Protein AF-0000000073370937 (afdb_homodimer)

Foldseek 3Di:
DLVVVLVQLLPDWFPVSVVVVLVPDPQSVDPVQKAFQQNDFVCCVQLQPQDPALLLLVLLVQLVLLQQALVQQCVVVVHDLLDPPHDQAQVSSCVVRPVCLLVCLDPVVQVVQQLQWEWEWGHALQQIKIKIWHQGFWDAQQCCSVAVRHAQPQVCCSRRHGDDGGSRSNSNQQVQFDQSWKKKWFDGPVLPHWIFIKIKGWDDDDPVCVVPPPDGGMIMGDDPNTGDTDHDQWDQSPRPPDTDGGGMMMMGHRGDHPDSDQPQVVSLQSSQQQQAAASGKHWRAYDCVNPVPDPDGIDIHGHVNSVLVPVCQWWPDKWKKWWFAPLWGIKMKMKTFTFLDGPPDFSVVSLVVLCVRRVVVQFQEFEDANRGGLAGAHLCCVCALQVLQLCSSTMHMYMYRHRTDPVLVVQFGDPSSYYGDPDPSVVVVSNVCSVVCCVDVNVVVSVQLVCLLVFDFDQCQVVVVVVLVPDDCPDPLNVLCCQLAVPDDDDDPPDPPPPPPPPPPPPPDQQQADQWWPAKAWPPQPDPQAEDEAQGKDKTKIFTRHDFCQQPDSPNRKDKDKWWDDKDAPDPPPDPPDPDPPTPSVFWIWMWITDDSGMIMIMIHGDNVHDAFMKIKMKMWMAGPDRDIHIDIHMYGYHHRPPPPVVPPVPPVCSNRLHQATEGEDEPVCQVSSCRSNSDHDDLQFAWFFDARRLRTHHIYGYLNHVLLVVVCVVDDDPVVNVVLSVQLSVQLRVVLRSQSSVCSVVPDWDDDPVDPSRTDDSRNVSRVVCRPPVSNCSSPDDPVNVVVVVVD/DLVVVLVQLLPDWFPVSVVVCLVPDPQSVDPVQKAFQQNDFVCCVLLQPQDPALLLLVLLVQLVLLQQALVQQCVVVVHDLLDPPHDQAQVSSCVVRPVCLLVCLDPVVQVVQQLQWEWEWGHALQQIKIKIWHPGFWDAQQCCSVAVRHAQPQVCCSRRHGDDGRSRSNSNQQVQFDQSWKKKWFDGNVLPHWIFIKIKGWDDDDPVCVVPPPDTGMIMGDDPNTGDTDDDQWDPSVRPPDTDGGGMMMMGHRGDHPDSPQPQVVSQQSSQQQQAAASGKHWRAYDCVNPVPDPDGIDIHGHLPSVLVVPCQWWPDKWKKWWAAPLWGIKMKMKTFTFLDGPPDFSVVSLVVLCVRRVVVQFQEFEDANRGGLAGAHLCCVCALQVLQLRSSTMHMYMYSNRTDPVLVVQFGDPSSYYGDPDDSVVVVSNVCSVVCCVDVNVVLSVQLVCLLVFPFDQCLVVVVVVLVVDDCPDPLVVLCCVLQVPDDDDDPPDPPPPPPPPPPPPPPQQDADAWWPAKAWDPQPDPQAEDEAQGKDKTKIFTRHDFCQQPDSPNRKDKDKWWDDKDAPDPPDDPPGPPPPTCSVFWIWMWITDDSGMIMIMIHGDPVHDAFMKIKMKMWIAGPDRDTHIDIHMYGYHHRPVCPVVVPVPPVCSNNLRQATEGEDEPVCQVSSCRRNSDGDDLQFQWFFGARRLHTRHIYGYLNHVLLVVVCVVPDDPVVNVVLSVQLSVQLRVVLRSQSSVCSVVPDWDDDPVDPSRTNHSRNVSRVCCRPPVSSCSSPDDPVNVVVVVVD

Secondary structure (DSSP, 8-state):
-HHHHHHHHHH--SHHHHHHHHHH-HHHH-GGGEEEGGG-TTTHHHHTTS-S-HHHHHHHHHHHHHHHHHHHHHHHTT--TTSTTS-SSHHHHHHHH-TTGGGTTSHHHHHHHHTTEEEEEES-TTS-EEEEEE-S----GGGGGGTTT-SS--TTTT-TTSS--SS-GGGGGGGGSGGG-EEEEEE-TTS-S-EEEEEEEE----HHHHHH-S---EEEE-BTTB--EE--S-EEEEETTEEE-SEEEEEETT---S--S-HHHHHHHHHHHHBSS-SS-EEEE--TTT-TT-S--EEEE--HHHHHHH-TTTEEEEEEEEEEETTTEEEEEEEEEEPSS-TTS-HHHHHHHHHHHH-TT--SEEEEETTEEEEEE-THIIIIIS--GGGTTTEEEEEE-TTB-HHHHHHHB-TTSSSB--SHHHHHHHHHHHHHHTTSHHHHHHHHHHHT-----B--HHHHHHHHHTS-TT-HHHHHHHHHH----------------------------BSS-S-EEES-TTSPSEEEETT--EEEEEEE-BPTTTTT-SSS---EEEEEEEEE----S----------HHHHEEEEEEPPBTTEEEEEEEE-TT--TT-EEEEEEEEE-STT-EEEEEEEEEEE---------S-----GGG--PPEEEEE-GGGHHHHHHHH-----TT--EEEEEETTEEEEEEEETT-HHHHHHHTT--SHHHHHHHHHHHHHHHHHHHHHHHHHHHHTTEEEEETT-TTPPBPHHHHHHHHIIIIIHHHHHH--HHHHHHHHH-/-HHHHHHHHHH--SHHHHHHHHHH-HHHH-GGGEEEGGG-TTTHHHHTTS-S-HHHHHHHHHHHHHHHHHHHHHHHTT--TTSTTS-SSHHHHHHHH-GGGGGTTSHHHHHHHHTTEEEEEES-TTS-EEEEEE-S----GGGGGGTTT--S--TTTT-TTSS--SS-GGGGGGGGSGGG-EEEEEE-TTS-S-EEEEEEEE----HHHHHH-S---EEEE-BTTB--EE--S-EEEEETTEEE-SEEEEEETT---S--S-HHHHHHHHHHHHBSS-SS-EEEE--TTT-TT-S--EEEE--HHHHHHH-TTTEEEEEEEEEEETTTEEEEEEEEEEPSS-TTS-HHHHHHHHHHHH-TT--SEEEEETTEEEEEE-THIIIIIS--GGGTTTEEEEEE-TTB-HHHHHHHB-TTSSSB--SHHHHHHHHHHHHHHTTSHHHHHHHHHHHS--S-EE--HHHHHHHHHTS-TT-HHHHHHHHHH----------------------------BSS-S-EEES-TTS-SEEEETT--EEEEEEE-BPTTTTT-SSS---EEEEEEEEE---SS----------HHHHEEEEEEPPBTTEEEEEEEE-TT--TT-EEEEEEEEE-STT-EEEEEEEEEEE---------S-----GGG--S-EEEEE-GGGHHHHHHHH-----TT--EEEEEETTEEEEEEEETT-HHHHHHHHT--SHHHHHHHHHHHHHHHHHHHHHHHHHHHHTTEEEEETT-TTPPBPHHHHHHHHIIIIIHHHHHH--HHHHHHHHH-

Structure (mmCIF, N/CA/C/O backbone):
data_AF-0000000073370937-model_v1
#
loop_
_entity.id
_entity.type
_entity.pdbx_description
1 polymer 'Histidine kinase-, DNA gyrase B-, and HSP90-like ATPase'
#
loop_
_atom_site.group_PDB
_atom_site.id
_atom_site.type_symbol
_atom_site.label_atom_id
_atom_site.label_alt_id
_atom_site.label_comp_id
_atom_site.label_asym_id
_atom_site.label_entity_id
_atom_site.label_seq_id
_atom_site.pdbx_PDB_ins_code
_atom_site.Cartn_x
_atom_site.Cartn_y
_atom_site.Cartn_z
_atom_site.occupancy
_atom_site.B_iso_or_equiv
_atom_site.auth_seq_id
_atom_site.auth_comp_id
_atom_site.auth_asym_id
_atom_site.auth_atom_id
_atom_site.pdbx_PDB_model_num
ATOM 1 N N . MET A 1 1 ? 4.414 -44.469 16.094 1 88.12 1 MET A N 1
ATOM 2 C CA . MET A 1 1 ? 5.527 -43.594 15.727 1 88.12 1 MET A CA 1
ATOM 3 C C . MET A 1 1 ? 5.027 -42.312 15.016 1 88.12 1 MET A C 1
ATOM 5 O O . MET A 1 1 ? 5.27 -41.219 15.484 1 88.12 1 MET A O 1
ATOM 9 N N . LEU A 1 2 ? 4.105 -42.5 14.125 1 95.38 2 LEU A N 1
ATOM 10 C CA . LEU A 1 2 ? 3.646 -41.344 13.367 1 95.38 2 LEU A CA 1
ATOM 11 C C . LEU A 1 2 ? 2.676 -40.5 14.188 1 95.38 2 LEU A C 1
ATOM 13 O O . LEU A 1 2 ? 2.639 -39.281 14.055 1 95.38 2 LEU A O 1
ATOM 17 N N . LYS A 1 3 ? 1.903 -41.094 15.016 1 97.19 3 LYS A N 1
ATOM 18 C CA . LYS A 1 3 ? 1.039 -40.344 15.922 1 97.19 3 LYS A CA 1
ATOM 19 C C . LYS A 1 3 ? 1.857 -39.469 16.859 1 97.19 3 LYS A C 1
ATOM 21 O O . LYS A 1 3 ? 1.508 -38.312 17.078 1 97.19 3 LYS A O 1
ATOM 26 N N . ALA A 1 4 ? 2.914 -40 17.375 1 96.94 4 ALA A N 1
ATOM 27 C CA . ALA A 1 4 ? 3.795 -39.25 18.266 1 96.94 4 ALA A CA 1
ATOM 28 C C . ALA A 1 4 ? 4.434 -38.062 17.531 1 96.94 4 ALA A C 1
ATOM 30 O O . ALA A 1 4 ? 4.605 -36.969 18.109 1 96.94 4 ALA A O 1
ATOM 31 N N . LEU A 1 5 ? 4.766 -38.344 16.328 1 97.81 5 LEU A N 1
ATOM 32 C CA . LEU A 1 5 ? 5.328 -37.25 15.531 1 97.81 5 LEU A CA 1
ATOM 33 C C . LEU A 1 5 ? 4.309 -36.125 15.328 1 97.81 5 LEU A C 1
ATOM 35 O O . LEU A 1 5 ? 4.637 -34.969 15.484 1 97.81 5 LEU A O 1
ATOM 39 N N . PHE A 1 6 ? 3.129 -36.5 14.961 1 98 6 PHE A N 1
ATOM 40 C CA . PHE A 1 6 ? 2.062 -35.531 14.805 1 98 6 PHE A CA 1
ATOM 41 C C . PHE A 1 6 ? 1.898 -34.719 16.078 1 98 6 PHE A C 1
ATOM 43 O O . PHE A 1 6 ? 1.843 -33.469 16.016 1 98 6 PHE A O 1
ATOM 50 N N . GLU A 1 7 ? 1.893 -35.344 17.203 1 98.06 7 GLU A N 1
ATOM 51 C CA . GLU A 1 7 ? 1.684 -34.688 18.469 1 98.06 7 GLU A CA 1
ATOM 52 C C . GLU A 1 7 ? 2.836 -33.75 18.797 1 98.06 7 GLU A C 1
ATOM 54 O O . GLU A 1 7 ? 2.619 -32.656 19.344 1 98.06 7 GLU A O 1
ATOM 59 N N . SER A 1 8 ? 3.959 -34.156 18.484 1 98.06 8 SER A N 1
ATOM 60 C CA . SER A 1 8 ? 5.117 -33.312 18.719 1 98.06 8 SER A CA 1
ATOM 61 C C . SER A 1 8 ? 5.035 -32.031 17.875 1 98.06 8 SER A C 1
ATOM 63 O O . SER A 1 8 ? 5.316 -30.953 18.375 1 98.06 8 SER A O 1
ATOM 65 N N . ILE A 1 9 ? 4.668 -32.219 16.625 1 98.56 9 ILE A N 1
ATOM 66 C CA . ILE A 1 9 ? 4.539 -31.047 15.75 1 98.56 9 ILE A CA 1
ATOM 67 C C . ILE A 1 9 ? 3.406 -30.156 16.25 1 98.56 9 ILE A C 1
ATOM 69 O O . ILE A 1 9 ? 3.576 -28.938 16.359 1 98.56 9 ILE A O 1
ATOM 73 N N . TYR A 1 10 ? 2.26 -30.734 16.578 1 98.44 10 TYR A N 1
ATOM 74 C CA . TYR A 1 10 ? 1.071 -30 17 1 98.44 10 TYR A CA 1
ATOM 75 C C . TYR A 1 10 ? 1.335 -29.219 18.281 1 98.44 10 TYR A C 1
ATOM 77 O O . TYR A 1 10 ? 0.795 -28.125 18.469 1 98.44 10 TYR A O 1
ATOM 85 N N . ASN A 1 11 ? 2.209 -29.703 19.094 1 97.31 11 ASN A N 1
ATOM 86 C CA . ASN A 1 11 ? 2.438 -29.094 20.406 1 97.31 11 ASN A CA 1
ATOM 87 C C . ASN A 1 11 ? 3.477 -27.984 20.344 1 97.31 11 ASN A C 1
ATOM 89 O O . ASN A 1 11 ? 3.664 -27.25 21.312 1 97.31 11 ASN A O 1
ATOM 93 N N . CYS A 1 12 ? 4.133 -27.859 19.219 1 98.06 12 CYS A N 1
ATOM 94 C CA . CYS A 1 12 ? 5.004 -26.703 19.031 1 98.06 12 CYS A CA 1
ATOM 95 C C . CYS A 1 12 ? 4.203 -25.406 19.109 1 98.06 12 CYS A C 1
ATOM 97 O O . CYS A 1 12 ? 3.082 -25.344 18.594 1 98.06 12 CYS A O 1
ATOM 99 N N . LYS A 1 13 ? 4.855 -24.422 19.688 1 96.12 13 LYS A N 1
ATOM 100 C CA . LYS A 1 13 ? 4.137 -23.156 19.891 1 96.12 13 LYS A CA 1
ATOM 101 C C . LYS A 1 13 ? 4.637 -22.078 18.953 1 96.12 13 LYS A C 1
ATOM 103 O O . LYS A 1 13 ? 3.887 -21.172 18.594 1 96.12 13 LYS A O 1
ATOM 108 N N . THR A 1 14 ? 5.895 -22.203 18.578 1 96.31 14 THR A N 1
ATOM 109 C CA . THR A 1 14 ? 6.508 -21.156 17.75 1 96.31 14 THR A CA 1
ATOM 110 C C . THR A 1 14 ? 7.324 -21.766 16.625 1 96.31 14 THR A C 1
ATOM 112 O O . THR A 1 14 ? 7.531 -22.984 16.578 1 96.31 14 THR A O 1
ATOM 115 N N . GLU A 1 15 ? 7.789 -20.875 15.75 1 96.5 15 GLU A N 1
ATOM 116 C CA . GLU A 1 15 ? 8.664 -21.328 14.664 1 96.5 15 GLU A CA 1
ATOM 117 C C . GLU A 1 15 ? 9.969 -21.891 15.203 1 96.5 15 GLU A C 1
ATOM 119 O O . GLU A 1 15 ? 10.516 -22.844 14.648 1 96.5 15 GLU A O 1
ATOM 124 N N . LEU A 1 16 ? 10.453 -21.359 16.266 1 96.12 16 LEU A N 1
ATOM 125 C CA . LEU A 1 16 ? 11.688 -21.844 16.875 1 96.12 16 LEU A CA 1
ATOM 126 C C . LEU A 1 16 ? 11.508 -23.266 17.391 1 96.12 16 LEU A C 1
ATOM 128 O O . LEU A 1 16 ? 12.414 -24.094 17.281 1 96.12 16 LEU A O 1
ATOM 132 N N . ASP A 1 17 ? 10.328 -23.5 17.969 1 97.81 17 ASP A N 1
ATOM 133 C CA . ASP A 1 17 ? 10.039 -24.859 18.438 1 97.81 17 ASP A CA 1
ATOM 134 C C . ASP A 1 17 ? 10.07 -25.844 17.281 1 97.81 17 ASP A C 1
ATOM 136 O O . ASP A 1 17 ? 10.617 -26.938 17.406 1 97.81 17 ASP A O 1
ATOM 140 N N . VAL A 1 18 ? 9.539 -25.422 16.172 1 98.38 18 VAL A N 1
ATOM 141 C CA . VAL A 1 18 ? 9.477 -26.297 15.008 1 98.38 18 VAL A CA 1
ATOM 142 C C . VAL A 1 18 ? 10.891 -26.531 14.461 1 98.38 18 VAL A C 1
ATOM 144 O O . VAL A 1 18 ? 11.242 -27.656 14.109 1 98.38 18 VAL A O 1
ATOM 147 N N . ASP A 1 19 ? 11.711 -25.484 14.453 1 97.06 19 ASP A N 1
ATOM 148 C CA . ASP A 1 19 ? 13.102 -25.609 14.023 1 97.06 19 ASP A CA 1
ATOM 149 C C . ASP A 1 19 ? 13.852 -26.641 14.859 1 97.06 19 ASP A C 1
ATOM 151 O O . ASP A 1 19 ? 14.555 -27.5 14.312 1 97.06 19 ASP A O 1
ATOM 155 N N . LYS A 1 20 ? 13.648 -26.531 16.109 1 97.44 20 LYS A N 1
ATOM 156 C CA . LYS A 1 20 ? 14.297 -27.469 17.016 1 97.44 20 LYS A CA 1
ATOM 157 C C . LYS A 1 20 ? 13.828 -28.891 16.75 1 97.44 20 LYS A C 1
ATOM 159 O O . LYS A 1 20 ? 14.641 -29.828 16.719 1 97.44 20 LYS A O 1
ATOM 164 N N . LEU A 1 21 ? 12.586 -29 16.562 1 98.06 21 LEU A N 1
ATOM 165 C CA . LEU A 1 21 ? 12.039 -30.328 16.312 1 98.06 21 LEU A CA 1
ATOM 166 C C . LEU A 1 21 ? 12.578 -30.891 15.008 1 98.06 21 LEU A C 1
ATOM 168 O O . LEU A 1 21 ? 12.922 -32.094 14.93 1 98.06 21 LEU A O 1
ATOM 172 N N . ILE A 1 22 ? 12.609 -30.125 14 1 97.5 22 ILE A N 1
ATOM 173 C CA . ILE A 1 22 ? 13.094 -30.547 12.695 1 97.5 22 ILE A CA 1
ATOM 174 C C . ILE A 1 22 ? 14.547 -31 12.805 1 97.5 22 ILE A C 1
ATOM 176 O O . ILE A 1 22 ? 14.953 -31.969 12.172 1 97.5 22 ILE A O 1
ATOM 180 N N . SER A 1 23 ? 15.352 -30.375 13.602 1 95 23 SER A N 1
ATOM 181 C CA . SER A 1 23 ? 16.766 -30.688 13.758 1 95 23 SER A CA 1
ATOM 182 C C . SER A 1 23 ? 16.969 -32.031 14.484 1 95 23 SER A C 1
ATOM 184 O O . SER A 1 23 ? 17.984 -32.688 14.281 1 95 23 SER A O 1
ATOM 186 N N . VAL A 1 24 ? 16.031 -32.469 15.312 1 95.62 24 VAL A N 1
ATOM 187 C CA . VAL A 1 24 ? 16.234 -33.625 16.172 1 95.62 24 VAL A CA 1
ATOM 188 C C . VAL A 1 24 ? 15.492 -34.812 15.617 1 95.62 24 VAL A C 1
ATOM 190 O O . VAL A 1 24 ? 15.938 -35.969 15.781 1 95.62 24 VAL A O 1
ATOM 193 N N . ASP A 1 25 ? 14.398 -34.594 14.945 1 95.25 25 ASP A N 1
ATOM 194 C CA . ASP A 1 25 ? 13.57 -35.719 14.484 1 95.25 25 ASP A CA 1
ATOM 195 C C . ASP A 1 25 ? 14.141 -36.312 13.203 1 95.25 25 ASP A C 1
ATOM 197 O O . ASP A 1 25 ? 14.477 -35.594 12.258 1 95.25 25 ASP A O 1
ATOM 201 N N . PHE A 1 26 ? 14.078 -37.594 13.172 1 94.25 26 PHE A N 1
ATOM 202 C CA . PHE A 1 26 ? 14.695 -38.375 12.094 1 94.25 26 PHE A CA 1
ATOM 203 C C . PHE A 1 26 ? 13.977 -38.125 10.773 1 94.25 26 PHE A C 1
ATOM 205 O O . PHE A 1 26 ? 14.617 -37.938 9.734 1 94.25 26 PHE A O 1
ATOM 212 N N . HIS A 1 27 ? 12.703 -38.094 10.766 1 96.06 27 HIS A N 1
ATOM 213 C CA . HIS A 1 27 ? 11.93 -37.938 9.539 1 96.06 27 HIS A CA 1
ATOM 214 C C . HIS A 1 27 ? 11.977 -36.469 9.031 1 96.06 27 HIS A C 1
ATOM 216 O O . HIS A 1 27 ? 12.031 -36.25 7.824 1 96.06 27 HIS A O 1
ATOM 222 N N . LEU A 1 28 ? 12 -35.531 9.906 1 97.19 28 LEU A N 1
ATOM 223 C CA . LEU A 1 28 ? 11.914 -34.125 9.555 1 97.19 28 LEU A CA 1
ATOM 224 C C . LEU A 1 28 ? 13.258 -33.594 9.078 1 97.19 28 LEU A C 1
ATOM 226 O O . LEU A 1 28 ? 13.312 -32.625 8.305 1 97.19 28 LEU A O 1
ATOM 230 N N . SER A 1 29 ? 14.336 -34.188 9.5 1 94.94 29 SER A N 1
ATOM 231 C CA . SER A 1 29 ? 15.664 -33.688 9.172 1 94.94 29 SER A CA 1
ATOM 232 C C . SER A 1 29 ? 16.109 -34.156 7.781 1 94.94 29 SER A C 1
ATOM 234 O O . SER A 1 29 ? 17.047 -33.625 7.207 1 94.94 29 SER A O 1
ATOM 236 N N . LYS A 1 30 ? 15.43 -35.125 7.246 1 95 30 LYS A N 1
ATOM 237 C CA . LYS A 1 30 ? 15.781 -35.688 5.941 1 95 30 LYS A CA 1
ATOM 238 C C . LYS A 1 30 ? 15.258 -34.812 4.812 1 95 30 LYS A C 1
ATOM 240 O O . LYS A 1 30 ? 14.047 -34.656 4.637 1 95 30 LYS A O 1
ATOM 245 N N . ALA A 1 31 ? 16.172 -34.406 3.957 1 92.25 31 ALA A N 1
ATOM 246 C CA . ALA A 1 31 ? 15.805 -33.5 2.85 1 92.25 31 ALA A CA 1
ATOM 247 C C . ALA A 1 31 ? 14.945 -34.25 1.825 1 92.25 31 ALA A C 1
ATOM 249 O O . ALA A 1 31 ? 14.078 -33.625 1.189 1 92.25 31 ALA A O 1
ATOM 250 N N . GLU A 1 32 ? 15.062 -35.469 1.718 1 94.94 32 GLU A N 1
ATOM 251 C CA . GLU A 1 32 ? 14.367 -36.281 0.713 1 94.94 32 GLU A CA 1
ATOM 252 C C . GLU A 1 32 ? 12.883 -36.406 1.031 1 94.94 32 GLU A C 1
ATOM 254 O O . GLU A 1 32 ? 12.086 -36.781 0.172 1 94.94 32 GLU A O 1
ATOM 259 N N . ASN A 1 33 ? 12.555 -36.062 2.285 1 97.81 33 ASN A N 1
ATOM 260 C CA . ASN A 1 33 ? 11.156 -36.188 2.705 1 97.81 33 ASN A CA 1
ATOM 261 C C . ASN A 1 33 ? 10.352 -34.938 2.375 1 97.81 33 ASN A C 1
ATOM 263 O O . ASN A 1 33 ? 9.148 -34.906 2.625 1 97.81 33 ASN A O 1
ATOM 267 N N . TRP A 1 34 ? 10.953 -34 1.83 1 97.81 34 TRP A N 1
ATOM 268 C CA . TRP A 1 34 ? 10.281 -32.719 1.559 1 97.81 34 TRP A CA 1
ATOM 269 C C . TRP A 1 34 ? 10.055 -32.531 0.062 1 97.81 34 TRP A C 1
ATOM 271 O O . TRP A 1 34 ? 10.984 -32.656 -0.734 1 97.81 34 TRP A O 1
ATOM 281 N N . PHE A 1 35 ? 8.805 -32.312 -0.277 1 97.81 35 PHE A N 1
ATOM 282 C CA . PHE A 1 35 ? 8.383 -32.188 -1.668 1 97.81 35 PHE A CA 1
ATOM 283 C C . PHE A 1 35 ? 7.758 -30.828 -1.938 1 97.81 35 PHE A C 1
ATOM 285 O O . PHE A 1 35 ? 7.016 -30.297 -1.104 1 97.81 35 PHE A O 1
ATOM 292 N N . PRO A 1 36 ? 8.047 -30.203 -3.092 1 96.19 36 PRO A N 1
ATOM 293 C CA . PRO A 1 36 ? 7.461 -28.906 -3.404 1 96.19 36 PRO A CA 1
ATOM 294 C C . PRO A 1 36 ? 5.938 -28.953 -3.512 1 96.19 36 PRO A C 1
ATOM 296 O O . PRO A 1 36 ? 5.383 -29.891 -4.082 1 96.19 36 PRO A O 1
ATOM 299 N N . ILE A 1 37 ? 5.293 -28.016 -2.916 1 95.19 37 ILE A N 1
ATOM 300 C CA . ILE A 1 37 ? 3.848 -27.875 -3.049 1 95.19 37 ILE A CA 1
ATOM 301 C C . ILE A 1 37 ? 3.475 -27.75 -4.523 1 95.19 37 ILE A C 1
ATOM 303 O O . ILE A 1 37 ? 4.125 -27.016 -5.273 1 95.19 37 ILE A O 1
ATOM 307 N N . GLY A 1 38 ? 2.443 -28.5 -4.965 1 90 38 GLY A N 1
ATOM 308 C CA . GLY A 1 38 ? 2.012 -28.469 -6.352 1 90 38 GLY A CA 1
ATOM 309 C C . GLY A 1 38 ? 2.992 -29.141 -7.293 1 90 38 GLY A C 1
ATOM 310 O O . GLY A 1 38 ? 2.867 -29.031 -8.516 1 90 38 GLY A O 1
ATOM 311 N N . GLN A 1 39 ? 4.031 -29.734 -6.773 1 89 39 GLN A N 1
ATOM 312 C CA . GLN A 1 39 ? 5.074 -30.422 -7.527 1 89 39 GLN A CA 1
ATOM 313 C C . GLN A 1 39 ? 5.82 -29.469 -8.445 1 89 39 GLN A C 1
ATOM 315 O O . GLN A 1 39 ? 6.121 -29.797 -9.594 1 89 39 GLN A O 1
ATOM 320 N N . ASN A 1 40 ? 5.934 -28.281 -7.945 1 88.75 40 ASN A N 1
ATOM 321 C CA . ASN A 1 40 ? 6.578 -27.219 -8.711 1 88.75 40 ASN A CA 1
ATOM 322 C C . ASN A 1 40 ? 7.414 -26.312 -7.816 1 88.75 40 ASN A C 1
ATOM 324 O O . ASN A 1 40 ? 6.879 -25.656 -6.922 1 88.75 40 ASN A O 1
ATOM 328 N N . GLU A 1 41 ? 8.727 -26.234 -8.102 1 88.88 41 GLU A N 1
ATOM 329 C CA . GLU A 1 41 ? 9.625 -25.422 -7.289 1 88.88 41 GLU A CA 1
ATOM 330 C C . GLU A 1 41 ? 9.414 -23.938 -7.539 1 88.88 41 GLU A C 1
ATOM 332 O O . GLU A 1 41 ? 9.906 -23.094 -6.789 1 88.88 41 GLU A O 1
ATOM 337 N N . SER A 1 42 ? 8.594 -23.609 -8.461 1 86.81 42 SER A N 1
ATOM 338 C CA . SER A 1 42 ? 8.305 -22.203 -8.734 1 86.81 42 SER A CA 1
ATOM 339 C C . SER A 1 42 ? 6.992 -21.766 -8.086 1 86.81 42 SER A C 1
ATOM 341 O O . SER A 1 42 ? 6.406 -20.75 -8.477 1 86.81 42 SER A O 1
ATOM 343 N N . ASN A 1 43 ? 6.582 -22.547 -7.07 1 89.5 43 ASN A N 1
ATOM 344 C CA . ASN A 1 43 ? 5.293 -22.281 -6.434 1 89.5 43 ASN A CA 1
ATOM 345 C C . ASN A 1 43 ? 5.312 -20.984 -5.645 1 89.5 43 ASN A C 1
ATOM 347 O O . ASN A 1 43 ? 4.262 -20.469 -5.254 1 89.5 43 ASN A O 1
ATOM 351 N N . PHE A 1 44 ? 6.555 -20.406 -5.422 1 86.69 44 PHE A N 1
ATOM 352 C CA . PHE A 1 44 ? 6.688 -19.156 -4.695 1 86.69 44 PHE A CA 1
ATOM 353 C C . PHE A 1 44 ? 5.957 -18.031 -5.418 1 86.69 44 PHE A C 1
ATOM 355 O O . PHE A 1 44 ? 5.473 -17.078 -4.789 1 86.69 44 PHE A O 1
ATOM 362 N N . SER A 1 45 ? 5.863 -18.078 -6.738 1 83 45 SER A N 1
ATOM 363 C CA . SER A 1 45 ? 5.223 -17.031 -7.531 1 83 45 SER A CA 1
ATOM 364 C C . SER A 1 45 ? 3.736 -16.922 -7.211 1 83 45 SER A C 1
ATOM 366 O O . SER A 1 45 ? 3.174 -15.828 -7.203 1 83 45 SER A O 1
ATOM 368 N N . ILE A 1 46 ? 3.143 -18.031 -6.91 1 84.62 46 ILE A N 1
ATOM 369 C CA . ILE A 1 46 ? 1.717 -18.078 -6.602 1 84.62 46 ILE A CA 1
ATOM 370 C C . ILE A 1 46 ? 1.499 -17.766 -5.121 1 84.62 46 ILE A C 1
ATOM 372 O O . ILE A 1 46 ? 0.676 -16.922 -4.773 1 84.62 46 ILE A O 1
ATOM 376 N N . ILE A 1 47 ? 2.287 -18.359 -4.328 1 87.38 47 ILE A N 1
ATOM 377 C CA . ILE A 1 47 ? 2.08 -18.312 -2.887 1 87.38 47 ILE A CA 1
ATOM 378 C C . ILE A 1 47 ? 2.389 -16.906 -2.367 1 87.38 47 ILE A C 1
ATOM 380 O O . ILE A 1 47 ? 1.654 -16.375 -1.532 1 87.38 47 ILE A O 1
ATOM 384 N N . GLU A 1 48 ? 3.373 -16.312 -2.906 1 84.56 48 GLU A N 1
ATOM 385 C CA . GLU A 1 48 ? 3.83 -15.016 -2.402 1 84.56 48 GLU A CA 1
ATOM 386 C C . GLU A 1 48 ? 3.02 -13.867 -3.004 1 84.56 48 GLU A C 1
ATOM 388 O O . GLU A 1 48 ? 3.133 -12.727 -2.562 1 84.56 48 GLU A O 1
ATOM 393 N N . ASN A 1 49 ? 2.15 -14.141 -3.932 1 78.31 49 ASN A N 1
ATOM 394 C CA . ASN A 1 49 ? 1.387 -13.094 -4.602 1 78.31 49 ASN A CA 1
ATOM 395 C C . ASN A 1 49 ? -0.077 -13.102 -4.168 1 78.31 49 ASN A C 1
ATOM 397 O O . ASN A 1 49 ? -0.893 -12.352 -4.707 1 78.31 49 ASN A O 1
ATOM 401 N N . GLN A 1 50 ? -0.444 -13.781 -3.209 1 76.81 50 GLN A N 1
ATOM 402 C CA . GLN A 1 50 ? -1.853 -13.977 -2.881 1 76.81 50 GLN A CA 1
ATOM 403 C C . GLN A 1 50 ? -2.389 -12.82 -2.047 1 76.81 50 GLN A C 1
ATOM 405 O O . GLN A 1 50 ? -3.436 -12.25 -2.369 1 76.81 50 GLN A O 1
ATOM 410 N N . GLN A 1 51 ? -1.699 -12.57 -0.978 1 77.06 51 GLN A N 1
ATOM 411 C CA . GLN A 1 51 ? -2.201 -11.555 -0.058 1 77.06 51 GLN A CA 1
ATOM 412 C C . GLN A 1 51 ? -1.059 -10.719 0.521 1 77.06 51 GLN A C 1
ATOM 414 O O . GLN A 1 51 ? 0.009 -11.258 0.829 1 77.06 51 GLN A O 1
ATOM 419 N N . SER A 1 52 ? -1.388 -9.453 0.644 1 78.38 52 SER A N 1
ATOM 420 C CA . SER A 1 52 ? -0.392 -8.602 1.287 1 78.38 52 SER A CA 1
ATOM 421 C C . SER A 1 52 ? -0.689 -8.43 2.773 1 78.38 52 SER A C 1
ATOM 423 O O . SER A 1 52 ? 0.176 -8 3.539 1 78.38 52 SER A O 1
ATOM 425 N N . ASN A 1 53 ? -1.949 -8.836 3.195 1 83.25 53 ASN A N 1
ATOM 426 C CA . ASN A 1 53 ? -2.408 -8.641 4.566 1 83.25 53 ASN A CA 1
ATOM 427 C C . ASN A 1 53 ? -2.652 -9.977 5.266 1 83.25 53 ASN A C 1
ATOM 429 O O . ASN A 1 53 ? -3.426 -10.805 4.781 1 83.25 53 ASN A O 1
ATOM 433 N N . PRO A 1 54 ? -2.102 -10.156 6.465 1 87.56 54 PRO A N 1
ATOM 434 C CA . PRO A 1 54 ? -2.244 -11.438 7.168 1 87.56 54 PRO A CA 1
ATOM 435 C C . PRO A 1 54 ? -3.688 -11.727 7.57 1 87.56 54 PRO A C 1
ATOM 437 O O . PRO A 1 54 ? -4.105 -12.891 7.586 1 87.56 54 PRO A O 1
ATOM 440 N N . ILE A 1 55 ? -4.473 -10.789 7.902 1 87.5 55 ILE A N 1
ATOM 441 C CA . ILE A 1 55 ? -5.859 -10.992 8.312 1 87.5 55 ILE A CA 1
ATOM 442 C C . ILE A 1 55 ? -6.691 -11.445 7.117 1 87.5 55 ILE A C 1
ATOM 444 O O . ILE A 1 55 ? -7.484 -12.383 7.227 1 87.5 55 ILE A O 1
ATOM 448 N N . ALA A 1 56 ? -6.484 -10.758 6.059 1 85.75 56 ALA A N 1
ATOM 449 C CA . ALA A 1 56 ? -7.195 -11.156 4.844 1 85.75 56 ALA A CA 1
ATOM 450 C C . ALA A 1 56 ? -6.855 -12.602 4.465 1 85.75 56 ALA A C 1
ATOM 452 O O . ALA A 1 56 ? -7.727 -13.352 4.012 1 85.75 56 ALA A O 1
ATOM 453 N N . ALA A 1 57 ? -5.637 -12.977 4.637 1 89.81 57 ALA A N 1
ATOM 454 C CA . ALA A 1 57 ? -5.211 -14.344 4.352 1 89.81 57 ALA A CA 1
ATOM 455 C C . ALA A 1 57 ? -5.91 -15.336 5.277 1 89.81 57 ALA A C 1
ATOM 457 O O . ALA A 1 57 ? -6.293 -16.438 4.848 1 89.81 57 ALA A O 1
ATOM 458 N N . LEU A 1 58 ? -6.07 -14.961 6.504 1 91.62 58 LEU A N 1
ATOM 459 C CA . LEU A 1 58 ? -6.762 -15.812 7.469 1 91.62 58 LEU A CA 1
ATOM 460 C C . LEU A 1 58 ? -8.234 -15.953 7.113 1 91.62 58 LEU A C 1
ATOM 462 O O . LEU A 1 58 ? -8.82 -17.031 7.277 1 91.62 58 LEU A O 1
ATOM 466 N N . VAL A 1 59 ? -8.812 -14.906 6.684 1 91.56 59 VAL A N 1
ATOM 467 C CA . VAL A 1 59 ? -10.211 -14.922 6.27 1 91.56 59 VAL A CA 1
ATOM 468 C C . VAL A 1 59 ? -10.414 -15.969 5.18 1 91.56 59 VAL A C 1
ATOM 470 O O . VAL A 1 59 ? -11.438 -16.672 5.16 1 91.56 59 VAL A O 1
ATOM 473 N N . GLU A 1 60 ? -9.461 -16.141 4.32 1 90.94 60 GLU A N 1
ATOM 474 C CA . GLU A 1 60 ? -9.555 -17.141 3.268 1 90.94 60 GLU A CA 1
ATOM 475 C C . GLU A 1 60 ? -9.578 -18.547 3.852 1 90.94 60 GLU A C 1
ATOM 477 O O . GLU A 1 60 ? -10.289 -19.422 3.35 1 90.94 60 GLU A O 1
ATOM 482 N N . LYS A 1 61 ? -8.836 -18.75 4.918 1 94 61 LYS A N 1
ATOM 483 C CA . LYS A 1 61 ? -8.867 -20.047 5.582 1 94 61 LYS A CA 1
ATOM 484 C C . LYS A 1 61 ? -10.227 -20.312 6.223 1 94 61 LYS A C 1
ATOM 486 O O . LYS A 1 61 ? -10.734 -21.438 6.168 1 94 61 LYS A O 1
ATOM 491 N N . VAL A 1 62 ? -10.797 -19.328 6.77 1 94.81 62 VAL A N 1
ATOM 492 C CA . VAL A 1 62 ? -12.109 -19.453 7.391 1 94.81 62 VAL A CA 1
ATOM 493 C C . VAL A 1 62 ? -13.164 -19.734 6.324 1 94.81 62 VAL A C 1
ATOM 495 O O . VAL A 1 62 ? -14.031 -20.594 6.504 1 94.81 62 VAL A O 1
ATOM 498 N N . THR A 1 63 ? -13.023 -19.062 5.281 1 93.5 63 THR A N 1
ATOM 499 C CA . THR A 1 63 ? -13.945 -19.266 4.168 1 93.5 63 THR A CA 1
ATOM 500 C C . THR A 1 63 ? -13.836 -20.703 3.641 1 93.5 63 THR A C 1
ATOM 502 O O . THR A 1 63 ? -14.844 -21.328 3.332 1 93.5 63 THR A O 1
ATOM 505 N N . ASN A 1 64 ? -12.664 -21.188 3.574 1 93.69 64 ASN A N 1
ATOM 506 C CA . ASN A 1 64 ? -12.469 -22.578 3.172 1 93.69 64 ASN A CA 1
ATOM 507 C C . ASN A 1 64 ? -13.117 -23.531 4.16 1 93.69 64 ASN A C 1
ATOM 509 O O . ASN A 1 64 ? -13.625 -24.594 3.762 1 93.69 64 ASN A O 1
ATOM 513 N N . SER A 1 65 ? -13.039 -23.156 5.422 1 96.88 65 SER A N 1
ATOM 514 C CA . SER A 1 65 ? -13.688 -23.969 6.441 1 96.88 65 SER A CA 1
ATOM 515 C C . SER A 1 65 ? -15.203 -24.016 6.238 1 96.88 65 SER A C 1
ATOM 517 O O . SER A 1 65 ? -15.812 -25.078 6.332 1 96.88 65 SER A O 1
ATOM 519 N N . ILE A 1 66 ? -15.734 -22.938 5.938 1 96.38 66 ILE A N 1
ATOM 520 C CA . ILE A 1 66 ? -17.172 -22.844 5.672 1 96.38 66 ILE A CA 1
ATOM 521 C C . ILE A 1 66 ? -17.516 -23.688 4.449 1 96.38 66 ILE A C 1
ATOM 523 O O . ILE A 1 66 ? -18.469 -24.484 4.488 1 96.38 66 ILE A O 1
ATOM 527 N N . ASP A 1 67 ? -16.781 -23.578 3.416 1 95.56 67 ASP A N 1
ATOM 528 C CA . ASP A 1 67 ? -16.984 -24.359 2.201 1 95.56 67 ASP A CA 1
ATOM 529 C C . ASP A 1 67 ? -16.938 -25.859 2.498 1 95.56 67 ASP A C 1
ATOM 531 O O . ASP A 1 67 ? -17.766 -26.625 1.997 1 95.56 67 ASP A O 1
ATOM 535 N N . ALA A 1 68 ? -15.953 -26.234 3.311 1 96.62 68 ALA A N 1
ATOM 536 C CA . ALA A 1 68 ? -15.766 -27.641 3.633 1 96.62 68 ALA A CA 1
ATOM 537 C C . ALA A 1 68 ? -16.984 -28.219 4.344 1 96.62 68 ALA A C 1
ATOM 539 O O . ALA A 1 68 ? -17.375 -29.359 4.109 1 96.62 68 ALA A O 1
ATOM 540 N N . ILE A 1 69 ? -17.609 -27.438 5.176 1 97.81 69 ILE A N 1
ATOM 541 C CA . ILE A 1 69 ? -18.797 -27.891 5.895 1 97.81 69 ILE A CA 1
ATOM 542 C C . ILE A 1 69 ? -19.969 -28.016 4.93 1 97.81 69 ILE A C 1
ATOM 544 O O . ILE A 1 69 ? -20.719 -29 4.969 1 97.81 69 ILE A O 1
ATOM 548 N N . LEU A 1 70 ? -20.109 -27.078 4.098 1 96.88 70 LEU A N 1
ATOM 549 C CA . LEU A 1 70 ? -21.172 -27.156 3.107 1 96.88 70 LEU A CA 1
ATOM 550 C C . LEU A 1 70 ? -21 -28.344 2.186 1 96.88 70 LEU A C 1
ATOM 552 O O . LEU A 1 70 ? -21.969 -29.047 1.865 1 96.88 70 LEU A O 1
ATOM 556 N N . MET A 1 71 ? -19.812 -28.609 1.804 1 96.25 71 MET A N 1
ATOM 557 C CA . MET A 1 71 ? -19.5 -29.766 0.973 1 96.25 71 MET A CA 1
ATOM 558 C C . MET A 1 71 ? -19.844 -31.062 1.69 1 96.25 71 MET A C 1
ATOM 560 O O . MET A 1 71 ? -20.453 -31.953 1.099 1 96.25 71 MET A O 1
ATOM 564 N N . LYS A 1 72 ? -19.453 -31.172 2.922 1 97.5 72 LYS A N 1
ATOM 565 C CA . LYS A 1 72 ? -19.797 -32.344 3.723 1 97.5 72 LYS A CA 1
ATOM 566 C C . LYS A 1 72 ? -21.297 -32.594 3.748 1 97.5 72 LYS A C 1
ATOM 568 O O . LYS A 1 72 ? -21.766 -33.688 3.484 1 97.5 72 LYS A O 1
ATOM 573 N N . LYS A 1 73 ? -22 -31.531 4.023 1 97 73 LYS A N 1
ATOM 574 C CA . LYS A 1 73 ? -23.453 -31.641 4.141 1 97 73 LYS A CA 1
ATOM 575 C C . LYS A 1 73 ? -24.094 -32.031 2.811 1 97 73 LYS A C 1
ATOM 577 O O . LYS A 1 73 ? -25.047 -32.812 2.779 1 97 73 LYS A O 1
ATOM 582 N N . CYS A 1 74 ? -23.562 -31.594 1.795 1 96.81 74 CYS A N 1
ATOM 583 C CA . CYS A 1 74 ? -24.062 -31.953 0.472 1 96.81 74 CYS A CA 1
ATOM 584 C C . CYS A 1 74 ? -23.859 -33.438 0.213 1 96.81 74 CYS A C 1
ATOM 586 O O . CYS A 1 74 ? -24.781 -34.156 -0.204 1 96.81 74 CYS A O 1
ATOM 588 N N . ILE A 1 75 ? -22.719 -33.938 0.516 1 96.12 75 ILE A N 1
ATOM 589 C CA . ILE A 1 75 ? -22.391 -35.344 0.3 1 96.12 75 ILE A CA 1
ATOM 590 C C . ILE A 1 75 ? -23.219 -36.219 1.239 1 96.12 75 ILE A C 1
ATOM 592 O O . ILE A 1 75 ? -23.734 -37.25 0.831 1 96.12 75 ILE A O 1
ATOM 596 N N . GLU A 1 76 ? -23.375 -35.781 2.428 1 95.81 76 GLU A N 1
ATOM 597 C CA . GLU A 1 76 ? -24.188 -36.5 3.402 1 95.81 76 GLU A CA 1
ATOM 598 C C . GLU A 1 76 ? -25.641 -36.625 2.947 1 95.81 76 GLU A C 1
ATOM 600 O O . GLU A 1 76 ? -26.312 -37.594 3.266 1 95.81 76 GLU A O 1
ATOM 605 N N . ALA A 1 77 ? -26.016 -35.656 2.25 1 94.81 77 ALA A N 1
ATOM 606 C CA . ALA A 1 77 ? -27.391 -35.656 1.75 1 94.81 77 ALA A CA 1
ATOM 607 C C . ALA A 1 77 ? -27.516 -36.5 0.497 1 94.81 77 ALA A C 1
ATOM 609 O O . ALA A 1 77 ? -28.609 -36.594 -0.084 1 94.81 77 ALA A O 1
ATOM 610 N N . GLY A 1 78 ? -26.422 -37.062 0.043 1 93.69 78 GLY A N 1
ATOM 611 C CA . GLY A 1 78 ? -26.453 -37.938 -1.116 1 93.69 78 GLY A CA 1
ATOM 612 C C . GLY A 1 78 ? -26.438 -37.188 -2.434 1 93.69 78 GLY A C 1
ATOM 613 O O . GLY A 1 78 ? -26.844 -37.719 -3.465 1 93.69 78 GLY A O 1
ATOM 614 N N . LEU A 1 79 ? -26 -36 -2.328 1 95 79 LEU A N 1
ATOM 615 C CA . LEU A 1 79 ? -25.969 -35.188 -3.525 1 95 79 LEU A CA 1
ATOM 616 C C . LEU A 1 79 ? -24.547 -35.031 -4.059 1 95 79 LEU A C 1
ATOM 618 O O . LEU A 1 79 ? -23.594 -34.969 -3.283 1 95 79 LEU A O 1
ATOM 622 N N . ASP A 1 80 ? -24.516 -35 -5.375 1 94.25 80 ASP A N 1
ATOM 623 C CA . ASP A 1 80 ? -23.266 -34.625 -6.027 1 94.25 80 ASP A CA 1
ATOM 624 C C . ASP A 1 80 ? -23.109 -33.125 -6.098 1 94.25 80 ASP A C 1
ATOM 626 O O . ASP A 1 80 ? -23.938 -32.438 -6.711 1 94.25 80 ASP A O 1
ATOM 630 N N . PRO A 1 81 ? -22.062 -32.656 -5.461 1 93 81 PRO A N 1
ATOM 631 C CA . PRO A 1 81 ? -21.875 -31.188 -5.406 1 93 81 PRO A CA 1
ATOM 632 C C . PRO A 1 81 ? -21.875 -30.547 -6.793 1 93 81 PRO A C 1
ATOM 634 O O . PRO A 1 81 ? -22.188 -29.359 -6.926 1 93 81 PRO A O 1
ATOM 637 N N . LYS A 1 82 ? -21.531 -31.203 -7.871 1 90.56 82 LYS A N 1
ATOM 638 C CA . LYS A 1 82 ? -21.438 -30.656 -9.219 1 90.56 82 LYS A CA 1
ATOM 639 C C . LYS A 1 82 ? -22.734 -30.875 -10 1 90.56 82 LYS A C 1
ATOM 641 O O . LYS A 1 82 ? -22.875 -30.391 -11.117 1 90.56 82 LYS A O 1
ATOM 646 N N . ALA A 1 83 ? -23.609 -31.531 -9.352 1 90.38 83 ALA A N 1
ATOM 647 C CA . ALA A 1 83 ? -24.844 -31.906 -10.039 1 90.38 83 ALA A CA 1
ATOM 648 C C . ALA A 1 83 ? -25.797 -30.719 -10.125 1 90.38 83 ALA A C 1
ATOM 650 O O . ALA A 1 83 ? -25.672 -29.75 -9.367 1 90.38 83 ALA A O 1
ATOM 651 N N . LYS A 1 84 ? -26.656 -30.859 -11.047 1 87.19 84 LYS A N 1
ATOM 652 C CA . LYS A 1 84 ? -27.672 -29.812 -11.258 1 87.19 84 LYS A CA 1
ATOM 653 C C . LYS A 1 84 ? -28.609 -29.703 -10.07 1 87.19 84 LYS A C 1
ATOM 655 O O . LYS A 1 84 ? -29.156 -28.625 -9.797 1 87.19 84 LYS A O 1
ATOM 660 N N . ASN A 1 85 ? -28.766 -30.719 -9.406 1 90.12 85 ASN A N 1
ATOM 661 C CA . ASN A 1 85 ? -29.719 -30.719 -8.289 1 90.12 85 ASN A CA 1
ATOM 662 C C . ASN A 1 85 ? -29.047 -30.234 -7 1 90.12 85 ASN A C 1
ATOM 664 O O . ASN A 1 85 ? -29.703 -30.141 -5.961 1 90.12 85 ASN A O 1
ATOM 668 N N . ALA A 1 86 ? -27.766 -30 -7.035 1 93.88 86 ALA A N 1
ATOM 669 C CA . ALA A 1 86 ? -27.094 -29.391 -5.891 1 93.88 86 ALA A CA 1
ATOM 670 C C . ALA A 1 86 ? -27.531 -27.938 -5.711 1 93.88 86 ALA A C 1
ATOM 672 O O . ALA A 1 86 ? -28 -27.297 -6.66 1 93.88 86 ALA A O 1
ATOM 673 N N . PRO A 1 87 ? -27.422 -27.453 -4.453 1 94 87 PRO A N 1
ATOM 674 C CA . PRO A 1 87 ? -27.797 -26.047 -4.25 1 94 87 PRO A CA 1
ATOM 675 C C . PRO A 1 87 ? -27.047 -25.094 -5.188 1 94 87 PRO A C 1
ATOM 677 O O . PRO A 1 87 ? -25.859 -25.312 -5.473 1 94 87 PRO A O 1
ATOM 680 N N . LYS A 1 88 ? -27.688 -24.062 -5.613 1 89.81 88 LYS A N 1
ATOM 681 C CA . LYS A 1 88 ? -27.109 -23.156 -6.598 1 89.81 88 LYS A CA 1
ATOM 682 C C . LYS A 1 88 ? -26.578 -21.891 -5.93 1 89.81 88 LYS A C 1
ATOM 684 O O . LYS A 1 88 ? -26.047 -21 -6.602 1 89.81 88 LYS A O 1
ATOM 689 N N . SER A 1 89 ? -26.75 -21.812 -4.703 1 91.31 89 SER A N 1
ATOM 690 C CA . SER A 1 89 ? -26.219 -20.703 -3.934 1 91.31 89 SER A CA 1
ATOM 691 C C . SER A 1 89 ? -25.906 -21.109 -2.5 1 91.31 89 SER A C 1
ATOM 693 O O . SER A 1 89 ? -26.375 -22.156 -2.031 1 91.31 89 SER A O 1
ATOM 695 N N . MET A 1 90 ? -25.172 -20.344 -1.833 1 93 90 MET A N 1
ATOM 696 C CA . MET A 1 90 ? -24.844 -20.625 -0.439 1 93 90 MET A CA 1
ATOM 697 C C . MET A 1 90 ? -26.078 -20.531 0.443 1 93 90 MET A C 1
ATOM 699 O O . MET A 1 90 ? -26.266 -21.312 1.371 1 93 90 MET A O 1
ATOM 703 N N . ASP A 1 91 ? -26.922 -19.625 0.109 1 88.5 91 ASP A N 1
ATOM 704 C CA . ASP A 1 91 ? -28.172 -19.469 0.864 1 88.5 91 ASP A CA 1
ATOM 705 C C . ASP A 1 91 ? -29.047 -20.703 0.732 1 88.5 91 ASP A C 1
ATOM 707 O O . ASP A 1 91 ? -29.594 -21.188 1.724 1 88.5 91 ASP A O 1
ATOM 711 N N . GLU A 1 92 ? -29.078 -21.172 -0.441 1 92.31 92 GLU A N 1
ATOM 712 C CA . GLU A 1 92 ? -29.859 -22.375 -0.675 1 92.31 92 GLU A CA 1
ATOM 713 C C . GLU A 1 92 ? -29.266 -23.562 0.088 1 92.31 92 GLU A C 1
ATOM 715 O O . GLU A 1 92 ? -30 -24.375 0.653 1 92.31 92 GLU A O 1
ATOM 720 N N . ALA A 1 93 ? -28 -23.625 0.107 1 95.81 93 ALA A N 1
ATOM 721 C CA . ALA A 1 93 ? -27.328 -24.719 0.817 1 95.81 93 ALA A CA 1
ATOM 722 C C . ALA A 1 93 ? -27.641 -24.672 2.311 1 95.81 93 ALA A C 1
ATOM 724 O O . ALA A 1 93 ? -27.938 -25.703 2.922 1 95.81 93 ALA A O 1
ATOM 725 N N . VAL A 1 94 ? -27.594 -23.5 2.885 1 93.5 94 VAL A N 1
ATOM 726 C CA . VAL A 1 94 ? -27.844 -23.359 4.316 1 93.5 94 VAL A CA 1
ATOM 727 C C . VAL A 1 94 ? -29.297 -23.719 4.625 1 93.5 94 VAL A C 1
ATOM 729 O O . VAL A 1 94 ? -29.562 -24.438 5.602 1 93.5 94 VAL A O 1
ATOM 732 N N . GLU A 1 95 ? -30.172 -23.312 3.801 1 91.25 95 GLU A N 1
ATOM 733 C CA . GLU A 1 95 ? -31.578 -23.641 3.994 1 91.25 95 GLU A CA 1
ATOM 734 C C . GLU A 1 95 ? -31.828 -25.141 3.896 1 91.25 95 GLU A C 1
ATOM 736 O O . GLU A 1 95 ? -32.594 -25.703 4.668 1 91.25 95 GLU A O 1
ATOM 741 N N . LEU A 1 96 ? -31.125 -25.672 3.029 1 93.88 96 LEU A N 1
ATOM 742 C CA . LEU A 1 96 ? -31.328 -27.094 2.775 1 93.88 96 LEU A CA 1
ATOM 743 C C . LEU A 1 96 ? -30.641 -27.953 3.838 1 93.88 96 LEU A C 1
ATOM 745 O O . LEU A 1 96 ? -31.203 -28.938 4.32 1 93.88 96 LEU A O 1
ATOM 749 N N . PHE A 1 97 ? -29.484 -27.594 4.23 1 95.94 97 PHE A N 1
ATOM 750 C CA . PHE A 1 97 ? -28.641 -28.484 5.023 1 95.94 97 PHE A CA 1
ATOM 751 C C . PHE A 1 97 ? -28.797 -28.188 6.512 1 95.94 97 PHE A C 1
ATOM 753 O O . PHE A 1 97 ? -28.469 -29.031 7.352 1 95.94 97 PHE A O 1
ATOM 760 N N . PHE A 1 98 ? -29.203 -27 6.805 1 94.69 98 PHE A N 1
ATOM 761 C CA . PHE A 1 98 ? -29.281 -26.594 8.203 1 94.69 98 PHE A CA 1
ATOM 762 C C . PHE A 1 98 ? -30.688 -26.141 8.555 1 94.69 98 PHE A C 1
ATOM 764 O O . PHE A 1 98 ? -31 -24.953 8.5 1 94.69 98 PHE A O 1
ATOM 771 N N . VAL A 1 99 ? -31.391 -26.969 9.094 1 87.62 99 VAL A N 1
ATOM 772 C CA . VAL A 1 99 ? -32.781 -26.734 9.391 1 87.62 99 VAL A CA 1
ATOM 773 C C . VAL A 1 99 ? -32.938 -25.688 10.484 1 87.62 99 VAL A C 1
ATOM 775 O O . VAL A 1 99 ? -33.875 -24.875 10.469 1 87.62 99 VAL A O 1
ATOM 778 N N . ASP A 1 100 ? -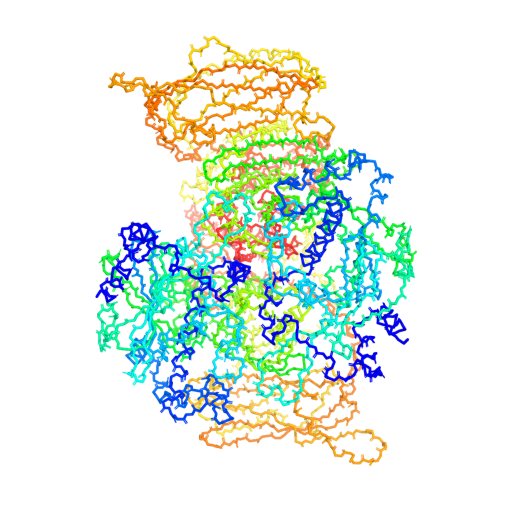31.953 -25.594 11.344 1 86.94 100 ASP A N 1
ATOM 779 C CA . ASP A 1 100 ? -32.031 -24.703 12.508 1 86.94 100 ASP A CA 1
ATOM 780 C C . ASP A 1 100 ? -31.391 -23.359 12.211 1 86.94 100 ASP A C 1
ATOM 782 O O . ASP A 1 100 ? -31.156 -22.562 13.125 1 86.94 100 ASP A O 1
ATOM 786 N N . ASN A 1 101 ? -31.078 -23.078 10.977 1 89.56 101 ASN A N 1
ATOM 787 C CA . ASN A 1 101 ? -30.312 -21.875 10.656 1 89.56 101 ASN A CA 1
ATOM 788 C C . ASN A 1 101 ? -31.062 -20.609 11.07 1 89.56 101 ASN A C 1
ATOM 790 O O . ASN A 1 101 ? -30.453 -19.609 11.414 1 89.56 101 ASN A O 1
ATOM 794 N N . LYS A 1 102 ? -32.312 -20.594 11.164 1 82.5 102 LYS A N 1
ATOM 795 C CA . LYS A 1 102 ? -33.125 -19.438 11.523 1 82.5 102 LYS A CA 1
ATOM 796 C C . LYS A 1 102 ? -32.969 -19.094 13.008 1 82.5 102 LYS A C 1
ATOM 798 O O . LYS A 1 102 ? -33.25 -17.969 13.422 1 82.5 102 LYS A O 1
ATOM 803 N N . ASN A 1 103 ? -32.469 -20.078 13.727 1 86.38 103 ASN A N 1
ATOM 804 C CA . ASN A 1 103 ? -32.344 -19.891 15.164 1 86.38 103 ASN A CA 1
ATOM 805 C C . ASN A 1 103 ? -30.938 -19.391 15.539 1 86.38 103 ASN A C 1
ATOM 807 O O . ASN A 1 103 ? -30.641 -19.219 16.719 1 86.38 103 ASN A O 1
ATOM 811 N N . TRP A 1 104 ? -30.203 -19.156 14.594 1 88.88 104 TRP A N 1
ATOM 812 C CA . TRP A 1 104 ? -28.844 -18.766 14.914 1 88.88 104 TRP A CA 1
ATOM 813 C C . TRP A 1 104 ? -28.781 -17.328 15.414 1 88.88 104 TRP A C 1
ATOM 815 O O . TRP A 1 104 ? -27.703 -16.844 15.805 1 88.88 104 TRP A O 1
ATOM 825 N N . ASP A 1 105 ? -29.828 -16.688 15.539 1 81.69 105 ASP A N 1
ATOM 826 C CA . ASP A 1 105 ? -29.906 -15.398 16.203 1 81.69 105 ASP A CA 1
ATOM 827 C C . ASP A 1 105 ? -29.844 -15.555 17.719 1 81.69 105 ASP A C 1
ATOM 829 O O . ASP A 1 105 ? -29.469 -14.617 18.422 1 81.69 105 ASP A O 1
ATOM 833 N N . LEU A 1 106 ? -30.25 -16.734 18.031 1 86.81 106 LEU A N 1
ATOM 834 C CA . LEU A 1 106 ? -30.125 -17.031 19.453 1 86.81 106 LEU A CA 1
ATOM 835 C C . LEU A 1 106 ? -28.703 -17.438 19.812 1 86.81 106 LEU A C 1
ATOM 837 O O . LEU A 1 106 ? -28.078 -18.234 19.109 1 86.81 106 LEU A O 1
ATOM 841 N N . ASN A 1 107 ? -28.328 -16.984 20.812 1 88.81 107 ASN A N 1
ATOM 842 C CA . ASN A 1 107 ? -26.938 -17.156 21.203 1 88.81 107 ASN A CA 1
ATOM 843 C C . ASN A 1 107 ? -26.594 -18.625 21.391 1 88.81 107 ASN A C 1
ATOM 845 O O . ASN A 1 107 ? -25.562 -19.109 20.906 1 88.81 107 ASN A O 1
ATOM 849 N N . SER A 1 108 ? -27.391 -19.266 22.094 1 91.38 108 SER A N 1
ATOM 850 C CA . SER A 1 108 ? -27.094 -20.672 22.422 1 91.38 108 SER A CA 1
ATOM 851 C C . SER A 1 108 ? -26.984 -21.516 21.156 1 91.38 108 SER A C 1
ATOM 853 O O . SER A 1 108 ? -26.031 -22.281 21 1 91.38 108 SER A O 1
ATOM 855 N N . THR A 1 109 ? -27.906 -21.344 20.281 1 93 109 THR A N 1
ATOM 856 C CA . THR A 1 109 ? -27.906 -22.125 19.047 1 93 109 THR A CA 1
ATOM 857 C C . THR A 1 109 ? -26.734 -21.703 18.156 1 93 109 THR A C 1
ATOM 859 O O . THR A 1 109 ? -26.109 -22.547 17.5 1 93 109 THR A O 1
ATOM 862 N N . ARG A 1 110 ? -26.469 -20.484 18.141 1 93.94 110 ARG A N 1
ATOM 863 C CA . ARG A 1 110 ? -25.344 -19.969 17.375 1 93.94 110 ARG A CA 1
ATOM 864 C C . ARG A 1 110 ? -24.031 -20.531 17.891 1 93.94 110 ARG A C 1
ATOM 866 O O . ARG A 1 110 ? -23.188 -20.953 17.094 1 93.94 110 ARG A O 1
ATOM 873 N N . ARG A 1 111 ? -23.891 -20.531 19.109 1 95.25 111 ARG A N 1
ATOM 874 C CA . ARG A 1 111 ? -22.672 -21.031 19.734 1 95.25 111 ARG A CA 1
ATOM 875 C C . ARG A 1 111 ? -22.469 -22.516 19.438 1 95.25 111 ARG A C 1
ATOM 877 O O . ARG A 1 111 ? -21.344 -22.953 19.156 1 95.25 111 ARG A O 1
ATOM 884 N N . LYS A 1 112 ? -23.531 -23.141 19.516 1 95.06 112 LYS A N 1
ATOM 885 C CA . LYS A 1 112 ? -23.453 -24.562 19.234 1 95.06 112 LYS A CA 1
ATOM 886 C C . LYS A 1 112 ? -23 -24.812 17.797 1 95.06 112 LYS A C 1
ATOM 888 O O . LYS A 1 112 ? -22.109 -25.641 17.547 1 95.06 112 LYS A O 1
ATOM 893 N N . GLN A 1 113 ? -23.547 -24.125 16.922 1 95.81 113 GLN A N 1
ATOM 894 C CA . GLN A 1 113 ? -23.156 -24.266 15.523 1 95.81 113 GLN A CA 1
ATOM 895 C C . GLN A 1 113 ? -21.703 -23.828 15.312 1 95.81 113 GLN A C 1
ATOM 897 O O . GLN A 1 113 ? -20.984 -24.406 14.516 1 95.81 113 GLN A O 1
ATOM 902 N N . ALA A 1 114 ? -21.281 -22.828 16 1 97.25 114 ALA A N 1
ATOM 903 C CA . ALA A 1 114 ? -19.953 -22.25 15.852 1 97.25 114 ALA A CA 1
ATOM 904 C C . ALA A 1 114 ? -18.875 -23.266 16.266 1 97.25 114 ALA A C 1
ATOM 906 O O . ALA A 1 114 ? -17.703 -23.109 15.891 1 97.25 114 ALA A O 1
ATOM 907 N N . GLU A 1 115 ? -19.234 -24.234 17.031 1 97.56 115 GLU A N 1
ATOM 908 C CA . GLU A 1 115 ? -18.266 -25.25 17.438 1 97.56 115 GLU A CA 1
ATOM 909 C C . GLU A 1 115 ? -17.719 -26.016 16.25 1 97.56 115 GLU A C 1
ATOM 911 O O . GLU A 1 115 ? -16.656 -26.641 16.328 1 97.56 115 GLU A O 1
ATOM 916 N N . ASP A 1 116 ? -18.375 -25.891 15.148 1 97.62 116 ASP A N 1
ATOM 917 C CA . ASP A 1 116 ? -17.953 -26.609 13.945 1 97.62 116 ASP A CA 1
ATOM 918 C C . ASP A 1 116 ? -16.797 -25.891 13.258 1 97.62 116 ASP A C 1
ATOM 920 O O . ASP A 1 116 ? -16.125 -26.453 12.406 1 97.62 116 ASP A O 1
ATOM 924 N N . ILE A 1 117 ? -16.578 -24.656 13.539 1 98.38 117 ILE A N 1
ATOM 925 C CA . ILE A 1 117 ? -15.445 -23.891 13.047 1 98.38 117 ILE A CA 1
ATOM 926 C C . ILE A 1 117 ? -14.82 -23.094 14.188 1 98.38 117 ILE A C 1
ATOM 928 O O . ILE A 1 117 ? -15.469 -22.219 14.766 1 98.38 117 ILE A O 1
ATOM 932 N N . GLN A 1 118 ? -13.57 -23.359 14.453 1 98.25 118 GLN A N 1
ATOM 933 C CA . GLN A 1 118 ? -12.898 -22.719 15.578 1 98.25 118 GLN A CA 1
ATOM 934 C C . GLN A 1 118 ? -11.547 -22.156 15.156 1 98.25 118 GLN A C 1
ATOM 936 O O . GLN A 1 118 ? -10.789 -22.812 14.438 1 98.25 118 GLN A O 1
ATOM 941 N N . ILE A 1 119 ? -11.312 -20.984 15.531 1 97.06 119 ILE A N 1
ATOM 942 C CA . ILE A 1 119 ? -10 -20.359 15.422 1 97.06 119 ILE A CA 1
ATOM 943 C C . ILE A 1 119 ? -9.391 -20.172 16.812 1 97.06 119 ILE A C 1
ATOM 945 O O . ILE A 1 119 ? -9.914 -19.406 17.625 1 97.06 119 ILE A O 1
ATOM 949 N N . ILE A 1 120 ? -8.281 -20.797 17.016 1 95.94 120 ILE A N 1
ATOM 950 C CA . ILE A 1 120 ? -7.715 -20.875 18.359 1 95.94 120 ILE A CA 1
ATOM 951 C C . ILE A 1 120 ? -6.305 -20.297 18.375 1 95.94 120 ILE A C 1
ATOM 953 O O . ILE A 1 120 ? -5.484 -20.625 17.516 1 95.94 120 ILE A O 1
ATOM 957 N N . ALA A 1 121 ? -6.121 -19.453 19.281 1 94 121 ALA A N 1
ATOM 958 C CA . ALA A 1 121 ? -4.777 -18.906 19.469 1 94 121 ALA A CA 1
ATOM 959 C C . ALA A 1 121 ? -3.939 -19.844 20.344 1 94 121 ALA A C 1
ATOM 961 O O . ALA A 1 121 ? -4.445 -20.406 21.328 1 94 121 ALA A O 1
ATOM 962 N N . ASP A 1 122 ? -2.686 -19.938 19.938 1 93.56 122 ASP A N 1
ATOM 963 C CA . ASP A 1 122 ? -1.731 -20.75 20.688 1 93.56 122 ASP A CA 1
ATOM 964 C C . ASP A 1 122 ? -0.359 -20.094 20.734 1 93.56 122 ASP A C 1
ATOM 966 O O . ASP A 1 122 ? -0.082 -19.172 19.969 1 93.56 122 ASP A O 1
ATOM 970 N N . GLY A 1 123 ? 0.325 -20.469 21.734 1 92.25 123 GLY A N 1
ATOM 971 C CA . GLY A 1 123 ? 1.665 -19.922 21.875 1 92.25 123 GLY A CA 1
ATOM 972 C C . GLY A 1 123 ? 1.688 -18.594 22.609 1 92.25 123 GLY A C 1
ATOM 973 O O . GLY A 1 123 ? 0.666 -18.141 23.125 1 92.25 123 GLY A O 1
ATOM 974 N N . PRO A 1 124 ? 2.957 -17.969 22.594 1 89.62 124 PRO A N 1
ATOM 975 C CA . PRO A 1 124 ? 3.088 -16.672 23.281 1 89.62 124 PRO A CA 1
ATOM 976 C C . PRO A 1 124 ? 2.312 -15.562 22.578 1 89.62 124 PRO A C 1
ATOM 978 O O . PRO A 1 124 ? 2.098 -15.609 21.375 1 89.62 124 PRO A O 1
ATOM 981 N N . THR A 1 125 ? 1.924 -14.555 23.312 1 85.38 125 THR A N 1
ATOM 982 C CA . THR A 1 125 ? 1.043 -13.492 22.844 1 85.38 125 THR A CA 1
ATOM 983 C C . THR A 1 125 ? 1.722 -12.664 21.766 1 85.38 125 THR A C 1
ATOM 985 O O . THR A 1 125 ? 1.053 -12.109 20.891 1 85.38 125 THR A O 1
ATOM 988 N N . ARG A 1 126 ? 3.059 -12.562 21.75 1 81.31 126 ARG A N 1
ATOM 989 C CA . ARG A 1 126 ? 3.752 -11.734 20.766 1 81.31 126 ARG A CA 1
ATOM 990 C C . ARG A 1 126 ? 4.152 -12.547 19.547 1 81.31 126 ARG A C 1
ATOM 992 O O . ARG A 1 126 ? 4.59 -11.984 18.531 1 81.31 126 ARG A O 1
ATOM 999 N N . GLN A 1 127 ? 4.082 -13.867 19.625 1 87.19 127 GLN A N 1
ATOM 1000 C CA . GLN A 1 127 ? 4.371 -14.797 18.531 1 87.19 127 GLN A CA 1
ATOM 1001 C C . GLN A 1 127 ? 3.303 -15.883 18.453 1 87.19 127 GLN A C 1
ATOM 1003 O O . GLN A 1 127 ? 3.621 -17.078 18.438 1 87.19 127 GLN A O 1
ATOM 1008 N N . SER A 1 128 ? 2.193 -15.406 18.219 1 90.75 128 SER A N 1
ATOM 1009 C CA . SER A 1 128 ? 1.042 -16.297 18.312 1 90.75 128 SER A CA 1
ATOM 1010 C C . SER A 1 128 ? 0.994 -17.266 17.125 1 90.75 128 SER A C 1
ATOM 1012 O O . SER A 1 128 ? 1.29 -16.875 15.992 1 90.75 128 SER A O 1
ATOM 1014 N N . SER A 1 129 ? 0.702 -18.469 17.422 1 95.38 129 SER A N 1
ATOM 1015 C CA . SER A 1 129 ? 0.263 -19.438 16.422 1 95.38 129 SER A CA 1
ATOM 1016 C C . SER A 1 129 ? -1.258 -19.5 16.344 1 95.38 129 SER A C 1
ATOM 1018 O O . SER A 1 129 ? -1.95 -19.188 17.312 1 95.38 129 SER A O 1
ATOM 1020 N N . VAL A 1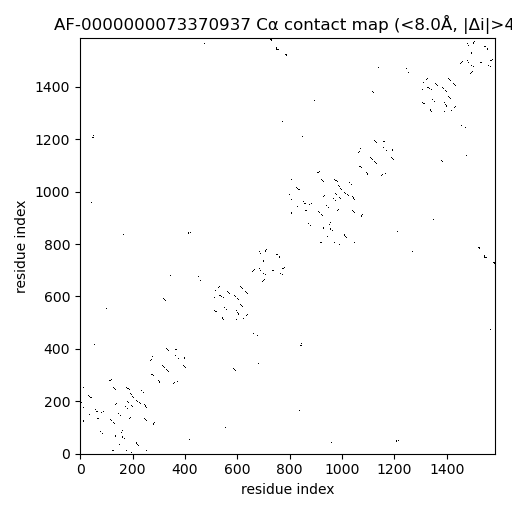 130 ? -1.756 -19.812 15.227 1 95.81 130 VAL A N 1
ATOM 1021 C CA . VAL A 1 130 ? -3.197 -19.828 15 1 95.81 130 VAL A CA 1
ATOM 1022 C C . VAL A 1 130 ? -3.633 -21.219 14.539 1 95.81 130 VAL A C 1
ATOM 1024 O O . VAL A 1 130 ? -3.062 -21.766 13.602 1 95.81 130 VAL A O 1
ATOM 1027 N N . ILE A 1 131 ? -4.578 -21.719 15.219 1 97.5 131 ILE A N 1
ATOM 1028 C CA . ILE A 1 131 ? -5.152 -23.016 14.859 1 97.5 131 ILE A CA 1
ATOM 1029 C C . ILE A 1 131 ? -6.555 -22.812 14.281 1 97.5 131 ILE A C 1
ATOM 1031 O O . ILE A 1 131 ? -7.379 -22.109 14.875 1 97.5 131 ILE A O 1
ATOM 1035 N N . ILE A 1 132 ? -6.785 -23.406 13.18 1 97.62 132 ILE A N 1
ATOM 1036 C CA . ILE A 1 132 ? -8.117 -23.391 12.586 1 97.62 132 ILE A CA 1
ATOM 1037 C C . ILE A 1 132 ? -8.648 -24.812 12.469 1 97.62 132 ILE A C 1
ATOM 1039 O O . ILE A 1 132 ? -7.977 -25.688 11.906 1 97.62 132 ILE A O 1
ATOM 1043 N N . TYR A 1 133 ? -9.773 -25.016 13.016 1 98.44 133 TYR A N 1
ATOM 1044 C CA . TYR A 1 133 ? -10.453 -26.297 12.922 1 98.44 133 TYR A CA 1
ATOM 1045 C C . TYR A 1 133 ? -11.797 -26.156 12.211 1 98.44 133 TYR A C 1
ATOM 1047 O O . TYR A 1 133 ? -12.531 -25.188 12.445 1 98.44 133 TYR A O 1
ATOM 1055 N N . ASP A 1 134 ? -12.07 -27.109 11.383 1 98.38 134 ASP A N 1
ATOM 1056 C CA . ASP A 1 134 ? -13.422 -27.203 10.836 1 98.38 134 ASP A CA 1
ATOM 1057 C C . ASP A 1 134 ? -13.906 -28.656 10.828 1 98.38 134 ASP A C 1
ATOM 1059 O O . ASP A 1 134 ? -13.117 -29.578 10.625 1 98.38 134 ASP A O 1
ATOM 1063 N N . ASN A 1 135 ? -15.102 -28.797 11.125 1 98.12 135 ASN A N 1
ATOM 1064 C CA . ASN A 1 135 ? -15.773 -30.078 11.031 1 98.12 135 ASN A CA 1
ATOM 1065 C C . ASN A 1 135 ? -16.359 -30.312 9.641 1 98.12 135 ASN A C 1
ATOM 1067 O O . ASN A 1 135 ? -17.516 -30.688 9.508 1 98.12 135 ASN A O 1
ATOM 1071 N N . GLY A 1 136 ? -15.578 -30.047 8.711 1 97.88 136 GLY A N 1
ATOM 1072 C CA . GLY A 1 136 ? -15.992 -30.172 7.324 1 97.88 136 GLY A CA 1
ATOM 1073 C C . GLY A 1 136 ? -15.703 -31.547 6.738 1 97.88 136 GLY A C 1
ATOM 1074 O O . GLY A 1 136 ? -15.672 -32.531 7.461 1 97.88 136 GLY A O 1
ATOM 1075 N N . GLU A 1 137 ? -15.523 -31.609 5.434 1 96.25 137 GLU A N 1
ATOM 1076 C CA . GLU A 1 137 ? -15.391 -32.844 4.66 1 96.25 137 GLU A CA 1
ATOM 1077 C C . GLU A 1 137 ? -14.156 -33.625 5.082 1 96.25 137 GLU A C 1
ATOM 1079 O O . GLU A 1 137 ? -14.195 -34.875 5.152 1 96.25 137 GLU A O 1
ATOM 1084 N N . GLY A 1 138 ? -13.086 -32.906 5.453 1 96.94 138 GLY A N 1
ATOM 1085 C CA . GLY A 1 138 ? -11.828 -33.594 5.66 1 96.94 138 GLY A CA 1
ATOM 1086 C C . GLY A 1 138 ? -11.328 -34.312 4.414 1 96.94 138 GLY A C 1
ATOM 1087 O O . GLY A 1 138 ? -12.039 -34.375 3.412 1 96.94 138 GLY A O 1
ATOM 1088 N N . GLN A 1 139 ? -10.164 -34.812 4.535 1 96.62 139 GLN A N 1
ATOM 1089 C CA . GLN A 1 139 ? -9.578 -35.531 3.4 1 96.62 139 GLN A CA 1
ATOM 1090 C C . GLN A 1 139 ? -8.828 -36.781 3.854 1 96.62 139 GLN A C 1
ATOM 1092 O O . GLN A 1 139 ? -8.266 -36.812 4.953 1 96.62 139 GLN A O 1
ATOM 1097 N N . HIS A 1 140 ? -8.836 -37.75 2.963 1 97.38 140 HIS A N 1
ATOM 1098 C CA . HIS A 1 140 ? -7.918 -38.875 3.133 1 97.38 140 HIS A CA 1
ATOM 1099 C C . HIS A 1 140 ? -6.48 -38.469 2.846 1 97.38 140 HIS A C 1
ATOM 1101 O O . HIS A 1 140 ? -6.238 -37.562 2.025 1 97.38 140 HIS A O 1
ATOM 1107 N N . PRO A 1 141 ? -5.57 -39.094 3.49 1 97.31 141 PRO A N 1
ATOM 1108 C CA . PRO A 1 141 ? -4.168 -38.719 3.283 1 97.31 141 PRO A CA 1
ATOM 1109 C C . PRO A 1 141 ? -3.768 -38.719 1.809 1 97.31 141 PRO A C 1
ATOM 1111 O O . PRO A 1 141 ? -3.018 -37.844 1.362 1 97.31 141 PRO A O 1
ATOM 1114 N N . GLU A 1 142 ? -4.301 -39.594 1.052 1 95.88 142 GLU A N 1
ATOM 1115 C CA . GLU A 1 142 ? -3.941 -39.75 -0.355 1 95.88 142 GLU A CA 1
ATOM 1116 C C . GLU A 1 142 ? -4.422 -38.562 -1.18 1 95.88 142 GLU A C 1
ATOM 1118 O O . GLU A 1 142 ? -3.941 -38.344 -2.293 1 95.88 142 GLU A O 1
ATOM 1123 N N . ASN A 1 143 ? -5.367 -37.844 -0.592 1 94.88 143 ASN A N 1
ATOM 1124 C CA . ASN A 1 143 ? -5.969 -36.75 -1.345 1 94.88 143 ASN A CA 1
ATOM 1125 C C . ASN A 1 143 ? -5.336 -35.406 -0.992 1 94.88 143 ASN A C 1
ATOM 1127 O O . ASN A 1 143 ? -5.688 -34.375 -1.569 1 94.88 143 ASN A O 1
ATOM 1131 N N . PHE A 1 144 ? -4.395 -35.344 -0.13 1 96.44 144 PHE A N 1
ATOM 1132 C CA . PHE A 1 144 ? -3.785 -34.094 0.294 1 96.44 144 PHE A CA 1
ATOM 1133 C C . PHE A 1 144 ? -3.166 -33.375 -0.893 1 96.44 144 PHE A C 1
ATOM 1135 O O . PHE A 1 144 ? -3.338 -32.156 -1.043 1 96.44 144 PHE A O 1
ATOM 1142 N N . GLU A 1 145 ? -2.514 -34.094 -1.739 1 94.5 145 GLU A N 1
ATOM 1143 C CA . GLU A 1 145 ? -1.763 -33.5 -2.844 1 94.5 145 GLU A CA 1
ATOM 1144 C C . GLU A 1 145 ? -2.699 -32.938 -3.912 1 94.5 145 GLU A C 1
ATOM 1146 O O . GLU A 1 145 ? -2.326 -32.031 -4.66 1 94.5 145 GLU A O 1
ATOM 1151 N N . SER A 1 146 ? -3.865 -33.438 -3.959 1 91.5 146 SER A N 1
ATOM 1152 C CA . SER A 1 146 ? -4.812 -32.969 -4.969 1 91.5 146 SER A CA 1
ATOM 1153 C C . SER A 1 146 ? -5.785 -31.938 -4.387 1 91.5 146 SER A C 1
ATOM 1155 O O . SER A 1 146 ? -6.617 -31.391 -5.109 1 91.5 146 SER A O 1
ATOM 1157 N N . THR A 1 147 ? -5.684 -31.688 -3.08 1 91.94 147 THR A N 1
ATOM 1158 C CA . THR A 1 147 ? -6.594 -30.75 -2.434 1 91.94 147 THR A CA 1
ATOM 1159 C C . THR A 1 147 ? -5.816 -29.656 -1.697 1 91.94 147 THR A C 1
ATOM 1161 O O . THR A 1 147 ? -5.438 -28.656 -2.293 1 91.94 147 THR A O 1
ATOM 1164 N N . PHE A 1 148 ? -5.27 -30 -0.467 1 92.94 148 PHE A N 1
ATOM 1165 C CA . PHE A 1 148 ? -4.625 -29.031 0.407 1 92.94 148 PHE A CA 1
ATOM 1166 C C . PHE A 1 148 ? -3.348 -28.5 -0.226 1 92.94 148 PHE A C 1
ATOM 1168 O O . PHE A 1 148 ? -2.977 -27.344 -0.005 1 92.94 148 PHE A O 1
ATOM 1175 N N . LEU A 1 149 ? -2.684 -29.359 -0.931 1 93.75 149 LEU A N 1
ATOM 1176 C CA . LEU A 1 149 ? -1.325 -29.062 -1.371 1 93.75 149 LEU A CA 1
ATOM 1177 C C . LEU A 1 149 ? -1.279 -28.828 -2.879 1 93.75 149 LEU A C 1
ATOM 1179 O O . LEU A 1 149 ? -0.215 -28.938 -3.494 1 93.75 149 LEU A O 1
ATOM 1183 N N . SER A 1 150 ? -2.455 -28.672 -3.414 1 88.62 150 SER A N 1
ATOM 1184 C CA . SER A 1 150 ? -2.543 -28.391 -4.848 1 88.62 150 SER A CA 1
ATOM 1185 C C . SER A 1 150 ? -2.637 -26.906 -5.121 1 88.62 150 SER A C 1
ATOM 1187 O O . SER A 1 150 ? -3.061 -26.125 -4.258 1 88.62 150 SER A O 1
ATOM 1189 N N . LEU A 1 151 ? -2.107 -26.578 -6.32 1 84.69 151 LEU A N 1
ATOM 1190 C CA . LEU A 1 151 ? -2.213 -25.203 -6.785 1 84.69 151 LEU A CA 1
ATOM 1191 C C . LEU A 1 151 ? -2.906 -25.125 -8.141 1 84.69 151 LEU A C 1
ATOM 1193 O O . LEU A 1 151 ? -2.643 -25.953 -9.016 1 84.69 151 LEU A O 1
ATOM 1197 N N . MET A 1 152 ? -3.941 -24.375 -8.391 1 78.12 152 MET A N 1
ATOM 1198 C CA . MET A 1 152 ? -4.547 -24.047 -9.68 1 78.12 152 MET A CA 1
ATOM 1199 C C . MET A 1 152 ? -5.41 -25.188 -10.188 1 78.12 152 MET A C 1
ATOM 1201 O O . MET A 1 152 ? -5.523 -25.391 -11.398 1 78.12 152 MET A O 1
ATOM 1205 N N . ARG A 1 153 ? -5.957 -26.078 -9.461 1 75.31 153 ARG A N 1
ATOM 1206 C CA . ARG A 1 153 ? -6.746 -27.203 -9.938 1 75.31 153 ARG A CA 1
ATOM 1207 C C . ARG A 1 153 ? -8.211 -26.828 -10.117 1 75.31 153 ARG A C 1
ATOM 1209 O O . ARG A 1 153 ? -8.953 -27.5 -10.82 1 75.31 153 ARG A O 1
ATOM 1216 N N . GLY A 1 154 ? -8.633 -25.75 -9.75 1 71.12 154 GLY A N 1
ATOM 1217 C CA . GLY A 1 154 ? -9.984 -25.266 -9.977 1 71.12 154 GLY A CA 1
ATOM 1218 C C . GLY A 1 154 ? -11.047 -26.172 -9.398 1 71.12 154 GLY A C 1
ATOM 1219 O O . GLY A 1 154 ? -12.125 -26.328 -9.977 1 71.12 154 GLY A O 1
ATOM 1220 N N . ASN A 1 155 ? -10.906 -26.844 -8.336 1 74 155 ASN A N 1
ATOM 1221 C CA . ASN A 1 155 ? -11.781 -27.859 -7.758 1 74 155 ASN A CA 1
ATOM 1222 C C . ASN A 1 155 ? -13.18 -27.312 -7.48 1 74 155 ASN A C 1
ATOM 1224 O O . ASN A 1 155 ? -14.164 -28.047 -7.566 1 74 155 ASN A O 1
ATOM 1228 N N . LYS A 1 156 ? -13.297 -26.125 -7.309 1 78.94 156 LYS A N 1
ATOM 1229 C CA . LYS A 1 156 ? -14.57 -25.578 -6.84 1 78.94 156 LYS A CA 1
ATOM 1230 C C . LYS A 1 156 ? -15.203 -24.672 -7.887 1 78.94 156 LYS A C 1
ATOM 1232 O O . LYS A 1 156 ? -16.219 -24.031 -7.621 1 78.94 156 LYS A O 1
ATOM 1237 N N . ASN A 1 157 ? -14.695 -24.641 -9.055 1 82.88 157 ASN A N 1
ATOM 1238 C CA . ASN A 1 157 ? -15.188 -23.734 -10.094 1 82.88 157 ASN A CA 1
ATOM 1239 C C . ASN A 1 157 ? -16.594 -24.125 -10.547 1 82.88 157 ASN A C 1
ATOM 1241 O O . ASN A 1 157 ? -17.344 -23.281 -11.047 1 82.88 157 ASN A O 1
ATOM 1245 N N . GLU A 1 158 ? -17.047 -25.328 -10.32 1 85.94 158 GLU A N 1
ATOM 1246 C CA . GLU A 1 158 ? -18.344 -25.812 -10.781 1 85.94 158 GLU A CA 1
ATOM 1247 C C . GLU A 1 158 ? -19.312 -26 -9.617 1 85.94 158 GLU A C 1
ATOM 1249 O O . GLU A 1 158 ? -20.391 -26.562 -9.781 1 85.94 158 GLU A O 1
ATOM 1254 N N . ILE A 1 159 ? -18.875 -25.625 -8.445 1 91.44 159 ILE A N 1
ATOM 1255 C CA . ILE A 1 159 ? -19.719 -25.781 -7.254 1 91.44 159 ILE A CA 1
ATOM 1256 C C . ILE A 1 159 ? -20.219 -24.406 -6.812 1 91.44 159 ILE A C 1
ATOM 1258 O O . ILE A 1 159 ? -19.5 -23.625 -6.195 1 91.44 159 ILE A O 1
ATOM 1262 N N . HIS A 1 160 ? -21.391 -24.125 -6.969 1 89.44 160 HIS A N 1
ATOM 1263 C CA . HIS A 1 160 ? -21.953 -22.781 -6.871 1 89.44 160 HIS A CA 1
ATOM 1264 C C . HIS A 1 160 ? -22.281 -22.438 -5.426 1 89.44 160 HIS A C 1
ATOM 1266 O O . HIS A 1 160 ? -22.391 -21.25 -5.082 1 89.44 160 HIS A O 1
ATOM 1272 N N . PHE A 1 161 ? -22.469 -23.422 -4.625 1 93.38 161 PHE A N 1
ATOM 1273 C CA . PHE A 1 161 ? -22.922 -23.125 -3.273 1 93.38 161 PHE A CA 1
ATOM 1274 C C . PHE A 1 161 ? -21.734 -22.969 -2.324 1 93.38 161 PHE A C 1
ATOM 1276 O O . PHE A 1 161 ? -21.891 -23.031 -1.104 1 93.38 161 PHE A O 1
ATOM 1283 N N . VAL A 1 162 ? -20.531 -22.812 -2.818 1 92.75 162 VAL A N 1
ATOM 1284 C CA . VAL A 1 162 ? -19.344 -22.516 -2.021 1 92.75 162 VAL A CA 1
ATOM 1285 C C . VAL A 1 162 ? -18.703 -21.234 -2.533 1 92.75 162 VAL A C 1
ATOM 1287 O O . VAL A 1 162 ? -18.938 -20.812 -3.672 1 92.75 162 VAL A O 1
ATOM 1290 N N . GLN A 1 163 ? -17.906 -20.594 -1.722 1 87.12 163 GLN A N 1
ATOM 1291 C CA . GLN A 1 163 ? -17.297 -19.312 -2.037 1 87.12 163 GLN A CA 1
ATOM 1292 C C . GLN A 1 163 ? -16.047 -19.484 -2.912 1 87.12 163 GLN A C 1
ATOM 1294 O O . GLN A 1 163 ? -15.812 -18.703 -3.828 1 87.12 163 GLN A O 1
ATOM 1299 N N . GLY A 1 164 ? -15.305 -20.438 -2.65 1 80.31 164 GLY A N 1
ATOM 1300 C CA . GLY A 1 164 ? -14.023 -20.656 -3.297 1 80.31 164 GLY A CA 1
ATOM 1301 C C . GLY A 1 164 ? -14.133 -20.844 -4.797 1 80.31 164 GLY A C 1
ATOM 1302 O O . GLY A 1 164 ? -15.031 -21.547 -5.273 1 80.31 164 GLY A O 1
ATOM 1303 N N . LYS A 1 165 ? -13.289 -20.172 -5.555 1 73.44 165 LYS A N 1
ATOM 1304 C CA . LYS A 1 165 ? -13.289 -20.344 -7.004 1 73.44 165 LYS A CA 1
ATOM 1305 C C . LYS A 1 165 ? -11.867 -20.406 -7.547 1 73.44 165 LYS A C 1
ATOM 1307 O O . LYS A 1 165 ? -11.625 -20.953 -8.617 1 73.44 165 LYS A O 1
ATOM 1312 N N . TYR A 1 166 ? -10.867 -20.016 -6.82 1 65.31 166 TYR A N 1
ATOM 1313 C CA . TYR A 1 166 ? -9.547 -19.828 -7.41 1 65.31 166 TYR A CA 1
ATOM 1314 C C . TYR A 1 166 ? -8.578 -20.906 -6.957 1 65.31 166 TYR A C 1
ATOM 1316 O O . TYR A 1 166 ? -7.539 -21.125 -7.586 1 65.31 166 TYR A O 1
ATOM 1324 N N . ASN A 1 167 ? -8.844 -21.766 -6.016 1 63.47 167 ASN A N 1
ATOM 1325 C CA . ASN A 1 167 ? -8.023 -22.859 -5.473 1 63.47 167 ASN A CA 1
ATOM 1326 C C . ASN A 1 167 ? -6.629 -22.375 -5.094 1 63.47 167 ASN A C 1
ATOM 1328 O O . ASN A 1 167 ? -5.633 -23.047 -5.375 1 63.47 167 ASN A O 1
ATOM 1332 N N . MET A 1 168 ? -6.418 -21.156 -4.66 1 65.94 168 MET A N 1
ATOM 1333 C CA . MET A 1 168 ? -5.113 -20.625 -4.289 1 65.94 168 MET A CA 1
ATOM 1334 C C . MET A 1 168 ? -5.168 -19.953 -2.914 1 65.94 168 MET A C 1
ATOM 1336 O O . MET A 1 168 ? -4.141 -19.812 -2.25 1 65.94 168 MET A O 1
ATOM 1340 N N . GLY A 1 169 ? -6.246 -19.562 -2.521 1 61.81 169 GLY A N 1
ATOM 1341 C CA . GLY A 1 169 ? -6.379 -18.688 -1.375 1 61.81 169 GLY A CA 1
ATOM 1342 C C . GLY A 1 169 ? -5.824 -19.281 -0.094 1 61.81 169 GLY A C 1
ATOM 1343 O O . GLY A 1 169 ? -5.27 -18.562 0.742 1 61.81 169 GLY A O 1
ATOM 1344 N N . GLY A 1 170 ? -5.82 -20.578 0.024 1 73.38 170 GLY A N 1
ATOM 1345 C CA . GLY A 1 170 ? -5.367 -21.156 1.272 1 73.38 170 GLY A CA 1
ATOM 1346 C C . GLY A 1 170 ? -3.861 -21.094 1.454 1 73.38 170 GLY A C 1
ATOM 1347 O O . GLY A 1 170 ? -3.363 -21.156 2.58 1 73.38 170 GLY A O 1
ATOM 1348 N N . SER A 1 171 ? -3.17 -20.797 0.349 1 84.81 171 SER A N 1
ATOM 1349 C CA . SER A 1 171 ? -1.714 -20.781 0.438 1 84.81 171 SER A CA 1
ATOM 1350 C C . SER A 1 171 ? -1.192 -19.391 0.795 1 84.81 171 SER A C 1
ATOM 1352 O O . SER A 1 171 ? -0.03 -19.25 1.177 1 84.81 171 SER A O 1
ATOM 1354 N N . GLY A 1 172 ? -2.023 -18.422 0.713 1 86.19 172 GLY A N 1
ATOM 1355 C CA . GLY A 1 172 ? -1.605 -17.062 0.988 1 86.19 172 GLY A CA 1
ATOM 1356 C C . GLY A 1 172 ? -1.151 -16.844 2.42 1 86.19 172 GLY A C 1
ATOM 1357 O O . GLY A 1 172 ? -0.312 -15.984 2.691 1 86.19 172 GLY A O 1
ATOM 1358 N N . ALA A 1 173 ? -1.616 -17.656 3.312 1 91.31 173 ALA A N 1
ATOM 1359 C CA . ALA A 1 173 ? -1.306 -17.484 4.727 1 91.31 173 ALA A CA 1
ATOM 1360 C C . ALA A 1 173 ? 0.102 -17.969 5.047 1 91.31 173 ALA A C 1
ATOM 1362 O O . ALA A 1 173 ? 0.688 -17.594 6.062 1 91.31 173 ALA A O 1
ATOM 1363 N N . ILE A 1 174 ? 0.693 -18.781 4.211 1 93.94 174 ILE A N 1
ATOM 1364 C CA . ILE A 1 174 ? 1.977 -19.422 4.469 1 93.94 174 ILE A CA 1
ATOM 1365 C C . ILE A 1 174 ? 3.066 -18.359 4.609 1 93.94 174 ILE A C 1
ATOM 1367 O O . ILE A 1 174 ? 3.949 -18.469 5.465 1 93.94 174 ILE A O 1
ATOM 1371 N N . VAL A 1 175 ? 2.936 -17.312 3.869 1 89.88 175 VAL A N 1
ATOM 1372 C CA . VAL A 1 175 ? 3.992 -16.297 3.803 1 89.88 175 VAL A CA 1
ATOM 1373 C C . VAL A 1 175 ? 4.055 -15.531 5.117 1 89.88 175 VAL A C 1
ATOM 1375 O O . VAL A 1 175 ? 5.059 -14.875 5.414 1 89.88 175 VAL A O 1
ATOM 1378 N N . PHE A 1 176 ? 3.025 -15.602 5.887 1 90.5 176 PHE A N 1
ATOM 1379 C CA . PHE A 1 176 ? 2.98 -14.859 7.141 1 90.5 176 PHE A CA 1
ATOM 1380 C C . PHE A 1 176 ? 3.32 -15.766 8.32 1 90.5 176 PHE A C 1
ATOM 1382 O O . PHE A 1 176 ? 3.287 -15.336 9.469 1 90.5 176 PHE A O 1
ATOM 1389 N N . CYS A 1 177 ? 3.516 -17.016 8.016 1 94.88 177 CYS A N 1
ATOM 1390 C CA . CYS A 1 177 ? 3.996 -17.953 9.023 1 94.88 177 CYS A CA 1
ATOM 1391 C C . CYS A 1 177 ? 5.508 -17.859 9.188 1 94.88 177 CYS A C 1
ATOM 1393 O O . CYS A 1 177 ? 6.227 -17.641 8.203 1 94.88 177 CYS A O 1
ATOM 1395 N N . GLY A 1 178 ? 5.93 -18.078 10.352 1 92.94 178 GLY A N 1
ATOM 1396 C CA . GLY A 1 178 ? 7.367 -18.156 10.562 1 92.94 178 GLY A CA 1
ATOM 1397 C C . GLY A 1 178 ? 8.023 -19.25 9.734 1 92.94 178 GLY A C 1
ATOM 1398 O O . GLY A 1 178 ? 7.73 -20.438 9.906 1 92.94 178 GLY A O 1
ATOM 1399 N N . LYS A 1 179 ? 8.844 -18.844 8.844 1 93.69 179 LYS A N 1
ATOM 1400 C CA . LYS A 1 179 ? 9.578 -19.719 7.945 1 93.69 179 LYS A CA 1
ATOM 1401 C C . LYS A 1 179 ? 8.633 -20.609 7.137 1 93.69 179 LYS A C 1
ATOM 1403 O O . LYS A 1 179 ? 8.977 -21.734 6.797 1 93.69 179 LYS A O 1
ATOM 1408 N N . GLY A 1 180 ? 7.379 -20.156 7.047 1 94.56 180 GLY A N 1
ATOM 1409 C CA . GLY A 1 180 ? 6.391 -20.859 6.238 1 94.56 180 GLY A CA 1
ATOM 1410 C C . GLY A 1 180 ? 5.824 -22.094 6.922 1 94.56 180 GLY A C 1
ATOM 1411 O O . GLY A 1 180 ? 5.148 -22.906 6.289 1 94.56 180 GLY A O 1
ATOM 1412 N N . TYR A 1 181 ? 5.996 -22.281 8.242 1 98.06 181 TYR A N 1
ATOM 1413 C CA . TYR A 1 181 ? 5.574 -23.484 8.945 1 98.06 181 TYR A CA 1
ATOM 1414 C C . TYR A 1 181 ? 4.059 -23.516 9.109 1 98.06 181 TYR A C 1
ATOM 1416 O O . TYR A 1 181 ? 3.477 -22.641 9.75 1 98.06 181 TYR A O 1
ATOM 1424 N N . GLN A 1 182 ? 3.51 -24.531 8.602 1 97.94 182 GLN A N 1
ATOM 1425 C CA . GLN A 1 182 ? 2.076 -24.781 8.703 1 97.94 182 GLN A CA 1
ATOM 1426 C C . GLN A 1 182 ? 1.789 -26.281 8.766 1 97.94 182 GLN A C 1
ATOM 1428 O O . GLN A 1 182 ? 2.182 -27.031 7.871 1 97.94 182 GLN A O 1
ATOM 1433 N N . LEU A 1 183 ? 1.117 -26.656 9.82 1 98.62 183 LEU A N 1
ATOM 1434 C CA . LEU A 1 183 ? 0.675 -28.031 9.961 1 98.62 183 LEU A CA 1
ATOM 1435 C C . LEU A 1 183 ? -0.726 -28.219 9.391 1 98.62 183 LEU A C 1
ATOM 1437 O O . LEU A 1 183 ? -1.631 -27.438 9.688 1 98.62 183 LEU A O 1
ATOM 1441 N N . ILE A 1 184 ? -0.857 -29.172 8.547 1 98.31 184 ILE A N 1
ATOM 1442 C CA . ILE A 1 184 ? -2.168 -29.547 8.031 1 98.31 184 ILE A CA 1
ATOM 1443 C C . ILE A 1 184 ? -2.492 -30.984 8.438 1 98.31 184 ILE A C 1
ATOM 1445 O O . ILE A 1 184 ? -1.716 -31.906 8.156 1 98.31 184 ILE A O 1
ATOM 1449 N N . ALA A 1 185 ? -3.586 -31.203 9.055 1 98.56 185 ALA A N 1
ATOM 1450 C CA . ALA A 1 185 ? -4.047 -32.531 9.445 1 98.56 185 ALA A CA 1
ATOM 1451 C C . ALA A 1 185 ? -5.539 -32.688 9.188 1 98.56 185 ALA A C 1
ATOM 1453 O O . ALA A 1 185 ? -6.309 -31.734 9.32 1 98.56 185 ALA A O 1
ATOM 1454 N N . SER A 1 186 ? -5.922 -33.875 8.852 1 98.31 186 SER A N 1
ATOM 1455 C CA . SER A 1 186 ? -7.309 -34.062 8.422 1 98.31 186 SER A CA 1
ATOM 1456 C C . SER A 1 186 ? -7.727 -35.531 8.453 1 98.31 186 SER A C 1
ATOM 1458 O O . SER A 1 186 ? -6.883 -36.406 8.359 1 98.31 186 SER A O 1
ATOM 1460 N N . LYS A 1 187 ? -8.93 -35.719 8.664 1 98.12 187 LYS A N 1
ATOM 1461 C CA . LYS A 1 187 ? -9.617 -37 8.531 1 98.12 187 LYS A CA 1
ATOM 1462 C C . LYS A 1 187 ? -10.984 -36.812 7.875 1 98.12 187 LYS A C 1
ATOM 1464 O O . LYS A 1 187 ? -11.773 -35.969 8.281 1 98.12 187 LYS A O 1
ATOM 1469 N N . ARG A 1 188 ? -11.195 -37.656 6.895 1 97.69 188 ARG A N 1
ATOM 1470 C CA . ARG A 1 188 ? -12.438 -37.469 6.141 1 97.69 188 ARG A CA 1
ATOM 1471 C C . ARG A 1 188 ? -13.648 -37.844 7 1 97.69 188 ARG A C 1
ATOM 1473 O O . ARG A 1 188 ? -13.578 -38.75 7.836 1 97.69 188 ARG A O 1
ATOM 1480 N N . PHE A 1 189 ? -14.828 -37.281 6.77 1 96.75 189 PHE A N 1
ATOM 1481 C CA . PHE A 1 189 ? -16.016 -37.375 7.617 1 96.75 189 PHE A CA 1
ATOM 1482 C C . PHE A 1 189 ? -16.625 -38.75 7.559 1 96.75 189 PHE A C 1
ATOM 1484 O O . PHE A 1 189 ? -17.406 -39.125 8.438 1 96.75 189 PHE A O 1
ATOM 1491 N N . ASP A 1 190 ? -16.375 -39.531 6.508 1 91.56 190 ASP A N 1
ATOM 1492 C CA . ASP A 1 190 ? -16.969 -40.844 6.367 1 91.56 190 ASP A CA 1
ATOM 1493 C C . ASP A 1 190 ? -16.391 -41.844 7.383 1 91.56 190 ASP A C 1
ATOM 1495 O O . ASP A 1 190 ? -16.891 -42.938 7.539 1 91.56 190 ASP A O 1
ATOM 1499 N N . GLY A 1 191 ? -15.32 -41.531 8.023 1 85.25 191 GLY A N 1
ATOM 1500 C CA . GLY A 1 191 ? -14.727 -42.312 9.086 1 85.25 191 GLY A CA 1
ATOM 1501 C C . GLY A 1 191 ? -13.922 -43.5 8.578 1 85.25 191 GLY A C 1
ATOM 1502 O O . GLY A 1 191 ? -13.406 -44.281 9.367 1 85.25 191 GLY A O 1
ATOM 1503 N N . LEU A 1 192 ? -13.859 -43.75 7.305 1 87.88 192 LEU A N 1
ATOM 1504 C CA . LEU A 1 192 ? -13.25 -44.969 6.719 1 87.88 192 LEU A CA 1
ATOM 1505 C C . LEU A 1 192 ? -11.742 -44.781 6.555 1 87.88 192 LEU A C 1
ATOM 1507 O O . LEU A 1 192 ? -11 -45.75 6.492 1 87.88 192 LEU A O 1
ATOM 1511 N N . GLY A 1 193 ? -11.234 -43.656 6.672 1 90.81 193 GLY A N 1
ATOM 1512 C CA . GLY A 1 193 ? -9.836 -43.438 6.371 1 90.81 193 GLY A CA 1
ATOM 1513 C C . GLY A 1 193 ? -9.016 -43.031 7.586 1 90.81 193 GLY A C 1
ATOM 1514 O O . GLY A 1 193 ? -9.547 -42.969 8.695 1 90.81 193 GLY A O 1
ATOM 1515 N N . LYS A 1 194 ? -7.684 -43.031 7.383 1 97.06 194 LYS A N 1
ATOM 1516 C CA . LYS A 1 194 ? -6.727 -42.656 8.422 1 97.06 194 LYS A CA 1
ATOM 1517 C C . LYS A 1 194 ? -6.676 -41.156 8.625 1 97.06 194 LYS A C 1
ATOM 1519 O O . LYS A 1 194 ? -7.141 -40.375 7.773 1 97.06 194 LYS A O 1
ATOM 1524 N N . PHE A 1 195 ? -6.207 -40.812 9.75 1 97.88 195 PHE A N 1
ATOM 1525 C CA . PHE A 1 195 ? -5.836 -39.438 10.039 1 97.88 195 PHE A CA 1
ATOM 1526 C C . PHE A 1 195 ? -4.5 -39.094 9.383 1 97.88 195 PHE A C 1
ATOM 1528 O O . PHE A 1 195 ? -3.48 -39.719 9.672 1 97.88 195 PHE A O 1
ATOM 1535 N N . GLY A 1 196 ? -4.562 -38.188 8.453 1 98.44 196 GLY A N 1
ATOM 1536 C CA . GLY A 1 196 ? -3.355 -37.75 7.758 1 98.44 196 GLY A CA 1
ATOM 1537 C C . GLY A 1 196 ? -2.867 -36.375 8.195 1 98.44 196 GLY A C 1
ATOM 1538 O O . GLY A 1 196 ? -3.662 -35.531 8.609 1 98.44 196 GLY A O 1
ATOM 1539 N N . PHE A 1 197 ? -1.506 -36.188 8.102 1 98.75 197 PHE A N 1
ATOM 1540 C CA . PHE A 1 197 ? -0.97 -34.875 8.414 1 98.75 197 PHE A CA 1
ATOM 1541 C C . PHE A 1 197 ? 0.277 -34.594 7.59 1 98.75 197 PHE A C 1
ATOM 1543 O O . PHE A 1 197 ? 0.879 -35.5 7.023 1 98.75 197 PHE A O 1
ATOM 1550 N N . THR A 1 198 ? 0.608 -33.344 7.465 1 98.56 198 THR A N 1
ATOM 1551 C CA . THR A 1 198 ? 1.848 -32.906 6.84 1 98.56 198 THR A CA 1
ATOM 1552 C C . THR A 1 198 ? 2.289 -31.547 7.418 1 98.56 198 THR A C 1
ATOM 1554 O O . THR A 1 198 ? 1.542 -30.906 8.164 1 98.56 198 THR A O 1
ATOM 1557 N N . LEU A 1 199 ? 3.535 -31.219 7.176 1 98.62 199 LEU A N 1
ATOM 1558 C CA . LEU A 1 199 ? 4.125 -29.953 7.598 1 98.62 199 LEU A CA 1
ATOM 1559 C C . LEU A 1 199 ? 4.699 -29.188 6.402 1 98.62 199 LEU A C 1
ATOM 1561 O O . LEU A 1 199 ? 5.469 -29.75 5.621 1 98.62 199 LEU A O 1
ATOM 1565 N N . VAL A 1 200 ? 4.215 -28.016 6.285 1 98.12 200 VAL A N 1
ATOM 1566 C CA . VAL A 1 200 ? 4.695 -27.141 5.215 1 98.12 200 VAL A CA 1
ATOM 1567 C C . VAL A 1 200 ? 5.793 -26.234 5.746 1 98.12 200 VAL A C 1
ATOM 1569 O O . VAL A 1 200 ? 5.727 -25.766 6.891 1 98.12 200 VAL A O 1
ATOM 1572 N N . ARG A 1 201 ? 6.773 -25.906 4.918 1 97.56 201 ARG A N 1
ATOM 1573 C CA . ARG A 1 201 ? 7.852 -24.984 5.27 1 97.56 201 ARG A CA 1
ATOM 1574 C C . ARG A 1 201 ? 8.414 -24.312 4.027 1 97.56 201 ARG A C 1
ATOM 1576 O O . ARG A 1 201 ? 8.133 -24.719 2.904 1 97.56 201 ARG A O 1
ATOM 1583 N N . GLU A 1 202 ? 9.094 -23.344 4.309 1 95.62 202 GLU A N 1
ATOM 1584 C CA . GLU A 1 202 ? 9.945 -22.75 3.281 1 95.62 202 GLU A CA 1
ATOM 1585 C C . GLU A 1 202 ? 11.258 -23.516 3.154 1 95.62 202 GLU A C 1
ATOM 1587 O O . GLU A 1 202 ? 11.922 -23.797 4.156 1 95.62 202 GLU A O 1
ATOM 1592 N N . HIS A 1 203 ? 11.602 -23.812 1.94 1 95.62 203 HIS A N 1
ATOM 1593 C CA . HIS A 1 203 ? 12.844 -24.562 1.729 1 95.62 203 HIS A CA 1
ATOM 1594 C C . HIS A 1 203 ? 14.055 -23.719 2.133 1 95.62 203 HIS A C 1
ATOM 1596 O O . HIS A 1 203 ? 14.242 -22.609 1.635 1 95.62 203 HIS A O 1
ATOM 1602 N N . PRO A 1 204 ? 14.781 -24.266 3.076 1 92.19 204 PRO A N 1
ATOM 1603 C CA . PRO A 1 204 ? 16.016 -23.578 3.418 1 92.19 204 PRO A CA 1
ATOM 1604 C C . PRO A 1 204 ? 17.094 -23.734 2.35 1 92.19 204 PRO A C 1
ATOM 1606 O O . PRO A 1 204 ? 17.641 -24.828 2.164 1 92.19 204 PRO A O 1
ATOM 1609 N N . LEU A 1 205 ? 17.453 -22.719 1.704 1 90 205 LEU A N 1
ATOM 1610 C CA . LEU A 1 205 ? 18.438 -22.797 0.634 1 90 205 LEU A CA 1
ATOM 1611 C C . LEU A 1 205 ? 19.828 -23.125 1.19 1 90 205 LEU A C 1
ATOM 1613 O O . LEU A 1 205 ? 20.25 -22.562 2.191 1 90 205 LEU A O 1
ATOM 1617 N N . SER A 1 206 ? 20.422 -24.078 0.542 1 89.12 206 SER A N 1
ATOM 1618 C CA . SER A 1 206 ? 21.812 -24.359 0.832 1 89.12 206 SER A CA 1
ATOM 1619 C C . SER A 1 206 ? 22.734 -23.266 0.286 1 89.12 206 SER A C 1
ATOM 1621 O O . SER A 1 206 ? 22.281 -22.406 -0.479 1 89.12 206 SER A O 1
ATOM 1623 N N . LYS A 1 207 ? 23.938 -23.281 0.648 1 86.38 207 LYS A N 1
ATOM 1624 C CA . LYS A 1 207 ? 24.906 -22.312 0.162 1 86.38 207 LYS A CA 1
ATOM 1625 C C . LYS A 1 207 ? 25.047 -22.375 -1.357 1 86.38 207 LYS A C 1
ATOM 1627 O O . LYS A 1 207 ? 25.109 -21.344 -2.023 1 86.38 207 LYS A O 1
ATOM 1632 N N . ASP A 1 208 ? 24.969 -23.625 -1.806 1 87.12 208 ASP A N 1
ATOM 1633 C CA . ASP A 1 208 ? 25.094 -23.828 -3.246 1 87.12 208 ASP A CA 1
ATOM 1634 C C . ASP A 1 208 ? 23.859 -23.297 -3.975 1 87.12 208 ASP A C 1
ATOM 1636 O O . ASP A 1 208 ? 23.984 -22.641 -5.02 1 87.12 208 ASP A O 1
ATOM 1640 N N . GLU A 1 209 ? 22.75 -23.516 -3.369 1 86.69 209 GLU A N 1
ATOM 1641 C CA . GLU A 1 209 ? 21.5 -23.062 -3.982 1 86.69 209 GLU A CA 1
ATOM 1642 C C . GLU A 1 209 ? 21.406 -21.531 -3.982 1 86.69 209 GLU A C 1
ATOM 1644 O O . GLU A 1 209 ? 20.844 -20.953 -4.902 1 86.69 209 GLU A O 1
ATOM 1649 N N . LEU A 1 210 ? 21.969 -20.922 -3.035 1 84.44 210 LEU A N 1
ATOM 1650 C CA . LEU A 1 210 ? 21.953 -19.469 -2.914 1 84.44 210 LEU A CA 1
ATOM 1651 C C . LEU A 1 210 ? 22.734 -18.828 -4.051 1 84.44 210 LEU A C 1
ATOM 1653 O O . LEU A 1 210 ? 22.422 -17.703 -4.465 1 84.44 210 LEU A O 1
ATOM 1657 N N . GLU A 1 211 ? 23.688 -19.578 -4.484 1 82.81 211 GLU A N 1
ATOM 1658 C CA . GLU A 1 211 ? 24.516 -19.062 -5.57 1 82.81 211 GLU A CA 1
ATOM 1659 C C . GLU A 1 211 ? 23.812 -19.219 -6.918 1 82.81 211 GLU A C 1
ATOM 1661 O O . GLU A 1 211 ? 24.062 -18.438 -7.844 1 82.81 211 GLU A O 1
ATOM 1666 N N . ILE A 1 212 ? 22.953 -20.141 -6.883 1 84.31 212 ILE A N 1
ATOM 1667 C CA . ILE A 1 212 ? 22.391 -20.5 -8.18 1 84.31 212 ILE A CA 1
ATOM 1668 C C . ILE A 1 212 ? 20.953 -19.953 -8.289 1 84.31 212 ILE A C 1
ATOM 1670 O O . ILE A 1 212 ? 20.562 -19.453 -9.336 1 84.31 212 ILE A O 1
ATOM 1674 N N . LYS A 1 213 ? 20.219 -20.109 -7.242 1 85.38 213 LYS A N 1
ATOM 1675 C CA . LYS A 1 213 ? 18.797 -19.797 -7.293 1 85.38 213 LYS A CA 1
ATOM 1676 C C . LYS A 1 213 ? 18.516 -18.406 -6.719 1 85.38 213 LYS A C 1
ATOM 1678 O O . LYS A 1 213 ? 19.125 -18.016 -5.715 1 85.38 213 LYS A O 1
ATOM 1683 N N . LYS A 1 214 ? 17.594 -17.688 -7.398 1 82.62 214 LYS A N 1
ATOM 1684 C CA . LYS A 1 214 ? 17.188 -16.375 -6.934 1 82.62 214 LYS A CA 1
ATOM 1685 C C . LYS A 1 214 ? 16.141 -16.469 -5.84 1 82.62 214 LYS A C 1
ATOM 1687 O O . LYS A 1 214 ? 16.047 -15.602 -4.973 1 82.62 214 LYS A O 1
ATOM 1692 N N . ASN A 1 215 ? 15.289 -17.547 -5.91 1 85.62 215 ASN A N 1
ATOM 1693 C CA . ASN A 1 215 ? 14.18 -17.703 -4.969 1 85.62 215 ASN A CA 1
ATOM 1694 C C . ASN A 1 215 ? 14.102 -19.125 -4.43 1 85.62 215 ASN A C 1
ATOM 1696 O O . ASN A 1 215 ? 14.539 -20.078 -5.094 1 85.62 215 ASN A O 1
ATOM 1700 N N . THR A 1 216 ? 13.531 -19.141 -3.262 1 90.88 216 THR A N 1
ATOM 1701 C CA . THR A 1 216 ? 13.227 -20.453 -2.676 1 90.88 216 THR A CA 1
ATOM 1702 C C . THR A 1 216 ? 11.812 -20.891 -3.023 1 90.88 216 THR A C 1
ATOM 1704 O O . THR A 1 216 ? 11.156 -20.281 -3.873 1 90.88 216 THR A O 1
ATOM 1707 N N . TRP A 1 217 ? 11.375 -22.031 -2.545 1 92.94 217 TRP A N 1
ATOM 1708 C CA . TRP A 1 217 ? 10.031 -22.547 -2.756 1 92.94 217 TRP A CA 1
ATOM 1709 C C . TRP A 1 217 ? 9.453 -23.109 -1.464 1 92.94 217 TRP A C 1
ATOM 1711 O O . TRP A 1 217 ? 10.117 -23.109 -0.425 1 92.94 217 TRP A O 1
ATOM 1721 N N . TYR A 1 218 ? 8.219 -23.453 -1.521 1 95.75 218 TYR A N 1
ATOM 1722 C CA . TYR A 1 218 ? 7.539 -24.031 -0.371 1 95.75 218 TYR A CA 1
ATOM 1723 C C . TYR A 1 218 ? 7.316 -25.531 -0.568 1 95.75 218 TYR A C 1
ATOM 1725 O O . TYR A 1 218 ? 6.984 -25.969 -1.669 1 95.75 218 TYR A O 1
ATOM 1733 N N . GLU A 1 219 ? 7.547 -26.266 0.516 1 98.06 219 GLU A N 1
ATOM 1734 C CA . GLU A 1 219 ? 7.504 -27.719 0.423 1 98.06 219 GLU A CA 1
ATOM 1735 C C . GLU A 1 219 ? 6.773 -28.328 1.616 1 98.06 219 GLU A C 1
ATOM 1737 O O . GLU A 1 219 ? 6.477 -27.625 2.59 1 98.06 219 GLU A O 1
ATOM 1742 N N . TYR A 1 220 ? 6.367 -29.578 1.459 1 98.25 220 TYR A N 1
ATOM 1743 C CA . TYR A 1 220 ? 5.641 -30.281 2.508 1 98.25 220 TYR A CA 1
ATOM 1744 C C . TYR A 1 220 ? 6.266 -31.641 2.785 1 98.25 220 TYR A C 1
ATOM 1746 O O . TYR A 1 220 ? 7.023 -32.156 1.965 1 98.25 220 TYR A O 1
ATOM 1754 N N . LEU A 1 221 ? 5.934 -32.219 3.918 1 98.62 221 LEU A N 1
ATOM 1755 C CA . LEU A 1 221 ? 6.531 -33.438 4.445 1 98.62 221 LEU A CA 1
ATOM 1756 C C . LEU A 1 221 ? 5.793 -34.656 3.932 1 98.62 221 LEU A C 1
ATOM 1758 O O . LEU A 1 221 ? 4.566 -34.75 4.004 1 98.62 221 LEU A O 1
ATOM 1762 N N . LYS A 1 222 ? 6.566 -35.562 3.404 1 98.19 222 LYS A N 1
ATOM 1763 C CA . LYS A 1 222 ? 6.156 -36.938 3.184 1 98.19 222 LYS A CA 1
ATOM 1764 C C . LYS A 1 222 ? 7.117 -37.906 3.865 1 98.19 222 LYS A C 1
ATOM 1766 O O . LYS A 1 222 ? 8.305 -37.625 4.008 1 98.19 222 LYS A O 1
ATOM 1771 N N . ILE A 1 223 ? 6.59 -38.969 4.266 1 97.62 223 ILE A N 1
ATOM 1772 C CA . ILE A 1 223 ? 7.398 -40.031 4.812 1 97.62 223 ILE A CA 1
ATOM 1773 C C . ILE A 1 223 ? 7.188 -41.312 3.986 1 97.62 223 ILE A C 1
ATOM 1775 O O . ILE A 1 223 ? 6.051 -41.75 3.783 1 97.62 223 ILE A O 1
ATOM 1779 N N . ASP A 1 224 ? 8.273 -41.844 3.412 1 95.12 224 ASP A N 1
ATOM 1780 C CA . ASP A 1 224 ? 8.234 -42.969 2.5 1 95.12 224 ASP A CA 1
ATOM 1781 C C . ASP A 1 224 ? 7.34 -42.688 1.295 1 95.12 224 ASP A C 1
ATOM 1783 O O . ASP A 1 224 ? 6.508 -43.531 0.916 1 95.12 224 ASP A O 1
ATOM 1787 N N . ASN A 1 225 ? 7.336 -41.438 0.899 1 95.69 225 ASN A N 1
ATOM 1788 C CA . ASN A 1 225 ? 6.68 -40.906 -0.3 1 95.69 225 ASN A CA 1
ATOM 1789 C C . ASN A 1 225 ? 5.168 -40.812 -0.12 1 95.69 225 ASN A C 1
ATOM 1791 O O . ASN A 1 225 ? 4.426 -40.719 -1.1 1 95.69 225 ASN A O 1
ATOM 1795 N N . ASN A 1 226 ? 4.75 -40.938 1.106 1 97.44 226 ASN A N 1
ATOM 1796 C CA . ASN A 1 226 ? 3.33 -40.781 1.412 1 97.44 226 ASN A CA 1
ATOM 1797 C C . ASN A 1 226 ? 3.078 -39.75 2.48 1 97.44 226 ASN A C 1
ATOM 1799 O O . ASN A 1 226 ? 3.961 -39.438 3.287 1 97.44 226 ASN A O 1
ATOM 1803 N N . ILE A 1 227 ? 1.898 -39.219 2.404 1 98.44 227 ILE A N 1
ATOM 1804 C CA . ILE A 1 227 ? 1.47 -38.375 3.518 1 98.44 227 ILE A CA 1
ATOM 1805 C C . ILE A 1 227 ? 1.409 -39.219 4.797 1 98.44 227 ILE A C 1
ATOM 1807 O O . ILE A 1 227 ? 0.713 -40.219 4.852 1 98.44 227 ILE A O 1
ATOM 1811 N N . PRO A 1 228 ? 2.156 -38.812 5.812 1 98.5 228 PRO A N 1
ATOM 1812 C CA . PRO A 1 228 ? 2.102 -39.594 7.051 1 98.5 228 PRO A CA 1
ATOM 1813 C C . PRO A 1 228 ? 0.695 -39.688 7.637 1 98.5 228 PRO A C 1
ATOM 1815 O O . PRO A 1 228 ? -0.061 -38.719 7.57 1 98.5 228 PRO A O 1
ATOM 1818 N N . SER A 1 229 ? 0.318 -40.906 8.102 1 98.38 229 SER A N 1
ATOM 1819 C CA . SER A 1 229 ? -1.036 -41.125 8.594 1 98.38 229 SER A CA 1
ATOM 1820 C C . SER A 1 229 ? -1.062 -42.219 9.648 1 98.38 229 SER A C 1
ATOM 1822 O O . SER A 1 229 ? -0.123 -43.031 9.75 1 98.38 229 SER A O 1
ATOM 1824 N N . PHE A 1 230 ? -2.047 -42.25 10.492 1 97.75 230 PHE A N 1
ATOM 1825 C CA . PHE A 1 230 ? -2.25 -43.281 11.516 1 97.75 230 PHE A CA 1
ATOM 1826 C C . PHE A 1 230 ? -3.734 -43.438 11.82 1 97.75 230 PHE A C 1
ATOM 1828 O O . PHE A 1 230 ? -4.551 -42.594 11.453 1 97.75 230 PHE A O 1
ATOM 1835 N N . ASP A 1 231 ? -4.062 -44.5 12.375 1 95.75 231 ASP A N 1
ATOM 1836 C CA . ASP A 1 231 ? -5.449 -44.781 12.734 1 95.75 231 ASP A CA 1
ATOM 1837 C C . ASP A 1 231 ? -5.82 -44.125 14.062 1 95.75 231 ASP A C 1
ATOM 1839 O O . ASP A 1 231 ? -5.039 -44.156 15.016 1 95.75 231 ASP A O 1
ATOM 1843 N N . THR A 1 232 ? -7.023 -43.469 14.008 1 93.94 232 THR A N 1
ATOM 1844 C CA . THR A 1 232 ? -7.582 -42.906 15.234 1 93.94 232 THR A CA 1
ATOM 1845 C C . THR A 1 232 ? -9.07 -42.625 15.07 1 93.94 232 THR A C 1
ATOM 1847 O O . THR A 1 232 ? -9.531 -42.281 13.969 1 93.94 232 THR A O 1
ATOM 1850 N N . THR A 1 233 ? -9.695 -42.781 16.188 1 92.56 233 THR A N 1
ATOM 1851 C CA . THR A 1 233 ? -11.117 -42.438 16.188 1 92.56 233 THR A CA 1
ATOM 1852 C C . THR A 1 233 ? -11.344 -41.062 16.828 1 92.56 233 THR A C 1
ATOM 1854 O O . THR A 1 233 ? -12.281 -40.344 16.469 1 92.56 233 THR A O 1
ATOM 1857 N N . LYS A 1 234 ? -10.516 -40.781 17.781 1 93.88 234 LYS A N 1
ATOM 1858 C CA . LYS A 1 234 ? -10.617 -39.5 18.484 1 93.88 234 LYS A CA 1
ATOM 1859 C C . LYS A 1 234 ? -9.242 -39 18.891 1 93.88 234 LYS A C 1
ATOM 1861 O O . LYS A 1 234 ? -8.336 -39.781 19.188 1 93.88 234 LYS A O 1
ATOM 1866 N N . LEU A 1 235 ? -9.156 -37.688 18.875 1 96.12 235 LEU A N 1
ATOM 1867 C CA . LEU A 1 235 ? -7.926 -37 19.297 1 96.12 235 LEU A CA 1
ATOM 1868 C C . LEU A 1 235 ? -8.234 -35.75 20.094 1 96.12 235 LEU A C 1
ATOM 1870 O O . LEU A 1 235 ? -9.133 -34.969 19.734 1 96.12 235 LEU A O 1
ATOM 1874 N N . ASP A 1 236 ? -7.504 -35.594 21.141 1 96.5 236 ASP A N 1
ATOM 1875 C CA . ASP A 1 236 ? -7.645 -34.375 21.922 1 96.5 236 ASP A CA 1
ATOM 1876 C C . ASP A 1 236 ? -6.723 -33.281 21.375 1 96.5 236 ASP A C 1
ATOM 1878 O O . ASP A 1 236 ? -5.535 -33.25 21.703 1 96.5 236 ASP A O 1
ATOM 1882 N N . LEU A 1 237 ? -7.332 -32.438 20.656 1 96.75 237 LEU A N 1
ATOM 1883 C CA . LEU A 1 237 ? -6.582 -31.312 20.094 1 96.75 237 LEU A CA 1
ATOM 1884 C C . LEU A 1 237 ? -6.93 -30.016 20.812 1 96.75 237 LEU A C 1
ATOM 1886 O O . LEU A 1 237 ? -6.699 -28.922 20.281 1 96.75 237 LEU A O 1
ATOM 1890 N N . LYS A 1 238 ? -7.594 -30.141 21.984 1 94.25 238 LYS A N 1
ATOM 1891 C CA . LYS A 1 238 ? -7.961 -29.016 22.859 1 94.25 238 LYS A CA 1
ATOM 1892 C C . LYS A 1 238 ? -8.945 -28.078 22.156 1 94.25 238 LYS A C 1
ATOM 1894 O O . LYS A 1 238 ? -8.828 -26.859 22.25 1 94.25 238 LYS A O 1
ATOM 1899 N N . LEU A 1 239 ? -9.789 -28.688 21.422 1 96.56 239 LEU A N 1
ATOM 1900 C CA . LEU A 1 239 ? -10.883 -27.953 20.797 1 96.56 239 LEU A CA 1
ATOM 1901 C C . LEU A 1 239 ? -11.938 -27.578 21.828 1 96.56 239 LEU A C 1
ATOM 1903 O O . LEU A 1 239 ? -12.023 -28.203 22.891 1 96.56 239 LEU A O 1
ATOM 1907 N N . LEU A 1 240 ? -12.625 -26.531 21.609 1 96 240 LEU A N 1
ATOM 1908 C CA . LEU A 1 240 ? -13.68 -26.094 22.516 1 96 240 LEU A CA 1
ATOM 1909 C C . LEU A 1 240 ? -14.883 -27.031 22.453 1 96 240 LEU A C 1
ATOM 1911 O O . LEU A 1 240 ? -15.5 -27.188 21.391 1 96 240 LEU A O 1
ATOM 1915 N N . ASN A 1 241 ? -15.18 -27.719 23.578 1 95.56 241 ASN A N 1
ATOM 1916 C CA . ASN A 1 241 ? -16.391 -28.5 23.828 1 95.56 241 ASN A CA 1
ATOM 1917 C C . ASN A 1 241 ? -16.453 -29.734 22.938 1 95.56 241 ASN A C 1
ATOM 1919 O O . ASN A 1 241 ? -17.547 -30.25 22.656 1 95.56 241 ASN A O 1
ATOM 1923 N N . ARG A 1 242 ? -15.203 -30.141 22.438 1 95.5 242 ARG A N 1
ATOM 1924 C CA . ARG A 1 242 ? -15.25 -31.328 21.594 1 95.5 242 ARG A CA 1
ATOM 1925 C C . ARG A 1 242 ? -13.859 -31.922 21.406 1 95.5 242 ARG A C 1
ATOM 1927 O O . ARG A 1 242 ? -12.852 -31.234 21.609 1 95.5 242 ARG A O 1
ATOM 1934 N N . GLU A 1 243 ? -13.914 -33.156 21.016 1 96.62 243 GLU A N 1
ATOM 1935 C CA . GLU A 1 243 ? -12.719 -33.844 20.547 1 96.62 243 GLU A CA 1
ATOM 1936 C C . GLU A 1 243 ? -12.711 -33.938 19.016 1 96.62 243 GLU A C 1
ATOM 1938 O O . GLU A 1 243 ? -13.766 -33.906 18.391 1 96.62 243 GLU A O 1
ATOM 1943 N N . PHE A 1 244 ? -11.594 -34.062 18.516 1 97.69 244 PHE A N 1
ATOM 1944 C CA . PHE A 1 244 ? -11.469 -34.25 17.078 1 97.69 244 PHE A CA 1
ATOM 1945 C C . PHE A 1 244 ? -11.867 -35.656 16.656 1 97.69 244 PHE A C 1
ATOM 1947 O O . PHE A 1 244 ? -11.32 -36.625 17.156 1 97.69 244 PHE A O 1
ATOM 1954 N N . THR A 1 245 ? -12.75 -35.719 15.812 1 96.81 245 THR A N 1
ATOM 1955 C CA . THR A 1 245 ? -13.133 -37 15.227 1 96.81 245 THR A CA 1
ATOM 1956 C C . THR A 1 245 ? -12.875 -37 13.727 1 96.81 245 THR A C 1
ATOM 1958 O O . THR A 1 245 ? -12.242 -37.906 13.195 1 96.81 245 THR A O 1
ATOM 1961 N N . THR A 1 246 ? -13.391 -35.969 13.117 1 97.19 246 THR A N 1
ATOM 1962 C CA . THR A 1 246 ? -13.203 -35.781 11.688 1 97.19 246 THR A CA 1
ATOM 1963 C C . THR A 1 246 ? -13.094 -34.281 11.359 1 97.19 246 THR A C 1
ATOM 1965 O O . THR A 1 246 ? -13.305 -33.438 12.227 1 97.19 246 THR A O 1
ATOM 1968 N N . GLY A 1 247 ? -12.703 -34.062 10.117 1 98 247 GLY A N 1
ATOM 1969 C CA . GLY A 1 247 ? -12.516 -32.688 9.68 1 98 247 GLY A CA 1
ATOM 1970 C C . GLY A 1 247 ? -11.062 -32.312 9.414 1 98 247 GLY A C 1
ATOM 1971 O O . GLY A 1 247 ? -10.281 -33.188 8.992 1 98 247 GLY A O 1
ATOM 1972 N N . THR A 1 248 ? -10.773 -31 9.516 1 98.19 248 THR A N 1
ATOM 1973 C CA . THR A 1 248 ? -9.438 -30.531 9.195 1 98.19 248 THR A CA 1
ATOM 1974 C C . THR A 1 248 ? -8.93 -29.578 10.281 1 98.19 248 THR A C 1
ATOM 1976 O O . THR A 1 248 ? -9.703 -28.766 10.812 1 98.19 248 THR A O 1
ATOM 1979 N N . VAL A 1 249 ? -7.652 -29.719 10.602 1 98.31 249 VAL A N 1
ATOM 1980 C CA . VAL A 1 249 ? -6.977 -28.797 11.516 1 98.31 249 VAL A CA 1
ATOM 1981 C C . VAL A 1 249 ? -5.719 -28.234 10.852 1 98.31 249 VAL A C 1
ATOM 1983 O O . VAL A 1 249 ? -4.93 -28.984 10.273 1 98.31 249 VAL A O 1
ATOM 1986 N N . ILE A 1 250 ? -5.633 -26.984 10.875 1 98.06 250 ILE A N 1
ATOM 1987 C CA . ILE A 1 250 ? -4.461 -26.281 10.367 1 98.06 250 ILE A CA 1
ATOM 1988 C C . ILE A 1 250 ? -3.836 -25.453 11.484 1 98.06 250 ILE A C 1
ATOM 1990 O O . ILE A 1 250 ? -4.535 -24.719 12.188 1 98.06 250 ILE A O 1
ATOM 1994 N N . LYS A 1 251 ? -2.584 -25.609 11.703 1 98.12 251 LYS A N 1
ATOM 1995 C CA . LYS A 1 251 ? -1.852 -24.797 12.672 1 98.12 251 LYS A CA 1
ATOM 1996 C C . LYS A 1 251 ? -0.762 -23.984 11.992 1 98.12 251 LYS A C 1
ATOM 1998 O O . LYS A 1 251 ? 0.126 -24.531 11.336 1 98.12 251 LYS A O 1
ATOM 2003 N N . MET A 1 252 ? -0.851 -22.734 12.094 1 97.44 252 MET A N 1
ATOM 2004 C CA . MET A 1 252 ? 0.088 -21.781 11.516 1 97.44 252 MET A CA 1
ATOM 2005 C C . MET A 1 252 ? 1.003 -21.203 12.594 1 97.44 252 MET A C 1
ATOM 2007 O O . MET A 1 252 ? 0.543 -20.484 13.484 1 97.44 252 MET A O 1
ATOM 2011 N N . TYR A 1 253 ? 2.273 -21.438 12.438 1 97.38 253 TYR A N 1
ATOM 2012 C CA . TYR A 1 253 ? 3.205 -21.125 13.523 1 97.38 253 TYR A CA 1
ATOM 2013 C C . TYR A 1 253 ? 3.75 -19.719 13.391 1 97.38 253 TYR A C 1
ATOM 2015 O O . TYR A 1 253 ? 4.16 -19.297 12.305 1 97.38 253 TYR A O 1
ATOM 2023 N N . SER A 1 254 ? 3.744 -19 14.516 1 94.75 254 SER A N 1
ATOM 2024 C CA . SER A 1 254 ? 4.258 -17.641 14.578 1 94.75 254 SER A CA 1
ATOM 2025 C C . SER A 1 254 ? 3.658 -16.766 13.484 1 94.75 254 SER A C 1
ATOM 2027 O O . SER A 1 254 ? 4.387 -16.094 12.742 1 94.75 254 SER A O 1
ATOM 2029 N N . TYR A 1 255 ? 2.354 -16.766 13.477 1 93.19 255 TYR A N 1
ATOM 2030 C CA . TYR A 1 255 ? 1.616 -16.047 12.445 1 93.19 255 TYR A CA 1
ATOM 2031 C C . TYR A 1 255 ? 1.69 -14.539 12.68 1 93.19 255 TYR A C 1
ATOM 2033 O O . TYR A 1 255 ? 1.393 -14.062 13.773 1 93.19 255 TYR A O 1
ATOM 2041 N N . GLN A 1 256 ? 2.111 -13.805 11.664 1 84.62 256 GLN A N 1
ATOM 2042 C CA . GLN A 1 256 ? 2.383 -12.375 11.781 1 84.62 256 GLN A CA 1
ATOM 2043 C C . GLN A 1 256 ? 1.089 -11.562 11.789 1 84.62 256 GLN A C 1
ATOM 2045 O O . GLN A 1 256 ? 0.588 -11.172 10.727 1 84.62 256 GLN A O 1
ATOM 2050 N N . MET A 1 257 ? 0.372 -11.445 12.922 1 76.75 257 MET A N 1
ATOM 2051 C CA . MET A 1 257 ? -0.815 -10.609 13.039 1 76.75 257 MET A CA 1
ATOM 2052 C C . MET A 1 257 ? -0.508 -9.336 13.82 1 76.75 257 MET A C 1
ATOM 2054 O O . MET A 1 257 ? 0.28 -9.359 14.773 1 76.75 257 MET A O 1
ATOM 2058 N N . LYS A 1 258 ? -0.812 -8.164 13.156 1 60.22 258 LYS A N 1
ATOM 2059 C CA . LYS A 1 258 ? -0.593 -6.902 13.867 1 60.22 258 LYS A CA 1
ATOM 2060 C C . LYS A 1 258 ? -1.579 -6.742 15.023 1 60.22 258 LYS A C 1
ATOM 2062 O O . LYS A 1 258 ? -2.721 -7.203 14.938 1 60.22 258 LYS A O 1
ATOM 2067 N N . GLY A 1 259 ? -1.262 -6.312 16.359 1 54.69 259 GLY A N 1
ATOM 2068 C CA . GLY A 1 259 ? -2.141 -5.766 17.375 1 54.69 259 GLY A CA 1
ATOM 2069 C C . GLY A 1 259 ? -2.279 -6.668 18.594 1 54.69 259 GLY A C 1
ATOM 2070 O O . GLY A 1 259 ? -2.887 -7.738 18.5 1 54.69 259 GLY A O 1
ATOM 2071 N N . VAL A 1 260 ? -1.288 -6.883 19.219 1 51 260 VAL A N 1
ATOM 2072 C CA . VAL A 1 260 ? -1.173 -7.812 20.328 1 51 260 VAL A CA 1
ATOM 2073 C C . VAL A 1 260 ? -2.365 -7.641 21.281 1 51 260 VAL A C 1
ATOM 2075 O O . VAL A 1 260 ? -2.6 -8.477 22.156 1 51 260 VAL A O 1
ATOM 2078 N N . SER A 1 261 ? -3.088 -6.527 21.547 1 56.91 261 SER A N 1
ATOM 2079 C CA . SER A 1 261 ? -3.857 -6.68 22.781 1 56.91 261 SER A CA 1
ATOM 2080 C C . SER A 1 261 ? -5.086 -7.555 22.562 1 56.91 261 SER A C 1
ATOM 2082 O O . SER A 1 261 ? -5.996 -7.176 21.812 1 56.91 261 SER A O 1
ATOM 2084 N N . GLY A 1 262 ? -5.109 -8.883 23.062 1 71.5 262 GLY A N 1
ATOM 2085 C CA . GLY A 1 262 ? -6.164 -9.883 23.016 1 71.5 262 GLY A CA 1
ATOM 2086 C C . GLY A 1 262 ? -6.406 -10.438 21.625 1 71.5 262 GLY A C 1
ATOM 2087 O O . GLY A 1 262 ? -7.234 -9.914 20.875 1 71.5 262 GLY A O 1
ATOM 2088 N N . PHE A 1 263 ? -5.828 -11.461 21.188 1 80.19 263 PHE A N 1
ATOM 2089 C CA . PHE A 1 263 ? -5.844 -12.078 19.875 1 80.19 263 PHE A CA 1
ATOM 2090 C C . PHE A 1 263 ? -7.27 -12.383 19.438 1 80.19 263 PHE A C 1
ATOM 2092 O O . PHE A 1 263 ? -7.695 -11.953 18.359 1 80.19 263 PHE A O 1
ATOM 2099 N N . ALA A 1 264 ? -8.023 -13.016 20.312 1 85.38 264 ALA A N 1
ATOM 2100 C CA . ALA A 1 264 ? -9.359 -13.484 19.938 1 85.38 264 ALA A CA 1
ATOM 2101 C C . ALA A 1 264 ? -10.312 -12.312 19.719 1 85.38 264 ALA A C 1
ATOM 2103 O O . ALA A 1 264 ? -11.117 -12.32 18.781 1 85.38 264 ALA A O 1
ATOM 2104 N N . GLN A 1 265 ? -10.148 -11.375 20.547 1 85.25 265 GLN A N 1
ATOM 2105 C CA . GLN A 1 265 ? -11.039 -10.219 20.438 1 85.25 265 GLN A CA 1
ATOM 2106 C C . GLN A 1 265 ? -10.711 -9.383 19.219 1 85.25 265 GLN A C 1
ATOM 2108 O O . GLN A 1 265 ? -11.617 -8.953 18.484 1 85.25 265 GLN A O 1
ATOM 2113 N N . ASP A 1 266 ? -9.484 -9.227 19.047 1 86.19 266 ASP A N 1
ATOM 2114 C CA . ASP A 1 266 ? -9.047 -8.453 17.891 1 86.19 266 ASP A CA 1
ATOM 2115 C C . ASP A 1 266 ? -9.414 -9.164 16.594 1 86.19 266 ASP A C 1
ATOM 2117 O O . ASP A 1 266 ? -9.922 -8.539 15.656 1 86.19 266 ASP A O 1
ATOM 2121 N N . LEU A 1 267 ? -9.203 -10.406 16.594 1 90.31 267 LEU A N 1
ATOM 2122 C CA . LEU A 1 267 ? -9.531 -11.211 15.414 1 90.31 267 LEU A CA 1
ATOM 2123 C C . LEU A 1 267 ? -11.039 -11.211 15.164 1 90.31 267 LEU A C 1
ATOM 2125 O O . LEU A 1 267 ? -11.477 -11.133 14.016 1 90.31 267 LEU A O 1
ATOM 2129 N N . ASN A 1 268 ? -11.727 -11.281 16.25 1 92.56 268 ASN A N 1
ATOM 2130 C CA . ASN A 1 268 ? -13.18 -11.281 16.156 1 92.56 268 ASN A CA 1
ATOM 2131 C C . ASN A 1 268 ? -13.703 -10.031 15.453 1 92.56 268 ASN A C 1
ATOM 2133 O O . ASN A 1 268 ? -14.547 -10.117 14.555 1 92.56 268 ASN A O 1
ATOM 2137 N N . GLN A 1 269 ? -13.18 -9 15.844 1 90.44 269 GLN A N 1
ATOM 2138 C CA . GLN A 1 269 ? -13.617 -7.738 15.266 1 90.44 269 GLN A CA 1
ATOM 2139 C C . GLN A 1 269 ? -13.25 -7.66 13.781 1 90.44 269 GLN A C 1
ATOM 2141 O O . GLN A 1 269 ? -14.07 -7.25 12.953 1 90.44 269 GLN A O 1
ATOM 2146 N N . ASN A 1 270 ? -12.094 -8.055 13.477 1 91.81 270 ASN A N 1
ATOM 2147 C CA . ASN A 1 270 ? -11.656 -8.062 12.086 1 91.81 270 ASN A CA 1
ATOM 2148 C C . ASN A 1 270 ? -12.516 -8.992 11.234 1 91.81 270 ASN A C 1
ATOM 2150 O O . ASN A 1 270 ? -12.977 -8.617 10.156 1 91.81 270 ASN A O 1
ATOM 2154 N N . LEU A 1 271 ? -12.773 -10.141 11.742 1 94.56 271 LEU A N 1
ATOM 2155 C CA . LEU A 1 271 ? -13.531 -11.141 10.992 1 94.56 271 LEU A CA 1
ATOM 2156 C C . LEU A 1 271 ? -14.961 -10.672 10.75 1 94.56 271 LEU A C 1
ATOM 2158 O O . LEU A 1 271 ? -15.523 -10.922 9.688 1 94.56 271 LEU A O 1
ATOM 2162 N N . ASN A 1 272 ? -15.477 -10.039 11.734 1 94.81 272 ASN A N 1
ATOM 2163 C CA . ASN A 1 272 ? -16.828 -9.523 11.555 1 94.81 272 ASN A CA 1
ATOM 2164 C C . ASN A 1 272 ? -16.906 -8.531 10.398 1 94.81 272 ASN A C 1
ATOM 2166 O O . ASN A 1 272 ? -17.891 -8.5 9.664 1 94.81 272 ASN A O 1
ATOM 2170 N N . GLU A 1 273 ? -15.906 -7.785 10.25 1 94.12 273 GLU A N 1
ATOM 2171 C CA . GLU A 1 273 ? -15.898 -6.801 9.172 1 94.12 273 GLU A CA 1
ATOM 2172 C C . GLU A 1 273 ? -15.656 -7.465 7.824 1 94.12 273 GLU A C 1
ATOM 2174 O O . GLU A 1 273 ? -16.359 -7.191 6.852 1 94.12 273 GLU A O 1
ATOM 2179 N N . PHE A 1 274 ? -14.711 -8.406 7.766 1 94.69 274 PHE A N 1
ATOM 2180 C CA . PHE A 1 274 ? -14.344 -9.039 6.508 1 94.69 274 PHE A CA 1
ATOM 2181 C C . PHE A 1 274 ? -15.398 -10.047 6.074 1 94.69 274 PHE A C 1
ATOM 2183 O O . PHE A 1 274 ? -15.547 -10.328 4.883 1 94.69 274 PHE A O 1
ATOM 2190 N N . LEU A 1 275 ? -15.984 -10.633 7.07 1 96.06 275 LEU A N 1
ATOM 2191 C CA . LEU A 1 275 ? -17.125 -11.508 6.832 1 96.06 275 LEU A CA 1
ATOM 2192 C C . LEU A 1 275 ? -18.438 -10.82 7.23 1 96.06 275 LEU A C 1
ATOM 2194 O O . LEU A 1 275 ? -19.016 -11.141 8.273 1 96.06 275 LEU A O 1
ATOM 2198 N N . PHE A 1 276 ? -18.922 -10.047 6.371 1 96 276 PHE A N 1
ATOM 2199 C CA . PHE A 1 276 ? -20.062 -9.195 6.66 1 96 276 PHE A CA 1
ATOM 2200 C C . PHE A 1 276 ? -21.297 -10.031 6.977 1 96 276 PHE A C 1
ATOM 2202 O O . PHE A 1 276 ? -22.047 -9.719 7.91 1 96 276 PHE A O 1
ATOM 2209 N N . LYS A 1 277 ? -21.531 -11.016 6.18 1 94.19 277 LYS A N 1
ATOM 2210 C CA . LYS A 1 277 ? -22.656 -11.93 6.395 1 94.19 277 LYS A CA 1
ATOM 2211 C C . LYS A 1 277 ? -22.25 -13.375 6.113 1 94.19 277 LYS A C 1
ATOM 2213 O O . LYS A 1 277 ? -22.703 -13.969 5.137 1 94.19 277 LYS A O 1
ATOM 2218 N N . PRO A 1 278 ? -21.438 -13.938 7.016 1 95 278 PRO A N 1
ATOM 2219 C CA . PRO A 1 278 ? -21.078 -15.344 6.82 1 95 278 PRO A CA 1
ATOM 2220 C C . PRO A 1 278 ? -22.281 -16.281 6.957 1 95 278 PRO A C 1
ATOM 2222 O O . PRO A 1 278 ? -23.219 -15.984 7.707 1 95 278 PRO A O 1
ATOM 2225 N N . VAL A 1 279 ? -22.234 -17.375 6.277 1 94.12 279 VAL A N 1
ATOM 2226 C CA . VAL A 1 279 ? -23.391 -18.281 6.289 1 94.12 279 VAL A CA 1
ATOM 2227 C C . VAL A 1 279 ? -23.312 -19.188 7.512 1 94.12 279 VAL A C 1
ATOM 2229 O O . VAL A 1 279 ? -24.312 -19.781 7.906 1 94.12 279 VAL A O 1
ATOM 2232 N N . LEU A 1 280 ? -22.125 -19.25 8.094 1 96.56 280 LEU A N 1
ATOM 2233 C CA . LEU A 1 280 ? -21.953 -20.047 9.312 1 96.56 280 LEU A CA 1
ATOM 2234 C C . LEU A 1 280 ? -21.234 -19.25 10.383 1 96.56 280 LEU A C 1
ATOM 2236 O O . LEU A 1 280 ? -20.312 -18.484 10.086 1 96.56 280 LEU A O 1
ATOM 2240 N N . PRO A 1 281 ? -21.594 -19.469 11.57 1 96.69 281 PRO A N 1
ATOM 2241 C CA . PRO A 1 281 ? -20.859 -18.828 12.664 1 96.69 281 PRO A CA 1
ATOM 2242 C C . PRO A 1 281 ? -19.531 -19.516 12.961 1 96.69 281 PRO A C 1
ATOM 2244 O O . PRO A 1 281 ? -19.375 -20.703 12.664 1 96.69 281 PRO A O 1
ATOM 2247 N N . VAL A 1 282 ? -18.641 -18.812 13.578 1 97.19 282 VAL A N 1
ATOM 2248 C CA . VAL A 1 282 ? -17.281 -19.266 13.875 1 97.19 282 VAL A CA 1
ATOM 2249 C C . VAL A 1 282 ? -16.891 -18.844 15.289 1 97.19 282 VAL A C 1
ATOM 2251 O O . VAL A 1 282 ? -17.312 -17.781 15.758 1 97.19 282 VAL A O 1
ATOM 2254 N N . PHE A 1 283 ? -16.078 -19.672 15.906 1 97.12 283 PHE A N 1
ATOM 2255 C CA . PHE A 1 283 ? -15.523 -19.297 17.203 1 97.12 283 PHE A CA 1
ATOM 2256 C C . PHE A 1 283 ? -14.125 -18.719 17.047 1 97.12 283 PHE A C 1
ATOM 2258 O O . PHE A 1 283 ? -13.312 -19.219 16.281 1 97.12 283 PHE A O 1
ATOM 2265 N N . THR A 1 284 ? -13.852 -17.656 17.75 1 95.62 284 THR A N 1
ATOM 2266 C CA . THR A 1 284 ? -12.492 -17.219 18.062 1 95.62 284 THR A CA 1
ATOM 2267 C C . THR A 1 284 ? -12.164 -17.5 19.531 1 95.62 284 THR A C 1
ATOM 2269 O O . THR A 1 284 ? -12.938 -17.125 20.422 1 95.62 284 THR A O 1
ATOM 2272 N N . ILE A 1 285 ? -11.07 -18.109 19.75 1 95.62 285 ILE A N 1
ATOM 2273 C CA . ILE A 1 285 ? -10.805 -18.641 21.078 1 95.62 285 ILE A CA 1
ATOM 2274 C C . ILE A 1 285 ? -9.383 -18.281 21.516 1 95.62 285 ILE A C 1
ATOM 2276 O O . ILE A 1 285 ? -8.445 -18.422 20.719 1 95.62 285 ILE A O 1
ATOM 2280 N N . ASP A 1 286 ? -9.328 -17.844 22.688 1 93.38 286 ASP A N 1
ATOM 2281 C CA . ASP A 1 286 ? -8.062 -17.719 23.391 1 93.38 286 ASP A CA 1
ATOM 2282 C C . ASP A 1 286 ? -8.016 -18.609 24.625 1 93.38 286 ASP A C 1
ATOM 2284 O O . ASP A 1 286 ? -8.984 -19.312 24.922 1 93.38 286 ASP A O 1
ATOM 2288 N N . THR A 1 287 ? -6.879 -18.688 25.203 1 88.81 287 THR A N 1
ATOM 2289 C CA . THR A 1 287 ? -6.746 -19.578 26.344 1 88.81 287 THR A CA 1
ATOM 2290 C C . THR A 1 287 ? -6.453 -18.797 27.625 1 88.81 287 THR A C 1
ATOM 2292 O O . THR A 1 287 ? -5.992 -17.656 27.547 1 88.81 287 THR A O 1
ATOM 2295 N N . LYS A 1 288 ? -6.695 -19.422 28.641 1 87.88 288 LYS A N 1
ATOM 2296 C CA . LYS A 1 288 ? -6.43 -18.812 29.938 1 87.88 288 LYS A CA 1
ATOM 2297 C C . LYS A 1 288 ? -4.93 -18.672 30.188 1 87.88 288 LYS A C 1
ATOM 2299 O O . LYS A 1 288 ? -4.496 -17.75 30.891 1 87.88 288 LYS A O 1
ATOM 2304 N N . GLU A 1 289 ? -4.273 -19.469 29.656 1 87.69 289 GLU A N 1
ATOM 2305 C CA . GLU A 1 289 ? -2.82 -19.406 29.781 1 87.69 289 GLU A CA 1
ATOM 2306 C C . GLU A 1 289 ? -2.266 -18.141 29.141 1 87.69 289 GLU A C 1
ATOM 2308 O O . GLU A 1 289 ? -1.358 -17.516 29.688 1 87.69 289 GLU A O 1
ATOM 2313 N N . ARG A 1 290 ? -2.803 -17.812 28.094 1 88.38 290 ARG A N 1
ATOM 2314 C CA . ARG A 1 290 ? -2.336 -16.656 27.344 1 88.38 290 ARG A CA 1
ATOM 2315 C C . ARG A 1 290 ? -2.855 -15.359 27.953 1 88.38 290 ARG A C 1
ATOM 2317 O O . ARG A 1 290 ? -2.131 -14.367 28.031 1 88.38 290 ARG A O 1
ATOM 2324 N N . TYR A 1 291 ? -4.133 -15.453 28.406 1 88.12 291 TYR A N 1
ATOM 2325 C CA . TYR A 1 291 ? -4.758 -14.281 29 1 88.12 291 TYR A CA 1
ATOM 2326 C C . TYR A 1 291 ? -5.508 -14.648 30.266 1 88.12 291 TYR A C 1
ATOM 2328 O O . TYR A 1 291 ? -6.734 -14.742 30.266 1 88.12 291 TYR A O 1
ATOM 2336 N N . PRO A 1 292 ? -4.82 -14.727 31.328 1 87.25 292 PRO A N 1
ATOM 2337 C CA . PRO A 1 292 ? -5.41 -15.203 32.562 1 87.25 292 PRO A CA 1
ATOM 2338 C C . PRO A 1 292 ? -6.477 -14.258 33.125 1 87.25 292 PRO A C 1
ATOM 2340 O O . PRO A 1 292 ? -7.402 -14.695 33.812 1 87.25 292 PRO A O 1
ATOM 2343 N N . ASN A 1 293 ? -6.434 -13.07 32.781 1 86.12 293 ASN A N 1
ATOM 2344 C CA . ASN A 1 293 ? -7.344 -12.094 33.375 1 86.12 293 ASN A CA 1
ATOM 2345 C C . ASN A 1 293 ? -8.484 -11.75 32.406 1 86.12 293 ASN A C 1
ATOM 2347 O O . ASN A 1 293 ? -9.352 -10.938 32.75 1 86.12 293 ASN A O 1
ATOM 2351 N N . ASN A 1 294 ? -8.375 -12.344 31.312 1 84.81 294 ASN A N 1
ATOM 2352 C CA . ASN A 1 294 ? -9.453 -12.102 30.359 1 84.81 294 ASN A CA 1
ATOM 2353 C C . ASN A 1 294 ? -10.664 -12.984 30.656 1 84.81 294 ASN A C 1
ATOM 2355 O O . ASN A 1 294 ? -10.547 -14.211 30.688 1 84.81 294 ASN A O 1
ATOM 2359 N N . LYS A 1 295 ? -11.773 -12.305 30.859 1 84.69 295 LYS A N 1
ATOM 2360 C CA . LYS A 1 295 ? -12.992 -13.039 31.203 1 84.69 295 LYS A CA 1
ATOM 2361 C C . LYS A 1 295 ? -13.711 -13.531 29.953 1 84.69 295 LYS A C 1
ATOM 2363 O O . LYS A 1 295 ? -14.57 -14.414 30.031 1 84.69 295 LYS A O 1
ATOM 2368 N N . VAL A 1 296 ? -13.391 -13.023 28.875 1 87.88 296 VAL A N 1
ATOM 2369 C CA . VAL A 1 296 ? -14.047 -13.406 27.625 1 87.88 296 VAL A CA 1
ATOM 2370 C C . VAL A 1 296 ? -13.023 -14.016 26.672 1 87.88 296 VAL A C 1
ATOM 2372 O O . VAL A 1 296 ? -12.406 -13.305 25.875 1 87.88 296 VAL A O 1
ATOM 2375 N N . LEU A 1 297 ? -12.977 -15.312 26.734 1 91.38 297 LEU A N 1
ATOM 2376 C CA . LEU A 1 297 ? -11.961 -16.031 25.953 1 91.38 297 LEU A CA 1
ATOM 2377 C C . LEU A 1 297 ? -12.547 -16.609 24.688 1 91.38 297 LEU A C 1
ATOM 2379 O O . LEU A 1 297 ? -11.812 -16.938 23.75 1 91.38 297 LEU A O 1
ATOM 2383 N N . GLU A 1 298 ? -13.859 -16.734 24.719 1 93.19 298 GLU A N 1
ATOM 2384 C CA . GLU A 1 298 ? -14.57 -17.312 23.578 1 93.19 298 GLU A CA 1
ATOM 2385 C C . GLU A 1 298 ? -15.625 -16.359 23.047 1 93.19 298 GLU A C 1
ATOM 2387 O O . GLU A 1 298 ? -16.469 -15.875 23.797 1 93.19 298 GLU A O 1
ATOM 2392 N N . THR A 1 299 ? -15.484 -16.109 21.844 1 92.12 299 THR A N 1
ATOM 2393 C CA . THR A 1 299 ? -16.469 -15.234 21.219 1 92.12 299 THR A CA 1
ATOM 2394 C C . THR A 1 299 ? -16.891 -15.773 19.844 1 92.12 299 THR A C 1
ATOM 2396 O O . THR A 1 299 ? -16.109 -16.453 19.188 1 92.12 299 THR A O 1
ATOM 2399 N N . THR A 1 300 ? -18.125 -15.508 19.5 1 94.94 300 THR A N 1
ATOM 2400 C CA . THR A 1 300 ? -18.625 -15.977 18.203 1 94.94 300 THR A CA 1
ATOM 2401 C C . THR A 1 300 ? -18.594 -14.859 17.172 1 94.94 300 THR A C 1
ATOM 2403 O O . THR A 1 300 ? -18.766 -13.688 17.516 1 94.94 300 THR A O 1
ATOM 2406 N N . VAL A 1 301 ? -18.203 -15.25 16.016 1 95.31 301 VAL A N 1
ATOM 2407 C CA . VAL A 1 301 ? -18.281 -14.391 14.844 1 95.31 301 VAL A CA 1
ATOM 2408 C C . VAL A 1 301 ? -19.438 -14.828 13.945 1 95.31 301 VAL A C 1
ATOM 2410 O O . VAL A 1 301 ? -19.469 -15.977 13.484 1 95.31 301 VAL A O 1
ATOM 2413 N N . TYR A 1 302 ? -20.406 -13.914 13.758 1 95.06 302 TYR A N 1
ATOM 2414 C CA . TYR A 1 302 ? -21.5 -14.234 12.844 1 95.06 302 TYR A CA 1
ATOM 2415 C C . TYR A 1 302 ? -21.859 -13.039 11.969 1 95.06 302 TYR A C 1
ATOM 2417 O O . TYR A 1 302 ? -23.031 -12.781 11.695 1 95.06 302 TYR A O 1
ATOM 2425 N N . GLY A 1 303 ? -20.812 -12.242 11.672 1 94.56 303 GLY A N 1
ATOM 2426 C CA . GLY A 1 303 ? -20.938 -11.195 10.68 1 94.56 303 GLY A CA 1
ATOM 2427 C C . GLY A 1 303 ? -21.25 -9.836 11.281 1 94.56 303 GLY A C 1
ATOM 2428 O O . GLY A 1 303 ? -21.906 -9.742 12.32 1 94.56 303 GLY A O 1
ATOM 2429 N N . LEU A 1 304 ? -20.844 -8.828 10.602 1 95.62 304 LEU A N 1
ATOM 2430 C CA . LEU A 1 304 ? -21.094 -7.449 11.016 1 95.62 304 LEU A CA 1
ATOM 2431 C C . LEU A 1 304 ? -22.578 -7.094 10.859 1 95.62 304 LEU A C 1
ATOM 2433 O O . LEU A 1 304 ? -23.125 -6.324 11.648 1 95.62 304 LEU A O 1
ATOM 2437 N N . GLN A 1 305 ? -23.219 -7.688 9.867 1 93.75 305 GLN A N 1
ATOM 2438 C CA . GLN A 1 305 ? -24.625 -7.402 9.617 1 93.75 305 GLN A CA 1
ATOM 2439 C C . GLN A 1 305 ? -25.469 -7.711 10.844 1 93.75 305 GLN A C 1
ATOM 2441 O O . GLN A 1 305 ? -26.297 -6.898 11.258 1 93.75 305 GLN A O 1
ATOM 2446 N N . ARG A 1 306 ? -25.266 -8.789 11.383 1 89.69 306 ARG A N 1
ATOM 2447 C CA . ARG A 1 306 ? -26.016 -9.188 12.562 1 89.69 306 ARG A CA 1
ATOM 2448 C C . ARG A 1 306 ? -25.828 -8.188 13.703 1 89.69 306 ARG A C 1
ATOM 2450 O O . ARG A 1 306 ? -26.797 -7.801 14.367 1 89.69 306 ARG A O 1
ATOM 2457 N N . ARG A 1 307 ? -24.641 -7.852 13.906 1 90.81 307 ARG A N 1
ATOM 2458 C CA . ARG A 1 307 ? -24.344 -6.895 14.969 1 90.81 307 ARG A CA 1
ATOM 2459 C C . ARG A 1 307 ? -25.047 -5.566 14.734 1 90.81 307 ARG A C 1
ATOM 2461 O O . ARG A 1 307 ? -25.594 -4.973 15.664 1 90.81 307 ARG A O 1
ATOM 2468 N N . LEU A 1 308 ? -24.984 -5.164 13.547 1 93.25 308 LEU A N 1
ATOM 2469 C CA . LEU A 1 308 ? -25.625 -3.906 13.172 1 93.25 308 LEU A CA 1
ATOM 2470 C C . LEU A 1 308 ? -27.125 -3.975 13.391 1 93.25 308 LEU A C 1
ATOM 2472 O O . LEU A 1 308 ? -27.734 -3.008 13.852 1 93.25 308 LEU A O 1
ATOM 2476 N N . GLU A 1 309 ? -27.766 -5.047 13.172 1 87.56 309 GLU A N 1
ATOM 2477 C CA . GLU A 1 309 ? -29.219 -5.172 13.234 1 87.56 309 GLU A CA 1
ATOM 2478 C C . GLU A 1 309 ? -29.672 -5.52 14.641 1 87.56 309 GLU A C 1
ATOM 2480 O O . GLU A 1 309 ? -30.828 -5.273 15 1 87.56 309 GLU A O 1
ATOM 2485 N N . GLU A 1 310 ? -28.766 -5.984 15.422 1 84.62 310 GLU A N 1
ATOM 2486 C CA . GLU A 1 310 ? -29.125 -6.359 16.781 1 84.62 310 GLU A CA 1
ATOM 2487 C C . GLU A 1 310 ? -28.797 -5.234 17.766 1 84.62 310 GLU A C 1
ATOM 2489 O O . GLU A 1 310 ? -29.453 -5.105 18.812 1 84.62 310 GLU A O 1
ATOM 2494 N N . GLU A 1 311 ? -27.781 -4.559 17.5 1 82 311 GLU A N 1
ATOM 2495 C CA . GLU A 1 311 ? -27.328 -3.539 18.453 1 82 311 GLU A CA 1
ATOM 2496 C C . GLU A 1 311 ? -28.109 -2.236 18.266 1 82 311 GLU A C 1
ATOM 2498 O O . GLU A 1 311 ? -27.562 -1.251 17.766 1 82 311 GLU A O 1
ATOM 2503 N N . LYS A 1 312 ? -29.156 -2.131 18.891 1 84.62 312 LYS A N 1
ATOM 2504 C CA . LYS A 1 312 ? -30.062 -0.998 18.75 1 84.62 312 LYS A CA 1
ATOM 2505 C C . LYS A 1 312 ? -29.547 0.22 19.516 1 84.62 312 LYS A C 1
ATOM 2507 O O . LYS A 1 312 ? -30.016 1.34 19.281 1 84.62 312 LYS A O 1
ATOM 2512 N N . ASP A 1 313 ? -28.547 -0.03 20.266 1 87.62 313 ASP A N 1
ATOM 2513 C CA . ASP A 1 313 ? -28.016 1.071 21.062 1 87.62 313 ASP A CA 1
ATOM 2514 C C . ASP A 1 313 ? -27.234 2.055 20.188 1 87.62 313 ASP A C 1
ATOM 2516 O O . ASP A 1 313 ? -27.172 3.248 20.5 1 87.62 313 ASP A O 1
ATOM 2520 N N . TYR A 1 314 ? -26.672 1.494 19.156 1 90.81 314 TYR A N 1
ATOM 2521 C CA . TYR A 1 314 ? -25.812 2.357 18.359 1 90.81 314 TYR A CA 1
ATOM 2522 C C . TYR A 1 314 ? -26.438 2.633 17 1 90.81 314 TYR A C 1
ATOM 2524 O O . TYR A 1 314 ? -26.172 3.676 16.391 1 90.81 314 TYR A O 1
ATOM 2532 N N . VAL A 1 315 ? -27.219 1.758 16.516 1 92.44 315 VAL A N 1
ATOM 2533 C CA . VAL A 1 315 ? -27.797 1.898 15.18 1 92.44 315 VAL A CA 1
ATOM 2534 C C . VAL A 1 315 ? -29.172 2.559 15.281 1 92.44 315 VAL A C 1
ATOM 2536 O O . VAL A 1 315 ? -30.047 2.08 16 1 92.44 315 VAL A O 1
ATOM 2539 N N . GLU A 1 316 ? -29.359 3.668 14.602 1 88.38 316 GLU A N 1
ATOM 2540 C CA . GLU A 1 316 ? -30.609 4.414 14.57 1 88.38 316 GLU A CA 1
ATOM 2541 C C . GLU A 1 316 ? -31.609 3.775 13.609 1 88.38 316 GLU A C 1
ATOM 2543 O O . GLU A 1 316 ? -32.781 3.598 13.953 1 88.38 316 GLU A O 1
ATOM 2548 N N . ASP A 1 317 ? -31.109 3.547 12.484 1 88 317 ASP A N 1
ATOM 2549 C CA . ASP A 1 317 ? -31.969 3.018 11.43 1 88 317 ASP A CA 1
ATOM 2550 C C . ASP A 1 317 ? -31.141 2.422 10.289 1 88 317 ASP A C 1
ATOM 2552 O O . ASP A 1 317 ? -29.922 2.602 10.242 1 88 317 ASP A O 1
ATOM 2556 N N . TRP A 1 318 ? -31.828 1.53 9.539 1 91 318 TRP A N 1
ATOM 2557 C CA . TRP A 1 318 ? -31.203 1.067 8.305 1 91 318 TRP A CA 1
ATOM 2558 C C . TRP A 1 318 ? -32.219 0.856 7.207 1 91 318 TRP A C 1
ATOM 2560 O O . TRP A 1 318 ? -33.438 0.717 7.488 1 91 318 TRP A O 1
ATOM 2570 N N . PHE A 1 319 ? -31.859 0.993 5.988 1 89.69 319 PHE A N 1
ATOM 2571 C CA . PHE A 1 319 ? -32.719 0.774 4.824 1 89.69 319 PHE A CA 1
ATOM 2572 C C . PHE A 1 319 ? -31.922 0.178 3.672 1 89.69 319 PHE A C 1
ATOM 2574 O O . PHE A 1 319 ? -30.688 0.202 3.686 1 89.69 319 PHE A O 1
ATOM 2581 N N . SER A 1 320 ? -32.625 -0.453 2.811 1 91.56 320 SER A N 1
ATOM 2582 C CA . SER A 1 320 ? -31.969 -1.068 1.663 1 91.56 320 SER A CA 1
ATOM 2583 C C . SER A 1 320 ? -32.656 -0.685 0.359 1 91.56 320 SER A C 1
ATOM 2585 O O . SER A 1 320 ? -33.844 -0.322 0.358 1 91.56 320 SER A O 1
ATOM 2587 N N . GLU A 1 321 ? -31.891 -0.633 -0.689 1 91 321 GLU A N 1
ATOM 2588 C CA . GLU A 1 321 ? -32.344 -0.447 -2.062 1 91 321 GLU A CA 1
ATOM 2589 C C . GLU A 1 321 ? -31.734 -1.492 -2.994 1 91 321 GLU A C 1
ATOM 2591 O O . GLU A 1 321 ? -30.562 -1.846 -2.859 1 91 321 GLU A O 1
ATOM 2596 N N . GLU A 1 322 ? -32.531 -2.064 -3.812 1 91.62 322 GLU A N 1
ATOM 2597 C CA . GLU A 1 322 ? -32.062 -3.008 -4.828 1 91.62 322 GLU A CA 1
ATOM 2598 C C . GLU A 1 322 ? -31.984 -2.342 -6.199 1 91.62 322 GLU A C 1
ATOM 2600 O O . GLU A 1 322 ? -32.938 -1.685 -6.641 1 91.62 322 GLU A O 1
ATOM 2605 N N . TYR A 1 323 ? -30.906 -2.475 -6.781 1 91.38 323 TYR A N 1
ATOM 2606 C CA . TYR A 1 323 ? -30.641 -1.878 -8.086 1 91.38 323 TYR A CA 1
ATOM 2607 C C . TYR A 1 323 ? -30.5 -2.951 -9.156 1 91.38 323 TYR A C 1
ATOM 2609 O O . TYR A 1 323 ? -29.734 -3.906 -8.992 1 91.38 323 TYR A O 1
ATOM 2617 N N . GLU A 1 324 ? -31.266 -2.879 -10.148 1 89.88 324 GLU A N 1
ATOM 2618 C CA . GLU A 1 324 ? -31.125 -3.695 -11.352 1 89.88 324 GLU A CA 1
ATOM 2619 C C . GLU A 1 324 ? -30.766 -2.842 -12.562 1 89.88 324 GLU A C 1
ATOM 2621 O O . GLU A 1 324 ? -31.516 -1.934 -12.938 1 89.88 324 GLU A O 1
ATOM 2626 N N . ASP A 1 325 ? -29.609 -3.107 -13.102 1 88.88 325 ASP A N 1
ATOM 2627 C CA . ASP A 1 325 ? -29.062 -2.283 -14.172 1 88.88 325 ASP A CA 1
ATOM 2628 C C . ASP A 1 325 ? -28.359 -3.143 -15.227 1 88.88 325 ASP A C 1
ATOM 2630 O O . ASP A 1 325 ? -27.766 -4.176 -14.891 1 88.88 325 ASP A O 1
ATOM 2634 N N . VAL A 1 326 ? -28.453 -2.656 -16.453 1 84.25 326 VAL A N 1
ATOM 2635 C CA . VAL A 1 326 ? -27.812 -3.361 -17.562 1 84.25 326 VAL A CA 1
ATOM 2636 C C . VAL A 1 326 ? -26.312 -3.41 -17.359 1 84.25 326 VAL A C 1
ATOM 2638 O O . VAL A 1 326 ? -25.656 -4.371 -17.75 1 84.25 326 VAL A O 1
ATOM 2641 N N . LEU A 1 327 ? -25.828 -2.471 -16.672 1 85 327 LEU A N 1
ATOM 2642 C CA . LEU A 1 327 ? -24.391 -2.342 -16.469 1 85 327 LEU A CA 1
ATOM 2643 C C . LEU A 1 327 ? -23.844 -3.502 -15.633 1 85 327 LEU A C 1
ATOM 2645 O O . LEU A 1 327 ? -22.891 -4.16 -16.016 1 85 327 LEU A O 1
ATOM 2649 N N . PHE A 1 328 ? -24.469 -3.816 -14.555 1 91.81 328 PHE A N 1
ATOM 2650 C CA . PHE A 1 328 ? -23.859 -4.754 -13.617 1 91.81 328 PHE A CA 1
ATOM 2651 C C . PHE A 1 328 ? -24.844 -5.852 -13.242 1 91.81 328 PHE A C 1
ATOM 2653 O O . PHE A 1 328 ? -24.484 -6.82 -12.57 1 91.81 328 PHE A O 1
ATOM 2660 N N . GLY A 1 329 ? -26.109 -5.785 -13.609 1 91 329 GLY A N 1
ATOM 2661 C CA . GLY A 1 329 ? -27.125 -6.734 -13.18 1 91 329 GLY A CA 1
ATOM 2662 C C . GLY A 1 329 ? -27.859 -6.301 -11.93 1 91 329 GLY A C 1
ATOM 2663 O O . GLY A 1 329 ? -28.438 -5.215 -11.891 1 91 329 GLY A O 1
ATOM 2664 N N . LYS A 1 330 ? -27.75 -7.125 -10.969 1 92.12 330 LYS A N 1
ATOM 2665 C CA . LYS A 1 330 ? -28.5 -6.836 -9.742 1 92.12 330 LYS A CA 1
ATOM 2666 C C . LYS A 1 330 ? -27.547 -6.617 -8.562 1 92.12 330 LYS A C 1
ATOM 2668 O O . LYS A 1 330 ? -26.547 -7.32 -8.438 1 92.12 330 LYS A O 1
ATOM 2673 N N . MET A 1 331 ? -27.891 -5.609 -7.809 1 93.44 331 MET A N 1
ATOM 2674 C CA . MET A 1 331 ? -27.156 -5.387 -6.57 1 93.44 331 MET A CA 1
ATOM 2675 C C . MET A 1 331 ? -28.047 -4.793 -5.496 1 93.44 331 MET A C 1
ATOM 2677 O O . MET A 1 331 ? -29.031 -4.105 -5.809 1 93.44 331 MET A O 1
ATOM 2681 N N . LYS A 1 332 ? -27.75 -5.09 -4.273 1 94.12 332 LYS A N 1
ATOM 2682 C CA . LYS A 1 332 ? -28.484 -4.562 -3.129 1 94.12 332 LYS A CA 1
ATOM 2683 C C . LYS A 1 332 ? -27.594 -3.686 -2.256 1 94.12 332 LYS A C 1
ATOM 2685 O O . LYS A 1 332 ? -26.5 -4.094 -1.878 1 94.12 332 LYS A O 1
ATOM 2690 N N . VAL A 1 333 ? -28.047 -2.504 -2.062 1 95.69 333 VAL A N 1
ATOM 2691 C CA . VAL A 1 333 ? -27.312 -1.561 -1.23 1 95.69 333 VAL A CA 1
ATOM 2692 C C . VAL A 1 333 ? -28.062 -1.337 0.083 1 95.69 333 VAL A C 1
ATOM 2694 O O . VAL A 1 333 ? -29.25 -1.007 0.083 1 95.69 333 VAL A O 1
ATOM 2697 N N . THR A 1 334 ? -27.406 -1.565 1.222 1 95.38 334 THR A N 1
ATOM 2698 C CA . THR A 1 334 ? -27.969 -1.335 2.545 1 95.38 334 THR A CA 1
ATOM 2699 C C . THR A 1 334 ? -27.188 -0.257 3.289 1 95.38 334 THR A C 1
ATOM 2701 O O . THR A 1 334 ? -25.953 -0.313 3.361 1 95.38 334 THR A O 1
ATOM 2704 N N . CYS A 1 335 ? -27.875 0.678 3.785 1 95.44 335 CYS A N 1
ATOM 2705 C CA . CYS A 1 335 ? -27.281 1.767 4.551 1 95.44 335 CYS A CA 1
ATOM 2706 C C . CYS A 1 335 ? -27.641 1.663 6.027 1 95.44 335 CYS A C 1
ATOM 2708 O O . CYS A 1 335 ? -28.828 1.564 6.371 1 95.44 335 CYS A O 1
ATOM 2710 N N . TYR A 1 336 ? -26.641 1.663 6.898 1 94.81 336 TYR A N 1
ATOM 2711 C CA . TYR A 1 336 ? -26.828 1.671 8.344 1 94.81 336 TYR A CA 1
ATOM 2712 C C . TYR A 1 336 ? -26.469 3.027 8.938 1 94.81 336 TYR A C 1
ATOM 2714 O O . TYR A 1 336 ? -25.344 3.514 8.742 1 94.81 336 TYR A O 1
ATOM 2722 N N . LEU A 1 337 ? -27.469 3.588 9.578 1 93.5 337 LEU A N 1
ATOM 2723 C CA . LEU A 1 337 ? -27.297 4.895 10.203 1 93.5 337 LEU A CA 1
ATOM 2724 C C . LEU A 1 337 ? -27.109 4.758 11.703 1 93.5 337 LEU A C 1
ATOM 2726 O O . LEU A 1 337 ? -27.922 4.137 12.391 1 93.5 337 LEU A O 1
ATOM 2730 N N . PHE A 1 338 ? -26 5.352 12.164 1 92.88 338 PHE A N 1
ATOM 2731 C CA . PHE A 1 338 ? -25.734 5.293 13.594 1 92.88 338 PHE A CA 1
ATOM 2732 C C . PHE A 1 338 ? -26.312 6.508 14.305 1 92.88 338 PHE A C 1
ATOM 2734 O O . PHE A 1 338 ? -26.469 7.57 13.703 1 92.88 338 PHE A O 1
ATOM 2741 N N . LYS A 1 339 ? -26.609 6.285 15.609 1 87.94 339 LYS A N 1
ATOM 2742 C CA . LYS A 1 339 ? -27.031 7.379 16.469 1 87.94 339 LYS A CA 1
ATOM 2743 C C . LYS A 1 339 ? -25.906 8.359 16.734 1 87.94 339 LYS A C 1
ATOM 2745 O O . LYS A 1 339 ? -24.75 7.957 16.875 1 87.94 339 LYS A O 1
ATOM 2750 N N . ALA A 1 340 ? -26.297 9.57 16.812 1 79.5 340 ALA A N 1
ATOM 2751 C CA . ALA A 1 340 ? -25.297 10.594 17.094 1 79.5 340 ALA A CA 1
ATOM 2752 C C . ALA A 1 340 ? -24.828 10.508 18.547 1 79.5 340 ALA A C 1
ATOM 2754 O O . ALA A 1 340 ? -23.672 10.797 18.859 1 79.5 340 ALA A O 1
ATOM 2755 N N . LYS A 1 341 ? -25.766 10.109 19.406 1 79.94 341 LYS A N 1
ATOM 2756 C CA . LYS A 1 341 ? -25.453 10.008 20.828 1 79.94 341 LYS A CA 1
ATOM 2757 C C . LYS A 1 341 ? -26.188 8.828 21.469 1 79.94 341 LYS A C 1
ATOM 2759 O O . LYS A 1 341 ? -27.406 8.711 21.359 1 79.94 341 LYS A O 1
ATOM 2764 N N . GLN A 1 342 ? -25.406 7.988 22.047 1 81.94 342 GLN A N 1
ATOM 2765 C CA . GLN A 1 342 ? -25.969 6.891 22.828 1 81.94 342 GLN A CA 1
ATOM 2766 C C . GLN A 1 342 ? -26.375 7.352 24.234 1 81.94 342 GLN A C 1
ATOM 2768 O O . GLN A 1 342 ? -25.734 8.242 24.797 1 81.94 342 GLN A O 1
ATOM 2773 N N . ASP A 1 343 ? -27.359 6.711 24.719 1 78.56 343 ASP A N 1
ATOM 2774 C CA . ASP A 1 343 ? -27.844 7.07 26.047 1 78.56 343 ASP A CA 1
ATOM 2775 C C . ASP A 1 343 ? -26.734 6.906 27.094 1 78.56 343 ASP A C 1
ATOM 2777 O O . ASP A 1 343 ? -26.094 5.859 27.156 1 78.56 343 ASP A O 1
ATOM 2781 N N . GLY A 1 344 ? -26.5 7.941 27.781 1 75 344 GLY A N 1
ATOM 2782 C CA . GLY A 1 344 ? -25.547 7.895 28.875 1 75 344 GLY A CA 1
ATOM 2783 C C . GLY A 1 344 ? -24.125 8.234 28.438 1 75 344 GLY A C 1
ATOM 2784 O O . GLY A 1 344 ? -23.203 8.25 29.266 1 75 344 GLY A O 1
ATOM 2785 N N . LYS A 1 345 ? -23.922 8.453 27.203 1 80.88 345 LYS A N 1
ATOM 2786 C CA . LYS A 1 345 ? -22.578 8.773 26.734 1 80.88 345 LYS A CA 1
ATOM 2787 C C . LYS A 1 345 ? -22.562 10.109 25.984 1 80.88 345 LYS A C 1
ATOM 2789 O O . LYS A 1 345 ? -23.594 10.602 25.562 1 80.88 345 LYS A O 1
ATOM 2794 N N . THR A 1 346 ? -21.375 10.602 25.922 1 75.31 346 THR A N 1
ATOM 2795 C CA . THR A 1 346 ? -21.188 11.82 25.141 1 75.31 346 THR A CA 1
ATOM 2796 C C . THR A 1 346 ? -21.094 11.492 23.656 1 75.31 346 THR A C 1
ATOM 2798 O O . THR A 1 346 ? -20.938 10.328 23.281 1 75.31 346 THR A O 1
ATOM 2801 N N . VAL A 1 347 ? -21.219 12.492 22.797 1 74.19 347 VAL A N 1
ATOM 2802 C CA . VAL A 1 347 ? -21.094 12.336 21.359 1 74.19 347 VAL A CA 1
ATOM 2803 C C . VAL A 1 347 ? -19.688 11.828 21.016 1 74.19 347 VAL A C 1
ATOM 2805 O O . VAL A 1 347 ? -19.531 10.961 20.156 1 74.19 347 VAL A O 1
ATOM 2808 N N . LYS A 1 348 ? -18.656 12.383 21.703 1 72.31 348 LYS A N 1
ATOM 2809 C CA . LYS A 1 348 ? -17.281 11.969 21.469 1 72.31 348 LYS A CA 1
ATOM 2810 C C . LYS A 1 348 ? -17.078 10.5 21.812 1 72.31 348 LYS A C 1
ATOM 2812 O O . LYS A 1 348 ? -16.453 9.758 21.062 1 72.31 348 LYS A O 1
ATOM 2817 N N . GLU A 1 349 ? -17.641 10.172 22.891 1 79.38 349 GLU A N 1
ATOM 2818 C CA . GLU A 1 349 ? -17.531 8.781 23.328 1 79.38 349 GLU A CA 1
ATOM 2819 C C . GLU A 1 349 ? -18.297 7.848 22.391 1 79.38 349 GLU A C 1
ATOM 2821 O O . GLU A 1 349 ? -17.828 6.758 22.062 1 79.38 349 GLU A O 1
ATOM 2826 N N . THR A 1 350 ? -19.469 8.312 22.016 1 83.56 350 THR A N 1
ATOM 2827 C CA . THR A 1 350 ? -20.297 7.516 21.109 1 83.56 350 THR A CA 1
ATOM 2828 C C . THR A 1 350 ? -19.578 7.305 19.781 1 83.56 350 THR A C 1
ATOM 2830 O O . THR A 1 350 ? -19.531 6.184 19.266 1 83.56 350 THR A O 1
ATOM 2833 N N . LYS A 1 351 ? -18.984 8.352 19.359 1 81.25 351 LYS A N 1
ATOM 2834 C CA . LYS A 1 351 ? -18.234 8.289 18.094 1 81.25 351 LYS A CA 1
ATOM 2835 C C . LYS A 1 351 ? -17.047 7.336 18.203 1 81.25 351 LYS A C 1
ATOM 2837 O O . LYS A 1 351 ? -16.812 6.527 17.312 1 81.25 351 LYS A O 1
ATOM 2842 N N . ALA A 1 352 ? -16.359 7.422 19.219 1 83.62 352 ALA A N 1
ATOM 2843 C CA . ALA A 1 352 ? -15.219 6.547 19.469 1 83.62 352 ALA A CA 1
ATOM 2844 C C . ALA A 1 352 ? -15.648 5.086 19.547 1 83.62 352 ALA A C 1
ATOM 2846 O O . ALA A 1 352 ? -14.977 4.199 19.016 1 83.62 352 ALA A O 1
ATOM 2847 N N . ASP A 1 353 ? -16.734 4.906 20.156 1 89.44 353 ASP A N 1
ATOM 2848 C CA . ASP A 1 353 ? -17.25 3.551 20.281 1 89.44 353 ASP A CA 1
ATOM 2849 C C . ASP A 1 353 ? -17.641 2.99 18.906 1 89.44 353 ASP A C 1
ATOM 2851 O O . ASP A 1 353 ? -17.312 1.845 18.594 1 89.44 353 ASP A O 1
ATOM 2855 N N . ILE A 1 354 ? -18.344 3.791 18.172 1 91.69 354 ILE A N 1
ATOM 2856 C CA . ILE A 1 354 ? -18.766 3.371 16.844 1 91.69 354 ILE A CA 1
ATOM 2857 C C . ILE A 1 354 ? -17.562 3.031 15.992 1 91.69 354 ILE A C 1
ATOM 2859 O O . ILE A 1 354 ? -17.531 2.006 15.305 1 91.69 354 ILE A O 1
ATOM 2863 N N . GLN A 1 355 ? -16.531 3.848 16.016 1 88.38 355 GLN A N 1
ATOM 2864 C CA . GLN A 1 355 ? -15.305 3.617 15.25 1 88.38 355 GLN A CA 1
ATOM 2865 C C . GLN A 1 355 ? -14.633 2.316 15.68 1 88.38 355 GLN A C 1
ATOM 2867 O O . GLN A 1 355 ? -14.227 1.517 14.828 1 88.38 355 GLN A O 1
ATOM 2872 N N . ARG A 1 356 ? -14.555 2.1 16.906 1 86.62 356 ARG A N 1
ATOM 2873 C CA . ARG A 1 356 ? -13.883 0.926 17.453 1 86.62 356 ARG A CA 1
ATOM 2874 C C . ARG A 1 356 ? -14.664 -0.346 17.141 1 86.62 356 ARG A C 1
ATOM 2876 O O . ARG A 1 356 ? -14.078 -1.374 16.797 1 86.62 356 ARG A O 1
ATOM 2883 N N . ARG A 1 357 ? -15.93 -0.246 17.125 1 90.31 357 ARG A N 1
ATOM 2884 C CA . ARG A 1 357 ? -16.766 -1.442 17.062 1 90.31 357 ARG A CA 1
ATOM 2885 C C . ARG A 1 357 ? -17.109 -1.811 15.625 1 90.31 357 ARG A C 1
ATOM 2887 O O . ARG A 1 357 ? -17.25 -2.99 15.297 1 90.31 357 ARG A O 1
ATOM 2894 N N . PHE A 1 358 ? -17.188 -0.771 14.844 1 93.25 358 PHE A N 1
ATOM 2895 C CA . PHE A 1 358 ? -17.781 -1.068 13.555 1 93.25 358 PHE A CA 1
ATOM 2896 C C . PHE A 1 358 ? -16.859 -0.653 12.414 1 93.25 358 PHE A C 1
ATOM 2898 O O . PHE A 1 358 ? -17.047 -1.062 11.273 1 93.25 358 PHE A O 1
ATOM 2905 N N . PHE A 1 359 ? -15.828 0.166 12.695 1 91.88 359 PHE A N 1
ATOM 2906 C CA . PHE A 1 359 ? -14.953 0.694 11.648 1 91.88 359 PHE A CA 1
ATOM 2907 C C . PHE A 1 359 ? -13.484 0.459 12 1 91.88 359 PHE A C 1
ATOM 2909 O O . PHE A 1 359 ? -12.664 1.37 11.891 1 91.88 359 PHE A O 1
ATOM 2916 N N . LYS A 1 360 ? -13.227 -0.696 12.438 1 86.12 360 LYS A N 1
ATOM 2917 C CA . LYS A 1 360 ? -11.867 -1.014 12.859 1 86.12 360 LYS A CA 1
ATOM 2918 C C . LYS A 1 360 ? -10.883 -0.882 11.703 1 86.12 360 LYS A C 1
ATOM 2920 O O . LYS A 1 360 ? -9.766 -0.397 11.883 1 86.12 360 LYS A O 1
ATOM 2925 N N . ASN A 1 361 ? -11.297 -1.274 10.562 1 84.81 361 ASN A N 1
ATOM 2926 C CA . ASN A 1 361 ? -10.43 -1.259 9.383 1 84.81 361 ASN A CA 1
ATOM 2927 C C . ASN A 1 361 ? -10.75 -0.08 8.469 1 84.81 361 ASN A C 1
ATOM 2929 O O . ASN A 1 361 ? -10.383 -0.085 7.293 1 84.81 361 ASN A O 1
ATOM 2933 N N . ASN A 1 362 ? -11.516 0.834 8.961 1 84.75 362 ASN A N 1
ATOM 2934 C CA . ASN A 1 362 ? -11.883 2.062 8.266 1 84.75 362 ASN A CA 1
ATOM 2935 C C . ASN A 1 362 ? -12.617 1.77 6.957 1 84.75 362 ASN A C 1
ATOM 2937 O O . ASN A 1 362 ? -12.352 2.412 5.938 1 84.75 362 ASN A O 1
ATOM 2941 N N . MET A 1 363 ? -13.445 0.719 6.965 1 91.56 363 MET A N 1
ATOM 2942 C CA . MET A 1 363 ? -14.273 0.381 5.816 1 91.56 363 MET A CA 1
ATOM 2943 C C . MET A 1 363 ? -15.68 0.962 5.969 1 91.56 363 MET A C 1
ATOM 2945 O O . MET A 1 363 ? -16.5 0.417 6.703 1 91.56 363 MET A O 1
ATOM 2949 N N . SER A 1 364 ? -15.93 2.105 5.285 1 93.38 364 SER A N 1
ATOM 2950 C CA . SER A 1 364 ? -17.234 2.768 5.41 1 93.38 364 SER A CA 1
ATOM 2951 C C . SER A 1 364 ? -18.203 2.271 4.352 1 93.38 364 SER A C 1
ATOM 2953 O O . SER A 1 364 ? -19.422 2.342 4.543 1 93.38 364 SER A O 1
ATOM 2955 N N . THR A 1 365 ? -17.719 1.856 3.236 1 95.06 365 THR A N 1
ATOM 2956 C CA . THR A 1 365 ? -18.5 1.198 2.197 1 95.06 365 THR A CA 1
ATOM 2957 C C . THR A 1 365 ? -17.906 -0.164 1.853 1 95.06 365 THR A C 1
ATOM 2959 O O . THR A 1 365 ? -16.766 -0.252 1.396 1 95.06 365 THR A O 1
ATOM 2962 N N . LEU A 1 366 ? -18.703 -1.168 2.066 1 96.88 366 LEU A N 1
ATOM 2963 C CA . LEU A 1 366 ? -18.25 -2.541 1.864 1 96.88 366 LEU A CA 1
ATOM 2964 C C . LEU A 1 366 ? -18.859 -3.135 0.6 1 96.88 366 LEU A C 1
ATOM 2966 O O . LEU A 1 366 ? -20.047 -2.934 0.326 1 96.88 366 LEU A O 1
ATOM 2970 N N . PHE A 1 367 ? -18.031 -3.801 -0.144 1 96.06 367 PHE A N 1
ATOM 2971 C CA . PHE A 1 367 ? -18.5 -4.609 -1.263 1 96.06 367 PHE A CA 1
ATOM 2972 C C . PHE A 1 367 ? -18.422 -6.094 -0.927 1 96.06 367 PHE A C 1
ATOM 2974 O O . PHE A 1 367 ? -17.328 -6.66 -0.837 1 96.06 367 PHE A O 1
ATOM 2981 N N . SER A 1 368 ? -19.578 -6.641 -0.748 1 95.19 368 SER A N 1
ATOM 2982 C CA . SER A 1 368 ? -19.609 -8.023 -0.28 1 95.19 368 SER A CA 1
ATOM 2983 C C . SER A 1 368 ? -20.125 -8.961 -1.368 1 95.19 368 SER A C 1
ATOM 2985 O O . SER A 1 368 ? -20.922 -8.562 -2.213 1 95.19 368 SER A O 1
ATOM 2987 N N . MET A 1 369 ? -19.609 -10.156 -1.372 1 92.12 369 MET A N 1
ATOM 2988 C CA . MET A 1 369 ? -20.078 -11.273 -2.18 1 92.12 369 MET A CA 1
ATOM 2989 C C . MET A 1 369 ? -20.281 -12.516 -1.318 1 92.12 369 MET A C 1
ATOM 2991 O O . MET A 1 369 ? -19.359 -12.969 -0.646 1 92.12 369 MET A O 1
ATOM 2995 N N . ASN A 1 370 ? -21.484 -12.938 -1.302 1 90.81 370 ASN A N 1
ATOM 2996 C CA . ASN A 1 370 ? -21.828 -14.07 -0.454 1 90.81 370 ASN A CA 1
ATOM 2997 C C . ASN A 1 370 ? -21.406 -13.836 0.996 1 90.81 370 ASN A C 1
ATOM 2999 O O . ASN A 1 370 ? -20.906 -14.75 1.65 1 90.81 370 ASN A O 1
ATOM 3003 N N . GLY A 1 371 ? -21.484 -12.641 1.337 1 93.12 371 GLY A N 1
ATOM 3004 C CA . GLY A 1 371 ? -21.25 -12.289 2.73 1 93.12 371 GLY A CA 1
ATOM 3005 C C . GLY A 1 371 ? -19.797 -11.938 3.023 1 93.12 371 GLY A C 1
ATOM 3006 O O . GLY A 1 371 ? -19.484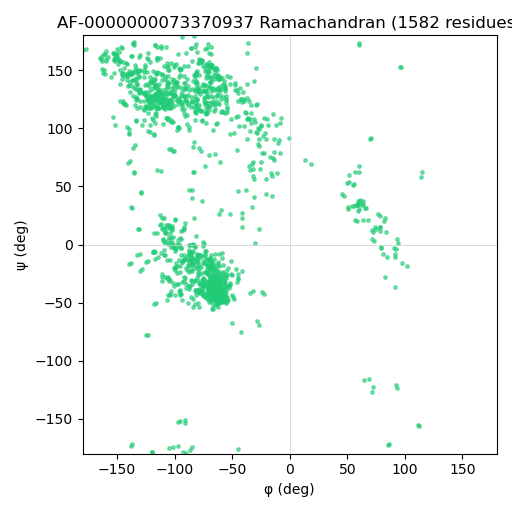 -11.445 4.105 1 93.12 371 GLY A O 1
ATOM 3007 N N . GLN A 1 372 ? -18.859 -12.156 2.146 1 93.12 372 GLN A N 1
ATOM 3008 C CA . GLN A 1 372 ? -17.469 -11.805 2.324 1 93.12 372 GLN A CA 1
ATOM 3009 C C . GLN A 1 372 ? -17.125 -10.484 1.626 1 93.12 372 GLN A C 1
ATOM 3011 O O . GLN A 1 372 ? -17.594 -10.242 0.508 1 93.12 372 GLN A O 1
ATOM 3016 N N . VAL A 1 373 ? -16.344 -9.695 2.291 1 94.56 373 VAL A N 1
ATOM 3017 C CA . VAL A 1 373 ? -15.977 -8.398 1.729 1 94.56 373 VAL A CA 1
ATOM 3018 C C . VAL A 1 373 ? -14.812 -8.578 0.752 1 94.56 373 VAL A C 1
ATOM 3020 O O . VAL A 1 373 ? -13.789 -9.172 1.097 1 94.56 373 VAL A O 1
ATOM 3023 N N . HIS A 1 374 ? -14.961 -8.062 -0.465 1 91.75 374 HIS A N 1
ATOM 3024 C CA . HIS A 1 374 ? -13.961 -8.18 -1.517 1 91.75 374 HIS A CA 1
ATOM 3025 C C . HIS A 1 374 ? -13.328 -6.832 -1.832 1 91.75 374 HIS A C 1
ATOM 3027 O O . HIS A 1 374 ? -12.383 -6.754 -2.621 1 91.75 374 HIS A O 1
ATOM 3033 N N . GLY A 1 375 ? -13.859 -5.836 -1.248 1 91.38 375 GLY A N 1
ATOM 3034 C CA . GLY A 1 375 ? -13.352 -4.484 -1.428 1 91.38 375 GLY A CA 1
ATOM 3035 C C . GLY A 1 375 ? -14.078 -3.457 -0.579 1 91.38 375 GLY A C 1
ATOM 3036 O O . GLY A 1 375 ? -15.125 -3.76 0.012 1 91.38 375 GLY A O 1
ATOM 3037 N N . HIS A 1 376 ? -13.531 -2.268 -0.509 1 93.69 376 HIS A N 1
ATOM 3038 C CA . HIS A 1 376 ? -14.172 -1.248 0.309 1 93.69 376 HIS A CA 1
ATOM 3039 C C . HIS A 1 376 ? -13.727 0.152 -0.098 1 93.69 376 HIS A C 1
ATOM 3041 O O . HIS A 1 376 ? -12.734 0.307 -0.812 1 93.69 376 HIS A O 1
ATOM 3047 N N . TYR A 1 377 ? -14.562 1.104 0.248 1 92.19 377 TYR A N 1
ATOM 3048 C CA . TYR A 1 377 ? -14.18 2.51 0.276 1 92.19 377 TYR A CA 1
ATOM 3049 C C . TYR A 1 377 ? -14.031 3.008 1.709 1 92.19 377 TYR A C 1
ATOM 3051 O O . TYR A 1 377 ? -14.695 2.502 2.619 1 92.19 377 TYR A O 1
ATOM 3059 N N . THR A 1 378 ? -13.211 3.982 1.896 1 87.5 378 THR A N 1
ATOM 3060 C CA . THR A 1 378 ? -13.086 4.645 3.189 1 87.5 378 THR A CA 1
ATOM 3061 C C . THR A 1 378 ? -14.141 5.734 3.346 1 87.5 378 THR A C 1
ATOM 3063 O O . THR A 1 378 ? -15 5.906 2.475 1 87.5 378 THR A O 1
ATOM 3066 N N . SER A 1 379 ? -14.016 6.484 4.469 1 87.06 379 SER A N 1
ATOM 3067 C CA . SER A 1 379 ? -14.977 7.551 4.742 1 87.06 379 SER A CA 1
ATOM 3068 C C . SER A 1 379 ? -14.891 8.656 3.691 1 87.06 379 SER A C 1
ATOM 3070 O O . SER A 1 379 ? -15.789 9.492 3.592 1 87.06 379 SER A O 1
ATOM 3072 N N . GLU A 1 380 ? -13.891 8.539 2.867 1 81.44 380 GLU A N 1
ATOM 3073 C CA . GLU A 1 380 ? -13.734 9.5 1.776 1 81.44 380 GLU A CA 1
ATOM 3074 C C . GLU A 1 380 ? -14.93 9.453 0.83 1 81.44 380 GLU A C 1
ATOM 3076 O O . GLU A 1 380 ? -15.383 10.492 0.344 1 81.44 380 GLU A O 1
ATOM 3081 N N . PHE A 1 381 ? -15.453 8.32 0.625 1 90.19 381 PHE A N 1
ATOM 3082 C CA . PHE A 1 381 ? -16.609 8.195 -0.261 1 90.19 381 PHE A CA 1
ATOM 3083 C C . PHE A 1 381 ? -17.797 8.953 0.3 1 90.19 381 PHE A C 1
ATOM 3085 O O . PHE A 1 381 ? -18.562 9.57 -0.451 1 90.19 381 PHE A O 1
ATOM 3092 N N . ILE A 1 382 ? -18.031 8.961 1.549 1 90.38 382 ILE A N 1
ATOM 3093 C CA . ILE A 1 382 ? -19.156 9.617 2.203 1 90.38 382 ILE A CA 1
ATOM 3094 C C . ILE A 1 382 ? -18.969 11.133 2.164 1 90.38 382 ILE A C 1
ATOM 3096 O O . ILE A 1 382 ? -19.906 11.867 1.827 1 90.38 382 ILE A O 1
ATOM 3100 N N . THR A 1 383 ? -17.766 11.578 2.408 1 82.25 383 THR A N 1
ATOM 3101 C CA . THR A 1 383 ? -17.531 13.008 2.561 1 82.25 383 THR A CA 1
ATOM 3102 C C . THR A 1 383 ? -17.281 13.664 1.203 1 82.25 383 THR A C 1
ATOM 3104 O O . THR A 1 383 ? -17.719 14.789 0.958 1 82.25 383 THR A O 1
ATOM 3107 N N . ARG A 1 384 ? -16.625 12.984 0.294 1 78.81 384 ARG A N 1
ATOM 3108 C CA . ARG A 1 384 ? -16.266 13.578 -0.994 1 78.81 384 ARG A CA 1
ATOM 3109 C C . ARG A 1 384 ? -17.188 13.047 -2.102 1 78.81 384 ARG A C 1
ATOM 3111 O O . ARG A 1 384 ? -17.562 13.797 -3 1 78.81 384 ARG A O 1
ATOM 3118 N N . GLY A 1 385 ? -17.406 11.789 -2.018 1 84.31 385 GLY A N 1
ATOM 3119 C CA . GLY A 1 385 ? -18.281 11.227 -3.021 1 84.31 385 GLY A CA 1
ATOM 3120 C C . GLY A 1 385 ? -19.719 11.703 -2.889 1 84.31 385 GLY A C 1
ATOM 3121 O O . GLY A 1 385 ? -20.25 12.375 -3.777 1 84.31 385 GLY A O 1
ATOM 3122 N N . LEU A 1 386 ? -20.234 11.477 -1.702 1 89.25 386 LEU A N 1
ATOM 3123 C CA . LEU A 1 386 ? -21.625 11.82 -1.443 1 89.25 386 LEU A CA 1
ATOM 3124 C C . LEU A 1 386 ? -21.75 13.258 -0.939 1 89.25 386 LEU A C 1
ATOM 3126 O O . LEU A 1 386 ? -22.828 13.844 -0.99 1 89.25 386 LEU A O 1
ATOM 3130 N N . LYS A 1 387 ? -20.609 13.82 -0.371 1 81.06 387 LYS A N 1
ATOM 3131 C CA . LYS A 1 387 ? -20.547 15.164 0.195 1 81.06 387 LYS A CA 1
ATOM 3132 C C . LYS A 1 387 ? -21.422 15.273 1.435 1 81.06 387 LYS A C 1
ATOM 3134 O O . LYS A 1 387 ? -22.109 16.281 1.623 1 81.06 387 LYS A O 1
ATOM 3139 N N . TYR A 1 388 ? -21.562 14.148 2.186 1 85.38 388 TYR A N 1
ATOM 3140 C CA . TYR A 1 388 ? -22.312 14.109 3.438 1 85.38 388 TYR A CA 1
ATOM 3141 C C . TYR A 1 388 ? -21.375 14.164 4.637 1 85.38 388 TYR A C 1
ATOM 3143 O O . TYR A 1 388 ? -21.156 13.148 5.301 1 85.38 388 TYR A O 1
ATOM 3151 N N . ASN A 1 389 ? -20.891 15.312 5.027 1 77.25 389 ASN A N 1
ATOM 3152 C CA . ASN A 1 389 ? -19.891 15.5 6.066 1 77.25 389 ASN A CA 1
ATOM 3153 C C . ASN A 1 389 ? -20.422 15.109 7.441 1 77.25 389 ASN A C 1
ATOM 3155 O O . ASN A 1 389 ? -19.688 14.547 8.258 1 77.25 389 ASN A O 1
ATOM 3159 N N . LEU A 1 390 ? -21.75 15.336 7.645 1 77.62 390 LEU A N 1
ATOM 3160 C CA . LEU A 1 390 ? -22.328 15.078 8.961 1 77.62 390 LEU A CA 1
ATOM 3161 C C . LEU A 1 390 ? -22.516 13.586 9.188 1 77.62 390 LEU A C 1
ATOM 3163 O O . LEU A 1 390 ? -22.734 13.148 10.32 1 77.62 390 LEU A O 1
ATOM 3167 N N . LEU A 1 391 ? -22.328 12.812 8.094 1 87.19 391 LEU A N 1
ATOM 3168 C CA . LEU A 1 391 ? -22.578 11.375 8.211 1 87.19 391 LEU A CA 1
ATOM 3169 C C . LEU A 1 391 ? -21.266 10.594 8.172 1 87.19 391 LEU A C 1
ATOM 3171 O O . LEU A 1 391 ? -21.281 9.367 8.227 1 87.19 391 LEU A O 1
ATOM 3175 N N . LYS A 1 392 ? -20.172 11.195 8.094 1 84.56 392 LYS A N 1
ATOM 3176 C CA . LYS A 1 392 ? -18.844 10.602 7.938 1 84.56 392 LYS A CA 1
ATOM 3177 C C . LYS A 1 392 ? -18.641 9.469 8.938 1 84.56 392 LYS A C 1
ATOM 3179 O O . LYS A 1 392 ? -18.234 8.367 8.562 1 84.56 392 LYS A O 1
ATOM 3184 N N . ASP A 1 393 ? -18.969 9.664 10.203 1 83.81 393 ASP A N 1
ATOM 3185 C CA . ASP A 1 393 ? -18.688 8.703 11.273 1 83.81 393 ASP A CA 1
ATOM 3186 C C . ASP A 1 393 ? -19.938 7.902 11.641 1 83.81 393 ASP A C 1
ATOM 3188 O O . ASP A 1 393 ? -19.906 7.117 12.586 1 83.81 393 ASP A O 1
ATOM 3192 N N . TYR A 1 394 ? -21.016 8.117 10.828 1 90.19 394 TYR A N 1
ATOM 3193 C CA . TYR A 1 394 ? -22.281 7.574 11.312 1 90.19 394 TYR A CA 1
ATOM 3194 C C . TYR A 1 394 ? -23 6.793 10.219 1 90.19 394 TYR A C 1
ATOM 3196 O O . TYR A 1 394 ? -24.203 6.508 10.336 1 90.19 394 TYR A O 1
ATOM 3204 N N . LEU A 1 395 ? -22.281 6.531 9.219 1 94.25 395 LEU A N 1
ATOM 3205 C CA . LEU A 1 395 ? -22.922 5.84 8.102 1 94.25 395 LEU A CA 1
ATOM 3206 C C . LEU A 1 395 ? -22.062 4.676 7.617 1 94.25 395 LEU A C 1
ATOM 3208 O O . LEU A 1 395 ? -20.859 4.836 7.391 1 94.25 395 LEU A O 1
ATOM 3212 N N . LEU A 1 396 ? -22.641 3.479 7.527 1 97.19 396 LEU A N 1
ATOM 3213 C CA . LEU A 1 396 ? -22.047 2.293 6.922 1 97.19 396 LEU A CA 1
ATOM 3214 C C . LEU A 1 396 ? -22.875 1.808 5.742 1 97.19 396 LEU A C 1
ATOM 3216 O O . LEU A 1 396 ? -24.094 1.649 5.863 1 97.19 396 LEU A O 1
ATOM 3220 N N . ILE A 1 397 ? -22.234 1.639 4.609 1 97.06 397 ILE A N 1
ATOM 3221 C CA . ILE A 1 397 ? -22.938 1.199 3.408 1 97.06 397 ILE A CA 1
ATOM 3222 C C . ILE A 1 397 ? -22.438 -0.18 2.992 1 97.06 397 ILE A C 1
ATOM 3224 O O . ILE A 1 397 ? -21.219 -0.384 2.842 1 97.06 397 ILE A O 1
ATOM 3228 N N . ASN A 1 398 ? -23.281 -1.115 2.852 1 97.19 398 ASN A N 1
ATOM 3229 C CA . ASN A 1 398 ? -22.938 -2.418 2.291 1 97.19 398 ASN A CA 1
ATOM 3230 C C . ASN A 1 398 ? -23.516 -2.588 0.884 1 97.19 398 ASN A C 1
ATOM 3232 O O . ASN A 1 398 ? -24.719 -2.451 0.674 1 97.19 398 ASN A O 1
ATOM 3236 N N . VAL A 1 399 ? -22.688 -2.83 -0.031 1 96.88 399 VAL A N 1
ATOM 3237 C CA . VAL A 1 399 ? -23.062 -3.154 -1.399 1 96.88 399 VAL A CA 1
ATOM 3238 C C . VAL A 1 399 ? -22.922 -4.656 -1.637 1 96.88 399 VAL A C 1
ATOM 3240 O O . VAL A 1 399 ? -21.812 -5.168 -1.769 1 96.88 399 VAL A O 1
ATOM 3243 N N . ASP A 1 400 ? -24.031 -5.332 -1.699 1 96 400 ASP A N 1
ATOM 3244 C CA . ASP A 1 400 ? -24.047 -6.77 -1.97 1 96 400 ASP A CA 1
ATOM 3245 C C . ASP A 1 400 ? -23.938 -7.047 -3.467 1 96 400 ASP A C 1
ATOM 3247 O O . ASP A 1 400 ? -24.891 -6.828 -4.215 1 96 400 ASP A O 1
ATOM 3251 N N . CYS A 1 401 ? -22.859 -7.633 -3.822 1 95.38 401 CYS A N 1
ATOM 3252 C CA . CYS A 1 401 ? -22.547 -7.824 -5.23 1 95.38 401 CYS A CA 1
ATOM 3253 C C . CYS A 1 401 ? -22.75 -9.273 -5.645 1 95.38 401 CYS A C 1
ATOM 3255 O O . CYS A 1 401 ? -22.281 -9.703 -6.703 1 95.38 401 CYS A O 1
ATOM 3257 N N . THR A 1 402 ? -23.406 -10.023 -4.934 1 92.31 402 THR A N 1
ATOM 3258 C CA . THR A 1 402 ? -23.578 -11.461 -5.141 1 92.31 402 THR A CA 1
ATOM 3259 C C . THR A 1 402 ? -24.297 -11.742 -6.461 1 92.31 402 THR A C 1
ATOM 3261 O O . THR A 1 402 ? -23.938 -12.68 -7.18 1 92.31 402 THR A O 1
ATOM 3264 N N . LYS A 1 403 ? -25.234 -10.93 -6.816 1 91.31 403 LYS A N 1
ATOM 3265 C CA . LYS A 1 403 ? -26.078 -11.211 -7.977 1 91.31 403 LYS A CA 1
ATOM 3266 C C . LYS A 1 403 ? -25.656 -10.375 -9.18 1 91.31 403 LYS A C 1
ATOM 3268 O O . LYS A 1 403 ? -26.359 -10.32 -10.188 1 91.31 403 LYS A O 1
ATOM 3273 N N . MET A 1 404 ? -24.531 -9.82 -9.094 1 92.12 404 MET A N 1
ATOM 3274 C CA . MET A 1 404 ? -24 -9.07 -10.234 1 92.12 404 MET A CA 1
ATOM 3275 C C . MET A 1 404 ? -23.609 -10.016 -11.359 1 92.12 404 MET A C 1
ATOM 3277 O O . MET A 1 404 ? -23.281 -11.18 -11.117 1 92.12 404 MET A O 1
ATOM 3281 N N . LYS A 1 405 ? -23.656 -9.367 -12.539 1 88.88 405 LYS A N 1
ATOM 3282 C CA . LYS A 1 405 ? -23.203 -10.125 -13.695 1 88.88 405 LYS A CA 1
ATOM 3283 C C . LYS A 1 405 ? -21.734 -10.531 -13.539 1 88.88 405 LYS A C 1
ATOM 3285 O O . LYS A 1 405 ? -20.922 -9.75 -13.031 1 88.88 405 LYS A O 1
ATOM 3290 N N . TYR A 1 406 ? -21.469 -11.695 -13.992 1 84.25 406 TYR A N 1
ATOM 3291 C CA . TYR A 1 406 ? -20.125 -12.25 -13.875 1 84.25 406 TYR A CA 1
ATOM 3292 C C . TYR A 1 406 ? -19.094 -11.336 -14.523 1 84.25 406 TYR A C 1
ATOM 3294 O O . TYR A 1 406 ? -18.031 -11.062 -13.938 1 84.25 406 TYR A O 1
ATOM 3302 N N . GLU A 1 407 ? -19.391 -10.82 -15.703 1 83.25 407 GLU A N 1
ATOM 3303 C CA . GLU A 1 407 ? -18.453 -10.008 -16.469 1 83.25 407 GLU A CA 1
ATOM 3304 C C . GLU A 1 407 ? -18.094 -8.727 -15.711 1 83.25 407 GLU A C 1
ATOM 3306 O O . GLU A 1 407 ? -16.953 -8.266 -15.781 1 83.25 407 GLU A O 1
ATOM 3311 N N . PHE A 1 408 ? -19.047 -8.305 -15.008 1 88.38 408 PHE A N 1
ATOM 3312 C CA . PHE A 1 408 ? -18.797 -7.078 -14.25 1 88.38 408 PHE A CA 1
ATOM 3313 C C . PHE A 1 408 ? -17.984 -7.367 -12.992 1 88.38 408 PHE A C 1
ATOM 3315 O O . PHE A 1 408 ? -17.047 -6.645 -12.68 1 88.38 408 PHE A O 1
ATOM 3322 N N . ARG A 1 409 ? -18.297 -8.398 -12.398 1 88.75 409 ARG A N 1
ATOM 3323 C CA . ARG A 1 409 ? -17.625 -8.766 -11.148 1 88.75 409 ARG A CA 1
ATOM 3324 C C . ARG A 1 409 ? -16.156 -9.062 -11.383 1 88.75 409 ARG A C 1
ATOM 3326 O O . ARG A 1 409 ? -15.297 -8.672 -10.586 1 88.75 409 ARG A O 1
ATOM 3333 N N . LYS A 1 410 ? -15.977 -9.68 -12.367 1 84.06 410 LYS A N 1
ATOM 3334 C CA . LYS A 1 410 ? -14.602 -10.055 -12.68 1 84.06 410 LYS A CA 1
ATOM 3335 C C . LYS A 1 410 ? -13.719 -8.82 -12.875 1 84.06 410 LYS A C 1
ATOM 3337 O O . LYS A 1 410 ? -12.547 -8.836 -12.508 1 84.06 410 LYS A O 1
ATOM 3342 N N . ASP A 1 411 ? -14.266 -7.812 -13.406 1 85.94 411 ASP A N 1
ATOM 3343 C CA . ASP A 1 411 ? -13.516 -6.594 -13.688 1 85.94 411 ASP A CA 1
ATOM 3344 C C . ASP A 1 411 ? -13.484 -5.68 -12.461 1 85.94 411 ASP A C 1
ATOM 3346 O O . ASP A 1 411 ? -12.75 -4.688 -12.445 1 85.94 411 ASP A O 1
ATOM 3350 N N . LEU A 1 412 ? -14.227 -6.094 -11.539 1 87.88 412 LEU A N 1
ATOM 3351 C CA . LEU A 1 412 ? -14.344 -5.246 -10.359 1 87.88 412 LEU A CA 1
ATOM 3352 C C . LEU A 1 412 ? -13.367 -5.695 -9.273 1 87.88 412 LEU A C 1
ATOM 3354 O O . LEU A 1 412 ? -12.719 -4.867 -8.633 1 87.88 412 LEU A O 1
ATOM 3358 N N . PHE A 1 413 ? -13.227 -6.98 -9.148 1 86.69 413 PHE A N 1
ATOM 3359 C CA . PHE A 1 413 ? -12.516 -7.496 -7.988 1 86.69 413 PHE A CA 1
ATOM 3360 C C . PHE A 1 413 ? -11.227 -8.203 -8.406 1 86.69 413 PHE A C 1
ATOM 3362 O O . PHE A 1 413 ? -11.172 -8.812 -9.477 1 86.69 413 PHE A O 1
ATOM 3369 N N . MET A 1 414 ? -10.258 -8.109 -7.512 1 79.88 414 MET A N 1
ATOM 3370 C CA . MET A 1 414 ? -9.062 -8.93 -7.645 1 79.88 414 MET A CA 1
ATOM 3371 C C . MET A 1 414 ? -9.32 -10.352 -7.16 1 79.88 414 MET A C 1
ATOM 3373 O O . MET A 1 414 ? -10.18 -10.578 -6.305 1 79.88 414 MET A O 1
ATOM 3377 N N . ALA A 1 415 ? -8.484 -11.219 -7.715 1 74 415 ALA A N 1
ATOM 3378 C CA . ALA A 1 415 ? -8.594 -12.602 -7.258 1 74 415 ALA A CA 1
ATOM 3379 C C . ALA A 1 415 ? -8.148 -12.742 -5.809 1 74 415 ALA A C 1
ATOM 3381 O O . ALA A 1 415 ? -8.57 -13.664 -5.105 1 74 415 ALA A O 1
ATOM 3382 N N . SER A 1 416 ? -7.41 -11.789 -5.344 1 70.94 416 SER A N 1
ATOM 3383 C CA . SER A 1 416 ? -6.938 -11.812 -3.965 1 70.94 416 SER A CA 1
ATOM 3384 C C . SER A 1 416 ? -8.016 -11.336 -3 1 70.94 416 SER A C 1
ATOM 3386 O O . SER A 1 416 ? -7.906 -11.531 -1.788 1 70.94 416 SER A O 1
ATOM 3388 N N . ARG A 1 417 ? -9.094 -10.789 -3.424 1 67.06 417 ARG A N 1
ATOM 3389 C CA . ARG A 1 417 ? -10.273 -10.367 -2.668 1 67.06 417 ARG A CA 1
ATOM 3390 C C . ARG A 1 417 ? -9.898 -9.312 -1.631 1 67.06 417 ARG A C 1
ATOM 3392 O O . ARG A 1 417 ? -10.477 -9.273 -0.542 1 67.06 417 ARG A O 1
ATOM 3399 N N . ASP A 1 418 ? -8.953 -8.539 -1.857 1 72.88 418 ASP A N 1
ATOM 3400 C CA . ASP A 1 418 ? -8.531 -7.59 -0.831 1 72.88 418 ASP A CA 1
ATOM 3401 C C . ASP A 1 418 ? -8.727 -6.148 -1.303 1 72.88 418 ASP A C 1
ATOM 3403 O O . ASP A 1 418 ? -8.688 -5.215 -0.497 1 72.88 418 ASP A O 1
ATOM 3407 N N . ARG A 1 419 ? -8.977 -6.055 -2.559 1 78.75 419 ARG A N 1
ATOM 3408 C CA . ARG A 1 419 ? -9.141 -4.699 -3.078 1 78.75 419 ARG A CA 1
ATOM 3409 C C . ARG A 1 419 ? -9.875 -4.707 -4.414 1 78.75 419 ARG A C 1
ATOM 3411 O O . ARG A 1 419 ? -10 -5.754 -5.055 1 78.75 419 ARG A O 1
ATOM 3418 N N . LEU A 1 420 ? -10.352 -3.545 -4.773 1 86.31 420 LEU A N 1
ATOM 3419 C CA . LEU A 1 420 ? -10.953 -3.342 -6.086 1 86.31 420 LEU A CA 1
ATOM 3420 C C . LEU A 1 420 ? -9.883 -3.104 -7.145 1 86.31 420 LEU A C 1
ATOM 3422 O O . LEU A 1 420 ? -8.812 -2.564 -6.844 1 86.31 420 LEU A O 1
ATOM 3426 N N . LYS A 1 421 ? -10.18 -3.529 -8.328 1 82.75 421 LYS A N 1
ATOM 3427 C CA . LYS A 1 421 ? -9.32 -3.189 -9.461 1 82.75 421 LYS A CA 1
ATOM 3428 C C . LYS A 1 421 ? -9.422 -1.706 -9.797 1 82.75 421 LYS A C 1
ATOM 3430 O O . LYS A 1 421 ? -10.484 -1.101 -9.648 1 82.75 421 LYS A O 1
ATOM 3435 N N . ASN A 1 422 ? -8.328 -1.122 -10.117 1 77.81 422 ASN A N 1
ATOM 3436 C CA . ASN A 1 422 ? -8.344 0.26 -10.586 1 77.81 422 ASN A CA 1
ATOM 3437 C C . ASN A 1 422 ? -8.633 0.341 -12.078 1 77.81 422 ASN A C 1
ATOM 3439 O O . ASN A 1 422 ? -7.801 0.828 -12.852 1 77.81 422 ASN A O 1
ATOM 3443 N N . GLY A 1 423 ? -9.898 -0.151 -12.469 1 78.06 423 GLY A N 1
ATOM 3444 C CA . GLY A 1 423 ? -10.281 -0.151 -13.867 1 78.06 423 GLY A CA 1
ATOM 3445 C C . GLY A 1 423 ? -11.516 0.682 -14.148 1 78.06 423 GLY A C 1
ATOM 3446 O O . GLY A 1 423 ? -12.039 1.348 -13.258 1 78.06 423 GLY A O 1
ATOM 3447 N N . ALA A 1 424 ? -11.883 0.669 -15.359 1 80.19 424 ALA A N 1
ATOM 3448 C CA . ALA A 1 424 ? -13.016 1.465 -15.844 1 80.19 424 ALA A CA 1
ATOM 3449 C C . ALA A 1 424 ? -14.312 1.058 -15.148 1 80.19 424 ALA A C 1
ATOM 3451 O O . ALA A 1 424 ? -15.109 1.913 -14.766 1 80.19 424 ALA A O 1
ATOM 3452 N N . LYS A 1 425 ? -14.492 -0.19 -14.922 1 85.81 425 LYS A N 1
ATOM 3453 C CA . LYS A 1 425 ? -15.727 -0.675 -14.32 1 85.81 425 LYS A CA 1
ATOM 3454 C C . LYS A 1 425 ? -15.836 -0.252 -12.859 1 85.81 425 LYS A C 1
ATOM 3456 O O . LYS A 1 425 ? -16.922 0.053 -12.375 1 85.81 425 LYS A O 1
ATOM 3461 N N . ALA A 1 426 ? -14.75 -0.264 -12.203 1 88.06 426 ALA A N 1
ATOM 3462 C CA . ALA A 1 426 ? -14.75 0.198 -10.812 1 88.06 426 ALA A CA 1
ATOM 3463 C C . ALA A 1 426 ? -15.141 1.67 -10.727 1 88.06 426 ALA A C 1
ATOM 3465 O O . ALA A 1 426 ? -15.914 2.064 -9.852 1 88.06 426 ALA A O 1
ATOM 3466 N N . GLU A 1 427 ? -14.672 2.443 -11.617 1 85.56 427 GLU A N 1
ATOM 3467 C CA . GLU A 1 427 ? -15.008 3.863 -11.656 1 85.56 427 GLU A CA 1
ATOM 3468 C C . GLU A 1 427 ? -16.484 4.066 -11.992 1 85.56 427 GLU A C 1
ATOM 3470 O O . GLU A 1 427 ? -17.141 4.938 -11.422 1 85.56 427 GLU A O 1
ATOM 3475 N N . GLU A 1 428 ? -16.953 3.295 -12.883 1 90.44 428 GLU A N 1
ATOM 3476 C CA . GLU A 1 428 ? -18.359 3.377 -13.266 1 90.44 428 GLU A CA 1
ATOM 3477 C C . GLU A 1 428 ? -19.281 3.041 -12.094 1 90.44 428 GLU A C 1
ATOM 3479 O O . GLU A 1 428 ? -20.281 3.709 -11.875 1 90.44 428 GLU A O 1
ATOM 3484 N N . LEU A 1 429 ? -18.906 2.072 -11.391 1 93.5 429 LEU A N 1
ATOM 3485 C CA . LEU A 1 429 ? -19.703 1.688 -10.234 1 93.5 429 LEU A CA 1
ATOM 3486 C C . LEU A 1 429 ? -19.688 2.783 -9.172 1 93.5 429 LEU A C 1
ATOM 3488 O O . LEU A 1 429 ? -20.734 3.098 -8.586 1 93.5 429 LEU A O 1
ATOM 3492 N N . ARG A 1 430 ? -18.562 3.285 -8.93 1 92.25 430 ARG A N 1
ATOM 3493 C CA . ARG A 1 430 ? -18.438 4.363 -7.957 1 92.25 430 ARG A CA 1
ATOM 3494 C C . ARG A 1 430 ? -19.328 5.547 -8.328 1 92.25 430 ARG A C 1
ATOM 3496 O O . ARG A 1 430 ? -20.047 6.086 -7.484 1 92.25 430 ARG A O 1
ATOM 3503 N N . ASP A 1 431 ? -19.297 5.918 -9.57 1 91.81 431 ASP A N 1
ATOM 3504 C CA . ASP A 1 431 ? -20.125 7.023 -10.062 1 91.81 431 ASP A CA 1
ATOM 3505 C C . ASP A 1 431 ? -21.609 6.684 -9.977 1 91.81 431 ASP A C 1
ATOM 3507 O O . ASP A 1 431 ? -22.422 7.539 -9.617 1 91.81 431 ASP A O 1
ATOM 3511 N N . TYR A 1 432 ? -21.922 5.496 -10.273 1 93.81 432 TYR A N 1
ATOM 3512 C CA . TYR A 1 432 ? -23.297 5.035 -10.188 1 93.81 432 TYR A CA 1
ATOM 3513 C C . TYR A 1 432 ? -23.812 5.152 -8.758 1 93.81 432 TYR A C 1
ATOM 3515 O O . TYR A 1 432 ? -24.891 5.711 -8.523 1 93.81 432 TYR A O 1
ATOM 3523 N N . LEU A 1 433 ? -23.062 4.684 -7.859 1 95.06 433 LEU A N 1
ATOM 3524 C CA . LEU A 1 433 ? -23.453 4.703 -6.453 1 95.06 433 LEU A CA 1
ATOM 3525 C C . LEU A 1 433 ? -23.609 6.137 -5.953 1 95.06 433 LEU A C 1
ATOM 3527 O O . LEU A 1 433 ? -24.562 6.457 -5.246 1 95.06 433 LEU A O 1
ATOM 3531 N N . ARG A 1 434 ? -22.688 6.941 -6.297 1 92.75 434 ARG A N 1
ATOM 3532 C CA . ARG A 1 434 ? -22.766 8.352 -5.918 1 92.75 434 ARG A CA 1
ATOM 3533 C C . ARG A 1 434 ? -24.062 8.977 -6.402 1 92.75 434 ARG A C 1
ATOM 3535 O O . ARG A 1 434 ? -24.797 9.594 -5.617 1 92.75 434 ARG A O 1
ATOM 3542 N N . LYS A 1 435 ? -24.406 8.773 -7.633 1 90.25 435 LYS A N 1
ATOM 3543 C CA . LYS A 1 435 ? -25.594 9.367 -8.25 1 90.25 435 LYS A CA 1
ATOM 3544 C C . LYS A 1 435 ? -26.875 8.836 -7.621 1 90.25 435 LYS A C 1
ATOM 3546 O O . LYS A 1 435 ? -27.797 9.602 -7.324 1 90.25 435 LYS A O 1
ATOM 3551 N N . LYS A 1 436 ? -26.891 7.629 -7.336 1 91.88 436 LYS A N 1
ATOM 3552 C CA . LYS A 1 436 ? -28.125 7.012 -6.867 1 91.88 436 LYS A CA 1
ATOM 3553 C C . LYS A 1 436 ? -28.328 7.254 -5.375 1 91.88 436 LYS A C 1
ATOM 3555 O O . LYS A 1 436 ? -29.453 7.52 -4.93 1 91.88 436 LYS A O 1
ATOM 3560 N N . LEU A 1 437 ? -27.312 7.195 -4.641 1 93.06 437 LEU A N 1
ATOM 3561 C CA . LEU A 1 437 ? -27.438 7.363 -3.197 1 93.06 437 LEU A CA 1
ATOM 3562 C C . LEU A 1 437 ? -27.781 8.805 -2.844 1 93.06 437 LEU A C 1
ATOM 3564 O O . LEU A 1 437 ? -28.469 9.062 -1.854 1 93.06 437 LEU A O 1
ATOM 3568 N N . THR A 1 438 ? -27.359 9.727 -3.576 1 89.62 438 THR A N 1
ATOM 3569 C CA . THR A 1 438 ? -27.656 11.133 -3.324 1 89.62 438 THR A CA 1
ATOM 3570 C C . THR A 1 438 ? -29.125 11.43 -3.664 1 89.62 438 THR A C 1
ATOM 3572 O O . THR A 1 438 ? -29.641 12.477 -3.283 1 89.62 438 THR A O 1
ATOM 3575 N N . LYS A 1 439 ? -29.828 10.531 -4.348 1 84.69 439 LYS A N 1
ATOM 3576 C CA . LYS A 1 439 ? -31.234 10.688 -4.664 1 84.69 439 LYS A CA 1
ATOM 3577 C C . LYS A 1 439 ? -32.094 9.742 -3.828 1 84.69 439 LYS A C 1
ATOM 3579 O O . LYS A 1 439 ? -33.312 9.641 -4.039 1 84.69 439 LYS A O 1
ATOM 3584 N N . SER A 1 440 ? -31.422 9.156 -2.881 1 88.5 440 SER A N 1
ATOM 3585 C CA . SER A 1 440 ? -32.125 8.172 -2.057 1 88.5 440 SER A CA 1
ATOM 3586 C C . SER A 1 440 ? -32.531 8.773 -0.711 1 88.5 440 SER A C 1
ATOM 3588 O O . SER A 1 440 ? -32.438 9.984 -0.509 1 88.5 440 SER A O 1
ATOM 3590 N N . LYS A 1 441 ? -33.062 7.859 0.089 1 89 441 LYS A N 1
ATOM 3591 C CA . LYS A 1 441 ? -33.438 8.219 1.457 1 89 441 LYS A CA 1
ATOM 3592 C C . LYS A 1 441 ? -32.25 8.82 2.205 1 89 441 LYS A C 1
ATOM 3594 O O . LYS A 1 441 ? -32.438 9.578 3.16 1 89 441 LYS A O 1
ATOM 3599 N N . LEU A 1 442 ? -31.141 8.523 1.774 1 90.69 442 LEU A N 1
ATOM 3600 C CA . LEU A 1 442 ? -29.938 9 2.438 1 90.69 442 LEU A CA 1
ATOM 3601 C C . LEU A 1 442 ? -29.844 10.523 2.359 1 90.69 442 LEU A C 1
ATOM 3603 O O . LEU A 1 442 ? -29.344 11.164 3.285 1 90.69 442 LEU A O 1
ATOM 3607 N N . ASP A 1 443 ? -30.266 11.039 1.274 1 88.12 443 ASP A N 1
ATOM 3608 C CA . ASP A 1 443 ? -30.266 12.492 1.131 1 88.12 443 ASP A CA 1
ATOM 3609 C C . ASP A 1 443 ? -31.203 13.141 2.145 1 88.12 443 ASP A C 1
ATOM 3611 O O . ASP A 1 443 ? -30.875 14.188 2.723 1 88.12 443 ASP A O 1
ATOM 3615 N N . GLU A 1 444 ? -32.344 12.508 2.316 1 84.75 444 GLU A N 1
ATOM 3616 C CA . GLU A 1 444 ? -33.281 13 3.312 1 84.75 444 GLU A CA 1
ATOM 3617 C C . GLU A 1 444 ? -32.688 12.953 4.715 1 84.75 444 GLU A C 1
ATOM 3619 O O . GLU A 1 444 ? -32.875 13.891 5.504 1 84.75 444 GLU A O 1
ATOM 3624 N N . ILE A 1 445 ? -32.031 11.961 4.906 1 87.12 445 ILE A N 1
ATOM 3625 C CA . ILE A 1 445 ? -31.406 11.789 6.211 1 87.12 445 ILE A CA 1
ATOM 3626 C C . ILE A 1 445 ? -30.344 12.875 6.414 1 87.12 445 ILE A C 1
ATOM 3628 O O . ILE A 1 445 ? -30.266 13.469 7.488 1 87.12 445 ILE A O 1
ATOM 3632 N N . ASN A 1 446 ? -29.578 13.062 5.461 1 84.94 446 ASN A N 1
ATOM 3633 C CA . ASN A 1 446 ? -28.547 14.102 5.523 1 84.94 446 ASN A CA 1
ATOM 3634 C C . ASN A 1 446 ? -29.172 15.477 5.773 1 84.94 446 ASN A C 1
ATOM 3636 O O . ASN A 1 446 ? -28.656 16.25 6.59 1 84.94 446 ASN A O 1
ATOM 3640 N N . LYS A 1 447 ? -30.297 15.766 5.121 1 77.06 447 LYS A N 1
ATOM 3641 C CA . LYS A 1 447 ? -31 17.031 5.297 1 77.06 447 LYS A CA 1
ATOM 3642 C C . LYS A 1 447 ? -31.562 17.156 6.707 1 77.06 447 LYS A C 1
ATOM 3644 O O . LYS A 1 447 ? -31.469 18.219 7.328 1 77.06 447 LYS A O 1
ATOM 3649 N N . ARG A 1 448 ? -32.125 16.078 7.152 1 77 448 ARG A N 1
ATOM 3650 C CA . ARG A 1 448 ? -32.656 16.062 8.5 1 77 448 ARG A CA 1
ATOM 3651 C C . ARG A 1 448 ? -31.578 16.344 9.539 1 77 448 ARG A C 1
ATOM 3653 O O . ARG A 1 448 ? -31.812 17.109 10.492 1 77 448 ARG A O 1
ATOM 3660 N N . ARG A 1 449 ? -30.531 15.719 9.352 1 75.69 449 ARG A N 1
ATOM 3661 C CA . ARG A 1 449 ? -29.422 15.93 10.273 1 75.69 449 ARG A CA 1
ATOM 3662 C C . ARG A 1 449 ? -28.953 17.375 10.242 1 75.69 449 ARG A C 1
ATOM 3664 O O . ARG A 1 449 ? -28.562 17.938 11.273 1 75.69 449 ARG A O 1
ATOM 3671 N N . LYS A 1 450 ? -29.062 17.938 9.172 1 66.38 450 LYS A N 1
ATOM 3672 C CA . LYS A 1 450 ? -28.688 19.344 8.992 1 66.38 450 LYS A CA 1
ATOM 3673 C C . LYS A 1 450 ? -29.688 20.266 9.664 1 66.38 450 LYS A C 1
ATOM 3675 O O . LYS A 1 450 ? -29.281 21.234 10.328 1 66.38 450 LYS A O 1
ATOM 3680 N N . ASP A 1 451 ? -30.969 19.953 9.398 1 63.34 451 ASP A N 1
ATOM 3681 C CA . ASP A 1 451 ? -32.031 20.812 9.852 1 63.34 451 ASP A CA 1
ATOM 3682 C C . ASP A 1 451 ? -32.25 20.688 11.359 1 63.34 451 ASP A C 1
ATOM 3684 O O . ASP A 1 451 ? -32.781 21.594 12 1 63.34 451 ASP A O 1
ATOM 3688 N N . SER A 1 452 ? -32.094 19.609 11.852 1 56.41 452 SER A N 1
ATOM 3689 C CA . SER A 1 452 ? -32.375 19.359 13.266 1 56.41 452 SER A CA 1
ATOM 3690 C C . SER A 1 452 ? -31.531 20.266 14.156 1 56.41 452 SER A C 1
ATOM 3692 O O . SER A 1 452 ? -31.812 20.406 15.352 1 56.41 452 SER A O 1
ATOM 3694 N N . ILE A 1 453 ? -30.641 20.969 13.609 1 49.59 453 ILE A N 1
ATOM 3695 C CA . ILE A 1 453 ? -29.859 21.891 14.438 1 49.59 453 ILE A CA 1
ATOM 3696 C C . ILE A 1 453 ? -30.609 23.203 14.602 1 49.59 453 ILE A C 1
ATOM 3698 O O . ILE A 1 453 ? -30.672 24.016 13.68 1 49.59 453 ILE A O 1
ATOM 3702 N N . GLY A 1 454 ? -31.922 23.125 14.773 1 44.59 454 GLY A N 1
ATOM 3703 C CA . GLY A 1 454 ? -33 24.109 14.875 1 44.59 454 GLY A CA 1
ATOM 3704 C C . GLY A 1 454 ? -32.594 25.312 15.727 1 44.59 454 GLY A C 1
ATOM 3705 O O . GLY A 1 454 ? -33.469 25.906 16.375 1 44.59 454 GLY A O 1
ATOM 3706 N N . LEU A 1 455 ? -31.422 25.656 15.938 1 47.22 455 LEU A N 1
ATOM 3707 C CA . LEU A 1 455 ? -31.172 26.828 16.781 1 47.22 455 LEU A CA 1
ATOM 3708 C C . LEU A 1 455 ? -31.406 28.125 16 1 47.22 455 LEU A C 1
ATOM 3710 O O . LEU A 1 455 ? -31.266 28.141 14.773 1 47.22 455 LEU A O 1
ATOM 3714 N N . GLU A 1 456 ? -32.219 29.062 16.578 1 44.69 456 GLU A N 1
ATOM 3715 C CA . GLU A 1 456 ? -32.469 30.391 16.016 1 44.69 456 GLU A CA 1
ATOM 3716 C C . GLU A 1 456 ? -31.203 30.938 15.352 1 44.69 456 GLU A C 1
ATOM 3718 O O . GLU A 1 456 ? -30.109 30.875 15.93 1 44.69 456 GLU A O 1
ATOM 3723 N N . SER A 1 457 ? -31.25 30.984 14.055 1 48.53 457 SER A N 1
ATOM 3724 C CA . SER A 1 457 ? -30.109 31.5 13.281 1 48.53 457 SER A CA 1
ATOM 3725 C C . SER A 1 457 ? -30.266 32.969 12.984 1 48.53 457 SER A C 1
ATOM 3727 O O . SER A 1 457 ? -31.391 33.469 12.805 1 48.53 457 SER A O 1
ATOM 3729 N N . GLU A 1 458 ? -29.422 33.906 13.453 1 49.59 458 GLU A N 1
ATOM 3730 C CA . GLU A 1 458 ? -29.391 35.312 13.062 1 49.59 458 GLU A CA 1
ATOM 3731 C C . GLU A 1 458 ? -29 35.469 11.602 1 49.59 458 GLU A C 1
ATOM 3733 O O . GLU A 1 458 ? -28.094 34.75 11.117 1 49.59 458 GLU A O 1
ATOM 3738 N N . ASP A 1 459 ? -29.922 36 10.789 1 45.41 459 ASP A N 1
ATOM 3739 C CA . ASP A 1 459 ? -29.656 36.344 9.398 1 45.41 459 ASP A CA 1
ATOM 3740 C C . ASP A 1 459 ? -28.375 37.156 9.266 1 45.41 459 ASP A C 1
ATOM 3742 O O . ASP A 1 459 ? -28.297 38.281 9.789 1 45.41 459 ASP A O 1
ATOM 3746 N N . THR A 1 460 ? -27.281 36.656 8.992 1 49.88 460 THR A N 1
ATOM 3747 C CA . THR A 1 460 ? -25.953 37.281 8.938 1 49.88 460 THR A CA 1
ATOM 3748 C C . THR A 1 460 ? -25.75 38 7.609 1 49.88 460 THR A C 1
ATOM 3750 O O . THR A 1 460 ? -24.641 38.438 7.293 1 49.88 460 THR A O 1
ATOM 3753 N N . SER A 1 461 ? -26.781 38.094 6.789 1 48.62 461 SER A N 1
ATOM 3754 C CA . SER A 1 461 ? -26.641 38.719 5.48 1 48.62 461 SER A CA 1
ATOM 3755 C C . SER A 1 461 ? -26.156 40.156 5.609 1 48.62 461 SER A C 1
ATOM 3757 O O . SER A 1 461 ? -25.297 40.594 4.836 1 48.62 461 SER A O 1
ATOM 3759 N N . GLU A 1 462 ? -26.766 40.844 6.477 1 46.88 462 GLU A N 1
ATOM 3760 C CA . GLU A 1 462 ? -26.375 42.25 6.66 1 46.88 462 GLU A CA 1
ATOM 3761 C C . GLU A 1 462 ? -24.938 42.375 7.133 1 46.88 462 GLU A C 1
ATOM 3763 O O . GLU A 1 462 ? -24.234 43.344 6.809 1 46.88 462 GLU A O 1
ATOM 3768 N N . LEU A 1 463 ? -24.578 41.375 7.809 1 50.75 463 LEU A N 1
ATOM 3769 C CA . LEU A 1 463 ? -23.203 41.312 8.312 1 50.75 463 LEU A CA 1
ATOM 3770 C C . LEU A 1 463 ? -22.203 41.281 7.16 1 50.75 463 LEU A C 1
ATOM 3772 O O . LEU A 1 463 ? -21.188 42 7.199 1 50.75 463 LEU A O 1
ATOM 3776 N N . ILE A 1 464 ? -22.422 40.562 6.266 1 50.03 464 ILE A N 1
ATOM 3777 C CA . ILE A 1 464 ? -21.547 40.406 5.109 1 50.03 464 ILE A CA 1
ATOM 3778 C C . ILE A 1 464 ? -21.484 41.719 4.332 1 50.03 464 ILE A C 1
ATOM 3780 O O . ILE A 1 464 ? -20.422 42.125 3.867 1 50.03 464 ILE A O 1
ATOM 3784 N N . LYS A 1 465 ? -22.719 42.281 4.211 1 52.53 465 LYS A N 1
ATOM 3785 C CA . LYS A 1 465 ? -22.766 43.562 3.502 1 52.53 465 LYS A CA 1
ATOM 3786 C C . LYS A 1 465 ? -21.875 44.594 4.176 1 52.53 465 LYS A C 1
ATOM 3788 O O . LYS A 1 465 ? -21.141 45.344 3.504 1 52.53 465 LYS A O 1
ATOM 3793 N N . SER A 1 466 ? -21.969 44.656 5.453 1 52.78 466 SER A N 1
ATOM 3794 C CA . SER A 1 466 ? -21.125 45.594 6.195 1 52.78 466 SER A CA 1
ATOM 3795 C C . SER A 1 466 ? -19.656 45.219 6.121 1 52.78 466 SER A C 1
ATOM 3797 O O . SER A 1 466 ? -18.781 46.094 6.039 1 52.78 466 SER A O 1
ATOM 3799 N N . PHE A 1 467 ? -19.5 43.969 6.148 1 54 467 PHE A N 1
ATOM 3800 C CA . PHE A 1 467 ? -18.141 43.438 6.039 1 54 467 PHE A CA 1
ATOM 3801 C C . PHE A 1 467 ? -17.578 43.688 4.652 1 54 467 PHE A C 1
ATOM 3803 O O . PHE A 1 467 ? -16.406 44.062 4.52 1 54 467 PHE A O 1
ATOM 3810 N N . ALA A 1 468 ? -18.359 43.438 3.703 1 55.31 468 ALA A N 1
ATOM 3811 C CA . ALA A 1 468 ? -17.969 43.625 2.312 1 55.31 468 ALA A CA 1
ATOM 3812 C C . ALA A 1 468 ? -17.672 45.094 2.012 1 55.31 468 ALA A C 1
ATOM 3814 O O . ALA A 1 468 ? -16.844 45.406 1.156 1 55.31 468 ALA A O 1
ATOM 3815 N N . LYS A 1 469 ? -18.422 45.969 2.672 1 54.97 469 LYS A N 1
ATOM 3816 C CA . LYS A 1 469 ? -18.266 47.375 2.443 1 54.97 469 LYS A CA 1
ATOM 3817 C C . LYS A 1 469 ? -16.859 47.844 2.832 1 54.97 469 LYS A C 1
ATOM 3819 O O . LYS A 1 469 ? -16.328 48.812 2.252 1 54.97 469 LYS A O 1
ATOM 3824 N N . ASN A 1 470 ? -16.328 47.156 3.785 1 50.91 470 ASN A N 1
ATOM 3825 C CA . ASN A 1 470 ? -15.023 47.562 4.266 1 50.91 470 ASN A CA 1
ATOM 3826 C C . ASN A 1 470 ? -13.898 46.844 3.547 1 50.91 470 ASN A C 1
ATOM 3828 O O . ASN A 1 470 ? -12.719 47.031 3.848 1 50.91 470 ASN A O 1
ATOM 3832 N N . LEU A 1 471 ? -14.227 45.906 2.785 1 55.84 471 LEU A N 1
ATOM 3833 C CA . LEU A 1 471 ? -13.227 45.188 2.016 1 55.84 471 LEU A CA 1
ATOM 3834 C C . LEU A 1 471 ? -13.078 45.75 0.616 1 55.84 471 LEU A C 1
ATOM 3836 O O . LEU A 1 471 ? -14.062 46.219 0.019 1 55.84 471 LEU A O 1
ATOM 3840 N N . SER A 1 472 ? -11.867 46.031 0.279 1 53.81 472 SER A N 1
ATOM 3841 C CA . SER A 1 472 ? -11.672 46.5 -1.091 1 53.81 472 SER A CA 1
ATOM 3842 C C . SER A 1 472 ? -12.227 45.5 -2.1 1 53.81 472 SER A C 1
ATOM 3844 O O . SER A 1 472 ? -12.055 44.281 -1.938 1 53.81 472 SER A O 1
ATOM 3846 N N . LYS A 1 473 ? -13.07 45.906 -2.859 1 55.19 473 LYS A N 1
ATOM 3847 C CA . LYS A 1 473 ? -13.688 45.094 -3.908 1 55.19 473 LYS A CA 1
ATOM 3848 C C . LYS A 1 473 ? -12.656 44.219 -4.629 1 55.19 473 LYS A C 1
ATOM 3850 O O . LYS A 1 473 ? -12.992 43.188 -5.195 1 55.19 473 LYS A O 1
ATOM 3855 N N . ASP A 1 474 ? -11.531 44.656 -4.523 1 51.97 474 ASP A N 1
ATOM 3856 C CA . ASP A 1 474 ? -10.477 44 -5.262 1 51.97 474 ASP A CA 1
ATOM 3857 C C . ASP A 1 474 ? -9.773 42.969 -4.387 1 51.97 474 ASP A C 1
ATOM 3859 O O . ASP A 1 474 ? -8.828 42.312 -4.828 1 51.97 474 ASP A O 1
ATOM 3863 N N . SER A 1 475 ? -10.281 42.844 -3.348 1 60.31 475 SER A N 1
ATOM 3864 C CA . SER A 1 475 ? -9.539 41.969 -2.438 1 60.31 475 SER A CA 1
ATOM 3865 C C . SER A 1 475 ? -9.883 40.5 -2.664 1 60.31 475 SER A C 1
ATOM 3867 O O . SER A 1 475 ? -11.008 40.156 -3.057 1 60.31 475 SER A O 1
ATOM 3869 N N . ASP A 1 476 ? -8.883 39.781 -2.711 1 60.78 476 ASP A N 1
ATOM 3870 C CA . ASP A 1 476 ? -9.07 38.312 -2.879 1 60.78 476 ASP A CA 1
ATOM 3871 C C . ASP A 1 476 ? -10.055 37.781 -1.855 1 60.78 476 ASP A C 1
ATOM 3873 O O . ASP A 1 476 ? -10.805 36.844 -2.146 1 60.78 476 ASP A O 1
ATOM 3877 N N . LEU A 1 477 ? -10.164 38.469 -0.768 1 60.88 477 LEU A N 1
ATOM 3878 C CA . LEU A 1 477 ? -11.125 38.062 0.253 1 60.88 477 LEU A CA 1
ATOM 3879 C C . LEU A 1 477 ? -12.555 38.344 -0.203 1 60.88 477 LEU A C 1
ATOM 3881 O O . LEU A 1 477 ? -13.453 37.5 0.024 1 60.88 477 LEU A O 1
ATOM 3885 N N . PHE A 1 478 ? -12.617 39.531 -0.783 1 60.34 478 PHE A N 1
ATOM 3886 C CA . PHE A 1 478 ? -13.93 39.906 -1.312 1 60.34 478 PHE A CA 1
ATOM 3887 C C . PHE A 1 478 ? -14.359 38.906 -2.383 1 60.34 478 PHE A C 1
ATOM 3889 O O . PHE A 1 478 ? -15.516 38.438 -2.395 1 60.34 478 PHE A O 1
ATOM 3896 N N . LYS A 1 479 ? -13.484 38.594 -3.068 1 61 479 LYS A N 1
ATOM 3897 C CA . LYS A 1 479 ? -13.789 37.625 -4.121 1 61 479 LYS A CA 1
ATOM 3898 C C . LYS A 1 479 ? -14.148 36.25 -3.531 1 61 479 LYS A C 1
ATOM 3900 O O . LYS A 1 479 ? -15.055 35.594 -4.023 1 61 479 LYS A O 1
ATOM 3905 N N . LEU A 1 480 ? -13.336 35.969 -2.656 1 62.25 480 LEU A N 1
ATOM 3906 C CA . LEU A 1 480 ? -13.617 34.688 -1.977 1 62.25 480 LEU A CA 1
ATOM 3907 C C . LEU A 1 480 ? -15.008 34.719 -1.363 1 62.25 480 LEU A C 1
ATOM 3909 O O . LEU A 1 480 ? -15.75 33.719 -1.469 1 62.25 480 LEU A O 1
ATOM 3913 N N . LEU A 1 481 ? -15.305 35.906 -0.757 1 59.66 481 LEU A N 1
ATOM 3914 C CA . LEU A 1 481 ? -16.609 36.062 -0.129 1 59.66 481 LEU A CA 1
ATOM 3915 C C . LEU A 1 481 ? -17.719 36.031 -1.175 1 59.66 481 LEU A C 1
ATOM 3917 O O . LEU A 1 481 ? -18.766 35.438 -0.969 1 59.66 481 LEU A O 1
ATOM 3921 N N . GLN A 1 482 ? -17.219 36.719 -2.217 1 55 482 GLN A N 1
ATOM 3922 C CA . GLN A 1 482 ? -18.172 36.781 -3.312 1 55 482 GLN A CA 1
ATOM 3923 C C . GLN A 1 482 ? -18.406 35.406 -3.924 1 55 482 GLN A C 1
ATOM 3925 O O . GLN A 1 482 ? -19.547 35.062 -4.246 1 55 482 GLN A O 1
ATOM 3930 N N . ASN A 1 483 ? -17.266 34.906 -4.117 1 53 483 ASN A N 1
ATOM 3931 C CA . ASN A 1 483 ? -17.328 33.594 -4.762 1 53 483 ASN A CA 1
ATOM 3932 C C . ASN A 1 483 ? -17.984 32.562 -3.857 1 53 483 ASN A C 1
ATOM 3934 O O . ASN A 1 483 ? -18.672 31.641 -4.34 1 53 483 ASN A O 1
ATOM 3938 N N . THR A 1 484 ? -17.469 32.719 -2.721 1 50.19 484 THR A N 1
ATOM 3939 C CA . THR A 1 484 ? -18 31.734 -1.792 1 50.19 484 THR A CA 1
ATOM 3940 C C . THR A 1 484 ? -19.422 32.094 -1.354 1 50.19 484 THR A C 1
ATOM 3942 O O . THR A 1 484 ? -20.266 31.234 -1.179 1 50.19 484 THR A O 1
ATOM 3945 N N . LEU A 1 485 ? -19.578 33.688 -1.213 1 49.69 485 LEU A N 1
ATOM 3946 C CA . LEU A 1 485 ? -20.844 34.156 -0.666 1 49.69 485 LEU A CA 1
ATOM 3947 C C . LEU A 1 485 ? -21.734 34.719 -1.766 1 49.69 485 LEU A C 1
ATOM 3949 O O . LEU A 1 485 ? -22.922 34.969 -1.545 1 49.69 485 LEU A O 1
ATOM 3953 N N . LYS A 1 486 ? -21.5 34.625 -3.217 1 43.69 486 LYS A N 1
ATOM 3954 C CA . LYS A 1 486 ? -22.172 35.219 -4.367 1 43.69 486 LYS A CA 1
ATOM 3955 C C . LYS A 1 486 ? -23.016 36.438 -3.947 1 43.69 486 LYS A C 1
ATOM 3957 O O . LYS A 1 486 ? -24.234 36.312 -3.795 1 43.69 486 LYS A O 1
ATOM 3962 N N . LEU A 1 487 ? -22.516 37.562 -3.549 1 37.19 487 LEU A N 1
ATOM 3963 C CA . LEU A 1 487 ? -23.234 38.781 -3.252 1 37.19 487 LEU A CA 1
ATOM 3964 C C . LEU A 1 487 ? -23.984 39.281 -4.484 1 37.19 487 LEU A C 1
ATOM 3966 O O . LEU A 1 487 ? -23.375 39.594 -5.512 1 37.19 487 LEU A O 1
ATOM 3970 N N . GLU A 1 488 ? -25.109 38.812 -5.164 1 35.72 488 GLU A N 1
ATOM 3971 C CA . GLU A 1 488 ? -26.016 39.25 -6.219 1 35.72 488 GLU A CA 1
ATOM 3972 C C . GLU A 1 488 ? -26.094 40.781 -6.27 1 35.72 488 GLU A C 1
ATOM 3974 O O . GLU A 1 488 ? -26.266 41.438 -5.234 1 35.72 488 GLU A O 1
ATOM 3979 N N . GLU A 1 489 ? -25.312 41.5 -7.305 1 33.88 489 GLU A N 1
ATOM 3980 C CA . GLU A 1 489 ? -25.953 42.75 -7.648 1 33.88 489 GLU A CA 1
ATOM 3981 C C . GLU A 1 489 ? -27.484 42.625 -7.629 1 33.88 489 GLU A C 1
ATOM 3983 O O . GLU A 1 489 ? -28.016 41.531 -7.773 1 33.88 489 GLU A O 1
ATOM 3988 N N . ARG A 1 490 ? -28.219 43.75 -7.789 1 32.66 490 ARG A N 1
ATOM 3989 C CA . ARG A 1 490 ? -29.656 44.031 -7.719 1 32.66 490 ARG A CA 1
ATOM 3990 C C . ARG A 1 490 ? -30.438 43.219 -8.742 1 32.66 490 ARG A C 1
ATOM 3992 O O . ARG A 1 490 ? -30.578 43.625 -9.891 1 32.66 490 ARG A O 1
ATOM 3999 N N . ALA A 1 491 ? -30.109 42.125 -9.141 1 32.09 491 ALA A N 1
ATOM 4000 C CA . ALA A 1 491 ? -31.25 41.781 -10.008 1 32.09 491 ALA A CA 1
ATOM 4001 C C . ALA A 1 491 ? -32.562 42.062 -9.297 1 32.09 491 ALA A C 1
ATOM 4003 O O . ALA A 1 491 ? -32.656 41.969 -8.07 1 32.09 491 ALA A O 1
ATOM 4004 N N . LYS A 1 492 ? -33.438 42.656 -10.148 1 29.7 492 LYS A N 1
ATOM 4005 C CA . LYS A 1 492 ? -34.844 43 -9.914 1 29.7 492 LYS A CA 1
ATOM 4006 C C . LYS A 1 492 ? -35.562 41.969 -9.07 1 29.7 492 LYS A C 1
ATOM 4008 O O . LYS A 1 492 ? -35.219 40.781 -9.141 1 29.7 492 LYS A O 1
ATOM 4013 N N . GLU A 1 493 ? -36.281 42.531 -8.242 1 27.66 493 GLU A N 1
ATOM 4014 C CA . GLU A 1 493 ? -37.25 42.031 -7.289 1 27.66 493 GLU A CA 1
ATOM 4015 C C . GLU A 1 493 ? -38.062 40.875 -7.875 1 27.66 493 GLU A C 1
ATOM 4017 O O . GLU A 1 493 ? -38.875 41.094 -8.781 1 27.66 493 GLU A O 1
ATOM 4022 N N . LYS A 1 494 ? -37.469 39.969 -8.469 1 30.73 494 LYS A N 1
ATOM 4023 C CA . LYS A 1 494 ? -38.531 39.062 -8.836 1 30.73 494 LYS A CA 1
ATOM 4024 C C . LYS A 1 494 ? -39.562 38.938 -7.699 1 30.73 494 LYS A C 1
ATOM 4026 O O . LYS A 1 494 ? -39.188 38.906 -6.527 1 30.73 494 LYS A O 1
ATOM 4031 N N . PRO A 1 495 ? -40.812 39.188 -8.023 1 28.59 495 PRO A N 1
ATOM 4032 C CA . PRO A 1 495 ? -41.906 39.25 -7.055 1 28.59 495 PRO A CA 1
ATOM 4033 C C . PRO A 1 495 ? -41.875 38.094 -6.047 1 28.59 495 PRO A C 1
ATOM 4035 O O . PRO A 1 495 ? -41.344 37.031 -6.355 1 28.59 495 PRO A O 1
ATOM 4038 N N . GLU A 1 496 ? -41.844 38.531 -4.84 1 28.83 496 GLU A N 1
ATOM 4039 C CA . GLU A 1 496 ? -42.062 37.781 -3.6 1 28.83 496 GLU A CA 1
ATOM 4040 C C . GLU A 1 496 ? -43.031 36.625 -3.803 1 28.83 496 GLU A C 1
ATOM 4042 O O . GLU A 1 496 ? -44.219 36.844 -4.059 1 28.83 496 GLU A O 1
ATOM 4047 N N . LYS A 1 497 ? -42.719 35.719 -4.77 1 30.27 497 LYS A N 1
ATOM 4048 C CA . LYS A 1 497 ? -43.781 34.719 -4.715 1 30.27 497 LYS A CA 1
ATOM 4049 C C . LYS A 1 497 ? -44.188 34.438 -3.275 1 30.27 497 LYS A C 1
ATOM 4051 O O . LYS A 1 497 ? -43.344 34.312 -2.393 1 30.27 497 LYS A O 1
ATOM 4056 N N . LYS A 1 498 ? -45.375 34.781 -2.955 1 28.77 498 LYS A N 1
ATOM 4057 C CA . LYS A 1 498 ? -46.156 34.625 -1.747 1 28.77 498 LYS A CA 1
ATOM 4058 C C . LYS A 1 498 ? -45.875 33.281 -1.083 1 28.77 498 LYS A C 1
ATOM 4060 O O . LYS A 1 498 ? -45.812 32.25 -1.758 1 28.77 498 LYS A O 1
ATOM 4065 N N . GLN A 1 499 ? -45.188 33.438 -0.008 1 28.39 499 GLN A N 1
ATOM 4066 C CA . GLN A 1 499 ? -45.031 32.375 0.989 1 28.39 499 GLN A CA 1
ATOM 4067 C C . GLN A 1 499 ? -46.281 31.531 1.104 1 28.39 499 GLN A C 1
ATOM 4069 O O . GLN A 1 499 ? -47.344 32.031 1.514 1 28.39 499 GLN A O 1
ATOM 4074 N N . THR A 1 500 ? -46.594 30.859 0.003 1 29.91 500 THR A N 1
ATOM 4075 C CA . THR A 1 500 ? -47.781 30.016 0.192 1 29.91 500 THR A CA 1
ATOM 4076 C C . THR A 1 500 ? -47.875 29.547 1.641 1 29.91 500 THR A C 1
ATOM 4078 O O . THR A 1 500 ? -46.875 29.234 2.268 1 29.91 500 THR A O 1
ATOM 4081 N N . LEU A 1 501 ? -48.781 30.141 2.361 1 29.3 501 LEU A N 1
ATOM 4082 C CA . LEU A 1 501 ? -49.281 29.859 3.703 1 29.3 501 LEU A CA 1
ATOM 4083 C C . LEU A 1 501 ? -49.031 28.406 4.09 1 29.3 501 LEU A C 1
ATOM 4085 O O . LEU A 1 501 ? -49.219 27.5 3.273 1 29.3 501 LEU A O 1
ATOM 4089 N N . ASN A 1 502 ? -48.094 28.297 5.023 1 29.2 502 ASN A N 1
ATOM 4090 C CA . ASN A 1 502 ? -47.844 27.062 5.766 1 29.2 502 ASN A CA 1
ATOM 4091 C C . ASN A 1 502 ? -49.094 26.25 5.977 1 29.2 502 ASN A C 1
ATOM 4093 O O . ASN A 1 502 ? -49.969 26.641 6.762 1 29.2 502 ASN A O 1
ATOM 4097 N N . ARG A 1 503 ? -49.719 25.875 4.926 1 34.69 503 ARG A N 1
ATOM 4098 C CA . ARG A 1 503 ? -50.875 25.047 5.246 1 34.69 503 ARG A CA 1
ATOM 4099 C C . ARG A 1 503 ? -50.594 24.141 6.438 1 34.69 503 ARG A C 1
ATOM 4101 O O . ARG A 1 503 ? -49.5 23.609 6.562 1 34.69 503 ARG A O 1
ATOM 4108 N N . PRO A 1 504 ? -51.188 24.422 7.574 1 33.69 504 PRO A N 1
ATOM 4109 C CA . PRO A 1 504 ? -51 23.578 8.758 1 33.69 504 PRO A CA 1
ATOM 4110 C C . PRO A 1 504 ? -50.625 22.141 8.406 1 33.69 504 PRO A C 1
ATOM 4112 O O . PRO A 1 504 ? -51.156 21.578 7.449 1 33.69 504 PRO A O 1
ATOM 4115 N N . ALA A 1 505 ? -49.344 21.844 8.562 1 35.34 505 ALA A N 1
ATOM 4116 C CA . ALA A 1 505 ? -48.938 20.438 8.43 1 35.34 505 ALA A CA 1
ATOM 4117 C C . ALA A 1 505 ? -50.094 19.5 8.805 1 35.34 505 ALA A C 1
ATOM 4119 O O . ALA A 1 505 ? -50.625 19.578 9.914 1 35.34 505 ALA A O 1
ATOM 4120 N N . LYS A 1 506 ? -50.812 19.25 7.984 1 39.38 506 LYS A N 1
ATOM 4121 C CA . LYS A 1 506 ? -51.875 18.281 8.25 1 39.38 506 LYS A CA 1
ATOM 4122 C C . LYS A 1 506 ? -51.406 17.188 9.203 1 39.38 506 LYS A C 1
ATOM 4124 O O . LYS A 1 506 ? -50.281 16.688 9.078 1 39.38 506 LYS A O 1
ATOM 4129 N N . GLU A 1 507 ? -51.656 17.203 10.539 1 39.19 507 GLU A N 1
ATOM 4130 C CA . GLU A 1 507 ? -51.438 16.156 11.531 1 39.19 507 GLU A CA 1
ATOM 4131 C C . GLU A 1 507 ? -51.375 14.773 10.875 1 39.19 507 GLU A C 1
ATOM 4133 O O . GLU A 1 507 ? -52.344 14.32 10.273 1 39.19 507 GLU A O 1
ATOM 4138 N N . GLN A 1 508 ? -50.188 14.398 10.242 1 47.62 508 GLN A N 1
ATOM 4139 C CA . GLN A 1 508 ? -50.031 13.086 9.633 1 47.62 508 GLN A CA 1
ATOM 4140 C C . GLN A 1 508 ? -50.562 11.984 10.562 1 47.62 508 GLN A C 1
ATOM 4142 O O . GLN A 1 508 ? -50.25 11.992 11.758 1 47.62 508 GLN A O 1
ATOM 4147 N N . VAL A 1 509 ? -51.469 11.375 10.398 1 58.28 509 VAL A N 1
ATOM 4148 C CA . VAL A 1 509 ? -51.969 10.203 11.109 1 58.28 509 VAL A CA 1
ATOM 4149 C C . VAL A 1 509 ? -50.844 9.203 11.32 1 58.28 509 VAL A C 1
ATOM 4151 O O . VAL A 1 509 ? -50.062 8.914 10.398 1 58.28 509 VAL A O 1
ATOM 4154 N N . PRO A 1 510 ? -50.281 8.945 12.656 1 74.19 510 PRO A N 1
ATOM 4155 C CA . PRO A 1 510 ? -49.219 7.977 12.992 1 74.19 510 PRO A CA 1
ATOM 4156 C C . PRO A 1 510 ? -49.375 6.668 12.219 1 74.19 510 PRO A C 1
ATOM 4158 O O . PRO A 1 510 ? -50.469 6.125 12.117 1 74.19 510 PRO A O 1
ATOM 4161 N N . PHE A 1 511 ? -48.344 6.258 11.461 1 80.62 511 PHE A N 1
ATOM 4162 C CA . PHE A 1 511 ? -48.281 5.004 10.727 1 80.62 511 PHE A CA 1
ATOM 4163 C C . PHE A 1 511 ? -48.25 3.812 11.672 1 80.62 511 PHE A C 1
ATOM 4165 O O . PHE A 1 511 ? -47.375 3.748 12.555 1 80.62 511 PHE A O 1
ATOM 4172 N N . LYS A 1 512 ? -49.188 3.012 11.688 1 81.69 512 LYS A N 1
ATOM 4173 C CA . LYS A 1 512 ? -49.188 1.771 12.453 1 81.69 512 LYS A CA 1
ATOM 4174 C C . LYS A 1 512 ? -48.781 0.581 11.594 1 81.69 512 LYS A C 1
ATOM 4176 O O . LYS A 1 512 ? -49.594 0.018 10.867 1 81.69 512 LYS A O 1
ATOM 4181 N N . PRO A 1 513 ? -47.562 0.175 11.734 1 87 513 PRO A N 1
ATOM 4182 C CA . PRO A 1 513 ? -47.062 -0.879 10.859 1 87 513 PRO A CA 1
ATOM 4183 C C . PRO A 1 513 ? -47.625 -2.256 11.188 1 87 513 PRO A C 1
ATOM 4185 O O . PRO A 1 513 ? -47.844 -2.564 12.359 1 87 513 PRO A O 1
ATOM 4188 N N . GLU A 1 514 ? -47.875 -3.051 10.141 1 88.94 514 GLU A N 1
ATOM 4189 C CA . GLU A 1 514 ? -48.25 -4.457 10.258 1 88.94 514 GLU A CA 1
ATOM 4190 C C . GLU A 1 514 ? -47.094 -5.371 9.883 1 88.94 514 GLU A C 1
ATOM 4192 O O . GLU A 1 514 ? -46.219 -4.98 9.109 1 88.94 514 GLU A O 1
ATOM 4197 N N . ARG A 1 515 ? -47.125 -6.508 10.43 1 90.31 515 ARG A N 1
ATOM 4198 C CA . ARG A 1 515 ? -46.062 -7.461 10.156 1 90.31 515 ARG A CA 1
ATOM 4199 C C . ARG A 1 515 ? -46.094 -7.902 8.695 1 90.31 515 ARG A C 1
ATOM 4201 O O . ARG A 1 515 ? -45.031 -8.125 8.102 1 90.31 515 ARG A O 1
ATOM 4208 N N . PHE A 1 516 ? -47.25 -8.148 8.266 1 91.62 516 PHE A N 1
ATOM 4209 C CA . PHE A 1 516 ? -47.438 -8.484 6.863 1 91.62 516 PHE A CA 1
ATOM 4210 C C . PHE A 1 516 ? -48.344 -7.469 6.18 1 91.62 516 PHE A C 1
ATOM 4212 O O . PHE A 1 516 ? -49.25 -6.898 6.809 1 91.62 516 PHE A O 1
ATOM 4219 N N . PRO A 1 517 ? -48.125 -7.266 4.945 1 91.5 517 PRO A N 1
ATOM 4220 C CA . PRO A 1 517 ? -48.969 -6.289 4.25 1 91.5 517 PRO A CA 1
ATOM 4221 C C . PRO A 1 517 ? -50.406 -6.754 4.102 1 91.5 517 PRO A C 1
ATOM 4223 O O . PRO A 1 517 ? -50.656 -7.934 3.84 1 91.5 517 PRO A O 1
ATOM 4226 N N . SER A 1 518 ? -51.25 -5.855 4.234 1 90.25 518 SER A N 1
ATOM 4227 C CA . SER A 1 518 ? -52.656 -6.145 3.992 1 90.25 518 SER A CA 1
ATOM 4228 C C . SER A 1 518 ? -53.125 -5.59 2.646 1 90.25 518 SER A C 1
ATOM 4230 O O . SER A 1 518 ? -54.156 -5.992 2.123 1 90.25 518 SER A O 1
ATOM 4232 N N . PHE A 1 519 ? -52.312 -4.797 2.154 1 90.75 519 PHE A N 1
ATOM 4233 C CA . PHE A 1 519 ? -52.594 -4.242 0.837 1 90.75 519 PHE A CA 1
ATOM 4234 C C . PHE A 1 519 ? -51.312 -3.711 0.184 1 90.75 519 PHE A C 1
ATOM 4236 O O . PHE A 1 519 ? -50.312 -3.547 0.85 1 90.75 519 PHE A O 1
ATOM 4243 N N . PHE A 1 520 ? -51.469 -3.488 -1.036 1 93.19 520 PHE A N 1
ATOM 4244 C CA . PHE A 1 520 ? -50.406 -2.924 -1.872 1 93.19 520 PHE A CA 1
ATOM 4245 C C . PHE A 1 520 ? -51 -2.174 -3.059 1 93.19 520 PHE A C 1
ATOM 4247 O O . PHE A 1 520 ? -51.562 -2.783 -3.965 1 93.19 520 PHE A O 1
ATOM 4254 N N . LYS A 1 521 ? -50.844 -0.828 -2.959 1 91.69 521 LYS A N 1
ATOM 4255 C CA . LYS A 1 521 ? -51.531 -0.028 -3.969 1 91.69 521 LYS A CA 1
ATOM 4256 C C . LYS A 1 521 ? -50.688 1.15 -4.414 1 91.69 521 LYS A C 1
ATOM 4258 O O . LYS A 1 521 ? -49.938 1.722 -3.615 1 91.69 521 LYS A O 1
ATOM 4263 N N . LEU A 1 522 ? -50.812 1.421 -5.574 1 90.56 522 LEU A N 1
ATOM 4264 C CA . LEU A 1 522 ? -50.125 2.592 -6.133 1 90.56 522 LEU A CA 1
ATOM 4265 C C . LEU A 1 522 ? -50.75 3.879 -5.609 1 90.56 522 LEU A C 1
ATOM 4267 O O . LEU A 1 522 ? -52 3.994 -5.555 1 90.56 522 LEU A O 1
ATOM 4271 N N . GLN A 1 523 ? -49.875 4.77 -5.27 1 84.38 523 GLN A N 1
ATOM 4272 C CA . GLN A 1 523 ? -50.344 6.082 -4.844 1 84.38 523 GLN A CA 1
ATOM 4273 C C . GLN A 1 523 ? -50.719 6.938 -6.047 1 84.38 523 GLN A C 1
ATOM 4275 O O . GLN A 1 523 ? -50 7.004 -7.035 1 84.38 523 GLN A O 1
ATOM 4280 N N . HIS A 1 524 ? -51.938 7.664 -5.961 1 75.38 524 HIS A N 1
ATOM 4281 C CA . HIS A 1 524 ? -52.406 8.609 -6.965 1 75.38 524 HIS A CA 1
ATOM 4282 C C . HIS A 1 524 ? -52.594 7.922 -8.312 1 75.38 524 HIS A C 1
ATOM 4284 O O . HIS A 1 524 ? -51.812 8.117 -9.234 1 75.38 524 HIS A O 1
ATOM 4290 N N . LYS A 1 525 ? -53.562 7.016 -8.461 1 64.69 525 LYS A N 1
ATOM 4291 C CA . LYS A 1 525 ? -53.844 6.199 -9.633 1 64.69 525 LYS A CA 1
ATOM 4292 C C . LYS A 1 525 ? -54.312 7.066 -10.797 1 64.69 525 LYS A C 1
ATOM 4294 O O . LYS A 1 525 ? -54.406 6.598 -11.938 1 64.69 525 LYS A O 1
ATOM 4299 N N . ALA A 1 526 ? -54.781 8.352 -10.656 1 60.09 526 ALA A N 1
ATOM 4300 C CA . ALA A 1 526 ? -55.594 9.109 -11.617 1 60.09 526 ALA A CA 1
ATOM 4301 C C . ALA A 1 526 ? -54.875 9.211 -12.961 1 60.09 526 ALA A C 1
ATOM 4303 O O . ALA A 1 526 ? -55.531 9.391 -14 1 60.09 526 ALA A O 1
ATOM 4304 N N . ASN A 1 527 ? -53.531 8.977 -13.094 1 64.94 527 ASN A N 1
ATOM 4305 C CA . ASN A 1 527 ? -52.906 9.297 -14.367 1 64.94 527 ASN A CA 1
ATOM 4306 C C . ASN A 1 527 ? -52.375 8.039 -15.07 1 64.94 527 ASN A C 1
ATOM 4308 O O . ASN A 1 527 ? -51.188 7.805 -15.125 1 64.94 527 ASN A O 1
ATOM 4312 N N . SER A 1 528 ? -53.062 7.172 -15.453 1 74.12 528 SER A N 1
ATOM 4313 C CA . SER A 1 528 ? -52.656 6.02 -16.25 1 74.12 528 SER A CA 1
ATOM 4314 C C . SER A 1 528 ? -52.906 6.258 -17.734 1 74.12 528 SER A C 1
ATOM 4316 O O . SER A 1 528 ? -54 6.688 -18.125 1 74.12 528 SER A O 1
ATOM 4318 N N . PRO A 1 529 ? -51.688 6.074 -18.609 1 84.25 529 PRO A N 1
ATOM 4319 C CA . PRO A 1 529 ? -50.344 5.547 -18.375 1 84.25 529 PRO A CA 1
ATOM 4320 C C . PRO A 1 529 ? -49.406 6.59 -17.781 1 84.25 529 PRO A C 1
ATOM 4322 O O . PRO A 1 529 ? -49.531 7.781 -18.078 1 84.25 529 PRO A O 1
ATOM 4325 N N . ILE A 1 530 ? -48.656 6.219 -17.078 1 88.06 530 ILE A N 1
ATOM 4326 C CA . ILE A 1 530 ? -47.656 7.082 -16.453 1 88.06 530 ILE A CA 1
ATOM 4327 C C . ILE A 1 530 ? -46.531 7.355 -17.422 1 88.06 530 ILE A C 1
ATOM 4329 O O . ILE A 1 530 ? -45.875 6.426 -17.906 1 88.06 530 ILE A O 1
ATOM 4333 N N . PRO A 1 531 ? -46.281 8.555 -17.766 1 85.44 531 PRO A N 1
ATOM 4334 C CA . PRO A 1 531 ? -45.219 8.875 -18.703 1 85.44 531 PRO A CA 1
ATOM 4335 C C . PRO A 1 531 ? -43.812 8.734 -18.094 1 85.44 531 PRO A C 1
ATOM 4337 O O . PRO A 1 531 ? -43.594 9.203 -16.984 1 85.44 531 PRO A O 1
ATOM 4340 N N . VAL A 1 532 ? -43 8.109 -18.781 1 86 532 VAL A N 1
ATOM 4341 C CA . VAL A 1 532 ? -41.594 7.984 -18.391 1 86 532 VAL A CA 1
ATOM 4342 C C . VAL A 1 532 ? -40.688 8.438 -19.547 1 86 532 VAL A C 1
ATOM 4344 O O . VAL A 1 532 ? -40.781 7.875 -20.656 1 86 532 VAL A O 1
ATOM 4347 N N . PRO A 1 533 ? -39.969 9.453 -19.375 1 84.31 533 PRO A N 1
ATOM 4348 C CA . PRO A 1 533 ? -39.094 9.906 -20.453 1 84.31 533 PRO A CA 1
ATOM 4349 C C . PRO A 1 533 ? -38 8.898 -20.781 1 84.31 533 PRO A C 1
ATOM 4351 O O . PRO A 1 533 ? -37.469 8.227 -19.891 1 84.31 533 PRO A O 1
ATOM 4354 N N . VAL A 1 534 ? -37.625 8.898 -22.047 1 81 534 VAL A N 1
ATOM 4355 C CA . VAL A 1 534 ? -36.5 8.086 -22.484 1 81 534 VAL A CA 1
ATOM 4356 C C . VAL A 1 534 ? -35.219 8.578 -21.812 1 81 534 VAL A C 1
ATOM 4358 O O . VAL A 1 534 ? -34.938 9.773 -21.812 1 81 534 VAL A O 1
ATOM 4361 N N . GLY A 1 535 ? -34.594 7.684 -21.156 1 76.06 535 GLY A N 1
ATOM 4362 C CA . GLY A 1 535 ? -33.344 8.031 -20.5 1 76.06 535 GLY A CA 1
ATOM 4363 C C . GLY A 1 535 ? -33.562 8.648 -19.125 1 76.06 535 GLY A C 1
ATOM 4364 O O . GLY A 1 535 ? -32.594 8.891 -18.391 1 76.06 535 GLY A O 1
ATOM 4365 N N . GLY A 1 536 ? -34.781 8.961 -18.875 1 80.88 536 GLY A N 1
ATOM 4366 C CA . GLY A 1 536 ? -35.125 9.555 -17.578 1 80.88 536 GLY A CA 1
ATOM 4367 C C . GLY A 1 536 ? -35.562 8.531 -16.547 1 80.88 536 GLY A C 1
ATOM 4368 O O . GLY A 1 536 ? -35.438 7.328 -16.781 1 80.88 536 GLY A O 1
ATOM 4369 N N . GLU A 1 537 ? -35.844 9.039 -15.398 1 86.31 537 GLU A N 1
ATOM 4370 C CA . GLU A 1 537 ? -36.281 8.172 -14.312 1 86.31 537 GLU A CA 1
ATOM 4371 C C . GLU A 1 537 ? -37.625 8.609 -13.773 1 86.31 537 GLU A C 1
ATOM 4373 O O . GLU A 1 537 ? -37.969 9.797 -13.812 1 86.31 537 GLU A O 1
ATOM 4378 N N . LYS A 1 538 ? -38.406 7.684 -13.531 1 85.81 538 LYS A N 1
ATOM 4379 C CA . LYS A 1 538 ? -39.688 7.93 -12.859 1 85.81 538 LYS A CA 1
ATOM 4380 C C . LYS A 1 538 ? -39.844 7.062 -11.617 1 85.81 538 LYS A C 1
ATOM 4382 O O . LYS A 1 538 ? -39.594 5.852 -11.664 1 85.81 538 LYS A O 1
ATOM 4387 N N . THR A 1 539 ? -40.188 7.703 -10.602 1 89.56 539 THR A N 1
ATOM 4388 C CA . THR A 1 539 ? -40.375 6.992 -9.336 1 89.56 539 THR A CA 1
ATOM 4389 C C . THR A 1 539 ? -41.844 6.84 -9.023 1 89.56 539 THR A C 1
ATOM 4391 O O . THR A 1 539 ? -42.594 7.824 -9.016 1 89.56 539 THR A O 1
ATOM 4394 N N . LEU A 1 540 ? -42.25 5.637 -8.844 1 90.19 540 LEU A N 1
ATOM 4395 C CA . LEU A 1 540 ? -43.594 5.309 -8.422 1 90.19 540 LEU A CA 1
ATOM 4396 C C . LEU A 1 540 ? -43.656 5 -6.934 1 90.19 540 LEU A C 1
ATOM 4398 O O . LEU A 1 540 ? -42.781 4.324 -6.406 1 90.19 540 LEU A O 1
ATOM 4402 N N . ARG A 1 541 ? -44.688 5.445 -6.363 1 90.5 541 ARG A N 1
ATOM 4403 C CA . ARG A 1 541 ? -44.844 5.223 -4.93 1 90.5 541 ARG A CA 1
ATOM 4404 C C . ARG A 1 541 ? -46.031 4.312 -4.656 1 90.5 541 ARG A C 1
ATOM 4406 O O . ARG A 1 541 ? -47.125 4.535 -5.18 1 90.5 541 ARG A O 1
ATOM 4413 N N . PHE A 1 542 ? -45.844 3.371 -3.861 1 92.06 542 PHE A N 1
ATOM 4414 C CA . PHE A 1 542 ? -46.875 2.424 -3.471 1 92.06 542 PHE A CA 1
ATOM 4415 C C . PHE A 1 542 ? -47.156 2.492 -1.971 1 92.06 542 PHE A C 1
ATOM 4417 O O . PHE A 1 542 ? -46.219 2.619 -1.178 1 92.06 542 PHE A O 1
ATOM 4424 N N . GLU A 1 543 ? -48.281 2.379 -1.662 1 91.69 543 GLU A N 1
ATOM 4425 C CA . GLU A 1 543 ? -48.688 2.391 -0.259 1 91.69 543 GLU A CA 1
ATOM 4426 C C . GLU A 1 543 ? -48.938 0.976 0.263 1 91.69 543 GLU A C 1
ATOM 4428 O O . GLU A 1 543 ? -49.5 0.134 -0.438 1 91.69 543 GLU A O 1
ATOM 4433 N N . THR A 1 544 ? -48.438 0.778 1.43 1 91.81 544 THR A N 1
ATOM 4434 C CA . THR A 1 544 ? -48.625 -0.479 2.146 1 91.81 544 THR A CA 1
ATOM 4435 C C . THR A 1 544 ? -48.625 -0.251 3.654 1 91.81 544 THR A C 1
ATOM 4437 O O . THR A 1 544 ? -48.312 0.852 4.117 1 91.81 544 THR A O 1
ATOM 4440 N N . ASP A 1 545 ? -49 -1.223 4.383 1 91 545 ASP A N 1
ATOM 4441 C CA . ASP A 1 545 ? -49 -1.059 5.832 1 91 545 ASP A CA 1
ATOM 4442 C C . ASP A 1 545 ? -47.938 -1.956 6.484 1 91 545 ASP A C 1
ATOM 4444 O O . ASP A 1 545 ? -47.969 -2.16 7.699 1 91 545 ASP A O 1
ATOM 4448 N N . VAL A 1 546 ? -47.062 -2.408 5.75 1 89.81 546 VAL A N 1
ATOM 4449 C CA . VAL A 1 546 ? -46.062 -3.334 6.277 1 89.81 546 VAL A CA 1
ATOM 4450 C C . VAL A 1 546 ? -44.969 -2.557 7.02 1 89.81 546 VAL A C 1
ATOM 4452 O O . VAL A 1 546 ? -44.75 -1.377 6.742 1 89.81 546 VAL A O 1
ATOM 4455 N N . GLU A 1 547 ? -44.344 -3.258 7.887 1 88.5 547 GLU A N 1
ATOM 4456 C CA . GLU A 1 547 ? -43.281 -2.654 8.688 1 88.5 547 GLU A CA 1
ATOM 4457 C C . GLU A 1 547 ? -42.062 -2.32 7.836 1 88.5 547 GLU A C 1
ATOM 4459 O O . GLU A 1 547 ? -41.844 -2.91 6.77 1 88.5 547 GLU A O 1
ATOM 4464 N N . ASP A 1 548 ? -41.312 -1.493 8.508 1 86.25 548 ASP A N 1
ATOM 4465 C CA . ASP A 1 548 ? -40.062 -1.157 7.859 1 86.25 548 ASP A CA 1
ATOM 4466 C C . ASP A 1 548 ? -39.094 -2.35 7.871 1 86.25 548 ASP A C 1
ATOM 4468 O O . ASP A 1 548 ? -39.312 -3.307 8.617 1 86.25 548 ASP A O 1
ATOM 4472 N N . HIS A 1 549 ? -38.219 -2.621 7.004 1 85.19 549 HIS A N 1
ATOM 4473 C CA . HIS A 1 549 ? -37.188 -3.645 6.871 1 85.19 549 HIS A CA 1
ATOM 4474 C C . HIS A 1 549 ? -37.781 -4.969 6.406 1 85.19 549 HIS A C 1
ATOM 4476 O O . HIS A 1 549 ? -37.188 -6.027 6.613 1 85.19 549 HIS A O 1
ATOM 4482 N N . TYR A 1 550 ? -39 -4.883 5.988 1 88.81 550 TYR A N 1
ATOM 4483 C CA . TYR A 1 550 ? -39.75 -6.059 5.559 1 88.81 550 TYR A CA 1
ATOM 4484 C C . TYR A 1 550 ? -38.906 -6.941 4.648 1 88.81 550 TYR A C 1
ATOM 4486 O O . TYR A 1 550 ? -39 -8.172 4.715 1 88.81 550 TYR A O 1
ATOM 4494 N N . PHE A 1 551 ? -38.094 -6.379 3.938 1 86.38 551 PHE A N 1
ATOM 4495 C CA . PHE A 1 551 ? -37.312 -7.129 2.945 1 86.38 551 PHE A CA 1
ATOM 4496 C C . PHE A 1 551 ? -36.031 -7.68 3.549 1 86.38 551 PHE A C 1
ATOM 4498 O O . PHE A 1 551 ? -35.406 -8.562 2.969 1 86.38 551 PHE A O 1
ATOM 4505 N N . ASP A 1 552 ? -35.656 -7.254 4.672 1 81.38 552 ASP A N 1
ATOM 4506 C CA . ASP A 1 552 ? -34.312 -7.535 5.188 1 81.38 552 ASP A CA 1
ATOM 4507 C C . ASP A 1 552 ? -34.406 -8.328 6.488 1 81.38 552 ASP A C 1
ATOM 4509 O O . ASP A 1 552 ? -33.375 -8.766 7.008 1 81.38 552 ASP A O 1
ATOM 4513 N N . ARG A 1 553 ? -35.594 -8.477 6.938 1 78.38 553 ARG A N 1
ATOM 4514 C CA . ARG A 1 553 ? -35.719 -9.148 8.227 1 78.38 553 ARG A CA 1
ATOM 4515 C C . ARG A 1 553 ? -35.406 -10.633 8.109 1 78.38 553 ARG A C 1
ATOM 4517 O O . ARG A 1 553 ? -35.469 -11.203 7.016 1 78.38 553 ARG A O 1
ATOM 4524 N N . THR A 1 554 ? -35 -11.188 9.094 1 69.5 554 THR A N 1
ATOM 4525 C CA . THR A 1 554 ? -34.531 -12.578 9.125 1 69.5 554 THR A CA 1
ATOM 4526 C C . THR A 1 554 ? -35.75 -13.531 9.078 1 69.5 554 THR A C 1
ATOM 4528 O O . THR A 1 554 ? -35.688 -14.547 8.375 1 69.5 554 THR A O 1
ATOM 4531 N N . ASP A 1 555 ? -36.719 -13.07 9.82 1 72.62 555 ASP A N 1
ATOM 4532 C CA . ASP A 1 555 ? -37.875 -13.938 9.922 1 72.62 555 ASP A CA 1
ATOM 4533 C C . ASP A 1 555 ? -38.906 -13.594 8.852 1 72.62 555 ASP A C 1
ATOM 4535 O O . ASP A 1 555 ? -39.469 -12.492 8.852 1 72.62 555 ASP A O 1
ATOM 4539 N N . ASN A 1 556 ? -39.156 -14.438 8.031 1 79.81 556 ASN A N 1
ATOM 4540 C CA . ASN A 1 556 ? -40.156 -14.32 6.992 1 79.81 556 ASN A CA 1
ATOM 4541 C C . ASN A 1 556 ? -40 -13.023 6.203 1 79.81 556 ASN A C 1
ATOM 4543 O O . ASN A 1 556 ? -40.906 -12.188 6.195 1 79.81 556 ASN A O 1
ATOM 4547 N N . PRO A 1 557 ? -38.875 -12.953 5.652 1 83.25 557 PRO A N 1
ATOM 4548 C CA . PRO A 1 557 ? -38.688 -11.742 4.855 1 83.25 557 PRO A CA 1
ATOM 4549 C C . PRO A 1 557 ? -39.656 -11.648 3.682 1 83.25 557 PRO A C 1
ATOM 4551 O O . PRO A 1 557 ? -40.094 -12.672 3.143 1 83.25 557 PRO A O 1
ATOM 4554 N N . GLY A 1 558 ? -40.094 -10.375 3.404 1 87.62 558 GLY A N 1
ATOM 4555 C CA . GLY A 1 558 ? -40.906 -10.117 2.225 1 87.62 558 GLY A CA 1
ATOM 4556 C C . GLY A 1 558 ? -40.094 -9.984 0.956 1 87.62 558 GLY A C 1
ATOM 4557 O O . GLY A 1 558 ? -38.875 -10.133 0.983 1 87.62 558 GLY A O 1
ATOM 4558 N N . ASP A 1 559 ? -40.781 -9.906 -0.042 1 88.88 559 ASP A N 1
ATOM 4559 C CA . ASP A 1 559 ? -40.156 -9.773 -1.349 1 88.88 559 ASP A CA 1
ATOM 4560 C C . ASP A 1 559 ? -41.031 -8.93 -2.291 1 88.88 559 ASP A C 1
ATOM 4562 O O . ASP A 1 559 ? -42.25 -8.945 -2.199 1 88.88 559 ASP A O 1
ATOM 4566 N N . LEU A 1 560 ? -40.375 -8.109 -2.986 1 90.81 560 LEU A N 1
ATOM 4567 C CA . LEU A 1 560 ? -41.031 -7.324 -4.027 1 90.81 560 LEU A CA 1
ATOM 4568 C C . LEU A 1 560 ? -40.5 -7.707 -5.406 1 90.81 560 LEU A C 1
ATOM 4570 O O . LEU A 1 560 ? -39.312 -7.559 -5.688 1 90.81 560 LEU A O 1
ATOM 4574 N N . GLN A 1 561 ? -41.344 -8.195 -6.203 1 89.25 561 GLN A N 1
ATOM 4575 C CA . GLN A 1 561 ? -41 -8.594 -7.562 1 89.25 561 GLN A CA 1
ATOM 4576 C C . GLN A 1 561 ? -41.625 -7.656 -8.594 1 89.25 561 GLN A C 1
ATOM 4578 O O . GLN A 1 561 ? -42.781 -7.254 -8.453 1 89.25 561 GLN A O 1
ATOM 4583 N N . VAL A 1 562 ? -40.875 -7.262 -9.484 1 90.31 562 VAL A N 1
ATOM 4584 C CA . VAL A 1 562 ? -41.344 -6.434 -10.594 1 90.31 562 VAL A CA 1
ATOM 4585 C C . VAL A 1 562 ? -41.094 -7.164 -11.914 1 90.31 562 VAL A C 1
ATOM 4587 O O . VAL A 1 562 ? -40 -7.602 -12.211 1 90.31 562 VAL A O 1
ATOM 4590 N N . SER A 1 563 ? -42.125 -7.332 -12.586 1 85.62 563 SER A N 1
ATOM 4591 C CA . SER A 1 563 ? -42.031 -8.016 -13.867 1 85.62 563 SER A CA 1
ATOM 4592 C C . SER A 1 563 ? -42.656 -7.188 -14.984 1 85.62 563 SER A C 1
ATOM 4594 O O . SER A 1 563 ? -43.562 -6.395 -14.734 1 85.62 563 SER A O 1
ATOM 4596 N N . ILE A 1 564 ? -42.125 -7.398 -16.078 1 84.38 564 ILE A N 1
ATOM 4597 C CA . ILE A 1 564 ? -42.719 -6.789 -17.266 1 84.38 564 ILE A CA 1
ATOM 4598 C C . ILE A 1 564 ? -43.688 -7.758 -17.922 1 84.38 564 ILE A C 1
ATOM 4600 O O . ILE A 1 564 ? -43.312 -8.859 -18.328 1 84.38 564 ILE A O 1
ATOM 4604 N N . LEU A 1 565 ? -44.812 -7.293 -17.984 1 82.81 565 LEU A N 1
ATOM 4605 C CA . LEU A 1 565 ? -45.844 -8.164 -18.516 1 82.81 565 LEU A CA 1
ATOM 4606 C C . LEU A 1 565 ? -45.938 -8.047 -20.047 1 82.81 565 LEU A C 1
ATOM 4608 O O . LEU A 1 565 ? -46 -9.055 -20.75 1 82.81 565 LEU A O 1
ATOM 4612 N N . ARG A 1 566 ? -46.031 -6.742 -20.5 1 80.94 566 ARG A N 1
ATOM 4613 C CA . ARG A 1 566 ? -46.219 -6.492 -21.922 1 80.94 566 ARG A CA 1
ATOM 4614 C C . ARG A 1 566 ? -45.5 -5.215 -22.359 1 80.94 566 ARG A C 1
ATOM 4616 O O . ARG A 1 566 ? -45.438 -4.254 -21.594 1 80.94 566 ARG A O 1
ATOM 4623 N N . VAL A 1 567 ? -45 -5.344 -23.484 1 82.25 567 VAL A N 1
ATOM 4624 C CA . VAL A 1 567 ? -44.406 -4.168 -24.125 1 82.25 567 VAL A CA 1
ATOM 4625 C C . VAL A 1 567 ? -45.062 -3.93 -25.484 1 82.25 567 VAL A C 1
ATOM 4627 O O . VAL A 1 567 ? -45.094 -4.816 -26.344 1 82.25 567 VAL A O 1
ATOM 4630 N N . LYS A 1 568 ? -45.812 -2.826 -25.625 1 80.19 568 LYS A N 1
ATOM 4631 C CA . LYS A 1 568 ? -46.375 -2.416 -26.891 1 80.19 568 LYS A CA 1
ATOM 4632 C C . LYS A 1 568 ? -45.469 -1.426 -27.625 1 80.19 568 LYS A C 1
ATOM 4634 O O . LYS A 1 568 ? -45.281 -0.297 -27.156 1 80.19 568 LYS A O 1
ATOM 4639 N N . ARG A 1 569 ? -45.031 -1.744 -28.734 1 80.06 569 ARG A N 1
ATOM 4640 C CA . ARG A 1 569 ? -44.125 -0.89 -29.5 1 80.06 569 ARG A CA 1
ATOM 4641 C C . ARG A 1 569 ? -44.906 -0.099 -30.547 1 80.06 569 ARG A C 1
ATOM 4643 O O . ARG A 1 569 ? -45.875 -0.6 -31.125 1 80.06 569 ARG A O 1
ATOM 4650 N N . THR A 1 570 ? -45.031 1.336 -30.844 1 64.38 570 THR A N 1
ATOM 4651 C CA . THR A 1 570 ? -45.656 2.152 -31.859 1 64.38 570 THR A CA 1
ATOM 4652 C C . THR A 1 570 ? -45.094 1.842 -33.25 1 64.38 570 THR A C 1
ATOM 4654 O O . THR A 1 570 ? -45.531 2.389 -34.25 1 64.38 570 THR A O 1
ATOM 4657 N N . ASP A 1 571 ? -44.281 1.701 -33.719 1 49.56 571 ASP A N 1
ATOM 4658 C CA . ASP A 1 571 ? -43.906 1.653 -35.156 1 49.56 571 ASP A CA 1
ATOM 4659 C C . ASP A 1 571 ? -44.969 0.888 -35.938 1 49.56 571 ASP A C 1
ATOM 4661 O O . ASP A 1 571 ? -45.562 -0.079 -35.469 1 49.56 571 ASP A O 1
ATOM 4665 N N . SER A 1 572 ? -45.688 1.674 -37.188 1 39.84 572 SER A N 1
ATOM 4666 C CA . SER A 1 572 ? -46.531 1.465 -38.344 1 39.84 572 SER A CA 1
ATOM 4667 C C . SER A 1 572 ? -46.344 0.058 -38.906 1 39.84 572 SER A C 1
ATOM 4669 O O . SER A 1 572 ? -47.094 -0.366 -39.781 1 39.84 572 SER A O 1
ATOM 4671 N N . ASN A 1 573 ? -45.219 -0.45 -39.469 1 36.53 573 ASN A N 1
ATOM 4672 C CA . ASN A 1 573 ? -45.469 -1.621 -40.312 1 36.53 573 ASN A CA 1
ATOM 4673 C C . ASN A 1 573 ? -46.219 -2.703 -39.531 1 36.53 573 ASN A C 1
ATOM 4675 O O . ASN A 1 573 ? -45.969 -2.916 -38.344 1 36.53 573 ASN A O 1
ATOM 4679 N N . GLY A 1 574 ? -47.406 -3.078 -39.938 1 35.69 574 GLY A N 1
ATOM 4680 C CA . GLY A 1 574 ? -48.562 -3.912 -39.625 1 35.69 574 GLY A CA 1
ATOM 4681 C C . GLY A 1 574 ? -48.219 -5.09 -38.719 1 35.69 574 GLY A C 1
ATOM 4682 O O . GLY A 1 574 ? -49.062 -5.906 -38.375 1 35.69 574 GLY A O 1
ATOM 4683 N N . GLY A 1 575 ? -47.031 -5.871 -38.875 1 32.22 575 GLY A N 1
ATOM 4684 C CA . GLY A 1 575 ? -47.094 -7.207 -38.312 1 32.22 575 GLY A CA 1
ATOM 4685 C C . GLY A 1 575 ? -47.094 -7.211 -36.812 1 32.22 575 GLY A C 1
ATOM 4686 O O . GLY A 1 575 ? -46.562 -6.293 -36.188 1 32.22 575 GLY A O 1
ATOM 4687 N N . ASN A 1 576 ? -48.031 -7.684 -36.125 1 34.12 576 ASN A N 1
ATOM 4688 C CA . ASN A 1 576 ? -48.125 -8.164 -34.75 1 34.12 576 ASN A CA 1
ATOM 4689 C C . ASN A 1 576 ? -46.812 -8.773 -34.25 1 34.12 576 ASN A C 1
ATOM 4691 O O . ASN A 1 576 ? -46.562 -9.953 -34.469 1 34.12 576 ASN A O 1
ATOM 4695 N N . GLU A 1 577 ? -45.625 -8.281 -34.5 1 32.5 577 GLU A N 1
ATOM 4696 C CA . GLU A 1 577 ? -44.562 -9.117 -33.969 1 32.5 577 GLU A CA 1
ATOM 4697 C C . GLU A 1 577 ? -44.719 -9.344 -32.469 1 32.5 577 GLU A C 1
ATOM 4699 O O . GLU A 1 577 ? -45 -8.398 -31.703 1 32.5 577 GLU A O 1
ATOM 4704 N N . LYS A 1 578 ? -44.969 -10.477 -32.062 1 33 578 LYS A N 1
ATOM 4705 C CA . LYS A 1 578 ? -44.938 -11.023 -30.719 1 33 578 LYS A CA 1
ATOM 4706 C C . LYS A 1 578 ? -43.75 -10.492 -29.922 1 33 578 LYS A C 1
ATOM 4708 O O . LYS A 1 578 ? -42.625 -10.492 -30.422 1 33 578 LYS A O 1
ATOM 4713 N N . GLY A 1 579 ? -43.844 -9.539 -29.016 1 36.72 579 GLY A N 1
ATOM 4714 C CA . GLY A 1 579 ? -42.906 -9.055 -28.031 1 36.72 579 GLY A CA 1
ATOM 4715 C C . GLY A 1 579 ? -41.906 -10.102 -27.609 1 36.72 579 GLY A C 1
ATOM 4716 O O . GLY A 1 579 ? -42.25 -11.234 -27.281 1 36.72 579 GLY A O 1
ATOM 4717 N N . ASN A 1 580 ? -40.656 -10.133 -28.125 1 36.62 580 ASN A N 1
ATOM 4718 C CA . ASN A 1 580 ? -39.562 -10.961 -27.641 1 36.62 580 ASN A CA 1
ATOM 4719 C C . ASN A 1 580 ? -39.469 -10.938 -26.125 1 36.62 580 ASN A C 1
ATOM 4721 O O . ASN A 1 580 ? -39.781 -9.922 -25.5 1 36.62 580 ASN A O 1
ATOM 4725 N N . THR A 1 581 ? -39.375 -12.008 -25.391 1 41.16 581 THR A N 1
ATOM 4726 C CA . THR A 1 581 ? -39.25 -12.422 -24 1 41.16 581 THR A CA 1
ATOM 4727 C C . THR A 1 581 ? -38.094 -11.703 -23.312 1 41.16 581 THR A C 1
ATOM 4729 O O . THR A 1 581 ? -37.031 -12.281 -23.125 1 41.16 581 THR A O 1
ATOM 4732 N N . LYS A 1 582 ? -37.594 -10.445 -23.688 1 48.97 582 LYS A N 1
ATOM 4733 C CA . LYS A 1 582 ? -36.531 -9.906 -22.859 1 48.97 582 LYS A CA 1
ATOM 4734 C C . LYS A 1 582 ? -36.969 -9.781 -21.406 1 48.97 582 LYS A C 1
ATOM 4736 O O . LYS A 1 582 ? -38.094 -9.398 -21.125 1 48.97 582 LYS A O 1
ATOM 4741 N N . GLU A 1 583 ? -36.156 -10.359 -20.578 1 50.53 583 GLU A N 1
ATOM 4742 C CA . GLU A 1 583 ? -36.344 -10.281 -19.125 1 50.53 583 GLU A CA 1
ATOM 4743 C C . GLU A 1 583 ? -36.406 -8.836 -18.656 1 50.53 583 GLU A C 1
ATOM 4745 O O . GLU A 1 583 ? -35.844 -7.938 -19.297 1 50.53 583 GLU A O 1
ATOM 4750 N N . PRO A 1 584 ? -37.312 -8.523 -17.797 1 50.62 584 PRO A N 1
ATOM 4751 C CA . PRO A 1 584 ? -37.469 -7.16 -17.266 1 50.62 584 PRO A CA 1
ATOM 4752 C C . PRO A 1 584 ? -36.125 -6.441 -17.125 1 50.62 584 PRO A C 1
ATOM 4754 O O . PRO A 1 584 ? -36 -5.266 -17.484 1 50.62 584 PRO A O 1
ATOM 4757 N N . GLY A 1 585 ? -35.062 -6.875 -16.719 1 58.09 585 GLY A N 1
ATOM 4758 C CA . GLY A 1 585 ? -33.781 -6.23 -16.469 1 58.09 585 GLY A CA 1
ATOM 4759 C C . GLY A 1 585 ? -33.094 -5.762 -17.734 1 58.09 585 GLY A C 1
ATOM 4760 O O . GLY A 1 585 ? -32.219 -4.914 -17.688 1 58.09 585 GLY A O 1
ATOM 4761 N N . GLU A 1 586 ? -33.5 -6.059 -18.828 1 64.88 586 GLU A N 1
ATOM 4762 C CA . GLU A 1 586 ? -32.812 -5.699 -20.078 1 64.88 586 GLU A CA 1
ATOM 4763 C C . GLU A 1 586 ? -33.469 -4.473 -20.703 1 64.88 586 GLU A C 1
ATOM 4765 O O . GLU A 1 586 ? -32.812 -3.719 -21.422 1 64.88 586 GLU A O 1
ATOM 4770 N N . LEU A 1 587 ? -34.688 -4.227 -20.359 1 72.44 587 LEU A N 1
ATOM 4771 C CA . LEU A 1 587 ? -35.375 -3.121 -21 1 72.44 587 LEU A CA 1
ATOM 4772 C C . LEU A 1 587 ? -35.5 -1.929 -20.062 1 72.44 587 LEU A C 1
ATOM 4774 O O . LEU A 1 587 ? -35.5 -0.778 -20.5 1 72.44 587 LEU A O 1
ATOM 4778 N N . LEU A 1 588 ? -35.531 -2.348 -18.797 1 82.94 588 LEU A N 1
ATOM 4779 C CA . LEU A 1 588 ? -35.781 -1.328 -17.781 1 82.94 588 LEU A CA 1
ATOM 4780 C C . LEU A 1 588 ? -34.844 -1.52 -16.594 1 82.94 588 LEU A C 1
ATOM 4782 O O . LEU A 1 588 ? -34.719 -2.633 -16.078 1 82.94 588 LEU A O 1
ATOM 4786 N N . ASN A 1 589 ? -34.25 -0.429 -16.344 1 86.25 589 ASN A N 1
ATOM 4787 C CA . ASN A 1 589 ? -33.562 -0.419 -15.047 1 86.25 589 ASN A CA 1
ATOM 4788 C C . ASN A 1 589 ? -34.531 -0.171 -13.906 1 86.25 589 ASN A C 1
ATOM 4790 O O . ASN A 1 589 ? -35.406 0.687 -14.008 1 86.25 589 ASN A O 1
ATOM 4794 N N . ILE A 1 590 ? -34.469 -0.921 -12.906 1 88.88 590 ILE A N 1
ATOM 4795 C CA . ILE A 1 590 ? -35.438 -0.85 -11.812 1 88.88 590 ILE A CA 1
ATOM 4796 C C . ILE A 1 590 ? -34.688 -0.659 -10.492 1 88.88 590 ILE A C 1
ATOM 4798 O O . ILE A 1 590 ? -33.688 -1.333 -10.227 1 88.88 590 ILE A O 1
ATOM 4802 N N . ILE A 1 591 ? -35.156 0.252 -9.797 1 89.81 591 ILE A N 1
ATOM 4803 C CA . ILE A 1 591 ? -34.688 0.458 -8.43 1 89.81 591 ILE A CA 1
ATOM 4804 C C . ILE A 1 591 ? -35.844 0.211 -7.457 1 89.81 591 ILE A C 1
ATOM 4806 O O . ILE A 1 591 ? -36.906 0.804 -7.598 1 89.81 591 ILE A O 1
ATOM 4810 N N . LYS A 1 592 ? -35.656 -0.643 -6.5 1 90.56 592 LYS A N 1
ATOM 4811 C CA . LYS A 1 592 ? -36.656 -0.946 -5.473 1 90.56 592 LYS A CA 1
ATOM 4812 C C . LYS A 1 592 ? -36.188 -0.496 -4.094 1 90.56 592 LYS A C 1
ATOM 4814 O O . LYS A 1 592 ? -35.062 -0.849 -3.672 1 90.56 592 LYS A O 1
ATOM 4819 N N . SER A 1 593 ? -36.969 0.195 -3.5 1 89.69 593 SER A N 1
ATOM 4820 C CA . SER A 1 593 ? -36.625 0.626 -2.146 1 89.69 593 SER A CA 1
ATOM 4821 C C . SER A 1 593 ? -37.344 -0.219 -1.101 1 89.69 593 SER A C 1
ATOM 4823 O O . SER A 1 593 ? -38.406 -0.766 -1.366 1 89.69 593 SER A O 1
ATOM 4825 N N . SER A 1 594 ? -36.75 -0.288 0.047 1 89.12 594 SER A N 1
ATOM 4826 C CA . SER A 1 594 ? -37.438 -0.91 1.178 1 89.12 594 SER A CA 1
ATOM 4827 C C . SER A 1 594 ?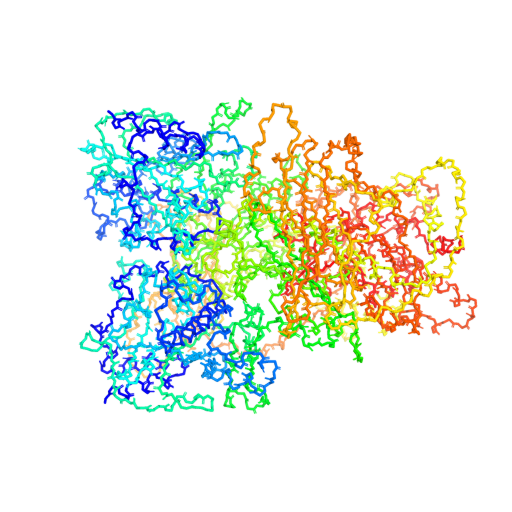 -38.562 -0.026 1.699 1 89.12 594 SER A C 1
ATOM 4829 O O . SER A 1 594 ? -38.594 1.184 1.462 1 89.12 594 SER A O 1
ATOM 4831 N N . PRO A 1 595 ? -39.531 -0.68 2.307 1 89.81 595 PRO A N 1
ATOM 4832 C CA . PRO A 1 595 ? -40.625 0.115 2.867 1 89.81 595 PRO A CA 1
ATOM 4833 C C . PRO A 1 595 ? -40.125 1.162 3.867 1 89.81 595 PRO A C 1
ATOM 4835 O O . PRO A 1 595 ? -39.219 0.9 4.641 1 89.81 595 PRO A O 1
ATOM 4838 N N . ASP A 1 596 ? -40.75 2.258 3.686 1 88.38 596 ASP A N 1
ATOM 4839 C CA . ASP A 1 596 ? -40.5 3.371 4.598 1 88.38 596 ASP A CA 1
ATOM 4840 C C . ASP A 1 596 ? -41.812 4.008 5.059 1 88.38 596 ASP A C 1
ATOM 4842 O O . ASP A 1 596 ? -42.438 4.766 4.312 1 88.38 596 ASP A O 1
ATOM 4846 N N . LYS A 1 597 ? -42.156 3.76 6.262 1 87.12 597 LYS A N 1
ATOM 4847 C CA . LYS A 1 597 ? -43.406 4.293 6.848 1 87.12 597 LYS A CA 1
ATOM 4848 C C . LYS A 1 597 ? -44.594 4.121 5.902 1 87.12 597 LYS A C 1
ATOM 4850 O O . LYS A 1 597 ? -45.312 5.078 5.629 1 87.12 597 LYS A O 1
ATOM 4855 N N . GLY A 1 598 ? -44.562 2.912 5.355 1 88.31 598 GLY A N 1
ATOM 4856 C CA . GLY A 1 598 ? -45.719 2.514 4.59 1 88.31 598 GLY A CA 1
ATOM 4857 C C . GLY A 1 598 ? -45.594 2.814 3.107 1 88.31 598 GLY A C 1
ATOM 4858 O O . GLY A 1 598 ? -46.562 2.635 2.348 1 88.31 598 GLY A O 1
ATOM 4859 N N . THR A 1 599 ? -44.469 3.268 2.752 1 89.69 599 THR A N 1
ATOM 4860 C CA . THR A 1 599 ? -44.312 3.596 1.34 1 89.69 599 THR A CA 1
ATOM 4861 C C . THR A 1 599 ? -43.156 2.805 0.732 1 89.69 599 THR A C 1
ATOM 4863 O O . THR A 1 599 ? -42.094 2.686 1.338 1 89.69 599 THR A O 1
ATOM 4866 N N . ILE A 1 600 ? -43.406 2.189 -0.42 1 91.19 600 ILE A N 1
ATOM 4867 C CA . ILE A 1 600 ? -42.375 1.527 -1.226 1 91.19 600 ILE A CA 1
ATOM 4868 C C . ILE A 1 600 ? -42.219 2.258 -2.557 1 91.19 600 ILE A C 1
ATOM 4870 O O . ILE A 1 600 ? -43.219 2.549 -3.236 1 91.19 600 ILE A O 1
ATOM 4874 N N . LYS A 1 601 ? -41.031 2.555 -2.83 1 90.06 601 LYS A N 1
ATOM 4875 C CA . LYS A 1 601 ? -40.781 3.268 -4.074 1 90.06 601 LYS A CA 1
ATOM 4876 C C . LYS A 1 601 ? -40.156 2.344 -5.117 1 90.06 601 LYS A C 1
ATOM 4878 O O . LYS A 1 601 ? -39.281 1.525 -4.789 1 90.06 601 LYS A O 1
ATOM 4883 N N . ILE A 1 602 ? -40.562 2.434 -6.316 1 91.12 602 ILE A N 1
ATOM 4884 C CA . ILE A 1 602 ? -39.969 1.754 -7.469 1 91.12 602 ILE A CA 1
ATOM 4885 C C . ILE A 1 602 ? -39.594 2.779 -8.539 1 91.12 602 ILE A C 1
ATOM 4887 O O . ILE A 1 602 ? -40.469 3.521 -9.023 1 91.12 602 ILE A O 1
ATOM 4891 N N . THR A 1 603 ? -38.406 2.779 -8.75 1 90.5 603 THR A N 1
ATOM 4892 C CA . THR A 1 603 ? -37.938 3.699 -9.781 1 90.5 603 THR A CA 1
ATOM 4893 C C . THR A 1 603 ? -37.625 2.949 -11.078 1 90.5 603 THR A C 1
ATOM 4895 O O . THR A 1 603 ? -36.969 1.91 -11.055 1 90.5 603 THR A O 1
ATOM 4898 N N . LEU A 1 604 ? -38.125 3.486 -12.164 1 88.94 604 LEU A N 1
ATOM 4899 C CA . LEU A 1 604 ? -37.969 2.865 -13.477 1 88.94 604 LEU A CA 1
ATOM 4900 C C . LEU A 1 604 ? -37.188 3.777 -14.422 1 88.94 604 LEU A C 1
ATOM 4902 O O . LEU A 1 604 ? -37.438 4.98 -14.477 1 88.94 604 LEU A O 1
ATOM 4906 N N . ASN A 1 605 ? -36.219 3.141 -14.953 1 86.56 605 ASN A N 1
ATOM 4907 C CA . ASN A 1 605 ? -35.406 3.836 -15.93 1 86.56 605 ASN A CA 1
ATOM 4908 C C . ASN A 1 605 ? -35.312 3.055 -17.234 1 86.56 605 ASN A C 1
ATOM 4910 O O . ASN A 1 605 ? -34.656 2.01 -17.281 1 86.56 605 ASN A O 1
ATOM 4914 N N . PRO A 1 606 ? -36.031 3.576 -18.281 1 81.81 606 PRO A N 1
ATOM 4915 C CA . PRO A 1 606 ? -35.969 2.869 -19.562 1 81.81 606 PRO A CA 1
ATOM 4916 C C . PRO A 1 606 ? -34.594 2.912 -20.203 1 81.81 606 PRO A C 1
ATOM 4918 O O . PRO A 1 606 ? -33.906 3.943 -20.156 1 81.81 606 PRO A O 1
ATOM 4921 N N . ASP A 1 607 ? -34.219 1.733 -20.484 1 72.75 607 ASP A N 1
ATOM 4922 C CA . ASP A 1 607 ? -32.969 1.626 -21.219 1 72.75 607 ASP A CA 1
ATOM 4923 C C . ASP A 1 607 ? -33.125 2.172 -22.641 1 72.75 607 ASP A C 1
ATOM 4925 O O . ASP A 1 607 ? -34.25 2.434 -23.094 1 72.75 607 ASP A O 1
ATOM 4929 N N . THR A 1 608 ? -32.094 2.338 -23.359 1 62.72 608 THR A N 1
ATOM 4930 C CA . THR A 1 608 ? -31.984 2.996 -24.656 1 62.72 608 THR A CA 1
ATOM 4931 C C . THR A 1 608 ? -32.75 2.219 -25.719 1 62.72 608 THR A C 1
ATOM 4933 O O . THR A 1 608 ? -33.062 2.764 -26.781 1 62.72 608 THR A O 1
ATOM 4936 N N . ASP A 1 609 ? -33.156 1.043 -25.469 1 70.44 609 ASP A N 1
ATOM 4937 C CA . ASP A 1 609 ? -33.844 0.313 -26.531 1 70.44 609 ASP A CA 1
ATOM 4938 C C . ASP A 1 609 ? -35.312 0.733 -26.641 1 70.44 609 ASP A C 1
ATOM 4940 O O . ASP A 1 609 ? -35.969 0.469 -27.656 1 70.44 609 ASP A O 1
ATOM 4944 N N . LEU A 1 610 ? -35.75 1.406 -25.625 1 79.12 610 LEU A N 1
ATOM 4945 C CA . LEU A 1 610 ? -37.156 1.844 -25.641 1 79.12 610 LEU A CA 1
ATOM 4946 C C . LEU A 1 610 ? -37.312 3.184 -26.344 1 79.12 610 LEU A C 1
ATOM 4948 O O . LEU A 1 610 ? -36.438 4.043 -26.25 1 79.12 610 LEU A O 1
ATOM 4952 N N . ARG A 1 611 ? -38.281 3.221 -27.203 1 79.12 611 ARG A N 1
ATOM 4953 C CA . ARG A 1 611 ? -38.531 4.418 -28 1 79.12 611 ARG A CA 1
ATOM 4954 C C . ARG A 1 611 ? -39.781 5.152 -27.531 1 79.12 611 ARG A C 1
ATOM 4956 O O . ARG A 1 611 ? -40.594 4.59 -26.797 1 79.12 611 ARG A O 1
ATOM 4963 N N . GLN A 1 612 ? -39.844 6.242 -28.094 1 82.31 612 GLN A N 1
ATOM 4964 C CA . GLN A 1 612 ? -41 7.074 -27.812 1 82.31 612 GLN A CA 1
ATOM 4965 C C . GLN A 1 612 ? -42.281 6.395 -28.266 1 82.31 612 GLN A C 1
ATOM 4967 O O . GLN A 1 612 ? -42.375 5.891 -29.391 1 82.31 612 GLN A O 1
ATOM 4972 N N . GLY A 1 613 ? -43.125 6.457 -27.328 1 83.19 613 GLY A N 1
ATOM 4973 C CA . GLY A 1 613 ? -44.438 5.898 -27.672 1 83.19 613 GLY A CA 1
ATOM 4974 C C . GLY A 1 613 ? -44.625 4.477 -27.188 1 83.19 613 GLY A C 1
ATOM 4975 O O . GLY A 1 613 ? -45.75 3.977 -27.141 1 83.19 613 GLY A O 1
ATOM 4976 N N . ASP A 1 614 ? -43.531 3.885 -26.859 1 85.31 614 ASP A N 1
ATOM 4977 C CA . ASP A 1 614 ? -43.656 2.529 -26.344 1 85.31 614 ASP A CA 1
ATOM 4978 C C . ASP A 1 614 ? -44.406 2.52 -25 1 85.31 614 ASP A C 1
ATOM 4980 O O . ASP A 1 614 ? -44.344 3.479 -24.234 1 85.31 614 ASP A O 1
ATOM 4984 N N . GLU A 1 615 ? -45.156 1.481 -24.953 1 88.38 615 GLU A N 1
ATOM 4985 C CA . GLU A 1 615 ? -45.906 1.282 -23.703 1 88.38 615 GLU A CA 1
ATOM 4986 C C . GLU A 1 615 ? -45.469 -0.003 -23 1 88.38 615 GLU A C 1
ATOM 4988 O O . GLU A 1 615 ? -45.219 -1.019 -23.656 1 88.38 615 GLU A O 1
ATOM 4993 N N . ILE A 1 616 ? -45.344 0.142 -21.734 1 87.56 616 ILE A N 1
ATOM 4994 C CA . ILE A 1 616 ? -44.906 -1.002 -20.938 1 87.56 616 ILE A CA 1
ATOM 4995 C C . ILE A 1 616 ? -45.875 -1.251 -19.797 1 87.56 616 ILE A C 1
ATOM 4997 O O . ILE A 1 616 ? -46.312 -0.311 -19.125 1 87.56 616 ILE A O 1
ATOM 5001 N N . GLU A 1 617 ? -46.219 -2.482 -19.75 1 89.19 617 GLU A N 1
ATOM 5002 C CA . GLU A 1 617 ? -47.031 -2.936 -18.609 1 89.19 617 GLU A CA 1
ATOM 5003 C C . GLU A 1 617 ? -46.156 -3.648 -17.578 1 89.19 617 GLU A C 1
ATOM 5005 O O . GLU A 1 617 ? -45.5 -4.664 -17.891 1 89.19 617 GLU A O 1
ATOM 5010 N N . ILE A 1 618 ? -46.188 -3.025 -16.406 1 89.75 618 ILE A N 1
ATOM 5011 C CA . ILE A 1 618 ? -45.375 -3.566 -15.336 1 89.75 618 ILE A CA 1
ATOM 5012 C C . ILE A 1 618 ? -46.25 -4.07 -14.195 1 89.75 618 ILE A C 1
ATOM 5014 O O . ILE A 1 618 ? -47.25 -3.445 -13.852 1 89.75 618 ILE A O 1
ATOM 5018 N N . GLN A 1 619 ? -45.875 -5.16 -13.758 1 90.31 619 GLN A N 1
ATOM 5019 C CA . GLN A 1 619 ? -46.531 -5.727 -12.594 1 90.31 619 GLN A CA 1
ATOM 5020 C C . GLN A 1 619 ? -45.625 -5.734 -11.375 1 90.31 619 GLN A C 1
ATOM 5022 O O . GLN A 1 619 ? -44.531 -6.297 -11.43 1 90.31 619 GLN A O 1
ATOM 5027 N N . ALA A 1 620 ? -46.062 -5.133 -10.375 1 90.44 620 ALA A N 1
ATOM 5028 C CA . ALA A 1 620 ? -45.375 -5.18 -9.086 1 90.44 620 ALA A CA 1
ATOM 5029 C C . ALA A 1 620 ? -46.094 -6.113 -8.117 1 90.44 620 ALA A C 1
ATOM 5031 O O . ALA A 1 620 ? -47.312 -5.965 -7.883 1 90.44 620 ALA A O 1
ATOM 5032 N N . SER A 1 621 ? -45.344 -7.043 -7.633 1 91.44 621 SER A N 1
ATOM 5033 C CA . SER A 1 621 ? -45.938 -8.039 -6.734 1 91.44 621 SER A CA 1
ATOM 5034 C C . SER A 1 621 ? -45.25 -8.023 -5.379 1 91.44 621 SER A C 1
ATOM 5036 O O . SER A 1 621 ? -44.031 -8.312 -5.285 1 91.44 621 SER A O 1
ATOM 5038 N N . LEU A 1 622 ? -45.969 -7.715 -4.387 1 91.69 622 LEU A N 1
ATOM 5039 C CA . LEU A 1 622 ? -45.469 -7.723 -3.016 1 91.69 622 LEU A CA 1
ATOM 5040 C C . LEU A 1 622 ? -45.906 -8.984 -2.283 1 91.69 622 LEU A C 1
ATOM 5042 O O . LEU A 1 622 ? -47.094 -9.289 -2.23 1 91.69 622 LEU A O 1
ATOM 5046 N N . LYS A 1 623 ? -44.969 -9.617 -1.704 1 91.19 623 LYS A N 1
ATOM 5047 C CA . LYS A 1 623 ? -45.25 -10.852 -0.985 1 91.19 623 LYS A CA 1
ATOM 5048 C C . LYS A 1 623 ? -46 -10.57 0.321 1 91.19 623 LYS A C 1
ATOM 5050 O O . LYS A 1 623 ? -45.594 -9.68 1.084 1 91.19 623 LYS A O 1
ATOM 5055 N N . GLY A 1 624 ? -47.062 -11.242 0.54 1 88.88 624 GLY A N 1
ATOM 5056 C CA . GLY A 1 624 ? -47.812 -11.141 1.784 1 88.88 624 GLY A CA 1
ATOM 5057 C C . GLY A 1 624 ? -47.469 -12.234 2.777 1 88.88 624 GLY A C 1
ATOM 5058 O O . GLY A 1 624 ? -46.344 -12.719 2.807 1 88.88 624 GLY A O 1
ATOM 5059 N N . ALA A 1 625 ? -48.531 -12.453 3.582 1 84.88 625 ALA A N 1
ATOM 5060 C CA . ALA A 1 625 ? -48.375 -13.555 4.523 1 84.88 625 ALA A CA 1
ATOM 5061 C C . ALA A 1 625 ? -48.438 -14.898 3.807 1 84.88 625 ALA A C 1
ATOM 5063 O O . ALA A 1 625 ? -49.281 -15.117 2.945 1 84.88 625 ALA A O 1
ATOM 5064 N N . GLY A 1 626 ? -47.594 -15.797 4.031 1 79.75 626 GLY A N 1
ATOM 5065 C CA . GLY A 1 626 ? -47.562 -17.094 3.361 1 79.75 626 GLY A CA 1
ATOM 5066 C C . GLY A 1 626 ? -47.125 -17 1.91 1 79.75 626 GLY A C 1
ATOM 5067 O O . GLY A 1 626 ? -46.062 -16.422 1.602 1 79.75 626 GLY A O 1
ATOM 5068 N N . GLU A 1 627 ? -47.938 -17.562 1.035 1 77.81 627 GLU A N 1
ATOM 5069 C CA . GLU A 1 627 ? -47.594 -17.594 -0.381 1 77.81 627 GLU A CA 1
ATOM 5070 C C . GLU A 1 627 ? -48.438 -16.625 -1.191 1 77.81 627 GLU A C 1
ATOM 5072 O O . GLU A 1 627 ? -48.375 -16.625 -2.424 1 77.81 627 GLU A O 1
ATOM 5077 N N . ASP A 1 628 ? -49.062 -15.711 -0.492 1 84.62 628 ASP A N 1
ATOM 5078 C CA . ASP A 1 628 ? -49.938 -14.766 -1.173 1 84.62 628 ASP A CA 1
ATOM 5079 C C . ASP A 1 628 ? -49.188 -13.531 -1.636 1 84.62 628 ASP A C 1
ATOM 5081 O O . ASP A 1 628 ? -48.188 -13.125 -0.996 1 84.62 628 ASP A O 1
ATOM 5085 N N . PHE A 1 629 ? -49.594 -13.086 -2.805 1 92.06 629 PHE A N 1
ATOM 5086 C CA . PHE A 1 629 ? -48.969 -11.867 -3.342 1 92.06 629 PHE A CA 1
ATOM 5087 C C . PHE A 1 629 ? -50.031 -10.812 -3.604 1 92.06 629 PHE A C 1
ATOM 5089 O O . PHE A 1 629 ? -51.156 -11.125 -4.059 1 92.06 629 PHE A O 1
ATOM 5096 N N . PHE A 1 630 ? -49.719 -9.602 -3.221 1 91.19 630 PHE A N 1
ATOM 5097 C CA . PHE A 1 630 ? -50.5 -8.438 -3.645 1 91.19 630 PHE A CA 1
ATOM 5098 C C . PHE A 1 630 ? -49.938 -7.875 -4.949 1 91.19 630 PHE A C 1
ATOM 5100 O O . PHE A 1 630 ? -48.719 -7.621 -5.062 1 91.19 630 PHE A O 1
ATOM 5107 N N . GLN A 1 631 ? -50.75 -7.73 -5.844 1 90.56 631 GLN A N 1
ATOM 5108 C CA . GLN A 1 631 ? -50.312 -7.32 -7.168 1 90.56 631 GLN A CA 1
ATOM 5109 C C . GLN A 1 631 ? -50.906 -5.969 -7.559 1 90.56 631 GLN A C 1
ATOM 5111 O O . GLN A 1 631 ? -52.031 -5.672 -7.246 1 90.56 631 GLN A O 1
ATOM 5116 N N . GLU A 1 632 ? -50.125 -5.195 -8.094 1 91.31 632 GLU A N 1
ATOM 5117 C CA . GLU A 1 632 ? -50.5 -3.918 -8.695 1 91.31 632 GLU A CA 1
ATOM 5118 C C . GLU A 1 632 ? -49.906 -3.775 -10.094 1 91.31 632 GLU A C 1
ATOM 5120 O O . GLU A 1 632 ? -48.719 -4.055 -10.32 1 91.31 632 GLU A O 1
ATOM 5125 N N . ILE A 1 633 ? -50.688 -3.428 -11 1 90.25 633 ILE A N 1
ATOM 5126 C CA . ILE A 1 633 ? -50.25 -3.273 -12.391 1 90.25 633 ILE A CA 1
ATOM 5127 C C . ILE A 1 633 ? -50.188 -1.791 -12.75 1 90.25 633 ILE A C 1
ATOM 5129 O O . ILE A 1 633 ? -51.094 -1.027 -12.445 1 90.25 633 ILE A O 1
ATOM 5133 N N . VAL A 1 634 ? -49.188 -1.473 -13.328 1 90.62 634 VAL A N 1
ATOM 5134 C CA . VAL A 1 634 ? -48.969 -0.089 -13.734 1 90.62 634 VAL A CA 1
ATOM 5135 C C . VAL A 1 634 ? -48.656 -0.029 -15.227 1 90.62 634 VAL A C 1
ATOM 5137 O O . VAL A 1 634 ? -47.938 -0.891 -15.758 1 90.62 634 VAL A O 1
ATOM 5140 N N . PHE A 1 635 ? -49.125 0.983 -15.797 1 88.88 635 PHE A N 1
ATOM 5141 C CA . PHE A 1 635 ? -48.906 1.203 -17.219 1 88.88 635 PHE A CA 1
ATOM 5142 C C . PHE A 1 635 ? -48 2.404 -17.453 1 88.88 635 PHE A C 1
ATOM 5144 O O . PHE A 1 635 ? -48.281 3.504 -16.969 1 88.88 635 PHE A O 1
ATOM 5151 N N . LEU A 1 636 ? -47.031 2.092 -18.141 1 88.94 636 LEU A N 1
ATOM 5152 C CA . LEU A 1 636 ? -46.062 3.145 -18.453 1 88.94 636 LEU A CA 1
ATOM 5153 C C . LEU A 1 636 ? -46.125 3.496 -19.938 1 88.94 636 LEU A C 1
ATOM 5155 O O . LEU A 1 636 ? -46.312 2.619 -20.781 1 88.94 636 LEU A O 1
ATOM 5159 N N . LYS A 1 637 ? -45.906 4.734 -20.266 1 88.12 637 LYS A N 1
ATOM 5160 C CA . LYS A 1 637 ? -45.75 5.219 -21.641 1 88.12 637 LYS A CA 1
ATOM 5161 C C . LYS A 1 637 ? -44.438 5.988 -21.797 1 88.12 637 LYS A C 1
ATOM 5163 O O . LYS A 1 637 ? -44.188 6.941 -21.062 1 88.12 637 LYS A O 1
ATOM 5168 N N . ILE A 1 638 ? -43.75 5.434 -22.625 1 87.81 638 ILE A N 1
ATOM 5169 C CA . ILE A 1 638 ? -42.469 6.074 -22.875 1 87.81 638 ILE A CA 1
ATOM 5170 C C . ILE A 1 638 ? -42.688 7.348 -23.688 1 87.81 638 ILE A C 1
ATOM 5172 O O . ILE A 1 638 ? -43.312 7.316 -24.75 1 87.81 638 ILE A O 1
ATOM 5176 N N . VAL A 1 639 ? -42.344 8.438 -23.266 1 85.19 639 VAL A N 1
ATOM 5177 C CA . VAL A 1 639 ? -42.531 9.727 -23.922 1 85.19 639 VAL A CA 1
ATOM 5178 C C . VAL A 1 639 ? -41.156 10.336 -24.266 1 85.19 639 VAL A C 1
ATOM 5180 O O . VAL A 1 639 ? -40.125 9.812 -23.875 1 85.19 639 VAL A O 1
ATOM 5183 N N . ASP A 1 640 ? -41.375 11.25 -25.266 1 74.25 640 ASP A N 1
ATOM 5184 C CA . ASP A 1 640 ? -40.156 11.945 -25.688 1 74.25 640 ASP A CA 1
ATOM 5185 C C . ASP A 1 640 ? -39.5 12.641 -24.5 1 74.25 640 ASP A C 1
ATOM 5187 O O . ASP A 1 640 ? -40.156 13.023 -23.547 1 74.25 640 ASP A O 1
ATOM 5191 N N . PRO A 1 641 ? -38.469 12.453 -24.719 1 62.59 641 PRO A N 1
ATOM 5192 C CA . PRO A 1 641 ? -37.781 13.164 -23.641 1 62.59 641 PRO A CA 1
ATOM 5193 C C . PRO A 1 641 ? -38.344 14.57 -23.422 1 62.59 641 PRO A C 1
ATOM 5195 O O . PRO A 1 641 ? -38.688 15.258 -24.375 1 62.59 641 PRO A O 1
ATOM 5198 N N . GLU A 1 642 ? -39.438 14.75 -22.703 1 51.88 642 GLU A N 1
ATOM 5199 C CA . GLU A 1 642 ? -39.781 16.156 -22.484 1 51.88 642 GLU A CA 1
ATOM 5200 C C . GLU A 1 642 ? -38.688 17.078 -22.984 1 51.88 642 GLU A C 1
ATOM 5202 O O . GLU A 1 642 ? -37.5 16.781 -22.875 1 51.88 642 GLU A O 1
ATOM 5207 N N . GLN A 1 643 ? -39.156 17.891 -24.359 1 41.22 643 GLN A N 1
ATOM 5208 C CA . GLN A 1 643 ? -38.156 18.906 -24.719 1 41.22 643 GLN A CA 1
ATOM 5209 C C . GLN A 1 643 ? -37.312 19.297 -23.531 1 41.22 643 GLN A C 1
ATOM 5211 O O . GLN A 1 643 ? -37.844 19.688 -22.484 1 41.22 643 GLN A O 1
ATOM 5216 N N . LYS A 1 644 ? -36.469 18.688 -23.656 1 40.16 644 LYS A N 1
ATOM 5217 C CA . LYS A 1 644 ? -35.531 19.109 -22.594 1 40.16 644 LYS A CA 1
ATOM 5218 C C . LYS A 1 644 ? -35.625 20.609 -22.344 1 40.16 644 LYS A C 1
ATOM 5220 O O . LYS A 1 644 ? -35.406 21.406 -23.266 1 40.16 644 LYS A O 1
ATOM 5225 N N . LYS A 1 645 ? -36.656 21.234 -21.828 1 35.41 645 LYS A N 1
ATOM 5226 C CA . LYS A 1 645 ? -36.219 22.594 -21.516 1 35.41 645 LYS A CA 1
ATOM 5227 C C . LYS A 1 645 ? -34.719 22.672 -21.453 1 35.41 645 LYS A C 1
ATOM 5229 O O . LYS A 1 645 ? -34.031 21.719 -21.047 1 35.41 645 LYS A O 1
ATOM 5234 N N . GLU A 1 646 ? -34.125 23.281 -22.656 1 33.66 646 GLU A N 1
ATOM 5235 C CA . GLU A 1 646 ? -32.688 23.453 -22.531 1 33.66 646 GLU A CA 1
ATOM 5236 C C . GLU A 1 646 ? -32.219 23.266 -21.078 1 33.66 646 GLU A C 1
ATOM 5238 O O . GLU A 1 646 ? -32.812 23.844 -20.156 1 33.66 646 GLU A O 1
ATOM 5243 N N . PRO A 1 647 ? -31.906 22.062 -20.812 1 32.38 647 PRO A N 1
ATOM 5244 C CA . PRO A 1 647 ? -31.5 22.141 -19.406 1 32.38 647 PRO A CA 1
ATOM 5245 C C . PRO A 1 647 ? -31.062 23.531 -19 1 32.38 647 PRO A C 1
ATOM 5247 O O . PRO A 1 647 ? -30.359 24.219 -19.75 1 32.38 647 PRO A O 1
ATOM 5250 N N . ALA A 1 648 ? -31.891 24.328 -18.484 1 33.09 648 ALA A N 1
ATOM 5251 C CA . ALA A 1 648 ? -31.25 25.562 -18.031 1 33.09 648 ALA A CA 1
ATOM 5252 C C . ALA A 1 648 ? -29.75 25.375 -17.844 1 33.09 648 ALA A C 1
ATOM 5254 O O . ALA A 1 648 ? -29.297 24.266 -17.547 1 33.09 648 ALA A O 1
ATOM 5255 N N . PRO A 1 649 ? -28.844 25.969 -18.766 1 31.58 649 PRO A N 1
ATOM 5256 C CA . PRO A 1 649 ? -27.422 25.719 -18.516 1 31.58 649 PRO A CA 1
ATOM 5257 C C . PRO A 1 649 ? -27.156 25.109 -17.141 1 31.58 649 PRO A C 1
ATOM 5259 O O . PRO A 1 649 ? -27.891 25.391 -16.188 1 31.58 649 PRO A O 1
ATOM 5262 N N . GLU A 1 650 ? -26.922 23.859 -17.203 1 31.52 650 GLU A N 1
ATOM 5263 C CA . GLU A 1 650 ? -26.562 23.359 -15.883 1 31.52 650 GLU A CA 1
ATOM 5264 C C . GLU A 1 650 ? -26.172 24.5 -14.953 1 31.52 650 GLU A C 1
ATOM 5266 O O . GLU A 1 650 ? -25.266 25.281 -15.258 1 31.52 650 GLU A O 1
ATOM 5271 N N . GLU A 1 651 ? -27.109 25.203 -14.508 1 29.39 651 GLU A N 1
ATOM 5272 C CA . GLU A 1 651 ? -26.703 26.25 -13.57 1 29.39 651 GLU A CA 1
ATOM 5273 C C . GLU A 1 651 ? -25.391 25.891 -12.875 1 29.39 651 GLU A C 1
ATOM 5275 O O . GLU A 1 651 ? -25.281 24.828 -12.258 1 29.39 651 GLU A O 1
ATOM 5280 N N . THR A 1 652 ? -24.172 25.922 -13.672 1 30.75 652 THR A N 1
ATOM 5281 C CA . THR A 1 652 ? -22.984 25.938 -12.828 1 30.75 652 THR A CA 1
ATOM 5282 C C . THR A 1 652 ? -23.359 26.156 -11.367 1 30.75 652 THR A C 1
ATOM 5284 O O . THR A 1 652 ? -24.172 27.016 -11.055 1 30.75 652 THR A O 1
ATOM 5287 N N . GLU A 1 653 ? -23.562 25.031 -10.805 1 31.34 653 GLU A N 1
ATOM 5288 C CA . GLU A 1 653 ? -23.922 25.219 -9.398 1 31.34 653 GLU A CA 1
ATOM 5289 C C . GLU A 1 653 ? -23.578 26.625 -8.922 1 31.34 653 GLU A C 1
ATOM 5291 O O . GLU A 1 653 ? -22.406 27 -8.852 1 31.34 653 GLU A O 1
ATOM 5296 N N . SER A 1 654 ? -24.156 27.594 -9.578 1 30.8 654 SER A N 1
ATOM 5297 C CA . SER A 1 654 ? -24.016 28.984 -9.172 1 30.8 654 SER A CA 1
ATOM 5298 C C . SER A 1 654 ? -23.891 29.109 -7.66 1 30.8 654 SER A C 1
ATOM 5300 O O . SER A 1 654 ? -24.797 28.719 -6.922 1 30.8 654 SER A O 1
ATOM 5302 N N . PHE A 1 655 ? -22.766 28.625 -7.266 1 31.72 655 PHE A N 1
ATOM 5303 C CA . PHE A 1 655 ? -22.391 29.016 -5.914 1 31.72 655 PHE A CA 1
ATOM 5304 C C . PHE A 1 655 ? -23.016 30.359 -5.539 1 31.72 655 PHE A C 1
ATOM 5306 O O . PHE A 1 655 ? -22.422 31.156 -4.816 1 31.72 655 PHE A O 1
ATOM 5313 N N . ASP A 1 656 ? -23.969 30.703 -6.402 1 34.38 656 ASP A N 1
ATOM 5314 C CA . ASP A 1 656 ? -24.5 32.062 -6.391 1 34.38 656 ASP A CA 1
ATOM 5315 C C . ASP A 1 656 ? -24.906 32.469 -4.977 1 34.38 656 ASP A C 1
ATOM 5317 O O . ASP A 1 656 ? -24.672 33.625 -4.574 1 34.38 656 ASP A O 1
ATOM 5321 N N . ASN A 1 657 ? -26.031 31.75 -4.457 1 34.53 657 ASN A N 1
ATOM 5322 C CA . ASN A 1 657 ? -26.672 32.281 -3.262 1 34.53 657 ASN A CA 1
ATOM 5323 C C . ASN A 1 657 ? -26.078 31.703 -1.991 1 34.53 657 ASN A C 1
ATOM 5325 O O . ASN A 1 657 ? -26.797 31.344 -1.064 1 34.53 657 ASN A O 1
ATOM 5329 N N . ILE A 1 658 ? -24.984 31.188 -2.066 1 40.31 658 ILE A N 1
ATOM 5330 C CA . ILE A 1 658 ? -24.625 30.594 -0.78 1 40.31 658 ILE A CA 1
ATOM 5331 C C . ILE A 1 658 ? -24.359 31.688 0.24 1 40.31 658 ILE A C 1
ATOM 5333 O O . ILE A 1 658 ? -23.453 32.5 0.064 1 40.31 658 ILE A O 1
ATOM 5337 N N . GLY A 1 659 ? -25.469 32.344 0.802 1 50.84 659 GLY A N 1
ATOM 5338 C CA . GLY A 1 659 ? -25.375 33.281 1.902 1 50.84 659 GLY A CA 1
ATOM 5339 C C . GLY A 1 659 ? -24.344 32.906 2.945 1 50.84 659 GLY A C 1
ATOM 5340 O O . GLY A 1 659 ? -23.672 31.875 2.805 1 50.84 659 GLY A O 1
ATOM 5341 N N . LEU A 1 660 ? -23.969 33.812 3.799 1 61.28 660 LEU A N 1
ATOM 5342 C CA . LEU A 1 660 ? -23.109 33.562 4.953 1 61.28 660 LEU A CA 1
ATOM 5343 C C . LEU A 1 660 ? -23.703 32.469 5.832 1 61.28 660 LEU A C 1
ATOM 5345 O O . LEU A 1 660 ? -24.922 32.344 5.949 1 61.28 660 LEU A O 1
ATOM 5349 N N . PRO A 1 661 ? -22.922 31.625 6.199 1 76.5 661 PRO A N 1
ATOM 5350 C CA . PRO A 1 661 ? -23.422 30.625 7.145 1 76.5 661 PRO A CA 1
ATOM 5351 C C . PRO A 1 661 ? -24.188 31.25 8.312 1 76.5 661 PRO A C 1
ATOM 5353 O O . PRO A 1 661 ? -23.812 32.312 8.805 1 76.5 661 PRO A O 1
ATOM 5356 N N . GLU A 1 662 ? -25.281 30.734 8.609 1 75.56 662 GLU A N 1
ATOM 5357 C CA . GLU A 1 662 ? -26.078 31.219 9.734 1 75.56 662 GLU A CA 1
ATOM 5358 C C . GLU A 1 662 ? -25.312 31.094 11.047 1 75.56 662 GLU A C 1
ATOM 5360 O O . GLU A 1 662 ? -24.594 30.125 11.266 1 75.56 662 GLU A O 1
ATOM 5365 N N . LEU A 1 663 ? -25.391 32.25 11.773 1 84.06 663 LEU A N 1
ATOM 5366 C CA . LEU A 1 663 ? -24.812 32.25 13.117 1 84.06 663 LEU A CA 1
ATOM 5367 C C . LEU A 1 663 ? -25.812 31.734 14.141 1 84.06 663 LEU A C 1
ATOM 5369 O O . LEU A 1 663 ? -26.906 32.281 14.266 1 84.06 663 LEU A O 1
ATOM 5373 N N . VAL A 1 664 ? -25.484 30.641 14.797 1 82.75 664 VAL A N 1
ATOM 5374 C CA . VAL A 1 664 ? -26.359 30.078 15.82 1 82.75 664 VAL A CA 1
ATOM 5375 C C . VAL A 1 664 ? -25.656 30.109 17.172 1 82.75 664 VAL A C 1
ATOM 5377 O O . VAL A 1 664 ? -24.625 29.453 17.359 1 82.75 664 VAL A O 1
ATOM 5380 N N . LYS A 1 665 ? -26.188 30.953 18.078 1 87 665 LYS A N 1
ATOM 5381 C CA . LYS A 1 665 ? -25.656 30.984 19.438 1 87 665 LYS A CA 1
ATOM 5382 C C . LYS A 1 665 ? -26.188 29.828 20.266 1 87 665 LYS A C 1
ATOM 5384 O O . LYS A 1 665 ? -27.391 29.531 20.234 1 87 665 LYS A O 1
ATOM 5389 N N . VAL A 1 666 ? -25.328 29.141 20.969 1 88.94 666 VAL A N 1
ATOM 5390 C CA . VAL A 1 666 ? -25.734 27.984 21.781 1 88.94 666 VAL A CA 1
ATOM 5391 C C . VAL A 1 666 ? -25.344 28.219 23.234 1 88.94 666 VAL A C 1
ATOM 5393 O O . VAL A 1 666 ? -24.188 28.516 23.531 1 88.94 666 VAL A O 1
ATOM 5396 N N . SER A 1 667 ? -26.328 28.156 24.078 1 88.62 667 SER A N 1
ATOM 5397 C CA . SER A 1 667 ? -26.078 28.25 25.5 1 88.62 667 SER A CA 1
ATOM 5398 C C . SER A 1 667 ? -26 26.859 26.141 1 88.62 667 SER A C 1
ATOM 5400 O O . SER A 1 667 ? -26.344 25.859 25.516 1 88.62 667 SER A O 1
ATOM 5402 N N . LYS A 1 668 ? -25.469 26.828 27.328 1 89.5 668 LYS A N 1
ATOM 5403 C CA . LYS A 1 668 ? -25.266 25.578 28.062 1 89.5 668 LYS A CA 1
ATOM 5404 C C . LYS A 1 668 ? -26.562 24.766 28.125 1 89.5 668 LYS A C 1
ATOM 5406 O O . LYS A 1 668 ? -26.531 23.531 27.984 1 89.5 668 LYS A O 1
ATOM 5411 N N . GLU A 1 669 ? -27.656 25.406 28.219 1 84.31 669 GLU A N 1
ATOM 5412 C CA . GLU A 1 669 ? -28.953 24.734 28.328 1 84.31 669 GLU A CA 1
ATOM 5413 C C . GLU A 1 669 ? -29.328 24.016 27.031 1 84.31 669 GLU A C 1
ATOM 5415 O O . GLU A 1 669 ? -30.141 23.094 27.047 1 84.31 669 GLU A O 1
ATOM 5420 N N . GLN A 1 670 ? -28.672 24.406 26 1 85.06 670 GLN A N 1
ATOM 5421 C CA . GLN A 1 670 ? -29.047 23.891 24.688 1 85.06 670 GLN A CA 1
ATOM 5422 C C . GLN A 1 670 ? -28.047 22.828 24.219 1 85.06 670 GLN A C 1
ATOM 5424 O O . GLN A 1 670 ? -28.203 22.266 23.125 1 85.06 670 GLN A O 1
ATOM 5429 N N . TRP A 1 671 ? -27.062 22.516 25.031 1 85.19 671 TRP A N 1
ATOM 5430 C CA . TRP A 1 671 ? -26 21.594 24.641 1 85.19 671 TRP A CA 1
ATOM 5431 C C . TRP A 1 671 ? -26.578 20.219 24.312 1 85.19 671 TRP A C 1
ATOM 5433 O O . TRP A 1 671 ? -26.281 19.641 23.266 1 85.19 671 TRP A O 1
ATOM 5443 N N . ASP A 1 672 ? -27.359 19.797 25.094 1 76.88 672 ASP A N 1
ATOM 5444 C CA . ASP A 1 672 ? -27.938 18.453 24.953 1 76.88 672 ASP A CA 1
ATOM 5445 C C . ASP A 1 672 ? -28.797 18.359 23.703 1 76.88 672 ASP A C 1
ATOM 5447 O O . ASP A 1 672 ? -28.766 17.344 23 1 76.88 672 ASP A O 1
ATOM 5451 N N . GLU A 1 673 ? -29.469 19.375 23.5 1 73.75 673 GLU A N 1
ATOM 5452 C CA . GLU A 1 673 ? -30.344 19.391 22.328 1 73.75 673 GLU A CA 1
ATOM 5453 C C . GLU A 1 673 ? -29.547 19.344 21.031 1 73.75 673 GLU A C 1
ATOM 5455 O O . GLU A 1 673 ? -29.875 18.594 20.109 1 73.75 673 GLU A O 1
ATOM 5460 N N . VAL A 1 674 ? -28.484 20.078 20.984 1 77.31 674 VAL A N 1
ATOM 5461 C CA . VAL A 1 674 ? -27.641 20.125 19.797 1 77.31 674 VAL A CA 1
ATOM 5462 C C . VAL A 1 674 ? -26.938 18.781 19.609 1 77.31 674 VAL A C 1
ATOM 5464 O O . VAL A 1 674 ? -26.812 18.297 18.484 1 77.31 674 VAL A O 1
ATOM 5467 N N . GLU A 1 675 ? -26.531 18.203 20.641 1 74.94 675 GLU A N 1
ATOM 5468 C CA . GLU A 1 675 ? -25.828 16.938 20.594 1 74.94 675 GLU A CA 1
ATOM 5469 C C . GLU A 1 675 ? -26.734 15.812 20.094 1 74.94 675 GLU A C 1
ATOM 5471 O O . GLU A 1 675 ? -26.328 15 19.266 1 74.94 675 GLU A O 1
ATOM 5476 N N . ILE A 1 676 ? -27.938 15.797 20.594 1 63.81 676 ILE A N 1
ATOM 5477 C CA . ILE A 1 676 ? -28.891 14.742 20.25 1 63.81 676 ILE A CA 1
ATOM 5478 C C . ILE A 1 676 ? -29.328 14.883 18.797 1 63.81 676 ILE A C 1
ATOM 5480 O O . ILE A 1 676 ? -29.422 13.891 18.078 1 63.81 676 ILE A O 1
ATOM 5484 N N . LYS A 1 677 ? -29.453 16.125 18.438 1 61.34 677 LYS A N 1
ATOM 5485 C CA . LYS A 1 677 ? -30.078 16.375 17.141 1 61.34 677 LYS A CA 1
ATOM 5486 C C . LYS A 1 677 ? -29.031 16.344 16.016 1 61.34 677 LYS A C 1
ATOM 5488 O O . LYS A 1 677 ? -29.328 15.883 14.914 1 61.34 677 LYS A O 1
ATOM 5493 N N . SER A 1 678 ? -27.859 16.891 16.328 1 63.47 678 SER A N 1
ATOM 5494 C CA . SER A 1 678 ? -26.922 17.109 15.227 1 63.47 678 SER A CA 1
ATOM 5495 C C . SER A 1 678 ? -25.656 16.281 15.406 1 63.47 678 SER A C 1
ATOM 5497 O O . SER A 1 678 ? -24.812 16.219 14.5 1 63.47 678 SER A O 1
ATOM 5499 N N . GLY A 1 679 ? -25.594 15.656 16.562 1 63.81 679 GLY A N 1
ATOM 5500 C CA . GLY A 1 679 ? -24.391 14.867 16.828 1 63.81 679 GLY A CA 1
ATOM 5501 C C . GLY A 1 679 ? -23.172 15.719 17.094 1 63.81 679 GLY A C 1
ATOM 5502 O O . GLY A 1 679 ? -22.047 15.219 17.047 1 63.81 679 GLY A O 1
ATOM 5503 N N . ILE A 1 680 ? -23.344 17.016 17.281 1 70.56 680 ILE A N 1
ATOM 5504 C CA . ILE A 1 680 ? -22.234 17.938 17.578 1 70.56 680 ILE A CA 1
ATOM 5505 C C . ILE A 1 680 ? -22.031 18 19.094 1 70.56 680 ILE A C 1
ATOM 5507 O O . ILE A 1 680 ? -22.922 18.406 19.828 1 70.56 680 ILE A O 1
ATOM 5511 N N . SER A 1 681 ? -20.953 17.484 19.531 1 75.62 681 SER A N 1
ATOM 5512 C CA . SER A 1 681 ? -20.641 17.547 20.953 1 75.62 681 SER A CA 1
ATOM 5513 C C . SER A 1 681 ? -20.234 18.953 21.375 1 75.62 681 SER A C 1
ATOM 5515 O O . SER A 1 681 ? -19.359 19.562 20.75 1 75.62 681 SER A O 1
ATOM 5517 N N . MET A 1 682 ? -21.016 19.484 22.375 1 80.31 682 MET A N 1
ATOM 5518 C CA . MET A 1 682 ? -20.672 20.797 22.906 1 80.31 682 MET A CA 1
ATOM 5519 C C . MET A 1 682 ? -20.438 20.719 24.422 1 80.31 682 MET A C 1
ATOM 5521 O O . MET A 1 682 ? -21.141 20.016 25.125 1 80.31 682 MET A O 1
ATOM 5525 N N . ASN A 1 683 ? -19.406 21.125 24.859 1 85.88 683 ASN A N 1
ATOM 5526 C CA . ASN A 1 683 ? -19.047 21.266 26.266 1 85.88 683 ASN A CA 1
ATOM 5527 C C . ASN A 1 683 ? -18.312 22.562 26.531 1 85.88 683 ASN A C 1
ATOM 5529 O O . ASN A 1 683 ? -18.266 23.453 25.672 1 85.88 683 ASN A O 1
ATOM 5533 N N . TYR A 1 684 ? -17.844 22.719 27.719 1 87.75 684 TYR A N 1
ATOM 5534 C CA . TYR A 1 684 ? -17.188 23.969 28.094 1 87.75 684 TYR A CA 1
ATOM 5535 C C . TYR A 1 684 ? -15.945 24.219 27.25 1 87.75 684 TYR A C 1
ATOM 5537 O O . TYR A 1 684 ? -15.547 25.359 27.062 1 87.75 684 TYR A O 1
ATOM 5545 N N . ASP A 1 685 ? -15.477 23.156 26.641 1 85.75 685 ASP A N 1
ATOM 5546 C CA . ASP A 1 685 ? -14.234 23.281 25.891 1 85.75 685 ASP A CA 1
ATOM 5547 C C . ASP A 1 685 ? -14.516 23.578 24.422 1 85.75 685 ASP A C 1
ATOM 5549 O O . ASP A 1 685 ? -13.625 24.016 23.688 1 85.75 685 ASP A O 1
ATOM 5553 N N . THR A 1 686 ? -15.797 23.344 24.047 1 88.75 686 THR A N 1
ATOM 5554 C CA . THR A 1 686 ? -16.172 23.562 22.656 1 88.75 686 THR A CA 1
ATOM 5555 C C . THR A 1 686 ? -16.516 25.031 22.422 1 88.75 686 THR A C 1
ATOM 5557 O O . THR A 1 686 ? -17.391 25.594 23.094 1 88.75 686 THR A O 1
ATOM 5560 N N . VAL A 1 687 ? -15.836 25.703 21.469 1 90.62 687 VAL A N 1
ATOM 5561 C CA . VAL A 1 687 ? -16.062 27.109 21.203 1 90.62 687 VAL A CA 1
ATOM 5562 C C . VAL A 1 687 ? -17.062 27.266 20.047 1 90.62 687 VAL A C 1
ATOM 5564 O O . VAL A 1 687 ? -17.984 28.094 20.125 1 90.62 687 VAL A O 1
ATOM 5567 N N . LEU A 1 688 ? -16.875 26.422 19.016 1 90.81 688 LEU A N 1
ATOM 5568 C CA . LEU A 1 688 ? -17.766 26.531 17.859 1 90.81 688 LEU A CA 1
ATOM 5569 C C . LEU A 1 688 ? -17.891 25.188 17.156 1 90.81 688 LEU A C 1
ATOM 5571 O O . LEU A 1 688 ? -17.062 24.297 17.344 1 90.81 688 LEU A O 1
ATOM 5575 N N . ALA A 1 689 ? -18.906 25.016 16.406 1 86.25 689 ALA A N 1
ATOM 5576 C CA . ALA A 1 689 ? -19.125 23.859 15.555 1 86.25 689 ALA A CA 1
ATOM 5577 C C . ALA A 1 689 ? -19.703 24.281 14.203 1 86.25 689 ALA A C 1
ATOM 5579 O O . ALA A 1 689 ? -20.891 24.594 14.102 1 86.25 689 ALA A O 1
ATOM 5580 N N . PRO A 1 690 ? -18.812 24.359 13.172 1 86.81 690 PRO A N 1
ATOM 5581 C CA . PRO A 1 690 ? -19.328 24.641 11.828 1 86.81 690 PRO A CA 1
ATOM 5582 C C . PRO A 1 690 ? -20.016 23.438 11.188 1 86.81 690 PRO A C 1
ATOM 5584 O O . PRO A 1 690 ? -19.578 22.297 11.391 1 86.81 690 PRO A O 1
ATOM 5587 N N . VAL A 1 691 ? -21.062 23.656 10.609 1 78.94 691 VAL A N 1
ATOM 5588 C CA . VAL A 1 691 ? -21.797 22.609 9.914 1 78.94 691 VAL A CA 1
ATOM 5589 C C . VAL A 1 691 ? -21.812 22.906 8.414 1 78.94 691 VAL A C 1
ATOM 5591 O O . VAL A 1 691 ? -22.281 23.969 7.992 1 78.94 691 VAL A O 1
ATOM 5594 N N . ALA A 1 692 ? -21.188 21.984 7.609 1 75.12 692 ALA A N 1
ATOM 5595 C CA . ALA A 1 692 ? -21.109 22.172 6.164 1 75.12 692 ALA A CA 1
ATOM 5596 C C . ALA A 1 692 ? -21.844 21.062 5.422 1 75.12 692 ALA A C 1
ATOM 5598 O O . ALA A 1 692 ? -21.984 19.938 5.941 1 75.12 692 ALA A O 1
ATOM 5599 N N . SER A 1 693 ? -22.453 21.391 4.414 1 66.25 693 SER A N 1
ATOM 5600 C CA . SER A 1 693 ? -22.984 20.453 3.436 1 66.25 693 SER A CA 1
ATOM 5601 C C . SER A 1 693 ? -22.109 20.391 2.188 1 66.25 693 SER A C 1
ATOM 5603 O O . SER A 1 693 ? -22.094 21.328 1.39 1 66.25 693 SER A O 1
ATOM 5605 N N . GLY A 1 694 ? -21.422 19.281 2.115 1 62.41 694 GLY A N 1
ATOM 5606 C CA . GLY A 1 694 ? -20.406 19.281 1.067 1 62.41 694 GLY A CA 1
ATOM 5607 C C . GLY A 1 694 ? -19.312 20.312 1.288 1 62.41 694 GLY A C 1
ATOM 5608 O O . GLY A 1 694 ? -18.656 20.297 2.326 1 62.41 694 GLY A O 1
ATOM 5609 N N . ASP A 1 695 ? -19.312 21.203 0.331 1 62.53 695 ASP A N 1
ATOM 5610 C CA . ASP A 1 695 ? -18.25 22.203 0.396 1 62.53 695 ASP A CA 1
ATOM 5611 C C . ASP A 1 695 ? -18.812 23.547 0.875 1 62.53 695 ASP A C 1
ATOM 5613 O O . ASP A 1 695 ? -18.047 24.5 1.046 1 62.53 695 ASP A O 1
ATOM 5617 N N . ILE A 1 696 ? -20.141 23.547 1.285 1 65.62 696 ILE A N 1
ATOM 5618 C CA . ILE A 1 696 ? -20.766 24.812 1.646 1 65.62 696 ILE A CA 1
ATOM 5619 C C . ILE A 1 696 ? -21.016 24.859 3.152 1 65.62 696 ILE A C 1
ATOM 5621 O O . ILE A 1 696 ? -21.672 23.969 3.707 1 65.62 696 ILE A O 1
ATOM 5625 N N . LEU A 1 697 ? -20.391 25.844 3.721 1 79.31 697 LEU A N 1
ATOM 5626 C CA . LEU A 1 697 ? -20.625 26.094 5.137 1 79.31 697 LEU A CA 1
ATOM 5627 C C . LEU A 1 697 ? -22.016 26.703 5.355 1 79.31 697 LEU A C 1
ATOM 5629 O O . LEU A 1 697 ? -22.297 27.797 4.875 1 79.31 697 LEU A O 1
ATOM 5633 N N . GLU A 1 698 ? -22.953 25.969 6.043 1 73.5 698 GLU A N 1
ATOM 5634 C CA . GLU A 1 698 ? -24.328 26.406 6.191 1 73.5 698 GLU A CA 1
ATOM 5635 C C . GLU A 1 698 ? -24.531 27.141 7.512 1 73.5 698 GLU A C 1
ATOM 5637 O O . GLU A 1 698 ? -25.172 28.203 7.551 1 73.5 698 GLU A O 1
ATOM 5642 N N . LYS A 1 699 ? -23.969 26.594 8.562 1 79.06 699 LYS A N 1
ATOM 5643 C CA . LYS A 1 699 ? -24.203 27.141 9.898 1 79.06 699 LYS A CA 1
ATOM 5644 C C . LYS A 1 699 ? -22.922 27.109 10.734 1 79.06 699 LYS A C 1
ATOM 5646 O O . LYS A 1 699 ? -22.078 26.234 10.547 1 79.06 699 LYS A O 1
ATOM 5651 N N . ILE A 1 700 ? -22.766 28.109 11.555 1 86.69 700 ILE A N 1
ATOM 5652 C CA . ILE A 1 700 ? -21.719 28.125 12.57 1 86.69 700 ILE A CA 1
ATOM 5653 C C . ILE A 1 700 ? -22.344 28.234 13.961 1 86.69 700 ILE A C 1
ATOM 5655 O O . ILE A 1 700 ? -22.922 29.281 14.297 1 86.69 700 ILE A O 1
ATOM 5659 N N . TYR A 1 701 ? -22.297 27.172 14.719 1 86.06 701 TYR A N 1
ATOM 5660 C CA . TYR A 1 701 ? -22.734 27.188 16.109 1 86.06 701 TYR A CA 1
ATOM 5661 C C . TYR A 1 701 ? -21.656 27.734 17.031 1 86.06 701 TYR A C 1
ATOM 5663 O O . TYR A 1 701 ? -20.531 27.219 17.031 1 86.06 701 TYR A O 1
ATOM 5671 N N . ILE A 1 702 ? -21.875 28.812 17.766 1 90.19 702 ILE A N 1
ATOM 5672 C CA . ILE A 1 702 ? -20.906 29.391 18.688 1 90.19 702 ILE A CA 1
ATOM 5673 C C . ILE A 1 702 ? -21.391 29.172 20.125 1 90.19 702 ILE A C 1
ATOM 5675 O O . ILE A 1 702 ? -22.5 29.562 20.469 1 90.19 702 ILE A O 1
ATOM 5679 N N . ASN A 1 703 ? -20.594 28.594 20.938 1 91.81 703 ASN A N 1
ATOM 5680 C CA . ASN A 1 703 ? -20.875 28.297 22.344 1 91.81 703 ASN A CA 1
ATOM 5681 C C . ASN A 1 703 ? -20.625 29.516 23.219 1 91.81 703 ASN A C 1
ATOM 5683 O O . ASN A 1 703 ? -19.469 29.844 23.516 1 91.81 703 ASN A O 1
ATOM 5687 N N . ILE A 1 704 ? -21.688 30.172 23.734 1 89.94 704 ILE A N 1
ATOM 5688 C CA . ILE A 1 704 ? -21.547 31.422 24.5 1 89.94 704 ILE A CA 1
ATOM 5689 C C . ILE A 1 704 ? -21.156 31.109 25.938 1 89.94 704 ILE A C 1
ATOM 5691 O O . ILE A 1 704 ? -20.828 32 26.703 1 89.94 704 ILE A O 1
ATOM 5695 N N . ASP A 1 705 ? -21.172 29.797 26.297 1 91.38 705 ASP A N 1
ATOM 5696 C CA . ASP A 1 705 ? -20.766 29.375 27.641 1 91.38 705 ASP A CA 1
ATOM 5697 C C . ASP A 1 705 ? -19.469 28.562 27.578 1 91.38 705 ASP A C 1
ATOM 5699 O O . ASP A 1 705 ? -19.266 27.656 28.391 1 91.38 705 ASP A O 1
ATOM 5703 N N . SER A 1 706 ? -18.672 28.766 26.562 1 91.44 706 SER A N 1
ATOM 5704 C CA . SER A 1 706 ? -17.359 28.125 26.484 1 91.44 706 SER A CA 1
ATOM 5705 C C . SER A 1 706 ? -16.438 28.625 27.594 1 91.44 706 SER A C 1
ATOM 5707 O O . SER A 1 706 ? -16.578 29.75 28.062 1 91.44 706 SER A O 1
ATOM 5709 N N . ASN A 1 707 ? -15.523 27.797 28.016 1 88.5 707 ASN A N 1
ATOM 5710 C CA . ASN A 1 707 ? -14.555 28.203 29.016 1 88.5 707 ASN A CA 1
ATOM 5711 C C . ASN A 1 707 ? -13.781 29.438 28.578 1 88.5 707 ASN A C 1
ATOM 5713 O O . ASN A 1 707 ? -13.445 30.297 29.406 1 88.5 707 ASN A O 1
ATOM 5717 N N . VAL A 1 708 ? -13.586 29.531 27.344 1 86.94 708 VAL A N 1
ATOM 5718 C CA . VAL A 1 708 ? -12.828 30.656 26.812 1 86.94 708 VAL A CA 1
ATOM 5719 C C . VAL A 1 708 ? -13.562 31.953 27.109 1 86.94 708 VAL A C 1
ATOM 5721 O O . VAL A 1 708 ? -12.969 32.906 27.625 1 86.94 708 VAL A O 1
ATOM 5724 N N . PHE A 1 709 ? -14.859 32.062 26.922 1 88.25 709 PHE A N 1
ATOM 5725 C CA . PHE A 1 709 ? -15.617 33.281 27.125 1 88.25 709 PHE A CA 1
ATOM 5726 C C . PHE A 1 709 ? -15.859 33.531 28.625 1 88.25 709 PHE A C 1
ATOM 5728 O O . PHE A 1 709 ? -15.734 34.656 29.094 1 88.25 709 PHE A O 1
ATOM 5735 N N . LEU A 1 710 ? -16.125 32.344 29.234 1 87.69 710 LEU A N 1
ATOM 5736 C CA . LEU A 1 710 ? -16.422 32.5 30.656 1 87.69 710 LEU A CA 1
ATOM 5737 C C . LEU A 1 710 ? -15.203 33 31.422 1 87.69 710 LEU A C 1
ATOM 5739 O O . LEU A 1 710 ? -15.344 33.844 32.312 1 87.69 710 LEU A O 1
ATOM 5743 N N . ASN A 1 711 ? -14.07 32.531 31.062 1 83.44 711 ASN A N 1
ATOM 5744 C CA . ASN A 1 711 ? -12.844 33 31.703 1 83.44 711 ASN A CA 1
ATOM 5745 C C . ASN A 1 711 ? -12.57 34.469 31.391 1 83.44 711 ASN A C 1
ATOM 5747 O O . ASN A 1 711 ? -12.078 35.188 32.25 1 83.44 711 ASN A O 1
ATOM 5751 N N . TYR A 1 712 ? -12.867 34.875 30.219 1 83.5 712 TYR A N 1
ATOM 5752 C CA . TYR A 1 712 ? -12.703 36.25 29.844 1 83.5 712 TYR A CA 1
ATOM 5753 C C . TYR A 1 712 ? -13.703 37.156 30.578 1 83.5 712 TYR A C 1
ATOM 5755 O O . TYR A 1 712 ? -13.359 38.25 31.031 1 83.5 712 TYR A O 1
ATOM 5763 N N . ARG A 1 713 ? -14.883 36.688 30.75 1 83.5 713 ARG A N 1
ATOM 5764 C CA . ARG A 1 713 ? -15.977 37.406 31.406 1 83.5 713 ARG A CA 1
ATOM 5765 C C . ARG A 1 713 ? -15.648 37.656 32.875 1 83.5 713 ARG A C 1
ATOM 5767 O O . ARG A 1 713 ? -16.062 38.688 33.438 1 83.5 713 ARG A O 1
ATOM 5774 N N . LYS A 1 714 ? -14.945 36.719 33.375 1 80.62 714 LYS A N 1
ATOM 5775 C CA . LYS A 1 714 ? -14.602 36.844 34.781 1 80.62 714 LYS A CA 1
ATOM 5776 C C . LYS A 1 714 ? -13.758 38.094 35.031 1 80.62 714 LYS A C 1
ATOM 5778 O O . LYS A 1 714 ? -13.773 38.625 36.156 1 80.62 714 LYS A O 1
ATOM 5783 N N . LYS A 1 715 ? -13.062 38.531 34.094 1 75.12 715 LYS A N 1
ATOM 5784 C CA . LYS A 1 715 ? -12.18 39.688 34.25 1 75.12 715 LYS A CA 1
ATOM 5785 C C . LYS A 1 715 ? -12.961 41 34.156 1 75.12 715 LYS A C 1
ATOM 5787 O O . LYS A 1 715 ? -12.43 42.062 34.469 1 75.12 715 LYS A O 1
ATOM 5792 N N . LEU A 1 716 ? -14.25 40.844 33.688 1 78.62 716 LEU A N 1
ATOM 5793 C CA . LEU A 1 716 ? -15.039 42.031 33.438 1 78.62 716 LEU A CA 1
ATOM 5794 C C . LEU A 1 716 ? -16.047 42.281 34.562 1 78.62 716 LEU A C 1
ATOM 5796 O O . LEU A 1 716 ? -16.672 41.312 35.031 1 78.62 716 LEU A O 1
ATOM 5800 N N . LYS A 1 717 ? -16.062 43.438 35.062 1 73.19 717 LYS A N 1
ATOM 5801 C CA . LYS A 1 717 ? -16.922 43.75 36.219 1 73.19 717 LYS A CA 1
ATOM 5802 C C . LYS A 1 717 ? -18.219 44.406 35.75 1 73.19 717 LYS A C 1
ATOM 5804 O O . LYS A 1 717 ? -19.266 44.188 36.344 1 73.19 717 LYS A O 1
ATOM 5809 N N . ASN A 1 718 ? -18.234 45.25 34.625 1 78.19 718 ASN A N 1
ATOM 5810 C CA . ASN A 1 718 ? -19.391 46.031 34.219 1 78.19 718 ASN A CA 1
ATOM 5811 C C . ASN A 1 718 ? -20.219 45.281 33.188 1 78.19 718 ASN A C 1
ATOM 5813 O O . ASN A 1 718 ? -19.672 44.594 32.312 1 78.19 718 ASN A O 1
ATOM 5817 N N . GLU A 1 719 ? -21.594 45.25 33.344 1 77.62 719 GLU A N 1
ATOM 5818 C CA . GLU A 1 719 ? -22.531 44.562 32.469 1 77.62 719 GLU A CA 1
ATOM 5819 C C . GLU A 1 719 ? -22.359 45.031 31.016 1 77.62 719 GLU A C 1
ATOM 5821 O O . GLU A 1 719 ? -22.453 44.219 30.094 1 77.62 719 GLU A O 1
ATOM 5826 N N . ASP A 1 720 ? -22.172 46.312 30.922 1 74.56 720 ASP A N 1
ATOM 5827 C CA . ASP A 1 720 ? -21.984 46.844 29.562 1 74.56 720 ASP A CA 1
ATOM 5828 C C . ASP A 1 720 ? -20.734 46.25 28.922 1 74.56 720 ASP A C 1
ATOM 5830 O O . ASP A 1 720 ? -20.734 45.938 27.734 1 74.56 720 ASP A O 1
ATOM 5834 N N . GLN A 1 721 ? -19.797 46.125 29.734 1 79.69 721 GLN A N 1
ATOM 5835 C CA . GLN A 1 721 ? -18.547 45.562 29.25 1 79.69 721 GLN A CA 1
ATOM 5836 C C . GLN A 1 721 ? -18.734 44.094 28.859 1 79.69 721 GLN A C 1
ATOM 5838 O O . GLN A 1 721 ? -18.125 43.625 27.906 1 79.69 721 GLN A O 1
ATOM 5843 N N . ILE A 1 722 ? -19.609 43.406 29.531 1 83.44 722 ILE A N 1
ATOM 5844 C CA . ILE A 1 722 ? -19.844 42 29.281 1 83.44 722 ILE A CA 1
ATOM 5845 C C . ILE A 1 722 ? -20.562 41.812 27.953 1 83.44 722 ILE A C 1
ATOM 5847 O O . ILE A 1 722 ? -20.234 40.906 27.172 1 83.44 722 ILE A O 1
ATOM 5851 N N . ILE A 1 723 ? -21.516 42.656 27.75 1 80.44 723 ILE A N 1
ATOM 5852 C CA . ILE A 1 723 ? -22.281 42.594 26.516 1 80.44 723 ILE A CA 1
ATOM 5853 C C . ILE A 1 723 ? -21.359 42.875 25.312 1 80.44 723 ILE A C 1
ATOM 5855 O O . ILE A 1 723 ? -21.438 42.156 24.312 1 80.44 723 ILE A O 1
ATOM 5859 N N . VAL A 1 724 ? -20.578 43.781 25.5 1 77.25 724 VAL A N 1
ATOM 5860 C CA . VAL A 1 724 ? -19.625 44.125 24.438 1 77.25 724 VAL A CA 1
ATOM 5861 C C . VAL A 1 724 ? -18.641 42.969 24.234 1 77.25 724 VAL A C 1
ATOM 5863 O O . VAL A 1 724 ? -18.312 42.625 23.094 1 77.25 724 VAL A O 1
ATOM 5866 N N . ALA A 1 725 ? -18.203 42.438 25.328 1 80.31 725 ALA A N 1
ATOM 5867 C CA . ALA A 1 725 ? -17.266 41.312 25.266 1 80.31 725 ALA A CA 1
ATOM 5868 C C . ALA A 1 725 ? -17.906 40.094 24.578 1 80.31 725 ALA A C 1
ATOM 5870 O O . ALA A 1 725 ? -17.234 39.406 23.828 1 80.31 725 ALA A O 1
ATOM 5871 N N . GLN A 1 726 ? -19.125 39.844 24.859 1 84.31 726 GLN A N 1
ATOM 5872 C CA . GLN A 1 726 ? -19.812 38.75 24.219 1 84.31 726 GLN A CA 1
ATOM 5873 C C . GLN A 1 726 ? -19.938 38.969 22.719 1 84.31 726 GLN A C 1
ATOM 5875 O O . GLN A 1 726 ? -19.734 38.031 21.922 1 84.31 726 GLN A O 1
ATOM 5880 N N . LYS A 1 727 ? -20.266 40.188 22.406 1 77.69 727 LYS A N 1
ATOM 5881 C CA . LYS A 1 727 ? -20.344 40.531 20.984 1 77.69 727 LYS A CA 1
ATOM 5882 C C . LYS A 1 727 ? -18.984 40.375 20.312 1 77.69 727 LYS A C 1
ATOM 5884 O O . LYS A 1 727 ? -18.906 39.875 19.188 1 77.69 727 LYS A O 1
ATOM 5889 N N . ARG A 1 728 ? -18.062 40.75 21.047 1 79.88 728 ARG A N 1
ATOM 5890 C CA . ARG A 1 728 ? -16.703 40.625 20.547 1 79.88 728 ARG A CA 1
ATOM 5891 C C . ARG A 1 728 ? -16.328 39.156 20.344 1 79.88 728 ARG A C 1
ATOM 5893 O O . ARG A 1 728 ? -15.773 38.812 19.312 1 79.88 728 ARG A O 1
ATOM 5900 N N . TYR A 1 729 ? -16.672 38.375 21.25 1 85.5 729 TYR A N 1
ATOM 5901 C CA . TYR A 1 729 ? -16.406 36.938 21.219 1 85.5 729 TYR A CA 1
ATOM 5902 C C . TYR A 1 729 ? -17.109 36.312 20.031 1 85.5 729 TYR A C 1
ATOM 5904 O O . TYR A 1 729 ? -16.484 35.594 19.234 1 85.5 729 TYR A O 1
ATOM 5912 N N . ILE A 1 730 ? -18.312 36.594 19.906 1 84.88 730 ILE A N 1
ATOM 5913 C CA . ILE A 1 730 ? -19.125 36 18.859 1 84.88 730 ILE A CA 1
ATOM 5914 C C . ILE A 1 730 ? -18.625 36.438 17.484 1 84.88 730 ILE A C 1
ATOM 5916 O O . ILE A 1 730 ? -18.469 35.625 16.578 1 84.88 730 ILE A O 1
ATOM 5920 N N . ALA A 1 731 ? -18.312 37.688 17.391 1 80.81 731 ALA A N 1
ATOM 5921 C CA . ALA A 1 731 ? -17.844 38.25 16.109 1 80.81 731 ALA A CA 1
ATOM 5922 C C . ALA A 1 731 ? -16.5 37.625 15.734 1 80.81 731 ALA A C 1
ATOM 5924 O O . ALA A 1 731 ? -16.297 37.188 14.594 1 80.81 731 ALA A O 1
ATOM 5925 N N . ALA A 1 732 ? -15.656 37.562 16.688 1 82.75 732 ALA A N 1
ATOM 5926 C CA . ALA A 1 732 ? -14.32 37.031 16.422 1 82.75 732 ALA A CA 1
ATOM 5927 C C . ALA A 1 732 ? -14.391 35.594 16 1 82.75 732 ALA A C 1
ATOM 5929 O O . ALA A 1 732 ? -13.812 35.188 14.984 1 82.75 732 ALA A O 1
ATOM 5930 N N . VAL A 1 733 ? -15.078 34.812 16.734 1 87.06 733 VAL A N 1
ATOM 5931 C CA . VAL A 1 733 ? -15.164 33.375 16.484 1 87.06 733 VAL A CA 1
ATOM 5932 C C . VAL A 1 733 ? -15.875 33.125 15.156 1 87.06 733 VAL A C 1
ATOM 5934 O O . VAL A 1 733 ? -15.43 32.281 14.352 1 87.06 733 VAL A O 1
ATOM 5937 N N . TYR A 1 734 ? -16.938 33.812 14.969 1 83.56 734 TYR A N 1
ATOM 5938 C CA . TYR A 1 734 ? -17.734 33.625 13.766 1 83.56 734 TYR A CA 1
ATOM 5939 C C . TYR A 1 734 ? -16.938 33.969 12.516 1 83.56 734 TYR A C 1
ATOM 5941 O O . TYR A 1 734 ? -16.812 33.125 11.609 1 83.56 734 TYR A O 1
ATOM 5949 N N . PHE A 1 735 ? -16.391 35.125 12.484 1 79.81 735 PHE A N 1
ATOM 5950 C CA . PHE A 1 735 ? -15.75 35.594 11.266 1 79.81 735 PHE A CA 1
ATOM 5951 C C . PHE A 1 735 ? -14.438 34.844 11.023 1 79.81 735 PHE A C 1
ATOM 5953 O O . PHE A 1 735 ? -14.133 34.469 9.891 1 79.81 735 PHE A O 1
ATOM 5960 N N . HIS A 1 736 ? -13.664 34.656 12.023 1 86.5 736 HIS A N 1
ATOM 5961 C CA . HIS A 1 736 ? -12.406 33.938 11.828 1 86.5 736 HIS A CA 1
ATOM 5962 C C . HIS A 1 736 ? -12.664 32.5 11.383 1 86.5 736 HIS A C 1
ATOM 5964 O O . HIS A 1 736 ? -11.945 31.969 10.523 1 86.5 736 HIS A O 1
ATOM 5970 N N . SER A 1 737 ? -13.625 31.891 11.984 1 88.25 737 SER A N 1
ATOM 5971 C CA . SER A 1 737 ? -13.953 30.516 11.578 1 88.25 737 SER A CA 1
ATOM 5972 C C . SER A 1 737 ? -14.461 30.484 10.148 1 88.25 737 SER A C 1
ATOM 5974 O O . SER A 1 737 ? -14.133 29.562 9.383 1 88.25 737 SER A O 1
ATOM 5976 N N . LEU A 1 738 ? -15.312 31.406 9.891 1 81.75 738 LEU A N 1
ATOM 5977 C CA . LEU A 1 738 ? -15.867 31.5 8.539 1 81.75 738 LEU A CA 1
ATOM 5978 C C . LEU A 1 738 ? -14.75 31.625 7.504 1 81.75 738 LEU A C 1
ATOM 5980 O O . LEU A 1 738 ? -14.711 30.875 6.535 1 81.75 738 LEU A O 1
ATOM 5984 N N . PHE A 1 739 ? -13.883 32.5 7.727 1 79.81 739 PHE A N 1
ATOM 5985 C CA . PHE A 1 739 ? -12.828 32.781 6.754 1 79.81 739 PHE A CA 1
ATOM 5986 C C . PHE A 1 739 ? -11.844 31.594 6.695 1 79.81 739 PHE A C 1
ATOM 5988 O O . PHE A 1 739 ? -11.406 31.203 5.613 1 79.81 739 PHE A O 1
ATOM 5995 N N . LEU A 1 740 ? -11.531 31.094 7.844 1 86.44 740 LEU A N 1
ATOM 5996 C CA . LEU A 1 740 ? -10.641 29.938 7.855 1 86.44 740 LEU A CA 1
ATOM 5997 C C . LEU A 1 740 ? -11.273 28.75 7.137 1 86.44 740 LEU A C 1
ATOM 5999 O O . LEU A 1 740 ? -10.586 28.016 6.414 1 86.44 740 LEU A O 1
ATOM 6003 N N . TYR A 1 741 ? -12.523 28.578 7.32 1 84.62 741 TYR A N 1
ATOM 6004 C CA . TYR A 1 741 ? -13.234 27.5 6.637 1 84.62 741 TYR A CA 1
ATOM 6005 C C . TYR A 1 741 ? -13.219 27.719 5.129 1 84.62 741 TYR A C 1
ATOM 6007 O O . TYR A 1 741 ? -12.875 26.797 4.371 1 84.62 741 TYR A O 1
ATOM 6015 N N . MET A 1 742 ? -13.633 28.891 4.723 1 78.5 742 MET A N 1
ATOM 6016 C CA . MET A 1 742 ? -13.734 29.219 3.301 1 78.5 742 MET A CA 1
ATOM 6017 C C . MET A 1 742 ? -12.383 29.062 2.611 1 78.5 742 MET A C 1
ATOM 6019 O O . MET A 1 742 ? -12.305 28.531 1.504 1 78.5 742 MET A O 1
ATOM 6023 N N . ILE A 1 743 ? -11.414 29.484 3.271 1 79.25 743 ILE A N 1
ATOM 6024 C CA . ILE A 1 743 ? -10.078 29.438 2.68 1 79.25 743 ILE A CA 1
ATOM 6025 C C . ILE A 1 743 ? -9.602 28 2.596 1 79.25 743 ILE A C 1
ATOM 6027 O O . ILE A 1 743 ? -9.07 27.562 1.569 1 79.25 743 ILE A O 1
ATOM 6031 N N . THR A 1 744 ? -9.789 27.219 3.646 1 81.75 744 THR A N 1
ATOM 6032 C CA . THR A 1 744 ? -9.375 25.828 3.666 1 81.75 744 THR A CA 1
ATOM 6033 C C . THR A 1 744 ? -10.109 25.016 2.6 1 81.75 744 THR A C 1
ATOM 6035 O O . THR A 1 744 ? -9.523 24.172 1.94 1 81.75 744 THR A O 1
ATOM 6038 N N . LYS A 1 745 ? -11.305 25.312 2.459 1 77 745 LYS A N 1
ATOM 6039 C CA . LYS A 1 745 ? -12.109 24.641 1.452 1 77 745 LYS A CA 1
ATOM 6040 C C . LYS A 1 745 ? -11.695 25.047 0.042 1 77 745 LYS A C 1
ATOM 6042 O O . LYS A 1 745 ? -11.609 24.203 -0.855 1 77 745 LYS A O 1
ATOM 6047 N N . LYS A 1 746 ? -11.602 26.344 -0.129 1 74 746 LYS A N 1
ATOM 6048 C CA . LYS A 1 746 ? -11.211 26.859 -1.436 1 74 746 LYS A CA 1
ATOM 6049 C C . LYS A 1 746 ? -9.906 26.234 -1.907 1 74 746 LYS A C 1
ATOM 6051 O O . LYS A 1 746 ? -9.742 25.922 -3.094 1 74 746 LYS A O 1
ATOM 6056 N N . LYS A 1 747 ? -9.125 26.031 -0.951 1 77.38 747 LYS A N 1
ATOM 6057 C CA . LYS A 1 747 ? -7.832 25.469 -1.304 1 77.38 747 LYS A CA 1
ATOM 6058 C C . LYS A 1 747 ? -7.914 23.953 -1.429 1 77.38 747 LYS A C 1
ATOM 6060 O O . LYS A 1 747 ? -6.926 23.297 -1.766 1 77.38 747 LYS A O 1
ATOM 6065 N N . ASN A 1 748 ? -9.109 23.406 -1.199 1 73.25 748 ASN A N 1
ATOM 6066 C CA . ASN A 1 748 ? -9.438 22 -1.438 1 73.25 748 ASN A CA 1
ATOM 6067 C C . ASN A 1 748 ? -8.484 21.062 -0.697 1 73.25 748 ASN A C 1
ATOM 6069 O O . ASN A 1 748 ? -7.922 20.141 -1.291 1 73.25 748 ASN A O 1
ATOM 6073 N N . TYR A 1 749 ? -8.352 21.297 0.583 1 76.94 749 TYR A N 1
ATOM 6074 C CA . TYR A 1 749 ? -7.484 20.469 1.401 1 76.94 749 TYR A CA 1
ATOM 6075 C C . TYR A 1 749 ? -8.266 19.312 2.012 1 76.94 749 TYR A C 1
ATOM 6077 O O . TYR A 1 749 ? -9.43 19.469 2.385 1 76.94 749 TYR A O 1
ATOM 6085 N N . ARG A 1 750 ? -7.527 18.172 1.972 1 75 750 ARG A N 1
ATOM 6086 C CA . ARG A 1 750 ? -7.984 17.016 2.729 1 75 750 ARG A CA 1
ATOM 6087 C C . ARG A 1 750 ? -7.223 16.875 4.043 1 75 750 ARG A C 1
ATOM 6089 O O . ARG A 1 750 ? -6.008 17.094 4.086 1 75 750 ARG A O 1
ATOM 6096 N N . LEU A 1 751 ? -8.008 16.688 5.078 1 80.19 751 LEU A N 1
ATOM 6097 C CA . LEU A 1 751 ? -7.398 16.578 6.398 1 80.19 751 LEU A CA 1
ATOM 6098 C C . LEU A 1 751 ? -7.562 15.172 6.953 1 80.19 751 LEU A C 1
ATOM 6100 O O . LEU A 1 751 ? -8.609 14.547 6.773 1 80.19 751 LEU A O 1
ATOM 6104 N N . SER A 1 752 ? -6.441 14.562 7.438 1 76.44 752 SER A N 1
ATOM 6105 C CA . SER A 1 752 ? -6.492 13.266 8.109 1 76.44 752 SER A CA 1
ATOM 6106 C C . SER A 1 752 ? -5.652 13.273 9.383 1 76.44 752 SER A C 1
ATOM 6108 O O . SER A 1 752 ? -4.742 14.094 9.531 1 76.44 752 SER A O 1
ATOM 6110 N N . PRO A 1 753 ? -6.148 12.438 10.406 1 68.88 753 PRO A N 1
ATOM 6111 C CA . PRO A 1 753 ? -5.262 12.289 11.562 1 68.88 753 PRO A CA 1
ATOM 6112 C C . PRO A 1 753 ? -3.926 11.648 11.203 1 68.88 753 PRO A C 1
ATOM 6114 O O . PRO A 1 753 ? -3.85 10.859 10.25 1 68.88 753 PRO A O 1
ATOM 6117 N N . SER A 1 754 ? -2.85 12.062 11.844 1 65.44 754 SER A N 1
ATOM 6118 C CA . SER A 1 754 ? -1.508 11.57 11.547 1 65.44 754 SER A CA 1
ATOM 6119 C C . SER A 1 754 ? -1.406 10.07 11.773 1 65.44 754 SER A C 1
ATOM 6121 O O . SER A 1 754 ? -0.616 9.391 11.117 1 65.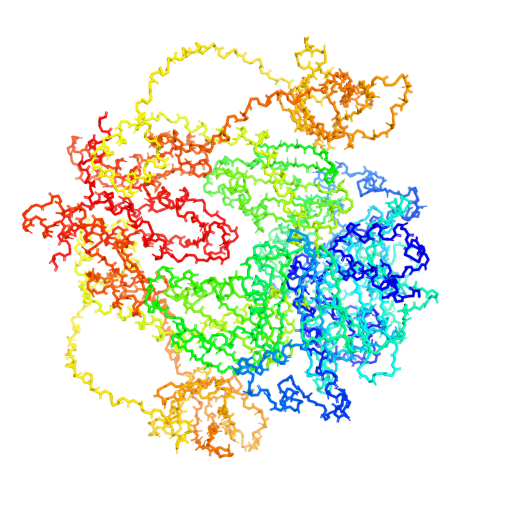44 754 SER A O 1
ATOM 6123 N N . ASP A 1 755 ? -2.209 9.617 12.734 1 59.28 755 ASP A N 1
ATOM 6124 C CA . ASP A 1 755 ? -2.08 8.219 13.117 1 59.28 755 ASP A CA 1
ATOM 6125 C C . ASP A 1 755 ? -2.861 7.309 12.172 1 59.28 755 ASP A C 1
ATOM 6127 O O . ASP A 1 755 ? -2.643 6.098 12.133 1 59.28 755 ASP A O 1
ATOM 6131 N N . ASN A 1 756 ? -3.795 7.875 11.477 1 59.5 756 ASN A N 1
ATOM 6132 C CA . ASN A 1 756 ? -4.629 7.082 10.578 1 59.5 756 ASN A CA 1
ATOM 6133 C C . ASN A 1 756 ? -4.902 7.816 9.273 1 59.5 756 ASN A C 1
ATOM 6135 O O . ASN A 1 756 ? -5.879 8.562 9.164 1 59.5 756 ASN A O 1
ATOM 6139 N N . ILE A 1 757 ? -4.141 7.543 8.266 1 60.25 757 ILE A N 1
ATOM 6140 C CA . ILE A 1 757 ? -4.156 8.266 6.996 1 60.25 757 ILE A CA 1
ATOM 6141 C C . ILE A 1 757 ? -5.465 7.98 6.258 1 60.25 757 ILE A C 1
ATOM 6143 O O . ILE A 1 757 ? -5.926 8.805 5.465 1 60.25 757 ILE A O 1
ATOM 6147 N N . GLU A 1 758 ? -6.043 6.922 6.621 1 57.47 758 GLU A N 1
ATOM 6148 C CA . GLU A 1 758 ? -7.246 6.539 5.883 1 57.47 758 GLU A CA 1
ATOM 6149 C C . GLU A 1 758 ? -8.477 7.254 6.426 1 57.47 758 GLU A C 1
ATOM 6151 O O . GLU A 1 758 ? -9.5 7.344 5.746 1 57.47 758 GLU A O 1
ATOM 6156 N N . GLU A 1 759 ? -8.219 7.879 7.621 1 61.34 759 GLU A N 1
ATOM 6157 C CA . GLU A 1 759 ? -9.344 8.602 8.195 1 61.34 759 GLU A CA 1
ATOM 6158 C C . GLU A 1 759 ? -9.391 10.047 7.707 1 61.34 759 GLU A C 1
ATOM 6160 O O . GLU A 1 759 ? -8.383 10.758 7.773 1 61.34 759 GLU A O 1
ATOM 6165 N N . GLU A 1 760 ? -10.43 10.477 7.09 1 66.25 760 GLU A N 1
ATOM 6166 C CA . GLU A 1 760 ? -10.594 11.844 6.602 1 66.25 760 GLU A CA 1
ATOM 6167 C C . GLU A 1 760 ? -11.266 12.727 7.652 1 66.25 760 GLU A C 1
ATOM 6169 O O . GLU A 1 760 ? -12.227 12.312 8.297 1 66.25 760 GLU A O 1
ATOM 6174 N N . ILE A 1 761 ? -10.57 13.797 7.961 1 75.31 761 ILE A N 1
ATOM 6175 C CA . ILE A 1 761 ? -11.164 14.828 8.812 1 75.31 761 ILE A CA 1
ATOM 6176 C C . ILE A 1 761 ? -11.758 15.938 7.949 1 75.31 761 ILE A C 1
ATOM 6178 O O . ILE A 1 761 ? -11.109 16.438 7.031 1 75.31 761 ILE A O 1
ATOM 6182 N N . THR A 1 762 ? -13.047 16.172 8.164 1 76.62 762 THR A N 1
ATOM 6183 C CA . THR A 1 762 ? -13.703 17.234 7.418 1 76.62 762 THR A CA 1
ATOM 6184 C C . THR A 1 762 ? -13.188 18.609 7.867 1 76.62 762 THR A C 1
ATOM 6186 O O . THR A 1 762 ? -12.695 18.75 8.984 1 76.62 762 THR A O 1
ATOM 6189 N N . VAL A 1 763 ? -13.203 19.594 7.023 1 83.38 763 VAL A N 1
ATOM 6190 C CA . VAL A 1 763 ? -12.727 20.938 7.301 1 83.38 763 VAL A CA 1
ATOM 6191 C C . VAL A 1 763 ? -13.492 21.531 8.484 1 83.38 763 VAL A C 1
ATOM 6193 O O . VAL A 1 763 ? -12.914 22.25 9.305 1 83.38 763 VAL A O 1
ATOM 6196 N N . ASP A 1 764 ? -14.797 21.203 8.656 1 81.5 764 ASP A N 1
ATOM 6197 C CA . ASP A 1 764 ? -15.578 21.719 9.773 1 81.5 764 ASP A CA 1
ATOM 6198 C C . ASP A 1 764 ? -15.023 21.219 11.109 1 81.5 764 ASP A C 1
ATOM 6200 O O . ASP A 1 764 ? -14.906 21.984 12.062 1 81.5 764 ASP A O 1
ATOM 6204 N N . THR A 1 765 ? -14.664 19.969 11.086 1 78.81 765 THR A N 1
ATOM 6205 C CA . THR A 1 765 ? -14.094 19.406 12.305 1 78.81 765 THR A CA 1
ATOM 6206 C C . THR A 1 765 ? -12.742 20.047 12.609 1 78.81 765 THR A C 1
ATOM 6208 O O . THR A 1 765 ? -12.438 20.344 13.773 1 78.81 765 THR A O 1
ATOM 6211 N N . TYR A 1 766 ? -11.992 20.25 11.586 1 86.56 766 TYR A N 1
ATOM 6212 C CA . TYR A 1 766 ? -10.688 20.891 11.75 1 86.56 766 TYR A CA 1
ATOM 6213 C C . TYR A 1 766 ? -10.836 22.281 12.336 1 86.56 766 TYR A C 1
ATOM 6215 O O . TYR A 1 766 ? -10.117 22.656 13.273 1 86.56 766 TYR A O 1
ATOM 6223 N N . ILE A 1 767 ? -11.742 23.078 11.828 1 87.88 767 ILE A N 1
ATOM 6224 C CA . ILE A 1 767 ? -11.953 24.438 12.297 1 87.88 767 ILE A CA 1
ATOM 6225 C C . ILE A 1 767 ? -12.422 24.422 13.75 1 87.88 767 ILE A C 1
ATOM 6227 O O . ILE A 1 767 ? -11.977 25.234 14.562 1 87.88 767 ILE A O 1
ATOM 6231 N N . SER A 1 768 ? -13.273 23.516 14.109 1 86.81 768 SER A N 1
ATOM 6232 C CA . SER A 1 768 ? -13.719 23.375 15.492 1 86.81 768 SER A CA 1
ATOM 6233 C C . SER A 1 768 ? -12.539 23.125 16.422 1 86.81 768 SER A C 1
ATOM 6235 O O . SER A 1 768 ? -12.453 23.734 17.5 1 86.81 768 SER A O 1
ATOM 6237 N N . ASP A 1 769 ? -11.703 22.312 15.992 1 85.75 769 ASP A N 1
ATOM 6238 C CA . ASP A 1 769 ? -10.547 21.953 16.797 1 85.75 769 ASP A CA 1
ATOM 6239 C C . ASP A 1 769 ? -9.602 23.125 16.984 1 85.75 769 ASP A C 1
ATOM 6241 O O . ASP A 1 769 ? -9.031 23.312 18.062 1 85.75 769 ASP A O 1
ATOM 6245 N N . VAL A 1 770 ? -9.398 23.844 15.945 1 87 770 VAL A N 1
ATOM 6246 C CA . VAL A 1 770 ? -8.508 25 15.977 1 87 770 VAL A CA 1
ATOM 6247 C C . VAL A 1 770 ? -9.008 26 17.016 1 87 770 VAL A C 1
ATOM 6249 O O . VAL A 1 770 ? -8.219 26.578 17.766 1 87 770 VAL A O 1
ATOM 6252 N N . PHE A 1 771 ? -10.312 26.156 17.109 1 88.25 771 PHE A N 1
ATOM 6253 C CA . PHE A 1 771 ? -10.875 27.172 17.984 1 88.25 771 PHE A CA 1
ATOM 6254 C C . PHE A 1 771 ? -11.062 26.641 19.406 1 88.25 771 PHE A C 1
ATOM 6256 O O . PHE A 1 771 ? -11.195 27.422 20.344 1 88.25 771 PHE A O 1
ATOM 6263 N N . ASP A 1 772 ? -10.969 25.281 19.422 1 79.31 772 ASP A N 1
ATOM 6264 C CA . ASP A 1 772 ? -11.148 24.688 20.734 1 79.31 772 ASP A CA 1
ATOM 6265 C C . ASP A 1 772 ? -10.008 25.062 21.672 1 79.31 772 ASP A C 1
ATOM 6267 O O . ASP A 1 772 ? -8.836 24.922 21.328 1 79.31 772 ASP A O 1
ATOM 6271 N N . SER A 1 773 ? -10.031 26 22.562 1 65.69 773 SER A N 1
ATOM 6272 C CA . SER A 1 773 ? -9.289 26.422 23.75 1 65.69 773 SER A CA 1
ATOM 6273 C C . SER A 1 773 ? -8.188 27.406 23.375 1 65.69 773 SER A C 1
ATOM 6275 O O . SER A 1 773 ? -8.078 28.484 23.984 1 65.69 773 SER A O 1
ATOM 6277 N N . TYR A 1 774 ? -7.562 27.078 22.078 1 70.25 774 TYR A N 1
ATOM 6278 C CA . TYR A 1 774 ? -6.316 27.828 21.984 1 70.25 774 TYR A CA 1
ATOM 6279 C C . TYR A 1 774 ? -6.496 29.078 21.125 1 70.25 774 TYR A C 1
ATOM 6281 O O . TYR A 1 774 ? -6.301 30.203 21.594 1 70.25 774 TYR A O 1
ATOM 6289 N N . TYR A 1 775 ? -7.168 28.984 20 1 82.81 775 TYR A N 1
ATOM 6290 C CA . TYR A 1 775 ? -7.188 30.109 19.078 1 82.81 775 TYR A CA 1
ATOM 6291 C C . TYR A 1 775 ? -8.227 31.141 19.5 1 82.81 775 TYR A C 1
ATOM 6293 O O . TYR A 1 775 ? -7.996 32.344 19.359 1 82.81 775 TYR A O 1
ATOM 6301 N N . SER A 1 776 ? -9.281 30.672 20.125 1 84.5 776 SER A N 1
ATOM 6302 C CA . SER A 1 776 ? -10.312 31.578 20.594 1 84.5 776 SER A CA 1
ATOM 6303 C C . SER A 1 776 ? -9.812 32.406 21.781 1 84.5 776 SER A C 1
ATOM 6305 O O . SER A 1 776 ? -10.148 33.594 21.922 1 84.5 776 SER A O 1
ATOM 6307 N N . ASP A 1 777 ? -9.078 31.734 22.578 1 78.62 777 ASP A N 1
ATOM 6308 C CA . ASP A 1 777 ? -8.469 32.438 23.703 1 78.62 777 ASP A CA 1
ATOM 6309 C C . ASP A 1 777 ? -7.539 33.562 23.219 1 78.62 777 ASP A C 1
ATOM 6311 O O . ASP A 1 777 ? -7.543 34.656 23.75 1 78.62 777 ASP A O 1
ATOM 6315 N N . PHE A 1 778 ? -6.855 33.312 22.312 1 79.44 778 PHE A N 1
ATOM 6316 C CA . PHE A 1 778 ? -5.965 34.281 21.688 1 79.44 778 PHE A CA 1
ATOM 6317 C C . PHE A 1 778 ? -6.762 35.438 21.094 1 79.44 778 PHE A C 1
ATOM 6319 O O . PHE A 1 778 ? -6.426 36.594 21.328 1 79.44 778 PHE A O 1
ATOM 6326 N N . LEU A 1 779 ? -7.809 35.156 20.312 1 82.19 779 LEU A N 1
ATOM 6327 C CA . LEU A 1 779 ? -8.609 36.156 19.641 1 82.19 779 LEU A CA 1
ATOM 6328 C C . LEU A 1 779 ? -9.266 37.094 20.641 1 82.19 779 LEU A C 1
ATOM 6330 O O . LEU A 1 779 ? -9.422 38.312 20.375 1 82.19 779 LEU A O 1
ATOM 6334 N N . LEU A 1 780 ? -9.547 36.5 21.812 1 77.5 780 LEU A N 1
ATOM 6335 C CA . LEU A 1 780 ? -10.281 37.281 22.812 1 77.5 780 LEU A CA 1
ATOM 6336 C C . LEU A 1 780 ? -9.336 38.125 23.656 1 77.5 780 LEU A C 1
ATOM 6338 O O . LEU A 1 780 ? -9.672 39.25 24.031 1 77.5 780 LEU A O 1
ATOM 6342 N N . ASN A 1 781 ? -8.188 37.656 23.844 1 69.31 781 ASN A N 1
ATOM 6343 C CA . ASN A 1 781 ? -7.312 38.312 24.812 1 69.31 781 ASN A CA 1
ATOM 6344 C C . ASN A 1 781 ? -6.309 39.219 24.141 1 69.31 781 ASN A C 1
ATOM 6346 O O . ASN A 1 781 ? -5.699 40.094 24.797 1 69.31 781 ASN A O 1
ATOM 6350 N N . PHE A 1 782 ? -6.145 38.969 22.953 1 66.75 782 PHE A N 1
ATOM 6351 C CA . PHE A 1 782 ? -5.105 39.75 22.328 1 66.75 782 PHE A CA 1
ATOM 6352 C C . PHE A 1 782 ? -5.68 40.594 21.188 1 66.75 782 PHE A C 1
ATOM 6354 O O . PHE A 1 782 ? -6.234 40.031 20.234 1 66.75 782 PHE A O 1
ATOM 6361 N N . GLY A 1 783 ? -5.734 41.875 21.547 1 61.94 783 GLY A N 1
ATOM 6362 C CA . GLY A 1 783 ? -6.066 42.812 20.484 1 61.94 783 GLY A CA 1
ATOM 6363 C C . GLY A 1 783 ? -4.855 43.25 19.703 1 61.94 783 GLY A C 1
ATOM 6364 O O . GLY A 1 783 ? -3.725 42.906 20.016 1 61.94 783 GLY A O 1
ATOM 6365 N N . MET A 1 784 ? -5.113 43.875 18.672 1 62.22 784 MET A N 1
ATOM 6366 C CA . MET A 1 784 ? -4.039 44.344 17.781 1 62.22 784 MET A CA 1
ATOM 6367 C C . MET A 1 784 ? -3.031 45.188 18.547 1 62.22 784 MET A C 1
ATOM 6369 O O . MET A 1 784 ? -1.826 45.094 18.312 1 62.22 784 MET A O 1
ATOM 6373 N N . GLU A 1 785 ? -3.514 45.938 19.484 1 58.47 785 GLU A N 1
ATOM 6374 C CA . GLU A 1 785 ? -2.635 46.812 20.25 1 58.47 785 GLU A CA 1
ATOM 6375 C C . GLU A 1 785 ? -1.668 46 21.109 1 58.47 785 GLU A C 1
ATOM 6377 O O . GLU A 1 785 ? -0.484 46.344 21.203 1 58.47 785 GLU A O 1
ATOM 6382 N N . GLN A 1 786 ? -2.207 45.031 21.656 1 60.09 786 GLN A N 1
ATOM 6383 C CA . GLN A 1 786 ? -1.366 44.156 22.484 1 60.09 786 GLN A CA 1
ATOM 6384 C C . GLN A 1 786 ? -0.357 43.406 21.625 1 60.09 786 GLN A C 1
ATOM 6386 O O . GLN A 1 786 ? 0.796 43.219 22.031 1 60.09 786 GLN A O 1
ATOM 6391 N N . LEU A 1 787 ? -0.744 43.031 20.516 1 67.38 787 LEU A N 1
ATOM 6392 C CA . LEU A 1 787 ? 0.131 42.281 19.625 1 67.38 787 LEU A CA 1
ATOM 6393 C C . LEU A 1 787 ? 1.266 43.156 19.094 1 67.38 787 LEU A C 1
ATOM 6395 O O . LEU A 1 787 ? 2.418 42.719 19.047 1 67.38 787 LEU A O 1
ATOM 6399 N N . MET A 1 788 ? 0.946 44.375 18.766 1 63.69 788 MET A N 1
ATOM 6400 C CA . MET A 1 788 ? 1.956 45.312 18.297 1 63.69 788 MET A CA 1
ATOM 6401 C C . MET A 1 788 ? 2.951 45.625 19.391 1 63.69 788 MET A C 1
ATOM 6403 O O . MET A 1 788 ? 4.152 45.75 19.141 1 63.69 788 MET A O 1
ATOM 6407 N N . GLY A 1 789 ? 2.352 45.906 20.594 1 55.97 789 GLY A N 1
ATOM 6408 C CA . GLY A 1 789 ? 3.217 46.188 21.734 1 55.97 789 GLY A CA 1
ATOM 6409 C C . GLY A 1 789 ? 4.211 45.094 22.016 1 55.97 789 GLY A C 1
ATOM 6410 O O . GLY A 1 789 ? 5.344 45.344 22.422 1 55.97 789 GLY A O 1
ATOM 6411 N N . SER A 1 790 ? 3.854 43.969 21.688 1 54.47 790 SER A N 1
ATOM 6412 C CA . SER A 1 790 ? 4.695 42.812 21.969 1 54.47 790 SER A CA 1
ATOM 6413 C C . SER A 1 790 ? 5.84 42.719 20.969 1 54.47 790 SER A C 1
ATOM 6415 O O . SER A 1 790 ? 6.906 42.188 21.281 1 54.47 790 SER A O 1
ATOM 6417 N N . LEU A 1 791 ? 5.648 43.094 19.766 1 55.28 791 LEU A N 1
ATOM 6418 C CA . LEU A 1 791 ? 6.684 43.062 18.734 1 55.28 791 LEU A CA 1
ATOM 6419 C C . LEU A 1 791 ? 7.688 44.188 18.938 1 55.28 791 LEU A C 1
ATOM 6421 O O . LEU A 1 791 ? 8.844 44.062 18.531 1 55.28 791 LEU A O 1
ATOM 6425 N N . GLU A 1 792 ? 7.34 45.438 19.422 1 50.06 792 GLU A N 1
ATOM 6426 C CA . GLU A 1 792 ? 8.211 46.562 19.656 1 50.06 792 GLU A CA 1
ATOM 6427 C C . GLU A 1 792 ? 9.148 46.312 20.844 1 50.06 792 GLU A C 1
ATOM 6429 O O . GLU A 1 792 ? 10.258 46.875 20.875 1 50.06 792 GLU A O 1
ATOM 6434 N N . ASP A 1 793 ? 8.742 45.625 21.891 1 46.25 793 ASP A N 1
ATOM 6435 C CA . ASP A 1 793 ? 9.594 45.406 23.062 1 46.25 793 ASP A CA 1
ATOM 6436 C C . ASP A 1 793 ? 10.602 44.281 22.828 1 46.25 793 ASP A C 1
ATOM 6438 O O . ASP A 1 793 ? 11.719 44.344 23.344 1 46.25 793 ASP A O 1
ATOM 6442 N N . MET B 1 1 ? -1.597 -17.156 -46.719 1 87.62 1 MET B N 1
ATOM 6443 C CA . MET B 1 1 ? -2.844 -17.172 -45.938 1 87.62 1 MET B CA 1
ATOM 6444 C C . MET B 1 1 ? -2.6 -16.766 -44.5 1 87.62 1 MET B C 1
ATOM 6446 O O . MET B 1 1 ? -3.172 -15.789 -44 1 87.62 1 MET B O 1
ATOM 6450 N N . LEU B 1 2 ? -1.55 -17.297 -43.875 1 95.5 2 LEU B N 1
ATOM 6451 C CA . LEU B 1 2 ? -1.315 -17.016 -42.469 1 95.5 2 LEU B CA 1
ATOM 6452 C C . LEU B 1 2 ? -0.697 -15.625 -42.312 1 95.5 2 LEU B C 1
ATOM 6454 O O . LEU B 1 2 ? -0.956 -14.945 -41.312 1 95.5 2 LEU B O 1
ATOM 6458 N N . LYS B 1 3 ? 0.104 -15.227 -43.25 1 97.12 3 LYS B N 1
ATOM 6459 C CA . LYS B 1 3 ? 0.631 -13.867 -43.219 1 97.12 3 LYS B CA 1
ATOM 6460 C C . LYS B 1 3 ? -0.495 -12.844 -43.281 1 97.12 3 LYS B C 1
ATOM 6462 O O . LYS B 1 3 ? -0.485 -11.859 -42.531 1 97.12 3 LYS B O 1
ATOM 6467 N N . ALA B 1 4 ? -1.469 -13.047 -44.094 1 96.94 4 ALA B N 1
ATOM 6468 C CA . ALA B 1 4 ? -2.615 -12.148 -44.25 1 96.94 4 ALA B CA 1
ATOM 6469 C C . ALA B 1 4 ? -3.438 -12.109 -42.969 1 96.94 4 ALA B C 1
ATOM 6471 O O . ALA B 1 4 ? -3.943 -11.055 -42.562 1 96.94 4 ALA B O 1
ATOM 6472 N N . LEU B 1 5 ? -3.535 -13.258 -42.375 1 97.88 5 LEU B N 1
ATOM 6473 C CA . LEU B 1 5 ? -4.246 -13.312 -41.094 1 97.88 5 LEU B CA 1
ATOM 6474 C C . LEU B 1 5 ? -3.527 -12.492 -40.031 1 97.88 5 LEU B C 1
ATOM 6476 O O . LEU B 1 5 ? -4.156 -11.727 -39.312 1 97.88 5 LEU B O 1
ATOM 6480 N N . PHE B 1 6 ? -2.24 -12.711 -39.969 1 98 6 PHE B N 1
ATOM 6481 C CA . PHE B 1 6 ? -1.445 -11.922 -39.031 1 98 6 PHE B CA 1
ATOM 6482 C C . PHE B 1 6 ? -1.653 -10.43 -39.25 1 98 6 PHE B C 1
ATOM 6484 O O . PHE B 1 6 ? -1.906 -9.68 -38.312 1 98 6 PHE B O 1
ATOM 6491 N N . GLU B 1 7 ? -1.586 -10.031 -40.469 1 98.19 7 GLU B N 1
ATOM 6492 C CA . GLU B 1 7 ? -1.711 -8.617 -40.812 1 98.19 7 GLU B CA 1
ATOM 6493 C C . GLU B 1 7 ? -3.096 -8.086 -40.469 1 98.19 7 GLU B C 1
ATOM 6495 O O . GLU B 1 7 ? -3.232 -6.949 -40 1 98.19 7 GLU B O 1
ATOM 6500 N N . SER B 1 8 ? -4.113 -8.859 -40.688 1 98 8 SER B N 1
ATOM 6501 C CA . SER B 1 8 ? -5.473 -8.453 -40.312 1 98 8 SER B CA 1
ATOM 6502 C C . SER B 1 8 ? -5.613 -8.242 -38.812 1 98 8 SER B C 1
ATOM 6504 O O . SER B 1 8 ? -6.219 -7.262 -38.375 1 98 8 SER B O 1
ATOM 6506 N N . ILE B 1 9 ? -4.992 -9.164 -38.062 1 98.62 9 ILE B N 1
ATOM 6507 C CA . ILE B 1 9 ? -5.055 -9.047 -36.625 1 98.62 9 ILE B CA 1
ATOM 6508 C C . ILE B 1 9 ? -4.258 -7.828 -36.156 1 98.62 9 ILE B C 1
ATOM 6510 O O . ILE B 1 9 ? -4.742 -7.027 -35.375 1 98.62 9 ILE B O 1
ATOM 6514 N N . TYR B 1 10 ? -3.059 -7.668 -36.688 1 98.44 10 TYR B N 1
ATOM 6515 C CA . TYR B 1 10 ? -2.156 -6.59 -36.312 1 98.44 10 TYR B CA 1
ATOM 6516 C C . TYR B 1 10 ? -2.768 -5.23 -36.625 1 98.44 10 TYR B C 1
ATOM 6518 O O . TYR B 1 10 ? -2.561 -4.266 -35.875 1 98.44 10 TYR B O 1
ATOM 6526 N N . ASN B 1 11 ? -3.592 -5.164 -37.656 1 97.38 11 ASN B N 1
ATOM 6527 C CA . ASN B 1 11 ? -4.125 -3.889 -38.125 1 97.38 11 ASN B CA 1
ATOM 6528 C C . ASN B 1 11 ? -5.395 -3.504 -37.344 1 97.38 11 ASN B C 1
ATOM 6530 O O . ASN B 1 11 ? -5.875 -2.377 -37.469 1 97.38 11 ASN B O 1
ATOM 6534 N N . CYS B 1 12 ? -5.934 -4.41 -36.562 1 98.06 12 CYS B N 1
ATOM 6535 C CA . CYS B 1 12 ? -7.039 -4.035 -35.688 1 98.06 12 CYS B CA 1
ATOM 6536 C C . CYS B 1 12 ? -6.605 -2.961 -34.688 1 98.06 12 CYS B C 1
ATOM 6538 O O . CYS B 1 12 ? -5.488 -2.998 -34.188 1 98.06 12 CYS B O 1
ATOM 6540 N N . LYS B 1 13 ? -7.539 -2.094 -34.469 1 96.19 13 LYS B N 1
ATOM 6541 C CA . LYS B 1 13 ? -7.188 -0.96 -33.594 1 96.19 13 LYS B CA 1
ATOM 6542 C C . LYS B 1 13 ? -7.824 -1.091 -32.219 1 96.19 13 LYS B C 1
ATOM 6544 O O . LYS B 1 13 ? -7.289 -0.575 -31.234 1 96.19 13 LYS B O 1
ATOM 6549 N N . THR B 1 14 ? -8.93 -1.744 -32.219 1 96.38 14 THR B N 1
ATOM 6550 C CA . THR B 1 14 ? -9.68 -1.842 -30.953 1 96.38 14 THR B CA 1
ATOM 6551 C C . THR B 1 14 ? -10.172 -3.27 -30.734 1 96.38 14 THR B C 1
ATOM 6553 O O . THR B 1 14 ? -10.039 -4.121 -31.609 1 96.38 14 THR B O 1
ATOM 6556 N N . GLU B 1 15 ? -10.766 -3.465 -29.547 1 96.56 15 GLU B N 1
ATOM 6557 C CA . GLU B 1 15 ? -11.359 -4.762 -29.234 1 96.56 15 GLU B CA 1
ATOM 6558 C C . GLU B 1 15 ? -12.531 -5.066 -30.156 1 96.56 15 GLU B C 1
ATOM 6560 O O . GLU B 1 15 ? -12.742 -6.219 -30.547 1 96.56 15 GLU B O 1
ATOM 6565 N N . LEU B 1 16 ? -13.258 -4.07 -30.531 1 96.44 16 LEU B N 1
ATOM 6566 C CA . LEU B 1 16 ? -14.391 -4.246 -31.422 1 96.44 16 LEU B CA 1
ATOM 6567 C C . LEU B 1 16 ? -13.922 -4.723 -32.812 1 96.44 16 LEU B C 1
ATOM 6569 O O . LEU B 1 16 ? -14.57 -5.566 -33.438 1 96.44 16 LEU B O 1
ATOM 6573 N N . ASP B 1 17 ? -12.797 -4.145 -33.219 1 97.88 17 ASP B N 1
ATOM 6574 C CA . ASP B 1 17 ? -12.227 -4.59 -34.5 1 97.88 17 ASP B CA 1
ATOM 6575 C C . ASP B 1 17 ? -11.867 -6.074 -34.438 1 97.88 17 ASP B C 1
ATOM 6577 O O . ASP B 1 17 ? -12.133 -6.812 -35.406 1 97.88 17 ASP B O 1
ATOM 6581 N N . VAL B 1 18 ? -11.328 -6.516 -33.344 1 98.38 18 VAL B N 1
ATOM 6582 C CA . VAL B 1 18 ? -10.906 -7.906 -33.188 1 98.38 18 VAL B CA 1
ATOM 6583 C C . VAL B 1 18 ? -12.141 -8.812 -33.156 1 98.38 18 VAL B C 1
ATOM 6585 O O . VAL B 1 18 ? -12.156 -9.875 -33.781 1 98.38 18 VAL B O 1
ATOM 6588 N N . ASP B 1 19 ? -13.195 -8.336 -32.469 1 97.31 19 ASP B N 1
ATOM 6589 C CA . ASP B 1 19 ? -14.445 -9.078 -32.438 1 97.31 19 ASP B CA 1
ATOM 6590 C C . ASP B 1 19 ? -14.992 -9.32 -33.844 1 97.31 19 ASP B C 1
ATOM 6592 O O . ASP B 1 19 ? -15.391 -10.445 -34.156 1 97.31 19 ASP B O 1
ATOM 6596 N N . LYS B 1 20 ? -15.008 -8.273 -34.562 1 97.62 20 LYS B N 1
ATOM 6597 C CA . LYS B 1 20 ? -15.5 -8.367 -35.938 1 97.62 20 LYS B CA 1
ATOM 6598 C C . LYS B 1 20 ? -14.656 -9.344 -36.75 1 97.62 20 LYS B C 1
ATOM 6600 O O . LYS B 1 20 ? -15.203 -10.164 -37.5 1 97.62 20 LYS B O 1
ATOM 6605 N N . LEU B 1 21 ? -13.383 -9.234 -36.562 1 98.19 21 LEU B N 1
ATOM 6606 C CA . LEU B 1 21 ? -12.484 -10.117 -37.312 1 98.19 21 LEU B CA 1
ATOM 6607 C C . LEU B 1 21 ? -12.703 -11.57 -36.906 1 98.19 21 LEU B C 1
ATOM 6609 O O . LEU B 1 21 ? -12.727 -12.461 -37.75 1 98.19 21 LEU B O 1
ATOM 6613 N N . ILE B 1 22 ? -12.844 -11.859 -35.656 1 97.44 22 ILE B N 1
ATOM 6614 C CA . ILE B 1 22 ? -13.039 -13.211 -35.156 1 97.44 22 ILE B CA 1
ATOM 6615 C C . ILE B 1 22 ? -14.336 -13.789 -35.719 1 97.44 22 ILE B C 1
ATOM 6617 O O . ILE B 1 22 ? -14.398 -14.977 -36.062 1 97.44 22 ILE B O 1
ATOM 6621 N N . SER B 1 23 ? -15.328 -12.953 -35.906 1 95.38 23 SER B N 1
ATOM 6622 C CA . SER B 1 23 ? -16.625 -13.398 -36.406 1 95.38 23 SER B CA 1
ATOM 6623 C C . SER B 1 23 ? -16.578 -13.766 -37.875 1 95.38 23 SER B C 1
ATOM 6625 O O . SER B 1 23 ? -17.344 -14.602 -38.344 1 95.38 23 SER B O 1
ATOM 6627 N N . VAL B 1 24 ? -15.672 -13.227 -38.656 1 95.75 24 VAL B N 1
ATOM 6628 C CA . VAL B 1 24 ? -15.68 -13.375 -40.094 1 95.75 24 VAL B CA 1
ATOM 6629 C C . VAL B 1 24 ? -14.594 -14.352 -40.531 1 95.75 24 VAL B C 1
ATOM 6631 O O . VAL B 1 24 ? -14.742 -15.062 -41.531 1 95.75 24 VAL B O 1
ATOM 6634 N N . ASP B 1 25 ? -13.5 -14.445 -39.781 1 95.31 25 ASP B N 1
ATOM 6635 C CA . ASP B 1 25 ? -12.367 -15.266 -40.188 1 95.31 25 ASP B CA 1
ATOM 6636 C C . ASP B 1 25 ? -12.602 -16.734 -39.844 1 95.31 25 ASP B C 1
ATOM 6638 O O . ASP B 1 25 ? -12.992 -17.062 -38.719 1 95.31 25 ASP B O 1
ATOM 6642 N N . PHE B 1 26 ? -12.234 -17.531 -40.75 1 94.19 26 PHE B N 1
ATOM 6643 C CA . PHE B 1 26 ? -12.492 -18.969 -40.656 1 94.19 26 PHE B CA 1
ATOM 6644 C C . PHE B 1 26 ? -11.703 -19.594 -39.531 1 94.19 26 PHE B C 1
ATOM 6646 O O . PHE B 1 26 ? -12.227 -20.406 -38.781 1 94.19 26 PHE B O 1
ATOM 6653 N N . HIS B 1 27 ? -10.469 -19.219 -39.344 1 96.06 27 HIS B N 1
ATOM 6654 C CA . HIS B 1 27 ? -9.617 -19.812 -38.344 1 96.06 27 HIS B CA 1
ATOM 6655 C C . HIS B 1 27 ? -9.969 -19.297 -36.938 1 96.06 27 HIS B C 1
ATOM 6657 O O . HIS B 1 27 ? -9.922 -20.047 -35.969 1 96.06 27 HIS B O 1
ATOM 6663 N N . LEU B 1 28 ? -10.344 -18.094 -36.812 1 97.19 28 LEU B N 1
ATOM 6664 C CA . LEU B 1 28 ? -10.57 -17.422 -35.531 1 97.19 28 LEU B CA 1
ATOM 6665 C C . LEU B 1 28 ? -11.938 -17.797 -34.969 1 97.19 28 LEU B C 1
ATOM 6667 O O . LEU B 1 28 ? -12.141 -17.781 -33.75 1 97.19 28 LEU B O 1
ATOM 6671 N N . SER B 1 29 ? -12.867 -18.094 -35.844 1 95.19 29 SER B N 1
ATOM 6672 C CA . SER B 1 29 ? -14.234 -18.359 -35.406 1 95.19 29 SER B CA 1
ATOM 6673 C C . SER B 1 29 ? -14.367 -19.781 -34.875 1 95.19 29 SER B C 1
ATOM 6675 O O . SER B 1 29 ? -15.336 -20.094 -34.188 1 95.19 29 SER B O 1
ATOM 6677 N N . LYS B 1 30 ? -13.414 -20.672 -35.125 1 94.94 30 LYS B N 1
ATOM 6678 C CA . LYS B 1 30 ? -13.461 -22.062 -34.688 1 94.94 30 LYS B CA 1
ATOM 6679 C C . LYS B 1 30 ? -13.039 -22.188 -33.219 1 94.94 30 LYS B C 1
ATOM 6681 O O . LYS B 1 30 ? -11.898 -21.906 -32.875 1 94.94 30 LYS B O 1
ATOM 6686 N N . ALA B 1 31 ? -13.875 -22.766 -32.469 1 92.69 31 ALA B N 1
ATOM 6687 C CA . ALA B 1 31 ? -13.625 -22.922 -31.047 1 92.69 31 ALA B CA 1
ATOM 6688 C C . ALA B 1 31 ? -12.484 -23.906 -30.797 1 92.69 31 ALA B C 1
ATOM 6690 O O . ALA B 1 31 ? -11.734 -23.766 -29.828 1 92.69 31 ALA B O 1
ATOM 6691 N N . GLU B 1 32 ? -12.297 -24.844 -31.609 1 95 32 GLU B N 1
ATOM 6692 C CA . GLU B 1 32 ? -11.305 -25.906 -31.453 1 95 32 GLU B CA 1
ATOM 6693 C C . GLU B 1 32 ? -9.891 -25.359 -31.594 1 95 32 GLU B C 1
ATOM 6695 O O . GLU B 1 32 ? -8.922 -26.031 -31.203 1 95 32 GLU B O 1
ATOM 6700 N N . ASN B 1 33 ? -9.789 -24.141 -32.156 1 97.81 33 ASN B N 1
ATOM 6701 C CA . ASN B 1 33 ? -8.477 -23.547 -32.375 1 97.81 33 ASN B CA 1
ATOM 6702 C C . ASN B 1 33 ? -7.988 -22.781 -31.156 1 97.81 33 ASN B C 1
ATOM 6704 O O . ASN B 1 33 ? -6.879 -22.25 -31.156 1 97.81 33 ASN B O 1
ATOM 6708 N N . TRP B 1 34 ? -8.742 -22.734 -30.141 1 97.69 34 TRP B N 1
ATOM 6709 C CA . TRP B 1 34 ? -8.391 -21.969 -28.969 1 97.69 34 TRP B CA 1
ATOM 6710 C C . TRP B 1 34 ? -8.039 -22.875 -27.797 1 97.69 34 TRP B C 1
ATOM 6712 O O . TRP B 1 34 ? -8.82 -23.766 -27.438 1 97.69 34 TRP B O 1
ATOM 6722 N N . PHE B 1 35 ? -6.867 -22.641 -27.266 1 97.81 35 PHE B N 1
ATOM 6723 C CA . PHE B 1 35 ? -6.324 -23.484 -26.203 1 97.81 35 PHE B CA 1
ATOM 6724 C C . PHE B 1 35 ? -6.043 -22.672 -24.953 1 97.81 35 PHE B C 1
ATOM 6726 O O . PHE B 1 35 ? -5.559 -21.531 -25.031 1 97.81 35 PHE B O 1
ATOM 6733 N N . PRO B 1 36 ? -6.32 -23.203 -23.75 1 96 36 PRO B N 1
ATOM 6734 C CA . PRO B 1 36 ? -6.059 -22.469 -22.516 1 96 36 PRO B CA 1
ATOM 6735 C C . PRO B 1 36 ? -4.57 -22.188 -22.297 1 96 36 PRO B C 1
ATOM 6737 O O . PRO B 1 36 ? -3.738 -23.062 -22.531 1 96 36 PRO B O 1
ATOM 6740 N N . ILE B 1 37 ? -4.273 -21 -21.938 1 95.19 37 ILE B N 1
ATOM 6741 C CA . ILE B 1 37 ? -2.904 -20.625 -21.578 1 95.19 37 ILE B CA 1
ATOM 6742 C C . ILE B 1 37 ? -2.406 -21.531 -20.453 1 95.19 37 ILE B C 1
ATOM 6744 O O . ILE B 1 37 ? -3.129 -21.797 -19.484 1 95.19 37 ILE B O 1
ATOM 6748 N N . GLY B 1 38 ? -1.15 -22.078 -20.641 1 90 38 GLY B N 1
ATOM 6749 C CA . GLY B 1 38 ? -0.578 -22.953 -19.641 1 90 38 GLY B CA 1
ATOM 6750 C C . GLY B 1 38 ? -1.23 -24.328 -19.609 1 90 38 GLY B C 1
ATOM 6751 O O . GLY B 1 38 ? -0.991 -25.109 -18.688 1 90 38 GLY B O 1
ATOM 6752 N N . GLN B 1 39 ? -2.15 -24.594 -20.484 1 89 39 GLN B N 1
ATOM 6753 C CA . GLN B 1 39 ? -2.885 -25.844 -20.594 1 89 39 GLN B CA 1
ATOM 6754 C C . GLN B 1 39 ? -3.738 -26.094 -19.344 1 89 39 GLN B C 1
ATOM 6756 O O . GLN B 1 39 ? -3.809 -27.234 -18.859 1 89 39 GLN B O 1
ATOM 6761 N N . ASN B 1 40 ? -4.215 -24.969 -18.859 1 88.81 40 ASN B N 1
ATOM 6762 C CA . ASN B 1 40 ? -5.012 -25.031 -17.641 1 88.81 40 ASN B CA 1
ATOM 6763 C C . ASN B 1 40 ? -6.152 -24.016 -17.672 1 88.81 40 ASN B C 1
ATOM 6765 O O . ASN B 1 40 ? -5.914 -22.812 -17.734 1 88.81 40 ASN B O 1
ATOM 6769 N N . GLU B 1 41 ? -7.418 -24.516 -17.562 1 89 41 GLU B N 1
ATOM 6770 C CA . GLU B 1 41 ? -8.586 -23.641 -17.609 1 89 41 GLU B CA 1
ATOM 6771 C C . GLU B 1 41 ? -8.734 -22.844 -16.328 1 89 41 GLU B C 1
ATOM 6773 O O . GLU B 1 41 ? -9.508 -21.875 -16.281 1 89 41 GLU B O 1
ATOM 6778 N N . SER B 1 42 ? -7.914 -23.109 -15.352 1 86.56 42 SER B N 1
ATOM 6779 C CA . SER B 1 42 ? -7.965 -22.344 -14.109 1 86.56 42 SER B CA 1
ATOM 6780 C C . SER B 1 42 ? -6.891 -21.266 -14.078 1 86.56 42 SER B C 1
ATOM 6782 O O . SER B 1 42 ? -6.543 -20.766 -13.008 1 86.56 42 SER B O 1
ATOM 6784 N N . ASN B 1 43 ? -6.434 -20.906 -15.32 1 89.56 43 ASN B N 1
ATOM 6785 C CA . ASN B 1 43 ? -5.34 -19.938 -15.414 1 89.56 43 ASN B CA 1
ATOM 6786 C C . ASN B 1 43 ? -5.785 -18.547 -14.984 1 89.56 43 ASN B C 1
ATOM 6788 O O . ASN B 1 43 ? -4.953 -17.672 -14.742 1 89.56 43 ASN B O 1
ATOM 6792 N N . PHE B 1 44 ? -7.117 -18.328 -14.82 1 86.69 44 PHE B N 1
ATOM 6793 C CA . PHE B 1 44 ? -7.645 -17.031 -14.414 1 86.69 44 PHE B CA 1
ATOM 6794 C C . PHE B 1 44 ? -7.156 -16.656 -13.016 1 86.69 44 PHE B C 1
ATOM 6796 O O . PHE B 1 44 ? -7.004 -15.484 -12.695 1 86.69 44 PHE B O 1
ATOM 6803 N N . SER B 1 45 ? -6.902 -17.656 -12.203 1 82.88 45 SER B N 1
ATOM 6804 C CA . SER B 1 45 ? -6.465 -17.391 -10.836 1 82.88 45 SER B CA 1
ATOM 6805 C C . SER B 1 45 ? -5.098 -16.719 -10.805 1 82.88 45 SER B C 1
ATOM 6807 O O . SER B 1 45 ? -4.84 -15.867 -9.953 1 82.88 45 SER B O 1
ATOM 6809 N N . ILE B 1 46 ? -4.293 -17.047 -11.703 1 84.75 46 ILE B N 1
ATOM 6810 C CA . ILE B 1 46 ? -2.947 -16.5 -11.797 1 84.75 46 ILE B CA 1
ATOM 6811 C C . ILE B 1 46 ? -2.984 -15.164 -12.539 1 84.75 46 ILE B C 1
ATOM 6813 O O . ILE B 1 46 ? -2.443 -14.164 -12.062 1 84.75 46 ILE B O 1
ATOM 6817 N N . ILE B 1 47 ? -3.674 -15.148 -13.633 1 87.38 47 ILE B N 1
ATOM 6818 C CA . ILE B 1 47 ? -3.658 -14.008 -14.547 1 87.38 47 ILE B CA 1
ATOM 6819 C C . ILE B 1 47 ? -4.371 -12.82 -13.906 1 87.38 47 ILE B C 1
ATOM 6821 O O . ILE B 1 47 ? -3.895 -11.688 -13.984 1 87.38 47 ILE B O 1
ATOM 6825 N N . GLU B 1 48 ? -5.406 -13.102 -13.203 1 84.44 48 GLU B N 1
ATOM 6826 C CA . GLU B 1 48 ? -6.223 -12.023 -12.656 1 84.44 48 GLU B CA 1
ATOM 6827 C C . GLU B 1 48 ? -5.664 -11.523 -11.328 1 84.44 48 GLU B C 1
ATOM 6829 O O . GLU B 1 48 ? -6.094 -10.484 -10.82 1 84.44 48 GLU B O 1
ATOM 6834 N N . ASN B 1 49 ? -4.668 -12.148 -10.797 1 78.5 49 ASN B N 1
ATOM 6835 C CA . ASN B 1 49 ? -4.129 -11.766 -9.5 1 78.5 49 ASN B CA 1
ATOM 6836 C C . ASN B 1 49 ? -2.764 -11.094 -9.633 1 78.5 49 ASN B C 1
ATOM 6838 O O . ASN B 1 49 ? -2.113 -10.797 -8.633 1 78.5 49 ASN B O 1
ATOM 6842 N N . GLN B 1 50 ? -2.322 -10.758 -10.742 1 76.88 50 GLN B N 1
ATOM 6843 C CA . GLN B 1 50 ? -0.958 -10.289 -10.953 1 76.88 50 GLN B CA 1
ATOM 6844 C C . GLN B 1 50 ? -0.829 -8.805 -10.609 1 76.88 50 GLN B C 1
ATOM 6846 O O . GLN B 1 50 ? 0.079 -8.406 -9.875 1 76.88 50 GLN B O 1
ATOM 6851 N N . GLN B 1 51 ? -1.7 -8.031 -11.172 1 77.12 51 GLN B N 1
ATOM 6852 C CA . GLN B 1 51 ? -1.575 -6.594 -10.992 1 77.12 51 GLN B CA 1
ATOM 6853 C C . GLN B 1 51 ? -2.945 -5.93 -10.891 1 77.12 51 GLN B C 1
ATOM 6855 O O . GLN B 1 51 ? -3.881 -6.312 -11.594 1 77.12 51 GLN B O 1
ATOM 6860 N N . SER B 1 52 ? -2.967 -4.93 -10.078 1 78.38 52 SER B N 1
ATOM 6861 C CA . SER B 1 52 ? -4.207 -4.168 -9.992 1 78.38 52 SER B CA 1
ATOM 6862 C C . SER B 1 52 ? -4.145 -2.902 -10.836 1 78.38 52 SER B C 1
ATOM 6864 O O . SER B 1 52 ? -5.172 -2.291 -11.133 1 78.38 52 SER B O 1
ATOM 6866 N N . ASN B 1 53 ? -2.865 -2.502 -11.25 1 83.19 53 ASN B N 1
ATOM 6867 C CA . ASN B 1 53 ? -2.633 -1.267 -11.984 1 83.19 53 ASN B CA 1
ATOM 6868 C C . ASN B 1 53 ? -2.15 -1.545 -13.406 1 83.19 53 ASN B C 1
ATOM 6870 O O . ASN B 1 53 ? -1.147 -2.232 -13.602 1 83.19 53 ASN B O 1
ATOM 6874 N N . PRO B 1 54 ? -2.777 -0.979 -14.414 1 87.62 54 PRO B N 1
ATOM 6875 C CA . PRO B 1 54 ? -2.406 -1.232 -15.812 1 87.62 54 PRO B CA 1
ATOM 6876 C C . PRO B 1 54 ? -0.994 -0.756 -16.141 1 87.62 54 PRO B C 1
ATOM 6878 O O . PRO B 1 54 ? -0.309 -1.37 -16.969 1 87.62 54 PRO B O 1
ATOM 6881 N N . ILE B 1 55 ? -0.533 0.325 -15.57 1 87.38 55 ILE B N 1
ATOM 6882 C CA . ILE B 1 55 ? 0.801 0.845 -15.852 1 87.38 55 ILE B CA 1
ATOM 6883 C C . ILE B 1 55 ? 1.854 -0.105 -15.281 1 87.38 55 ILE B C 1
ATOM 6885 O O . ILE B 1 55 ? 2.838 -0.424 -15.953 1 87.38 55 ILE B O 1
ATOM 6889 N N . ALA B 1 56 ? 1.622 -0.524 -14.102 1 85.62 56 ALA B N 1
ATOM 6890 C CA . ALA B 1 56 ? 2.551 -1.481 -13.508 1 85.62 56 ALA B CA 1
ATOM 6891 C C . ALA B 1 56 ? 2.629 -2.76 -14.336 1 85.62 56 ALA B C 1
ATOM 6893 O O . ALA B 1 56 ? 3.705 -3.342 -14.492 1 85.62 56 ALA B O 1
ATOM 6894 N N . ALA B 1 57 ? 1.505 -3.15 -14.836 1 89.62 57 ALA B N 1
ATOM 6895 C CA . ALA B 1 57 ? 1.482 -4.34 -15.688 1 89.62 57 ALA B CA 1
ATOM 6896 C C . ALA B 1 57 ? 2.285 -4.121 -16.969 1 89.62 57 ALA B C 1
ATOM 6898 O O . ALA B 1 57 ? 2.984 -5.023 -17.438 1 89.62 57 ALA B O 1
ATOM 6899 N N . LEU B 1 58 ? 2.223 -2.965 -17.5 1 91.62 58 LEU B N 1
ATOM 6900 C CA . LEU B 1 58 ? 2.986 -2.617 -18.703 1 91.62 58 LEU B CA 1
ATOM 6901 C C . LEU B 1 58 ? 4.48 -2.594 -18.391 1 91.62 58 LEU B C 1
ATOM 6903 O O . LEU B 1 58 ? 5.293 -3 -19.234 1 91.62 58 LEU B O 1
ATOM 6907 N N . VAL B 1 59 ? 4.785 -2.088 -17.297 1 91.56 59 VAL B N 1
ATOM 6908 C CA . VAL B 1 59 ? 6.18 -2.041 -16.875 1 91.56 59 VAL B CA 1
ATOM 6909 C C . VAL B 1 59 ? 6.773 -3.447 -16.891 1 91.56 59 VAL B C 1
ATOM 6911 O O . VAL B 1 59 ? 7.934 -3.637 -17.25 1 91.56 59 VAL B O 1
ATOM 6914 N N . GLU B 1 60 ? 6.031 -4.41 -16.516 1 91 60 GLU B N 1
ATOM 6915 C CA . GLU B 1 60 ? 6.496 -5.793 -16.531 1 91 60 GLU B CA 1
ATOM 6916 C C . GLU B 1 60 ? 6.812 -6.254 -17.953 1 91 60 GLU B C 1
ATOM 6918 O O . GLU B 1 60 ? 7.77 -7 -18.172 1 91 60 GLU B O 1
ATOM 6923 N N . LYS B 1 61 ? 6.008 -5.828 -18.906 1 94 61 LYS B N 1
ATOM 6924 C CA . LYS B 1 61 ? 6.281 -6.148 -20.297 1 94 61 LYS B CA 1
ATOM 6925 C C . LYS B 1 61 ? 7.582 -5.504 -20.766 1 94 61 LYS B C 1
ATOM 6927 O O . LYS B 1 61 ? 8.359 -6.121 -21.5 1 94 61 LYS B O 1
ATOM 6932 N N . VAL B 1 62 ? 7.809 -4.293 -20.359 1 94.69 62 VAL B N 1
ATOM 6933 C CA . VAL B 1 62 ? 9.031 -3.586 -20.734 1 94.69 62 VAL B CA 1
ATOM 6934 C C . VAL B 1 62 ? 10.234 -4.277 -20.094 1 94.69 62 VAL B C 1
ATOM 6936 O O . VAL B 1 62 ? 11.266 -4.469 -20.75 1 94.69 62 VAL B O 1
ATOM 6939 N N . THR B 1 63 ? 10.078 -4.68 -18.875 1 93.5 63 THR B N 1
ATOM 6940 C CA . THR B 1 63 ? 11.148 -5.391 -18.188 1 93.5 63 THR B CA 1
ATOM 6941 C C . THR B 1 63 ? 11.469 -6.707 -18.891 1 93.5 63 THR B C 1
ATOM 6943 O O . THR B 1 63 ? 12.633 -7.07 -19.047 1 93.5 63 THR B O 1
ATOM 6946 N N . ASN B 1 64 ? 10.438 -7.328 -19.375 1 93.69 64 ASN B N 1
ATOM 6947 C CA . ASN B 1 64 ? 10.641 -8.555 -20.125 1 93.69 64 ASN B CA 1
ATOM 6948 C C . ASN B 1 64 ? 11.391 -8.281 -21.438 1 93.69 64 ASN B C 1
ATOM 6950 O O . ASN B 1 64 ? 12.203 -9.109 -21.875 1 93.69 64 ASN B O 1
ATOM 6954 N N . SER B 1 65 ? 11.086 -7.156 -21.984 1 96.88 65 SER B N 1
ATOM 6955 C CA . SER B 1 65 ? 11.797 -6.758 -23.203 1 96.88 65 SER B CA 1
ATOM 6956 C C . SER B 1 65 ? 13.281 -6.547 -22.938 1 96.88 65 SER B C 1
ATOM 6958 O O . SER B 1 65 ? 14.125 -6.984 -23.719 1 96.88 65 SER B O 1
ATOM 6960 N N . ILE B 1 66 ? 13.578 -5.914 -21.891 1 96.56 66 ILE B N 1
ATOM 6961 C CA . ILE B 1 66 ? 14.961 -5.68 -21.484 1 96.56 66 ILE B CA 1
ATOM 6962 C C . ILE B 1 66 ? 15.656 -7.016 -21.25 1 96.56 66 ILE B C 1
ATOM 6964 O O . ILE B 1 66 ? 16.75 -7.25 -21.75 1 96.56 66 ILE B O 1
ATOM 6968 N N . ASP B 1 67 ? 15.023 -7.906 -20.531 1 95.56 67 ASP B N 1
ATOM 6969 C CA . ASP B 1 67 ? 15.57 -9.234 -20.266 1 95.56 67 ASP B CA 1
ATOM 6970 C C . ASP B 1 67 ? 15.867 -9.977 -21.562 1 95.56 67 ASP B C 1
ATOM 6972 O O . ASP B 1 67 ? 16.906 -10.617 -21.688 1 95.56 67 ASP B O 1
ATOM 6976 N N . ALA B 1 68 ? 14.914 -9.859 -22.5 1 96.62 68 ALA B N 1
ATOM 6977 C CA . ALA B 1 68 ? 15.047 -10.562 -23.766 1 96.62 68 ALA B CA 1
ATOM 6978 C C . ALA B 1 68 ? 16.281 -10.086 -24.531 1 96.62 68 ALA B C 1
ATOM 6980 O O . ALA B 1 68 ? 16.969 -10.883 -25.172 1 96.62 68 ALA B O 1
ATOM 6981 N N . ILE B 1 69 ? 16.594 -8.82 -24.484 1 97.88 69 ILE B N 1
ATOM 6982 C CA . ILE B 1 69 ? 17.766 -8.281 -25.172 1 97.88 69 ILE B CA 1
ATOM 6983 C C . ILE B 1 69 ? 19.031 -8.766 -24.484 1 97.88 69 ILE B C 1
ATOM 6985 O O . ILE B 1 69 ? 20 -9.156 -25.156 1 97.88 69 ILE B O 1
ATOM 6989 N N . LEU B 1 70 ? 19.047 -8.75 -23.203 1 97.12 70 LEU B N 1
ATOM 6990 C CA . LEU B 1 70 ? 20.203 -9.242 -22.469 1 97.12 70 LEU B CA 1
ATOM 6991 C C . LEU B 1 70 ? 20.438 -10.719 -22.734 1 97.12 70 LEU B C 1
ATOM 6993 O O . LEU B 1 70 ? 21.578 -11.148 -22.938 1 97.12 70 LEU B O 1
ATOM 6997 N N . MET B 1 71 ? 19.375 -11.461 -22.797 1 96.06 71 MET B N 1
ATOM 6998 C CA . MET B 1 71 ? 19.469 -12.883 -23.125 1 96.06 71 MET B CA 1
ATOM 6999 C C . MET B 1 71 ? 20.047 -13.094 -24.516 1 96.06 71 MET B C 1
ATOM 7001 O O . MET B 1 71 ? 20.938 -13.938 -24.703 1 96.06 71 MET B O 1
ATOM 7005 N N . LYS B 1 72 ? 19.578 -12.312 -25.484 1 97.38 72 LYS B N 1
ATOM 7006 C CA . LYS B 1 72 ? 20.094 -12.383 -26.844 1 97.38 72 LYS B CA 1
ATOM 7007 C C . LYS B 1 72 ? 21.609 -12.125 -26.875 1 97.38 72 LYS B C 1
ATOM 7009 O O . LYS B 1 72 ? 22.359 -12.898 -27.469 1 97.38 72 LYS B O 1
ATOM 7014 N N . LYS B 1 73 ? 21.984 -11.117 -26.203 1 97.31 73 LYS B N 1
ATOM 7015 C CA . LYS B 1 73 ? 23.391 -10.727 -26.203 1 97.31 73 LYS B CA 1
ATOM 7016 C C . LYS B 1 73 ? 24.266 -11.789 -25.547 1 97.31 73 LYS B C 1
ATOM 7018 O O . LYS B 1 73 ? 25.391 -12.047 -25.984 1 97.31 73 LYS B O 1
ATOM 7023 N N . CYS B 1 74 ? 23.75 -12.336 -24.578 1 96.69 74 CYS B N 1
ATOM 7024 C CA . CYS B 1 74 ? 24.484 -13.414 -23.906 1 96.69 74 CYS B CA 1
ATOM 7025 C C . CYS B 1 74 ? 24.688 -14.594 -24.844 1 96.69 74 CYS B C 1
ATOM 7027 O O . CYS B 1 74 ? 25.812 -15.102 -24.969 1 96.69 74 CYS B O 1
ATOM 7029 N N . ILE B 1 75 ? 23.688 -14.984 -25.531 1 95.81 75 ILE B N 1
ATOM 7030 C CA . ILE B 1 75 ? 23.734 -16.109 -26.453 1 95.81 75 ILE B CA 1
ATOM 7031 C C . ILE B 1 75 ? 24.641 -15.758 -27.641 1 95.81 75 ILE B C 1
ATOM 7033 O O . ILE B 1 75 ? 25.453 -16.578 -28.078 1 95.81 75 ILE B O 1
ATOM 7037 N N . GLU B 1 76 ? 24.562 -14.555 -28.125 1 95.38 76 GLU B N 1
ATOM 7038 C CA . GLU B 1 76 ? 25.391 -14.094 -29.234 1 95.38 76 GLU B CA 1
ATOM 7039 C C . GLU B 1 76 ? 26.875 -14.125 -28.844 1 95.38 76 GLU B C 1
ATOM 7041 O O . GLU B 1 76 ? 27.734 -14.328 -29.703 1 95.38 76 GLU B O 1
ATOM 7046 N N . ALA B 1 77 ? 27.062 -13.938 -27.625 1 94.38 77 ALA B N 1
ATOM 7047 C CA . ALA B 1 77 ? 28.438 -13.93 -27.141 1 94.38 77 ALA B CA 1
ATOM 7048 C C . ALA B 1 77 ? 28.938 -15.352 -26.906 1 94.38 77 ALA B C 1
ATOM 7050 O O . ALA B 1 77 ? 30.078 -15.555 -26.469 1 94.38 77 ALA B O 1
ATOM 7051 N N . GLY B 1 78 ? 28.125 -16.328 -27.109 1 92.38 78 GLY B N 1
ATOM 7052 C CA . GLY B 1 78 ? 28.516 -17.719 -26.969 1 92.38 78 GLY B CA 1
ATOM 7053 C C . GLY B 1 78 ? 28.469 -18.203 -25.531 1 92.38 78 GLY B C 1
ATOM 7054 O O . GLY B 1 78 ? 29.125 -19.188 -25.188 1 92.38 78 GLY B O 1
ATOM 7055 N N . LEU B 1 79 ? 27.688 -17.516 -24.75 1 94.38 79 LEU B N 1
ATOM 7056 C CA . LEU B 1 79 ? 27.609 -17.859 -23.344 1 94.38 79 LEU B CA 1
ATOM 7057 C C . LEU B 1 79 ? 26.266 -18.516 -23.031 1 94.38 79 LEU B C 1
ATOM 7059 O O . LEU B 1 79 ? 25.234 -18.156 -23.609 1 94.38 79 LEU B O 1
ATOM 7063 N N . ASP B 1 80 ? 26.406 -19.484 -22.156 1 93.5 80 ASP B N 1
ATOM 7064 C CA . ASP B 1 80 ? 25.188 -20.047 -21.578 1 93.5 80 ASP B CA 1
ATOM 7065 C C . ASP B 1 80 ? 24.672 -19.172 -20.422 1 93.5 80 ASP B C 1
ATOM 7067 O O . ASP B 1 80 ? 25.375 -18.984 -19.438 1 93.5 80 ASP B O 1
ATOM 7071 N N . PRO B 1 81 ? 23.453 -18.672 -20.578 1 92.56 81 PRO B N 1
ATOM 7072 C CA . PRO B 1 81 ? 22.906 -17.766 -19.578 1 92.56 81 PRO B CA 1
ATOM 7073 C C . PRO B 1 81 ? 22.922 -18.359 -18.172 1 92.56 81 PRO B C 1
ATOM 7075 O O . PRO B 1 81 ? 22.922 -17.641 -17.188 1 92.56 81 PRO B O 1
ATOM 7078 N N . LYS B 1 82 ? 22.891 -19.688 -18 1 90.19 82 LYS B N 1
ATOM 7079 C CA . LYS B 1 82 ? 22.812 -20.359 -16.703 1 90.19 82 LYS B CA 1
ATOM 7080 C C . LYS B 1 82 ? 24.219 -20.719 -16.203 1 90.19 82 LYS B C 1
ATOM 7082 O O . LYS B 1 82 ? 24.375 -21.188 -15.07 1 90.19 82 LYS B O 1
ATOM 7087 N N . ALA B 1 83 ? 25.156 -20.438 -17 1 90.12 83 ALA B N 1
ATOM 7088 C CA . ALA B 1 83 ? 26.516 -20.859 -16.672 1 90.12 83 ALA B CA 1
ATOM 7089 C C . ALA B 1 83 ? 27.141 -19.906 -15.641 1 90.12 83 ALA B C 1
ATOM 7091 O O . ALA B 1 83 ? 26.688 -18.781 -15.461 1 90.12 83 ALA B O 1
ATOM 7092 N N . LYS B 1 84 ? 28.125 -20.438 -15.016 1 87 84 LYS B N 1
ATOM 7093 C CA . LYS B 1 84 ? 28.859 -19.688 -14 1 87 84 LYS B CA 1
ATOM 7094 C C . LYS B 1 84 ? 29.594 -18.5 -14.625 1 87 84 LYS B C 1
ATOM 7096 O O . LYS B 1 84 ? 29.797 -17.469 -13.969 1 87 84 LYS B O 1
ATOM 7101 N N . ASN B 1 85 ? 29.938 -18.594 -15.82 1 90.38 85 ASN B N 1
ATOM 7102 C CA . ASN B 1 85 ? 30.688 -17.531 -16.469 1 90.38 85 ASN B CA 1
ATOM 7103 C C . ASN B 1 85 ? 29.766 -16.469 -17.062 1 90.38 85 ASN B C 1
ATOM 7105 O O . ASN B 1 85 ? 30.25 -15.484 -17.625 1 90.38 85 ASN B O 1
ATOM 7109 N N . ALA B 1 86 ? 28.469 -16.75 -17 1 92.62 86 ALA B N 1
ATOM 7110 C CA . ALA B 1 86 ? 27.531 -15.711 -17.391 1 92.62 86 ALA B CA 1
ATOM 7111 C C . ALA B 1 86 ? 27.562 -14.555 -16.406 1 92.62 86 ALA B C 1
ATOM 7113 O O . ALA B 1 86 ? 27.969 -14.719 -15.25 1 92.62 86 ALA B O 1
ATOM 7114 N N . PRO B 1 87 ? 27.203 -13.32 -16.922 1 93.75 87 PRO B N 1
ATOM 7115 C CA . PRO B 1 87 ? 27.156 -12.188 -15.984 1 93.75 87 PRO B CA 1
ATOM 7116 C C . PRO B 1 87 ? 26.312 -12.469 -14.742 1 93.75 87 PRO B C 1
ATOM 7118 O O . PRO B 1 87 ? 25.281 -13.133 -14.844 1 93.75 87 PRO B O 1
ATOM 7121 N N . LYS B 1 88 ? 26.734 -11.953 -13.641 1 89.75 88 LYS B N 1
ATOM 7122 C CA . LYS B 1 88 ? 26.078 -12.242 -12.367 1 89.75 88 LYS B CA 1
ATOM 7123 C C . LYS B 1 88 ? 25.172 -11.094 -11.945 1 89.75 88 LYS B C 1
ATOM 7125 O O . LYS B 1 88 ? 24.531 -11.156 -10.898 1 89.75 88 LYS B O 1
ATOM 7130 N N . SER B 1 89 ? 25.156 -10.133 -12.719 1 91 89 SER B N 1
ATOM 7131 C CA . SER B 1 89 ? 24.266 -8.992 -12.477 1 91 89 SER B CA 1
ATOM 7132 C C . SER B 1 89 ? 23.906 -8.289 -13.773 1 91 89 SER B C 1
ATOM 7134 O O . SER B 1 89 ? 24.547 -8.492 -14.805 1 91 89 SER B O 1
ATOM 7136 N N . MET B 1 90 ? 22.922 -7.5 -13.719 1 93.12 90 MET B N 1
ATOM 7137 C CA . MET B 1 90 ? 22.5 -6.742 -14.898 1 93.12 90 MET B CA 1
ATOM 7138 C C . MET B 1 90 ? 23.562 -5.715 -15.281 1 93.12 90 MET B C 1
ATOM 7140 O O . MET B 1 90 ? 23.812 -5.496 -16.469 1 93.12 90 MET B O 1
ATOM 7144 N N . ASP B 1 91 ? 24.188 -5.203 -14.359 1 88.56 91 ASP B N 1
ATOM 7145 C CA . ASP B 1 91 ? 25.25 -4.238 -14.617 1 88.56 91 ASP B CA 1
ATOM 7146 C C . ASP B 1 91 ? 26.422 -4.891 -15.344 1 88.56 91 ASP B C 1
ATOM 7148 O O . ASP B 1 91 ? 26.969 -4.328 -16.297 1 88.56 91 ASP B O 1
ATOM 7152 N N . GLU B 1 92 ? 26.719 -6.012 -14.859 1 91.81 92 GLU B N 1
ATOM 7153 C CA . GLU B 1 92 ? 27.781 -6.762 -15.508 1 91.81 92 GLU B CA 1
ATOM 7154 C C . GLU B 1 92 ? 27.422 -7.105 -16.953 1 91.81 92 GLU B C 1
ATOM 7156 O O . GLU B 1 92 ? 28.266 -7.023 -17.844 1 91.81 92 GLU B O 1
ATOM 7161 N N . ALA B 1 93 ? 26.234 -7.418 -17.094 1 96.06 93 ALA B N 1
ATOM 7162 C CA . ALA B 1 93 ? 25.766 -7.754 -18.438 1 96.06 93 ALA B CA 1
ATOM 7163 C C . ALA B 1 93 ? 25.859 -6.555 -19.359 1 96.06 93 ALA B C 1
ATOM 7165 O O . ALA B 1 93 ? 26.328 -6.68 -20.5 1 96.06 93 ALA B O 1
ATOM 7166 N N . VAL B 1 94 ? 25.469 -5.441 -18.969 1 93.69 94 VAL B N 1
ATOM 7167 C CA . VAL B 1 94 ? 25.5 -4.242 -19.797 1 93.69 94 VAL B CA 1
ATOM 7168 C C . VAL B 1 94 ? 26.938 -3.873 -20.125 1 93.69 94 VAL B C 1
ATOM 7170 O O . VAL B 1 94 ? 27.266 -3.535 -21.266 1 93.69 94 VAL B O 1
ATOM 7173 N N . GLU B 1 95 ? 27.797 -4.016 -19.172 1 90.69 95 GLU B N 1
ATOM 7174 C CA . GLU B 1 95 ? 29.203 -3.715 -19.391 1 90.69 95 GLU B CA 1
ATOM 7175 C C . GLU B 1 95 ? 29.828 -4.676 -20.406 1 90.69 95 GLU B C 1
ATOM 7177 O O . GLU B 1 95 ? 30.625 -4.266 -21.25 1 90.69 95 GLU B O 1
ATOM 7182 N N . LEU B 1 96 ? 29.391 -5.805 -20.25 1 93.56 96 LEU B N 1
ATOM 7183 C CA . LEU B 1 96 ? 29.969 -6.844 -21.094 1 93.56 96 LEU B CA 1
ATOM 7184 C C . LEU B 1 96 ? 29.391 -6.777 -22.516 1 93.56 96 LEU B C 1
ATOM 7186 O O . LEU B 1 96 ? 30.109 -6.91 -23.5 1 93.56 96 LEU B O 1
ATOM 7190 N N . PHE B 1 97 ? 28.156 -6.535 -22.656 1 96.19 97 PHE B N 1
ATOM 7191 C CA . PHE B 1 97 ? 27.469 -6.734 -23.922 1 96.19 97 PHE B CA 1
ATOM 7192 C C . PHE B 1 97 ? 27.344 -5.422 -24.688 1 96.19 97 PHE B C 1
ATOM 7194 O O . PHE B 1 97 ? 27.141 -5.426 -25.906 1 96.19 97 PHE B O 1
ATOM 7201 N N . PHE B 1 98 ? 27.375 -4.344 -23.984 1 95.31 98 PHE B N 1
ATOM 7202 C CA . PHE B 1 98 ? 27.172 -3.045 -24.625 1 95.31 98 PHE B CA 1
ATOM 7203 C C . PHE B 1 98 ? 28.375 -2.141 -24.391 1 95.31 98 PHE B C 1
ATOM 7205 O O . PHE B 1 98 ? 28.391 -1.354 -23.438 1 95.31 98 PHE B O 1
ATOM 7212 N N . VAL B 1 99 ? 29.188 -2.119 -25.281 1 87.31 99 VAL B N 1
ATOM 7213 C CA . VAL B 1 99 ? 30.453 -1.396 -25.156 1 87.31 99 VAL B CA 1
ATOM 7214 C C . VAL B 1 99 ? 30.188 0.106 -25.109 1 87.31 99 VAL B C 1
ATOM 7216 O O . VAL B 1 99 ? 30.875 0.841 -24.406 1 87.31 99 VAL B O 1
ATOM 7219 N N . ASP B 1 100 ? 29.125 0.548 -25.75 1 86.44 100 ASP B N 1
ATOM 7220 C CA . ASP B 1 100 ? 28.828 1.974 -25.859 1 86.44 100 ASP B CA 1
ATOM 7221 C C . ASP B 1 100 ? 27.906 2.436 -24.734 1 86.44 100 ASP B C 1
ATOM 7223 O O . ASP B 1 100 ? 27.375 3.545 -24.781 1 86.44 100 ASP B O 1
ATOM 7227 N N . ASN B 1 101 ? 27.719 1.609 -23.703 1 89.44 101 ASN B N 1
ATOM 7228 C CA . ASN B 1 101 ? 26.734 1.934 -22.672 1 89.44 101 ASN B CA 1
ATOM 7229 C C . ASN B 1 101 ? 27.094 3.227 -21.938 1 89.44 101 ASN B C 1
ATOM 7231 O O . ASN B 1 101 ? 26.203 3.957 -21.5 1 89.44 101 ASN B O 1
ATOM 7235 N N . LYS B 1 102 ? 28.297 3.619 -21.938 1 82.5 102 LYS B N 1
ATOM 7236 C CA . LYS B 1 102 ? 28.75 4.82 -21.25 1 82.5 102 LYS B CA 1
ATOM 7237 C C . LYS B 1 102 ? 28.344 6.082 -22 1 82.5 102 LYS B C 1
ATOM 7239 O O . LYS B 1 102 ? 28.297 7.168 -21.422 1 82.5 102 LYS B O 1
ATOM 7244 N N . ASN B 1 103 ? 28 5.809 -23.188 1 86.19 103 ASN B N 1
ATOM 7245 C CA . ASN B 1 103 ? 27.656 6.949 -24.031 1 86.19 103 ASN B CA 1
ATOM 7246 C C . ASN B 1 103 ? 26.141 7.176 -24.078 1 86.19 103 ASN B C 1
ATOM 7248 O O . ASN B 1 103 ? 25.656 8.062 -24.781 1 86.19 103 ASN B O 1
ATOM 7252 N N . TRP B 1 104 ? 25.484 6.461 -23.375 1 88.12 104 TRP B N 1
ATOM 7253 C CA . TRP B 1 104 ? 24.031 6.578 -23.453 1 88.12 104 TRP B CA 1
ATOM 7254 C C . TRP B 1 104 ? 23.547 7.84 -22.75 1 88.12 104 TRP B C 1
ATOM 7256 O O . TRP B 1 104 ? 22.359 8.148 -22.766 1 88.12 104 TRP B O 1
ATOM 7266 N N . ASP B 1 105 ? 24.406 8.625 -22.203 1 81.12 105 ASP B N 1
ATOM 7267 C CA . ASP B 1 105 ? 24.078 9.961 -21.703 1 81.12 105 ASP B CA 1
ATOM 7268 C C . ASP B 1 105 ? 23.875 10.945 -22.844 1 81.12 105 ASP B C 1
ATOM 7270 O O . ASP B 1 105 ? 23.203 11.961 -22.688 1 81.12 105 ASP B O 1
ATOM 7274 N N . LEU B 1 106 ? 24.516 10.539 -23.953 1 86.44 106 LEU B N 1
ATOM 7275 C CA . LEU B 1 106 ? 24.312 11.344 -25.156 1 86.44 106 LEU B CA 1
ATOM 7276 C C . LEU B 1 106 ? 22.984 10.984 -25.828 1 86.44 106 LEU B C 1
ATOM 7278 O O . LEU B 1 106 ? 22.688 9.805 -26.016 1 86.44 106 LEU B O 1
ATOM 7282 N N . ASN B 1 107 ? 22.328 11.922 -26.172 1 88.38 107 ASN B N 1
ATOM 7283 C CA . ASN B 1 107 ? 20.984 11.75 -26.719 1 88.38 107 ASN B CA 1
ATOM 7284 C C . ASN B 1 107 ? 21 10.875 -27.969 1 88.38 107 ASN B C 1
ATOM 7286 O O . ASN B 1 107 ? 20.188 9.953 -28.094 1 88.38 107 ASN B O 1
ATOM 7290 N N . SER B 1 108 ? 21.875 11.18 -28.844 1 91.12 108 SER B N 1
ATOM 7291 C CA . SER B 1 108 ? 21.906 10.461 -30.109 1 91.12 108 SER B CA 1
ATOM 7292 C C . SER B 1 108 ? 22.172 8.969 -29.891 1 91.12 108 SER B C 1
ATOM 7294 O O . SER B 1 108 ? 21.469 8.125 -30.453 1 91.12 108 SER B O 1
ATOM 7296 N N . THR B 1 109 ? 23.078 8.68 -29.047 1 92.88 109 THR B N 1
ATOM 7297 C CA . THR B 1 109 ? 23.422 7.281 -28.781 1 92.88 109 THR B CA 1
ATOM 7298 C C . THR B 1 109 ? 22.312 6.59 -28.016 1 92.88 109 THR B C 1
ATOM 7300 O O . THR B 1 109 ? 22 5.426 -28.266 1 92.88 109 THR B O 1
ATOM 7303 N N . ARG B 1 110 ? 21.766 7.277 -27.188 1 93.94 110 ARG B N 1
ATOM 7304 C CA . ARG B 1 110 ? 20.641 6.762 -26.406 1 93.94 110 ARG B CA 1
ATOM 7305 C C . ARG B 1 110 ? 19.453 6.438 -27.297 1 93.94 110 ARG B C 1
ATOM 7307 O O . ARG B 1 110 ? 18.844 5.375 -27.172 1 93.94 110 ARG B O 1
ATOM 7314 N N . ARG B 1 111 ? 19.172 7.324 -28.141 1 95.12 111 ARG B N 1
ATOM 7315 C CA . ARG B 1 111 ? 18.047 7.152 -29.062 1 95.12 111 ARG B CA 1
ATOM 7316 C C . ARG B 1 111 ? 18.266 5.938 -29.953 1 95.12 111 ARG B C 1
ATOM 7318 O O . ARG B 1 111 ? 17.328 5.176 -30.219 1 95.12 111 ARG B O 1
ATOM 7325 N N . LYS B 1 112 ? 19.469 5.828 -30.328 1 95.06 112 LYS B N 1
ATOM 7326 C CA . LYS B 1 112 ? 19.781 4.688 -31.188 1 95.06 112 LYS B CA 1
ATOM 7327 C C . LYS B 1 112 ? 19.578 3.371 -30.438 1 95.06 112 LYS B C 1
ATOM 7329 O O . LYS B 1 112 ? 18.969 2.443 -30.969 1 95.06 112 LYS B O 1
ATOM 7334 N N . GLN B 1 113 ? 20 3.363 -29.328 1 95.81 113 GLN B N 1
ATOM 7335 C CA . GLN B 1 113 ? 19.828 2.158 -28.516 1 95.81 113 GLN B CA 1
ATOM 7336 C C . GLN B 1 113 ? 18.359 1.913 -28.203 1 95.81 113 GLN B C 1
ATOM 7338 O O . GLN B 1 113 ? 17.906 0.766 -28.172 1 95.81 113 GLN B O 1
ATOM 7343 N N . ALA B 1 114 ? 17.641 2.934 -27.984 1 97.25 114 ALA B N 1
ATOM 7344 C CA . ALA B 1 114 ? 16.234 2.85 -27.609 1 97.25 114 ALA B CA 1
ATOM 7345 C C . ALA B 1 114 ? 15.398 2.24 -28.734 1 97.25 114 ALA B C 1
ATOM 7347 O O . ALA B 1 114 ? 14.281 1.769 -28.5 1 97.25 114 ALA B O 1
ATOM 7348 N N . GLU B 1 115 ? 15.867 2.254 -29.922 1 97.69 115 GLU B N 1
ATOM 7349 C CA . GLU B 1 115 ? 15.148 1.669 -31.047 1 97.69 115 GLU B CA 1
ATOM 7350 C C . GLU B 1 115 ? 14.953 0.168 -30.859 1 97.69 115 GLU B C 1
ATOM 7352 O O . GLU B 1 115 ? 14.078 -0.432 -31.5 1 97.69 115 GLU B O 1
ATOM 7357 N N . ASP B 1 116 ? 15.711 -0.337 -29.969 1 97.62 116 ASP B N 1
ATOM 7358 C CA . ASP B 1 116 ? 15.633 -1.773 -29.719 1 97.62 116 ASP B CA 1
ATOM 7359 C C . ASP B 1 116 ? 14.422 -2.117 -28.859 1 97.62 116 ASP B C 1
ATOM 7361 O O . ASP B 1 116 ? 14.008 -3.277 -28.781 1 97.62 116 ASP B O 1
ATOM 7365 N N . ILE B 1 117 ? 13.891 -1.265 -28.172 1 98.44 117 ILE B N 1
ATOM 7366 C CA . ILE B 1 117 ? 12.672 -1.431 -27.391 1 98.44 117 ILE B CA 1
ATOM 7367 C C . ILE B 1 117 ? 11.727 -0.252 -27.641 1 98.44 117 ILE B C 1
ATOM 7369 O O . ILE B 1 117 ? 12.062 0.892 -27.312 1 98.44 117 ILE B O 1
ATOM 7373 N N . GLN B 1 118 ? 10.539 -0.485 -28.188 1 98.25 118 GLN B N 1
ATOM 7374 C CA . GLN B 1 118 ? 9.594 0.566 -28.547 1 98.25 118 GLN B CA 1
ATOM 7375 C C . GLN B 1 118 ? 8.203 0.273 -27.984 1 98.25 118 GLN B C 1
ATOM 7377 O O . GLN B 1 118 ? 7.727 -0.861 -28.062 1 98.25 118 GLN B O 1
ATOM 7382 N N . ILE B 1 119 ? 7.613 1.186 -27.375 1 97.25 119 ILE B N 1
ATOM 7383 C CA . ILE B 1 119 ? 6.207 1.157 -26.969 1 97.25 119 ILE B CA 1
ATOM 7384 C C . ILE B 1 119 ? 5.41 2.131 -27.844 1 97.25 119 ILE B C 1
ATOM 7386 O O . ILE B 1 119 ? 5.613 3.346 -27.766 1 97.25 119 ILE B O 1
ATOM 7390 N N . ILE B 1 120 ? 4.5 1.606 -28.594 1 96 120 ILE B N 1
ATOM 7391 C CA . ILE B 1 120 ? 3.818 2.393 -29.609 1 96 120 ILE B CA 1
ATOM 7392 C C . ILE B 1 120 ? 2.316 2.404 -29.344 1 96 120 ILE B C 1
ATOM 7394 O O . ILE B 1 120 ? 1.715 1.356 -29.094 1 96 120 ILE B O 1
ATOM 7398 N N . ALA B 1 121 ? 1.793 3.564 -29.312 1 94.19 121 ALA B N 1
ATOM 7399 C CA . ALA B 1 121 ? 0.343 3.701 -29.203 1 94.19 121 ALA B CA 1
ATOM 7400 C C . ALA B 1 121 ? -0.333 3.537 -30.547 1 94.19 121 ALA B C 1
ATOM 7402 O O . ALA B 1 121 ? 0.178 4.016 -31.578 1 94.19 121 ALA B O 1
ATOM 7403 N N . ASP B 1 122 ? -1.447 2.883 -30.516 1 93.62 122 ASP B N 1
ATOM 7404 C CA . ASP B 1 122 ? -2.252 2.658 -31.719 1 93.62 122 ASP B CA 1
ATOM 7405 C C . ASP B 1 122 ? -3.742 2.762 -31.406 1 93.62 122 ASP B C 1
ATOM 7407 O O . ASP B 1 122 ? -4.141 2.721 -30.234 1 93.62 122 ASP B O 1
ATOM 7411 N N . GLY B 1 123 ? -4.461 3.045 -32.406 1 92.31 123 GLY B N 1
ATOM 7412 C CA . GLY B 1 123 ? -5.902 3.15 -32.25 1 92.31 123 GLY B CA 1
ATOM 7413 C C . GLY B 1 123 ? -6.352 4.516 -31.781 1 92.31 123 GLY B C 1
ATOM 7414 O O . GLY B 1 123 ? -5.547 5.449 -31.703 1 92.31 123 GLY B O 1
ATOM 7415 N N . PRO B 1 124 ? -7.676 4.602 -31.469 1 90.06 124 PRO B N 1
ATOM 7416 C CA . PRO B 1 124 ? -8.211 5.887 -31 1 90.06 124 PRO B CA 1
ATOM 7417 C C . PRO B 1 124 ? -7.66 6.289 -29.625 1 90.06 124 PRO B C 1
ATOM 7419 O O . PRO B 1 124 ? -7.289 5.422 -28.828 1 90.06 124 PRO B O 1
ATOM 7422 N N . THR B 1 125 ? -7.645 7.535 -29.359 1 85.44 125 THR B N 1
ATOM 7423 C CA . THR B 1 125 ? -7.012 8.102 -28.172 1 85.44 125 THR B CA 1
ATOM 7424 C C . THR B 1 125 ? -7.738 7.664 -26.906 1 85.44 125 THR B C 1
ATOM 7426 O O . THR B 1 125 ? -7.129 7.551 -25.844 1 85.44 125 THR B O 1
ATOM 7429 N N . ARG B 1 126 ? -9.039 7.391 -26.984 1 81.12 126 ARG B N 1
ATOM 7430 C CA . ARG B 1 126 ? -9.797 7.031 -25.797 1 81.12 126 ARG B CA 1
ATOM 7431 C C . ARG B 1 126 ? -9.828 5.52 -25.594 1 81.12 126 ARG B C 1
ATOM 7433 O O . ARG B 1 126 ? -10.266 5.031 -24.547 1 81.12 126 ARG B O 1
ATOM 7440 N N . GLN B 1 127 ? -9.438 4.746 -26.594 1 87 127 GLN B N 1
ATOM 7441 C CA . GLN B 1 127 ? -9.344 3.289 -26.562 1 87 127 GLN B CA 1
ATOM 7442 C C . GLN B 1 127 ? -8.039 2.811 -27.203 1 87 127 GLN B C 1
ATOM 7444 O O . GLN B 1 127 ? -8.047 1.976 -28.109 1 87 127 GLN B O 1
ATOM 7449 N N . SER B 1 128 ? -7.07 3.219 -26.578 1 90.69 128 SER B N 1
ATOM 7450 C CA . SER B 1 128 ? -5.75 3.016 -27.156 1 90.69 128 SER B CA 1
ATOM 7451 C C . SER B 1 128 ? -5.32 1.557 -27.062 1 90.69 128 SER B C 1
ATOM 7453 O O . SER B 1 128 ? -5.566 0.898 -26.047 1 90.69 128 SER B O 1
ATOM 7455 N N . SER B 1 129 ? -4.754 1.087 -28.141 1 95.31 129 SER B N 1
ATOM 7456 C CA . SER B 1 129 ? -3.971 -0.145 -28.125 1 95.31 129 SER B CA 1
ATOM 7457 C C . SER B 1 129 ? -2.484 0.148 -27.953 1 95.31 129 SER B C 1
ATOM 7459 O O . SER B 1 129 ? -2.016 1.232 -28.297 1 95.31 129 SER B O 1
ATOM 7461 N N . VAL B 1 130 ? -1.825 -0.764 -27.344 1 95.56 130 VAL B N 1
ATOM 7462 C CA . VAL B 1 130 ? -0.41 -0.577 -27.047 1 95.56 130 VAL B CA 1
ATOM 7463 C C . VAL B 1 130 ? 0.409 -1.685 -27.703 1 95.56 130 VAL B C 1
ATOM 7465 O O . VAL B 1 130 ? 0.107 -2.869 -27.547 1 95.56 130 VAL B O 1
ATOM 7468 N N . ILE B 1 131 ? 1.413 -1.246 -28.469 1 97.56 131 ILE B N 1
ATOM 7469 C CA . ILE B 1 131 ? 2.342 -2.17 -29.125 1 97.56 131 ILE B CA 1
ATOM 7470 C C . ILE B 1 131 ? 3.701 -2.104 -28.422 1 97.56 131 ILE B C 1
ATOM 7472 O O . ILE B 1 131 ? 4.234 -1.015 -28.203 1 97.56 131 ILE B O 1
ATOM 7476 N N . ILE B 1 132 ? 4.176 -3.242 -28.047 1 97.44 132 ILE B N 1
ATOM 7477 C CA . ILE B 1 132 ? 5.523 -3.328 -27.5 1 97.44 132 ILE B CA 1
ATOM 7478 C C . ILE B 1 132 ? 6.398 -4.188 -28.406 1 97.44 132 ILE B C 1
ATOM 7480 O O . ILE B 1 132 ? 6.039 -5.32 -28.734 1 97.44 132 ILE B O 1
ATOM 7484 N N . TYR B 1 133 ? 7.492 -3.557 -28.844 1 98.5 133 TYR B N 1
ATOM 7485 C CA . TYR B 1 133 ? 8.484 -4.254 -29.641 1 98.5 133 TYR B CA 1
ATOM 7486 C C . TYR B 1 133 ? 9.82 -4.34 -28.922 1 98.5 133 TYR B C 1
ATOM 7488 O O . TYR B 1 133 ? 10.25 -3.377 -28.281 1 98.5 133 TYR B O 1
ATOM 7496 N N . ASP B 1 134 ? 10.383 -5.578 -28.984 1 98 134 ASP B N 1
ATOM 7497 C CA . ASP B 1 134 ? 11.766 -5.688 -28.547 1 98 134 ASP B CA 1
ATOM 7498 C C . ASP B 1 134 ? 12.602 -6.488 -29.547 1 98 134 ASP B C 1
ATOM 7500 O O . ASP B 1 134 ? 12.102 -7.426 -30.172 1 98 134 ASP B O 1
ATOM 7504 N N . ASN B 1 135 ? 13.82 -5.902 -29.75 1 98.12 135 ASN B N 1
ATOM 7505 C CA . ASN B 1 135 ? 14.797 -6.621 -30.562 1 98.12 135 ASN B CA 1
ATOM 7506 C C . ASN B 1 135 ? 15.586 -7.633 -29.734 1 98.12 135 ASN B C 1
ATOM 7508 O O . ASN B 1 135 ? 16.812 -7.676 -29.797 1 98.12 135 ASN B O 1
ATOM 7512 N N . GLY B 1 136 ? 14.852 -8.414 -28.938 1 97.81 136 GLY B N 1
ATOM 7513 C CA . GLY B 1 136 ? 15.453 -9.398 -28.047 1 97.81 136 GLY B CA 1
ATOM 7514 C C . GLY B 1 136 ? 15.594 -10.766 -28.688 1 97.81 136 GLY B C 1
ATOM 7515 O O . GLY B 1 136 ? 15.734 -10.875 -29.906 1 97.81 136 GLY B O 1
ATOM 7516 N N . GLU B 1 137 ? 15.562 -11.758 -27.922 1 96.19 137 GLU B N 1
ATOM 7517 C CA . GLU B 1 137 ? 15.852 -13.141 -28.312 1 96.19 137 GLU B CA 1
ATOM 7518 C C . GLU B 1 137 ? 14.812 -13.656 -29.312 1 96.19 137 GLU B C 1
ATOM 7520 O O . GLU B 1 137 ? 15.148 -14.375 -30.25 1 96.19 137 GLU B O 1
ATOM 7525 N N . GLY B 1 138 ? 13.578 -13.188 -29.141 1 96.94 138 GLY B N 1
ATOM 7526 C CA . GLY B 1 138 ? 12.531 -13.805 -29.922 1 96.94 138 GLY B CA 1
ATOM 7527 C C . GLY B 1 138 ? 12.383 -15.289 -29.656 1 96.94 138 GLY B C 1
ATOM 7528 O O . GLY B 1 138 ? 13.211 -15.891 -28.969 1 96.94 138 GLY B O 1
ATOM 7529 N N . GLN B 1 139 ? 11.344 -15.852 -30.219 1 96.62 139 GLN B N 1
ATOM 7530 C CA . GLN B 1 139 ? 11.102 -17.281 -30.031 1 96.62 139 GLN B CA 1
ATOM 7531 C C . GLN B 1 139 ? 10.641 -17.922 -31.344 1 96.62 139 GLN B C 1
ATOM 7533 O O . GLN B 1 139 ? 9.969 -17.281 -32.156 1 96.62 139 GLN B O 1
ATOM 7538 N N . HIS B 1 140 ? 11.055 -19.188 -31.484 1 97.25 140 HIS B N 1
ATOM 7539 C CA . HIS B 1 140 ? 10.438 -20 -32.531 1 97.25 140 HIS B CA 1
ATOM 7540 C C . HIS B 1 140 ? 8.984 -20.328 -32.188 1 97.25 140 HIS B C 1
ATOM 7542 O O . HIS B 1 140 ? 8.625 -20.422 -31.016 1 97.25 140 HIS B O 1
ATOM 7548 N N . PRO B 1 141 ? 8.188 -20.453 -33.188 1 97.38 141 PRO B N 1
ATOM 7549 C CA . PRO B 1 141 ? 6.777 -20.734 -32.938 1 97.38 141 PRO B CA 1
ATOM 7550 C C . PRO B 1 141 ? 6.57 -21.938 -32 1 97.38 141 PRO B C 1
ATOM 7552 O O . PRO B 1 141 ? 5.684 -21.906 -31.141 1 97.38 141 PRO B O 1
ATOM 7555 N N . GLU B 1 142 ? 7.398 -22.906 -32.031 1 95.38 142 GLU B N 1
ATOM 7556 C CA . GLU B 1 142 ? 7.262 -24.125 -31.25 1 95.38 142 GLU B CA 1
ATOM 7557 C C . GLU B 1 142 ? 7.52 -23.859 -29.766 1 95.38 142 GLU B C 1
ATOM 7559 O O . GLU B 1 142 ? 7.133 -24.656 -28.922 1 95.38 142 GLU B O 1
ATOM 7564 N N . ASN B 1 143 ? 8.188 -22.75 -29.531 1 94.69 143 ASN B N 1
ATOM 7565 C CA . ASN B 1 143 ? 8.578 -22.453 -28.156 1 94.69 143 ASN B CA 1
ATOM 7566 C C . ASN B 1 143 ? 7.586 -21.516 -27.484 1 94.69 143 ASN B C 1
ATOM 7568 O O . ASN B 1 143 ? 7.73 -21.188 -26.312 1 94.69 143 ASN B O 1
ATOM 7572 N N . PHE B 1 144 ? 6.559 -21.062 -28.141 1 96.44 144 PHE B N 1
ATOM 7573 C CA . PHE B 1 144 ? 5.605 -20.125 -27.578 1 96.44 144 PHE B CA 1
ATOM 7574 C C . PHE B 1 144 ? 4.965 -20.688 -26.312 1 96.44 144 PHE B C 1
ATOM 7576 O O . PHE B 1 144 ? 4.84 -19.984 -25.297 1 96.44 144 PHE B O 1
ATOM 7583 N N . GLU B 1 145 ? 4.625 -21.953 -26.297 1 94.06 145 GLU B N 1
ATOM 7584 C CA . GLU B 1 145 ? 3.887 -22.594 -25.219 1 94.06 145 GLU B CA 1
ATOM 7585 C C . GLU B 1 145 ? 4.773 -22.781 -23.984 1 94.06 145 GLU B C 1
ATOM 7587 O O . GLU B 1 145 ? 4.273 -22.844 -22.859 1 94.06 145 GLU B O 1
ATOM 7592 N N . SER B 1 146 ? 6.016 -22.812 -24.203 1 91.5 146 SER B N 1
ATOM 7593 C CA . SER B 1 146 ? 6.926 -23.016 -23.078 1 91.5 146 SER B CA 1
ATOM 7594 C C . SER B 1 146 ? 7.531 -21.688 -22.609 1 91.5 146 SER B C 1
ATOM 7596 O O . SER B 1 146 ? 8.266 -21.656 -21.625 1 91.5 146 SER B O 1
ATOM 7598 N N . THR B 1 147 ? 7.242 -20.609 -23.328 1 91.94 147 THR B N 1
ATOM 7599 C CA . THR B 1 147 ? 7.797 -19.312 -22.969 1 91.94 147 THR B CA 1
ATOM 7600 C C . THR B 1 147 ? 6.688 -18.297 -22.75 1 91.94 147 THR B C 1
ATOM 7602 O O . THR B 1 147 ? 6.141 -18.188 -21.656 1 91.94 147 THR B O 1
ATOM 7605 N N . PHE B 1 148 ? 6.082 -17.734 -23.891 1 92.88 148 PHE B N 1
ATOM 7606 C CA . PHE B 1 148 ? 5.113 -16.656 -23.828 1 92.88 148 PHE B CA 1
ATOM 7607 C C . PHE B 1 148 ? 3.828 -17.109 -23.141 1 92.88 148 PHE B C 1
ATOM 7609 O O . PHE B 1 148 ? 3.162 -16.312 -22.484 1 92.88 148 PHE B O 1
ATOM 7616 N N . LEU B 1 149 ? 3.502 -18.344 -23.375 1 93.75 149 LEU B N 1
ATOM 7617 C CA . LEU B 1 149 ? 2.176 -18.828 -23.016 1 93.75 149 LEU B CA 1
ATOM 7618 C C . LEU B 1 149 ? 2.256 -19.797 -21.844 1 93.75 149 LEU B C 1
ATOM 7620 O O . LEU B 1 149 ? 1.339 -20.594 -21.625 1 93.75 149 LEU B O 1
ATOM 7624 N N . SER B 1 150 ? 3.393 -19.766 -21.234 1 88.69 150 SER B N 1
ATOM 7625 C CA . SER B 1 150 ? 3.578 -20.625 -20.062 1 88.69 150 SER B CA 1
ATOM 7626 C C . SER B 1 150 ? 3.311 -19.859 -18.766 1 88.69 150 SER B C 1
ATOM 7628 O O . SER B 1 150 ? 3.408 -18.625 -18.734 1 88.69 150 SER B O 1
ATOM 7630 N N . LEU B 1 151 ? 2.887 -20.672 -17.781 1 84.69 151 LEU B N 1
ATOM 7631 C CA . LEU B 1 151 ? 2.686 -20.125 -16.453 1 84.69 151 LEU B CA 1
ATOM 7632 C C . LEU B 1 151 ? 3.492 -20.891 -15.414 1 84.69 151 LEU B C 1
ATOM 7634 O O . LEU B 1 151 ? 3.553 -22.125 -15.461 1 84.69 151 LEU B O 1
ATOM 7638 N N . MET B 1 152 ? 4.305 -20.328 -14.555 1 78.12 152 MET B N 1
ATOM 7639 C CA . MET B 1 152 ? 4.949 -20.891 -13.375 1 78.12 152 MET B CA 1
ATOM 7640 C C . MET B 1 152 ? 6.129 -21.781 -13.773 1 78.12 152 MET B C 1
ATOM 7642 O O . MET B 1 152 ? 6.438 -22.75 -13.086 1 78.12 152 MET B O 1
ATOM 7646 N N . ARG B 1 153 ? 6.805 -21.656 -14.867 1 75.12 153 ARG B N 1
ATOM 7647 C CA . ARG B 1 153 ? 7.906 -22.516 -15.281 1 75.12 153 ARG B CA 1
ATOM 7648 C C . ARG B 1 153 ? 9.227 -22.047 -14.695 1 75.12 153 ARG B C 1
ATOM 7650 O O . ARG B 1 153 ? 10.195 -22.797 -14.641 1 75.12 153 ARG B O 1
ATOM 7657 N N . GLY B 1 154 ? 9.32 -20.984 -14.117 1 71.38 154 GLY B N 1
ATOM 7658 C CA . GLY B 1 154 ? 10.523 -20.5 -13.453 1 71.38 154 GLY B CA 1
ATOM 7659 C C . GLY B 1 154 ? 11.703 -20.375 -14.391 1 71.38 154 GLY B C 1
ATOM 7660 O O . GLY B 1 154 ? 12.852 -20.609 -13.992 1 71.38 154 GLY B O 1
ATOM 7661 N N . ASN B 1 155 ? 11.625 -20.031 -15.641 1 72.75 155 ASN B N 1
ATOM 7662 C CA . ASN B 1 155 ? 12.648 -20.016 -16.688 1 72.75 155 ASN B CA 1
ATOM 7663 C C . ASN B 1 155 ? 13.812 -19.109 -16.297 1 72.75 155 ASN B C 1
ATOM 7665 O O . ASN B 1 155 ? 14.961 -19.375 -16.672 1 72.75 155 ASN B O 1
ATOM 7669 N N . LYS B 1 156 ? 13.617 -18.219 -15.5 1 78.69 156 LYS B N 1
ATOM 7670 C CA . LYS B 1 156 ? 14.641 -17.203 -15.281 1 78.69 156 LYS B CA 1
ATOM 7671 C C . LYS B 1 156 ? 15.148 -17.219 -13.844 1 78.69 156 LYS B C 1
ATOM 7673 O O . LYS B 1 156 ? 15.93 -16.359 -13.438 1 78.69 156 LYS B O 1
ATOM 7678 N N . ASN B 1 157 ? 14.789 -18.188 -13.117 1 82.88 157 ASN B N 1
ATOM 7679 C CA . ASN B 1 157 ? 15.148 -18.25 -11.703 1 82.88 157 ASN B CA 1
ATOM 7680 C C . ASN B 1 157 ? 16.656 -18.469 -11.523 1 82.88 157 ASN B C 1
ATOM 7682 O O . ASN B 1 157 ? 17.219 -18.109 -10.484 1 82.88 157 ASN B O 1
ATOM 7686 N N . GLU B 1 158 ? 17.359 -18.953 -12.5 1 85.5 158 GLU B N 1
ATOM 7687 C CA . GLU B 1 158 ? 18.781 -19.266 -12.398 1 85.5 158 GLU B CA 1
ATOM 7688 C C . GLU B 1 158 ? 19.609 -18.281 -13.219 1 85.5 158 GLU B C 1
ATOM 7690 O O . GLU B 1 158 ? 20.812 -18.484 -13.414 1 85.5 158 GLU B O 1
ATOM 7695 N N . ILE B 1 159 ? 18.969 -17.312 -13.781 1 91.38 159 ILE B N 1
ATOM 7696 C CA . ILE B 1 159 ? 19.672 -16.328 -14.594 1 91.38 159 ILE B CA 1
ATOM 7697 C C . ILE B 1 159 ? 19.766 -15.008 -13.836 1 91.38 159 ILE B C 1
ATOM 7699 O O . ILE B 1 159 ? 18.797 -14.25 -13.758 1 91.38 159 ILE B O 1
ATOM 7703 N N . HIS B 1 160 ? 20.859 -14.641 -13.406 1 89.31 160 HIS B N 1
ATOM 7704 C CA . HIS B 1 160 ? 21.047 -13.578 -12.438 1 89.31 160 HIS B CA 1
ATOM 7705 C C . HIS B 1 160 ? 21.109 -12.211 -13.117 1 89.31 160 HIS B C 1
ATOM 7707 O O . HIS B 1 160 ? 20.859 -11.188 -12.477 1 89.31 160 HIS B O 1
ATOM 7713 N N . PHE B 1 161 ? 21.438 -12.203 -14.375 1 93.44 161 PHE B N 1
ATOM 7714 C CA . PHE B 1 161 ? 21.625 -10.914 -15.023 1 93.44 161 PHE B CA 1
ATOM 7715 C C . PHE B 1 161 ? 20.344 -10.43 -15.672 1 93.44 161 PHE B C 1
ATOM 7717 O O . PHE B 1 161 ? 20.359 -9.531 -16.516 1 93.44 161 PHE B O 1
ATOM 7724 N N . VAL B 1 162 ? 19.188 -11.039 -15.375 1 92.19 162 VAL B N 1
ATOM 7725 C CA . VAL B 1 162 ? 17.891 -10.57 -15.812 1 92.19 162 VAL B CA 1
ATOM 7726 C C . VAL B 1 162 ? 17 -10.297 -14.602 1 92.19 162 VAL B C 1
ATOM 7728 O O . VAL B 1 162 ? 17.266 -10.805 -13.508 1 92.19 162 VAL B O 1
ATOM 7731 N N . GLN B 1 163 ? 15.969 -9.453 -14.742 1 87.12 163 GLN B N 1
ATOM 7732 C CA . GLN B 1 163 ? 15.094 -9.016 -13.656 1 87.12 163 GLN B CA 1
ATOM 7733 C C . GLN B 1 163 ? 14.047 -10.086 -13.336 1 87.12 163 GLN B C 1
ATOM 7735 O O . GLN B 1 163 ? 13.719 -10.305 -12.164 1 87.12 163 GLN B O 1
ATOM 7740 N N . GLY B 1 164 ? 13.57 -10.68 -14.305 1 79.81 164 GLY B N 1
ATOM 7741 C CA . GLY B 1 164 ? 12.469 -11.609 -14.156 1 79.81 164 GLY B CA 1
ATOM 7742 C C . GLY B 1 164 ? 12.797 -12.797 -13.273 1 79.81 164 GLY B C 1
ATOM 7743 O O . GLY B 1 164 ? 13.898 -13.352 -13.352 1 79.81 164 GLY B O 1
ATOM 7744 N N . LYS B 1 165 ? 11.867 -13.172 -12.336 1 73.5 165 LYS B N 1
ATOM 7745 C CA . LYS B 1 165 ? 12.078 -14.328 -11.477 1 73.5 165 LYS B CA 1
ATOM 7746 C C . LYS B 1 165 ? 10.789 -15.133 -11.305 1 73.5 165 LYS B C 1
ATOM 7748 O O . LYS B 1 165 ? 10.828 -16.328 -11.016 1 73.5 165 LYS B O 1
ATOM 7753 N N . TYR B 1 166 ? 9.648 -14.594 -11.617 1 65 166 TYR B N 1
ATOM 7754 C CA . TYR B 1 166 ? 8.406 -15.25 -11.227 1 65 166 TYR B CA 1
ATOM 7755 C C . TYR B 1 166 ? 7.703 -15.852 -12.438 1 65 166 TYR B C 1
ATOM 7757 O O . TYR B 1 166 ? 6.832 -16.719 -12.289 1 65 166 TYR B O 1
ATOM 7765 N N . ASN B 1 167 ? 8.062 -15.656 -13.688 1 62.91 167 ASN B N 1
ATOM 7766 C CA . ASN B 1 167 ? 7.496 -16.156 -14.938 1 62.91 167 ASN B CA 1
ATOM 7767 C C . ASN B 1 167 ? 5.988 -15.922 -15 1 62.91 167 ASN B C 1
ATOM 7769 O O . ASN B 1 167 ? 5.238 -16.812 -15.414 1 62.91 167 ASN B O 1
ATOM 7773 N N . MET B 1 168 ? 5.414 -14.906 -14.406 1 64.81 168 MET B N 1
ATOM 7774 C CA . MET B 1 168 ? 3.979 -14.633 -14.414 1 64.81 168 MET B CA 1
ATOM 7775 C C . MET B 1 168 ? 3.701 -13.195 -14.859 1 64.81 168 MET B C 1
ATOM 7777 O O . MET B 1 168 ? 2.596 -12.883 -15.305 1 64.81 168 MET B O 1
ATOM 7781 N N . GLY B 1 169 ? 4.617 -12.391 -14.75 1 61.75 169 GLY B N 1
ATOM 7782 C CA . GLY B 1 169 ? 4.387 -10.961 -14.867 1 61.75 169 GLY B CA 1
ATOM 7783 C C . GLY B 1 169 ? 3.852 -10.547 -16.219 1 61.75 169 GLY B C 1
ATOM 7784 O O . GLY B 1 169 ? 3.031 -9.633 -16.312 1 61.75 169 GLY B O 1
ATOM 7785 N N . GLY B 1 170 ? 4.137 -11.273 -17.25 1 73.31 170 GLY B N 1
ATOM 7786 C CA . GLY B 1 170 ? 3.699 -10.852 -18.578 1 73.31 170 GLY B CA 1
ATOM 7787 C C . GLY B 1 170 ? 2.215 -11.062 -18.812 1 73.31 170 GLY B C 1
ATOM 7788 O O . GLY B 1 170 ? 1.615 -10.406 -19.656 1 73.31 170 GLY B O 1
ATOM 7789 N N . SER B 1 171 ? 1.604 -11.906 -17.922 1 84.69 171 SER B N 1
ATOM 7790 C CA . SER B 1 171 ? 0.191 -12.211 -18.125 1 84.69 171 SER B CA 1
ATOM 7791 C C . SER B 1 171 ? -0.703 -11.203 -17.406 1 84.69 171 SER B C 1
ATOM 7793 O O . SER B 1 171 ? -1.902 -11.125 -17.688 1 84.69 171 SER B O 1
ATOM 7795 N N . GLY B 1 172 ? -0.117 -10.383 -16.562 1 86.12 172 GLY B N 1
ATOM 7796 C CA . GLY B 1 172 ? -0.895 -9.422 -15.789 1 86.12 172 GLY B CA 1
ATOM 7797 C C . GLY B 1 172 ? -1.553 -8.359 -16.656 1 86.12 172 GLY B C 1
ATOM 7798 O O . GLY B 1 172 ? -2.609 -7.832 -16.297 1 86.12 172 GLY B O 1
ATOM 7799 N N . ALA B 1 173 ? -1.016 -8.125 -17.812 1 91.31 173 ALA B N 1
ATOM 7800 C CA . ALA B 1 173 ? -1.522 -7.059 -18.672 1 91.31 173 ALA B CA 1
ATOM 7801 C C . ALA B 1 173 ? -2.791 -7.5 -19.406 1 91.31 173 ALA B C 1
ATOM 7803 O O . ALA B 1 173 ? -3.566 -6.664 -19.875 1 91.31 173 ALA B O 1
ATOM 7804 N N . ILE B 1 174 ? -3.049 -8.766 -19.484 1 93.94 174 ILE B N 1
ATOM 7805 C CA . ILE B 1 174 ? -4.148 -9.32 -20.266 1 93.94 174 ILE B CA 1
ATOM 7806 C C . ILE B 1 174 ? -5.48 -8.82 -19.703 1 93.94 174 ILE B C 1
ATOM 7808 O O . ILE B 1 174 ? -6.398 -8.5 -20.469 1 93.94 174 ILE B O 1
ATOM 7812 N N . VAL B 1 175 ? -5.551 -8.648 -18.422 1 89.94 175 VAL B N 1
ATOM 7813 C CA . VAL B 1 175 ? -6.812 -8.328 -17.766 1 89.94 175 VAL B CA 1
ATOM 7814 C C . VAL B 1 175 ? -7.223 -6.898 -18.094 1 89.94 175 VAL B C 1
ATOM 7816 O O . VAL B 1 175 ? -8.391 -6.527 -17.922 1 89.94 175 VAL B O 1
ATOM 7819 N N . PHE B 1 176 ? -6.293 -6.117 -18.562 1 90.62 176 PHE B N 1
ATOM 7820 C CA . PHE B 1 176 ? -6.578 -4.723 -18.859 1 90.62 176 PHE B CA 1
ATOM 7821 C C . PHE B 1 176 ? -6.82 -4.523 -20.344 1 90.62 176 PHE B C 1
ATOM 7823 O O . PHE B 1 176 ? -7.043 -3.4 -20.797 1 90.62 176 PHE B O 1
ATOM 7830 N N . CYS B 1 177 ? -6.668 -5.609 -21.062 1 95 177 CYS B N 1
ATOM 7831 C CA . CYS B 1 177 ? -7.012 -5.582 -22.484 1 95 177 CYS B CA 1
ATOM 7832 C C . CYS B 1 177 ? -8.508 -5.789 -22.688 1 95 177 CYS B C 1
ATOM 7834 O O . CYS B 1 177 ? -9.141 -6.547 -21.938 1 95 177 CYS B O 1
ATOM 7836 N N . GLY B 1 178 ? -8.992 -5.145 -23.688 1 93.12 178 GLY B N 1
ATOM 7837 C CA . GLY B 1 178 ? -10.375 -5.414 -24.047 1 93.12 178 GLY B CA 1
ATOM 7838 C C . GLY B 1 178 ? -10.633 -6.879 -24.359 1 93.12 178 GLY B C 1
ATOM 7839 O O . GLY B 1 178 ? -10.078 -7.426 -25.297 1 93.12 178 GLY B O 1
ATOM 7840 N N . LYS B 1 179 ? -11.414 -7.5 -23.531 1 93.69 179 LYS B N 1
ATOM 7841 C CA . LYS B 1 179 ? -11.797 -8.906 -23.656 1 93.69 179 LYS B CA 1
ATOM 7842 C C . LYS B 1 179 ? -10.57 -9.812 -23.656 1 93.69 179 LYS B C 1
ATOM 7844 O O . LYS B 1 179 ? -10.57 -10.859 -24.312 1 93.69 179 LYS B O 1
ATOM 7849 N N . GLY B 1 180 ? -9.453 -9.258 -23.125 1 94.75 180 GLY B N 1
ATOM 7850 C CA . GLY B 1 180 ? -8.234 -10.039 -22.984 1 94.75 180 GLY B CA 1
ATOM 7851 C C . GLY B 1 180 ? -7.469 -10.18 -24.281 1 94.75 180 GLY B C 1
ATOM 7852 O O . GLY B 1 180 ? -6.535 -10.977 -24.375 1 94.75 180 GLY B O 1
ATOM 7853 N N . TYR B 1 181 ? -7.746 -9.383 -25.359 1 98.12 181 TYR B N 1
ATOM 7854 C CA . TYR B 1 181 ? -7.121 -9.516 -26.672 1 98.12 181 TYR B CA 1
ATOM 7855 C C . TYR B 1 181 ? -5.676 -9.031 -26.641 1 98.12 181 TYR B C 1
ATOM 7857 O O . TYR B 1 181 ? -5.41 -7.859 -26.359 1 98.12 181 TYR B O 1
ATOM 7865 N N . GLN B 1 182 ? -4.844 -9.914 -26.906 1 97.94 182 GLN B N 1
ATOM 7866 C CA . GLN B 1 182 ? -3.412 -9.641 -27 1 97.94 182 GLN B CA 1
ATOM 7867 C C . GLN B 1 182 ? -2.762 -10.461 -28.109 1 97.94 182 GLN B C 1
ATOM 7869 O O . GLN B 1 182 ? -2.846 -11.695 -28.094 1 97.94 182 GLN B O 1
ATOM 7874 N N . LEU B 1 183 ? -2.15 -9.719 -29.078 1 98.69 183 LEU B N 1
ATOM 7875 C CA . LEU B 1 183 ? -1.392 -10.375 -30.141 1 98.69 183 LEU B CA 1
ATOM 7876 C C . LEU B 1 183 ? 0.067 -10.555 -29.734 1 98.69 183 LEU B C 1
ATOM 7878 O O . LEU B 1 183 ? 0.701 -9.617 -29.25 1 98.69 183 LEU B O 1
ATOM 7882 N N . ILE B 1 184 ? 0.527 -11.773 -29.781 1 98.19 184 ILE B N 1
ATOM 7883 C CA . ILE B 1 184 ? 1.94 -12.062 -29.562 1 98.19 184 ILE B CA 1
ATOM 7884 C C . ILE B 1 184 ? 2.564 -12.594 -30.859 1 98.19 184 ILE B C 1
ATOM 7886 O O . ILE B 1 184 ? 2.084 -13.57 -31.422 1 98.19 184 ILE B O 1
ATOM 7890 N N . ALA B 1 185 ? 3.605 -11.93 -31.391 1 98.62 185 ALA B N 1
ATOM 7891 C CA . ALA B 1 185 ? 4.336 -12.352 -32.562 1 98.62 185 ALA B CA 1
ATOM 7892 C C . ALA B 1 185 ? 5.844 -12.273 -32.344 1 98.62 185 ALA B C 1
ATOM 7894 O O . ALA B 1 185 ? 6.324 -11.391 -31.641 1 98.62 185 ALA B O 1
ATOM 7895 N N . SER B 1 186 ? 6.535 -13.211 -32.906 1 98.06 186 SER B N 1
ATOM 7896 C CA . SER B 1 186 ? 7.961 -13.266 -32.594 1 98.06 186 SER B CA 1
ATOM 7897 C C . SER B 1 186 ? 8.727 -14.062 -33.625 1 98.06 186 SER B C 1
ATOM 7899 O O . SER B 1 186 ? 8.148 -14.906 -34.312 1 98.06 186 SER B O 1
ATOM 7901 N N . LYS B 1 187 ? 9.938 -13.672 -33.875 1 98.25 187 LYS B N 1
ATOM 7902 C CA . LYS B 1 187 ? 10.938 -14.398 -34.656 1 98.25 187 LYS B CA 1
ATOM 7903 C C . LYS B 1 187 ? 12.289 -14.414 -33.938 1 98.25 187 LYS B C 1
ATOM 7905 O O . LYS B 1 187 ? 12.773 -13.375 -33.469 1 98.25 187 LYS B O 1
ATOM 7910 N N . ARG B 1 188 ? 12.781 -15.617 -33.781 1 97.56 188 ARG B N 1
ATOM 7911 C CA . ARG B 1 188 ? 14.023 -15.75 -33 1 97.56 188 ARG B CA 1
ATOM 7912 C C . ARG B 1 188 ? 15.172 -15.031 -33.719 1 97.56 188 ARG B C 1
ATOM 7914 O O . ARG B 1 188 ? 15.227 -15 -34.969 1 97.56 188 ARG B O 1
ATOM 7921 N N . PHE B 1 189 ? 16.203 -14.523 -33.062 1 96.44 189 PHE B N 1
ATOM 7922 C CA . PHE B 1 189 ? 17.266 -13.641 -33.562 1 96.44 189 PHE B CA 1
ATOM 7923 C C . PHE B 1 189 ? 18.219 -14.398 -34.469 1 96.44 189 PHE B C 1
ATOM 7925 O O . PHE B 1 189 ? 18.953 -13.789 -35.25 1 96.44 189 PHE B O 1
ATOM 7932 N N . ASP B 1 190 ? 18.281 -15.688 -34.375 1 91.31 190 ASP B N 1
ATOM 7933 C CA . ASP B 1 190 ? 19.219 -16.469 -35.188 1 91.31 190 ASP B CA 1
ATOM 7934 C C . ASP B 1 190 ? 18.781 -16.484 -36.625 1 91.31 190 ASP B C 1
ATOM 7936 O O . ASP B 1 190 ? 19.531 -16.953 -37.5 1 91.31 190 ASP B O 1
ATOM 7940 N N . GLY B 1 191 ? 17.594 -16.078 -36.969 1 85 191 GLY B N 1
ATOM 7941 C CA . GLY B 1 191 ? 17.109 -15.945 -38.344 1 85 191 GLY B CA 1
ATOM 7942 C C . GLY B 1 191 ? 16.703 -17.266 -38.938 1 85 191 GLY B C 1
ATOM 7943 O O . GLY B 1 191 ? 16.312 -17.328 -40.125 1 85 191 GLY B O 1
ATOM 7944 N N . LEU B 1 192 ? 16.828 -18.391 -38.312 1 87.5 192 LEU B N 1
ATOM 7945 C CA . LEU B 1 192 ? 16.625 -19.719 -38.875 1 87.5 192 LEU B CA 1
ATOM 7946 C C . LEU B 1 192 ? 15.156 -20.125 -38.781 1 87.5 192 LEU B C 1
ATOM 7948 O O . LEU B 1 192 ? 14.695 -20.969 -39.531 1 87.5 192 LEU B O 1
ATOM 7952 N N . GLY B 1 193 ? 14.383 -19.484 -38.062 1 90.81 193 GLY B N 1
ATOM 7953 C CA . GLY B 1 193 ? 13.016 -19.922 -37.844 1 90.81 193 GLY B CA 1
ATOM 7954 C C . GLY B 1 193 ? 11.977 -19 -38.469 1 90.81 193 GLY B C 1
ATOM 7955 O O . GLY B 1 193 ? 12.328 -18 -39.094 1 90.81 193 GLY B O 1
ATOM 7956 N N . LYS B 1 194 ? 10.734 -19.516 -38.469 1 96.69 194 LYS B N 1
ATOM 7957 C CA . LYS B 1 194 ? 9.594 -18.781 -39 1 96.69 194 LYS B CA 1
ATOM 7958 C C . LYS B 1 194 ? 9.133 -17.703 -38.031 1 96.69 194 LYS B C 1
ATOM 7960 O O . LYS B 1 194 ? 9.5 -17.719 -36.844 1 96.69 194 LYS B O 1
ATOM 7965 N N . PHE B 1 195 ? 8.477 -16.781 -38.594 1 98 195 PHE B N 1
ATOM 7966 C CA . PHE B 1 195 ? 7.727 -15.797 -37.812 1 98 195 PHE B CA 1
ATOM 7967 C C . PHE B 1 195 ? 6.441 -16.406 -37.281 1 98 195 PHE B C 1
ATOM 7969 O O . PHE B 1 195 ? 5.594 -16.859 -38.031 1 98 195 PHE B O 1
ATOM 7976 N N . GLY B 1 196 ? 6.395 -16.5 -35.938 1 98.44 196 GLY B N 1
ATOM 7977 C CA . GLY B 1 196 ? 5.211 -17.047 -35.312 1 98.44 196 GLY B CA 1
ATOM 7978 C C . GLY B 1 196 ? 4.344 -16 -34.656 1 98.44 196 GLY B C 1
ATOM 7979 O O . GLY B 1 196 ? 4.84 -14.953 -34.219 1 98.44 196 GLY B O 1
ATOM 7980 N N . PHE B 1 197 ? 2.982 -16.281 -34.625 1 98.75 197 PHE B N 1
ATOM 7981 C CA . PHE B 1 197 ? 2.094 -15.367 -33.938 1 98.75 197 PHE B CA 1
ATOM 7982 C C . PHE B 1 197 ? 0.926 -16.109 -33.312 1 98.75 197 PHE B C 1
ATOM 7984 O O . PHE B 1 197 ? 0.65 -17.266 -33.656 1 98.75 197 PHE B O 1
ATOM 7991 N N . THR B 1 198 ? 0.311 -15.516 -32.312 1 98.56 198 THR B N 1
ATOM 7992 C CA . THR B 1 198 ? -0.915 -16.016 -31.688 1 98.56 198 THR B CA 1
ATOM 7993 C C . THR B 1 198 ? -1.748 -14.859 -31.141 1 98.56 198 THR B C 1
ATOM 7995 O O . THR B 1 198 ? -1.275 -13.727 -31.062 1 98.56 198 THR B O 1
ATOM 7998 N N . LEU B 1 199 ? -2.996 -15.156 -30.906 1 98.62 199 LEU B N 1
ATOM 7999 C CA . LEU B 1 199 ? -3.932 -14.203 -30.312 1 98.62 199 LEU B CA 1
ATOM 8000 C C . LEU B 1 199 ? -4.523 -14.758 -29.031 1 98.62 199 LEU B C 1
ATOM 8002 O O . LEU B 1 199 ? -5.02 -15.883 -29 1 98.62 199 LEU B O 1
ATOM 8006 N N . VAL B 1 200 ? -4.352 -13.953 -28.016 1 98.12 200 VAL B N 1
ATOM 8007 C CA . VAL B 1 200 ? -4.906 -14.312 -26.703 1 98.12 200 VAL B CA 1
ATOM 8008 C C . VAL B 1 200 ? -6.258 -13.625 -26.516 1 98.12 200 VAL B C 1
ATOM 8010 O O . VAL B 1 200 ? -6.445 -12.484 -26.938 1 98.12 200 VAL B O 1
ATOM 8013 N N . ARG B 1 201 ? -7.164 -14.305 -25.875 1 97.62 201 ARG B N 1
ATOM 8014 C CA . ARG B 1 201 ? -8.477 -13.742 -25.547 1 97.62 201 ARG B CA 1
ATOM 8015 C C . ARG B 1 201 ? -9.039 -14.359 -24.281 1 97.62 201 ARG B C 1
ATOM 8017 O O . ARG B 1 201 ? -8.523 -15.367 -23.797 1 97.62 201 ARG B O 1
ATOM 8024 N N . GLU B 1 202 ? -9.953 -13.711 -23.797 1 95.81 202 GLU B N 1
ATOM 8025 C CA . GLU B 1 202 ? -10.805 -14.312 -22.766 1 95.81 202 GLU B CA 1
ATOM 8026 C C . GLU B 1 202 ? -11.859 -15.227 -23.391 1 95.81 202 GLU B C 1
ATOM 8028 O O . GLU B 1 202 ? -12.539 -14.844 -24.344 1 95.81 202 GLU B O 1
ATOM 8033 N N . HIS B 1 203 ? -11.961 -16.391 -22.859 1 95.88 203 HIS B N 1
ATOM 8034 C CA . HIS B 1 203 ? -12.938 -17.344 -23.406 1 95.88 203 HIS B CA 1
ATOM 8035 C C . HIS B 1 203 ? -14.367 -16.828 -23.203 1 95.88 203 HIS B C 1
ATOM 8037 O O . HIS B 1 203 ? -14.766 -16.531 -22.062 1 95.88 203 HIS B O 1
ATOM 8043 N N . PRO B 1 204 ? -15.016 -16.656 -24.312 1 92.5 204 PRO B N 1
ATOM 8044 C CA . PRO B 1 204 ? -16.422 -16.281 -24.172 1 92.5 204 PRO B CA 1
ATOM 8045 C C . PRO B 1 204 ? -17.297 -17.438 -23.688 1 92.5 204 PRO B C 1
ATOM 8047 O O . PRO B 1 204 ? -17.516 -18.406 -24.422 1 92.5 204 PRO B O 1
ATOM 8050 N N . LEU B 1 205 ? -17.797 -17.375 -22.562 1 90.38 205 LEU B N 1
ATOM 8051 C CA . LEU B 1 205 ? -18.609 -18.453 -22 1 90.38 205 LEU B CA 1
ATOM 8052 C C . LEU B 1 205 ? -19.906 -18.609 -22.797 1 90.38 205 LEU B C 1
ATOM 8054 O O . LEU B 1 205 ? -20.578 -17.625 -23.094 1 90.38 205 LEU B O 1
ATOM 8058 N N . SER B 1 206 ? -20.156 -19.844 -23.094 1 89.25 206 SER B N 1
ATOM 8059 C CA . SER B 1 206 ? -21.453 -20.172 -23.672 1 89.25 206 SER B CA 1
ATOM 8060 C C . SER B 1 206 ? -22.547 -20.109 -22.609 1 89.25 206 SER B C 1
ATOM 8062 O O . SER B 1 206 ? -22.266 -20.016 -21.406 1 89.25 206 SER B O 1
ATOM 8064 N N . LYS B 1 207 ? -23.703 -20.156 -23.047 1 86.5 207 LYS B N 1
ATOM 8065 C CA . LYS B 1 207 ? -24.828 -20.141 -22.125 1 86.5 207 LYS B CA 1
ATOM 8066 C C . LYS B 1 207 ? -24.766 -21.328 -21.172 1 86.5 207 LYS B C 1
ATOM 8068 O O . LYS B 1 207 ? -25.016 -21.188 -19.969 1 86.5 207 LYS B O 1
ATOM 8073 N N . ASP B 1 208 ? -24.375 -22.406 -21.75 1 87.38 208 ASP B N 1
ATOM 8074 C CA . ASP B 1 208 ? -24.266 -23.625 -20.938 1 87.38 208 ASP B CA 1
ATOM 8075 C C . ASP B 1 208 ? -23.141 -23.5 -19.922 1 87.38 208 ASP B C 1
ATOM 8077 O O . ASP B 1 208 ? -23.297 -23.891 -18.766 1 87.38 208 ASP B O 1
ATOM 8081 N N . GLU B 1 209 ? -22.078 -22.953 -20.344 1 87.06 209 GLU B N 1
ATOM 8082 C CA . GLU B 1 209 ? -20.938 -22.797 -19.453 1 87.06 209 GLU B CA 1
ATOM 8083 C C . GLU B 1 209 ? -21.234 -21.812 -18.328 1 87.06 209 GLU B C 1
ATOM 8085 O O . GLU B 1 209 ? -20.734 -21.969 -17.219 1 87.06 209 GLU B O 1
ATOM 8090 N N . LEU B 1 210 ? -22 -20.859 -18.625 1 84.5 210 LEU B N 1
ATOM 8091 C CA . LEU B 1 210 ? -22.375 -19.859 -17.641 1 84.5 210 LEU B CA 1
ATOM 8092 C C . LEU B 1 210 ? -23.172 -20.484 -16.5 1 84.5 210 LEU B C 1
ATOM 8094 O O . LEU B 1 210 ? -23.141 -20 -15.359 1 84.5 210 LEU B O 1
ATOM 8098 N N . GLU B 1 211 ? -23.859 -21.469 -16.812 1 82.62 211 GLU B N 1
ATOM 8099 C CA . GLU B 1 211 ? -24.672 -22.141 -15.797 1 82.62 211 GLU B CA 1
ATOM 8100 C C . GLU B 1 211 ? -23.812 -23.047 -14.93 1 82.62 211 GLU B C 1
ATOM 8102 O O . GLU B 1 211 ? -24.141 -23.297 -13.766 1 82.62 211 GLU B O 1
ATOM 8107 N N . ILE B 1 212 ? -22.719 -23.438 -15.586 1 84.69 212 ILE B N 1
ATOM 8108 C CA . ILE B 1 212 ? -21.938 -24.469 -14.906 1 84.69 212 ILE B CA 1
ATOM 8109 C C . ILE B 1 212 ? -20.703 -23.859 -14.266 1 84.69 212 ILE B C 1
ATOM 8111 O O . ILE B 1 212 ? -20.344 -24.203 -13.141 1 84.69 212 ILE B O 1
ATOM 8115 N N . LYS B 1 213 ? -20.094 -22.953 -14.945 1 85.81 213 LYS B N 1
ATOM 8116 C CA . LYS B 1 213 ? -18.812 -22.438 -14.508 1 85.81 213 LYS B CA 1
ATOM 8117 C C . LYS B 1 213 ? -18.953 -21.062 -13.852 1 85.81 213 LYS B C 1
ATOM 8119 O O . LYS B 1 213 ? -19.75 -20.234 -14.312 1 85.81 213 LYS B O 1
ATOM 8124 N N . LYS B 1 214 ? -18.156 -20.891 -12.828 1 82.88 214 LYS B N 1
ATOM 8125 C CA . LYS B 1 214 ? -18.156 -19.609 -12.125 1 82.88 214 LYS B CA 1
ATOM 8126 C C . LYS B 1 214 ? -17.234 -18.594 -12.805 1 82.88 214 LYS B C 1
ATOM 8128 O O . LYS B 1 214 ? -17.453 -17.391 -12.727 1 82.88 214 LYS B O 1
ATOM 8133 N N . ASN B 1 215 ? -16.156 -19.125 -13.414 1 85.75 215 ASN B N 1
ATOM 8134 C CA . ASN B 1 215 ? -15.164 -18.25 -14.039 1 85.75 215 ASN B CA 1
ATOM 8135 C C . ASN B 1 215 ? -14.781 -18.734 -15.43 1 85.75 215 ASN B C 1
ATOM 8137 O O . ASN B 1 215 ? -14.875 -19.938 -15.719 1 85.75 215 ASN B O 1
ATOM 8141 N N . THR B 1 216 ? -14.398 -17.734 -16.188 1 91.19 216 THR B N 1
ATOM 8142 C CA . THR B 1 216 ? -13.844 -18.047 -17.5 1 91.19 216 THR B CA 1
ATOM 8143 C C . THR B 1 216 ? -12.328 -18.234 -17.422 1 91.19 216 THR B C 1
ATOM 8145 O O . THR B 1 216 ? -11.766 -18.328 -16.328 1 91.19 216 THR B O 1
ATOM 8148 N N . TRP B 1 217 ? -11.656 -18.5 -18.484 1 93.12 217 TRP B N 1
ATOM 8149 C CA . TRP B 1 217 ? -10.211 -18.625 -18.578 1 93.12 217 TRP B CA 1
ATOM 8150 C C . TRP B 1 217 ? -9.664 -17.906 -19.797 1 93.12 217 TRP B C 1
ATOM 8152 O O . TRP B 1 217 ? -10.43 -17.312 -20.562 1 93.12 217 TRP B O 1
ATOM 8162 N N . TYR B 1 218 ? -8.406 -17.828 -19.859 1 95.69 218 TYR B N 1
ATOM 8163 C CA . TYR B 1 218 ? -7.738 -17.188 -20.984 1 95.69 218 TYR B CA 1
ATOM 8164 C C . TYR B 1 218 ? -7.125 -18.219 -21.922 1 95.69 218 TYR B C 1
ATOM 8166 O O . TYR B 1 218 ? -6.566 -19.219 -21.469 1 95.69 218 TYR B O 1
ATOM 8174 N N . GLU B 1 219 ? -7.266 -17.953 -23.219 1 98.06 219 GLU B N 1
ATOM 8175 C CA . GLU B 1 219 ? -6.852 -18.922 -24.219 1 98.06 219 GLU B CA 1
ATOM 8176 C C . GLU B 1 219 ? -6.129 -18.25 -25.391 1 98.06 219 GLU B C 1
ATOM 8178 O O . GLU B 1 219 ? -6.125 -17.031 -25.5 1 98.06 219 GLU B O 1
ATOM 8183 N N . TYR B 1 220 ? -5.422 -19.062 -26.141 1 98.25 220 TYR B N 1
ATOM 8184 C CA . TYR B 1 220 ? -4.668 -18.547 -27.281 1 98.25 220 TYR B CA 1
ATOM 8185 C C . TYR B 1 220 ? -4.953 -19.375 -28.531 1 98.25 220 TYR B C 1
ATOM 8187 O O . TYR B 1 220 ? -5.457 -20.484 -28.453 1 98.25 220 TYR B O 1
ATOM 8195 N N . LEU B 1 221 ? -4.641 -18.766 -29.719 1 98.62 221 LEU B N 1
ATOM 8196 C CA . LEU B 1 221 ? -4.961 -19.312 -31.031 1 98.62 221 LEU B CA 1
ATOM 8197 C C . LEU B 1 221 ? -3.881 -20.266 -31.5 1 98.62 221 LEU B C 1
ATOM 8199 O O . LEU B 1 221 ? -2.691 -19.953 -31.469 1 98.62 221 LEU B O 1
ATOM 8203 N N . LYS B 1 222 ? -4.316 -21.453 -31.859 1 98.06 222 LYS B N 1
ATOM 8204 C CA . LYS B 1 222 ? -3.545 -22.391 -32.656 1 98.06 222 LYS B CA 1
ATOM 8205 C C . LYS B 1 222 ? -4.301 -22.75 -33.938 1 98.06 222 LYS B C 1
ATOM 8207 O O . LYS B 1 222 ? -5.531 -22.766 -33.969 1 98.06 222 LYS B O 1
ATOM 8212 N N . ILE B 1 223 ? -3.584 -22.938 -35 1 97.56 223 ILE B N 1
ATOM 8213 C CA . ILE B 1 223 ? -4.148 -23.422 -36.25 1 97.56 223 ILE B CA 1
ATOM 8214 C C . ILE B 1 223 ? -3.525 -24.781 -36.594 1 97.56 223 ILE B C 1
ATOM 8216 O O . ILE B 1 223 ? -2.301 -24.906 -36.656 1 97.56 223 ILE B O 1
ATOM 8220 N N . ASP B 1 224 ? -4.359 -25.844 -36.688 1 95.12 224 ASP B N 1
ATOM 8221 C CA . ASP B 1 224 ? -3.918 -27.203 -36.906 1 95.12 224 ASP B CA 1
ATOM 8222 C C . ASP B 1 224 ? -2.988 -27.672 -35.812 1 95.12 224 ASP B C 1
ATOM 8224 O O . ASP B 1 224 ? -1.935 -28.266 -36.062 1 95.12 224 ASP B O 1
ATOM 8228 N N . ASN B 1 225 ? -3.266 -27.172 -34.562 1 95.62 225 ASN B N 1
ATOM 8229 C CA . ASN B 1 225 ? -2.625 -27.547 -33.312 1 95.62 225 ASN B CA 1
ATOM 8230 C C . ASN B 1 225 ? -1.214 -26.969 -33.219 1 95.62 225 ASN B C 1
ATOM 8232 O O . ASN B 1 225 ? -0.408 -27.438 -32.406 1 95.62 225 ASN B O 1
ATOM 8236 N N . ASN B 1 226 ? -0.939 -26.047 -34.062 1 97.38 226 ASN B N 1
ATOM 8237 C CA . ASN B 1 226 ? 0.355 -25.375 -34.031 1 97.38 226 ASN B CA 1
ATOM 8238 C C . ASN B 1 226 ? 0.198 -23.859 -33.938 1 97.38 226 ASN B C 1
ATOM 8240 O O . ASN B 1 226 ? -0.823 -23.297 -34.344 1 97.38 226 ASN B O 1
ATOM 8244 N N . ILE B 1 227 ? 1.224 -23.281 -33.344 1 98.38 227 ILE B N 1
ATOM 8245 C CA . ILE B 1 227 ? 1.284 -21.812 -33.438 1 98.38 227 ILE B CA 1
ATOM 8246 C C . ILE B 1 227 ? 1.396 -21.391 -34.875 1 98.38 227 ILE B C 1
ATOM 8248 O O . ILE B 1 227 ? 2.311 -21.812 -35.594 1 98.38 227 ILE B O 1
ATOM 8252 N N . PRO B 1 228 ? 0.398 -20.562 -35.406 1 98.56 228 PRO B N 1
ATOM 8253 C CA . PRO B 1 228 ? 0.496 -20.125 -36.812 1 98.56 228 PRO B CA 1
ATOM 8254 C C . PRO B 1 228 ? 1.799 -19.391 -37.094 1 98.56 228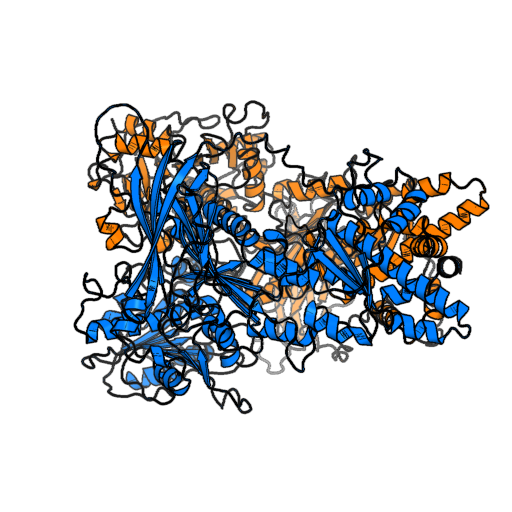 PRO B C 1
ATOM 8256 O O . PRO B 1 228 ? 2.291 -18.641 -36.281 1 98.56 228 PRO B O 1
ATOM 8259 N N . SER B 1 229 ? 2.432 -19.75 -38.219 1 98.25 229 SER B N 1
ATOM 8260 C CA . SER B 1 229 ? 3.729 -19.172 -38.562 1 98.25 229 SER B CA 1
ATOM 8261 C C . SER B 1 229 ? 3.904 -19.094 -40.094 1 98.25 229 SER B C 1
ATOM 8263 O O . SER B 1 229 ? 3.184 -19.75 -40.844 1 98.25 229 SER B O 1
ATOM 8265 N N . PHE B 1 230 ? 4.719 -18.219 -40.625 1 97.88 230 PHE B N 1
ATOM 8266 C CA . PHE B 1 230 ? 5.047 -18.047 -42.031 1 97.88 230 PHE B CA 1
ATOM 8267 C C . PHE B 1 230 ? 6.477 -17.547 -42.188 1 97.88 230 PHE B C 1
ATOM 8269 O O . PHE B 1 230 ? 7.09 -17.062 -41.25 1 97.88 230 PHE B O 1
ATOM 8276 N N . ASP B 1 231 ? 7.023 -17.734 -43.281 1 95.81 231 ASP B N 1
ATOM 8277 C CA . ASP B 1 231 ? 8.383 -17.281 -43.594 1 95.81 231 ASP B CA 1
ATOM 8278 C C . ASP B 1 231 ? 8.398 -15.797 -43.938 1 95.81 231 ASP B C 1
ATOM 8280 O O . ASP B 1 231 ? 7.527 -15.32 -44.656 1 95.81 231 ASP B O 1
ATOM 8284 N N . THR B 1 232 ? 9.344 -15.125 -43.312 1 94 232 THR B N 1
ATOM 8285 C CA . THR B 1 232 ? 9.586 -13.734 -43.656 1 94 232 THR B CA 1
ATOM 8286 C C . THR B 1 232 ? 10.969 -13.289 -43.188 1 94 232 THR B C 1
ATOM 8288 O O . THR B 1 232 ? 11.469 -13.781 -42.156 1 94 232 THR B O 1
ATOM 8291 N N . THR B 1 233 ? 11.477 -12.344 -43.969 1 92.5 233 THR B N 1
ATOM 8292 C CA . THR B 1 233 ? 12.75 -11.766 -43.562 1 92.5 233 THR B CA 1
ATOM 8293 C C . THR B 1 233 ? 12.547 -10.375 -42.969 1 92.5 233 THR B C 1
ATOM 8295 O O . THR B 1 233 ? 13.312 -9.953 -42.094 1 92.5 233 THR B O 1
ATOM 8298 N N . LYS B 1 234 ? 11.57 -9.781 -43.5 1 94.19 234 LYS B N 1
ATOM 8299 C CA . LYS B 1 234 ? 11.258 -8.43 -43.031 1 94.19 234 LYS B CA 1
ATOM 8300 C C . LYS B 1 234 ? 9.758 -8.172 -43.062 1 94.19 234 LYS B C 1
ATOM 8302 O O . LYS B 1 234 ? 9.047 -8.695 -43.906 1 94.19 234 LYS B O 1
ATOM 8307 N N . LEU B 1 235 ? 9.336 -7.367 -42.062 1 96.44 235 LEU B N 1
ATOM 8308 C CA . LEU B 1 235 ? 7.934 -6.961 -42 1 96.44 235 LEU B CA 1
ATOM 8309 C C . LEU B 1 235 ? 7.816 -5.496 -41.594 1 96.44 235 LEU B C 1
ATOM 8311 O O . LEU B 1 235 ? 8.539 -5.031 -40.688 1 96.44 235 LEU B O 1
ATOM 8315 N N . ASP B 1 236 ? 6.945 -4.844 -42.281 1 96.62 236 ASP B N 1
ATOM 8316 C CA . ASP B 1 236 ? 6.668 -3.463 -41.906 1 96.62 236 ASP B CA 1
ATOM 8317 C C . ASP B 1 236 ? 5.582 -3.4 -40.844 1 96.62 236 ASP B C 1
ATOM 8319 O O . ASP B 1 236 ? 4.391 -3.453 -41.156 1 96.62 236 ASP B O 1
ATOM 8323 N N . LEU B 1 237 ? 6.043 -3.262 -39.625 1 97.06 237 LEU B N 1
ATOM 8324 C CA . LEU B 1 237 ? 5.113 -3.164 -38.5 1 97.06 237 LEU B CA 1
ATOM 8325 C C . LEU B 1 237 ? 5.031 -1.731 -38 1 97.06 237 LEU B C 1
ATOM 8327 O O . LEU B 1 237 ? 4.602 -1.498 -36.875 1 97.06 237 LEU B O 1
ATOM 8331 N N . LYS B 1 238 ? 5.48 -0.787 -38.812 1 94.31 238 LYS B N 1
ATOM 8332 C CA . LYS B 1 238 ? 5.441 0.645 -38.531 1 94.31 238 LYS B CA 1
ATOM 8333 C C . LYS B 1 238 ? 6.242 0.978 -37.281 1 94.31 238 LYS B C 1
ATOM 8335 O O . LYS B 1 238 ? 5.809 1.781 -36.438 1 94.31 238 LYS B O 1
ATOM 8340 N N . LEU B 1 239 ? 7.359 0.287 -37.125 1 96.81 239 LEU B N 1
ATOM 8341 C CA . LEU B 1 239 ? 8.297 0.585 -36.031 1 96.81 239 LEU B CA 1
ATOM 8342 C C . LEU B 1 239 ? 9.094 1.852 -36.344 1 96.81 239 LEU B C 1
ATOM 8344 O O . LEU B 1 239 ? 9.195 2.254 -37.5 1 96.81 239 LEU B O 1
ATOM 8348 N N . LEU B 1 240 ? 9.5 2.475 -35.375 1 95.88 240 LEU B N 1
ATOM 8349 C CA . LEU B 1 240 ? 10.289 3.688 -35.562 1 95.88 240 LEU B CA 1
ATOM 8350 C C . LEU B 1 240 ? 11.688 3.359 -36.094 1 95.88 240 LEU B C 1
ATOM 8352 O O . LEU B 1 240 ? 12.445 2.645 -35.406 1 95.88 240 LEU B O 1
ATOM 8356 N N . ASN B 1 241 ? 12.008 3.857 -37.281 1 95.44 241 ASN B N 1
ATOM 8357 C CA . ASN B 1 241 ? 13.328 3.859 -37.906 1 95.44 241 ASN B CA 1
ATOM 8358 C C . ASN B 1 241 ? 13.812 2.441 -38.188 1 95.44 241 ASN B C 1
ATOM 8360 O O . ASN B 1 241 ? 15.023 2.195 -38.281 1 95.44 241 ASN B O 1
ATOM 8364 N N . ARG B 1 242 ? 12.781 1.499 -38.25 1 95.56 242 ARG B N 1
ATOM 8365 C CA . ARG B 1 242 ? 13.234 0.146 -38.594 1 95.56 242 ARG B CA 1
ATOM 8366 C C . ARG B 1 242 ? 12.062 -0.725 -39.031 1 95.56 242 ARG B C 1
ATOM 8368 O O . ARG B 1 242 ? 10.906 -0.4 -38.781 1 95.56 242 ARG B O 1
ATOM 8375 N N . GLU B 1 243 ? 12.477 -1.747 -39.719 1 96.62 243 GLU B N 1
ATOM 8376 C CA . GLU B 1 243 ? 11.562 -2.84 -40.031 1 96.62 243 GLU B CA 1
ATOM 8377 C C . GLU B 1 243 ? 11.773 -4.023 -39.094 1 96.62 243 GLU B C 1
ATOM 8379 O O . GLU B 1 243 ? 12.844 -4.168 -38.5 1 96.62 243 GLU B O 1
ATOM 8384 N N . PHE B 1 244 ? 10.781 -4.75 -38.906 1 97.44 244 PHE B N 1
ATOM 8385 C CA . PHE B 1 244 ? 10.875 -5.941 -38.094 1 97.44 244 PHE B CA 1
ATOM 8386 C C . PHE B 1 244 ? 11.664 -7.035 -38.781 1 97.44 244 PHE B C 1
ATOM 8388 O O . PHE B 1 244 ? 11.32 -7.434 -39.906 1 97.44 244 PHE B O 1
ATOM 8395 N N . THR B 1 245 ? 12.664 -7.48 -38.219 1 96.69 245 THR B N 1
ATOM 8396 C CA . THR B 1 245 ? 13.43 -8.617 -38.719 1 96.69 245 THR B CA 1
ATOM 8397 C C . THR B 1 245 ? 13.375 -9.789 -37.75 1 96.69 245 THR B C 1
ATOM 8399 O O . THR B 1 245 ? 13.055 -10.914 -38.125 1 96.69 245 THR B O 1
ATOM 8402 N N . THR B 1 246 ? 13.672 -9.438 -36.5 1 97.12 246 THR B N 1
ATOM 8403 C CA . THR B 1 246 ? 13.609 -10.414 -35.406 1 97.12 246 THR B CA 1
ATOM 8404 C C . THR B 1 246 ? 13.18 -9.742 -34.094 1 97.12 246 THR B C 1
ATOM 8406 O O . THR B 1 246 ? 13.055 -8.516 -34.031 1 97.12 246 THR B O 1
ATOM 8409 N N . GLY B 1 247 ? 12.914 -10.594 -33.156 1 98 247 GLY B N 1
ATOM 8410 C CA . GLY B 1 247 ? 12.445 -10.086 -31.875 1 98 247 GLY B CA 1
ATOM 8411 C C . GLY B 1 247 ? 11 -10.445 -31.578 1 98 247 GLY B C 1
ATOM 8412 O O . GLY B 1 247 ? 10.523 -11.5 -32 1 98 247 GLY B O 1
ATOM 8413 N N . THR B 1 248 ? 10.367 -9.648 -30.719 1 98.25 248 THR B N 1
ATOM 8414 C CA . THR B 1 248 ? 9 -9.922 -30.297 1 98.25 248 THR B CA 1
ATOM 8415 C C . THR B 1 248 ? 8.148 -8.664 -30.375 1 98.25 248 THR B C 1
ATOM 8417 O O . THR B 1 248 ? 8.617 -7.562 -30.078 1 98.25 248 THR B O 1
ATOM 8420 N N . VAL B 1 249 ? 6.938 -8.844 -30.859 1 98.38 249 VAL B N 1
ATOM 8421 C CA . VAL B 1 249 ? 5.949 -7.773 -30.891 1 98.38 249 VAL B CA 1
ATOM 8422 C C . VAL B 1 249 ? 4.68 -8.227 -30.156 1 98.38 249 VAL B C 1
ATOM 8424 O O . VAL B 1 249 ? 4.176 -9.32 -30.406 1 98.38 249 VAL B O 1
ATOM 8427 N N . ILE B 1 250 ? 4.266 -7.449 -29.234 1 98.12 250 ILE B N 1
ATOM 8428 C CA . ILE B 1 250 ? 3.023 -7.68 -28.516 1 98.12 250 ILE B CA 1
ATOM 8429 C C . ILE B 1 250 ? 2.076 -6.5 -28.734 1 98.12 250 ILE B C 1
ATOM 8431 O O . ILE B 1 250 ? 2.475 -5.344 -28.594 1 98.12 250 ILE B O 1
ATOM 8435 N N . LYS B 1 251 ? 0.908 -6.766 -29.172 1 98.19 251 LYS B N 1
ATOM 8436 C CA . LYS B 1 251 ? -0.113 -5.73 -29.297 1 98.19 251 LYS B CA 1
ATOM 8437 C C . LYS B 1 251 ? -1.286 -5.988 -28.359 1 98.19 251 LYS B C 1
ATOM 8439 O O . LYS B 1 251 ? -1.928 -7.039 -28.438 1 98.19 251 LYS B O 1
ATOM 8444 N N . MET B 1 252 ? -1.55 -5.113 -27.484 1 97.5 252 MET B N 1
ATOM 8445 C CA . MET B 1 252 ? -2.625 -5.164 -26.484 1 97.5 252 MET B CA 1
ATOM 8446 C C . MET B 1 252 ? -3.779 -4.254 -26.891 1 97.5 252 MET B C 1
ATOM 8448 O O . MET B 1 252 ? -3.629 -3.033 -26.938 1 97.5 252 MET B O 1
ATOM 8452 N N . TYR B 1 253 ? -4.895 -4.797 -27.109 1 97.44 253 TYR B N 1
ATOM 8453 C CA . TYR B 1 253 ? -5.996 -4.062 -27.719 1 97.44 253 TYR B CA 1
ATOM 8454 C C . TYR B 1 253 ? -6.863 -3.402 -26.656 1 97.44 253 TYR B C 1
ATOM 8456 O O . TYR B 1 253 ? -7.227 -4.035 -25.672 1 97.44 253 TYR B O 1
ATOM 8464 N N . SER B 1 254 ? -7.195 -2.15 -26.891 1 94.75 254 SER B N 1
ATOM 8465 C CA . SER B 1 254 ? -8.047 -1.375 -26 1 94.75 254 SER B CA 1
ATOM 8466 C C . SER B 1 254 ? -7.559 -1.472 -24.547 1 94.75 254 SER B C 1
ATOM 8468 O O . SER B 1 254 ? -8.336 -1.784 -23.656 1 94.75 254 SER B O 1
ATOM 8470 N N . TYR B 1 255 ? -6.277 -1.15 -24.438 1 93.25 255 TYR B N 1
ATOM 8471 C CA . TYR B 1 255 ? -5.629 -1.254 -23.141 1 93.25 255 TYR B CA 1
ATOM 8472 C C . TYR B 1 255 ? -6.113 -0.155 -22.203 1 93.25 255 TYR B C 1
ATOM 8474 O O . TYR B 1 255 ? -6.086 1.026 -22.547 1 93.25 255 TYR B O 1
ATOM 8482 N N . GLN B 1 256 ? -6.562 -0.529 -21 1 84.75 256 GLN B N 1
ATOM 8483 C CA . GLN B 1 256 ? -7.195 0.391 -20.062 1 84.75 256 GLN B CA 1
ATOM 8484 C C . GLN B 1 256 ? -6.152 1.231 -19.328 1 84.75 256 GLN B C 1
ATOM 8486 O O . GLN B 1 256 ? -5.586 0.79 -18.328 1 84.75 256 GLN B O 1
ATOM 8491 N N . MET B 1 257 ? -5.672 2.342 -19.938 1 76.75 257 MET B N 1
ATOM 8492 C CA . MET B 1 257 ? -4.75 3.254 -19.281 1 76.75 257 MET B CA 1
ATOM 8493 C C . MET B 1 257 ? -5.449 4.562 -18.906 1 76.75 257 MET B C 1
ATOM 8495 O O . MET B 1 257 ? -6.305 5.043 -19.656 1 76.75 257 MET B O 1
ATOM 8499 N N . LYS B 1 258 ? -5.348 4.918 -17.562 1 60.28 258 LYS B N 1
ATOM 8500 C CA . LYS B 1 258 ? -5.949 6.184 -17.141 1 60.28 258 LYS B CA 1
ATOM 8501 C C . LYS B 1 258 ? -5.168 7.371 -17.703 1 60.28 258 LYS B C 1
ATOM 8503 O O . LYS B 1 258 ? -3.947 7.305 -17.844 1 60.28 258 LYS B O 1
ATOM 8508 N N . GLY B 1 259 ? -5.723 8.523 -18.297 1 55.25 259 GLY B N 1
ATOM 8509 C CA . GLY B 1 259 ? -5.129 9.836 -18.469 1 55.25 259 GLY B CA 1
ATOM 8510 C C . GLY B 1 259 ? -4.906 10.195 -19.922 1 55.25 259 GLY B C 1
ATOM 8511 O O . GLY B 1 259 ? -3.99 9.672 -20.562 1 55.25 259 GLY B O 1
ATOM 8512 N N . VAL B 1 260 ? -5.875 10.188 -20.609 1 51.28 260 VAL B N 1
ATOM 8513 C CA . VAL B 1 260 ? -5.84 10.352 -22.047 1 51.28 260 VAL B CA 1
ATOM 8514 C C . VAL B 1 260 ? -4.906 11.508 -22.422 1 51.28 260 VAL B C 1
ATOM 8516 O O . VAL B 1 260 ? -4.621 11.734 -23.594 1 51.28 260 VAL B O 1
ATOM 8519 N N . SER B 1 261 ? -4.547 12.57 -21.688 1 57.06 261 SER B N 1
ATOM 8520 C CA . SER B 1 261 ? -3.924 13.562 -22.562 1 57.06 261 SER B CA 1
ATOM 8521 C C . SER B 1 261 ? -2.502 13.164 -22.938 1 57.06 261 SER B C 1
ATOM 8523 O O . SER B 1 261 ? -1.627 13.086 -22.062 1 57.06 261 SER B O 1
ATOM 8525 N N . GLY B 1 262 ? -2.211 12.711 -24.234 1 70.94 262 GLY B N 1
ATOM 8526 C CA . GLY B 1 262 ? -0.95 12.312 -24.828 1 70.94 262 GLY B CA 1
ATOM 8527 C C . GLY B 1 262 ? -0.409 11.008 -24.281 1 70.94 262 GLY B C 1
ATOM 8528 O O . GLY B 1 262 ? 0.348 11.016 -23.297 1 70.94 262 GLY B O 1
ATOM 8529 N N . PHE B 1 263 ? -0.699 9.898 -24.812 1 79.81 263 PHE B N 1
ATOM 8530 C CA . PHE B 1 263 ? -0.381 8.539 -24.375 1 79.81 263 PHE B CA 1
ATOM 8531 C C . PHE B 1 263 ? 1.117 8.383 -24.141 1 79.81 263 PHE B C 1
ATOM 8533 O O . PHE B 1 263 ? 1.55 7.988 -23.062 1 79.81 263 PHE B O 1
ATOM 8540 N N . ALA B 1 264 ? 1.952 8.844 -25.125 1 84.94 264 ALA B N 1
ATOM 8541 C CA . ALA B 1 264 ? 3.393 8.609 -25.078 1 84.94 264 ALA B CA 1
ATOM 8542 C C . ALA B 1 264 ? 4.047 9.438 -23.969 1 84.94 264 ALA B C 1
ATOM 8544 O O . ALA B 1 264 ? 4.941 8.961 -23.266 1 84.94 264 ALA B O 1
ATOM 8545 N N . GLN B 1 265 ? 3.543 10.547 -23.875 1 85.5 265 GLN B N 1
ATOM 8546 C CA . GLN B 1 265 ? 4.133 11.438 -22.891 1 85.5 265 GLN B CA 1
ATOM 8547 C C . GLN B 1 265 ? 3.76 11.008 -21.469 1 85.5 265 GLN B C 1
ATOM 8549 O O . GLN B 1 265 ? 4.609 10.984 -20.578 1 85.5 265 GLN B O 1
ATOM 8554 N N . ASP B 1 266 ? 2.58 10.734 -21.359 1 86.06 266 ASP B N 1
ATOM 8555 C CA . ASP B 1 266 ? 2.109 10.273 -20.062 1 86.06 266 ASP B CA 1
ATOM 8556 C C . ASP B 1 266 ? 2.783 8.961 -19.656 1 86.06 266 ASP B C 1
ATOM 8558 O O . ASP B 1 266 ? 3.225 8.812 -18.516 1 86.06 266 ASP B O 1
ATOM 8562 N N . LEU B 1 267 ? 2.898 8.094 -20.609 1 89.94 267 LEU B N 1
ATOM 8563 C CA . LEU B 1 267 ? 3.547 6.809 -20.359 1 89.94 267 LEU B CA 1
ATOM 8564 C C . LEU B 1 267 ? 5.027 7 -20.047 1 89.94 267 LEU B C 1
ATOM 8566 O O . LEU B 1 267 ? 5.57 6.328 -19.156 1 89.94 267 LEU B O 1
ATOM 8570 N N . ASN B 1 268 ? 5.574 7.934 -20.734 1 92.5 268 ASN B N 1
ATOM 8571 C CA . ASN B 1 268 ? 6.988 8.227 -20.531 1 92.5 268 ASN B CA 1
ATOM 8572 C C . ASN B 1 268 ? 7.266 8.648 -19.094 1 92.5 268 ASN B C 1
ATOM 8574 O O . ASN B 1 268 ? 8.203 8.156 -18.469 1 92.5 268 ASN B O 1
ATOM 8578 N N . GLN B 1 269 ? 6.48 9.469 -18.672 1 90.62 269 GLN B N 1
ATOM 8579 C CA . GLN B 1 269 ? 6.656 9.961 -17.312 1 90.62 269 GLN B CA 1
ATOM 8580 C C . GLN B 1 269 ? 6.465 8.836 -16.297 1 90.62 269 GLN B C 1
ATOM 8582 O O . GLN B 1 269 ? 7.242 8.719 -15.352 1 90.62 269 GLN B O 1
ATOM 8587 N N . ASN B 1 270 ? 5.465 8.062 -16.484 1 91.56 270 ASN B N 1
ATOM 8588 C CA . ASN B 1 270 ? 5.207 6.934 -15.594 1 91.56 270 ASN B CA 1
ATOM 8589 C C . ASN B 1 270 ? 6.363 5.938 -15.609 1 91.56 270 ASN B C 1
ATOM 8591 O O . ASN B 1 270 ? 6.832 5.508 -14.555 1 91.56 270 ASN B O 1
ATOM 8595 N N . LEU B 1 271 ? 6.863 5.621 -16.828 1 94.44 271 LEU B N 1
ATOM 8596 C CA . LEU B 1 271 ? 7.926 4.633 -16.969 1 94.44 271 LEU B CA 1
ATOM 8597 C C . LEU B 1 271 ? 9.211 5.113 -16.312 1 94.44 271 LEU B C 1
ATOM 8599 O O . LEU B 1 271 ? 9.945 4.316 -15.719 1 94.44 271 LEU B O 1
ATOM 8603 N N . ASN B 1 272 ? 9.453 6.383 -16.406 1 94.81 272 ASN B N 1
ATOM 8604 C CA . ASN B 1 272 ? 10.648 6.918 -15.773 1 94.81 272 ASN B CA 1
ATOM 8605 C C . ASN B 1 272 ? 10.609 6.73 -14.258 1 94.81 272 ASN B C 1
ATOM 8607 O O . ASN B 1 272 ? 11.641 6.453 -13.633 1 94.81 272 ASN B O 1
ATOM 8611 N N . GLU B 1 273 ? 9.453 6.852 -13.766 1 93.75 273 GLU B N 1
ATOM 8612 C CA . GLU B 1 273 ? 9.32 6.688 -12.32 1 93.75 273 GLU B CA 1
ATOM 8613 C C . GLU B 1 273 ? 9.414 5.219 -11.922 1 93.75 273 GLU B C 1
ATOM 8615 O O . GLU B 1 273 ? 10.133 4.867 -10.984 1 93.75 273 GLU B O 1
ATOM 8620 N N . PHE B 1 274 ? 8.789 4.352 -12.609 1 94.56 274 PHE B N 1
ATOM 8621 C CA . PHE B 1 274 ? 8.727 2.938 -12.258 1 94.56 274 PHE B CA 1
ATOM 8622 C C . PHE B 1 274 ? 10.039 2.238 -12.586 1 94.56 274 PHE B C 1
ATOM 8624 O O . PHE B 1 274 ? 10.383 1.226 -11.977 1 94.56 274 PHE B O 1
ATOM 8631 N N . LEU B 1 275 ? 10.648 2.738 -13.68 1 95.94 275 LEU B N 1
ATOM 8632 C CA . LEU B 1 275 ? 11.992 2.295 -14.039 1 95.94 275 LEU B CA 1
ATOM 8633 C C . LEU B 1 275 ? 13.031 3.352 -13.664 1 95.94 275 LEU B C 1
ATOM 8635 O O . LEU B 1 275 ? 13.531 4.062 -14.539 1 95.94 275 LEU B O 1
ATOM 8639 N N . PHE B 1 276 ? 13.422 3.365 -12.445 1 95.88 276 PHE B N 1
ATOM 8640 C CA . PHE B 1 276 ? 14.273 4.41 -11.891 1 95.88 276 PHE B CA 1
ATOM 8641 C C . PHE B 1 276 ? 15.633 4.418 -12.578 1 95.88 276 PHE B C 1
ATOM 8643 O O . PHE B 1 276 ? 16.172 5.484 -12.898 1 95.88 276 PHE B O 1
ATOM 8650 N N . LYS B 1 277 ? 16.172 3.264 -12.758 1 94 277 LYS B N 1
ATOM 8651 C CA . LYS B 1 277 ? 17.453 3.119 -13.445 1 94 277 LYS B CA 1
ATOM 8652 C C . LYS B 1 277 ? 17.453 1.89 -14.352 1 94 277 LYS B C 1
ATOM 8654 O O . LYS B 1 277 ? 18.172 0.918 -14.086 1 94 277 LYS B O 1
ATOM 8659 N N . PRO B 1 278 ? 16.703 1.959 -15.422 1 94.69 278 PRO B N 1
ATOM 8660 C CA . PRO B 1 278 ? 16.75 0.832 -16.359 1 94.69 278 PRO B CA 1
ATOM 8661 C C . PRO B 1 278 ? 18.109 0.64 -17 1 94.69 278 PRO B C 1
ATOM 8663 O O . PRO B 1 278 ? 18.859 1.61 -17.188 1 94.69 278 PRO B O 1
ATOM 8666 N N . VAL B 1 279 ? 18.406 -0.519 -17.359 1 94.06 279 VAL B N 1
ATOM 8667 C CA . VAL B 1 279 ? 19.719 -0.803 -17.906 1 94.06 279 VAL B CA 1
ATOM 8668 C C . VAL B 1 279 ? 19.734 -0.505 -19.406 1 94.06 279 VAL B C 1
ATOM 8670 O O . VAL B 1 279 ? 20.797 -0.356 -20 1 94.06 279 VAL B O 1
ATOM 8673 N N . LEU B 1 280 ? 18.531 -0.421 -19.953 1 96.5 280 LEU B N 1
ATOM 8674 C CA . LEU B 1 280 ? 18.406 -0.079 -21.375 1 96.5 280 LEU B CA 1
ATOM 8675 C C . LEU B 1 280 ? 17.391 1.031 -21.578 1 96.5 280 LEU B C 1
ATOM 8677 O O . LEU B 1 280 ? 16.359 1.062 -20.922 1 96.5 280 LEU B O 1
ATOM 8681 N N . PRO B 1 281 ? 17.656 1.887 -22.516 1 96.75 281 PRO B N 1
ATOM 8682 C CA . PRO B 1 281 ? 16.656 2.902 -22.859 1 96.75 281 PRO B CA 1
ATOM 8683 C C . PRO B 1 281 ? 15.516 2.344 -23.719 1 96.75 281 PRO B C 1
ATOM 8685 O O . PRO B 1 281 ? 15.68 1.327 -24.391 1 96.75 281 PRO B O 1
ATOM 8688 N N . VAL B 1 282 ? 14.391 2.984 -23.703 1 97.5 282 VAL B N 1
ATOM 8689 C CA . VAL B 1 282 ? 13.164 2.566 -24.375 1 97.5 282 VAL B CA 1
ATOM 8690 C C . VAL B 1 282 ? 12.508 3.768 -25.062 1 97.5 282 VAL B C 1
ATOM 8692 O O . VAL B 1 282 ? 12.602 4.895 -24.562 1 97.5 282 VAL B O 1
ATOM 8695 N N . PHE B 1 283 ? 11.867 3.518 -26.188 1 97.19 283 PHE B N 1
ATOM 8696 C CA . PHE B 1 283 ? 11.086 4.555 -26.859 1 97.19 283 PHE B CA 1
ATOM 8697 C C . PHE B 1 283 ? 9.617 4.453 -26.469 1 97.19 283 PHE B C 1
ATOM 8699 O O . PHE B 1 283 ? 9.055 3.355 -26.406 1 97.19 283 PHE B O 1
ATOM 8706 N N . THR B 1 284 ? 8.961 5.527 -26.172 1 95.81 284 THR B N 1
ATOM 8707 C CA . THR B 1 284 ? 7.512 5.688 -26.203 1 95.81 284 THR B CA 1
ATOM 8708 C C . THR B 1 284 ? 7.09 6.5 -27.438 1 95.81 284 THR B C 1
ATOM 8710 O O . THR B 1 284 ? 7.633 7.578 -27.688 1 95.81 284 THR B O 1
ATOM 8713 N N . ILE B 1 285 ? 6.18 6.027 -28.125 1 95.62 285 ILE B N 1
ATOM 8714 C CA . ILE B 1 285 ? 5.902 6.598 -29.438 1 95.62 285 ILE B CA 1
ATOM 8715 C C . ILE B 1 285 ? 4.395 6.766 -29.609 1 95.62 285 ILE B C 1
ATOM 8717 O O . ILE B 1 285 ? 3.619 5.867 -29.281 1 95.62 285 ILE B O 1
ATOM 8721 N N . ASP B 1 286 ? 4.047 7.883 -30.094 1 93.31 286 ASP B N 1
ATOM 8722 C CA . ASP B 1 286 ? 2.709 8.164 -30.609 1 93.31 286 ASP B CA 1
ATOM 8723 C C . ASP B 1 286 ? 2.744 8.484 -32.094 1 93.31 286 ASP B C 1
ATOM 8725 O O . ASP B 1 286 ? 3.812 8.484 -32.719 1 93.31 286 ASP B O 1
ATOM 8729 N N . THR B 1 287 ? 1.594 8.57 -32.656 1 88.88 287 THR B N 1
ATOM 8730 C CA . THR B 1 287 ? 1.549 8.812 -34.094 1 88.88 287 THR B CA 1
ATOM 8731 C C . THR B 1 287 ? 0.911 10.164 -34.406 1 88.88 287 THR B C 1
ATOM 8733 O O . THR B 1 287 ? 0.195 10.719 -33.562 1 88.88 287 THR B O 1
ATOM 8736 N N . LYS B 1 288 ? 1.196 10.555 -35.531 1 88.06 288 LYS B N 1
ATOM 8737 C CA . LYS B 1 288 ? 0.626 11.812 -36 1 88.06 288 LYS B CA 1
ATOM 8738 C C . LYS B 1 288 ? -0.881 11.695 -36.219 1 88.06 288 LYS B C 1
ATOM 8740 O O . LYS B 1 288 ? -1.613 12.68 -36.062 1 88.06 288 LYS B O 1
ATOM 8745 N N . GLU B 1 289 ? -1.274 10.641 -36.469 1 87.88 289 GLU B N 1
ATOM 8746 C CA . GLU B 1 289 ? -2.701 10.398 -36.656 1 87.88 289 GLU B CA 1
ATOM 8747 C C . GLU B 1 289 ? -3.473 10.594 -35.375 1 87.88 289 GLU B C 1
ATOM 8749 O O . GLU B 1 289 ? -4.57 11.156 -35.375 1 87.88 289 GLU B O 1
ATOM 8754 N N . ARG B 1 290 ? -2.861 10.18 -34.406 1 88.88 290 ARG B N 1
ATOM 8755 C CA . ARG B 1 290 ? -3.502 10.25 -33.094 1 88.88 290 ARG B CA 1
ATOM 8756 C C . ARG B 1 290 ? -3.396 11.648 -32.5 1 88.88 290 ARG B C 1
ATOM 8758 O O . ARG B 1 290 ? -4.344 12.141 -31.891 1 88.88 290 ARG B O 1
ATOM 8765 N N . TYR B 1 291 ? -2.23 12.203 -32.719 1 87.94 291 TYR B N 1
ATOM 8766 C CA . TYR B 1 291 ? -1.991 13.539 -32.219 1 87.94 291 TYR B CA 1
ATOM 8767 C C . TYR B 1 291 ? -1.333 14.43 -33.25 1 87.94 291 TYR B C 1
ATOM 8769 O O . TYR B 1 291 ? -0.126 14.672 -33.188 1 87.94 291 TYR B O 1
ATOM 8777 N N . PRO B 1 292 ? -2.09 15.016 -34.062 1 87.5 292 PRO B N 1
ATOM 8778 C CA . PRO B 1 292 ? -1.559 15.789 -35.188 1 87.5 292 PRO B CA 1
ATOM 8779 C C . PRO B 1 292 ? -0.833 17.062 -34.75 1 87.5 292 PRO B C 1
ATOM 8781 O O . PRO B 1 292 ? 0.082 17.516 -35.438 1 87.5 292 PRO B O 1
ATOM 8784 N N . ASN B 1 293 ? -1.181 17.5 -33.656 1 86.19 293 ASN B N 1
ATOM 8785 C CA . ASN B 1 293 ? -0.619 18.781 -33.25 1 86.19 293 ASN B CA 1
ATOM 8786 C C . ASN B 1 293 ? 0.505 18.594 -32.219 1 86.19 293 ASN B C 1
ATOM 8788 O O . ASN B 1 293 ? 1.096 19.578 -31.766 1 86.19 293 ASN B O 1
ATOM 8792 N N . ASN B 1 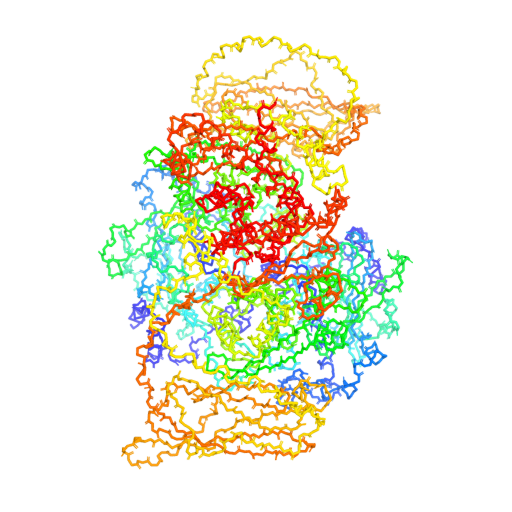294 ? 0.761 17.406 -31.953 1 84.62 294 ASN B N 1
ATOM 8793 C CA . ASN B 1 294 ? 1.855 17.141 -31.031 1 84.62 294 ASN B CA 1
ATOM 8794 C C . ASN B 1 294 ? 3.201 17.094 -31.75 1 84.62 294 ASN B C 1
ATOM 8796 O O . ASN B 1 294 ? 3.383 16.328 -32.688 1 84.62 294 ASN B O 1
ATOM 8800 N N . LYS B 1 295 ? 4.023 17.938 -31.281 1 84.19 295 LYS B N 1
ATOM 8801 C CA . LYS B 1 295 ? 5.328 18.031 -31.922 1 84.19 295 LYS B CA 1
ATOM 8802 C C . LYS B 1 295 ? 6.305 17 -31.359 1 84.19 295 LYS B C 1
ATOM 8804 O O . LYS B 1 295 ? 7.344 16.734 -31.969 1 84.19 295 LYS B O 1
ATOM 8809 N N . VAL B 1 296 ? 6.023 16.453 -30.281 1 87.56 296 VAL B N 1
ATOM 8810 C CA . VAL B 1 296 ? 6.906 15.469 -29.656 1 87.56 296 VAL B CA 1
ATOM 8811 C C . VAL B 1 296 ? 6.191 14.125 -29.562 1 87.56 296 VAL B C 1
ATOM 8813 O O . VAL B 1 296 ? 5.531 13.836 -28.562 1 87.56 296 VAL B O 1
ATOM 8816 N N . LEU B 1 297 ? 6.449 13.344 -30.578 1 91.19 297 LEU B N 1
ATOM 8817 C CA . LEU B 1 297 ? 5.734 12.078 -30.688 1 91.19 297 LEU B CA 1
ATOM 8818 C C . LEU B 1 297 ? 6.598 10.922 -30.188 1 91.19 297 LEU B C 1
ATOM 8820 O O . LEU B 1 297 ? 6.078 9.844 -29.891 1 91.19 297 LEU B O 1
ATOM 8824 N N . GLU B 1 298 ? 7.93 11.227 -30.172 1 93.25 298 GLU B N 1
ATOM 8825 C CA . GLU B 1 298 ? 8.891 10.211 -29.766 1 93.25 298 GLU B CA 1
ATOM 8826 C C . GLU B 1 298 ? 9.742 10.688 -28.594 1 93.25 298 GLU B C 1
ATOM 8828 O O . GLU B 1 298 ? 10.336 11.766 -28.656 1 93.25 298 GLU B O 1
ATOM 8833 N N . THR B 1 299 ? 9.711 9.906 -27.625 1 92.38 299 THR B N 1
ATOM 8834 C CA . THR B 1 299 ? 10.523 10.25 -26.453 1 92.38 299 THR B CA 1
ATOM 8835 C C . THR B 1 299 ? 11.203 9.016 -25.891 1 92.38 299 THR B C 1
ATOM 8837 O O . THR B 1 299 ? 10.695 7.898 -26.031 1 92.38 299 THR B O 1
ATOM 8840 N N . THR B 1 300 ? 12.398 9.25 -25.344 1 94.88 300 THR B N 1
ATOM 8841 C CA . THR B 1 300 ? 13.148 8.148 -24.766 1 94.88 300 THR B CA 1
ATOM 8842 C C . THR B 1 300 ? 12.961 8.102 -23.25 1 94.88 300 THR B C 1
ATOM 8844 O O . THR B 1 300 ? 12.797 9.141 -22.609 1 94.88 300 THR B O 1
ATOM 8847 N N . VAL B 1 301 ? 12.828 6.887 -22.797 1 94.81 301 VAL B N 1
ATOM 8848 C CA . VAL B 1 301 ? 12.828 6.594 -21.359 1 94.81 301 VAL B CA 1
ATOM 8849 C C . VAL B 1 301 ? 14.148 5.941 -20.969 1 94.81 301 VAL B C 1
ATOM 8851 O O . VAL B 1 301 ? 14.508 4.879 -21.484 1 94.81 301 VAL B O 1
ATOM 8854 N N . TYR B 1 302 ? 14.906 6.625 -20.078 1 94.88 302 TYR B N 1
ATOM 8855 C CA . TYR B 1 302 ? 16.141 6.035 -19.578 1 94.88 302 TYR B CA 1
ATOM 8856 C C . TYR B 1 302 ? 16.297 6.25 -18.078 1 94.88 302 TYR B C 1
ATOM 8858 O O . TYR B 1 302 ? 17.391 6.52 -17.594 1 94.88 302 TYR B O 1
ATOM 8866 N N . GLY B 1 303 ? 15.125 6.285 -17.422 1 94.44 303 GLY B N 1
ATOM 8867 C CA . GLY B 1 303 ? 15.133 6.266 -15.977 1 94.44 303 GLY B CA 1
ATOM 8868 C C . GLY B 1 303 ? 15.023 7.648 -15.359 1 94.44 303 GLY B C 1
ATOM 8869 O O . GLY B 1 303 ? 15.508 8.625 -15.93 1 94.44 303 GLY B O 1
ATOM 8870 N N . LEU B 1 304 ? 14.492 7.676 -14.195 1 95.44 304 LEU B N 1
ATOM 8871 C CA . LEU B 1 304 ? 14.352 8.914 -13.438 1 95.44 304 LEU B CA 1
ATOM 8872 C C . LEU B 1 304 ? 15.695 9.391 -12.914 1 95.44 304 LEU B C 1
ATOM 8874 O O . LEU B 1 304 ? 15.945 10.594 -12.828 1 95.44 304 LEU B O 1
ATOM 8878 N N . GLN B 1 305 ? 16.578 8.492 -12.617 1 93.62 305 GLN B N 1
ATOM 8879 C CA . GLN B 1 305 ? 17.891 8.844 -12.094 1 93.62 305 GLN B CA 1
ATOM 8880 C C . GLN B 1 305 ? 18.641 9.75 -13.062 1 93.62 305 GLN B C 1
ATOM 8882 O O . GLN B 1 305 ? 19.203 10.773 -12.656 1 93.62 305 GLN B O 1
ATOM 8887 N N . ARG B 1 306 ? 18.672 9.328 -14.281 1 89.38 306 ARG B N 1
ATOM 8888 C CA . ARG B 1 306 ? 19.359 10.117 -15.297 1 89.38 306 ARG B CA 1
ATOM 8889 C C . ARG B 1 306 ? 18.797 11.539 -15.352 1 89.38 306 ARG B C 1
ATOM 8891 O O . ARG B 1 306 ? 19.562 12.508 -15.414 1 89.38 306 ARG B O 1
ATOM 8898 N N . ARG B 1 307 ? 17.5 11.664 -15.305 1 90.94 307 ARG B N 1
ATOM 8899 C CA . ARG B 1 307 ? 16.859 12.977 -15.367 1 90.94 307 ARG B CA 1
ATOM 8900 C C . ARG B 1 307 ? 17.234 13.828 -14.164 1 90.94 307 ARG B C 1
ATOM 8902 O O . ARG B 1 307 ? 17.516 15.023 -14.305 1 90.94 307 ARG B O 1
ATOM 8909 N N . LEU B 1 308 ? 17.297 13.148 -13.156 1 93 308 LEU B N 1
ATOM 8910 C CA . LEU B 1 308 ? 17.641 13.836 -11.922 1 93 308 LEU B CA 1
ATOM 8911 C C . LEU B 1 308 ? 19.094 14.32 -11.953 1 93 308 LEU B C 1
ATOM 8913 O O . LEU B 1 308 ? 19.391 15.422 -11.484 1 93 308 LEU B O 1
ATOM 8917 N N . GLU B 1 309 ? 19.922 13.703 -12.445 1 87.25 309 GLU B N 1
ATOM 8918 C CA . GLU B 1 309 ? 21.344 14.023 -12.43 1 87.25 309 GLU B CA 1
ATOM 8919 C C . GLU B 1 309 ? 21.719 14.938 -13.594 1 87.25 309 GLU B C 1
ATOM 8921 O O . GLU B 1 309 ? 22.734 15.633 -13.539 1 87.25 309 GLU B O 1
ATOM 8926 N N . GLU B 1 310 ? 20.922 14.883 -14.594 1 84 310 GLU B N 1
ATOM 8927 C CA . GLU B 1 310 ? 21.188 15.719 -15.758 1 84 310 GLU B CA 1
ATOM 8928 C C . GLU B 1 310 ? 20.5 17.078 -15.641 1 84 310 GLU B C 1
ATOM 8930 O O . GLU B 1 310 ? 20.984 18.078 -16.172 1 84 310 GLU B O 1
ATOM 8935 N N . GLU B 1 311 ? 19.312 17.125 -15.023 1 81.75 311 GLU B N 1
ATOM 8936 C CA . GLU B 1 311 ? 18.531 18.359 -14.969 1 81.75 311 GLU B CA 1
ATOM 8937 C C . GLU B 1 311 ? 18.984 19.25 -13.812 1 81.75 311 GLU B C 1
ATOM 8939 O O . GLU B 1 311 ? 18.281 19.391 -12.82 1 81.75 311 GLU B O 1
ATOM 8944 N N . LYS B 1 312 ? 20.016 19.969 -14.164 1 84.25 312 LYS B N 1
ATOM 8945 C CA . LYS B 1 312 ? 20.656 20.812 -13.148 1 84.25 312 LYS B CA 1
ATOM 8946 C C . LYS B 1 312 ? 19.781 22.031 -12.836 1 84.25 312 LYS B C 1
ATOM 8948 O O . LYS B 1 312 ? 20 22.703 -11.82 1 84.25 312 LYS B O 1
ATOM 8953 N N . ASP B 1 313 ? 18.75 22.219 -13.602 1 87.5 313 ASP B N 1
ATOM 8954 C CA . ASP B 1 313 ? 17.891 23.375 -13.398 1 87.5 313 ASP B CA 1
ATOM 8955 C C . ASP B 1 313 ? 17 23.188 -12.172 1 87.5 313 ASP B C 1
ATOM 8957 O O . ASP B 1 313 ? 16.625 24.172 -11.516 1 87.5 313 ASP B O 1
ATOM 8961 N N . TYR B 1 314 ? 16.734 21.891 -11.953 1 90.69 314 TYR B N 1
ATOM 8962 C CA . TYR B 1 314 ? 15.789 21.641 -10.875 1 90.69 314 TYR B CA 1
ATOM 8963 C C . TYR B 1 314 ? 16.469 20.984 -9.688 1 90.69 314 TYR B C 1
ATOM 8965 O O . TYR B 1 314 ? 16.031 21.141 -8.539 1 90.69 314 TYR B O 1
ATOM 8973 N N . VAL B 1 315 ? 17.516 20.312 -9.891 1 92.31 315 VAL B N 1
ATOM 8974 C CA . VAL B 1 315 ? 18.188 19.562 -8.836 1 92.31 315 VAL B CA 1
ATOM 8975 C C . VAL B 1 315 ? 19.344 20.406 -8.281 1 92.31 315 VAL B C 1
ATOM 8977 O O . VAL B 1 315 ? 20.203 20.859 -9.031 1 92.31 315 VAL B O 1
ATOM 8980 N N . GLU B 1 316 ? 19.312 20.672 -7.074 1 88.44 316 GLU B N 1
ATOM 8981 C CA . GLU B 1 316 ? 20.344 21.438 -6.379 1 88.44 316 GLU B CA 1
ATOM 8982 C C . GLU B 1 316 ? 21.562 20.562 -6.074 1 88.44 316 GLU B C 1
ATOM 8984 O O . GLU B 1 316 ? 22.703 20.984 -6.309 1 88.44 316 GLU B O 1
ATOM 8989 N N . ASP B 1 317 ? 21.281 19.484 -5.43 1 87.75 317 ASP B N 1
ATOM 8990 C CA . ASP B 1 317 ? 22.344 18.578 -5.004 1 87.75 317 ASP B CA 1
ATOM 8991 C C . ASP B 1 317 ? 21.812 17.172 -4.758 1 87.75 317 ASP B C 1
ATOM 8993 O O . ASP B 1 317 ? 20.594 16.969 -4.723 1 87.75 317 ASP B O 1
ATOM 8997 N N . TRP B 1 318 ? 22.734 16.297 -4.758 1 91.06 318 TRP B N 1
ATOM 8998 C CA . TRP B 1 318 ? 22.359 14.945 -4.344 1 91.06 318 TRP B CA 1
ATOM 8999 C C . TRP B 1 318 ? 23.531 14.258 -3.631 1 91.06 318 TRP B C 1
ATOM 9001 O O . TRP B 1 318 ? 24.688 14.664 -3.787 1 91.06 318 TRP B O 1
ATOM 9011 N N . PHE B 1 319 ? 23.297 13.32 -2.877 1 89.75 319 PHE B N 1
ATOM 9012 C CA . PHE B 1 319 ? 24.297 12.555 -2.15 1 89.75 319 PHE B CA 1
ATOM 9013 C C . PHE B 1 319 ? 23.797 11.141 -1.87 1 89.75 319 PHE B C 1
ATOM 9015 O O . PHE B 1 319 ? 22.609 10.867 -1.98 1 89.75 319 PHE B O 1
ATOM 9022 N N . SER B 1 320 ? 24.75 10.312 -1.641 1 91.81 320 SER B N 1
ATOM 9023 C CA . SER B 1 320 ? 24.406 8.922 -1.377 1 91.81 320 SER B CA 1
ATOM 9024 C C . SER B 1 320 ? 25.125 8.398 -0.132 1 91.81 320 SER B C 1
ATOM 9026 O O . SER B 1 320 ? 26.156 8.93 0.262 1 91.81 320 SER B O 1
ATOM 9028 N N . GLU B 1 321 ? 24.453 7.453 0.555 1 91.38 321 GLU B N 1
ATOM 9029 C CA . GLU B 1 321 ? 25 6.691 1.675 1 91.38 321 GLU B CA 1
ATOM 9030 C C . GLU B 1 321 ? 24.766 5.191 1.484 1 91.38 321 GLU B C 1
ATOM 9032 O O . GLU B 1 321 ? 23.719 4.773 1.011 1 91.38 321 GLU B O 1
ATOM 9037 N N . GLU B 1 322 ? 25.828 4.48 1.703 1 91.56 322 GLU B N 1
ATOM 9038 C CA . GLU B 1 322 ? 25.719 3.023 1.658 1 91.56 322 GLU B CA 1
ATOM 9039 C C . GLU B 1 322 ? 25.609 2.436 3.062 1 91.56 322 GLU B C 1
ATOM 9041 O O . GLU B 1 322 ? 26.406 2.773 3.943 1 91.56 322 GLU B O 1
ATOM 9046 N N . TYR B 1 323 ? 24.594 1.605 3.318 1 90.75 323 TYR B N 1
ATOM 9047 C CA . TYR B 1 323 ? 24.344 0.977 4.609 1 90.75 323 TYR B CA 1
ATOM 9048 C C . TYR B 1 323 ? 24.609 -0.525 4.543 1 90.75 323 TYR B C 1
ATOM 9050 O O . TYR B 1 323 ? 24.078 -1.209 3.656 1 90.75 323 TYR B O 1
ATOM 9058 N N . GLU B 1 324 ? 25.5 -0.922 5.297 1 89.69 324 GLU B N 1
ATOM 9059 C CA . GLU B 1 324 ? 25.703 -2.352 5.512 1 89.69 324 GLU B CA 1
ATOM 9060 C C . GLU B 1 324 ? 25.266 -2.77 6.914 1 89.69 324 GLU B C 1
ATOM 9062 O O . GLU B 1 324 ? 25.812 -2.285 7.906 1 89.69 324 GLU B O 1
ATOM 9067 N N . ASP B 1 325 ? 24.234 -3.678 6.992 1 88.69 325 ASP B N 1
ATOM 9068 C CA . ASP B 1 325 ? 23.625 -4.059 8.258 1 88.69 325 ASP B CA 1
ATOM 9069 C C . ASP B 1 325 ? 23.281 -5.547 8.281 1 88.69 325 ASP B C 1
ATOM 9071 O O . ASP B 1 325 ? 22.938 -6.121 7.246 1 88.69 325 ASP B O 1
ATOM 9075 N N . VAL B 1 326 ? 23.391 -6.078 9.414 1 83.88 326 VAL B N 1
ATOM 9076 C CA . VAL B 1 326 ? 23.094 -7.492 9.594 1 83.88 326 VAL B CA 1
ATOM 9077 C C . VAL B 1 326 ? 21.625 -7.75 9.273 1 83.88 326 VAL B C 1
ATOM 9079 O O . VAL B 1 326 ? 21.266 -8.828 8.781 1 83.88 326 VAL B O 1
ATOM 9082 N N . LEU B 1 327 ? 20.812 -6.801 9.477 1 84.31 327 LEU B N 1
ATOM 9083 C CA . LEU B 1 327 ? 19.375 -6.926 9.273 1 84.31 327 LEU B CA 1
ATOM 9084 C C . LEU B 1 327 ? 19.047 -7.199 7.809 1 84.31 327 LEU B C 1
ATOM 9086 O O . LEU B 1 327 ? 18.312 -8.141 7.496 1 84.31 327 LEU B O 1
ATOM 9090 N N . PHE B 1 328 ? 19.641 -6.48 6.875 1 92.06 328 PHE B N 1
ATOM 9091 C CA . PHE B 1 328 ? 19.188 -6.547 5.488 1 92.06 328 PHE B CA 1
ATOM 9092 C C . PHE B 1 328 ? 20.359 -6.73 4.539 1 92.06 328 PHE B C 1
ATOM 9094 O O . PHE B 1 328 ? 20.172 -6.953 3.344 1 92.06 328 PHE B O 1
ATOM 9101 N N . GLY B 1 329 ? 21.547 -6.621 5.027 1 91.25 329 GLY B N 1
ATOM 9102 C CA . GLY B 1 329 ? 22.719 -6.676 4.156 1 91.25 329 GLY B CA 1
ATOM 9103 C C . GLY B 1 329 ? 23.188 -5.305 3.699 1 91.25 329 GLY B C 1
ATOM 9104 O O . GLY B 1 329 ? 23.469 -4.434 4.52 1 91.25 329 GLY B O 1
ATOM 9105 N N . LYS B 1 330 ? 23.234 -5.191 2.359 1 91.62 330 LYS B N 1
ATOM 9106 C CA . LYS B 1 330 ? 23.75 -3.938 1.813 1 91.62 330 LYS B CA 1
ATOM 9107 C C . LYS B 1 330 ? 22.641 -3.178 1.073 1 91.62 330 LYS B C 1
ATOM 9109 O O . LYS B 1 330 ? 21.828 -3.781 0.366 1 91.62 330 LYS B O 1
ATOM 9114 N N . MET B 1 331 ? 22.594 -1.899 1.372 1 94.06 331 MET B N 1
ATOM 9115 C CA . MET B 1 331 ? 21.688 -1.038 0.628 1 94.06 331 MET B CA 1
ATOM 9116 C C . MET B 1 331 ? 22.281 0.35 0.429 1 94.06 331 MET B C 1
ATOM 9118 O O . MET B 1 331 ? 23.094 0.804 1.241 1 94.06 331 MET B O 1
ATOM 9122 N N . LYS B 1 332 ? 21.953 0.943 -0.67 1 93.69 332 LYS B N 1
ATOM 9123 C CA . LYS B 1 332 ? 22.406 2.295 -0.99 1 93.69 332 LYS B CA 1
ATOM 9124 C C . LYS B 1 332 ? 21.234 3.266 -1.042 1 93.69 332 LYS B C 1
ATOM 9126 O O . LYS B 1 332 ? 20.234 2.996 -1.699 1 93.69 332 LYS B O 1
ATOM 9131 N N . VAL B 1 333 ? 21.328 4.367 -0.254 1 95.75 333 VAL B N 1
ATOM 9132 C CA . VAL B 1 333 ? 20.297 5.395 -0.204 1 95.75 333 VAL B CA 1
ATOM 9133 C C . VAL B 1 333 ? 20.812 6.68 -0.851 1 95.75 333 VAL B C 1
ATOM 9135 O O . VAL B 1 333 ? 21.875 7.18 -0.482 1 95.75 333 VAL B O 1
ATOM 9138 N N . THR B 1 334 ? 20.156 7.078 -1.86 1 94.75 334 THR B N 1
ATOM 9139 C CA . THR B 1 334 ? 20.5 8.32 -2.539 1 94.75 334 THR B CA 1
ATOM 9140 C C . THR B 1 334 ? 19.391 9.359 -2.354 1 94.75 334 THR B C 1
ATOM 9142 O O . THR B 1 334 ? 18.219 9.07 -2.564 1 94.75 334 THR B O 1
ATOM 9145 N N . CYS B 1 335 ? 19.734 10.602 -1.953 1 95.12 335 CYS B N 1
ATOM 9146 C CA . CYS B 1 335 ? 18.812 11.719 -1.746 1 95.12 335 CYS B CA 1
ATOM 9147 C C . CYS B 1 335 ? 19.047 12.805 -2.785 1 95.12 335 CYS B C 1
ATOM 9149 O O . CYS B 1 335 ? 20.172 13.273 -2.973 1 95.12 335 CYS B O 1
ATOM 9151 N N . TYR B 1 336 ? 18.047 13.109 -3.496 1 94.88 336 TYR B N 1
ATOM 9152 C CA . TYR B 1 336 ? 18.062 14.203 -4.457 1 94.88 336 TYR B CA 1
ATOM 9153 C C . TYR B 1 336 ? 17.312 15.414 -3.914 1 94.88 336 TYR B C 1
ATOM 9155 O O . TYR B 1 336 ? 16.141 15.32 -3.559 1 94.88 336 TYR B O 1
ATOM 9163 N N . LEU B 1 337 ? 18.062 16.547 -3.828 1 93.38 337 LEU B N 1
ATOM 9164 C CA . LEU B 1 337 ? 17.5 17.797 -3.326 1 93.38 337 LEU B CA 1
ATOM 9165 C C . LEU B 1 337 ? 17.188 18.75 -4.473 1 93.38 337 LEU B C 1
ATOM 9167 O O . LEU B 1 337 ? 18.062 19.047 -5.293 1 93.38 337 LEU B O 1
ATOM 9171 N N . PHE B 1 338 ? 15.984 19.156 -4.535 1 93.38 338 PHE B N 1
ATOM 9172 C CA . PHE B 1 338 ? 15.57 20.094 -5.578 1 93.38 338 PHE B CA 1
ATOM 9173 C C . PHE B 1 338 ? 15.773 21.531 -5.125 1 93.38 338 PHE B C 1
ATOM 9175 O O . PHE B 1 338 ? 15.766 21.812 -3.924 1 93.38 338 PHE B O 1
ATOM 9182 N N . LYS B 1 339 ? 15.953 22.406 -6.094 1 87.69 339 LYS B N 1
ATOM 9183 C CA . LYS B 1 339 ? 16.031 23.844 -5.848 1 87.69 339 LYS B CA 1
ATOM 9184 C C . LYS B 1 339 ? 14.672 24.406 -5.43 1 87.69 339 LYS B C 1
ATOM 9186 O O . LYS B 1 339 ? 13.633 23.969 -5.945 1 87.69 339 LYS B O 1
ATOM 9191 N N . ALA B 1 340 ? 14.805 25.312 -4.59 1 78.25 340 ALA B N 1
ATOM 9192 C CA . ALA B 1 340 ? 13.562 25.953 -4.148 1 78.25 340 ALA B CA 1
ATOM 9193 C C . ALA B 1 340 ? 12.977 26.828 -5.25 1 78.25 340 ALA B C 1
ATOM 9195 O O . ALA B 1 340 ? 11.75 26.969 -5.359 1 78.25 340 ALA B O 1
ATOM 9196 N N . LYS B 1 341 ? 13.883 27.422 -6.043 1 78.88 341 LYS B N 1
ATOM 9197 C CA . LYS B 1 341 ? 13.453 28.297 -7.129 1 78.88 341 LYS B CA 1
ATOM 9198 C C . LYS B 1 341 ? 14.375 28.172 -8.336 1 78.88 341 LYS B C 1
ATOM 9200 O O . LYS B 1 341 ? 15.594 28.312 -8.219 1 78.88 341 LYS B O 1
ATOM 9205 N N . GLN B 1 342 ? 13.773 27.812 -9.398 1 81.44 342 GLN B N 1
ATOM 9206 C CA . GLN B 1 342 ? 14.492 27.797 -10.672 1 81.44 342 GLN B CA 1
ATOM 9207 C C . GLN B 1 342 ? 14.609 29.203 -11.258 1 81.44 342 GLN B C 1
ATOM 9209 O O . GLN B 1 342 ? 13.727 30.031 -11.07 1 81.44 342 GLN B O 1
ATOM 9214 N N . ASP B 1 343 ? 15.672 29.406 -11.883 1 77.81 343 ASP B N 1
ATOM 9215 C CA . ASP B 1 343 ? 15.898 30.719 -12.484 1 77.81 343 ASP B CA 1
ATOM 9216 C C . ASP B 1 343 ? 14.758 31.094 -13.422 1 77.81 343 ASP B C 1
ATOM 9218 O O . ASP B 1 343 ? 14.383 30.312 -14.297 1 77.81 343 ASP B O 1
ATOM 9222 N N . GLY B 1 344 ? 14.219 32.156 -13.164 1 74.31 344 GLY B N 1
ATOM 9223 C CA . GLY B 1 344 ? 13.188 32.688 -14.039 1 74.31 344 GLY B CA 1
ATOM 9224 C C . GLY B 1 344 ? 11.781 32.281 -13.633 1 74.31 344 GLY B C 1
ATOM 9225 O O . GLY B 1 344 ? 10.805 32.656 -14.281 1 74.31 344 GLY B O 1
ATOM 9226 N N . LYS B 1 345 ? 11.648 31.547 -12.727 1 79.31 345 LYS B N 1
ATOM 9227 C CA . LYS B 1 345 ? 10.328 31.094 -12.297 1 79.31 345 LYS B CA 1
ATOM 9228 C C . LYS B 1 345 ? 10.078 31.422 -10.828 1 79.31 345 LYS B C 1
ATOM 9230 O O . LYS B 1 345 ? 11.023 31.688 -10.086 1 79.31 345 LYS B O 1
ATOM 9235 N N . THR B 1 346 ? 8.891 31.328 -10.531 1 74.31 346 THR B N 1
ATOM 9236 C CA . THR B 1 346 ? 8.516 31.516 -9.133 1 74.31 346 THR B CA 1
ATOM 9237 C C . THR B 1 346 ? 8.641 30.203 -8.367 1 74.31 346 THR B C 1
ATOM 9239 O O . THR B 1 346 ? 8.812 29.141 -8.969 1 74.31 346 THR B O 1
ATOM 9242 N N . VAL B 1 347 ? 8.547 30.281 -7.145 1 72.5 347 VAL B N 1
ATOM 9243 C CA . VAL B 1 347 ? 8.609 29.094 -6.277 1 72.5 347 VAL B CA 1
ATOM 9244 C C . VAL B 1 347 ? 7.414 28.188 -6.547 1 72.5 347 VAL B C 1
ATOM 9246 O O . VAL B 1 347 ? 7.555 26.969 -6.598 1 72.5 347 VAL B O 1
ATOM 9249 N N . LYS B 1 348 ? 6.223 28.828 -6.656 1 71.06 348 LYS B N 1
ATOM 9250 C CA . LYS B 1 348 ? 5.012 28.062 -6.938 1 71.06 348 LYS B CA 1
ATOM 9251 C C . LYS B 1 348 ? 5.125 27.328 -8.266 1 71.06 348 LYS B C 1
ATOM 9253 O O . LYS B 1 348 ? 4.781 26.141 -8.344 1 71.06 348 LYS B O 1
ATOM 9258 N N . GLU B 1 349 ? 5.609 28 -9.219 1 79 349 GLU B N 1
ATOM 9259 C CA . GLU B 1 349 ? 5.785 27.375 -10.531 1 79 349 GLU B CA 1
ATOM 9260 C C . GLU B 1 349 ? 6.848 26.281 -10.484 1 79 349 GLU B C 1
ATOM 9262 O O . GLU B 1 349 ? 6.68 25.219 -11.086 1 79 349 GLU B O 1
ATOM 9267 N N . THR B 1 350 ? 7.906 26.609 -9.703 1 83.12 350 THR B N 1
ATOM 9268 C CA . THR B 1 350 ? 8.984 25.625 -9.578 1 83.12 350 THR B CA 1
ATOM 9269 C C . THR B 1 350 ? 8.484 24.359 -8.898 1 83.12 350 THR B C 1
ATOM 9271 O O . THR B 1 350 ? 8.75 23.25 -9.375 1 83.12 350 THR B O 1
ATOM 9274 N N . LYS B 1 351 ? 7.691 24.578 -7.957 1 81.31 351 LYS B N 1
ATOM 9275 C CA . LYS B 1 351 ? 7.125 23.453 -7.227 1 81.31 351 LYS B CA 1
ATOM 9276 C C . LYS B 1 351 ? 6.191 22.641 -8.109 1 81.31 351 LYS B C 1
ATOM 9278 O O . LYS B 1 351 ? 6.246 21.406 -8.102 1 81.31 351 LYS B O 1
ATOM 9283 N N . ALA B 1 352 ? 5.367 23.25 -8.773 1 82.25 352 ALA B N 1
ATOM 9284 C CA . ALA B 1 352 ? 4.445 22.578 -9.688 1 82.25 352 ALA B CA 1
ATOM 9285 C C . ALA B 1 352 ? 5.203 21.797 -10.758 1 82.25 352 ALA B C 1
ATOM 9287 O O . ALA B 1 352 ? 4.816 20.688 -11.117 1 82.25 352 ALA B O 1
ATOM 9288 N N . ASP B 1 353 ? 6.25 22.406 -11.195 1 89.06 353 ASP B N 1
ATOM 9289 C CA . ASP B 1 353 ? 7.066 21.734 -12.203 1 89.06 353 ASP B CA 1
ATOM 9290 C C . ASP B 1 353 ? 7.723 20.484 -11.633 1 89.06 353 ASP B C 1
ATOM 9292 O O . ASP B 1 353 ? 7.715 19.422 -12.266 1 89.06 353 ASP B O 1
ATOM 9296 N N . ILE B 1 354 ? 8.234 20.609 -10.523 1 91.44 354 ILE B N 1
ATOM 9297 C CA . ILE B 1 354 ? 8.906 19.484 -9.883 1 91.44 354 ILE B CA 1
ATOM 9298 C C . ILE B 1 354 ? 7.906 18.344 -9.672 1 91.44 354 ILE B C 1
ATOM 9300 O O . ILE B 1 354 ? 8.211 17.188 -9.953 1 91.44 354 ILE B O 1
ATOM 9304 N N . GLN B 1 355 ? 6.695 18.656 -9.148 1 87.94 355 GLN B N 1
ATOM 9305 C CA . GLN B 1 355 ? 5.648 17.656 -8.922 1 87.94 355 GLN B CA 1
ATOM 9306 C C . GLN B 1 355 ? 5.266 16.969 -10.219 1 87.94 355 GLN B C 1
ATOM 9308 O O . GLN B 1 355 ? 5.16 15.734 -10.266 1 87.94 355 GLN B O 1
ATOM 9313 N N . ARG B 1 356 ? 5.117 17.688 -11.25 1 86.19 356 ARG B N 1
ATOM 9314 C CA . ARG B 1 356 ? 4.699 17.172 -12.547 1 86.19 356 ARG B CA 1
ATOM 9315 C C . ARG B 1 356 ? 5.797 16.312 -13.172 1 86.19 356 ARG B C 1
ATOM 9317 O O . ARG B 1 356 ? 5.516 15.258 -13.75 1 86.19 356 ARG B O 1
ATOM 9324 N N . ARG B 1 357 ? 6.992 16.672 -12.922 1 90.19 357 ARG B N 1
ATOM 9325 C CA . ARG B 1 357 ? 8.086 16.062 -13.672 1 90.19 357 ARG B CA 1
ATOM 9326 C C . ARG B 1 357 ? 8.664 14.859 -12.922 1 90.19 357 ARG B C 1
ATOM 9328 O O . ARG B 1 357 ? 9.125 13.898 -13.539 1 90.19 357 ARG B O 1
ATOM 9335 N N . PHE B 1 358 ? 8.594 15.016 -11.641 1 93.25 358 PHE B N 1
ATOM 9336 C CA . PHE B 1 358 ? 9.383 14.023 -10.914 1 93.25 358 PHE B CA 1
ATOM 9337 C C . PHE B 1 358 ? 8.516 13.242 -9.938 1 93.25 358 PHE B C 1
ATOM 9339 O O . PHE B 1 358 ? 8.93 12.195 -9.438 1 93.25 358 PHE B O 1
ATOM 9346 N N . PHE B 1 359 ? 7.289 13.703 -9.633 1 92 359 PHE B N 1
ATOM 9347 C CA . PHE B 1 359 ? 6.43 13.078 -8.641 1 92 359 PHE B CA 1
ATOM 9348 C C . PHE B 1 359 ? 5.039 12.82 -9.203 1 92 359 PHE B C 1
ATOM 9350 O O . PHE B 1 359 ? 4.031 13.125 -8.562 1 92 359 PHE B O 1
ATOM 9357 N N . LYS B 1 360 ? 5 12.297 -10.391 1 85.81 360 LYS B N 1
ATOM 9358 C CA . LYS B 1 360 ? 3.725 12.062 -11.062 1 85.81 360 LYS B CA 1
ATOM 9359 C C . LYS B 1 360 ? 2.865 11.07 -10.281 1 85.81 360 LYS B C 1
ATOM 9361 O O . LYS B 1 360 ? 1.649 11.242 -10.18 1 85.81 360 LYS B O 1
ATOM 9366 N N . ASN B 1 361 ? 3.473 10.086 -9.734 1 84.75 361 ASN B N 1
ATOM 9367 C CA . ASN B 1 361 ? 2.762 9.031 -9.023 1 84.75 361 ASN B CA 1
ATOM 9368 C C . ASN B 1 361 ? 2.885 9.203 -7.508 1 84.75 361 ASN B C 1
ATOM 9370 O O . ASN B 1 361 ? 2.66 8.258 -6.75 1 84.75 361 ASN B O 1
ATOM 9374 N N . ASN B 1 362 ? 3.338 10.359 -7.098 1 84.25 362 ASN B N 1
ATOM 9375 C CA . ASN B 1 362 ? 3.463 10.727 -5.691 1 84.25 362 ASN B CA 1
ATOM 9376 C C . ASN B 1 362 ? 4.387 9.773 -4.945 1 84.25 362 ASN B C 1
ATOM 9378 O O . ASN B 1 362 ? 4.094 9.375 -3.814 1 84.25 362 ASN B O 1
ATOM 9382 N N . MET B 1 363 ? 5.48 9.312 -5.621 1 91.62 363 MET B N 1
ATOM 9383 C CA . MET B 1 363 ? 6.492 8.469 -4.996 1 91.62 363 MET B CA 1
ATOM 9384 C C . MET B 1 363 ? 7.684 9.297 -4.531 1 91.62 363 MET B C 1
ATOM 9386 O O . MET B 1 363 ? 8.523 9.703 -5.34 1 91.62 363 MET B O 1
ATOM 9390 N N . SER B 1 364 ? 7.73 9.578 -3.229 1 93.75 364 SER B N 1
ATOM 9391 C CA . SER B 1 364 ? 8.805 10.414 -2.701 1 93.75 364 SER B CA 1
ATOM 9392 C C . SER B 1 364 ? 9.984 9.57 -2.234 1 93.75 364 SER B C 1
ATOM 9394 O O . SER B 1 364 ? 11.117 10.055 -2.182 1 93.75 364 SER B O 1
ATOM 9396 N N . THR B 1 365 ? 9.727 8.367 -1.829 1 95.38 365 THR B N 1
ATOM 9397 C CA . THR B 1 365 ? 10.758 7.383 -1.521 1 95.38 365 THR B CA 1
ATOM 9398 C C . THR B 1 365 ? 10.555 6.113 -2.342 1 95.38 365 THR B C 1
ATOM 9400 O O . THR B 1 365 ? 9.531 5.441 -2.213 1 95.38 365 THR B O 1
ATOM 9403 N N . LEU B 1 366 ? 11.562 5.844 -3.145 1 96.81 366 LEU B N 1
ATOM 9404 C CA . LEU B 1 366 ? 11.492 4.703 -4.055 1 96.81 366 LEU B CA 1
ATOM 9405 C C . LEU B 1 366 ? 12.367 3.559 -3.562 1 96.81 366 LEU B C 1
ATOM 9407 O O . LEU B 1 366 ? 13.484 3.783 -3.096 1 96.81 366 LEU B O 1
ATOM 9411 N N . PHE B 1 367 ? 11.781 2.361 -3.631 1 96 367 PHE B N 1
ATOM 9412 C CA . PHE B 1 367 ? 12.555 1.146 -3.406 1 96 367 PHE B CA 1
ATOM 9413 C C . PHE B 1 367 ? 12.812 0.416 -4.723 1 96 367 PHE B C 1
ATOM 9415 O O . PHE B 1 367 ? 11.891 -0.156 -5.305 1 96 367 PHE B O 1
ATOM 9422 N N . SER B 1 368 ? 14.062 0.542 -5.102 1 95.38 368 SER B N 1
ATOM 9423 C CA . SER B 1 368 ? 14.375 -0.002 -6.418 1 95.38 368 SER B CA 1
ATOM 9424 C C . SER B 1 368 ? 15.219 -1.268 -6.312 1 95.38 368 SER B C 1
ATOM 9426 O O . SER B 1 368 ? 16 -1.419 -5.371 1 95.38 368 SER B O 1
ATOM 9428 N N . MET B 1 369 ? 15.008 -2.223 -7.211 1 92.06 369 MET B N 1
ATOM 9429 C CA . MET B 1 369 ? 15.82 -3.412 -7.434 1 92.06 369 MET B CA 1
ATOM 9430 C C . MET B 1 369 ? 16.234 -3.52 -8.898 1 92.06 369 MET B C 1
ATOM 9432 O O . MET B 1 369 ? 15.391 -3.557 -9.789 1 92.06 369 MET B O 1
ATOM 9436 N N . ASN B 1 370 ? 17.484 -3.443 -9.07 1 90.75 370 ASN B N 1
ATOM 9437 C CA . ASN B 1 370 ? 18 -3.461 -10.43 1 90.75 370 ASN B CA 1
ATOM 9438 C C . ASN B 1 370 ? 17.375 -2.363 -11.289 1 90.75 370 ASN B C 1
ATOM 9440 O O . ASN B 1 370 ? 17.016 -2.598 -12.445 1 90.75 370 ASN B O 1
ATOM 9444 N N . GLY B 1 371 ? 17.109 -1.332 -10.68 1 92.88 371 GLY B N 1
ATOM 9445 C CA . GLY B 1 371 ? 16.625 -0.163 -11.398 1 92.88 371 GLY B CA 1
ATOM 9446 C C . GLY B 1 371 ? 15.117 -0.091 -11.492 1 92.88 371 GLY B C 1
ATOM 9447 O O . GLY B 1 371 ? 14.562 0.932 -11.898 1 92.88 371 GLY B O 1
ATOM 9448 N N . GLN B 1 372 ? 14.391 -1.108 -11.102 1 92.94 372 GLN B N 1
ATOM 9449 C CA . GLN B 1 372 ? 12.93 -1.106 -11.109 1 92.94 372 GLN B CA 1
ATOM 9450 C C . GLN B 1 372 ? 12.375 -0.857 -9.711 1 92.94 372 GLN B C 1
ATOM 9452 O O . GLN B 1 372 ? 12.883 -1.397 -8.727 1 92.94 372 GLN B O 1
ATOM 9457 N N . VAL B 1 373 ? 11.312 -0.036 -9.75 1 94.25 373 VAL B N 1
ATOM 9458 C CA . VAL B 1 373 ? 10.68 0.299 -8.477 1 94.25 373 VAL B CA 1
ATOM 9459 C C . VAL B 1 373 ? 9.719 -0.814 -8.07 1 94.25 373 VAL B C 1
ATOM 9461 O O . VAL B 1 373 ? 8.844 -1.207 -8.844 1 94.25 373 VAL B O 1
ATOM 9464 N N . HIS B 1 374 ? 9.914 -1.384 -6.809 1 91.75 374 HIS B N 1
ATOM 9465 C CA . HIS B 1 374 ? 9.102 -2.475 -6.285 1 91.75 374 HIS B CA 1
ATOM 9466 C C . HIS B 1 374 ? 8.195 -1.995 -5.152 1 91.75 374 HIS B C 1
ATOM 9468 O O . HIS B 1 374 ? 7.359 -2.754 -4.66 1 91.75 374 HIS B O 1
ATOM 9474 N N . GLY B 1 375 ? 8.367 -0.771 -4.789 1 91.44 375 GLY B N 1
ATOM 9475 C CA . GLY B 1 375 ? 7.582 -0.163 -3.729 1 91.44 375 GLY B CA 1
ATOM 9476 C C . GLY B 1 375 ? 7.938 1.291 -3.48 1 91.44 375 GLY B C 1
ATOM 9477 O O . GLY B 1 375 ? 8.938 1.789 -4 1 91.44 375 GLY B O 1
ATOM 9478 N N . HIS B 1 376 ? 7.113 1.949 -2.73 1 93.56 376 HIS B N 1
ATOM 9479 C CA . HIS B 1 376 ? 7.402 3.355 -2.477 1 93.56 376 HIS B CA 1
ATOM 9480 C C . HIS B 1 376 ? 6.68 3.85 -1.227 1 93.56 376 HIS B C 1
ATOM 9482 O O . HIS B 1 376 ? 5.758 3.189 -0.735 1 93.56 376 HIS B O 1
ATOM 9488 N N . TYR B 1 377 ? 7.219 4.969 -0.7 1 92.44 377 TYR B N 1
ATOM 9489 C CA . TYR B 1 377 ? 6.504 5.797 0.267 1 92.44 377 TYR B CA 1
ATOM 9490 C C . TYR B 1 377 ? 6.086 7.121 -0.356 1 92.44 377 TYR B C 1
ATOM 9492 O O . TYR B 1 377 ? 6.742 7.617 -1.274 1 92.44 377 TYR B O 1
ATOM 9500 N N . THR B 1 378 ? 5.047 7.672 0.173 1 87.44 378 THR B N 1
ATOM 9501 C CA . THR B 1 378 ? 4.621 9 -0.246 1 87.44 378 THR B CA 1
ATOM 9502 C C . THR B 1 378 ? 5.355 10.078 0.547 1 87.44 378 THR B C 1
ATOM 9504 O O . THR B 1 378 ? 6.234 9.773 1.356 1 87.44 378 THR B O 1
ATOM 9507 N N . SER B 1 379 ? 4.98 11.406 0.273 1 86.44 379 SER B N 1
ATOM 9508 C CA . SER B 1 379 ? 5.613 12.531 0.951 1 86.44 379 SER B CA 1
ATOM 9509 C C . SER B 1 379 ? 5.391 12.469 2.457 1 86.44 379 SER B C 1
ATOM 9511 O O . SER B 1 379 ? 6.062 13.164 3.221 1 86.44 379 SER B O 1
ATOM 9513 N N . GLU B 1 380 ? 4.516 11.508 2.84 1 80.69 380 GLU B N 1
ATOM 9514 C CA . GLU B 1 380 ? 4.262 11.305 4.266 1 80.69 380 GLU B CA 1
ATOM 9515 C C . GLU B 1 380 ? 5.531 10.883 4.996 1 80.69 380 GLU B C 1
ATOM 9517 O O . GLU B 1 380 ? 5.773 11.305 6.129 1 80.69 380 GLU B O 1
ATOM 9522 N N . PHE B 1 381 ? 6.34 10.133 4.383 1 90 381 PHE B N 1
ATOM 9523 C CA . PHE B 1 381 ? 7.574 9.688 5.012 1 90 381 PHE B CA 1
ATOM 9524 C C . PHE B 1 381 ? 8.492 10.867 5.301 1 90 381 PHE B C 1
ATOM 9526 O O . PHE B 1 381 ? 9.164 10.906 6.332 1 90 381 PHE B O 1
ATOM 9533 N N . ILE B 1 382 ? 8.57 11.852 4.449 1 90.31 382 ILE B N 1
ATOM 9534 C CA . ILE B 1 382 ? 9.43 13.023 4.59 1 90.31 382 ILE B CA 1
ATOM 9535 C C . ILE B 1 382 ? 8.891 13.93 5.691 1 90.31 382 ILE B C 1
ATOM 9537 O O . ILE B 1 382 ? 9.648 14.391 6.551 1 90.31 382 ILE B O 1
ATOM 9541 N N . THR B 1 383 ? 7.625 14.102 5.742 1 81.75 383 THR B N 1
ATOM 9542 C CA . THR B 1 383 ? 7.031 15.078 6.648 1 81.75 383 THR B CA 1
ATOM 9543 C C . THR B 1 383 ? 6.777 14.461 8.016 1 81.75 383 THR B C 1
ATOM 9545 O O . THR B 1 383 ? 6.945 15.125 9.047 1 81.75 383 THR B O 1
ATOM 9548 N N . ARG B 1 384 ? 6.414 13.25 8.07 1 77.81 384 ARG B N 1
ATOM 9549 C CA . ARG B 1 384 ? 6.074 12.609 9.336 1 77.81 384 ARG B CA 1
ATOM 9550 C C . ARG B 1 384 ? 7.191 11.68 9.805 1 77.81 384 ARG B C 1
ATOM 9552 O O . ARG B 1 384 ? 7.488 11.609 11 1 77.81 384 ARG B O 1
ATOM 9559 N N . GLY B 1 385 ? 7.688 10.953 8.875 1 83.88 385 GLY B N 1
ATOM 9560 C CA . GLY B 1 385 ? 8.781 10.07 9.242 1 83.88 385 GLY B CA 1
ATOM 9561 C C . GLY B 1 385 ? 10.039 10.82 9.633 1 83.88 385 GLY B C 1
ATOM 9562 O O . GLY B 1 385 ? 10.484 10.734 10.781 1 83.88 385 GLY B O 1
ATOM 9563 N N . LEU B 1 386 ? 10.477 11.664 8.711 1 89.06 386 LEU B N 1
ATOM 9564 C CA . LEU B 1 386 ? 11.711 12.406 8.938 1 89.06 386 LEU B CA 1
ATOM 9565 C C . LEU B 1 386 ? 11.43 13.727 9.633 1 89.06 386 LEU B C 1
ATOM 9567 O O . LEU B 1 386 ? 12.344 14.336 10.203 1 89.06 386 LEU B O 1
ATOM 9571 N N . LYS B 1 387 ? 10.172 14.25 9.57 1 80.56 387 LYS B N 1
ATOM 9572 C CA . LYS B 1 387 ? 9.734 15.523 10.148 1 80.56 387 LYS B CA 1
ATOM 9573 C C . LYS B 1 387 ? 10.43 16.703 9.469 1 80.56 387 LYS B C 1
ATOM 9575 O O . LYS B 1 387 ? 10.836 17.656 10.141 1 80.56 387 LYS B O 1
ATOM 9580 N N . TYR B 1 388 ? 10.734 16.531 8.195 1 84.38 388 TYR B N 1
ATOM 9581 C CA . TYR B 1 388 ? 11.336 17.578 7.387 1 84.38 388 TYR B CA 1
ATOM 9582 C C . TYR B 1 388 ? 10.297 18.25 6.504 1 84.38 388 TYR B C 1
ATOM 9584 O O . TYR B 1 388 ? 10.258 18.031 5.293 1 84.38 388 TYR B O 1
ATOM 9592 N N . ASN B 1 389 ? 9.453 19.203 6.957 1 76.44 389 ASN B N 1
ATOM 9593 C CA . ASN B 1 389 ? 8.32 19.828 6.281 1 76.44 389 ASN B CA 1
ATOM 9594 C C . ASN B 1 389 ? 8.781 20.703 5.117 1 76.44 389 ASN B C 1
ATOM 9596 O O . ASN B 1 389 ? 8.117 20.766 4.078 1 76.44 389 ASN B O 1
ATOM 9600 N N . LEU B 1 390 ? 10.094 21.297 5.316 1 76.75 390 LEU B N 1
ATOM 9601 C CA . LEU B 1 390 ? 10.57 22.219 4.293 1 76.75 390 LEU B CA 1
ATOM 9602 C C . LEU B 1 390 ? 11.078 21.453 3.072 1 76.75 390 LEU B C 1
ATOM 9604 O O . LEU B 1 390 ? 11.273 22.047 2.006 1 76.75 390 LEU B O 1
ATOM 9608 N N . LEU B 1 391 ? 11.172 20.125 3.232 1 86.81 391 LEU B N 1
ATOM 9609 C CA . LEU B 1 391 ? 11.734 19.328 2.143 1 86.81 391 LEU B CA 1
ATOM 9610 C C . LEU B 1 391 ? 10.656 18.484 1.472 1 86.81 391 LEU B C 1
ATOM 9612 O O . LEU B 1 391 ? 10.945 17.719 0.549 1 86.81 391 LEU B O 1
ATOM 9616 N N . LYS B 1 392 ? 9.414 18.562 1.853 1 83.69 392 LYS B N 1
ATOM 9617 C CA . LYS B 1 392 ? 8.289 17.75 1.391 1 83.69 392 LYS B CA 1
ATOM 9618 C C . LYS B 1 392 ? 8.242 17.688 -0.134 1 83.69 392 LYS B C 1
ATOM 9620 O O . LYS B 1 392 ? 8.156 16.609 -0.718 1 83.69 392 LYS B O 1
ATOM 9625 N N . ASP B 1 393 ? 8.414 18.828 -0.822 1 82.81 393 ASP B N 1
ATOM 9626 C CA . ASP B 1 393 ? 8.25 18.906 -2.27 1 82.81 393 ASP B CA 1
ATOM 9627 C C . ASP B 1 393 ? 9.602 18.953 -2.973 1 82.81 393 ASP B C 1
ATOM 9629 O O . ASP B 1 393 ? 9.672 19.125 -4.191 1 82.81 393 ASP B O 1
ATOM 9633 N N . TYR B 1 394 ? 10.672 18.781 -2.111 1 89.88 394 TYR B N 1
ATOM 9634 C CA . TYR B 1 394 ? 11.969 19.094 -2.709 1 89.88 394 TYR B CA 1
ATOM 9635 C C . TYR B 1 394 ? 12.961 17.969 -2.455 1 89.88 394 TYR B C 1
ATOM 9637 O O . TYR B 1 394 ? 14.172 18.141 -2.627 1 89.88 394 TYR B O 1
ATOM 9645 N N . LEU B 1 395 ? 12.391 16.875 -2.012 1 94.12 395 LEU B N 1
ATOM 9646 C CA . LEU B 1 395 ? 13.297 15.781 -1.69 1 94.12 395 LEU B CA 1
ATOM 9647 C C . LEU B 1 395 ? 12.797 14.469 -2.291 1 94.12 395 LEU B C 1
ATOM 9649 O O . LEU B 1 395 ? 11.625 14.125 -2.148 1 94.12 395 LEU B O 1
ATOM 9653 N N . LEU B 1 396 ? 13.648 13.781 -3.094 1 97.19 396 LEU B N 1
ATOM 9654 C CA . LEU B 1 396 ? 13.422 12.43 -3.598 1 97.19 396 LEU B CA 1
ATOM 9655 C C . LEU B 1 396 ? 14.469 11.469 -3.059 1 97.19 396 LEU B C 1
ATOM 9657 O O . LEU B 1 396 ? 15.672 11.75 -3.123 1 97.19 396 LEU B O 1
ATOM 9661 N N . ILE B 1 397 ? 14.016 10.359 -2.414 1 97.31 397 ILE B N 1
ATOM 9662 C CA . ILE B 1 397 ? 14.922 9.375 -1.843 1 97.31 397 ILE B CA 1
ATOM 9663 C C . ILE B 1 397 ? 14.82 8.062 -2.619 1 97.31 397 ILE B C 1
ATOM 9665 O O . ILE B 1 397 ? 13.727 7.531 -2.809 1 97.31 397 ILE B O 1
ATOM 9669 N N . ASN B 1 398 ? 15.898 7.594 -3.162 1 97.19 398 ASN B N 1
ATOM 9670 C CA . ASN B 1 398 ? 15.945 6.266 -3.764 1 97.19 398 ASN B CA 1
ATOM 9671 C C . ASN B 1 398 ? 16.688 5.273 -2.871 1 97.19 398 ASN B C 1
ATOM 9673 O O . ASN B 1 398 ? 17.844 5.504 -2.498 1 97.19 398 ASN B O 1
ATOM 9677 N N . VAL B 1 399 ? 16.031 4.23 -2.467 1 97.06 399 VAL B N 1
ATOM 9678 C CA . VAL B 1 399 ? 16.641 3.127 -1.733 1 97.06 399 VAL B CA 1
ATOM 9679 C C . VAL B 1 399 ? 16.891 1.959 -2.682 1 97.06 399 VAL B C 1
ATOM 9681 O O . VAL B 1 399 ? 15.961 1.257 -3.084 1 97.06 399 VAL B O 1
ATOM 9684 N N . ASP B 1 400 ? 18.156 1.783 -3.018 1 96.12 400 ASP B N 1
ATOM 9685 C CA . ASP B 1 400 ? 18.547 0.669 -3.877 1 96.12 400 ASP B CA 1
ATOM 9686 C C . ASP B 1 400 ? 18.672 -0.622 -3.072 1 96.12 400 ASP B C 1
ATOM 9688 O O . ASP B 1 400 ? 19.641 -0.792 -2.314 1 96.12 400 ASP B O 1
ATOM 9692 N N . CYS B 1 401 ? 17.797 -1.559 -3.348 1 95.06 401 CYS B N 1
ATOM 9693 C CA . CYS B 1 401 ? 17.703 -2.787 -2.566 1 95.06 401 CYS B CA 1
ATOM 9694 C C . CYS B 1 401 ? 18.312 -3.961 -3.316 1 95.06 401 CYS B C 1
ATOM 9696 O O . CYS B 1 401 ? 18.094 -5.117 -2.961 1 95.06 401 CYS B O 1
ATOM 9698 N N . THR B 1 402 ? 19.062 -3.734 -4.316 1 92.06 402 THR B N 1
ATOM 9699 C CA . THR B 1 402 ? 19.609 -4.762 -5.203 1 92.06 402 THR B CA 1
ATOM 9700 C C . THR B 1 402 ? 20.5 -5.723 -4.434 1 92.06 402 THR B C 1
ATOM 9702 O O . THR B 1 402 ? 20.484 -6.934 -4.668 1 92.06 402 THR B O 1
ATOM 9705 N N . LYS B 1 403 ? 21.281 -5.199 -3.453 1 91 403 LYS B N 1
ATOM 9706 C CA . LYS B 1 403 ? 22.281 -6.012 -2.779 1 91 403 LYS B CA 1
ATOM 9707 C C . LYS B 1 403 ? 21.797 -6.457 -1.403 1 91 403 LYS B C 1
ATOM 9709 O O . LYS B 1 403 ? 22.578 -6.98 -0.603 1 91 403 LYS B O 1
ATOM 9714 N N . MET B 1 404 ? 20.547 -6.352 -1.184 1 92 404 MET B N 1
ATOM 9715 C CA . MET B 1 404 ? 19.984 -6.832 0.073 1 92 404 MET B CA 1
ATOM 9716 C C . MET B 1 404 ? 19.969 -8.359 0.112 1 92 404 MET B C 1
ATOM 9718 O O . MET B 1 404 ? 19.922 -9.008 -0.932 1 92 404 MET B O 1
ATOM 9722 N N . LYS B 1 405 ? 19.969 -8.773 1.395 1 88.56 405 LYS B N 1
ATOM 9723 C CA . LYS B 1 405 ? 19.844 -10.219 1.573 1 88.56 405 LYS B CA 1
ATOM 9724 C C . LYS B 1 405 ? 18.516 -10.734 1.018 1 88.56 405 LYS B C 1
ATOM 9726 O O . LYS B 1 405 ? 17.484 -10.07 1.156 1 88.56 405 LYS B O 1
ATOM 9731 N N . TYR B 1 406 ? 18.625 -11.883 0.458 1 83.75 406 TYR B N 1
ATOM 9732 C CA . TYR B 1 406 ? 17.469 -12.492 -0.181 1 83.75 406 TYR B CA 1
ATOM 9733 C C . TYR B 1 406 ? 16.312 -12.633 0.807 1 83.75 406 TYR B C 1
ATOM 9735 O O . TYR B 1 406 ? 15.172 -12.297 0.49 1 83.75 406 TYR B O 1
ATOM 9743 N N . GLU B 1 407 ? 16.562 -13.102 2.018 1 83.25 407 GLU B N 1
ATOM 9744 C CA . GLU B 1 407 ? 15.539 -13.359 3.02 1 83.25 407 GLU B CA 1
ATOM 9745 C C . GLU B 1 407 ? 14.789 -12.086 3.389 1 83.25 407 GLU B C 1
ATOM 9747 O O . GLU B 1 407 ? 13.578 -12.117 3.633 1 83.25 407 GLU B O 1
ATOM 9752 N N . PHE B 1 408 ? 15.555 -11.07 3.312 1 88.31 408 PHE B N 1
ATOM 9753 C CA . PHE B 1 408 ? 14.938 -9.797 3.664 1 88.31 408 PHE B CA 1
ATOM 9754 C C . PHE B 1 408 ? 14.094 -9.273 2.512 1 88.31 408 PHE B C 1
ATOM 9756 O O . PHE B 1 408 ? 12.969 -8.812 2.723 1 88.31 408 PHE B O 1
ATOM 9763 N N . ARG B 1 409 ? 14.555 -9.398 1.439 1 88.81 409 ARG B N 1
ATOM 9764 C CA . ARG B 1 409 ? 13.867 -8.898 0.255 1 88.81 409 ARG B CA 1
ATOM 9765 C C . ARG B 1 409 ? 12.547 -9.625 0.037 1 88.81 409 ARG B C 1
ATOM 9767 O O . ARG B 1 409 ? 11.539 -9 -0.315 1 88.81 409 ARG B O 1
ATOM 9774 N N . LYS B 1 410 ? 12.602 -10.852 0.161 1 83.81 410 LYS B N 1
ATOM 9775 C CA . LYS B 1 410 ? 11.414 -11.68 -0.033 1 83.81 410 LYS B CA 1
ATOM 9776 C C . LYS B 1 410 ? 10.289 -11.258 0.902 1 83.81 410 LYS B C 1
ATOM 9778 O O . LYS B 1 410 ? 9.117 -11.297 0.526 1 83.81 410 LYS B O 1
ATOM 9783 N N . ASP B 1 411 ? 10.633 -10.805 2.086 1 86.06 411 ASP B N 1
ATOM 9784 C CA . ASP B 1 411 ? 9.648 -10.414 3.084 1 86.06 411 ASP B CA 1
ATOM 9785 C C . ASP B 1 411 ? 9.234 -8.953 2.91 1 86.06 411 ASP B C 1
ATOM 9787 O O . ASP B 1 411 ? 8.281 -8.492 3.533 1 86.06 411 ASP B O 1
ATOM 9791 N N . LEU B 1 412 ? 9.969 -8.398 2.049 1 88 412 LEU B N 1
ATOM 9792 C CA . LEU B 1 412 ? 9.727 -6.969 1.873 1 88 412 LEU B CA 1
ATOM 9793 C C . LEU B 1 412 ? 8.781 -6.719 0.704 1 88 412 LEU B C 1
ATOM 9795 O O . LEU B 1 412 ? 7.871 -5.887 0.8 1 88 412 LEU B O 1
ATOM 9799 N N . PHE B 1 413 ? 8.953 -7.434 -0.32 1 86.81 413 PHE B N 1
ATOM 9800 C CA . PHE B 1 413 ? 8.266 -7.094 -1.562 1 86.81 413 PHE B CA 1
ATOM 9801 C C . PHE B 1 413 ? 7.25 -8.164 -1.933 1 86.81 413 PHE B C 1
ATOM 9803 O O . PHE B 1 413 ? 7.469 -9.352 -1.672 1 86.81 413 PHE B O 1
ATOM 9810 N N . MET B 1 414 ? 6.164 -7.746 -2.57 1 80.06 414 MET B N 1
ATOM 9811 C CA . MET B 1 414 ? 5.23 -8.664 -3.213 1 80.06 414 MET B CA 1
ATOM 9812 C C . MET B 1 414 ? 5.789 -9.164 -4.543 1 80.06 414 MET B C 1
ATOM 9814 O O . MET B 1 414 ? 6.578 -8.477 -5.188 1 80.06 414 MET B O 1
ATOM 9818 N N . ALA B 1 415 ? 5.266 -10.273 -4.902 1 73.94 415 ALA B N 1
ATOM 9819 C CA . ALA B 1 415 ? 5.672 -10.805 -6.203 1 73.94 415 ALA B CA 1
ATOM 9820 C C . ALA B 1 415 ? 5.117 -9.945 -7.34 1 73.94 415 ALA B C 1
ATOM 9822 O O . ALA B 1 415 ? 5.68 -9.922 -8.438 1 73.94 415 ALA B O 1
ATOM 9823 N N . SER B 1 416 ? 4.094 -9.203 -7.027 1 70.56 416 SER B N 1
ATOM 9824 C CA . SER B 1 416 ? 3.49 -8.336 -8.031 1 70.56 416 SER B CA 1
ATOM 9825 C C . SER B 1 416 ? 4.305 -7.055 -8.219 1 70.56 416 SER B C 1
ATOM 9827 O O . SER B 1 416 ? 4.105 -6.324 -9.188 1 70.56 416 SER B O 1
ATOM 9829 N N . ARG B 1 417 ? 5.297 -6.742 -7.406 1 66.94 417 ARG B N 1
ATOM 9830 C CA . ARG B 1 417 ? 6.234 -5.625 -7.477 1 66.94 417 ARG B CA 1
ATOM 9831 C C . ARG B 1 417 ? 5.496 -4.289 -7.449 1 66.94 417 ARG B C 1
ATOM 9833 O O . ARG B 1 417 ? 5.918 -3.33 -8.102 1 66.94 417 ARG B O 1
ATOM 9840 N N . ASP B 1 418 ? 4.383 -4.211 -6.852 1 72.88 418 ASP B N 1
ATOM 9841 C CA . ASP B 1 418 ? 3.621 -2.965 -6.902 1 72.88 418 ASP B CA 1
ATOM 9842 C C . ASP B 1 418 ? 3.512 -2.336 -5.516 1 72.88 418 ASP B C 1
ATOM 9844 O O . ASP B 1 418 ? 3.156 -1.161 -5.387 1 72.88 418 ASP B O 1
ATOM 9848 N N . ARG B 1 419 ? 3.91 -3.117 -4.551 1 78.75 419 ARG B N 1
ATOM 9849 C CA . ARG B 1 419 ? 3.781 -2.596 -3.193 1 78.75 419 ARG B CA 1
ATOM 9850 C C . ARG B 1 419 ? 4.637 -3.396 -2.217 1 78.75 419 ARG B C 1
ATOM 9852 O O . ARG B 1 419 ? 5.094 -4.496 -2.539 1 78.75 419 ARG B O 1
ATOM 9859 N N . LEU B 1 420 ? 4.848 -2.766 -1.095 1 86.19 420 LEU B N 1
ATOM 9860 C CA . LEU B 1 420 ? 5.52 -3.434 0.014 1 86.19 420 LEU B CA 1
ATOM 9861 C C . LEU B 1 420 ? 4.547 -4.312 0.792 1 86.19 420 LEU B C 1
ATOM 9863 O O . LEU B 1 420 ? 3.352 -4.016 0.857 1 86.19 420 LEU B O 1
ATOM 9867 N N . LYS B 1 421 ? 5.078 -5.418 1.312 1 82.44 421 LYS B N 1
ATOM 9868 C CA . LYS B 1 421 ? 4.277 -6.23 2.229 1 82.44 421 LYS B CA 1
ATOM 9869 C C . LYS B 1 421 ? 4.051 -5.504 3.549 1 82.44 421 LYS B C 1
ATOM 9871 O O . LYS B 1 421 ? 4.914 -4.75 4.008 1 82.44 421 LYS B O 1
ATOM 9876 N N . ASN B 1 422 ? 2.895 -5.609 4.066 1 77.69 422 ASN B N 1
ATOM 9877 C CA . ASN B 1 422 ? 2.613 -5.055 5.391 1 77.69 422 ASN B CA 1
ATOM 9878 C C . ASN B 1 422 ? 3.035 -6.016 6.5 1 77.69 422 ASN B C 1
ATOM 9880 O O . ASN B 1 422 ? 2.205 -6.445 7.301 1 77.69 422 ASN B O 1
ATOM 9884 N N . GLY B 1 423 ? 4.398 -6.285 6.539 1 77.62 423 GLY B N 1
ATOM 9885 C CA . GLY B 1 423 ? 4.918 -7.207 7.539 1 77.62 423 GLY B CA 1
ATOM 9886 C C . GLY B 1 423 ? 5.934 -6.57 8.469 1 77.62 423 GLY B C 1
ATOM 9887 O O . GLY B 1 423 ? 6.176 -5.363 8.398 1 77.62 423 GLY B O 1
ATOM 9888 N N . ALA B 1 424 ? 6.402 -7.387 9.312 1 80.25 424 ALA B N 1
ATOM 9889 C CA . ALA B 1 424 ? 7.34 -6.945 10.344 1 80.25 424 ALA B CA 1
ATOM 9890 C C . ALA B 1 424 ? 8.617 -6.383 9.727 1 80.25 424 ALA B C 1
ATOM 9892 O O . ALA B 1 424 ? 9.133 -5.359 10.18 1 80.25 424 ALA B O 1
ATOM 9893 N N . LYS B 1 425 ? 9.148 -6.93 8.695 1 85.75 425 LYS B N 1
ATOM 9894 C CA . LYS B 1 425 ? 10.391 -6.5 8.07 1 85.75 425 LYS B CA 1
ATOM 9895 C C . LYS B 1 425 ? 10.227 -5.141 7.395 1 85.75 425 LYS B C 1
ATOM 9897 O O . LYS B 1 425 ? 11.148 -4.32 7.398 1 85.75 425 LYS B O 1
ATOM 9902 N N . ALA B 1 426 ? 9.031 -4.969 6.812 1 87.75 426 ALA B N 1
ATOM 9903 C CA . ALA B 1 426 ? 8.766 -3.67 6.199 1 87.75 426 ALA B CA 1
ATOM 9904 C C . ALA B 1 426 ? 8.766 -2.559 7.246 1 87.75 426 ALA B C 1
ATOM 9906 O O . ALA B 1 426 ? 9.312 -1.479 7.016 1 87.75 426 ALA B O 1
ATOM 9907 N N . GLU B 1 427 ? 8.305 -2.73 8.352 1 86.06 427 GLU B N 1
ATOM 9908 C CA . GLU B 1 427 ? 8.281 -1.771 9.453 1 86.06 427 GLU B CA 1
ATOM 9909 C C . GLU B 1 427 ? 9.688 -1.517 10 1 86.06 427 GLU B C 1
ATOM 9911 O O . GLU B 1 427 ? 10.039 -0.379 10.312 1 86.06 427 GLU B O 1
ATOM 9916 N N . GLU B 1 428 ? 10.406 -2.607 10.086 1 90.19 428 GLU B N 1
ATOM 9917 C CA . GLU B 1 428 ? 11.781 -2.486 10.562 1 90.19 428 GLU B CA 1
ATOM 9918 C C . GLU B 1 428 ? 12.617 -1.629 9.617 1 90.19 428 GLU B C 1
ATOM 9920 O O . GLU B 1 428 ? 13.406 -0.792 10.062 1 90.19 428 GLU B O 1
ATOM 9925 N N . LEU B 1 429 ? 12.445 -1.787 8.398 1 93.31 429 LEU B N 1
ATOM 9926 C CA . LEU B 1 429 ? 13.18 -1.003 7.418 1 93.31 429 LEU B CA 1
ATOM 9927 C C . LEU B 1 429 ? 12.789 0.469 7.488 1 93.31 429 LEU B C 1
ATOM 9929 O O . LEU B 1 429 ? 13.648 1.351 7.422 1 93.31 429 LEU B O 1
ATOM 9933 N N . ARG B 1 430 ? 11.555 0.708 7.57 1 92.62 430 ARG B N 1
ATOM 9934 C CA . ARG B 1 430 ? 11.062 2.078 7.668 1 92.62 430 ARG B CA 1
ATOM 9935 C C . ARG B 1 430 ? 11.672 2.791 8.875 1 92.62 430 ARG B C 1
ATOM 9937 O O . ARG B 1 430 ? 12.133 3.928 8.758 1 92.62 430 ARG B O 1
ATOM 9944 N N . ASP B 1 431 ? 11.688 2.152 9.992 1 92.12 431 ASP B N 1
ATOM 9945 C CA . ASP B 1 431 ? 12.258 2.709 11.219 1 92.12 431 ASP B CA 1
ATOM 9946 C C . ASP B 1 431 ? 13.766 2.92 11.07 1 92.12 431 ASP B C 1
ATOM 9948 O O . ASP B 1 431 ? 14.305 3.926 11.539 1 92.12 431 ASP B O 1
ATOM 9952 N N . TYR B 1 432 ? 14.359 1.974 10.453 1 93.12 432 TYR B N 1
ATOM 9953 C CA . TYR B 1 432 ? 15.789 2.076 10.203 1 93.12 432 TYR B CA 1
ATOM 9954 C C . TYR B 1 432 ? 16.109 3.311 9.367 1 93.12 432 TYR B C 1
ATOM 9956 O O . TYR B 1 432 ? 16.984 4.098 9.727 1 93.12 432 TYR B O 1
ATOM 9964 N N . LEU B 1 433 ? 15.461 3.525 8.32 1 95.38 433 LEU B N 1
ATOM 9965 C CA . LEU B 1 433 ? 15.688 4.648 7.414 1 95.38 433 LEU B CA 1
ATOM 9966 C C . LEU B 1 433 ? 15.43 5.977 8.117 1 95.38 433 LEU B C 1
ATOM 9968 O O . LEU B 1 433 ? 16.203 6.926 7.969 1 95.38 433 LEU B O 1
ATOM 9972 N N . ARG B 1 434 ? 14.344 6.016 8.883 1 92.88 434 ARG B N 1
ATOM 9973 C CA . ARG B 1 434 ? 14.039 7.223 9.641 1 92.88 434 ARG B CA 1
ATOM 9974 C C . ARG B 1 434 ? 15.195 7.605 10.562 1 92.88 434 ARG B C 1
ATOM 9976 O O . ARG B 1 434 ? 15.664 8.742 10.539 1 92.88 434 ARG B O 1
ATOM 9983 N N . LYS B 1 435 ? 15.75 6.656 11.258 1 89.75 435 LYS B N 1
ATOM 9984 C CA . LYS B 1 435 ? 16.812 6.887 12.242 1 89.75 435 LYS B CA 1
ATOM 9985 C C . LYS B 1 435 ? 18.109 7.309 11.562 1 89.75 435 LYS B C 1
ATOM 9987 O O . LYS B 1 435 ? 18.781 8.242 12.008 1 89.75 435 LYS B O 1
ATOM 9992 N N . LYS B 1 436 ? 18.344 6.73 10.531 1 91.19 436 LYS B N 1
ATOM 9993 C CA . LYS B 1 436 ? 19.625 6.969 9.891 1 91.19 436 LYS B CA 1
ATOM 9994 C C . LYS B 1 436 ? 19.609 8.258 9.07 1 91.19 436 LYS B C 1
ATOM 9996 O O . LYS B 1 436 ? 20.594 9.008 9.07 1 91.19 436 LYS B O 1
ATOM 10001 N N . LEU B 1 437 ? 18.594 8.531 8.391 1 93.06 437 LEU B N 1
ATOM 10002 C CA . LEU B 1 437 ? 18.516 9.719 7.539 1 93.06 437 LEU B CA 1
ATOM 10003 C C . LEU B 1 437 ? 18.453 10.992 8.375 1 93.06 437 LEU B C 1
ATOM 10005 O O . LEU B 1 437 ? 18.953 12.039 7.957 1 93.06 437 LEU B O 1
ATOM 10009 N N . THR B 1 438 ? 17.891 10.953 9.57 1 89.44 438 THR B N 1
ATOM 10010 C CA . THR B 1 438 ? 17.812 12.117 10.445 1 89.44 438 THR B CA 1
ATOM 10011 C C . THR B 1 438 ? 19.188 12.422 11.047 1 89.44 438 THR B C 1
ATOM 10013 O O . THR B 1 438 ? 19.391 13.5 11.609 1 89.44 438 THR B O 1
ATOM 10016 N N . LYS B 1 439 ? 20.203 11.477 10.875 1 84.19 439 LYS B N 1
ATOM 10017 C CA . LYS B 1 439 ? 21.562 11.695 11.352 1 84.19 439 LYS B CA 1
ATOM 10018 C C . LYS B 1 439 ? 22.531 11.883 10.188 1 84.19 439 LYS B C 1
ATOM 10020 O O . LYS B 1 439 ? 23.75 11.953 10.391 1 84.19 439 LYS B O 1
ATOM 10025 N N . SER B 1 440 ? 21.906 12.078 9.094 1 87.94 440 SER B N 1
ATOM 10026 C CA . SER B 1 440 ? 22.734 12.203 7.898 1 87.94 440 SER B CA 1
ATOM 10027 C C . SER B 1 440 ? 22.828 13.648 7.441 1 87.94 440 SER B C 1
ATOM 10029 O O . SER B 1 440 ? 22.422 14.562 8.164 1 87.94 440 SER B O 1
ATOM 10031 N N . LYS B 1 441 ? 23.531 13.742 6.234 1 88.56 441 LYS B N 1
ATOM 10032 C CA . LYS B 1 441 ? 23.672 15.047 5.594 1 88.56 441 LYS B CA 1
ATOM 10033 C C . LYS B 1 441 ? 22.297 15.703 5.398 1 88.56 441 LYS B C 1
ATOM 10035 O O . LYS B 1 441 ? 22.203 16.922 5.305 1 88.56 441 LYS B O 1
ATOM 10040 N N . LEU B 1 442 ? 21.297 14.945 5.422 1 90 442 LEU B N 1
ATOM 10041 C CA . LEU B 1 442 ? 19.953 15.445 5.184 1 90 442 LEU B CA 1
ATOM 10042 C C . LEU B 1 442 ? 19.5 16.344 6.324 1 90 442 LEU B C 1
ATOM 10044 O O . LEU B 1 442 ? 18.766 17.312 6.105 1 90 442 LEU B O 1
ATOM 10048 N N . ASP B 1 443 ? 19.891 16 7.484 1 88 443 ASP B N 1
ATOM 10049 C CA . ASP B 1 443 ? 19.578 16.844 8.633 1 88 443 ASP B CA 1
ATOM 10050 C C . ASP B 1 443 ? 20.219 18.219 8.508 1 88 443 ASP B C 1
ATOM 10052 O O . ASP B 1 443 ? 19.594 19.234 8.836 1 88 443 ASP B O 1
ATOM 10056 N N . GLU B 1 444 ? 21.516 18.203 8.039 1 84.31 444 GLU B N 1
ATOM 10057 C CA . GLU B 1 444 ? 22.203 19.469 7.809 1 84.31 444 GLU B CA 1
ATOM 10058 C C . GLU B 1 444 ? 21.484 20.297 6.746 1 84.31 444 GLU B C 1
ATOM 10060 O O . GLU B 1 444 ? 21.359 21.516 6.887 1 84.31 444 GLU B O 1
ATOM 10065 N N . ILE B 1 445 ? 21.078 19.641 5.824 1 86.88 445 ILE B N 1
ATOM 10066 C CA . ILE B 1 445 ? 20.375 20.312 4.742 1 86.88 445 ILE B CA 1
ATOM 10067 C C . ILE B 1 445 ? 19.078 20.922 5.266 1 86.88 445 ILE B C 1
ATOM 10069 O O . ILE B 1 445 ? 18.75 22.062 4.949 1 86.88 445 ILE B O 1
ATOM 10073 N N . ASN B 1 446 ? 18.359 20.141 5.984 1 84.5 446 ASN B N 1
ATOM 10074 C CA . ASN B 1 446 ? 17.109 20.609 6.59 1 84.5 446 ASN B CA 1
ATOM 10075 C C . ASN B 1 446 ? 17.359 21.828 7.473 1 84.5 446 ASN B C 1
ATOM 10077 O O . ASN B 1 446 ? 16.594 22.812 7.414 1 84.5 446 ASN B O 1
ATOM 10081 N N . LYS B 1 447 ? 18.516 21.828 8.211 1 75.94 447 LYS B N 1
ATOM 10082 C CA . LYS B 1 447 ? 18.891 22.953 9.078 1 75.94 447 LYS B CA 1
ATOM 10083 C C . LYS B 1 447 ? 19.266 24.172 8.25 1 75.94 447 LYS B C 1
ATOM 10085 O O . LYS B 1 447 ? 18.875 25.297 8.578 1 75.94 447 LYS B O 1
ATOM 10090 N N . ARG B 1 448 ? 19.984 23.906 7.273 1 76.25 448 ARG B N 1
ATOM 10091 C CA . ARG B 1 448 ? 20.391 25 6.395 1 76.25 448 ARG B CA 1
ATOM 10092 C C . ARG B 1 448 ? 19.172 25.672 5.77 1 76.25 448 ARG B C 1
ATOM 10094 O O . ARG B 1 448 ? 19.109 26.906 5.68 1 76.25 448 ARG B O 1
ATOM 10101 N N . ARG B 1 449 ? 18.359 24.891 5.25 1 74.69 449 ARG B N 1
ATOM 10102 C CA . ARG B 1 449 ? 17.156 25.438 4.652 1 74.69 449 ARG B CA 1
ATOM 10103 C C . ARG B 1 449 ? 16.359 26.25 5.668 1 74.69 449 ARG B C 1
ATOM 10105 O O . ARG B 1 449 ? 15.758 27.281 5.324 1 74.69 449 ARG B O 1
ATOM 10112 N N . LYS B 1 450 ? 16.516 25.828 6.82 1 65.12 450 LYS B N 1
ATOM 10113 C CA . LYS B 1 450 ? 15.852 26.531 7.914 1 65.12 450 LYS B CA 1
ATOM 10114 C C . LYS B 1 450 ? 16.547 27.844 8.219 1 65.12 450 LYS B C 1
ATOM 10116 O O . LYS B 1 450 ? 15.875 28.875 8.414 1 65.12 450 LYS B O 1
ATOM 10121 N N . ASP B 1 451 ? 17.938 27.703 8.25 1 61.31 451 ASP B N 1
ATOM 10122 C CA . ASP B 1 451 ? 18.75 28.844 8.656 1 61.31 451 ASP B CA 1
ATOM 10123 C C . ASP B 1 451 ? 18.859 29.875 7.535 1 61.31 451 ASP B C 1
ATOM 10125 O O . ASP B 1 451 ? 19.094 31.062 7.789 1 61.31 451 ASP B O 1
ATOM 10129 N N . SER B 1 452 ? 19.062 29.391 6.336 1 54.44 452 SER B N 1
ATOM 10130 C CA . SER B 1 452 ? 19.266 30.297 5.207 1 54.44 452 SER B CA 1
ATOM 10131 C C . SER B 1 452 ? 18.156 31.344 5.137 1 54.44 452 SER B C 1
ATOM 10133 O O . SER B 1 452 ? 18.281 32.344 4.422 1 54.44 452 SER B O 1
ATOM 10135 N N . ILE B 1 453 ? 17.234 31.109 5.793 1 47.47 453 ILE B N 1
ATOM 10136 C CA . ILE B 1 453 ? 16.219 32.156 5.797 1 47.47 453 ILE B CA 1
ATOM 10137 C C . ILE B 1 453 ? 16.688 33.312 6.676 1 47.47 453 ILE B C 1
ATOM 10139 O O . ILE B 1 453 ? 16.609 33.25 7.902 1 47.47 453 ILE B O 1
ATOM 10143 N N . GLY B 1 454 ? 18.078 33.469 6.496 1 42.72 454 GLY B N 1
ATOM 10144 C CA . GLY B 1 454 ? 18.922 34.406 7.211 1 42.72 454 GLY B CA 1
ATOM 10145 C C . GLY B 1 454 ? 18.281 35.781 7.398 1 42.72 454 GLY B C 1
ATOM 10146 O O . GLY B 1 454 ? 18.969 36.781 7.391 1 42.72 454 GLY B O 1
ATOM 10147 N N . LEU B 1 455 ? 17.094 35.844 7.203 1 46.12 455 LEU B N 1
ATOM 10148 C CA . LEU B 1 455 ? 16.578 37.188 7.414 1 46.12 455 LEU B CA 1
ATOM 10149 C C . LEU B 1 455 ? 16.641 37.594 8.891 1 46.12 455 LEU B C 1
ATOM 10151 O O . LEU B 1 455 ? 16.594 36.719 9.766 1 46.12 455 LEU B O 1
ATOM 10155 N N . GLU B 1 456 ? 17.328 38.688 9.086 1 40.22 456 GLU B N 1
ATOM 10156 C CA . GLU B 1 456 ? 17.359 39.219 10.438 1 40.22 456 GLU B CA 1
ATOM 10157 C C . GLU B 1 456 ? 16.109 38.875 11.219 1 40.22 456 GLU B C 1
ATOM 10159 O O . GLU B 1 456 ? 14.992 39.031 10.719 1 40.22 456 GLU B O 1
ATOM 10164 N N . SER B 1 457 ? 16.344 37.844 11.93 1 45.75 457 SER B N 1
ATOM 10165 C CA . SER B 1 457 ? 15.227 37.438 12.758 1 45.75 457 SER B CA 1
ATOM 10166 C C . SER B 1 457 ? 15.148 38.25 14.047 1 45.75 457 SER B C 1
ATOM 10168 O O . SER B 1 457 ? 16.188 38.656 14.602 1 45.75 457 SER B O 1
ATOM 10170 N N . GLU B 1 458 ? 14.172 39 14.227 1 48.06 458 GLU B N 1
ATOM 10171 C CA . GLU B 1 458 ? 13.938 39.656 15.516 1 48.06 458 GLU B CA 1
ATOM 10172 C C . GLU B 1 458 ? 13.672 38.656 16.609 1 48.06 458 GLU B C 1
ATOM 10174 O O . GLU B 1 458 ? 12.945 37.656 16.406 1 48.06 458 GLU B O 1
ATOM 10179 N N . ASP B 1 459 ? 14.633 38.469 17.391 1 43.75 459 ASP B N 1
ATOM 10180 C CA . ASP B 1 459 ? 14.438 37.656 18.578 1 43.75 459 ASP B CA 1
ATOM 10181 C C . ASP B 1 459 ? 13.055 37.875 19.188 1 43.75 459 ASP B C 1
ATOM 10183 O O . ASP B 1 459 ? 12.727 39 19.609 1 43.75 459 ASP B O 1
ATOM 10187 N N . THR B 1 460 ? 12.148 37.219 18.875 1 47.69 460 THR B N 1
ATOM 10188 C CA . THR B 1 460 ? 10.75 37.344 19.266 1 47.69 460 THR B CA 1
ATOM 10189 C C . THR B 1 460 ? 10.547 36.844 20.703 1 47.69 460 THR B C 1
ATOM 10191 O O . THR B 1 460 ? 9.406 36.719 21.156 1 47.69 460 THR B O 1
ATOM 10194 N N . SER B 1 461 ? 11.656 36.375 21.281 1 47.22 461 SER B N 1
ATOM 10195 C CA . SER B 1 461 ? 11.516 35.844 22.641 1 47.22 461 SER B CA 1
ATOM 10196 C C . SER B 1 461 ? 10.773 36.844 23.531 1 47.22 461 SER B C 1
ATOM 10198 O O . SER B 1 461 ? 9.938 36.469 24.359 1 47.22 461 SER B O 1
ATOM 10200 N N . GLU B 1 462 ? 11.156 38.125 23.391 1 46.34 462 GLU B N 1
ATOM 10201 C CA . GLU B 1 462 ? 10.492 39.125 24.219 1 46.34 462 GLU B CA 1
ATOM 10202 C C . GLU B 1 462 ? 9.016 39.25 23.844 1 46.34 462 GLU B C 1
ATOM 10204 O O . GLU B 1 462 ? 8.188 39.531 24.703 1 46.34 462 GLU B O 1
ATOM 10209 N N . LEU B 1 463 ? 8.852 38.875 22.625 1 49.03 463 LEU B N 1
ATOM 10210 C CA . LEU B 1 463 ? 7.477 38.938 22.141 1 49.03 463 LEU B CA 1
ATOM 10211 C C . LEU B 1 463 ? 6.609 37.906 22.875 1 49.03 463 LEU B C 1
ATOM 10213 O O . LEU B 1 463 ? 5.488 38.219 23.281 1 49.03 463 LEU B O 1
ATOM 10217 N N . ILE B 1 464 ? 7.164 36.875 23.016 1 49.66 464 ILE B N 1
ATOM 10218 C CA . ILE B 1 464 ? 6.441 35.781 23.672 1 49.66 464 ILE B CA 1
ATOM 10219 C C . ILE B 1 464 ? 6.188 36.125 25.125 1 49.66 464 ILE B C 1
ATOM 10221 O O . ILE B 1 464 ? 5.102 35.875 25.656 1 49.66 464 ILE B O 1
ATOM 10225 N N . LYS B 1 465 ? 7.238 36.688 25.703 1 53.03 465 LYS B N 1
ATOM 10226 C CA . LYS B 1 465 ? 7.098 37.062 27.109 1 53.03 465 LYS B CA 1
ATOM 10227 C C . LYS B 1 465 ? 5.965 38.094 27.281 1 53.03 465 LYS B C 1
ATOM 10229 O O . LYS B 1 465 ? 5.172 37.969 28.219 1 53.03 465 LYS B O 1
ATOM 10234 N N . SER B 1 466 ? 5.953 38.969 26.406 1 50.91 466 SER B N 1
ATOM 10235 C CA . SER B 1 466 ? 4.902 39.969 26.5 1 50.91 466 SER B CA 1
ATOM 10236 C C . SER B 1 466 ? 3.531 39.375 26.188 1 50.91 466 SER B C 1
ATOM 10238 O O . SER B 1 466 ? 2.533 39.75 26.812 1 50.91 466 SER B O 1
ATOM 10240 N N . PHE B 1 467 ? 3.676 38.5 25.297 1 53.53 467 PHE B N 1
ATOM 10241 C CA . PHE B 1 467 ? 2.443 37.812 24.906 1 53.53 467 PHE B CA 1
ATOM 10242 C C . PHE B 1 467 ? 1.943 36.938 26.047 1 53.53 467 PHE B C 1
ATOM 10244 O O . PHE B 1 467 ? 0.747 36.906 26.328 1 53.53 467 PHE B O 1
ATOM 10251 N N . ALA B 1 468 ? 2.891 36.25 26.594 1 54.69 468 ALA B N 1
ATOM 10252 C CA . ALA B 1 468 ? 2.572 35.312 27.672 1 54.69 468 ALA B CA 1
ATOM 10253 C C . ALA B 1 468 ? 2.049 36.062 28.906 1 54.69 468 ALA B C 1
ATOM 10255 O O . ALA B 1 468 ? 1.239 35.531 29.656 1 54.69 468 ALA B O 1
ATOM 10256 N N . LYS B 1 469 ? 2.557 37.25 29.078 1 54.78 469 LYS B N 1
ATOM 10257 C CA . LYS B 1 469 ? 2.156 38.031 30.234 1 54.78 469 LYS B CA 1
ATOM 10258 C C . LYS B 1 469 ? 0.666 38.375 30.188 1 54.78 469 LYS B C 1
ATOM 10260 O O . LYS B 1 469 ? 0.024 38.531 31.234 1 54.78 469 LYS B O 1
ATOM 10265 N N . ASN B 1 470 ? 0.257 38.406 28.984 1 49.75 470 ASN B N 1
ATOM 10266 C CA . ASN B 1 470 ? -1.142 38.812 28.859 1 49.75 470 ASN B CA 1
ATOM 10267 C C . ASN B 1 470 ? -2.064 37.594 28.797 1 49.75 470 ASN B C 1
ATOM 10269 O O . ASN B 1 470 ? -3.279 37.75 28.656 1 49.75 470 ASN B O 1
ATOM 10273 N N . LEU B 1 471 ? -1.475 36.438 28.672 1 55.5 471 LEU B N 1
ATOM 10274 C CA . LEU B 1 471 ? -2.285 35.25 28.656 1 55.5 471 LEU B CA 1
ATOM 10275 C C . LEU B 1 471 ? -2.439 34.656 30.062 1 55.5 471 LEU B C 1
ATOM 10277 O O . LEU B 1 471 ? -1.51 34.719 30.859 1 55.5 471 LEU B O 1
ATOM 10281 N N . SER B 1 472 ? -3.547 34.438 30.422 1 54.44 472 SER B N 1
ATOM 10282 C CA . SER B 1 472 ? -3.732 33.781 31.719 1 54.44 472 SER B CA 1
ATOM 10283 C C . SER B 1 472 ? -2.969 32.469 31.781 1 54.44 472 SER B C 1
ATOM 10285 O O . SER B 1 472 ? -2.951 31.703 30.812 1 54.44 472 SER B O 1
ATOM 10287 N N . LYS B 1 473 ? -2.188 32.312 32.688 1 55.34 473 LYS B N 1
ATOM 10288 C CA . LYS B 1 473 ? -1.374 31.125 32.906 1 55.34 473 LYS B CA 1
ATOM 10289 C C . LYS B 1 473 ? -2.205 29.859 32.781 1 55.34 473 LYS B C 1
ATOM 10291 O O . LYS B 1 473 ? -1.667 28.781 32.469 1 55.34 473 LYS B O 1
ATOM 10296 N N . ASP B 1 474 ? -3.404 30.047 32.938 1 51.78 474 ASP B N 1
ATOM 10297 C CA . ASP B 1 474 ? -4.277 28.875 32.969 1 51.78 474 ASP B CA 1
ATOM 10298 C C . ASP B 1 474 ? -4.875 28.641 31.578 1 51.78 474 ASP B C 1
ATOM 10300 O O . ASP B 1 474 ? -5.672 27.719 31.391 1 51.78 474 ASP B O 1
ATOM 10304 N N . SER B 1 475 ? -4.504 29.453 30.766 1 59.78 475 SER B N 1
ATOM 10305 C CA . SER B 1 475 ? -5.16 29.344 29.469 1 59.78 475 SER B CA 1
ATOM 10306 C C . SER B 1 475 ? -4.555 28.219 28.625 1 59.78 475 SER B C 1
ATOM 10308 O O . SER B 1 475 ? -3.365 27.922 28.75 1 59.78 475 SER B O 1
ATOM 10310 N N . ASP B 1 476 ? -5.402 27.453 28.078 1 59.91 476 ASP B N 1
ATOM 10311 C CA . ASP B 1 476 ? -4.965 26.375 27.203 1 59.91 476 ASP B CA 1
ATOM 10312 C C . ASP B 1 476 ? -3.982 26.875 26.141 1 59.91 476 ASP B C 1
ATOM 10314 O O . ASP B 1 476 ? -3.064 26.156 25.75 1 59.91 476 ASP B O 1
ATOM 10318 N N . LEU B 1 477 ? -4.145 28.141 25.875 1 61.38 477 LEU B N 1
ATOM 10319 C CA . LEU B 1 477 ? -3.203 28.734 24.938 1 61.38 477 LEU B CA 1
ATOM 10320 C C . LEU B 1 477 ? -1.817 28.859 25.562 1 61.38 477 LEU B C 1
ATOM 10322 O O . LEU B 1 477 ? -0.809 28.609 24.891 1 61.38 477 LEU B O 1
ATOM 10326 N N . PHE B 1 478 ? -1.907 29.344 26.781 1 60.19 478 PHE B N 1
ATOM 10327 C CA . PHE B 1 478 ? -0.645 29.438 27.5 1 60.19 478 PHE B CA 1
ATOM 10328 C C . PHE B 1 478 ? 0.034 28.078 27.594 1 60.19 478 PHE B C 1
ATOM 10330 O O . PHE B 1 478 ? 1.242 27.969 27.391 1 60.19 478 PHE B O 1
ATOM 10337 N N . LYS B 1 479 ? -0.735 27.188 27.891 1 59.44 479 LYS B N 1
ATOM 10338 C CA . LYS B 1 479 ? -0.191 25.844 27.984 1 59.44 479 LYS B CA 1
ATOM 10339 C C . LYS B 1 479 ? 0.36 25.375 26.641 1 59.44 479 LYS B C 1
ATOM 10341 O O . LYS B 1 479 ? 1.405 24.719 26.578 1 59.44 479 LYS B O 1
ATOM 10346 N N . LEU B 1 480 ? -0.494 25.688 25.625 1 61.28 480 LEU B N 1
ATOM 10347 C CA . LEU B 1 480 ? -0.034 25.344 24.297 1 61.28 480 LEU B CA 1
ATOM 10348 C C . LEU B 1 480 ? 1.284 26.047 23.969 1 61.28 480 LEU B C 1
ATOM 10350 O O . LEU B 1 480 ? 2.199 25.422 23.422 1 61.28 480 LEU B O 1
ATOM 10354 N N . LEU B 1 481 ? 1.367 27.312 24.453 1 59.53 481 LEU B N 1
ATOM 10355 C CA . LEU B 1 481 ? 2.578 28.094 24.219 1 59.53 481 LEU B CA 1
ATOM 10356 C C . LEU B 1 481 ? 3.738 27.547 25.047 1 59.53 481 LEU B C 1
ATOM 10358 O O . LEU B 1 481 ? 4.863 27.453 24.562 1 59.53 481 LEU B O 1
ATOM 10362 N N . GLN B 1 482 ? 3.254 27.281 26.156 1 53.22 482 GLN B N 1
ATOM 10363 C CA . GLN B 1 482 ? 4.258 26.734 27.062 1 53.22 482 GLN B CA 1
ATOM 10364 C C . GLN B 1 482 ? 4.77 25.391 26.562 1 53.22 482 GLN B C 1
ATOM 10366 O O . GLN B 1 482 ? 5.969 25.109 26.641 1 53.22 482 GLN B O 1
ATOM 10371 N N . ASN B 1 483 ? 3.803 24.656 26.312 1 52.22 483 ASN B N 1
ATOM 10372 C CA . ASN B 1 483 ? 4.137 23.297 25.859 1 52.22 483 ASN B CA 1
ATOM 10373 C C . ASN B 1 483 ? 4.891 23.312 24.531 1 52.22 483 ASN B C 1
ATOM 10375 O O . ASN B 1 483 ? 5.758 22.469 24.297 1 52.22 483 ASN B O 1
ATOM 10379 N N . THR B 1 484 ? 4.285 24.109 23.703 1 48.72 484 THR B N 1
ATOM 10380 C CA . THR B 1 484 ? 4.91 24.156 22.375 1 48.72 484 THR B CA 1
ATOM 10381 C C . THR B 1 484 ? 6.191 24.984 22.422 1 48.72 484 THR B C 1
ATOM 10383 O O . THR B 1 484 ? 7.164 24.656 21.734 1 48.72 484 THR B O 1
ATOM 10386 N N . LEU B 1 485 ? 6.184 26.25 23.375 1 48.75 485 LEU B N 1
ATOM 10387 C CA . LEU B 1 485 ? 7.309 27.172 23.391 1 48.75 485 LEU B CA 1
ATOM 10388 C C . LEU B 1 485 ? 8.156 26.984 24.641 1 48.75 485 LEU B C 1
ATOM 10390 O O . LEU B 1 485 ? 9.266 27.516 24.734 1 48.75 485 LEU B O 1
ATOM 10394 N N . LYS B 1 486 ? 8.117 25.844 25.562 1 41.44 486 LYS B N 1
ATOM 10395 C CA . LYS B 1 486 ? 8.75 25.594 26.844 1 41.44 486 LYS B CA 1
ATOM 10396 C C . LYS B 1 486 ? 9.344 26.859 27.438 1 41.44 486 LYS B C 1
ATOM 10398 O O . LYS B 1 486 ? 10.562 27.047 27.406 1 41.44 486 LYS B O 1
ATOM 10403 N N . LEU B 1 487 ? 8.812 27.875 27.969 1 35.09 487 LEU B N 1
ATOM 10404 C CA . LEU B 1 487 ? 9.25 29.109 28.625 1 35.09 487 LEU B CA 1
ATOM 10405 C C . LEU B 1 487 ? 9.969 28.797 29.938 1 35.09 487 LEU B C 1
ATOM 10407 O O . LEU B 1 487 ? 9.398 28.172 30.828 1 35.09 487 LEU B O 1
ATOM 10411 N N . GLU B 1 488 ? 11.461 28.281 30.156 1 33.56 488 GLU B N 1
ATOM 10412 C CA . GLU B 1 488 ? 12.305 28.125 31.344 1 33.56 488 GLU B CA 1
ATOM 10413 C C . GLU B 1 488 ? 11.938 29.141 32.406 1 33.56 488 GLU B C 1
ATOM 10415 O O . GLU B 1 488 ? 11.672 30.312 32.125 1 33.56 488 GLU B O 1
ATOM 10420 N N . GLU B 1 489 ? 11.5 28.703 33.656 1 31.77 489 GLU B N 1
ATOM 10421 C CA . GLU B 1 489 ? 11.719 29.594 34.781 1 31.77 489 GLU B CA 1
ATOM 10422 C C . GLU B 1 489 ? 13.133 30.188 34.781 1 31.77 489 GLU B C 1
ATOM 10424 O O . GLU B 1 489 ? 14.031 29.609 34.156 1 31.77 489 GLU B O 1
ATOM 10429 N N . ARG B 1 490 ? 13.602 31.016 35.812 1 31.25 490 ARG B N 1
ATOM 10430 C CA . ARG B 1 490 ? 14.82 31.75 36.188 1 31.25 490 ARG B CA 1
ATOM 10431 C C . ARG B 1 490 ? 15.992 30.781 36.375 1 31.25 490 ARG B C 1
ATOM 10433 O O . ARG B 1 490 ? 16.234 30.312 37.5 1 31.25 490 ARG B O 1
ATOM 10440 N N . ALA B 1 491 ? 16.266 29.766 35.969 1 29.78 491 ALA B N 1
ATOM 10441 C CA . ALA B 1 491 ? 17.641 29.5 36.375 1 29.78 491 ALA B CA 1
ATOM 10442 C C . ALA B 1 491 ? 18.547 30.703 36.094 1 29.78 491 ALA B C 1
ATOM 10444 O O . ALA B 1 491 ? 18.266 31.484 35.188 1 29.78 491 ALA B O 1
ATOM 10445 N N . LYS B 1 492 ? 19.531 30.969 37.188 1 26.81 492 LYS B N 1
ATOM 10446 C CA . LYS B 1 492 ? 20.75 31.766 37.312 1 26.81 492 LYS B CA 1
ATOM 10447 C C . LYS B 1 492 ? 21.484 31.844 35.969 1 26.81 492 LYS B C 1
ATOM 10449 O O . LYS B 1 492 ? 21.469 30.891 35.188 1 26.81 492 LYS B O 1
ATOM 10454 N N . GLU B 1 493 ? 21.938 33.062 35.875 1 24.86 493 GLU B N 1
ATOM 10455 C CA . GLU B 1 493 ? 22.734 33.719 34.844 1 24.86 493 GLU B CA 1
ATOM 10456 C C . GLU B 1 493 ? 23.891 32.844 34.406 1 24.86 493 GLU B C 1
ATOM 10458 O O . GLU B 1 493 ? 24.844 32.625 35.156 1 24.86 493 GLU B O 1
ATOM 10463 N N . LYS B 1 494 ? 23.688 31.734 34.188 1 27.97 494 LYS B N 1
ATOM 10464 C CA . LYS B 1 494 ? 25.047 31.328 33.875 1 27.97 494 LYS B CA 1
ATOM 10465 C C . LYS B 1 494 ? 25.75 32.344 33 1 27.97 494 LYS B C 1
ATOM 10467 O O . LYS B 1 494 ? 25.125 33.031 32.188 1 27.97 494 LYS B O 1
ATOM 10472 N N . PRO B 1 495 ? 26.922 32.75 33.562 1 23.48 495 PRO B N 1
ATOM 10473 C CA . PRO B 1 495 ? 27.656 33.812 32.844 1 23.48 495 PRO B CA 1
ATOM 10474 C C . PRO B 1 495 ? 27.578 33.688 31.328 1 23.48 495 PRO B C 1
ATOM 10476 O O . PRO B 1 495 ? 27.438 32.562 30.812 1 23.48 495 PRO B O 1
ATOM 10479 N N . GLU B 1 496 ? 27.156 34.781 30.797 1 25.25 496 GLU B N 1
ATOM 10480 C CA . GLU B 1 496 ? 27.203 35.031 29.359 1 25.25 496 GLU B CA 1
ATOM 10481 C C . GLU B 1 496 ? 28.406 34.344 28.719 1 25.25 496 GLU B C 1
ATOM 10483 O O . GLU B 1 496 ? 29.547 34.656 29.078 1 25.25 496 GLU B O 1
ATOM 10488 N N . LYS B 1 497 ? 28.438 33.031 28.734 1 26.52 497 LYS B N 1
ATOM 10489 C CA . LYS B 1 497 ? 29.703 32.938 28 1 26.52 497 LYS B CA 1
ATOM 10490 C C . LYS B 1 497 ? 29.734 33.938 26.844 1 26.52 497 LYS B C 1
ATOM 10492 O O . LYS B 1 497 ? 28.688 34.25 26.266 1 26.52 497 LYS B O 1
ATOM 10497 N N . LYS B 1 498 ? 30.859 34.781 26.906 1 22.52 498 LYS B N 1
ATOM 10498 C CA . LYS B 1 498 ? 31.312 35.656 25.828 1 22.52 498 LYS B CA 1
ATOM 10499 C C . LYS B 1 498 ? 30.969 35.062 24.469 1 22.52 498 LYS B C 1
ATOM 10501 O O . LYS B 1 498 ? 31.078 33.844 24.266 1 22.52 498 LYS B O 1
ATOM 10506 N N . GLN B 1 499 ? 29.969 35.781 23.938 1 23.44 499 GLN B N 1
ATOM 10507 C CA . GLN B 1 499 ? 29.797 35.938 22.5 1 23.44 499 GLN B CA 1
ATOM 10508 C C . GLN B 1 499 ? 31.094 35.656 21.75 1 23.44 499 GLN B C 1
ATOM 10510 O O . GLN B 1 499 ? 32.062 36.438 21.828 1 23.44 499 GLN B O 1
ATOM 10515 N N . THR B 1 500 ? 31.781 34.562 22.188 1 24.69 500 THR B N 1
ATOM 10516 C CA . THR B 1 500 ? 33.031 34.719 21.469 1 24.69 500 THR B CA 1
ATOM 10517 C C . THR B 1 500 ? 32.844 35.469 20.156 1 24.69 500 THR B C 1
ATOM 10519 O O . THR B 1 500 ? 31.75 35.438 19.578 1 24.69 500 THR B O 1
ATOM 10522 N N . LEU B 1 501 ? 33.406 36.469 19.922 1 22.86 501 LEU B N 1
ATOM 10523 C CA . LEU B 1 501 ? 33.625 37.125 18.625 1 22.86 501 LEU B CA 1
ATOM 10524 C C . LEU B 1 501 ? 33.469 36.094 17.5 1 22.86 501 LEU B C 1
ATOM 10526 O O . LEU B 1 501 ? 34.125 35.062 17.516 1 22.86 501 LEU B O 1
ATOM 10530 N N . ASN B 1 502 ? 32.312 36.062 17.109 1 29.38 502 ASN B N 1
ATOM 10531 C CA . ASN B 1 502 ? 31.828 35.938 15.742 1 29.38 502 ASN B CA 1
ATOM 10532 C C . ASN B 1 502 ? 32.938 36.219 14.727 1 29.38 502 ASN B C 1
ATOM 10534 O O . ASN B 1 502 ? 33.188 37.375 14.359 1 29.38 502 ASN B O 1
ATOM 10538 N N . ARG B 1 503 ? 33.875 35.719 15.117 1 31.94 503 ARG B N 1
ATOM 10539 C CA . ARG B 1 503 ? 35.156 35.688 14.383 1 31.94 503 ARG B CA 1
ATOM 10540 C C . ARG B 1 503 ? 34.906 35.5 12.891 1 31.94 503 ARG B C 1
ATOM 10542 O O . ARG B 1 503 ? 34.062 34.719 12.477 1 31.94 503 ARG B O 1
ATOM 10549 N N . PRO B 1 504 ? 35.188 36.375 12.336 1 31.08 504 PRO B N 1
ATOM 10550 C CA . PRO B 1 504 ? 35 36.344 10.883 1 31.08 504 PRO B CA 1
ATOM 10551 C C . PRO B 1 504 ? 35.062 34.906 10.328 1 31.08 504 PRO B C 1
ATOM 10553 O O . PRO B 1 504 ? 36 34.156 10.648 1 31.08 504 PRO B O 1
ATOM 10556 N N . ALA B 1 505 ? 33.781 34.312 10.453 1 36.53 505 ALA B N 1
ATOM 10557 C CA . ALA B 1 505 ? 33.875 33.062 9.695 1 36.53 505 ALA B CA 1
ATOM 10558 C C . ALA B 1 505 ? 35.125 33.031 8.82 1 36.53 505 ALA B C 1
ATOM 10560 O O . ALA B 1 505 ? 35.312 33.906 7.98 1 36.53 505 ALA B O 1
ATOM 10561 N N . LYS B 1 506 ? 35.969 32.781 9.398 1 36.78 506 LYS B N 1
ATOM 10562 C CA . LYS B 1 506 ? 37.25 32.594 8.734 1 36.78 506 LYS B CA 1
ATOM 10563 C C . LYS B 1 506 ? 37.094 32.156 7.281 1 36.78 506 LYS B C 1
ATOM 10565 O O . LYS B 1 506 ? 36.25 31.297 6.992 1 36.78 506 LYS B O 1
ATOM 10570 N N . GLU B 1 507 ? 37.031 33 6.414 1 36.94 507 GLU B N 1
ATOM 10571 C CA . GLU B 1 507 ? 37.094 32.781 4.973 1 36.94 507 GLU B CA 1
ATOM 10572 C C . GLU B 1 507 ? 37.531 31.359 4.641 1 36.94 507 GLU B C 1
ATOM 10574 O O . GLU B 1 507 ? 38.719 31.031 4.793 1 36.94 507 GLU B O 1
ATOM 10579 N N . GLN B 1 508 ? 36.625 30.312 5.129 1 45.31 508 GLN B N 1
ATOM 10580 C CA . GLN B 1 508 ? 37 28.953 4.766 1 45.31 508 GLN B CA 1
ATOM 10581 C C . GLN B 1 508 ? 37.656 28.906 3.387 1 45.31 508 GLN B C 1
ATOM 10583 O O . GLN B 1 508 ? 37.188 29.578 2.457 1 45.31 508 GLN B O 1
ATOM 10588 N N . VAL B 1 509 ? 38.656 28.734 3.248 1 52.72 509 VAL B N 1
ATOM 10589 C CA . VAL B 1 509 ? 39.375 28.578 1.978 1 52.72 509 VAL B CA 1
ATOM 10590 C C . VAL B 1 509 ? 38.562 27.672 1.053 1 52.72 509 VAL B C 1
ATOM 10592 O O . VAL B 1 509 ? 38.125 26.594 1.455 1 52.72 509 VAL B O 1
ATOM 10595 N N . PRO B 1 510 ? 37.781 28.219 -0.021 1 72.5 510 PRO B N 1
ATOM 10596 C CA . PRO B 1 510 ? 36.969 27.5 -1.013 1 72.5 510 PRO B CA 1
ATOM 10597 C C . PRO B 1 510 ? 37.562 26.156 -1.39 1 72.5 510 PRO B C 1
ATOM 10599 O O . PRO B 1 510 ? 38.75 26.047 -1.632 1 72.5 510 PRO B O 1
ATOM 10602 N N . PHE B 1 511 ? 37 24.969 -1.11 1 78.88 511 PHE B N 1
ATOM 10603 C CA . PHE B 1 511 ? 37.375 23.609 -1.502 1 78.88 511 PHE B CA 1
ATOM 10604 C C . PHE B 1 511 ? 37.5 23.5 -3.016 1 78.88 511 PHE B C 1
ATOM 10606 O O . PHE B 1 511 ? 36.594 23.859 -3.754 1 78.88 511 PHE B O 1
ATOM 10613 N N . LYS B 1 512 ? 38.5 23.25 -3.465 1 81.12 512 LYS B N 1
ATOM 10614 C CA . LYS B 1 512 ? 38.75 22.984 -4.883 1 81.12 512 LYS B CA 1
ATOM 10615 C C . LYS B 1 512 ? 38.781 21.5 -5.18 1 81.12 512 LYS B C 1
ATOM 10617 O O . LYS B 1 512 ? 39.812 20.844 -5.012 1 81.12 512 LYS B O 1
ATOM 10622 N N . PRO B 1 513 ? 37.75 21.062 -5.625 1 86.62 513 PRO B N 1
ATOM 10623 C CA . PRO B 1 513 ? 37.656 19.609 -5.832 1 86.62 513 PRO B CA 1
ATOM 10624 C C . PRO B 1 513 ? 38.5 19.109 -6.996 1 86.62 513 PRO B C 1
ATOM 10626 O O . PRO B 1 513 ? 38.656 19.812 -8 1 86.62 513 PRO B O 1
ATOM 10629 N N . GLU B 1 514 ? 39.094 17.844 -6.926 1 88.38 514 GLU B N 1
ATOM 10630 C CA . GLU B 1 514 ? 39.781 17.125 -7.988 1 88.38 514 GLU B CA 1
ATOM 10631 C C . GLU B 1 514 ? 38.938 15.961 -8.508 1 88.38 514 GLU B C 1
ATOM 10633 O O . GLU B 1 514 ? 38.094 15.43 -7.785 1 88.38 514 GLU B O 1
ATOM 10638 N N . ARG B 1 515 ? 39.25 15.727 -9.531 1 89.81 515 ARG B N 1
ATOM 10639 C CA . ARG B 1 515 ? 38.469 14.656 -10.148 1 89.81 515 ARG B CA 1
ATOM 10640 C C . ARG B 1 515 ? 38.75 13.32 -9.477 1 89.81 515 ARG B C 1
ATOM 10642 O O . ARG B 1 515 ? 37.875 12.477 -9.359 1 89.81 515 ARG B O 1
ATOM 10649 N N . PHE B 1 516 ? 40.125 12.969 -9.312 1 91.81 516 PHE B N 1
ATOM 10650 C CA . PHE B 1 516 ? 40.531 11.781 -8.586 1 91.81 516 PHE B CA 1
ATOM 10651 C C . PHE B 1 516 ? 41.219 12.156 -7.285 1 91.81 516 PHE B C 1
ATOM 10653 O O . PHE B 1 516 ? 41.875 13.195 -7.211 1 91.81 516 PHE B O 1
ATOM 10660 N N . PRO B 1 517 ? 40.969 11.461 -6.352 1 90.81 517 PRO B N 1
ATOM 10661 C CA . PRO B 1 517 ? 41.594 11.789 -5.078 1 90.81 517 PRO B CA 1
ATOM 10662 C C . PRO B 1 517 ? 43.125 11.727 -5.16 1 90.81 517 PRO B C 1
ATOM 10664 O O . PRO B 1 517 ? 43.688 10.836 -5.805 1 90.81 517 PRO B O 1
ATOM 10667 N N . SER B 1 518 ? 43.812 12.656 -4.414 1 89.75 518 SER B N 1
ATOM 10668 C CA . SER B 1 518 ? 45.25 12.641 -4.316 1 89.75 518 SER B CA 1
ATOM 10669 C C . SER B 1 518 ? 45.719 12.148 -2.951 1 89.75 518 SER B C 1
ATOM 10671 O O . SER B 1 518 ? 46.875 11.789 -2.775 1 89.75 518 SER B O 1
ATOM 10673 N N . PHE B 1 519 ? 44.719 12.164 -2.246 1 90.5 519 PHE B N 1
ATOM 10674 C CA . PHE B 1 519 ? 45.031 11.633 -0.922 1 90.5 519 PHE B CA 1
ATOM 10675 C C . PHE B 1 519 ? 43.75 11.195 -0.208 1 90.5 519 PHE B C 1
ATOM 10677 O O . PHE B 1 519 ? 42.656 11.531 -0.642 1 90.5 519 PHE B O 1
ATOM 10684 N N . PHE B 1 520 ? 44.062 10.297 0.969 1 91.88 520 PHE B N 1
ATOM 10685 C CA . PHE B 1 520 ? 43 9.805 1.822 1 91.88 520 PHE B CA 1
ATOM 10686 C C . PHE B 1 520 ? 43.5 9.539 3.234 1 91.88 520 PHE B C 1
ATOM 10688 O O . PHE B 1 520 ? 44.25 8.594 3.459 1 91.88 520 PHE B O 1
ATOM 10695 N N . LYS B 1 521 ? 43.031 10.617 3.924 1 91.56 521 LYS B N 1
ATOM 10696 C CA . LYS B 1 521 ? 43.625 10.57 5.258 1 91.56 521 LYS B CA 1
ATOM 10697 C C . LYS B 1 521 ? 42.562 10.789 6.336 1 91.56 521 LYS B C 1
ATOM 10699 O O . LYS B 1 521 ? 41.625 11.547 6.141 1 91.56 521 LYS B O 1
ATOM 10704 N N . LEU B 1 522 ? 42.75 10.094 7.602 1 90.5 522 LEU B N 1
ATOM 10705 C CA . LEU B 1 522 ? 41.875 10.266 8.742 1 90.5 522 LEU B CA 1
ATOM 10706 C C . LEU B 1 522 ? 42.125 11.609 9.422 1 90.5 522 LEU B C 1
ATOM 10708 O O . LEU B 1 522 ? 43.25 12 9.641 1 90.5 522 LEU B O 1
ATOM 10712 N N . GLN B 1 523 ? 40.875 12.312 9.516 1 85.06 523 GLN B N 1
ATOM 10713 C CA . GLN B 1 523 ? 40.938 13.586 10.219 1 85.06 523 GLN B CA 1
ATOM 10714 C C . GLN B 1 523 ? 41.25 13.383 11.695 1 85.06 523 GLN B C 1
ATOM 10716 O O . GLN B 1 523 ? 40.625 12.531 12.344 1 85.06 523 GLN B O 1
ATOM 10721 N N . HIS B 1 524 ? 42.281 14.195 12.477 1 74.5 524 HIS B N 1
ATOM 10722 C CA . HIS B 1 524 ? 42.625 14.234 13.898 1 74.5 524 HIS B CA 1
ATOM 10723 C C . HIS B 1 524 ? 43.094 12.875 14.391 1 74.5 524 HIS B C 1
ATOM 10725 O O . HIS B 1 524 ? 42.375 12.203 15.141 1 74.5 524 HIS B O 1
ATOM 10731 N N . LYS B 1 525 ? 44.156 12.383 13.859 1 62.81 525 LYS B N 1
ATOM 10732 C CA . LYS B 1 525 ? 44.781 11.07 14.078 1 62.81 525 LYS B CA 1
ATOM 10733 C C . LYS B 1 525 ? 45.156 10.883 15.547 1 62.81 525 LYS B C 1
ATOM 10735 O O . LYS B 1 525 ? 45.5 9.781 15.961 1 62.81 525 LYS B O 1
ATOM 10740 N N . ALA B 1 526 ? 45.125 11.945 16.422 1 58 526 ALA B N 1
ATOM 10741 C CA . ALA B 1 526 ? 45.844 11.969 17.703 1 58 526 ALA B CA 1
ATOM 10742 C C . ALA B 1 526 ? 45.344 10.891 18.641 1 58 526 ALA B C 1
ATOM 10744 O O . ALA B 1 526 ? 46.062 10.43 19.516 1 58 526 ALA B O 1
ATOM 10745 N N . ASN B 1 527 ? 44.156 10.398 18.484 1 63.31 527 ASN B N 1
ATOM 10746 C CA . ASN B 1 527 ? 43.625 9.555 19.547 1 63.31 527 ASN B CA 1
ATOM 10747 C C . ASN B 1 527 ? 43.5 8.102 19.094 1 63.31 527 ASN B C 1
ATOM 10749 O O . ASN B 1 527 ? 42.375 7.602 18.906 1 63.31 527 ASN B O 1
ATOM 10753 N N . SER B 1 528 ? 44.531 7.324 18.734 1 74.5 528 SER B N 1
ATOM 10754 C CA . SER B 1 528 ? 44.5 5.91 18.375 1 74.5 528 SER B CA 1
ATOM 10755 C C . SER B 1 528 ? 44.844 5.031 19.562 1 74.5 528 SER B C 1
ATOM 10757 O O . SER B 1 528 ? 45.844 5.266 20.25 1 74.5 528 SER B O 1
ATOM 10759 N N . PRO B 1 529 ? 43.906 3.953 19.938 1 82.62 529 PRO B N 1
ATOM 10760 C CA . PRO B 1 529 ? 42.719 3.43 19.25 1 82.62 529 PRO B CA 1
ATOM 10761 C C . PRO B 1 529 ? 41.469 4.27 19.5 1 82.62 529 PRO B C 1
ATOM 10763 O O . PRO B 1 529 ? 41.312 4.836 20.578 1 82.62 529 PRO B O 1
ATOM 10766 N N . ILE B 1 530 ? 40.781 4.289 18.469 1 87.69 530 ILE B N 1
ATOM 10767 C CA . ILE B 1 530 ? 39.531 5.066 18.547 1 87.69 530 ILE B CA 1
ATOM 10768 C C . ILE B 1 530 ? 38.469 4.258 19.297 1 87.69 530 ILE B C 1
ATOM 10770 O O . ILE B 1 530 ? 38.125 3.152 18.875 1 87.69 530 ILE B O 1
ATOM 10774 N N . PRO B 1 531 ? 37.969 4.719 20.516 1 84.25 531 PRO B N 1
ATOM 10775 C CA . PRO B 1 531 ? 36.969 3.969 21.281 1 84.25 531 PRO B CA 1
ATOM 10776 C C . PRO B 1 531 ? 35.594 3.986 20.625 1 84.25 531 PRO B C 1
ATOM 10778 O O . PRO B 1 531 ? 35.125 5.043 20.188 1 84.25 531 PRO B O 1
ATOM 10781 N N . VAL B 1 532 ? 35.156 2.914 20.469 1 86.25 532 VAL B N 1
ATOM 10782 C CA . VAL B 1 532 ? 33.781 2.766 19.953 1 86.25 532 VAL B CA 1
ATOM 10783 C C . VAL B 1 532 ? 32.938 1.997 20.969 1 86.25 532 VAL B C 1
ATOM 10785 O O . VAL B 1 532 ? 33.25 0.851 21.312 1 86.25 532 VAL B O 1
ATOM 10788 N N . PRO B 1 533 ? 31.766 2.646 21.562 1 82.56 533 PRO B N 1
ATOM 10789 C CA . PRO B 1 533 ? 30.922 1.949 22.547 1 82.56 533 PRO B CA 1
ATOM 10790 C C . PRO B 1 533 ? 30.141 0.789 21.938 1 82.56 533 PRO B C 1
ATOM 10792 O O . PRO B 1 533 ? 29.703 0.871 20.797 1 82.56 533 PRO B O 1
ATOM 10795 N N . VAL B 1 534 ? 30.062 -0.27 22.656 1 80.19 534 VAL B N 1
ATOM 10796 C CA . VAL B 1 534 ? 29.234 -1.393 22.234 1 80.19 534 VAL B CA 1
ATOM 10797 C C . VAL B 1 534 ? 27.797 -0.92 22 1 80.19 534 VAL B C 1
ATOM 10799 O O . VAL B 1 534 ? 27.219 -0.258 22.859 1 80.19 534 VAL B O 1
ATOM 10802 N N . GLY B 1 535 ? 27.297 -1.195 20.938 1 73.94 535 GLY B N 1
ATOM 10803 C CA . GLY B 1 535 ? 25.938 -0.805 20.594 1 73.94 535 GLY B CA 1
ATOM 10804 C C . GLY B 1 535 ? 25.828 0.638 20.125 1 73.94 535 GLY B C 1
ATOM 10805 O O . GLY B 1 535 ? 24.766 1.075 19.688 1 73.94 535 GLY B O 1
ATOM 10806 N N . GLY B 1 536 ? 26.859 1.321 20.25 1 79.5 536 GLY B N 1
ATOM 10807 C CA . GLY B 1 536 ? 26.875 2.717 19.844 1 79.5 536 GLY B CA 1
ATOM 10808 C C . GLY B 1 536 ? 27.453 2.924 18.453 1 79.5 536 GLY B C 1
ATOM 10809 O O . GLY B 1 536 ? 27.656 1.961 17.719 1 79.5 536 GLY B O 1
ATOM 10810 N N . GLU B 1 537 ? 27.578 4.121 18.172 1 85.38 537 GLU B N 1
ATOM 10811 C CA . GLU B 1 537 ? 28.078 4.461 16.844 1 85.38 537 GLU B CA 1
ATOM 10812 C C . GLU B 1 537 ? 29.203 5.484 16.922 1 85.38 537 GLU B C 1
ATOM 10814 O O . GLU B 1 537 ? 29.234 6.305 17.844 1 85.38 537 GLU B O 1
ATOM 10819 N N . LYS B 1 538 ? 29.984 5.355 16.047 1 84.56 538 LYS B N 1
ATOM 10820 C CA . LYS B 1 538 ? 31.078 6.301 15.914 1 84.56 538 LYS B CA 1
ATOM 10821 C C . LYS B 1 538 ? 31.312 6.672 14.445 1 84.56 538 LYS B C 1
ATOM 10823 O O . LYS B 1 538 ? 31.406 5.797 13.586 1 84.56 538 LYS B O 1
ATOM 10828 N N . THR B 1 539 ? 31.547 7.781 14.344 1 88.38 539 THR B N 1
ATOM 10829 C CA . THR B 1 539 ? 31.75 8.273 12.984 1 88.38 539 THR B CA 1
ATOM 10830 C C . THR B 1 539 ? 33.188 8.789 12.812 1 88.38 539 THR B C 1
ATOM 10832 O O . THR B 1 539 ? 33.625 9.625 13.594 1 88.38 539 THR B O 1
ATOM 10835 N N . LEU B 1 540 ? 33.781 8.312 11.836 1 89.5 540 LEU B N 1
ATOM 10836 C CA . LEU B 1 540 ? 35.125 8.742 11.461 1 89.5 540 LEU B CA 1
ATOM 10837 C C . LEU B 1 540 ? 35.094 9.617 10.219 1 89.5 540 LEU B C 1
ATOM 10839 O O . LEU B 1 540 ? 34.344 9.344 9.281 1 89.5 540 LEU B O 1
ATOM 10843 N N . ARG B 1 541 ? 35.875 10.578 10.227 1 89.88 541 ARG B N 1
ATOM 10844 C CA . ARG B 1 541 ? 35.906 11.523 9.117 1 89.88 541 ARG B CA 1
ATOM 10845 C C . ARG B 1 541 ? 37.25 11.461 8.398 1 89.88 541 ARG B C 1
ATOM 10847 O O . ARG B 1 541 ? 38.312 11.539 9.039 1 89.88 541 ARG B O 1
ATOM 10854 N N . PHE B 1 542 ? 37.219 11.375 7.199 1 91.94 542 PHE B N 1
ATOM 10855 C CA . PHE B 1 542 ? 38.406 11.305 6.359 1 91.94 542 PHE B CA 1
ATOM 10856 C C . PHE B 1 542 ? 38.469 12.492 5.402 1 91.94 542 PHE B C 1
ATOM 10858 O O . PHE B 1 542 ? 37.438 12.891 4.84 1 91.94 542 PHE B O 1
ATOM 10865 N N . GLU B 1 543 ? 39.625 12.914 5.242 1 92.31 543 GLU B N 1
ATOM 10866 C CA . GLU B 1 543 ? 39.844 14.039 4.34 1 92.31 543 GLU B CA 1
ATOM 10867 C C . GLU B 1 543 ? 40.344 13.562 2.984 1 92.31 543 GLU B C 1
ATOM 10869 O O . GLU B 1 543 ? 41.188 12.656 2.914 1 92.31 543 GLU B O 1
ATOM 10874 N N . THR B 1 544 ? 39.75 14.109 1.998 1 91.69 544 THR B N 1
ATOM 10875 C CA . THR B 1 544 ? 40.156 13.867 0.623 1 91.69 544 THR B CA 1
ATOM 10876 C C . THR B 1 544 ? 39.906 15.094 -0.246 1 91.69 544 THR B C 1
ATOM 10878 O O . THR B 1 544 ? 39.312 16.078 0.207 1 91.69 544 THR B O 1
ATOM 10881 N N . ASP B 1 545 ? 40.5 15.117 -1.442 1 89.5 545 ASP B N 1
ATOM 10882 C CA . ASP B 1 545 ? 40.281 16.281 -2.307 1 89.5 545 ASP B CA 1
ATOM 10883 C C . ASP B 1 545 ? 39.438 15.914 -3.518 1 89.5 545 ASP B C 1
ATOM 10885 O O . ASP B 1 545 ? 39.375 16.672 -4.492 1 89.5 545 ASP B O 1
ATOM 10889 N N . VAL B 1 546 ? 38.719 14.891 -3.385 1 90.5 546 VAL B N 1
ATOM 10890 C CA . VAL B 1 546 ? 37.938 14.43 -4.523 1 90.5 546 VAL B CA 1
ATOM 10891 C C . VAL B 1 546 ? 36.594 15.188 -4.578 1 90.5 546 VAL B C 1
ATOM 10893 O O . VAL B 1 546 ? 36.125 15.68 -3.555 1 90.5 546 VAL B O 1
ATOM 10896 N N . GLU B 1 547 ? 36.094 15.148 -5.797 1 89.44 547 GLU B N 1
ATOM 10897 C CA . GLU B 1 547 ? 34.844 15.852 -6.023 1 89.44 547 GLU B CA 1
ATOM 10898 C C . GLU B 1 547 ? 33.688 15.141 -5.332 1 89.44 547 GLU B C 1
ATOM 10900 O O . GLU B 1 547 ? 33.75 13.938 -5.062 1 89.44 547 GLU B O 1
ATOM 10905 N N . ASP B 1 548 ? 32.625 16.031 -5.297 1 85.25 548 ASP B N 1
ATOM 10906 C CA . ASP B 1 548 ? 31.406 15.469 -4.742 1 85.25 548 ASP B CA 1
ATOM 10907 C C . ASP B 1 548 ? 30.781 14.477 -5.715 1 85.25 548 ASP B C 1
ATOM 10909 O O . ASP B 1 548 ? 31.125 14.453 -6.898 1 85.25 548 ASP B O 1
ATOM 10913 N N . HIS B 1 549 ? 30.172 13.438 -5.387 1 84.19 549 HIS B N 1
ATOM 10914 C CA . HIS B 1 549 ? 29.438 12.43 -6.145 1 84.19 549 HIS B CA 1
ATOM 10915 C C . HIS B 1 549 ? 30.391 11.383 -6.727 1 84.19 549 HIS B C 1
ATOM 10917 O O . HIS B 1 549 ? 30.062 10.719 -7.711 1 84.19 549 HIS B O 1
ATOM 10923 N N . TYR B 1 550 ? 31.562 11.445 -6.277 1 88.19 550 TYR B N 1
ATOM 10924 C CA . TYR B 1 550 ? 32.625 10.562 -6.75 1 88.19 550 TYR B CA 1
ATOM 10925 C C . TYR B 1 550 ? 32.156 9.125 -6.859 1 88.19 550 TYR B C 1
ATOM 10927 O O . TYR B 1 550 ? 32.531 8.398 -7.777 1 88.19 550 TYR B O 1
ATOM 10935 N N . PHE B 1 551 ? 31.234 8.766 -6.055 1 85.38 551 PHE B N 1
ATOM 10936 C CA . PHE B 1 551 ? 30.797 7.371 -6.004 1 85.38 551 PHE B CA 1
ATOM 10937 C C . PHE B 1 551 ? 29.625 7.133 -6.949 1 85.38 551 PHE B C 1
ATOM 10939 O O . PHE B 1 551 ? 29.297 5.984 -7.258 1 85.38 551 PHE B O 1
ATOM 10946 N N . ASP B 1 552 ? 29.109 8.133 -7.383 1 79.12 552 ASP B N 1
ATOM 10947 C CA . ASP B 1 552 ? 27.844 7.992 -8.078 1 79.12 552 ASP B CA 1
ATOM 10948 C C . ASP B 1 552 ? 27.953 8.453 -9.531 1 79.12 552 ASP B C 1
ATOM 10950 O O . ASP B 1 552 ? 27.016 8.305 -10.312 1 79.12 552 ASP B O 1
ATOM 10954 N N . ARG B 1 553 ? 28.969 8.977 -9.914 1 78.19 553 ARG B N 1
ATOM 10955 C CA . ARG B 1 553 ? 29.125 9.508 -11.266 1 78.19 553 ARG B CA 1
ATOM 10956 C C . ARG B 1 553 ? 29.188 8.375 -12.297 1 78.19 553 ARG B C 1
ATOM 10958 O O . ARG B 1 553 ? 29.531 7.242 -11.953 1 78.19 553 ARG B O 1
ATOM 10965 N N . THR B 1 554 ? 28.906 8.648 -13.344 1 67.94 554 THR B N 1
ATOM 10966 C CA . THR B 1 554 ? 28.828 7.672 -14.422 1 67.94 554 THR B CA 1
ATOM 10967 C C . THR B 1 554 ? 30.203 7.328 -14.961 1 67.94 554 THR B C 1
ATOM 10969 O O . THR B 1 554 ? 30.5 6.164 -15.227 1 67.94 554 THR B O 1
ATOM 10972 N N . ASP B 1 555 ? 30.953 8.43 -15.07 1 70.69 555 ASP B N 1
ATOM 10973 C CA . ASP B 1 555 ? 32.281 8.242 -15.648 1 70.69 555 ASP B CA 1
ATOM 10974 C C . ASP B 1 555 ? 33.312 7.953 -14.555 1 70.69 555 ASP B C 1
ATOM 10976 O O . ASP B 1 555 ? 33.594 8.812 -13.719 1 70.69 555 ASP B O 1
ATOM 10980 N N . ASN B 1 556 ? 33.75 6.844 -14.547 1 79.12 556 ASN B N 1
ATOM 10981 C CA . ASN B 1 556 ? 34.812 6.422 -13.656 1 79.12 556 ASN B CA 1
ATOM 10982 C C . ASN B 1 556 ? 34.469 6.656 -12.195 1 79.12 556 ASN B C 1
ATOM 10984 O O . ASN B 1 556 ? 35.125 7.41 -11.492 1 79.12 556 ASN B O 1
ATOM 10988 N N . PRO B 1 557 ? 33.531 6.039 -11.867 1 82.75 557 PRO B N 1
ATOM 10989 C CA . PRO B 1 557 ? 33.125 6.203 -10.469 1 82.75 557 PRO B CA 1
ATOM 10990 C C . PRO B 1 557 ? 34.156 5.652 -9.484 1 82.75 557 PRO B C 1
ATOM 10992 O O . PRO B 1 557 ? 34.875 4.707 -9.812 1 82.75 557 PRO B O 1
ATOM 10995 N N . GLY B 1 558 ? 34.219 6.297 -8.445 1 86.12 558 GLY B N 1
ATOM 10996 C CA . GLY B 1 558 ? 35.062 5.816 -7.371 1 86.12 558 GLY B CA 1
ATOM 10997 C C . GLY B 1 558 ? 34.406 4.777 -6.496 1 86.12 558 GLY B C 1
ATOM 10998 O O . GLY B 1 558 ? 33.25 4.395 -6.746 1 86.12 558 GLY B O 1
ATOM 10999 N N . ASP B 1 559 ? 35.219 4.355 -5.543 1 88.88 559 ASP B N 1
ATOM 11000 C CA . ASP B 1 559 ? 34.719 3.326 -4.629 1 88.88 559 ASP B CA 1
ATOM 11001 C C . ASP B 1 559 ? 35.469 3.395 -3.289 1 88.88 559 ASP B C 1
ATOM 11003 O O . ASP B 1 559 ? 36.625 3.754 -3.232 1 88.88 559 ASP B O 1
ATOM 11007 N N . LEU B 1 560 ? 34.688 3.135 -2.469 1 90.5 560 LEU B N 1
ATOM 11008 C CA . LEU B 1 560 ? 35.25 3.062 -1.121 1 90.5 560 LEU B CA 1
ATOM 11009 C C . LEU B 1 560 ? 34.969 1.694 -0.499 1 90.5 560 LEU B C 1
ATOM 11011 O O . LEU B 1 560 ? 33.812 1.306 -0.309 1 90.5 560 LEU B O 1
ATOM 11015 N N . GLN B 1 561 ? 36.031 1.067 -0.054 1 89.38 561 GLN B N 1
ATOM 11016 C CA . GLN B 1 561 ? 35.938 -0.262 0.54 1 89.38 561 GLN B CA 1
ATOM 11017 C C . GLN B 1 561 ? 36.438 -0.252 1.986 1 89.38 561 GLN B C 1
ATOM 11019 O O . GLN B 1 561 ? 37.438 0.388 2.305 1 89.38 561 GLN B O 1
ATOM 11024 N N . VAL B 1 562 ? 35.688 -0.845 2.783 1 89.75 562 VAL B N 1
ATOM 11025 C CA . VAL B 1 562 ? 36.062 -0.985 4.188 1 89.75 562 VAL B CA 1
ATOM 11026 C C . VAL B 1 562 ? 36.156 -2.465 4.551 1 89.75 562 VAL B C 1
ATOM 11028 O O . VAL B 1 562 ? 35.219 -3.23 4.332 1 89.75 562 VAL B O 1
ATOM 11031 N N . SER B 1 563 ? 37.312 -2.787 5.008 1 85.31 563 SER B N 1
ATOM 11032 C CA . SER B 1 563 ? 37.531 -4.18 5.379 1 85.31 563 SER B CA 1
ATOM 11033 C C . SER B 1 563 ? 38.062 -4.293 6.809 1 85.31 563 SER B C 1
ATOM 11035 O O . SER B 1 563 ? 38.688 -3.375 7.316 1 85.31 563 SER B O 1
ATOM 11037 N N . ILE B 1 564 ? 37.688 -5.375 7.41 1 83 564 ILE B N 1
ATOM 11038 C CA . ILE B 1 564 ? 38.219 -5.691 8.734 1 83 564 ILE B CA 1
ATOM 11039 C C . ILE B 1 564 ? 39.469 -6.559 8.602 1 83 564 ILE B C 1
ATOM 11041 O O . ILE B 1 564 ? 39.406 -7.664 8.055 1 83 564 ILE B O 1
ATOM 11045 N N . LEU B 1 565 ? 40.562 -5.934 9.008 1 80.56 565 LEU B N 1
ATOM 11046 C CA . LEU B 1 565 ? 41.812 -6.625 8.844 1 80.56 565 LEU B CA 1
ATOM 11047 C C . LEU B 1 565 ? 42.062 -7.625 9.969 1 80.56 565 LEU B C 1
ATOM 11049 O O . LEU B 1 565 ? 42.438 -8.773 9.719 1 80.56 565 LEU B O 1
ATOM 11053 N N . ARG B 1 566 ? 41.719 -7.062 11.297 1 78.38 566 ARG B N 1
ATOM 11054 C CA . ARG B 1 566 ? 42 -7.902 12.453 1 78.38 566 ARG B CA 1
ATOM 11055 C C . ARG B 1 566 ? 41.062 -7.57 13.609 1 78.38 566 ARG B C 1
ATOM 11057 O O . ARG B 1 566 ? 40.656 -6.414 13.789 1 78.38 566 ARG B O 1
ATOM 11064 N N . VAL B 1 567 ? 40.844 -8.562 14.25 1 83.25 567 VAL B N 1
ATOM 11065 C CA . VAL B 1 567 ? 40.062 -8.391 15.461 1 83.25 567 VAL B CA 1
ATOM 11066 C C . VAL B 1 567 ? 40.75 -9.062 16.641 1 83.25 567 VAL B C 1
ATOM 11068 O O . VAL B 1 567 ? 41.031 -10.266 16.594 1 83.25 567 VAL B O 1
ATOM 11071 N N . LYS B 1 568 ? 40.969 -8.281 17.594 1 79.12 568 LYS B N 1
ATOM 11072 C CA . LYS B 1 568 ? 41.562 -8.82 18.812 1 79.12 568 LYS B CA 1
ATOM 11073 C C . LYS B 1 568 ? 40.531 -8.906 19.938 1 79.12 568 LYS B C 1
ATOM 11075 O O . LYS B 1 568 ? 40.094 -7.887 20.453 1 79.12 568 LYS B O 1
ATOM 11080 N N . ARG B 1 569 ? 40.375 -9.898 20.344 1 78.5 569 ARG B N 1
ATOM 11081 C CA . ARG B 1 569 ? 39.344 -10.125 21.359 1 78.5 569 ARG B CA 1
ATOM 11082 C C . ARG B 1 569 ? 39.969 -10.203 22.75 1 78.5 569 ARG B C 1
ATOM 11084 O O . ARG B 1 569 ? 41.062 -10.734 22.922 1 78.5 569 ARG B O 1
ATOM 11091 N N . THR B 1 570 ? 39.438 -9.281 24 1 62.97 570 THR B N 1
ATOM 11092 C CA . THR B 1 570 ? 39.938 -9.344 25.375 1 62.97 570 THR B CA 1
ATOM 11093 C C . THR B 1 570 ? 39.594 -10.68 26.016 1 62.97 570 THR B C 1
ATOM 11095 O O . THR B 1 570 ? 39.875 -10.906 27.188 1 62.97 570 THR B O 1
ATOM 11098 N N . ASP B 1 571 ? 38.875 -11.18 25.969 1 47.5 571 ASP B N 1
ATOM 11099 C CA . ASP B 1 571 ? 38.75 -12.359 26.828 1 47.5 571 ASP B CA 1
ATOM 11100 C C . ASP B 1 571 ? 40.125 -13 27.062 1 47.5 571 ASP B C 1
ATOM 11102 O O . ASP B 1 571 ? 40.969 -13.039 26.172 1 47.5 571 ASP B O 1
ATOM 11106 N N . SER B 1 572 ? 40.531 -13.039 28.547 1 37.66 572 SER B N 1
ATOM 11107 C CA . SER B 1 572 ? 41.469 -13.867 29.312 1 37.66 572 SER B CA 1
ATOM 11108 C C . SER B 1 572 ? 41.656 -15.227 28.656 1 37.66 572 SER B C 1
ATOM 11110 O O . SER B 1 572 ? 42.531 -16 29.062 1 37.66 572 SER B O 1
ATOM 11112 N N . ASN B 1 573 ? 40.688 -16.141 28.625 1 34.22 573 ASN B N 1
ATOM 11113 C CA . ASN B 1 573 ? 41.281 -17.406 28.25 1 34.22 573 ASN B CA 1
ATOM 11114 C C . ASN B 1 573 ? 42.062 -17.281 26.938 1 34.22 573 ASN B C 1
ATOM 11116 O O . ASN B 1 573 ? 41.594 -16.688 25.984 1 34.22 573 ASN B O 1
ATOM 11120 N N . GLY B 1 574 ? 43.312 -17.422 26.922 1 33.34 574 GLY B N 1
ATOM 11121 C CA . GLY B 1 574 ? 44.562 -17.406 26.172 1 33.34 574 GLY B CA 1
ATOM 11122 C C . GLY B 1 574 ? 44.375 -17.609 24.688 1 33.34 574 GLY B C 1
ATOM 11123 O O . GLY B 1 574 ? 45.344 -17.703 23.938 1 33.34 574 GLY B O 1
ATOM 11124 N N . GLY B 1 575 ? 43.5 -18.562 24.219 1 30.8 575 GLY B N 1
ATOM 11125 C CA . GLY B 1 575 ? 43.844 -18.969 22.875 1 30.8 575 GLY B CA 1
ATOM 11126 C C . GLY B 1 575 ? 43.594 -17.891 21.844 1 30.8 575 GLY B C 1
ATOM 11127 O O . GLY B 1 575 ? 42.719 -17.047 22.016 1 30.8 575 GLY B O 1
ATOM 11128 N N . ASN B 1 576 ? 44.594 -17.5 21.203 1 33.72 576 ASN B N 1
ATOM 11129 C CA . ASN B 1 576 ? 44.688 -16.766 19.938 1 33.72 576 ASN B CA 1
ATOM 11130 C C . ASN B 1 576 ? 43.531 -17.125 18.984 1 33.72 576 ASN B C 1
ATOM 11132 O O . ASN B 1 576 ? 43.625 -18.094 18.234 1 33.72 576 ASN B O 1
ATOM 11136 N N . GLU B 1 577 ? 42.438 -17.406 19.453 1 31.34 577 GLU B N 1
ATOM 11137 C CA . GLU B 1 577 ? 41.594 -17.859 18.328 1 31.34 577 GLU B CA 1
ATOM 11138 C C . GLU B 1 577 ? 41.625 -16.859 17.172 1 31.34 577 GLU B C 1
ATOM 11140 O O . GLU B 1 577 ? 41.469 -15.656 17.375 1 31.34 577 GLU B O 1
ATOM 11145 N N . LYS B 1 578 ? 42.281 -17.25 16.156 1 31 578 LYS B N 1
ATOM 11146 C CA . LYS B 1 578 ? 42.25 -16.641 14.836 1 31 578 LYS B CA 1
ATOM 11147 C C . LYS B 1 578 ? 40.875 -16.078 14.5 1 31 578 LYS B C 1
ATOM 11149 O O . LYS B 1 578 ? 39.875 -16.734 14.68 1 31 578 LYS B O 1
ATOM 11154 N N . GLY B 1 579 ? 40.719 -14.766 14.555 1 36.06 579 GLY B N 1
ATOM 11155 C CA . GLY B 1 579 ? 39.625 -13.961 14.102 1 36.06 579 GLY B CA 1
ATOM 11156 C C . GLY B 1 579 ? 38.812 -14.617 12.992 1 36.06 579 GLY B C 1
ATOM 11157 O O . GLY B 1 579 ? 39.375 -14.977 11.953 1 36.06 579 GLY B O 1
ATOM 11158 N N . ASN B 1 580 ? 37.938 -15.531 13.258 1 35.62 580 ASN B N 1
ATOM 11159 C CA . ASN B 1 580 ? 37.094 -16.016 12.172 1 35.62 580 ASN B CA 1
ATOM 11160 C C . ASN B 1 580 ? 36.75 -14.906 11.188 1 35.62 580 ASN B C 1
ATOM 11162 O O . ASN B 1 580 ? 36.625 -13.75 11.586 1 35.62 580 ASN B O 1
ATOM 11166 N N . THR B 1 581 ? 37.094 -15.148 9.938 1 40.09 581 THR B N 1
ATOM 11167 C CA . THR B 1 581 ? 36.906 -14.414 8.695 1 40.09 581 THR B CA 1
ATOM 11168 C C . THR B 1 581 ? 35.5 -13.812 8.633 1 40.09 581 THR B C 1
ATOM 11170 O O . THR B 1 581 ? 34.625 -14.352 7.965 1 40.09 581 THR B O 1
ATOM 11173 N N . LYS B 1 582 ? 34.875 -13.516 9.805 1 47.53 582 LYS B N 1
ATOM 11174 C CA . LYS B 1 582 ? 33.594 -12.906 9.547 1 47.53 582 LYS B CA 1
ATOM 11175 C C . LYS B 1 582 ? 33.719 -11.617 8.734 1 47.53 582 LYS B C 1
ATOM 11177 O O . LYS B 1 582 ? 34.656 -10.836 8.969 1 47.53 582 LYS B O 1
ATOM 11182 N N . GLU B 1 583 ? 33.156 -11.766 7.539 1 48.94 583 GLU B N 1
ATOM 11183 C CA . GLU B 1 583 ? 33.094 -10.609 6.656 1 48.94 583 GLU B CA 1
ATOM 11184 C C . GLU B 1 583 ? 32.688 -9.352 7.422 1 48.94 583 GLU B C 1
ATOM 11186 O O . GLU B 1 583 ? 31.984 -9.43 8.43 1 48.94 583 GLU B O 1
ATOM 11191 N N . PRO B 1 584 ? 33.406 -8.195 7.188 1 47.81 584 PRO B N 1
ATOM 11192 C CA . PRO B 1 584 ? 33.094 -6.934 7.859 1 47.81 584 PRO B CA 1
ATOM 11193 C C . PRO B 1 584 ? 31.609 -6.777 8.156 1 47.81 584 PRO B C 1
ATOM 11195 O O . PRO B 1 584 ? 31.234 -6.359 9.25 1 47.81 584 PRO B O 1
ATOM 11198 N N . GLY B 1 585 ? 30.703 -7.074 7.461 1 57.28 585 GLY B N 1
ATOM 11199 C CA . GLY B 1 585 ? 29.266 -6.879 7.625 1 57.28 585 GLY B CA 1
ATOM 11200 C C . GLY B 1 585 ? 28.688 -7.707 8.75 1 57.28 585 GLY B C 1
ATOM 11201 O O . GLY B 1 585 ? 27.578 -7.414 9.234 1 57.28 585 GLY B O 1
ATOM 11202 N N . GLU B 1 586 ? 29.328 -8.617 9.25 1 62.78 586 GLU B N 1
ATOM 11203 C CA . GLU B 1 586 ? 28.766 -9.5 10.273 1 62.78 586 GLU B CA 1
ATOM 11204 C C . GLU B 1 586 ? 29.188 -9.055 11.672 1 62.78 586 GLU B C 1
ATOM 11206 O O . GLU B 1 586 ? 28.469 -9.297 12.648 1 62.78 586 GLU B O 1
ATOM 11211 N N . LEU B 1 587 ? 30.172 -8.312 11.711 1 72.94 587 LEU B N 1
ATOM 11212 C CA . LEU B 1 587 ? 30.641 -7.918 13.031 1 72.94 587 LEU B CA 1
ATOM 11213 C C . LEU B 1 587 ? 30.391 -6.438 13.289 1 72.94 587 LEU B C 1
ATOM 11215 O O . LEU B 1 587 ? 30.141 -6.031 14.422 1 72.94 587 LEU B O 1
ATOM 11219 N N . LEU B 1 588 ? 30.453 -5.742 12.141 1 82.38 588 LEU B N 1
ATOM 11220 C CA . LEU B 1 588 ? 30.312 -4.289 12.219 1 82.38 588 LEU B CA 1
ATOM 11221 C C . LEU B 1 588 ? 29.344 -3.775 11.156 1 82.38 588 LEU B C 1
ATOM 11223 O O . LEU B 1 588 ? 29.438 -4.152 9.992 1 82.38 588 LEU B O 1
ATOM 11227 N N . ASN B 1 589 ? 28.391 -3.08 11.711 1 84.38 589 ASN B N 1
ATOM 11228 C CA . ASN B 1 589 ? 27.594 -2.311 10.766 1 84.38 589 ASN B CA 1
ATOM 11229 C C . ASN B 1 589 ? 28.344 -1.075 10.273 1 84.38 589 ASN B C 1
ATOM 11231 O O . ASN B 1 589 ? 28.984 -0.381 11.055 1 84.38 589 ASN B O 1
ATOM 11235 N N . ILE B 1 590 ? 28.406 -0.773 9.023 1 88.31 590 ILE B N 1
ATOM 11236 C CA . ILE B 1 590 ? 29.188 0.305 8.438 1 88.31 590 ILE B CA 1
ATOM 11237 C C . ILE B 1 590 ? 28.297 1.195 7.582 1 88.31 590 ILE B C 1
ATOM 11239 O O . ILE B 1 590 ? 27.469 0.698 6.809 1 88.31 590 ILE B O 1
ATOM 11243 N N . ILE B 1 591 ? 28.391 2.234 7.793 1 87.12 591 ILE B N 1
ATOM 11244 C CA . ILE B 1 591 ? 27.75 3.24 6.961 1 87.12 591 ILE B CA 1
ATOM 11245 C C . ILE B 1 591 ? 28.797 4.078 6.246 1 87.12 591 ILE B C 1
ATOM 11247 O O . ILE B 1 591 ? 29.703 4.633 6.883 1 87.12 591 ILE B O 1
ATOM 11251 N N . LYS B 1 592 ? 28.75 4.324 4.977 1 90.62 592 LYS B N 1
ATOM 11252 C CA . LYS B 1 592 ? 29.672 5.113 4.16 1 90.62 592 LYS B CA 1
ATOM 11253 C C . LYS B 1 592 ? 28.938 6.277 3.488 1 90.62 592 LYS B C 1
ATOM 11255 O O . LYS B 1 592 ? 27.922 6.082 2.822 1 90.62 592 LYS B O 1
ATOM 11260 N N . SER B 1 593 ? 29.453 7.273 3.721 1 87.25 593 SER B N 1
ATOM 11261 C CA . SER B 1 593 ? 28.875 8.445 3.076 1 87.25 593 SER B CA 1
ATOM 11262 C C . SER B 1 593 ? 29.656 8.836 1.826 1 87.25 593 SER B C 1
ATOM 11264 O O . SER B 1 593 ? 30.859 8.562 1.727 1 87.25 593 SER B O 1
ATOM 11266 N N . SER B 1 594 ? 28.953 9.586 0.809 1 88.88 594 SER B N 1
ATOM 11267 C CA . SER B 1 594 ? 29.641 10.164 -0.34 1 88.88 594 SER B CA 1
ATOM 11268 C C . SER B 1 594 ? 30.453 11.391 0.062 1 88.88 594 SER B C 1
ATOM 11270 O O . SER B 1 594 ? 30.188 12 1.097 1 88.88 594 SER B O 1
ATOM 11272 N N . PRO B 1 595 ? 31.469 11.523 -0.661 1 89.5 595 PRO B N 1
ATOM 11273 C CA . PRO B 1 595 ? 32.281 12.711 -0.356 1 89.5 595 PRO B CA 1
ATOM 11274 C C . PRO B 1 595 ? 31.422 13.992 -0.336 1 89.5 595 PRO B C 1
ATOM 11276 O O . PRO B 1 595 ? 30.516 14.148 -1.155 1 89.5 595 PRO B O 1
ATOM 11279 N N . ASP B 1 596 ? 31.734 14.797 0.676 1 88.31 596 ASP B N 1
ATOM 11280 C CA . ASP B 1 596 ? 31.109 16.109 0.834 1 88.31 596 ASP B CA 1
ATOM 11281 C C . ASP B 1 596 ? 32.156 17.172 1.135 1 88.31 596 ASP B C 1
ATOM 11283 O O . ASP B 1 596 ? 32.625 17.281 2.266 1 88.31 596 ASP B O 1
ATOM 11287 N N . LYS B 1 597 ? 32.438 18.031 0.144 1 86.56 597 LYS B N 1
ATOM 11288 C CA . LYS B 1 597 ? 33.406 19.109 0.271 1 86.56 597 LYS B CA 1
ATOM 11289 C C . LYS B 1 597 ? 34.719 18.609 0.909 1 86.56 597 LYS B C 1
ATOM 11291 O O . LYS B 1 597 ? 35.188 19.203 1.873 1 86.56 597 LYS B O 1
ATOM 11296 N N . GLY B 1 598 ? 35.094 17.359 0.396 1 86.06 598 GLY B N 1
ATOM 11297 C CA . GLY B 1 598 ? 36.406 16.844 0.75 1 86.06 598 GLY B CA 1
ATOM 11298 C C . GLY B 1 598 ? 36.375 15.938 1.965 1 86.06 598 GLY B C 1
ATOM 11299 O O . GLY B 1 598 ? 37.438 15.523 2.457 1 86.06 598 GLY B O 1
ATOM 11300 N N . THR B 1 599 ? 35.188 15.734 2.48 1 89.88 599 THR B N 1
ATOM 11301 C CA . THR B 1 599 ? 35.125 14.883 3.66 1 89.88 599 THR B CA 1
ATOM 11302 C C . THR B 1 599 ? 34.281 13.641 3.383 1 89.88 599 THR B C 1
ATOM 11304 O O . THR B 1 599 ? 33.219 13.742 2.764 1 89.88 599 THR B O 1
ATOM 11307 N N . ILE B 1 600 ? 34.875 12.398 3.674 1 90.62 600 ILE B N 1
ATOM 11308 C CA . ILE B 1 600 ? 34.125 11.133 3.633 1 90.62 600 ILE B CA 1
ATOM 11309 C C . ILE B 1 600 ? 33.969 10.594 5.051 1 90.62 600 ILE B C 1
ATOM 11311 O O . ILE B 1 600 ? 34.906 10.531 5.824 1 90.62 600 ILE B O 1
ATOM 11315 N N . LYS B 1 601 ? 32.719 10.328 5.355 1 90.31 601 LYS B N 1
ATOM 11316 C CA . LYS B 1 601 ? 32.406 9.828 6.695 1 90.31 601 LYS B CA 1
ATOM 11317 C C . LYS B 1 601 ? 32.156 8.328 6.672 1 90.31 601 LYS B C 1
ATOM 11319 O O . LYS B 1 601 ? 31.469 7.824 5.766 1 90.31 601 LYS B O 1
ATOM 11324 N N . ILE B 1 602 ? 32.719 7.617 7.586 1 90.94 602 ILE B N 1
ATOM 11325 C CA . ILE B 1 602 ? 32.469 6.199 7.82 1 90.94 602 ILE B CA 1
ATOM 11326 C C . ILE B 1 602 ? 31.969 5.996 9.25 1 90.94 602 ILE B C 1
ATOM 11328 O O . ILE B 1 602 ? 32.688 6.328 10.203 1 90.94 602 ILE B O 1
ATOM 11332 N N . THR B 1 603 ? 30.781 5.508 9.336 1 90.31 603 THR B N 1
ATOM 11333 C CA . THR B 1 603 ? 30.219 5.25 10.656 1 90.31 603 THR B CA 1
ATOM 11334 C C . THR B 1 603 ? 30.234 3.756 10.969 1 90.31 603 THR B C 1
ATOM 11336 O O . THR B 1 603 ? 29.844 2.938 10.141 1 90.31 603 THR B O 1
ATOM 11339 N N . LEU B 1 604 ? 30.719 3.477 12.086 1 88.06 604 LEU B N 1
ATOM 11340 C CA . LEU B 1 604 ? 30.859 2.088 12.508 1 88.06 604 LEU B CA 1
ATOM 11341 C C . LEU B 1 604 ? 30 1.805 13.734 1 88.06 604 LEU B C 1
ATOM 11343 O O . LEU B 1 604 ? 29.984 2.6 14.672 1 88.06 604 LEU B O 1
ATOM 11347 N N . ASN B 1 605 ? 29.281 0.782 13.609 1 85.94 605 ASN B N 1
ATOM 11348 C CA . ASN B 1 605 ? 28.422 0.33 14.688 1 85.94 605 ASN B CA 1
ATOM 11349 C C . ASN B 1 605 ? 28.641 -1.146 15.008 1 85.94 605 ASN B C 1
ATOM 11351 O O . ASN B 1 605 ? 28.266 -2.018 14.227 1 85.94 605 ASN B O 1
ATOM 11355 N N . PRO B 1 606 ? 29.375 -1.415 16.109 1 81 606 PRO B N 1
ATOM 11356 C CA . PRO B 1 606 ? 29.625 -2.811 16.469 1 81 606 PRO B CA 1
ATOM 11357 C C . PRO B 1 606 ? 28.359 -3.584 16.812 1 81 606 PRO B C 1
ATOM 11359 O O . PRO B 1 606 ? 27.453 -3.045 17.469 1 81 606 PRO B O 1
ATOM 11362 N N . ASP B 1 607 ? 28.328 -4.609 16.172 1 71.56 607 ASP B N 1
ATOM 11363 C CA . ASP B 1 607 ? 27.219 -5.512 16.453 1 71.56 607 ASP B CA 1
ATOM 11364 C C . ASP B 1 607 ? 27.375 -6.176 17.828 1 71.56 607 ASP B C 1
ATOM 11366 O O . ASP B 1 607 ? 28.438 -6.066 18.453 1 71.56 607 ASP B O 1
ATOM 11370 N N . THR B 1 608 ? 26.469 -6.875 18.328 1 61.41 608 THR B N 1
ATOM 11371 C CA . THR B 1 608 ? 26.312 -7.41 19.672 1 61.41 608 THR B CA 1
ATOM 11372 C C . THR B 1 608 ? 27.359 -8.492 19.953 1 61.41 608 THR B C 1
ATOM 11374 O O . THR B 1 608 ? 27.594 -8.859 21.109 1 61.41 608 THR B O 1
ATOM 11377 N N . ASP B 1 609 ? 27.969 -8.922 18.891 1 69.12 609 ASP B N 1
ATOM 11378 C CA . ASP B 1 609 ? 28.891 -10.008 19.172 1 69.12 609 ASP B CA 1
ATOM 11379 C C . ASP B 1 609 ? 30.219 -9.469 19.703 1 69.12 609 ASP B C 1
ATOM 11381 O O . ASP B 1 609 ? 31.016 -10.211 20.281 1 69.12 609 ASP B O 1
ATOM 11385 N N . LEU B 1 610 ? 30.422 -8.18 19.594 1 77.38 610 LEU B N 1
ATOM 11386 C CA . LEU B 1 610 ? 31.656 -7.566 20.062 1 77.38 610 LEU B CA 1
ATOM 11387 C C . LEU B 1 610 ? 31.547 -7.16 21.531 1 77.38 610 LEU B C 1
ATOM 11389 O O . LEU B 1 610 ? 30.484 -6.723 21.984 1 77.38 610 LEU B O 1
ATOM 11393 N N . ARG B 1 611 ? 32.625 -7.488 22.188 1 78.5 611 ARG B N 1
ATOM 11394 C CA . ARG B 1 611 ? 32.594 -7.242 23.625 1 78.5 611 ARG B CA 1
ATOM 11395 C C . ARG B 1 611 ? 33.562 -6.125 23.984 1 78.5 611 ARG B C 1
ATOM 11397 O O . ARG B 1 611 ? 34.438 -5.754 23.188 1 78.5 611 ARG B O 1
ATOM 11404 N N . GLN B 1 612 ? 33.375 -5.785 25.219 1 82.62 612 GLN B N 1
ATOM 11405 C CA . GLN B 1 612 ? 34.219 -4.734 25.75 1 82.62 612 GLN B CA 1
ATOM 11406 C C . GLN B 1 612 ? 35.688 -5.164 25.75 1 82.62 612 GLN B C 1
ATOM 11408 O O . GLN B 1 612 ? 36.031 -6.273 26.172 1 82.62 612 GLN B O 1
ATOM 11413 N N . GLY B 1 613 ? 36.469 -4.207 25.125 1 82.12 613 GLY B N 1
ATOM 11414 C CA . GLY B 1 613 ? 37.906 -4.469 25.125 1 82.12 613 GLY B CA 1
ATOM 11415 C C . GLY B 1 613 ? 38.406 -4.996 23.797 1 82.12 613 GLY B C 1
ATOM 11416 O O . GLY B 1 613 ? 39.625 -5.004 23.547 1 82.12 613 GLY B O 1
ATOM 11417 N N . ASP B 1 614 ? 37.469 -5.461 23.078 1 84.88 614 ASP B N 1
ATOM 11418 C CA . ASP B 1 614 ? 37.875 -5.941 21.75 1 84.88 614 ASP B CA 1
ATOM 11419 C C . ASP B 1 614 ? 38.438 -4.809 20.906 1 84.88 614 ASP B C 1
ATOM 11421 O O . ASP B 1 614 ? 38.031 -3.654 21.047 1 84.88 614 ASP B O 1
ATOM 11425 N N . GLU B 1 615 ? 39.438 -5.309 20.109 1 86.75 615 GLU B N 1
ATOM 11426 C CA . GLU B 1 615 ? 40.062 -4.336 19.219 1 86.75 615 GLU B CA 1
ATOM 11427 C C . GLU B 1 615 ? 39.906 -4.766 17.75 1 86.75 615 GLU B C 1
ATOM 11429 O O . GLU B 1 615 ? 40 -5.949 17.438 1 86.75 615 GLU B O 1
ATOM 11434 N N . ILE B 1 616 ? 39.656 -3.783 17.047 1 86.38 616 ILE B N 1
ATOM 11435 C CA . ILE B 1 616 ? 39.406 -4.074 15.633 1 86.38 616 ILE B CA 1
ATOM 11436 C C . ILE B 1 616 ? 40.25 -3.156 14.766 1 86.38 616 ILE B C 1
ATOM 11438 O O . ILE B 1 616 ? 40.344 -1.956 15.023 1 86.38 616 ILE B O 1
ATOM 11442 N N . GLU B 1 617 ? 40.875 -3.789 13.859 1 89 617 GLU B N 1
ATOM 11443 C CA . GLU B 1 617 ? 41.625 -3.055 12.852 1 89 617 GLU B CA 1
ATOM 11444 C C . GLU B 1 617 ? 40.875 -2.996 11.531 1 89 617 GLU B C 1
ATOM 11446 O O . GLU B 1 617 ? 40.562 -4.035 10.93 1 89 617 GLU B O 1
ATOM 11451 N N . ILE B 1 618 ? 40.625 -1.741 11.141 1 88.69 618 ILE B N 1
ATOM 11452 C CA . ILE B 1 618 ? 39.812 -1.537 9.938 1 88.69 618 ILE B CA 1
ATOM 11453 C C . ILE B 1 618 ? 40.656 -0.805 8.883 1 88.69 618 ILE B C 1
ATOM 11455 O O . ILE B 1 618 ? 41.406 0.11 9.211 1 88.69 618 ILE B O 1
ATOM 11459 N N . GLN B 1 619 ? 40.531 -1.282 7.816 1 91.62 619 GLN B N 1
ATOM 11460 C CA . GLN B 1 619 ? 41.188 -0.636 6.688 1 91.62 619 GLN B CA 1
ATOM 11461 C C . GLN B 1 619 ? 40.188 -0.007 5.738 1 91.62 619 GLN B C 1
ATOM 11463 O O . GLN B 1 619 ? 39.281 -0.692 5.23 1 91.62 619 GLN B O 1
ATOM 11468 N N . ALA B 1 620 ? 40.281 1.231 5.48 1 90.5 620 ALA B N 1
ATOM 11469 C CA . ALA B 1 620 ? 39.469 1.96 4.496 1 90.5 620 ALA B CA 1
ATOM 11470 C C . ALA B 1 620 ? 40.281 2.26 3.242 1 90.5 620 ALA B C 1
ATOM 11472 O O . ALA B 1 620 ? 41.375 2.846 3.324 1 90.5 620 ALA B O 1
ATOM 11473 N N . SER B 1 621 ? 39.781 1.749 2.174 1 91.81 621 SER B N 1
ATOM 11474 C CA . SER B 1 621 ? 40.469 1.906 0.907 1 91.81 621 SER B CA 1
ATOM 11475 C C . SER B 1 621 ? 39.656 2.715 -0.09 1 91.81 621 SER B C 1
ATOM 11477 O O . SER B 1 621 ? 38.562 2.295 -0.489 1 91.81 621 SER B O 1
ATOM 11479 N N . LEU B 1 622 ? 40.125 3.936 -0.469 1 91.06 622 LEU B N 1
ATOM 11480 C CA . LEU B 1 622 ? 39.469 4.801 -1.455 1 91.06 622 LEU B CA 1
ATOM 11481 C C . LEU B 1 622 ? 40.125 4.641 -2.822 1 91.06 622 LEU B C 1
ATOM 11483 O O . LEU B 1 622 ? 41.344 4.789 -2.955 1 91.06 622 LEU B O 1
ATOM 11487 N N . LYS B 1 623 ? 39.312 4.32 -3.746 1 91.25 623 LYS B N 1
ATOM 11488 C CA . LYS B 1 623 ? 39.812 4.113 -5.102 1 91.25 623 LYS B CA 1
ATOM 11489 C C . LYS B 1 623 ? 40.281 5.43 -5.719 1 91.25 623 LYS B C 1
ATOM 11491 O O . LYS B 1 623 ? 39.594 6.438 -5.648 1 91.25 623 LYS B O 1
ATOM 11496 N N . GLY B 1 624 ? 41.469 5.488 -6.234 1 88.38 624 GLY B N 1
ATOM 11497 C CA . GLY B 1 624 ? 42 6.645 -6.926 1 88.38 624 GLY B CA 1
ATOM 11498 C C . GLY B 1 624 ? 41.844 6.57 -8.43 1 88.38 624 GLY B C 1
ATOM 11499 O O . GLY B 1 624 ? 40.875 6 -8.93 1 88.38 624 GLY B O 1
ATOM 11500 N N . ALA B 1 625 ? 42.875 7.305 -9 1 85.06 625 ALA B N 1
ATOM 11501 C CA . ALA B 1 625 ? 42.875 7.238 -10.461 1 85.06 625 ALA B CA 1
ATOM 11502 C C . ALA B 1 625 ? 43.344 5.871 -10.945 1 85.06 625 ALA B C 1
ATOM 11504 O O . ALA B 1 625 ? 44.344 5.332 -10.438 1 85.06 625 ALA B O 1
ATOM 11505 N N . GLY B 1 626 ? 42.594 5.246 -11.898 1 77.81 626 GLY B N 1
ATOM 11506 C CA . GLY B 1 626 ? 42.969 3.93 -12.391 1 77.81 626 GLY B CA 1
ATOM 11507 C C . GLY B 1 626 ? 42.719 2.822 -11.391 1 77.81 626 GLY B C 1
ATOM 11508 O O . GLY B 1 626 ? 41.594 2.707 -10.867 1 77.81 626 GLY B O 1
ATOM 11509 N N . GLU B 1 627 ? 43.844 2.082 -11.062 1 79.75 627 GLU B N 1
ATOM 11510 C CA . GLU B 1 627 ? 43.688 0.933 -10.18 1 79.75 627 GLU B CA 1
ATOM 11511 C C . GLU B 1 627 ? 44.344 1.171 -8.828 1 79.75 627 GLU B C 1
ATOM 11513 O O . GLU B 1 627 ? 44.469 0.246 -8.023 1 79.75 627 GLU B O 1
ATOM 11518 N N . ASP B 1 628 ? 44.562 2.396 -8.609 1 83.88 628 ASP B N 1
ATOM 11519 C CA . ASP B 1 628 ? 45.25 2.715 -7.371 1 83.88 628 ASP B CA 1
ATOM 11520 C C . ASP B 1 628 ? 44.281 2.986 -6.238 1 83.88 628 ASP B C 1
ATOM 11522 O O . ASP B 1 628 ? 43.188 3.492 -6.473 1 83.88 628 ASP B O 1
ATOM 11526 N N . PHE B 1 629 ? 44.781 2.52 -5.012 1 90 629 PHE B N 1
ATOM 11527 C CA . PHE B 1 629 ? 43.938 2.76 -3.836 1 90 629 PHE B CA 1
ATOM 11528 C C . PHE B 1 629 ? 44.719 3.492 -2.756 1 90 629 PHE B C 1
ATOM 11530 O O . PHE B 1 629 ? 45.906 3.209 -2.541 1 90 629 PHE B O 1
ATOM 11537 N N . PHE B 1 630 ? 44.062 4.375 -2.234 1 89.56 630 PHE B N 1
ATOM 11538 C CA . PHE B 1 630 ? 44.594 5 -1.023 1 89.56 630 PHE B CA 1
ATOM 11539 C C . PHE B 1 630 ? 44.031 4.309 0.221 1 89.56 630 PHE B C 1
ATOM 11541 O O . PHE B 1 630 ? 42.812 4.145 0.363 1 89.56 630 PHE B O 1
ATOM 11548 N N . GLN B 1 631 ? 44.906 4 1.083 1 90.88 631 GLN B N 1
ATOM 11549 C CA . GLN B 1 631 ? 44.531 3.184 2.227 1 90.88 631 GLN B CA 1
ATOM 11550 C C . GLN B 1 631 ? 44.812 3.906 3.541 1 90.88 631 GLN B C 1
ATOM 11552 O O . GLN B 1 631 ? 45.812 4.609 3.666 1 90.88 631 GLN B O 1
ATOM 11557 N N . GLU B 1 632 ? 44 3.734 4.273 1 90.44 632 GLU B N 1
ATOM 11558 C CA . GLU B 1 632 ? 44.125 4.219 5.645 1 90.44 632 GLU B CA 1
ATOM 11559 C C . GLU B 1 632 ? 43.656 3.174 6.652 1 90.44 632 GLU B C 1
ATOM 11561 O O . GLU B 1 632 ? 42.594 2.586 6.492 1 90.44 632 GLU B O 1
ATOM 11566 N N . ILE B 1 633 ? 44.375 3.027 7.652 1 90.12 633 ILE B N 1
ATOM 11567 C CA . ILE B 1 633 ? 44.094 2.008 8.656 1 90.12 633 ILE B CA 1
ATOM 11568 C C . ILE B 1 633 ? 43.719 2.676 9.969 1 90.12 633 ILE B C 1
ATOM 11570 O O . ILE B 1 633 ? 44.375 3.607 10.422 1 90.12 633 ILE B O 1
ATOM 11574 N N . VAL B 1 634 ? 42.75 2.166 10.602 1 89.12 634 VAL B N 1
ATOM 11575 C CA . VAL B 1 634 ? 42.25 2.727 11.852 1 89.12 634 VAL B CA 1
ATOM 11576 C C . VAL B 1 634 ? 42.062 1.615 12.883 1 89.12 634 VAL B C 1
ATOM 11578 O O . VAL B 1 634 ? 41.625 0.518 12.547 1 89.12 634 VAL B O 1
ATOM 11581 N N . PHE B 1 635 ? 42.375 2.043 13.883 1 84.81 635 PHE B N 1
ATOM 11582 C CA . PHE B 1 635 ? 42.281 1.087 14.977 1 84.81 635 PHE B CA 1
ATOM 11583 C C . PHE B 1 635 ? 41.156 1.472 15.93 1 84.81 635 PHE B C 1
ATOM 11585 O O . PHE B 1 635 ? 41.125 2.588 16.453 1 84.81 635 PHE B O 1
ATOM 11592 N N . LEU B 1 636 ? 40.344 0.491 16.188 1 88.56 636 LEU B N 1
ATOM 11593 C CA . LEU B 1 636 ? 39.188 0.72 17.047 1 88.56 636 LEU B CA 1
ATOM 11594 C C . LEU B 1 636 ? 39.312 -0.127 18.312 1 88.56 636 LEU B C 1
ATOM 11596 O O . LEU B 1 636 ? 39.781 -1.265 18.266 1 88.56 636 LEU B O 1
ATOM 11600 N N . LYS B 1 637 ? 38.844 0.398 19.297 1 85.81 637 LYS B N 1
ATOM 11601 C CA . LYS B 1 637 ? 38.719 -0.321 20.562 1 85.81 637 LYS B CA 1
ATOM 11602 C C . LYS B 1 637 ? 37.312 -0.267 21.109 1 85.81 637 LYS B C 1
ATOM 11604 O O . LYS B 1 637 ? 36.75 0.817 21.297 1 85.81 637 LYS B O 1
ATOM 11609 N N . ILE B 1 638 ? 36.75 -1.367 21.328 1 87.88 638 ILE B N 1
ATOM 11610 C CA . ILE B 1 638 ? 35.375 -1.459 21.797 1 87.88 638 ILE B CA 1
ATOM 11611 C C . ILE B 1 638 ? 35.344 -1.198 23.297 1 87.88 638 ILE B C 1
ATOM 11613 O O . ILE B 1 638 ? 36.062 -1.836 24.078 1 87.88 638 ILE B O 1
ATOM 11617 N N . VAL B 1 639 ? 34.719 -0.22 23.719 1 84.69 639 VAL B N 1
ATOM 11618 C CA . VAL B 1 639 ? 34.656 0.181 25.125 1 84.69 639 VAL B CA 1
ATOM 11619 C C . VAL B 1 639 ? 33.25 -0.012 25.656 1 84.69 639 VAL B C 1
ATOM 11621 O O . VAL B 1 639 ? 32.312 -0.323 24.906 1 84.69 639 VAL B O 1
ATOM 11624 N N . ASP B 1 640 ? 33.188 -0.078 26.984 1 74.75 640 ASP B N 1
ATOM 11625 C CA . ASP B 1 640 ? 31.906 -0.257 27.656 1 74.75 640 ASP B CA 1
ATOM 11626 C C . ASP B 1 640 ? 30.938 0.868 27.312 1 74.75 640 ASP B C 1
ATOM 11628 O O . ASP B 1 640 ? 31.344 1.996 27.047 1 74.75 640 ASP B O 1
ATOM 11632 N N . PRO B 1 641 ? 29.828 0.17 27.266 1 61.91 641 PRO B N 1
ATOM 11633 C CA . PRO B 1 641 ? 28.859 1.2 26.891 1 61.91 641 PRO B CA 1
ATOM 11634 C C . PRO B 1 641 ? 28.922 2.432 27.797 1 61.91 641 PRO B C 1
ATOM 11636 O O . PRO B 1 641 ? 29.109 2.307 29.016 1 61.91 641 PRO B O 1
ATOM 11639 N N . GLU B 1 642 ? 29.641 3.404 27.375 1 50.69 642 GLU B N 1
ATOM 11640 C CA . GLU B 1 642 ? 29.609 4.598 28.219 1 50.69 642 GLU B CA 1
ATOM 11641 C C . GLU B 1 642 ? 28.312 4.66 29.031 1 50.69 642 GLU B C 1
ATOM 11643 O O . GLU B 1 642 ? 27.25 4.227 28.547 1 50.69 642 GLU B O 1
ATOM 11648 N N . GLN B 1 643 ? 28.578 4.145 30.75 1 37 643 GLN B N 1
ATOM 11649 C CA . GLN B 1 643 ? 27.391 4.367 31.562 1 37 643 GLN B CA 1
ATOM 11650 C C . GLN B 1 643 ? 26.359 5.191 30.812 1 37 643 GLN B C 1
ATOM 11652 O O . GLN B 1 643 ? 26.656 6.289 30.344 1 37 643 GLN B O 1
ATOM 11657 N N . LYS B 1 644 ? 25.953 4.32 30.391 1 38.44 644 LYS B N 1
ATOM 11658 C CA . LYS B 1 644 ? 24.859 5.02 29.719 1 38.44 644 LYS B CA 1
ATOM 11659 C C . LYS B 1 644 ? 24.422 6.246 30.516 1 38.44 644 LYS B C 1
ATOM 11661 O O . LYS B 1 644 ? 24 6.125 31.656 1 38.44 644 LYS B O 1
ATOM 11666 N N . LYS B 1 645 ? 25.203 7.113 30.5 1 33.47 645 LYS B N 1
ATOM 11667 C CA . LYS B 1 645 ? 24.438 8.219 31.062 1 33.47 645 LYS B CA 1
ATOM 11668 C C . LYS B 1 645 ? 22.953 8.062 30.781 1 33.47 645 LYS B C 1
ATOM 11670 O O . LYS B 1 645 ? 22.578 7.598 29.703 1 33.47 645 LYS B O 1
ATOM 11675 N N . GLU B 1 646 ? 22.266 7.277 32.25 1 28.72 646 GLU B N 1
ATOM 11676 C CA . GLU B 1 646 ? 20.812 7.234 32.156 1 28.72 646 GLU B CA 1
ATOM 11677 C C . GLU B 1 646 ? 20.328 8.039 30.953 1 28.72 646 GLU B C 1
ATOM 11679 O O . GLU B 1 646 ? 20.734 9.188 30.766 1 28.72 646 GLU B O 1
ATOM 11684 N N . PRO B 1 647 ? 20.562 7.168 29.922 1 31.25 647 PRO B N 1
ATOM 11685 C CA . PRO B 1 647 ? 20.172 8.008 28.781 1 31.25 647 PRO B CA 1
ATOM 11686 C C . PRO B 1 647 ? 19.406 9.258 29.203 1 31.25 647 PRO B C 1
ATOM 11688 O O . PRO B 1 647 ? 18.453 9.164 30 1 31.25 647 PRO B O 1
ATOM 11691 N N . ALA B 1 648 ? 19.969 10.07 29.688 1 29.77 648 ALA B N 1
ATOM 11692 C CA . ALA B 1 648 ? 19.047 11.117 30.109 1 29.77 648 ALA B CA 1
ATOM 11693 C C . ALA B 1 648 ? 17.688 10.938 29.438 1 29.77 648 ALA B C 1
ATOM 11695 O O . ALA B 1 648 ? 17.594 10.391 28.328 1 29.77 648 ALA B O 1
ATOM 11696 N N . PRO B 1 649 ? 16.766 10.625 30.234 1 25.81 649 PRO B N 1
ATOM 11697 C CA . PRO B 1 649 ? 15.445 10.43 29.625 1 25.81 649 PRO B CA 1
ATOM 11698 C C . PRO B 1 649 ? 15.406 10.852 28.156 1 25.81 649 PRO B C 1
ATOM 11700 O O . PRO B 1 649 ? 16.094 11.797 27.766 1 25.81 649 PRO B O 1
ATOM 11703 N N . GLU B 1 650 ? 15.398 9.672 27.141 1 29.98 650 GLU B N 1
ATOM 11704 C CA . GLU B 1 650 ? 15.336 10.25 25.797 1 29.98 650 GLU B CA 1
ATOM 11705 C C . GLU B 1 650 ? 14.938 11.727 25.859 1 29.98 650 GLU B C 1
ATOM 11707 O O . GLU B 1 650 ? 13.938 12.078 26.484 1 29.98 650 GLU B O 1
ATOM 11712 N N . GLU B 1 651 ? 15.75 12.469 26.219 1 26.81 651 GLU B N 1
ATOM 11713 C CA . GLU B 1 651 ? 15.273 13.852 26.297 1 26.81 651 GLU B CA 1
ATOM 11714 C C . GLU B 1 651 ? 14.031 14.055 25.438 1 26.81 651 GLU B C 1
ATOM 11716 O O . GLU B 1 651 ? 14.078 13.836 24.219 1 26.81 651 GLU B O 1
ATOM 11721 N N . THR B 1 652 ? 13.023 13.297 25.672 1 28.22 652 THR B N 1
ATOM 11722 C CA . THR B 1 652 ? 11.898 13.953 25.016 1 28.22 652 THR B CA 1
ATOM 11723 C C . THR B 1 652 ? 12.344 15.25 24.344 1 28.22 652 THR B C 1
ATOM 11725 O O . THR B 1 652 ? 13.078 16.047 24.938 1 28.22 652 THR B O 1
ATOM 11728 N N . GLU B 1 653 ? 12.648 14.953 23.203 1 29.36 653 GLU B N 1
ATOM 11729 C CA . GLU B 1 653 ? 13.094 16.156 22.484 1 29.36 653 GLU B CA 1
ATOM 11730 C C . GLU B 1 653 ? 12.664 17.422 23.219 1 29.36 653 GLU B C 1
ATOM 11732 O O . GLU B 1 653 ? 11.469 17.656 23.391 1 29.36 653 GLU B O 1
ATOM 11737 N N . SER B 1 654 ? 13.062 17.625 24.297 1 28.83 654 SER B N 1
ATOM 11738 C CA . SER B 1 654 ? 12.805 18.797 25.125 1 28.83 654 SER B CA 1
ATOM 11739 C C . SER B 1 654 ? 12.484 20.016 24.266 1 28.83 654 SER B C 1
ATOM 11741 O O . SER B 1 654 ? 13.328 20.484 23.5 1 28.83 654 SER B O 1
ATOM 11743 N N . PHE B 1 655 ? 11.461 19.875 23.656 1 29.64 655 PHE B N 1
ATOM 11744 C CA . PHE B 1 655 ? 10.805 21.031 23.062 1 29.64 655 PHE B CA 1
ATOM 11745 C C . PHE B 1 655 ? 11.078 22.281 23.891 1 29.64 655 PHE B C 1
ATOM 11747 O O . PHE B 1 655 ? 10.258 23.203 23.922 1 29.64 655 PHE B O 1
ATOM 11754 N N . ASP B 1 656 ? 11.75 22.156 24.812 1 32.22 656 ASP B N 1
ATOM 11755 C CA . ASP B 1 656 ? 12.016 23.125 25.859 1 32.22 656 ASP B CA 1
ATOM 11756 C C . ASP B 1 656 ? 12.227 24.531 25.281 1 32.22 656 ASP B C 1
ATOM 11758 O O . ASP B 1 656 ? 11.734 25.516 25.828 1 32.22 656 ASP B O 1
ATOM 11762 N N . ASN B 1 657 ? 13.391 24.734 24.703 1 31.83 657 ASN B N 1
ATOM 11763 C CA . ASN B 1 657 ? 13.789 26.062 24.281 1 31.83 657 ASN B CA 1
ATOM 11764 C C . ASN B 1 657 ? 13.219 26.422 22.906 1 31.83 657 ASN B C 1
ATOM 11766 O O . ASN B 1 657 ? 13.891 27.062 22.094 1 31.83 657 ASN B O 1
ATOM 11770 N N . ILE B 1 658 ? 12.203 25.75 22.641 1 38 658 ILE B N 1
ATOM 11771 C CA . ILE B 1 658 ? 11.844 26.125 21.281 1 38 658 ILE B CA 1
ATOM 11772 C C . ILE B 1 658 ? 11.242 27.531 21.281 1 38 658 ILE B C 1
ATOM 11774 O O . ILE B 1 658 ? 10.195 27.766 21.891 1 38 658 ILE B O 1
ATOM 11778 N N . GLY B 1 659 ? 11.977 28.547 21.562 1 47.81 659 GLY B N 1
ATOM 11779 C CA . GLY B 1 659 ? 11.57 29.938 21.438 1 47.81 659 GLY B CA 1
ATOM 11780 C C . GLY B 1 659 ? 10.531 30.156 20.344 1 47.81 659 GLY B C 1
ATOM 11781 O O . GLY B 1 659 ? 10.109 29.219 19.688 1 47.81 659 GLY B O 1
ATOM 11782 N N . LEU B 1 660 ? 9.703 31.172 20.5 1 59.88 660 LEU B N 1
ATOM 11783 C CA . LEU B 1 660 ? 8.805 31.625 19.438 1 59.88 660 LEU B CA 1
ATOM 11784 C C . LEU B 1 660 ? 9.508 31.594 18.094 1 59.88 660 LEU B C 1
ATOM 11786 O O . LEU B 1 660 ? 10.719 31.828 18 1 59.88 660 LEU B O 1
ATOM 11790 N N . PRO B 1 661 ? 8.773 31.047 17.375 1 74.88 661 PRO B N 1
ATOM 11791 C CA . PRO B 1 661 ? 9.375 31.125 16.031 1 74.88 661 PRO B CA 1
ATOM 11792 C C . PRO B 1 661 ? 9.891 32.531 15.711 1 74.88 661 PRO B C 1
ATOM 11794 O O . PRO B 1 661 ? 9.266 33.531 16.078 1 74.88 661 PRO B O 1
ATOM 11797 N N . GLU B 1 662 ? 11.055 32.594 15.211 1 72.88 662 GLU B N 1
ATOM 11798 C CA . GLU B 1 662 ? 11.648 33.875 14.82 1 72.88 662 GLU B CA 1
ATOM 11799 C C . GLU B 1 662 ? 10.812 34.562 13.742 1 72.88 662 GLU B C 1
ATOM 11801 O O . GLU B 1 662 ? 10.305 33.906 12.828 1 72.88 662 GLU B O 1
ATOM 11806 N N . LEU B 1 663 ? 10.562 35.812 14.117 1 81.38 663 LEU B N 1
ATOM 11807 C CA . LEU B 1 663 ? 9.891 36.656 13.117 1 81.38 663 LEU B CA 1
ATOM 11808 C C . LEU B 1 663 ? 10.891 37.219 12.109 1 81.38 663 LEU B C 1
ATOM 11810 O O . LEU B 1 663 ? 11.844 37.875 12.492 1 81.38 663 LEU B O 1
ATOM 11814 N N . VAL B 1 664 ? 10.766 36.844 10.805 1 82.12 664 VAL B N 1
ATOM 11815 C CA . VAL B 1 664 ? 11.648 37.375 9.766 1 82.12 664 VAL B CA 1
ATOM 11816 C C . VAL B 1 664 ? 10.844 38.188 8.766 1 82.12 664 VAL B C 1
ATOM 11818 O O . VAL B 1 664 ? 9.969 37.656 8.07 1 82.12 664 VAL B O 1
ATOM 11821 N N . LYS B 1 665 ? 11.086 39.5 8.82 1 86.56 665 LYS B N 1
ATOM 11822 C CA . LYS B 1 665 ? 10.453 40.375 7.844 1 86.56 665 LYS B CA 1
ATOM 11823 C C . LYS B 1 665 ? 11.133 40.25 6.48 1 86.56 665 LYS B C 1
ATOM 11825 O O . LYS B 1 665 ? 12.359 40.25 6.391 1 86.56 665 LYS B O 1
ATOM 11830 N N . VAL B 1 666 ? 10.375 40.094 5.402 1 88.19 666 VAL B N 1
ATOM 11831 C CA . VAL B 1 666 ? 10.93 39.969 4.059 1 88.19 666 VAL B CA 1
ATOM 11832 C C . VAL B 1 666 ? 10.367 41.031 3.146 1 88.19 666 VAL B C 1
ATOM 11834 O O . VAL B 1 666 ? 9.148 41.188 3.043 1 88.19 666 VAL B O 1
ATOM 11837 N N . SER B 1 667 ? 11.188 41.844 2.672 1 84.25 667 SER B N 1
ATOM 11838 C CA . SER B 1 667 ? 10.797 42.844 1.702 1 84.25 667 SER B CA 1
ATOM 11839 C C . SER B 1 667 ? 10.938 42.344 0.274 1 84.25 667 SER B C 1
ATOM 11841 O O . SER B 1 667 ? 11.523 41.281 0.045 1 84.25 667 SER B O 1
ATOM 11843 N N . LYS B 1 668 ? 10.367 43 -0.667 1 90.38 668 LYS B N 1
ATOM 11844 C CA . LYS B 1 668 ? 10.359 42.625 -2.076 1 90.38 668 LYS B CA 1
ATOM 11845 C C . LYS B 1 668 ? 11.773 42.375 -2.588 1 90.38 668 LYS B C 1
ATOM 11847 O O . LYS B 1 668 ? 11.992 41.438 -3.355 1 90.38 668 LYS B O 1
ATOM 11852 N N . GLU B 1 669 ? 12.656 43.156 -2.109 1 84.88 669 GLU B N 1
ATOM 11853 C CA . GLU B 1 669 ? 14.039 43.031 -2.564 1 84.88 669 GLU B CA 1
ATOM 11854 C C . GLU B 1 669 ? 14.648 41.719 -2.119 1 84.88 669 GLU B C 1
ATOM 11856 O O . GLU B 1 669 ? 15.609 41.219 -2.725 1 84.88 669 GLU B O 1
ATOM 11861 N N . GLN B 1 670 ? 14.008 41.188 -1.24 1 82.38 670 GLN B N 1
ATOM 11862 C CA . GLN B 1 670 ? 14.602 39.969 -0.65 1 82.38 670 GLN B CA 1
ATOM 11863 C C . GLN B 1 670 ? 13.883 38.719 -1.126 1 82.38 670 GLN B C 1
ATOM 11865 O O . GLN B 1 670 ? 14.234 37.625 -0.729 1 82.38 670 GLN B O 1
ATOM 11870 N N . TRP B 1 671 ? 12.938 38.875 -1.922 1 83 671 TRP B N 1
ATOM 11871 C CA . TRP B 1 671 ? 12.125 37.75 -2.369 1 83 671 TRP B CA 1
ATOM 11872 C C . TRP B 1 671 ? 12.992 36.688 -3.053 1 83 671 TRP B C 1
ATOM 11874 O O . TRP B 1 671 ? 12.906 35.5 -2.729 1 83 671 TRP B O 1
ATOM 11884 N N . ASP B 1 672 ? 13.727 37.188 -3.854 1 76 672 ASP B N 1
ATOM 11885 C CA . ASP B 1 672 ? 14.562 36.281 -4.645 1 76 672 ASP B CA 1
ATOM 11886 C C . ASP B 1 672 ? 15.523 35.5 -3.752 1 76 672 ASP B C 1
ATOM 11888 O O . ASP B 1 672 ? 15.75 34.312 -3.971 1 76 672 ASP B O 1
ATOM 11892 N N . GLU B 1 673 ? 15.906 36.219 -2.832 1 73.25 673 GLU B N 1
ATOM 11893 C CA . GLU B 1 673 ? 16.859 35.594 -1.931 1 73.25 673 GLU B CA 1
ATOM 11894 C C . GLU B 1 673 ? 16.219 34.5 -1.114 1 73.25 673 GLU B C 1
ATOM 11896 O O . GLU B 1 673 ? 16.781 33.406 -0.966 1 73.25 673 GLU B O 1
ATOM 11901 N N . VAL B 1 674 ? 15.109 34.781 -0.607 1 74.56 674 VAL B N 1
ATOM 11902 C CA . VAL B 1 674 ? 14.375 33.812 0.201 1 74.56 674 VAL B CA 1
ATOM 11903 C C . VAL B 1 674 ? 13.984 32.594 -0.66 1 74.56 674 VAL B C 1
ATOM 11905 O O . VAL B 1 674 ? 14.047 31.453 -0.21 1 74.56 674 VAL B O 1
ATOM 11908 N N . GLU B 1 675 ? 13.547 32.906 -1.867 1 72.12 675 GLU B N 1
ATOM 11909 C CA . GLU B 1 675 ? 13.109 31.859 -2.793 1 72.12 675 GLU B CA 1
ATOM 11910 C C . GLU B 1 675 ? 14.266 30.922 -3.156 1 72.12 675 GLU B C 1
ATOM 11912 O O . GLU B 1 675 ? 14.109 29.703 -3.16 1 72.12 675 GLU B O 1
ATOM 11917 N N . ILE B 1 676 ? 15.453 31.531 -3.307 1 63.38 676 ILE B N 1
ATOM 11918 C CA . ILE B 1 676 ? 16.625 30.766 -3.736 1 63.38 676 ILE B CA 1
ATOM 11919 C C . ILE B 1 676 ? 17.141 29.922 -2.574 1 63.38 676 ILE B C 1
ATOM 11921 O O . ILE B 1 676 ? 17.484 28.75 -2.756 1 63.38 676 ILE B O 1
ATOM 11925 N N . LYS B 1 677 ? 16.969 30.5 -1.489 1 60.28 677 LYS B N 1
ATOM 11926 C CA . LYS B 1 677 ? 17.641 29.875 -0.35 1 60.28 677 LYS B CA 1
ATOM 11927 C C . LYS B 1 677 ? 16.75 28.859 0.328 1 60.28 677 LYS B C 1
ATOM 11929 O O . LYS B 1 677 ? 17.219 27.828 0.808 1 60.28 677 LYS B O 1
ATOM 11934 N N . SER B 1 678 ? 15.547 29.234 0.345 1 62.47 678 SER B N 1
ATOM 11935 C CA . SER B 1 678 ? 14.695 28.391 1.196 1 62.47 678 SER B CA 1
ATOM 11936 C C . SER B 1 678 ? 13.609 27.703 0.386 1 62.47 678 SER B C 1
ATOM 11938 O O . SER B 1 678 ? 12.898 26.844 0.9 1 62.47 678 SER B O 1
ATOM 11940 N N . GLY B 1 679 ? 13.547 28.047 -0.83 1 63.34 679 GLY B N 1
ATOM 11941 C CA . GLY B 1 679 ? 12.531 27.453 -1.673 1 63.34 679 GLY B CA 1
ATOM 11942 C C . GLY B 1 679 ? 11.125 27.938 -1.356 1 63.34 679 GLY B C 1
ATOM 11943 O O . GLY B 1 679 ? 10.141 27.328 -1.78 1 63.34 679 GLY B O 1
ATOM 11944 N N . ILE B 1 680 ? 11 29.031 -0.529 1 69.19 680 ILE B N 1
ATOM 11945 C CA . ILE B 1 680 ? 9.711 29.625 -0.193 1 69.19 680 ILE B CA 1
ATOM 11946 C C . ILE B 1 680 ? 9.352 30.688 -1.218 1 69.19 680 ILE B C 1
ATOM 11948 O O . ILE B 1 680 ? 10.086 31.672 -1.382 1 69.19 680 ILE B O 1
ATOM 11952 N N . SER B 1 681 ? 8.484 30.375 -2.062 1 74.88 681 SER B N 1
ATOM 11953 C CA . SER B 1 681 ? 8.055 31.344 -3.061 1 74.88 681 SER B CA 1
ATOM 11954 C C . SER B 1 681 ? 7.32 32.5 -2.412 1 74.88 681 SER B C 1
ATOM 11956 O O . SER B 1 681 ? 6.391 32.312 -1.626 1 74.88 681 SER B O 1
ATOM 11958 N N . MET B 1 682 ? 7.844 33.719 -2.646 1 78.31 682 MET B N 1
ATOM 11959 C CA . MET B 1 682 ? 7.207 34.938 -2.135 1 78.31 682 MET B CA 1
ATOM 11960 C C . MET B 1 682 ? 6.852 35.875 -3.271 1 78.31 682 MET B C 1
ATOM 11962 O O . MET B 1 682 ? 7.629 36.031 -4.219 1 78.31 682 MET B O 1
ATOM 11966 N N . ASN B 1 683 ? 5.84 36.219 -3.408 1 85.62 683 ASN B N 1
ATOM 11967 C CA . ASN B 1 683 ? 5.348 37.219 -4.332 1 85.62 683 ASN B CA 1
ATOM 11968 C C . ASN B 1 683 ? 4.336 38.156 -3.66 1 85.62 683 ASN B C 1
ATOM 11970 O O . ASN B 1 683 ? 4.199 38.125 -2.436 1 85.62 683 ASN B O 1
ATOM 11974 N N . TYR B 1 684 ? 3.752 38.938 -4.438 1 86.56 684 TYR B N 1
ATOM 11975 C CA . TYR B 1 684 ? 2.838 39.938 -3.879 1 86.56 684 TYR B CA 1
ATOM 11976 C C . TYR B 1 684 ? 1.648 39.25 -3.205 1 86.56 684 TYR B C 1
ATOM 11978 O O . TYR B 1 684 ? 1.039 39.812 -2.297 1 86.56 684 TYR B O 1
ATOM 11986 N N . ASP B 1 685 ? 1.486 38 -3.594 1 84.62 685 ASP B N 1
ATOM 11987 C CA . ASP B 1 685 ? 0.315 37.281 -3.076 1 84.62 685 ASP B CA 1
ATOM 11988 C C . ASP B 1 685 ? 0.658 36.5 -1.811 1 84.62 685 ASP B C 1
ATOM 11990 O O . ASP B 1 685 ? -0.234 36.125 -1.058 1 84.62 685 ASP B O 1
ATOM 11994 N N . THR B 1 686 ? 1.948 36.344 -1.569 1 88.81 686 THR B N 1
ATOM 11995 C CA . THR B 1 686 ? 2.402 35.594 -0.398 1 88.81 686 THR B CA 1
ATOM 11996 C C . THR B 1 686 ? 2.457 36.5 0.829 1 88.81 686 THR B C 1
ATOM 11998 O O . THR B 1 686 ? 3.123 37.562 0.812 1 88.81 686 THR B O 1
ATOM 12001 N N . VAL B 1 687 ? 1.751 36.156 1.867 1 90.5 687 VAL B N 1
ATOM 12002 C CA . VAL B 1 687 ? 1.701 36.969 3.076 1 90.5 687 VAL B CA 1
ATOM 12003 C C . VAL B 1 687 ? 2.738 36.469 4.078 1 90.5 687 VAL B C 1
ATOM 12005 O O . VAL B 1 687 ? 3.459 37.281 4.688 1 90.5 687 VAL B O 1
ATOM 12008 N N . LEU B 1 688 ? 2.807 35.156 4.195 1 90.88 688 LEU B N 1
ATOM 12009 C CA . LEU B 1 688 ? 3.746 34.594 5.16 1 90.88 688 LEU B CA 1
ATOM 12010 C C . LEU B 1 688 ? 4.199 33.219 4.73 1 90.88 688 LEU B C 1
ATOM 12012 O O . LEU B 1 688 ? 3.551 32.562 3.896 1 90.88 688 LEU B O 1
ATOM 12016 N N . ALA B 1 689 ? 5.23 32.812 5.25 1 86.25 689 ALA B N 1
ATOM 12017 C CA . ALA B 1 689 ? 5.754 31.469 5.062 1 86.25 689 ALA B CA 1
ATOM 12018 C C . ALA B 1 689 ? 6.344 30.922 6.359 1 86.25 689 ALA B C 1
ATOM 12020 O O . ALA B 1 689 ? 7.453 31.297 6.746 1 86.25 689 ALA B O 1
ATOM 12021 N N . PRO B 1 690 ? 5.586 30.078 7.035 1 85.62 690 PRO B N 1
ATOM 12022 C CA . PRO B 1 690 ? 6.145 29.422 8.219 1 85.62 690 PRO B CA 1
ATOM 12023 C C . PRO B 1 690 ? 7.121 28.297 7.875 1 85.62 690 PRO B C 1
ATOM 12025 O O . PRO B 1 690 ? 6.93 27.594 6.883 1 85.62 690 PRO B O 1
ATOM 12028 N N . VAL B 1 691 ? 8.086 28.25 8.531 1 78.19 691 VAL B N 1
ATOM 12029 C CA . VAL B 1 691 ? 9.078 27.203 8.344 1 78.19 691 VAL B CA 1
ATOM 12030 C C . VAL B 1 691 ? 9.164 26.344 9.609 1 78.19 691 VAL B C 1
ATOM 12032 O O . VAL B 1 691 ? 9.438 26.859 10.695 1 78.19 691 VAL B O 1
ATOM 12035 N N . ALA B 1 692 ? 8.859 25.203 9.477 1 72.5 692 ALA B N 1
ATOM 12036 C CA . ALA B 1 692 ? 8.852 24.266 10.602 1 72.5 692 ALA B CA 1
ATOM 12037 C C . ALA B 1 692 ? 9.875 23.156 10.398 1 72.5 692 ALA B C 1
ATOM 12039 O O . ALA B 1 692 ? 10.219 22.828 9.266 1 72.5 692 ALA B O 1
ATOM 12040 N N . SER B 1 693 ? 10.453 22.656 11.391 1 64.56 693 SER B N 1
ATOM 12041 C CA . SER B 1 693 ? 11.273 21.438 11.461 1 64.56 693 SER B CA 1
ATOM 12042 C C . SER B 1 693 ? 10.555 20.344 12.234 1 64.56 693 SER B C 1
ATOM 12044 O O . SER B 1 693 ? 10.453 20.406 13.469 1 64.56 693 SER B O 1
ATOM 12046 N N . GLY B 1 694 ? 10.062 19.453 11.5 1 61.69 694 GLY B N 1
ATOM 12047 C CA . GLY B 1 694 ? 9.203 18.484 12.156 1 61.69 694 GLY B CA 1
ATOM 12048 C C . GLY B 1 694 ? 7.895 19.094 12.641 1 61.69 694 GLY B C 1
ATOM 12049 O O . GLY B 1 694 ? 7.133 19.656 11.852 1 61.69 694 GLY B O 1
ATOM 12050 N N . ASP B 1 695 ? 7.852 19.031 13.922 1 61.97 695 ASP B N 1
ATOM 12051 C CA . ASP B 1 695 ? 6.605 19.516 14.508 1 61.97 695 ASP B CA 1
ATOM 12052 C C . ASP B 1 695 ? 6.805 20.875 15.164 1 61.97 695 ASP B C 1
ATOM 12054 O O . ASP B 1 695 ? 5.855 21.469 15.672 1 61.97 695 ASP B O 1
ATOM 12058 N N . ILE B 1 696 ? 8.047 21.438 15.023 1 64.06 696 ILE B N 1
ATOM 12059 C CA . ILE B 1 696 ? 8.359 22.688 15.711 1 64.06 696 ILE B CA 1
ATOM 12060 C C . ILE B 1 696 ? 8.453 23.828 14.703 1 64.06 696 ILE B C 1
ATOM 12062 O O . ILE B 1 696 ? 9.203 23.734 13.727 1 64.06 696 ILE B O 1
ATOM 12066 N N . LEU B 1 697 ? 7.582 24.828 14.898 1 78.69 697 LEU B N 1
ATOM 12067 C CA . LEU B 1 697 ? 7.641 26.047 14.094 1 78.69 697 LEU B CA 1
ATOM 12068 C C . LEU B 1 697 ? 8.844 26.891 14.484 1 78.69 697 LEU B C 1
ATOM 12070 O O . LEU B 1 697 ? 8.938 27.359 15.625 1 78.69 697 LEU B O 1
ATOM 12074 N N . GLU B 1 698 ? 9.828 27.047 13.617 1 71.12 698 GLU B N 1
ATOM 12075 C CA . GLU B 1 698 ? 11.07 27.734 13.938 1 71.12 698 GLU B CA 1
ATOM 12076 C C . GLU B 1 698 ? 11.008 29.219 13.547 1 71.12 698 GLU B C 1
ATOM 12078 O O . GLU B 1 698 ? 11.406 30.094 14.312 1 71.12 698 GLU B O 1
ATOM 12083 N N . LYS B 1 699 ? 10.547 29.438 12.305 1 77.5 699 LYS B N 1
ATOM 12084 C CA . LYS B 1 699 ? 10.539 30.797 11.766 1 77.5 699 LYS B CA 1
ATOM 12085 C C . LYS B 1 699 ? 9.234 31.094 11.039 1 77.5 699 LYS B C 1
ATOM 12087 O O . LYS B 1 699 ? 8.602 30.188 10.492 1 77.5 699 LYS B O 1
ATOM 12092 N N . ILE B 1 700 ? 8.773 32.312 11.219 1 85.44 700 ILE B N 1
ATOM 12093 C CA . ILE B 1 700 ? 7.66 32.812 10.422 1 85.44 700 ILE B CA 1
ATOM 12094 C C . ILE B 1 700 ? 8.125 34 9.578 1 85.44 700 ILE B C 1
ATOM 12096 O O . ILE B 1 700 ? 8.453 35.062 10.117 1 85.44 700 ILE B O 1
ATOM 12100 N N . TYR B 1 701 ? 8.336 33.781 8.156 1 86.38 701 TYR B N 1
ATOM 12101 C CA . TYR B 1 701 ? 8.648 34.875 7.23 1 86.38 701 TYR B CA 1
ATOM 12102 C C . TYR B 1 701 ? 7.398 35.656 6.871 1 86.38 701 TYR B C 1
ATOM 12104 O O . TYR B 1 701 ? 6.402 35.094 6.426 1 86.38 701 TYR B O 1
ATOM 12112 N N . ILE B 1 702 ? 7.289 36.969 7.23 1 89.75 702 ILE B N 1
ATOM 12113 C CA . ILE B 1 702 ? 6.156 37.812 6.898 1 89.75 702 ILE B CA 1
ATOM 12114 C C . ILE B 1 702 ? 6.543 38.781 5.77 1 89.75 702 ILE B C 1
ATOM 12116 O O . ILE B 1 702 ? 7.531 39.5 5.879 1 89.75 702 ILE B O 1
ATOM 12120 N N . ASN B 1 703 ? 5.93 38.719 4.625 1 91.44 703 ASN B N 1
ATOM 12121 C CA . ASN B 1 703 ? 6.141 39.562 3.453 1 91.44 703 ASN B CA 1
ATOM 12122 C C . ASN B 1 703 ? 5.574 40.969 3.66 1 91.44 703 ASN B C 1
ATOM 12124 O O . ASN B 1 703 ? 4.359 41.156 3.588 1 91.44 703 ASN B O 1
ATOM 12128 N N . ILE B 1 704 ? 6.359 41.969 3.887 1 88.56 704 ILE B N 1
ATOM 12129 C CA . ILE B 1 704 ? 5.922 43.344 4.211 1 88.56 704 ILE B CA 1
ATOM 12130 C C . ILE B 1 704 ? 5.48 44.062 2.939 1 88.56 704 ILE B C 1
ATOM 12132 O O . ILE B 1 704 ? 4.914 45.156 3.002 1 88.56 704 ILE B O 1
ATOM 12136 N N . ASP B 1 705 ? 5.812 43.406 1.755 1 89.88 705 ASP B N 1
ATOM 12137 C CA . ASP B 1 705 ? 5.383 43.969 0.484 1 89.88 705 ASP B CA 1
ATOM 12138 C C . ASP B 1 705 ? 4.289 43.125 -0.161 1 89.88 705 ASP B C 1
ATOM 12140 O O . ASP B 1 705 ? 4.199 43.062 -1.388 1 89.88 705 ASP B O 1
ATOM 12144 N N . SER B 1 706 ? 3.604 42.375 0.621 1 91.06 706 SER B N 1
ATOM 12145 C CA . SER B 1 706 ? 2.455 41.625 0.125 1 91.06 706 SER B CA 1
ATOM 12146 C C . SER B 1 706 ? 1.357 42.562 -0.375 1 91.06 706 SER B C 1
ATOM 12148 O O . SER B 1 706 ? 1.246 43.719 0.083 1 91.06 706 SER B O 1
ATOM 12150 N N . ASN B 1 707 ? 0.588 42.062 -1.368 1 87.25 707 ASN B N 1
ATOM 12151 C CA . ASN B 1 707 ? -0.523 42.875 -1.874 1 87.25 707 ASN B CA 1
ATOM 12152 C C . ASN B 1 707 ? -1.491 43.25 -0.759 1 87.25 707 ASN B C 1
ATOM 12154 O O . ASN B 1 707 ? -2.057 44.344 -0.771 1 87.25 707 ASN B O 1
ATOM 12158 N N . VAL B 1 708 ? -1.519 42.406 0.168 1 85.25 708 VAL B N 1
ATOM 12159 C CA . VAL B 1 708 ? -2.432 42.656 1.277 1 85.25 708 VAL B CA 1
ATOM 12160 C C . VAL B 1 708 ? -1.985 43.906 2.035 1 85.25 708 VAL B C 1
ATOM 12162 O O . VAL B 1 708 ? -2.787 44.812 2.279 1 85.25 708 VAL B O 1
ATOM 12165 N N . PHE B 1 709 ? -0.719 44.031 2.33 1 87.19 709 PHE B N 1
ATOM 12166 C CA . PHE B 1 709 ? -0.223 45.188 3.09 1 87.19 709 PHE B CA 1
ATOM 12167 C C . PHE B 1 709 ? -0.151 46.438 2.215 1 87.19 709 PHE B C 1
ATOM 12169 O O . PHE B 1 709 ? -0.521 47.531 2.648 1 87.19 709 PHE B O 1
ATOM 12176 N N . LEU B 1 710 ? 0.299 46.156 1.003 1 87.12 710 LEU B N 1
ATOM 12177 C CA . LEU B 1 710 ? 0.459 47.312 0.116 1 87.12 710 LEU B CA 1
ATOM 12178 C C . LEU B 1 710 ? -0.886 47.969 -0.166 1 87.12 710 LEU B C 1
ATOM 12180 O O . LEU B 1 710 ? -0.981 49.188 -0.214 1 87.12 710 LEU B O 1
ATOM 12184 N N . ASN B 1 711 ? -1.838 47.125 -0.329 1 82.38 711 ASN B N 1
ATOM 12185 C CA . ASN B 1 711 ? -3.172 47.688 -0.561 1 82.38 711 ASN B CA 1
ATOM 12186 C C . ASN B 1 711 ? -3.699 48.406 0.668 1 82.38 711 ASN B C 1
ATOM 12188 O O . ASN B 1 711 ? -4.383 49.438 0.542 1 82.38 711 ASN B O 1
ATOM 12192 N N . TYR B 1 712 ? -3.324 47.906 1.684 1 81.69 712 TYR B N 1
ATOM 12193 C CA . TYR B 1 712 ? -3.713 48.562 2.918 1 81.69 712 TYR B CA 1
ATOM 12194 C C . TYR B 1 712 ? -2.955 49.875 3.088 1 81.69 712 TYR B C 1
ATOM 12196 O O . TYR B 1 712 ? -3.531 50.875 3.504 1 81.69 712 TYR B O 1
ATOM 12204 N N . ARG B 1 713 ? -1.702 49.906 2.787 1 84.12 713 ARG B N 1
ATOM 12205 C CA . ARG B 1 713 ? -0.82 51.062 2.908 1 84.12 713 ARG B CA 1
ATOM 12206 C C . ARG B 1 713 ? -1.293 52.219 2.018 1 84.12 713 ARG B C 1
ATOM 12208 O O . ARG B 1 713 ? -1.126 53.375 2.363 1 84.12 713 ARG B O 1
ATOM 12215 N N . LYS B 1 714 ? -1.777 51.781 0.922 1 80.94 714 LYS B N 1
ATOM 12216 C CA . LYS B 1 714 ? -2.229 52.781 -0.025 1 80.94 714 LYS B CA 1
ATOM 12217 C C . LYS B 1 714 ? -3.303 53.688 0.594 1 80.94 714 LYS B C 1
ATOM 12219 O O . LYS B 1 714 ? -3.469 54.844 0.189 1 80.94 714 LYS B O 1
ATOM 12224 N N . LYS B 1 715 ? -3.977 53.156 1.545 1 73.5 715 LYS B N 1
ATOM 12225 C CA . LYS B 1 715 ? -5.059 53.906 2.188 1 73.5 715 LYS B CA 1
ATOM 12226 C C . LYS B 1 715 ? -4.516 54.875 3.225 1 73.5 715 LYS B C 1
ATOM 12228 O O . LYS B 1 715 ? -5.246 55.75 3.709 1 73.5 715 LYS B O 1
ATOM 12233 N N . LEU B 1 716 ? -3.164 54.688 3.473 1 74.5 716 LEU B N 1
ATOM 12234 C CA . LEU B 1 716 ? -2.58 55.469 4.559 1 74.5 716 LEU B CA 1
ATOM 12235 C C . LEU B 1 716 ? -1.717 56.594 4.008 1 74.5 716 LEU B C 1
ATOM 12237 O O . LEU B 1 716 ? -0.977 56.406 3.041 1 74.5 716 LEU B O 1
ATOM 12241 N N . LYS B 1 717 ? -1.854 57.75 4.422 1 71.19 717 LYS B N 1
ATOM 12242 C CA . LYS B 1 717 ? -1.16 58.938 3.877 1 71.19 717 LYS B CA 1
ATOM 12243 C C . LYS B 1 717 ? 0.024 59.312 4.754 1 71.19 717 LYS B C 1
ATOM 12245 O O . LYS B 1 717 ? 1.055 59.781 4.25 1 71.19 717 LYS B O 1
ATOM 12250 N N . ASN B 1 718 ? -0.045 59.156 6.121 1 77.44 718 ASN B N 1
ATOM 12251 C CA . ASN B 1 718 ? 0.972 59.594 7.059 1 77.44 718 ASN B CA 1
ATOM 12252 C C . ASN B 1 718 ? 1.999 58.531 7.355 1 77.44 718 ASN B C 1
ATOM 12254 O O . ASN B 1 718 ? 1.651 57.344 7.441 1 77.44 718 ASN B O 1
ATOM 12258 N N . GLU B 1 719 ? 3.277 58.875 7.363 1 78.44 719 GLU B N 1
ATOM 12259 C CA . GLU B 1 719 ? 4.391 57.938 7.578 1 78.44 719 GLU B CA 1
ATOM 12260 C C . GLU B 1 719 ? 4.246 57.219 8.914 1 78.44 719 GLU B C 1
ATOM 12262 O O . GLU B 1 719 ? 4.555 56.031 9.008 1 78.44 719 GLU B O 1
ATOM 12267 N N . ASP B 1 720 ? 3.826 58 9.852 1 72.75 720 ASP B N 1
ATOM 12268 C CA . ASP B 1 720 ? 3.654 57.406 11.164 1 72.75 720 ASP B CA 1
ATOM 12269 C C . ASP B 1 720 ? 2.574 56.312 11.133 1 72.75 720 ASP B C 1
ATOM 12271 O O . ASP B 1 720 ? 2.723 55.25 11.75 1 72.75 720 ASP B O 1
ATOM 12275 N N . GLN B 1 721 ? 1.616 56.625 10.383 1 75.62 721 GLN B N 1
ATOM 12276 C CA . GLN B 1 721 ? 0.526 55.688 10.242 1 75.62 721 GLN B CA 1
ATOM 12277 C C . GLN B 1 721 ? 0.99 54.406 9.508 1 75.62 721 GLN B C 1
ATOM 12279 O O . GLN B 1 721 ? 0.545 53.312 9.82 1 75.62 721 GLN B O 1
ATOM 12284 N N . ILE B 1 722 ? 1.888 54.594 8.656 1 81.88 722 ILE B N 1
ATOM 12285 C CA . ILE B 1 722 ? 2.393 53.469 7.863 1 81.88 722 ILE B CA 1
ATOM 12286 C C . ILE B 1 722 ? 3.227 52.562 8.75 1 81.88 722 ILE B C 1
ATOM 12288 O O . ILE B 1 722 ? 3.119 51.344 8.656 1 81.88 722 ILE B O 1
ATOM 12292 N N . ILE B 1 723 ? 3.9 53.188 9.586 1 80.25 723 ILE B N 1
ATOM 12293 C CA . ILE B 1 723 ? 4.758 52.406 10.484 1 80.25 723 ILE B CA 1
ATOM 12294 C C . ILE B 1 723 ? 3.9 51.594 11.438 1 80.25 723 ILE B C 1
ATOM 12296 O O . ILE B 1 723 ? 4.18 50.406 11.672 1 80.25 723 ILE B O 1
ATOM 12300 N N . VAL B 1 724 ? 2.936 52.188 11.898 1 74.56 724 VAL B N 1
ATOM 12301 C CA . VAL B 1 724 ? 2.031 51.5 12.82 1 74.56 724 VAL B CA 1
ATOM 12302 C C . VAL B 1 724 ? 1.294 50.375 12.078 1 74.56 724 VAL B C 1
ATOM 12304 O O . VAL B 1 724 ? 1.104 49.281 12.625 1 74.56 724 VAL B O 1
ATOM 12307 N N . ALA B 1 725 ? 0.868 50.75 10.852 1 78.19 725 ALA B N 1
ATOM 12308 C CA . ALA B 1 725 ? 0.159 49.75 10.047 1 78.19 725 ALA B CA 1
ATOM 12309 C C . ALA B 1 725 ? 1.051 48.531 9.75 1 78.19 725 ALA B C 1
ATOM 12311 O O . ALA B 1 725 ? 0.58 47.406 9.727 1 78.19 725 ALA B O 1
ATOM 12312 N N . GLN B 1 726 ? 2.238 48.812 9.57 1 84.81 726 GLN B N 1
ATOM 12313 C CA . GLN B 1 726 ? 3.174 47.719 9.297 1 84.81 726 GLN B CA 1
ATOM 12314 C C . GLN B 1 726 ? 3.355 46.844 10.531 1 84.81 726 GLN B C 1
ATOM 12316 O O . GLN B 1 726 ? 3.385 45.594 10.414 1 84.81 726 GLN B O 1
ATOM 12321 N N . LYS B 1 727 ? 3.404 47.5 11.57 1 77.31 727 LYS B N 1
ATOM 12322 C CA . LYS B 1 727 ? 3.531 46.781 12.82 1 77.31 727 LYS B CA 1
ATOM 12323 C C . LYS B 1 727 ? 2.293 45.938 13.086 1 77.31 727 LYS B C 1
ATOM 12325 O O . LYS B 1 727 ? 2.402 44.781 13.531 1 77.31 727 LYS B O 1
ATOM 12330 N N . ARG B 1 728 ? 1.289 46.531 12.805 1 78.06 728 ARG B N 1
ATOM 12331 C CA . ARG B 1 728 ? 0.022 45.812 12.961 1 78.06 728 ARG B CA 1
ATOM 12332 C C . ARG B 1 728 ? -0.041 44.594 12.055 1 78.06 728 ARG B C 1
ATOM 12334 O O . ARG B 1 728 ? -0.448 43.531 12.484 1 78.06 728 ARG B O 1
ATOM 12341 N N . TYR B 1 729 ? 0.286 44.812 10.875 1 83.62 729 TYR B N 1
ATOM 12342 C CA . TYR B 1 729 ? 0.305 43.75 9.883 1 83.62 729 TYR B CA 1
ATOM 12343 C C . TYR B 1 729 ? 1.202 42.594 10.328 1 83.62 729 TYR B C 1
ATOM 12345 O O . TYR B 1 729 ? 0.779 41.438 10.336 1 83.62 729 TYR B O 1
ATOM 12353 N N . ILE B 1 730 ? 2.309 42.938 10.789 1 84.62 730 ILE B N 1
ATOM 12354 C CA . ILE B 1 730 ? 3.299 41.938 11.172 1 84.62 730 ILE B CA 1
ATOM 12355 C C . ILE B 1 730 ? 2.818 41.188 12.406 1 84.62 730 ILE B C 1
ATOM 12357 O O . ILE B 1 730 ? 2.889 39.969 12.461 1 84.62 730 ILE B O 1
ATOM 12361 N N . ALA B 1 731 ? 2.271 41.906 13.281 1 79.25 731 ALA B N 1
ATOM 12362 C CA . ALA B 1 731 ? 1.8 41.281 14.516 1 79.25 731 ALA B CA 1
ATOM 12363 C C . ALA B 1 731 ? 0.639 40.344 14.25 1 79.25 731 ALA B C 1
ATOM 12365 O O . ALA B 1 731 ? 0.628 39.219 14.734 1 79.25 731 ALA B O 1
ATOM 12366 N N . ALA B 1 732 ? -0.253 40.812 13.516 1 82 732 ALA B N 1
ATOM 12367 C CA . ALA B 1 732 ? -1.432 40 13.219 1 82 732 ALA B CA 1
ATOM 12368 C C . ALA B 1 732 ? -1.046 38.719 12.492 1 82 732 ALA B C 1
ATOM 12370 O O . ALA B 1 732 ? -1.449 37.625 12.891 1 82 732 ALA B O 1
ATOM 12371 N N . VAL B 1 733 ? -0.278 38.875 11.461 1 86.88 733 VAL B N 1
ATOM 12372 C CA . VAL B 1 733 ? 0.11 37.719 10.633 1 86.88 733 VAL B CA 1
ATOM 12373 C C . VAL B 1 733 ? 0.955 36.75 11.461 1 86.88 733 VAL B C 1
ATOM 12375 O O . VAL B 1 733 ? 0.744 35.531 11.406 1 86.88 733 VAL B O 1
ATOM 12378 N N . TYR B 1 734 ? 1.812 37.312 12.227 1 83.31 734 TYR B N 1
ATOM 12379 C CA . TYR B 1 734 ? 2.732 36.469 13 1 83.31 734 TYR B CA 1
ATOM 12380 C C . TYR B 1 734 ? 1.986 35.656 14.047 1 83.31 734 TYR B C 1
ATOM 12382 O O . TYR B 1 734 ? 2.096 34.438 14.086 1 83.31 734 TYR B O 1
ATOM 12390 N N . PHE B 1 735 ? 1.238 36.344 14.812 1 79.06 735 PHE B N 1
ATOM 12391 C CA . PHE B 1 735 ? 0.625 35.656 15.945 1 79.06 735 PHE B CA 1
ATOM 12392 C C . PHE B 1 735 ? -0.486 34.719 15.492 1 79.06 735 PHE B C 1
ATOM 12394 O O . PHE B 1 735 ? -0.607 33.625 15.992 1 79.06 735 PHE B O 1
ATOM 12401 N N . HIS B 1 736 ? -1.308 35.125 14.602 1 85.94 736 HIS B N 1
ATOM 12402 C CA . HIS B 1 736 ? -2.373 34.25 14.125 1 85.94 736 HIS B CA 1
ATOM 12403 C C . HIS B 1 736 ? -1.805 33 13.445 1 85.94 736 HIS B C 1
ATOM 12405 O O . HIS B 1 736 ? -2.334 31.906 13.617 1 85.94 736 HIS B O 1
ATOM 12411 N N . SER B 1 737 ? -0.745 33.25 12.641 1 88.25 737 SER B N 1
ATOM 12412 C CA . SER B 1 737 ? -0.119 32.094 12 1 88.25 737 SER B CA 1
ATOM 12413 C C . SER B 1 737 ? 0.504 31.156 13.023 1 88.25 737 SER B C 1
ATOM 12415 O O . SER B 1 737 ? 0.427 29.922 12.891 1 88.25 737 SER B O 1
ATOM 12417 N N . LEU B 1 738 ? 1.069 31.75 13.984 1 81.75 738 LEU B N 1
ATOM 12418 C CA . LEU B 1 738 ? 1.704 30.969 15.039 1 81.75 738 LEU B CA 1
ATOM 12419 C C . LEU B 1 738 ? 0.681 30.094 15.766 1 81.75 738 LEU B C 1
ATOM 12421 O O . LEU B 1 738 ? 0.871 28.891 15.898 1 81.75 738 LEU B O 1
ATOM 12425 N N . PHE B 1 739 ? -0.349 30.688 16.141 1 79.31 739 PHE B N 1
ATOM 12426 C CA . PHE B 1 739 ? -1.347 29.969 16.922 1 79.31 739 PHE B CA 1
ATOM 12427 C C . PHE B 1 739 ? -2.059 28.938 16.062 1 79.31 739 PHE B C 1
ATOM 12429 O O . PHE B 1 739 ? -2.314 27.812 16.5 1 79.31 739 PHE B O 1
ATOM 12436 N N . LEU B 1 740 ? -2.406 29.328 14.867 1 86.25 740 LEU B N 1
ATOM 12437 C CA . LEU B 1 740 ? -3.043 28.375 13.969 1 86.25 740 LEU B CA 1
ATOM 12438 C C . LEU B 1 740 ? -2.125 27.188 13.703 1 86.25 740 LEU B C 1
ATOM 12440 O O . LEU B 1 740 ? -2.584 26.047 13.641 1 86.25 740 LEU B O 1
ATOM 12444 N N . TYR B 1 741 ? -0.828 27.453 13.547 1 84.38 741 TYR B N 1
ATOM 12445 C CA . TYR B 1 741 ? 0.147 26.391 13.336 1 84.38 741 TYR B CA 1
ATOM 12446 C C . TYR B 1 741 ? 0.213 25.469 14.539 1 84.38 741 TYR B C 1
ATOM 12448 O O . TYR B 1 741 ? 0.124 24.25 14.398 1 84.38 741 TYR B O 1
ATOM 12456 N N . MET B 1 742 ? 0.331 26.047 15.711 1 78.12 742 MET B N 1
ATOM 12457 C CA . MET B 1 742 ? 0.492 25.281 16.938 1 78.12 742 MET B CA 1
ATOM 12458 C C . MET B 1 742 ? -0.733 24.406 17.203 1 78.12 742 MET B C 1
ATOM 12460 O O . MET B 1 742 ? -0.603 23.25 17.594 1 78.12 742 MET B O 1
ATOM 12464 N N . ILE B 1 743 ? -1.817 24.969 16.938 1 79.12 743 ILE B N 1
ATOM 12465 C CA . ILE B 1 743 ? -3.055 24.234 17.219 1 79.12 743 ILE B CA 1
ATOM 12466 C C . ILE B 1 743 ? -3.213 23.094 16.203 1 79.12 743 ILE B C 1
ATOM 12468 O O . ILE B 1 743 ? -3.561 21.969 16.594 1 79.12 743 ILE B O 1
ATOM 12472 N N . THR B 1 744 ? -2.986 23.344 14.945 1 81.44 744 THR B N 1
ATOM 12473 C CA . THR B 1 744 ? -3.109 22.312 13.906 1 81.44 744 THR B CA 1
ATOM 12474 C C . THR B 1 744 ? -2.139 21.172 14.156 1 81.44 744 THR B C 1
ATOM 12476 O O . THR B 1 744 ? -2.486 20 13.969 1 81.44 744 THR B O 1
ATOM 12479 N N . LYS B 1 745 ? -0.971 21.547 14.594 1 76.25 745 LYS B N 1
ATOM 12480 C CA . LYS B 1 745 ? 0.04 20.547 14.883 1 76.25 745 LYS B CA 1
ATOM 12481 C C . LYS B 1 745 ? -0.33 19.734 16.125 1 76.25 745 LYS B C 1
ATOM 12483 O O . LYS B 1 745 ? -0.162 18.516 16.156 1 76.25 745 LYS B O 1
ATOM 12488 N N . LYS B 1 746 ? -0.718 20.438 17.141 1 74.31 746 LYS B N 1
ATOM 12489 C CA . LYS B 1 746 ? -1.092 19.781 18.391 1 74.31 746 LYS B CA 1
ATOM 12490 C C . LYS B 1 746 ? -2.189 18.75 18.156 1 74.31 746 LYS B C 1
ATOM 12492 O O . LYS B 1 746 ? -2.178 17.672 18.766 1 74.31 746 LYS B O 1
ATOM 12497 N N . LYS B 1 747 ? -2.982 19.141 17.281 1 76.75 747 LYS B N 1
ATOM 12498 C CA . LYS B 1 747 ? -4.098 18.234 17.016 1 76.75 747 LYS B CA 1
ATOM 12499 C C . LYS B 1 747 ? -3.689 17.141 16.031 1 76.75 747 LYS B C 1
ATOM 12501 O O . LYS B 1 747 ? -4.492 16.266 15.703 1 76.75 747 LYS B O 1
ATOM 12506 N N . ASN B 1 748 ? -2.441 17.172 15.586 1 73.38 748 ASN B N 1
ATOM 12507 C CA . ASN B 1 748 ? -1.813 16.125 14.789 1 73.38 748 ASN B CA 1
ATOM 12508 C C . ASN B 1 748 ? -2.619 15.812 13.531 1 73.38 748 ASN B C 1
ATOM 12510 O O . ASN B 1 748 ? -2.92 14.648 13.25 1 73.38 748 ASN B O 1
ATOM 12514 N N . TYR B 1 749 ? -2.939 16.844 12.797 1 76.81 749 TYR B N 1
ATOM 12515 C CA . TYR B 1 749 ? -3.682 16.672 11.547 1 76.81 749 TYR B CA 1
ATOM 12516 C C . TYR B 1 749 ? -2.736 16.5 10.367 1 76.81 749 TYR B C 1
ATOM 12518 O O . TYR B 1 749 ? -1.665 17.109 10.32 1 76.81 749 TYR B O 1
ATOM 12526 N N . ARG B 1 750 ? -3.217 15.508 9.5 1 75.06 750 ARG B N 1
ATOM 12527 C CA . ARG B 1 750 ? -2.594 15.375 8.188 1 75.06 750 ARG B CA 1
ATOM 12528 C C . ARG B 1 750 ? -3.434 16.047 7.109 1 75.06 750 ARG B C 1
ATOM 12530 O O . ARG B 1 750 ? -4.664 15.961 7.129 1 75.06 750 ARG B O 1
ATOM 12537 N N . LEU B 1 751 ? -2.752 16.875 6.355 1 80.31 751 LEU B N 1
ATOM 12538 C CA . LEU B 1 751 ? -3.449 17.609 5.305 1 80.31 751 LEU B CA 1
ATOM 12539 C C . LEU B 1 751 ? -3.037 17.094 3.926 1 80.31 751 LEU B C 1
ATOM 12541 O O . LEU B 1 751 ? -1.863 16.797 3.697 1 80.31 751 LEU B O 1
ATOM 12545 N N . SER B 1 752 ? -4.023 16.781 3.08 1 76.38 752 SER B N 1
ATOM 12546 C CA . SER B 1 752 ? -3.758 16.406 1.693 1 76.38 752 SER B CA 1
ATOM 12547 C C . SER B 1 752 ? -4.703 17.125 0.738 1 76.38 752 SER B C 1
ATOM 12549 O O . SER B 1 752 ? -5.781 17.578 1.14 1 76.38 752 SER B O 1
ATOM 12551 N N . PRO B 1 753 ? -4.184 17.391 -0.547 1 68.88 753 PRO B N 1
ATOM 12552 C CA . PRO B 1 753 ? -5.125 17.922 -1.533 1 68.88 753 PRO B CA 1
ATOM 12553 C C . PRO B 1 753 ? -6.242 16.938 -1.869 1 68.88 753 PRO B C 1
ATOM 12555 O O . PRO B 1 753 ? -6.043 15.719 -1.785 1 68.88 753 PRO B O 1
ATOM 12558 N N . SER B 1 754 ? -7.375 17.422 -2.111 1 65.44 754 SER B N 1
ATOM 12559 C CA . SER B 1 754 ? -8.539 16.578 -2.377 1 65.44 754 SER B CA 1
ATOM 12560 C C . SER B 1 754 ? -8.328 15.711 -3.611 1 65.44 754 SER B C 1
ATOM 12562 O O . SER B 1 754 ? -8.891 14.617 -3.707 1 65.44 754 SER B O 1
ATOM 12564 N N . ASP B 1 755 ? -7.594 16.281 -4.531 1 59 755 ASP B N 1
ATOM 12565 C CA . ASP B 1 755 ? -7.449 15.594 -5.805 1 59 755 ASP B CA 1
ATOM 12566 C C . ASP B 1 755 ? -6.398 14.484 -5.715 1 59 755 ASP B C 1
ATOM 12568 O O . ASP B 1 755 ? -6.348 13.602 -6.57 1 59 755 ASP B O 1
ATOM 12572 N N . ASN B 1 756 ? -5.543 14.586 -4.723 1 59.31 756 ASN B N 1
ATOM 12573 C CA . ASN B 1 756 ? -4.473 13.602 -4.586 1 59.31 756 ASN B CA 1
ATOM 12574 C C . ASN B 1 756 ? -4.246 13.219 -3.129 1 59.31 756 ASN B C 1
ATOM 12576 O O . ASN B 1 756 ? -3.451 13.852 -2.434 1 59.31 756 ASN B O 1
ATOM 12580 N N . ILE B 1 757 ? -4.844 12.164 -2.678 1 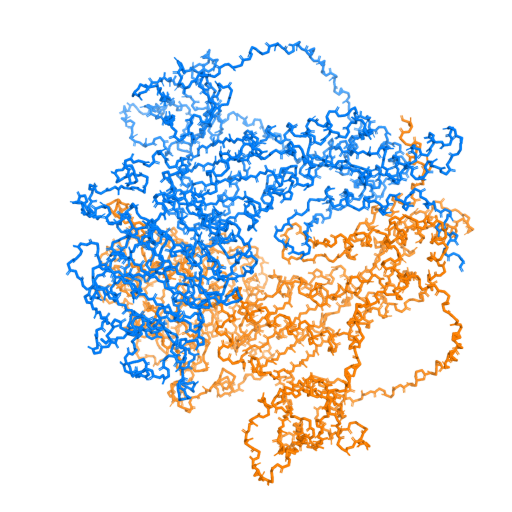59.84 757 ILE B N 1
ATOM 12581 C CA . ILE B 1 757 ? -4.859 11.742 -1.28 1 59.84 757 ILE B CA 1
ATOM 12582 C C . ILE B 1 757 ? -3.453 11.328 -0.851 1 59.84 757 ILE B C 1
ATOM 12584 O O . ILE B 1 757 ? -3.105 11.422 0.329 1 59.84 757 ILE B O 1
ATOM 12588 N N . GLU B 1 758 ? -2.682 11.031 -1.793 1 56.81 758 GLU B N 1
ATOM 12589 C CA . GLU B 1 758 ? -1.358 10.523 -1.444 1 56.81 758 GLU B CA 1
ATOM 12590 C C . GLU B 1 758 ? -0.377 11.664 -1.198 1 56.81 758 GLU B C 1
ATOM 12592 O O . GLU B 1 758 ? 0.67 11.469 -0.579 1 56.81 758 GLU B O 1
ATOM 12597 N N . GLU B 1 759 ? -0.891 12.875 -1.634 1 61.12 759 GLU B N 1
ATOM 12598 C CA . GLU B 1 759 ? -0.011 14.023 -1.423 1 61.12 759 GLU B CA 1
ATOM 12599 C C . GLU B 1 759 ? -0.234 14.641 -0.047 1 61.12 759 GLU B C 1
ATOM 12601 O O . GLU B 1 759 ? -1.367 14.961 0.319 1 61.12 759 GLU B O 1
ATOM 12606 N N . GLU B 1 760 ? 0.727 14.703 0.791 1 66.38 760 GLU B N 1
ATOM 12607 C CA . GLU B 1 760 ? 0.637 15.305 2.117 1 66.38 760 GLU B CA 1
ATOM 12608 C C . GLU B 1 760 ? 0.995 16.797 2.074 1 66.38 760 GLU B C 1
ATOM 12610 O O . GLU B 1 760 ? 1.95 17.188 1.404 1 66.38 760 GLU B O 1
ATOM 12615 N N . ILE B 1 761 ? 0.107 17.578 2.525 1 75.06 761 ILE B N 1
ATOM 12616 C CA . ILE B 1 761 ? 0.382 19 2.717 1 75.06 761 ILE B CA 1
ATOM 12617 C C . ILE B 1 761 ? 0.806 19.25 4.16 1 75.06 761 ILE B C 1
ATOM 12619 O O . ILE B 1 761 ? 0.136 18.812 5.098 1 75.06 761 ILE B O 1
ATOM 12623 N N . THR B 1 762 ? 1.988 19.812 4.309 1 76.12 762 THR B N 1
ATOM 12624 C CA . THR B 1 762 ? 2.473 20.141 5.645 1 76.12 762 THR B CA 1
ATOM 12625 C C . THR B 1 762 ? 1.647 21.266 6.254 1 76.12 762 THR B C 1
ATOM 12627 O O . THR B 1 762 ? 1.039 22.062 5.531 1 76.12 762 THR B O 1
ATOM 12630 N N . VAL B 1 763 ? 1.581 21.344 7.488 1 82.81 763 VAL B N 1
ATOM 12631 C CA . VAL B 1 763 ? 0.811 22.344 8.211 1 82.81 763 VAL B CA 1
ATOM 12632 C C . VAL B 1 763 ? 1.322 23.734 7.859 1 82.81 763 VAL B C 1
ATOM 12634 O O . VAL B 1 763 ? 0.539 24.688 7.75 1 82.81 763 VAL B O 1
ATOM 12637 N N . ASP B 1 764 ? 2.643 23.906 7.66 1 81.12 764 ASP B N 1
ATOM 12638 C CA . ASP B 1 764 ? 3.203 25.203 7.316 1 81.12 764 ASP B CA 1
ATOM 12639 C C . ASP B 1 764 ? 2.656 25.703 5.98 1 81.12 764 ASP B C 1
ATOM 12641 O O . ASP B 1 764 ? 2.309 26.875 5.848 1 81.12 764 ASP B O 1
ATOM 12645 N N . THR B 1 765 ? 2.574 24.797 5.035 1 78.75 765 THR B N 1
ATOM 12646 C CA . THR B 1 765 ? 2.035 25.156 3.732 1 78.75 765 THR B CA 1
ATOM 12647 C C . THR B 1 765 ? 0.557 25.516 3.838 1 78.75 765 THR B C 1
ATOM 12649 O O . THR B 1 765 ? 0.097 26.469 3.201 1 78.75 765 THR B O 1
ATOM 12652 N N . TYR B 1 766 ? -0.063 24.734 4.699 1 86.44 766 TYR B N 1
ATOM 12653 C CA . TYR B 1 766 ? -1.479 25 4.922 1 86.44 766 TYR B CA 1
ATOM 12654 C C . TYR B 1 766 ? -1.685 26.391 5.512 1 86.44 766 TYR B C 1
ATOM 12656 O O . TYR B 1 766 ? -2.539 27.141 5.047 1 86.44 766 TYR B O 1
ATOM 12664 N N . ILE B 1 767 ? -0.952 26.75 6.422 1 87.88 767 ILE B N 1
ATOM 12665 C CA . ILE B 1 767 ? -1.076 28.047 7.078 1 87.88 767 ILE B CA 1
ATOM 12666 C C . ILE B 1 767 ? -0.747 29.156 6.086 1 87.88 767 ILE B C 1
ATOM 12668 O O . ILE B 1 767 ? -1.424 30.188 6.055 1 87.88 767 ILE B O 1
ATOM 12672 N N . SER B 1 768 ? 0.285 28.984 5.301 1 87.06 768 SER B N 1
ATOM 12673 C CA . SER B 1 768 ? 0.627 29.969 4.281 1 87.06 768 SER B CA 1
ATOM 12674 C C . SER B 1 768 ? -0.543 30.219 3.334 1 87.06 768 SER B C 1
ATOM 12676 O O . SER B 1 768 ? -0.852 31.359 3.002 1 87.06 768 SER B O 1
ATOM 12678 N N . ASP B 1 769 ? -1.138 29.172 2.994 1 85.88 769 ASP B N 1
ATOM 12679 C CA . ASP B 1 769 ? -2.256 29.25 2.059 1 85.88 769 ASP B CA 1
ATOM 12680 C C . ASP B 1 769 ? -3.441 29.984 2.682 1 85.88 769 ASP B C 1
ATOM 12682 O O . ASP B 1 769 ? -4.137 30.75 2 1 85.88 769 ASP B O 1
ATOM 12686 N N . VAL B 1 770 ? -3.67 29.688 3.871 1 86.75 770 VAL B N 1
ATOM 12687 C CA . VAL B 1 770 ? -4.777 30.312 4.586 1 86.75 770 VAL B CA 1
ATOM 12688 C C . VAL B 1 770 ? -4.586 31.828 4.598 1 86.75 770 VAL B C 1
ATOM 12690 O O . VAL B 1 770 ? -5.543 32.594 4.41 1 86.75 770 VAL B O 1
ATOM 12693 N N . PHE B 1 771 ? -3.344 32.25 4.746 1 88.44 771 PHE B N 1
ATOM 12694 C CA . PHE B 1 771 ? -3.08 33.688 4.902 1 88.44 771 PHE B CA 1
ATOM 12695 C C . PHE B 1 771 ? -2.92 34.375 3.545 1 88.44 771 PHE B C 1
ATOM 12697 O O . PHE B 1 771 ? -3.053 35.594 3.432 1 88.44 771 PHE B O 1
ATOM 12704 N N . ASP B 1 772 ? -2.65 33.438 2.525 1 79.81 772 ASP B N 1
ATOM 12705 C CA . ASP B 1 772 ? -2.469 34 1.191 1 79.81 772 ASP B CA 1
ATOM 12706 C C . ASP B 1 772 ? -3.746 34.688 0.702 1 79.81 772 ASP B C 1
ATOM 12708 O O . ASP B 1 772 ? -4.82 34.062 0.723 1 79.81 772 ASP B O 1
ATOM 12712 N N . SER B 1 773 ? -3.898 35.906 0.665 1 66.19 773 SER B N 1
ATOM 12713 C CA . SER B 1 773 ? -4.801 36.875 0.054 1 66.19 773 SER B CA 1
ATOM 12714 C C . SER B 1 773 ? -6.062 37.031 0.893 1 66.19 773 SER B C 1
ATOM 12716 O O . SER B 1 773 ? -6.543 38.156 1.062 1 66.19 773 SER B O 1
ATOM 12718 N N . TYR B 1 774 ? -6.383 35.812 1.655 1 71.56 774 TYR B N 1
ATOM 12719 C CA . TYR B 1 774 ? -7.742 36 2.154 1 71.56 774 TYR B CA 1
ATOM 12720 C C . TYR B 1 774 ? -7.746 36.281 3.648 1 71.56 774 TYR B C 1
ATOM 12722 O O . TYR B 1 774 ? -8.172 37.375 4.074 1 71.56 774 TYR B O 1
ATOM 12730 N N . TYR B 1 775 ? -7.051 35.531 4.383 1 82.31 775 TYR B N 1
ATOM 12731 C CA . TYR B 1 775 ? -7.18 35.656 5.828 1 82.31 775 TYR B CA 1
ATOM 12732 C C . TYR B 1 775 ? -6.41 36.875 6.336 1 82.31 775 TYR B C 1
ATOM 12734 O O . TYR B 1 775 ? -6.855 37.562 7.262 1 82.31 775 TYR B O 1
ATOM 12742 N N . SER B 1 776 ? -5.371 37.219 5.727 1 84.88 776 SER B N 1
ATOM 12743 C CA . SER B 1 776 ? -4.586 38.375 6.109 1 84.88 776 SER B CA 1
ATOM 12744 C C . SER B 1 776 ? -5.332 39.656 5.801 1 84.88 776 SER B C 1
ATOM 12746 O O . SER B 1 776 ? -5.242 40.656 6.559 1 84.88 776 SER B O 1
ATOM 12748 N N . ASP B 1 777 ? -5.945 39.625 4.668 1 80 777 ASP B N 1
ATOM 12749 C CA . ASP B 1 777 ? -6.766 40.781 4.328 1 80 777 ASP B CA 1
ATOM 12750 C C . ASP B 1 777 ? -7.855 41 5.371 1 80 777 ASP B C 1
ATOM 12752 O O . ASP B 1 777 ? -8.117 42.125 5.766 1 80 777 ASP B O 1
ATOM 12756 N N . PHE B 1 778 ? -8.391 40.031 5.809 1 80.5 778 PHE B N 1
ATOM 12757 C CA . PHE B 1 778 ? -9.398 40.062 6.855 1 80.5 778 PHE B CA 1
ATOM 12758 C C . PHE B 1 778 ? -8.805 40.625 8.148 1 80.5 778 PHE B C 1
ATOM 12760 O O . PHE B 1 778 ? -9.383 41.5 8.781 1 80.5 778 PHE B O 1
ATOM 12767 N N . LEU B 1 779 ? -7.598 40.125 8.539 1 82 779 LEU B N 1
ATOM 12768 C CA . LEU B 1 779 ? -6.961 40.5 9.797 1 82 779 LEU B CA 1
ATOM 12769 C C . LEU B 1 779 ? -6.59 41.969 9.789 1 82 779 LEU B C 1
ATOM 12771 O O . LEU B 1 779 ? -6.641 42.625 10.828 1 82 779 LEU B O 1
ATOM 12775 N N . LEU B 1 780 ? -6.27 42.438 8.633 1 77.5 780 LEU B N 1
ATOM 12776 C CA . LEU B 1 780 ? -5.773 43.812 8.539 1 77.5 780 LEU B CA 1
ATOM 12777 C C . LEU B 1 780 ? -6.93 44.812 8.453 1 77.5 780 LEU B C 1
ATOM 12779 O O . LEU B 1 780 ? -6.852 45.906 9 1 77.5 780 LEU B O 1
ATOM 12783 N N . ASN B 1 781 ? -7.949 44.375 7.82 1 70.81 781 ASN B N 1
ATOM 12784 C CA . ASN B 1 781 ? -9 45.344 7.512 1 70.81 781 ASN B CA 1
ATOM 12785 C C . ASN B 1 781 ? -10.109 45.312 8.562 1 70.81 781 ASN B C 1
ATOM 12787 O O . ASN B 1 781 ? -10.922 46.25 8.633 1 70.81 781 ASN B O 1
ATOM 12791 N N . PHE B 1 782 ? -10.031 44.219 9.211 1 66.69 782 PHE B N 1
ATOM 12792 C CA . PHE B 1 782 ? -11.148 44.156 10.133 1 66.69 782 PHE B CA 1
ATOM 12793 C C . PHE B 1 782 ? -10.656 44.031 11.57 1 66.69 782 PHE B C 1
ATOM 12795 O O . PHE B 1 782 ? -9.938 43.094 11.906 1 66.69 782 PHE B O 1
ATOM 12802 N N . GLY B 1 783 ? -10.758 45.188 12.156 1 61.81 783 GLY B N 1
ATOM 12803 C CA . GLY B 1 783 ? -10.531 45.125 13.594 1 61.81 783 GLY B CA 1
ATOM 12804 C C . GLY B 1 783 ? -11.75 44.688 14.375 1 61.81 783 GLY B C 1
ATOM 12805 O O . GLY B 1 783 ? -12.812 44.438 13.797 1 61.81 783 GLY B O 1
ATOM 12806 N N . MET B 1 784 ? -11.57 44.438 15.531 1 64.19 784 MET B N 1
ATOM 12807 C CA . MET B 1 784 ? -12.633 43.906 16.375 1 64.19 784 MET B CA 1
ATOM 12808 C C . MET B 1 784 ? -13.836 44.844 16.359 1 64.19 784 MET B C 1
ATOM 12810 O O . MET B 1 784 ? -14.984 44.406 16.375 1 64.19 784 MET B O 1
ATOM 12814 N N . GLU B 1 785 ? -13.531 46.156 16.203 1 59.38 785 GLU B N 1
ATOM 12815 C CA . GLU B 1 785 ? -14.617 47.125 16.203 1 59.38 785 GLU B CA 1
ATOM 12816 C C . GLU B 1 785 ? -15.484 47 14.945 1 59.38 785 GLU B C 1
ATOM 12818 O O . GLU B 1 785 ? -16.703 47.062 15.023 1 59.38 785 GLU B O 1
ATOM 12823 N N . GLN B 1 786 ? -14.828 46.719 13.938 1 62.16 786 GLN B N 1
ATOM 12824 C CA . GLN B 1 786 ? -15.547 46.562 12.68 1 62.16 786 GLN B CA 1
ATOM 12825 C C . GLN B 1 786 ? -16.344 45.25 12.664 1 62.16 786 GLN B C 1
ATOM 12827 O O . GLN B 1 786 ? -17.469 45.219 12.164 1 62.16 786 GLN B O 1
ATOM 12832 N N . LEU B 1 787 ? -15.82 44.25 13.258 1 68.69 787 LEU B N 1
ATOM 12833 C CA . LEU B 1 787 ? -16.469 42.969 13.289 1 68.69 787 LEU B CA 1
ATOM 12834 C C . LEU B 1 787 ? -17.719 43 14.18 1 68.69 787 LEU B C 1
ATOM 12836 O O . LEU B 1 787 ? -18.75 42.438 13.812 1 68.69 787 LEU B O 1
ATOM 12840 N N . MET B 1 788 ? -17.547 43.719 15.266 1 63.62 788 MET B N 1
ATOM 12841 C CA . MET B 1 788 ? -18.672 43.875 16.188 1 63.62 788 MET B CA 1
ATOM 12842 C C . MET B 1 788 ? -19.797 44.688 15.547 1 63.62 788 MET B C 1
ATOM 12844 O O . MET B 1 788 ? -20.969 44.375 15.703 1 63.62 788 MET B O 1
ATOM 12848 N N . GLY B 1 789 ? -19.266 45.812 14.859 1 57.62 789 GLY B N 1
ATOM 12849 C CA . GLY B 1 789 ? -20.25 46.656 14.188 1 57.62 789 GLY B CA 1
ATOM 12850 C C . GLY B 1 789 ? -21.047 45.906 13.133 1 57.62 789 GLY B C 1
ATOM 12851 O O . GLY B 1 789 ? -22.234 46.156 12.938 1 57.62 789 GLY B O 1
ATOM 12852 N N . SER B 1 790 ? -20.453 44.969 12.602 1 57.03 790 SER B N 1
ATOM 12853 C CA . SER B 1 790 ? -21.094 44.188 11.531 1 57.03 790 SER B CA 1
ATOM 12854 C C . SER B 1 790 ? -22.125 43.219 12.086 1 57.03 790 SER B C 1
ATOM 12856 O O . SER B 1 790 ? -23.094 42.875 11.406 1 57.03 790 SER B O 1
ATOM 12858 N N . LEU B 1 791 ? -21.875 42.688 13.242 1 56.31 791 LEU B N 1
ATOM 12859 C CA . LEU B 1 791 ? -22.812 41.75 13.859 1 56.31 791 LEU B CA 1
ATOM 12860 C C . LEU B 1 791 ? -24.016 42.5 14.43 1 56.31 791 LEU B C 1
ATOM 12862 O O . LEU B 1 791 ? -25.109 41.938 14.562 1 56.31 791 LEU B O 1
ATOM 12866 N N . GLU B 1 792 ? -23.812 43.906 14.914 1 51.94 792 GLU B N 1
ATOM 12867 C CA . GLU B 1 792 ? -24.875 44.688 15.492 1 51.94 792 GLU B CA 1
ATOM 12868 C C . GLU B 1 792 ? -25.844 45.188 14.414 1 51.94 792 GLU B C 1
ATOM 12870 O O . GLU B 1 792 ? -27.031 45.406 14.68 1 51.94 792 GLU B O 1
ATOM 12875 N N . ASP B 1 793 ? -25.281 45.531 13.148 1 47.5 793 ASP B N 1
ATOM 12876 C CA . ASP B 1 793 ? -26.172 46.062 12.125 1 47.5 793 ASP B CA 1
ATOM 12877 C C . ASP B 1 793 ? -26.984 44.938 11.461 1 47.5 793 ASP B C 1
ATOM 12879 O O . ASP B 1 793 ? -28.109 45.156 11.031 1 47.5 793 ASP B O 1
#

pLDDT: mean 81.5, std 17.39, range [22.52, 98.75]

Radius of gyration: 35.99 Å; Cα contacts (8 Å, |Δi|>4): 3267; chains: 2; bounding box: 101×105×83 Å

Sequence (1586 aa):
MLKALFESIYNCKTELDVDKLISVDFHLSKAENWFPIGQNESNFSIIENQQSNPIAALVEKVTNSIDAILMKKCIEAGLDPKAKNAPKSMDEAVELFFVDNKNWDLNSTRRKQAEDIQIIADGPTRQSSVIIYDNGEGQHPENFESTFLSLMRGNKNEIHFVQGKYNMGGSGAIVFCGKGYQLIASKRFDGLGKFGFTLVREHPLSKDELEIKKNTWYEYLKIDNNIPSFDTTKLDLKLLNREFTTGTVIKMYSYQMKGVSGFAQDLNQNLNEFLFKPVLPVFTIDTKERYPNNKVLETTVYGLQRRLEEEKDYVEDWFSEEYEDVLFGKMKVTCYLFKAKQDGKTVKETKADIQRRFFKNNMSTLFSMNGQVHGHYTSEFITRGLKYNLLKDYLLINVDCTKMKYEFRKDLFMASRDRLKNGAKAEELRDYLRKKLTKSKLDEINKRRKDSIGLESEDTSELIKSFAKNLSKDSDLFKLLQNTLKLEERAKEKPEKKQTLNRPAKEQVPFKPERFPSFFKLQHKANSPIPVPVGGEKTLRFETDVEDHYFDRTDNPGDLQVSILRVKRTDSNGGNEKGNTKEPGELLNIIKSSPDKGTIKITLNPDTDLRQGDEIEIQASLKGAGEDFFQEIVFLKIVDPEQKKEPAPEETESFDNIGLPELVKVSKEQWDEVEIKSGISMNYDTVLAPVASGDILEKIYINIDSNVFLNYRKKLKNEDQIIVAQKRYIAAVYFHSLFLYMITKKKNYRLSPSDNIEEEITVDTYISDVFDSYYSDFLLNFGMEQLMGSLEDMLKALFESIYNCKTELDVDKLISVDFHLSKAENWFPIGQNESNFSIIENQQSNPIAALVEKVTNSIDAILMKKCIEAGLDPKAKNAPKSMDEAVELFFVDNKNWDLNSTRRKQAEDIQIIADGPTRQSSVIIYDNGEGQHPENFESTFLSLMRGNKNEIHFVQGKYNMGGSGAIVFCGKGYQLIASKRFDGLGKFGFTLVREHPLSKDELEIKKNTWYEYLKIDNNIPSFDTTKLDLKLLNREFTTGTVIKMYSYQMKGVSGFAQDLNQNLNEFLFKPVLPVFTIDTKERYPNNKVLETTVYGLQRRLEEEKDYVEDWFSEEYEDVLFGKMKVTCYLFKAKQDGKTVKETKADIQRRFFKNNMSTLFSMNGQVHGHYTSEFITRGLKYNLLKDYLLINVDCTKMKYEFRKDLFMASRDRLKNGAKAEELRDYLRKKLTKSKLDEINKRRKDSIGLESEDTSELIKSFAKNLSKDSDLFKLLQNTLKLEERAKEKPEKKQTLNRPAKEQVPFKPERFPSFFKLQHKANSPIPVPVGGEKTLRFETDVEDHYFDRTDNPGDLQVSILRVKRTDSNGGNEKGNTKEPGELLNIIKSSPDKGTIKITLNPDTDLRQGDEIEIQASLKGAGEDFFQEIVFLKIVDPEQKKEPAPEETESFDNIGLPELVKVSKEQWDEVEIKSGISMNYDTVLAPVASGDILEKIYINIDSNVFLNYRKKLKNEDQIIVAQKRYIAAVYFHSLFLYMITKKKNYRLSPSDNIEEEITVDTYISDVFDSYYSDFLLNFGMEQLMGSLED

Solvent-accessible surface area (backbone atoms only — not comparable to full-atom values): 81221 Å² total; per-residue (Å²): 110,60,61,58,50,51,51,54,60,66,66,43,36,31,40,66,47,46,52,53,46,30,73,68,36,74,70,62,55,39,70,85,26,52,42,41,39,56,78,32,67,38,40,37,46,59,34,48,38,36,47,62,44,54,65,64,18,48,50,39,44,52,51,49,36,53,33,29,35,51,51,33,47,36,48,74,70,71,40,52,66,71,41,86,86,30,52,73,28,49,68,50,37,43,59,69,69,35,81,63,59,84,46,45,81,38,64,70,55,26,53,59,55,9,59,41,24,37,36,34,56,37,47,54,76,92,38,27,13,43,33,40,37,21,58,16,30,40,39,41,36,86,44,36,60,77,50,82,37,33,62,51,73,30,83,36,29,48,29,55,38,39,82,62,51,46,49,49,55,70,44,18,40,36,74,38,13,34,67,23,29,32,38,42,34,22,16,25,60,84,66,81,54,39,37,14,39,39,44,31,30,46,53,78,72,48,78,68,43,57,74,47,39,75,68,62,28,40,25,31,43,30,55,95,87,30,51,40,58,41,84,63,72,68,41,84,76,81,47,76,95,48,65,45,59,44,4,37,40,35,40,31,23,23,37,60,68,89,70,62,81,53,60,31,61,51,46,39,54,50,46,16,60,44,24,29,45,43,93,61,40,28,30,26,26,44,46,57,85,73,38,71,83,53,86,75,39,68,45,77,33,55,17,38,52,51,49,56,76,64,39,63,69,49,36,67,47,67,52,42,36,36,39,31,32,77,80,41,34,33,36,38,40,36,40,40,32,40,48,39,45,32,91,95,48,48,28,67,54,34,46,51,47,45,38,63,73,69,32,73,82,50,52,27,30,36,33,22,44,80,22,32,40,30,26,66,38,34,39,50,46,37,36,66,60,59,24,37,53,88,39,42,88,30,46,39,36,39,36,37,48,60,60,33,35,62,77,42,48,59,50,28,40,34,69,55,37,73,33,59,27,75,39,70,58,34,53,50,49,52,53,49,48,38,60,49,45,60,72,35,73,58,37,54,50,55,49,46,41,58,53,49,51,70,57,72,54,50,82,38,59,56,24,48,52,52,48,50,68,64,38,56,80,78,31,55,35,40,43,45,42,29,55,56,27,24,71,74,71,84,69,75,76,66,74,75,71,70,74,72,69,77,63,72,74,67,82,72,76,82,80,73,65,28,92,47,41,85,51,50,41,67,59,79,70,88,59,78,58,36,72,33,32,55,75,33,74,38,76,45,50,26,40,35,37,28,32,63,46,39,62,70,41,86,75,78,46,38,50,77,46,72,42,62,76,45,65,48,75,57,80,77,78,80,72,80,71,76,70,76,86,70,58,46,54,72,51,32,24,39,34,39,41,44,41,50,88,24,32,31,40,41,32,42,27,43,32,86,85,55,50,63,56,21,29,38,32,34,36,39,33,37,44,32,65,84,89,42,66,38,64,39,77,46,45,34,27,27,32,57,49,63,75,58,60,66,64,63,65,72,66,59,77,62,46,37,73,36,57,61,40,26,43,22,76,38,47,73,89,44,30,62,58,38,19,63,41,48,36,48,66,60,51,48,62,32,36,42,48,49,41,43,58,48,91,43,60,51,34,36,35,35,35,72,56,7,48,57,51,49,60,56,46,68,76,48,86,51,69,69,55,42,54,49,48,49,42,41,47,51,31,51,54,50,51,53,46,49,49,52,45,53,41,43,51,72,66,36,60,30,31,14,43,66,90,38,76,70,42,66,42,54,66,41,58,51,52,23,54,39,33,31,46,32,43,46,38,45,63,70,63,45,47,67,66,57,39,30,54,18,70,77,96,111,59,59,57,49,50,51,55,58,69,67,41,36,31,40,67,45,46,52,54,48,30,72,72,36,76,70,63,55,39,69,88,26,52,41,40,40,56,78,32,67,37,39,37,44,59,35,49,38,38,48,58,45,53,65,64,18,47,50,38,45,51,52,49,35,53,33,29,34,53,51,34,48,36,47,74,69,72,40,53,67,70,41,85,86,30,50,74,27,49,66,50,37,44,60,69,70,34,81,62,60,84,43,44,82,40,63,69,54,27,53,59,53,8,60,41,25,37,36,36,55,38,48,52,75,92,39,27,13,42,32,40,37,20,59,15,31,40,39,40,37,88,44,36,60,76,51,83,37,34,62,52,73,32,83,35,29,48,29,54,40,40,82,62,52,46,50,49,56,69,45,21,40,36,74,38,14,35,68,26,29,32,37,44,33,21,16,24,62,84,65,80,54,38,38,14,40,36,44,29,30,46,51,77,70,47,76,69,44,56,74,47,39,74,67,63,28,41,26,30,42,29,55,96,87,31,51,41,58,41,84,64,69,67,43,84,74,80,47,78,96,47,64,44,59,45,4,36,39,35,39,31,22,24,36,60,69,89,68,61,80,52,62,29,60,50,47,39,54,51,46,16,59,44,25,30,43,42,91,60,41,28,30,26,26,45,44,57,85,72,36,72,83,53,87,75,39,69,46,77,33,55,17,38,52,52,50,53,74,64,39,62,69,49,34,66,47,64,49,40,35,38,42,32,33,76,84,41,34,34,36,38,40,34,42,39,33,41,47,23,35,28,89,93,50,47,17,65,55,34,46,53,46,45,39,63,71,68,33,72,82,44,51,27,28,36,34,24,44,80,23,31,41,30,24,66,38,32,34,47,46,38,36,65,59,58,18,35,45,77,39,42,86,29,45,40,37,40,36,37,48,62,60,32,35,63,76,44,47,62,51,26,40,34,68,56,36,74,35,60,28,76,41,71,61,35,53,51,50,54,52,48,50,37,59,51,46,58,71,34,75,56,37,55,49,55,48,42,39,59,49,51,52,61,43,70,52,47,78,28,52,52,23,46,52,50,48,50,70,65,36,54,80,80,32,54,35,38,44,47,42,33,61,60,26,25,76,78,76,83,71,79,75,62,73,70,70,71,70,62,75,80,50,66,75,62,77,68,73,82,80,72,64,28,89,50,40,86,49,55,42,70,60,82,70,85,62,78,59,37,73,34,34,53,74,34,72,39,75,44,49,26,40,35,39,26,30,65,44,40,62,70,43,85,76,78,45,39,49,75,45,72,42,62,76,46,55,46,73,49,74,76,75,76,72,77,68,72,57,70,84,63,57,42,50,72,51,31,26,40,35,38,44,42,38,50,90,24,33,34,41,41,32,44,27,44,32,86,87,56,48,63,55,19,29,36,31,34,35,40,34,39,45,31,63,85,90,39,66,37,65,39,76,46,44,33,27,27,32,59,50,62,72,55,59,68,59,57,63,74,60,56,77,66,44,36,77,36,51,52,38,26,42,19,71,37,47,72,89,40,28,63,54,39,12,54,46,43,31,49,49,58,51,47,59,30,35,41,45,47,41,36,57,40,89,44,59,49,34,36,37,38,36,70,53,7,48,58,49,46,59,52,43,70,76,47,87,49,69,69,54,44,53,51,50,49,39,38,48,50,28,50,54,49,51,54,49,49,46,54,46,52,40,43,51,73,66,38,60,31,30,14,41,66,90,38,76,60,41,58,42,46,66,41,60,50,51,23,53,40,30,31,45,30,46,45,40,46,61,67,64,41,47,69,66,54,40,32,51,20,72,74,97

Organism: Flavobacterium johnsoniae (strain ATCC 17061 / DSM 2064 / JCM 8514 / BCRC 14874 / CCUG 350202 / NBRC 14942 / NCIMB 11054 / UW101) (NCBI:txid376686)

Nearest PDB structures (foldseek):
  2hch-assembly2_B  TM=6.402E-01  e=2.376E-05  Canis lupus familiaris
  1zw9-assembly1_A  TM=5.654E-01  e=1.207E-04  Saccharomyces cerevisiae
  8fxr-assembly1_U3  TM=3.124E-01  e=6.411E-02  Agrobacterium phage Milano
  8fwm-assembly1_F  TM=2.630E-01  e=4.095E-02  Agrobacterium phage Milano
  8fwg-assembly1_W3  TM=2.430E-01  e=4.581E-02  Agrobacterium phage Milano